Protein 4J5I (pdb70)

Secondary structure (DSSP, 8-state):
--EEEE-SSSS-EEEES---SS---HHHHHHHHHHHHHHSEEEE---TT--HHHHHHHHHHHS-B----S-B-TTTTSSS---EEEEEEEE--SS---EEEEEHHHHHHTS-HHHHHHHHH-EEEEE-----EEEEESEEE-TTT--EEE--STTEEEETTS-HHHHHHHHHHHHHHHHSGGGEEEE---TT-EEEEETTSEEEEE---STT---EEEEEEE-----B-TTSPBPEEEE---TTT---/---EEEE-SSSS-EEEES---SS---HHHHHHHHHHHHHHSEEEE---TT--HHHHHHHHHHHS-BPPS-TTT-SSS-SEEEEETTT----S-B-TTTTSSS--SEEEEEEEE--SS---EEEEEHHHHHHTS-HHHHHHHHH-EEEEE----HHHHHHHHHHTSS--EEEEESEEE-TTT--EEE--STTEEEETTS-HHHHHHHHHHHHHHHHSGGGEEEE---TT-EEEEETTSEEEEE---STT---EEEEEEE-----B-TTSPBPEEEE---TTT----/---EEEE-SSSS-EEEES---SS---HHHHHHHHHHHHHHSEEEE---TT--HHHHHHHHHHHS-BPPS-TTT-SSS-SEEEEETTT----S-B-TTTTSSS---EEEEEEEE--SS---EEEEEHHHHHHTS-HHHHHHHHH-EEEEE-----EEEEESEEE-TTT--EEE--STTEEEETTS-HHHHHHHHHHHHHHHH-GGGEEEE---TT-EEEEETTSEEEEE---STT---EEEEEEE-----B-TTSPBPEEEE---TTT----/--EEEE-SSSS-EEEES---SS---HHHHHHHHHHHHHHSEEEE---TT--HHHHHHHHHHHS-B---S-B-TTTTSSS---EEEEEEEE--SS---EEEEEHHHHHHTS-HHHHHHHHH-EEEEE-----EEEEESEEE-TTT--EEE--STTEEEETTS-HHHHHHHHHHHHHHHHSGGGEEEE---TT-EEEEETTSEEEEE---STT---EEEEEEE-----B-TTSPBPEEEE-/---EEEE-SSSS-EEEES---SS---HHHHHHHHHHHHHHSEEEE---TT--HHHHHHHHHHHS-B----S-B-TTTTSSS---EEEEEEEE--SS---EEEEEHHHHHHTS-HHHHHHHHH-EEEEE-----EEEEESEEE-TTT--EEE--STTEEEETTS-HHHHHHHHHHHHHHHHSGGGEEEE---TT-EEEEETTSEEEEE---STT---EEEEEEE-----B-TTSPBPEEEE---TTT----/--EEEE-SSSS-EEEES---SS---HHHHHHHHHHHHHHSEEEE---TT--HHHHHHHHHHHS-B---S-B-TTTTSSS---EEEEEEEE--SS---EEEEEHHHHHHTS-HHHHHHHHH-EEEEE-----EEEEESEEE-TTT--EEE--STTEEEETTS-HHHHHHHHHHHHHHHHSGGGEEEE---TT-EEEEETTSEEEEE---STT---EEEEEEE-----B-TTSPBPEEEE---TTT------/--EEEE-SSSS-EEEES---SS---HHHHHHHHHHHHHHSEEEE---TT--HHHHHHHHHHHS-BPPS-TTT-SSS-SEEEE---S-B-TTTTSSS---EEEEEEEE--SS---EEEEEHHHHHHTS-HHHHHHHHH-EEEEE-----EEEEESEEE-TTT--EEE--STTEEEETTS-HHHHHHHHHHHHHHHHSGGGEEEE---TT-EEEEETTSEEEEE---STT---EEEEEEE-----B-TTSPBPEEEE---TTT---/---EEEE-SSSS-EEEES---SS---HHHHHHHHHHHHHHSEEEE---TT--HHHHHHHHHHHS-B---S-B-TTTTSSS---EEEEEEEE--SS---EEEEEHHHHHHTS-HHHHHHHHH-EEEEE-----EEEEESEEE-TTT--EEE--STTEEEETTS-HHHHHHHHHHHHHHHH-GGGEEEE---TT-EEEEETTSEEEEE---STT---EEEEEEE-----B-TTSPBPEEEE---TTT----

Organism: Mycolicibacterium smegmatis (strain ATCC 700084 / mc(2)155) (NCBI:txid246196)

Sequence (2056 aa):
QVTVTKLGAHIGARIDGVRVGGDLSPATVSAINAALLEHKVIFFSGQDHLDDAGQLEFAELLGTPTVANSWHTDVTFVDRIPKASLLRAVTLPSYGGTTAWASTEAAYQQLPAPLRTLADNLWAVHTNRDYYEVEHPVVRVHPETGERVLLLGHFVKSFVGLKDTESAALFRLFQDRITRLENTVRWSWKPGDLAIWDNRATQHYAVADYDDQYRRLNRVTLAGDIPVDVYGERSRVIAGDASSYSPVVQVTVTKLGAHIGARIDGVRVGGDLSPATVSAINAALLEHKVIFFSGQDHLDDAGQLEFAELLGTPTVAHPTLAEGAEQLLPIDSRYDKANSWHTDVTFVDRIPKASLLRAVTLPSYGGTTAWASTEAAYQQLPAPLRTLADNLWAVHTNRISAEQRGYRQRFESDYYEVEHPVVRVHPETGERVLLLGHFVKSFVGLKDTESAALFRLFQDRITRLENTVRWSWKPGDLAIWDNRATQHYAVADYDDQYRRLNRVTLAGDIPVDVYGERSRVIAGDASSYSPVDVQVTVTKLGAHIGARIDGVRVGGDLSPATVSAINAALLEHKVIFFSGQDHLDDAGQLEFAELLGTPTVAHPTLAEGAEQLLPIDSRYDKANSWHTDVTFVDRIPKASLLRAVTLPSYGGTTAWASTEAAYQQLPAPLRTLADNLWAVHTNRDYYEVEHPVVRVHPETGERVLLLGHFVKSFVGLKDTESAALFRLFQDRITRLENTVRWSWKPGDLAIWDNRATQHYAVADYDDQYRRLNRVTLAGDIPVDVYGERSRVIAGDASSYSPVDQVTVTKLGAHIGARIDGVRVGGDLSPATVSAINAALLEHKVIFFSGQDHLDDAGQLEFAELLGTPTANSWHTDVTFVDRIPKASLLRAVTLPSYGGTTAWASTEAAYQQLPAPLRTLADNLWAVHTNRDYYEVEHPVVRVHPETGERVLLLGHFVKSFVGLKDTESAALFRLFQDRITRLENTVRWSWKPGDLAIWDNRATQHYAVADYDDQYRRLNRVTLAGDIPVDVYGERSRVIAGVQVTVTKLGAHIGARIDGVRVGGDLSPATVSAINAALLEHKVIFFSGQDHLDDAGQLEFAELLGTPTVANSWHTDVTFVDRIPKASLLRAVTLPSYGGTTAWASTEAAYQQLPAPLRTLADNLWAVHTNRDYYEVEHPVVRVHPETGEERVLLLGHFVKSFVGLKDTESAALFRLFQDRITRLENTVRWSWKPGDLAIWDNRATQHYAVADYDDQYRRLNRVTLAGDIPVDVYGERSRVIAGDASSYSPVDQVTVTKLGAHIGARIDGVRVGGDLSPATVSAINAALLEHKVIFFSGQDHLDDAGQLEFAELLGTPTANSWHTDVTFVDRIPKASLLRAVTLPSYGGTTAWASTEAAYQQLPAPLRTLADNLWAVHTNRDYYEVEHPVVRVHPETGERVLLLGHFVKSFVGLKDTESAALFRLFQDRITRLENTVRWSWKPGDLAIWDNRATQHYAVADYDDQYRRLNRVTLAGDIPVDVYGERSRVIAGDASSYSPVDSPQVTVTKLGAHIGARIDGVRVGGDLSPATVSAINAALLEHKVIFFSGQDHLDDAGQLEFAELLGTPTVAHPTLAEGAEQLLPIDANSWHTDVTFVDRIPKASLLRAVTLPSYGGTTAWASTEAAYQQLPAPLRTLADNLWAVHTNRDYYEVEHPVVRVHPETGERVLLLGHFVKSFVGLKDTESAALFRLFQDRITRLENTVRWSWKPGDLAIWDNRATQHYAVADYDDQYRRLNRVTLAGDIPVDVYGERSRVIAGDASSYSPVVQVTVTKLGAHIGARIDGVRVGGDLSPATVSAINAALLEHKVIFFSGQDHLDDAGQLEFAELLGTPTANSWHTDVTFVDRIPKASLLRAVTLPSYGGTTAWASTEAAYQQLPAPLRTLADNLWAVHTNRDYYEVEHPVVRVHPETGERVLLLGHFVKSFVGLKDTESAALFRLFQDRITRLENTVRWSWKPGDLAIWDNRATQHYAVADYDDQYRRLNRVTLAGDIPVDVYGERSRVIAGDASSYSPVD

Solvent-accessible surface area: 76070 Å² total; per-residue (Å²): 188,30,70,61,55,62,43,6,16,65,4,0,0,85,3,58,67,14,178,1,15,33,104,37,56,116,76,24,22,69,39,0,30,57,6,5,29,114,19,10,0,0,1,1,41,58,15,124,68,12,80,79,60,13,2,83,91,0,0,108,67,10,24,76,32,33,130,87,50,41,40,13,4,11,26,0,34,7,13,33,1,1,35,1,1,0,25,30,10,77,54,45,16,92,42,21,2,19,6,2,0,0,0,1,47,10,0,9,60,59,7,28,73,20,0,91,47,1,0,13,40,1,23,0,16,0,9,57,114,128,108,41,35,1,29,0,1,0,0,3,42,3,72,86,57,50,30,98,0,3,6,0,0,72,45,23,156,30,2,56,63,22,115,84,91,5,7,60,31,0,54,102,7,0,19,50,43,0,30,99,20,4,0,6,17,36,19,70,25,96,110,12,2,1,0,0,4,1,2,14,1,1,0,14,18,34,3,56,5,42,83,144,57,158,51,23,32,54,125,20,9,2,10,5,35,37,0,31,5,32,152,52,80,129,15,83,75,92,31,39,96,6,74,102,55,4,77,100,117,74,30,74,62,55,58,45,5,15,65,4,0,0,86,3,59,59,11,174,0,13,32,104,32,56,115,76,6,22,67,40,0,31,58,6,5,29,112,19,10,0,0,1,1,51,54,15,131,61,13,79,55,60,12,0,35,92,0,0,93,68,10,21,61,14,1,31,0,9,24,12,13,20,105,50,82,73,54,43,9,62,51,5,17,121,63,48,73,36,43,41,40,12,4,4,3,0,1,3,13,33,1,0,21,1,0,0,11,29,10,70,56,44,16,95,43,21,2,17,5,2,0,0,0,2,22,5,0,6,86,78,7,29,72,21,0,90,53,2,0,10,38,1,23,0,22,0,6,3,81,140,53,84,76,58,62,30,41,148,72,92,32,91,82,84,109,14,36,0,29,0,0,0,0,3,41,3,72,86,50,47,72,95,0,3,5,1,0,61,22,19,100,25,2,56,59,19,49,114,92,6,7,62,33,0,54,38,12,0,18,52,28,0,31,27,19,42,0,6,16,37,28,83,29,45,114,15,4,1,0,0,2,0,2,13,2,1,0,13,18,15,2,28,6,6,77,104,52,94,10,60,0,10,16,0,1,2,0,1,25,36,0,32,5,33,151,51,80,127,15,84,74,91,32,36,100,6,74,100,7,4,71,77,97,139,73,29,73,62,54,57,45,5,15,66,4,0,0,87,3,61,56,9,178,1,15,25,148,30,55,115,77,6,22,68,39,0,30,58,6,6,29,111,20,9,0,0,1,1,42,63,15,98,69,14,80,68,60,11,2,46,91,0,0,93,67,10,21,62,14,1,24,1,22,26,63,124,23,172,48,86,61,57,37,10,69,49,11,34,193,93,70,51,44,41,42,38,13,4,4,3,0,5,4,12,31,0,0,21,0,0,0,11,31,10,72,56,44,16,96,42,21,2,18,4,2,0,0,0,1,22,5,0,5,84,77,6,29,72,24,0,88,44,2,0,13,37,0,23,0,21,0,19,46,116,104,111,18,37,1,29,0,0,0,0,3,41,3,71,88,49,48,71,95,0,3,6,0,0,71,43,24,70,26,2,55,58,17,53,111,102,9,8,61,31,0,55,38,10,0,18,52,54,0,31,38,20,27,0,6,15,36,18,73,26,98,114,15,1,0,0,0,2,1,2,14,1,1,0,13,17,16,2,40,5,12,81,150,54,94,9,60,0,11,16,2,1,2,0,2,24,38,0,31,5,32,151,49,78,128,15,82,74,91,32,36,96,6,74,102,4,4,72,77,97,117,32,77,62,56,64,44,6,15,63,4,0,0,84,3,57,67,16,164,0,8,31,127,33,56,115,77,24,20,66,39,0,40,58,6,7,30,114,20,9,0,0,1,1,40,57,14,123,68,13,80,77,62,12,1,88,103,0,0,59,67,11,25,95,46,117,88,46,41,39,14,6,5,44,0,34,31,43,45,1,12,34,1,1,0,25,29,9,78,54,43,16,92,42,20,2,17,4,2,0,0,0,1,30,8,0,1,90,60,6,28,71,22,0,79,45,2,0,12,43,1,23,0,21,0,17,57,115,132,107,81,36,0,30,0,0,0,0,3,42,3,71,83,51,48,71,92,0,4,5,0,0,70,45,23,70,26,3,58,61,18,51,112,92,7,7,60,30,0,55,106,6,0,18,58,45,0,31,101,18,2,0,6,16,36,20,74,26,98,108,12,2,0,0,0,2,0,2,14,1,1,0,12,17,33,3,57,6,41,85,140,60,159,54,24,32,54,114,20,19,1,52,22,53,58,0,31,5,32,145,32,74,123,15,83,74,92,31,76,142,77,30,71,62,54,62,47,5,15,62,4,0,0,84,3,56,56,11,176,2,15,24,150,29,55,113,74,6,21,68,37,0,30,58,6,6,29,110,20,9,0,0,2,1,40,63,14,99,68,12,80,78,60,12,1,77,91,0,0,100,68,11,20,63,33,21,112,88,51,41,39,13,4,4,22,1,35,6,13,33,0,0,20,2,1,0,25,31,9,75,54,44,16,96,42,21,1,18,4,2,0,0,0,1,32,9,0,9,60,60,7,28,72,20,0,92,40,1,0,14,35,0,23,0,21,0,17,57,113,125,110,43,37,0,29,0,0,0,0,3,42,3,71,86,44,47,71,97,0,3,4,0,0,72,46,23,69,26,2,55,58,19,51,111,101,10,8,57,25,0,55,110,9,0,19,56,46,0,31,96,18,1,0,6,16,37,19,75,25,96,114,15,1,0,0,0,2,1,2,12,1,1,0,13,19,30,2,57,5,45,82,150,60,156,52,24,32,54,113,21,12,2,0,1,30,20,0,52,5,33,152,51,82,137,14,84,74,90,32,38,102,6,69,95,51,4,72,69,97,118,31,78,62,54,60,45,5,15,65,4,0,0,88,4,60,68,16,163,0,7,33,124,32,55,114,76,25,22,68,40,0,29,58,6,6,28,111,20,10,0,0,2,1,42,58,15,126,69,12,80,78,60,12,2,89,103,0,0,104,66,11,17,56,29,72,88,52,40,40,13,4,5,23,0,35,7,12,31,0,0,19,0,1,0,25,29,10,77,54,44,15,95,45,22,2,19,5,2,0,0,0,2,30,9,0,1,89,59,6,27,72,18,0,80,43,0,0,14,42,1,22,0,20,0,16,58,116,124,110,42,36,1,29,0,0,0,0,3,42,3,52,62,50,48,72,92,0,4,5,0,0,71,46,24,70,25,2,56,62,18,50,114,108,11,8,62,29,0,56,62,8,0,18,59,43,0,30,98,20,1,0,6,16,37,19,70,25,96,108,10,2,0,0,0,2,1,2,10,0,1,0,13,17,28,2,58,5,44,82,148,58,156,50,24,32,55,113,21,12,2,0,1,10,37,0,31,5,32,152,50,79,128,15,83,73,92,32,38,100,6,73,116,65,4,72,67,38,95,100,117,31,77,62,56,62,45,5,16,69,4,0,0,88,3,57,68,14,174,2,10,34,131,32,56,114,76,24,22,68,38,0,38,58,6,6,32,114,19,10,0,0,1,1,42,57,14,125,69,13,78,56,61,13,0,35,93,0,0,94,67,11,24,76,12,1,31,1,26,28,61,127,23,100,57,82,71,53,41,9,69,46,128,80,52,39,38,18,4,4,3,0,7,3,13,32,1,1,34,0,0,0,11,30,9,74,56,44,16,95,44,21,2,18,5,2,0,0,0,1,38,8,0,9,60,77,7,29,72,22,0,91,44,0,0,13,40,1,24,0,21,0,17,51,116,109,111,18,36,0,29,0,0,0,0,3,41,3,71,84,49,47,89,94,0,4,5,1,0,67,45,24,69,25,2,57,61,19,77,112,93,8,7,63,26,0,55,63,8,0,18,56,51,0,30,40,20,28,0,6,16,37,18,72,25,95,108,12,1,1,0,0,2,0,2,13,1,1,0,13,17,25,2,54,5,40,79,149,59,128,18,70,0,6,17,0,1,2,13,7,38,36,0,30,5,32,150,51,80,130,15,83,74,91,34,40,90,6,74,92,6,5,72,104,140,74,30,72,62,57,65,46,6,17,66,4,0,0,87,3,60,58,9,175,0,14,33,108,31,56,115,75,6,21,68,38,0,28,57,6,5,28,111,20,10,0,0,1,1,50,61,15,98,70,12,80,70,60,12,1,83,91,0,0,110,66,10,21,63,38,73,90,50,42,40,13,5,4,24,0,35,6,13,32,1,0,20,1,0,0,25,28,10,57,53,43,16,94,42,20,2,19,5,2,0,0,0,1,37,7,0,8,90,64,6,29,72,20,0,79,42,1,0,13,37,0,23,0,20,0,17,58,116,126,110,42,39,1,30,0,0,0,0,2,40,3,70,87,50,47,81,94,0,3,6,0,1,74,46,23,68,26,2,56,61,20,51,113,99,10,8,57,22,0,54,110,7,0,19,42,14,0,32,75,20,23,0,7,18,36,28,83,30,46,115,16,4,0,0,0,2,0,2,13,1,1,0,12,16,29,2,57,6,46,81,154,58,148,51,86,29,37,113,20,11,1,1,1,24,38,0,31,5,32,151,50,78,127,15,84,73,92,31,37,100,6,75,105,63,4,72,76,98

CATH classification: 3.60.130.10

Structure (mmCIF, N/CA/C/O backbone):
data_4J5I
#
_entry.id   4J5I
#
_cell.length_a   77.010
_cell.length_b   166.680
_cell.length_c   99.720
_cell.angle_alpha   90.000
_cell.angle_beta   90.570
_cell.angle_gamma   90.000
#
_symmetry.space_group_name_H-M   'P 1 21 1'
#
loop_
_entity.id
_entity.type
_entity.pdbx_description
1 polymer 'Alpha-ketoglutarate-dependent taurine dioxygenase'
2 non-polymer 'FE (III) ION'
3 non-polymer 1,2-ETHANEDIOL
4 non-polymer 'MAGNESIUM ION'
5 water water
#
loop_
_atom_site.group_PDB
_atom_site.id
_atom_site.type_symbol
_atom_site.label_atom_id
_atom_site.label_alt_id
_atom_site.label_comp_id
_atom_site.label_asym_id
_atom_site.label_entity_id
_atom_site.label_seq_id
_atom_site.pdbx_PDB_ins_code
_atom_site.Cartn_x
_atom_site.Cartn_y
_atom_site.Cartn_z
_atom_site.occupancy
_atom_site.B_iso_or_equiv
_atom_site.auth_seq_id
_atom_site.auth_comp_id
_atom_site.auth_asym_id
_atom_site.auth_atom_id
_atom_site.pdbx_PDB_model_num
ATOM 1 N N . GLN A 1 7 ? 103.795 70.189 108.667 1.00 39.13 3 GLN A N 1
ATOM 2 C CA . GLN A 1 7 ? 104.149 69.562 107.359 1.00 40.43 3 GLN A CA 1
ATOM 3 C C . GLN A 1 7 ? 104.899 68.228 107.573 1.00 39.43 3 GLN A C 1
ATOM 4 O O . GLN A 1 7 ? 106.044 68.192 108.043 1.00 36.77 3 GLN A O 1
ATOM 10 N N . VAL A 1 8 ? 104.245 67.130 107.197 1.00 38.03 4 VAL A N 1
ATOM 11 C CA . VAL A 1 8 ? 104.749 65.793 107.444 1.00 34.98 4 VAL A CA 1
ATOM 12 C C . VAL A 1 8 ? 105.204 65.193 106.123 1.00 33.73 4 VAL A C 1
ATOM 13 O O . VAL A 1 8 ? 104.390 64.725 105.347 1.00 37.19 4 VAL A O 1
ATOM 17 N N . THR A 1 9 ? 106.501 65.136 105.881 1.00 31.80 5 THR A N 1
ATOM 18 C CA . THR A 1 9 ? 106.961 64.539 104.641 1.00 30.35 5 THR A CA 1
ATOM 19 C C . THR A 1 9 ? 107.422 63.102 104.848 1.00 28.25 5 THR A C 1
ATOM 20 O O . THR A 1 9 ? 108.139 62.775 105.806 1.00 27.51 5 THR A O 1
ATOM 24 N N . VAL A 1 10 ? 107.011 62.259 103.911 1.00 26.23 6 VAL A N 1
ATOM 25 C CA . VAL A 1 10 ? 107.235 60.843 103.970 1.00 25.58 6 VAL A CA 1
ATOM 26 C C . VAL A 1 10 ? 108.170 60.466 102.840 1.00 25.80 6 VAL A C 1
ATOM 27 O O . VAL A 1 10 ? 107.880 60.749 101.692 1.00 26.05 6 VAL A O 1
ATOM 31 N N . THR A 1 11 ? 109.292 59.830 103.180 1.00 25.44 7 THR A N 1
ATOM 32 C CA . THR A 1 11 ? 110.270 59.375 102.205 1.00 25.00 7 THR A CA 1
ATOM 33 C C . THR A 1 11 ? 110.438 57.851 102.300 1.00 24.47 7 THR A C 1
ATOM 34 O O . THR A 1 11 ? 110.952 57.331 103.291 1.00 23.17 7 THR A O 1
ATOM 38 N N . LYS A 1 12 ? 109.974 57.157 101.263 1.00 24.34 8 LYS A N 1
ATOM 39 C CA . LYS A 1 12 ? 110.105 55.711 101.134 1.00 23.60 8 LYS A CA 1
ATOM 40 C C . LYS A 1 12 ? 111.534 55.237 101.258 1.00 23.02 8 LYS A C 1
ATOM 41 O O . LYS A 1 12 ? 112.429 55.829 100.673 1.00 23.50 8 LYS A O 1
ATOM 47 N N . LEU A 1 13 ? 111.733 54.142 101.978 1.00 22.22 9 LEU A N 1
ATOM 48 C CA . LEU A 1 13 ? 113.040 53.521 102.106 1.00 22.17 9 LEU A CA 1
ATOM 49 C C . LEU A 1 13 ? 113.188 52.283 101.231 1.00 22.35 9 LEU A C 1
ATOM 50 O O . LEU A 1 13 ? 114.298 51.938 100.832 1.00 22.02 9 LEU A O 1
ATOM 55 N N . GLY A 1 14 ? 112.078 51.618 100.924 1.00 22.34 10 GLY A N 1
ATOM 56 C CA . GLY A 1 14 ? 112.109 50.448 100.054 1.00 22.50 10 GLY A CA 1
ATOM 57 C C . GLY A 1 14 ? 110.756 50.195 99.444 1.00 22.76 10 GLY A C 1
ATOM 58 O O . GLY A 1 14 ? 109.756 50.745 99.883 1.00 22.80 10 GLY A O 1
ATOM 59 N N . ALA A 1 15 ? 110.720 49.341 98.433 1.00 23.13 11 ALA A N 1
ATOM 60 C CA . ALA A 1 15 ? 109.491 49.111 97.670 1.00 22.75 11 ALA A CA 1
ATOM 61 C C . ALA A 1 15 ? 108.295 48.660 98.514 1.00 21.57 11 ALA A C 1
ATOM 62 O O . ALA A 1 15 ? 107.191 49.117 98.302 1.00 21.10 11 ALA A O 1
ATOM 64 N N . HIS A 1 16 ? 108.521 47.760 99.466 1.00 21.02 12 HIS A N 1
ATOM 65 C CA . HIS A 1 16 ? 107.439 47.093 100.182 1.00 20.66 12 HIS A CA 1
ATOM 66 C C . HIS A 1 16 ? 107.285 47.493 101.638 1.00 20.17 12 HIS A C 1
ATOM 67 O O . HIS A 1 16 ? 106.294 47.130 102.274 1.00 20.39 12 HIS A O 1
ATOM 74 N N . ILE A 1 17 ? 108.271 48.193 102.192 1.00 19.65 13 ILE A N 1
ATOM 75 C CA . ILE A 1 17 ? 108.273 48.515 103.612 1.00 19.21 13 ILE A CA 1
ATOM 76 C C . ILE A 1 17 ? 109.292 49.624 103.935 1.00 19.67 13 ILE A C 1
ATOM 77 O O . ILE A 1 17 ? 110.374 49.666 103.358 1.00 20.35 13 ILE A O 1
ATOM 82 N N . GLY A 1 18 ? 108.946 50.484 104.896 1.00 19.61 14 GLY A N 1
ATOM 83 C CA . GLY A 1 18 ? 109.885 51.450 105.447 1.00 19.62 14 GLY A CA 1
ATOM 84 C C . GLY A 1 18 ? 109.737 52.847 104.882 1.00 19.55 14 GLY A C 1
ATOM 85 O O . GLY A 1 18 ? 109.685 53.028 103.665 1.00 20.10 14 GLY A O 1
ATOM 86 N N . ALA A 1 19 ? 109.664 53.834 105.767 1.00 19.14 15 ALA A N 1
ATOM 87 C CA . ALA A 1 19 ? 109.729 55.234 105.350 1.00 19.17 15 ALA A CA 1
ATOM 88 C C . ALA A 1 19 ? 110.333 56.079 106.447 1.00 18.92 15 ALA A C 1
ATOM 89 O O . ALA A 1 19 ? 110.124 55.803 107.613 1.00 17.30 15 ALA A O 1
ATOM 91 N N . ARG A 1 20 ? 111.097 57.098 106.063 1.00 20.34 16 ARG A N 1
ATOM 92 C CA . ARG A 1 20 ? 111.523 58.136 107.002 1.00 21.06 16 ARG A CA 1
ATOM 93 C C . ARG A 1 20 ? 110.423 59.195 107.076 1.00 20.63 16 ARG A C 1
ATOM 94 O O . ARG A 1 20 ? 109.786 59.526 106.060 1.00 20.91 16 ARG A O 1
ATOM 102 N N . ILE A 1 21 ? 110.190 59.712 108.275 1.00 19.75 17 ILE A N 1
ATOM 103 C CA . ILE A 1 21 ? 109.338 60.894 108.459 1.00 20.16 17 ILE A CA 1
ATOM 104 C C . ILE A 1 21 ? 110.230 62.080 108.818 1.00 20.17 17 ILE A C 1
ATOM 105 O O . ILE A 1 21 ? 111.130 61.957 109.649 1.00 18.55 17 ILE A O 1
ATOM 110 N N . ASP A 1 22 ? 109.950 63.221 108.194 1.00 21.25 18 ASP A N 1
ATOM 111 C CA . ASP A 1 22 ? 110.653 64.473 108.473 1.00 21.68 18 ASP A CA 1
ATOM 112 C C . ASP A 1 22 ? 109.669 65.597 108.717 1.00 22.17 18 ASP A C 1
ATOM 113 O O . ASP A 1 22 ? 108.497 65.509 108.323 1.00 24.56 18 ASP A O 1
ATOM 118 N N . GLY A 1 23 ? 110.129 66.640 109.398 1.00 22.06 19 GLY A N 1
ATOM 119 C CA . GLY A 1 23 ? 109.344 67.866 109.575 1.00 22.58 19 GLY A CA 1
ATOM 120 C C . GLY A 1 23 ? 108.463 67.936 110.807 1.00 22.48 19 GLY A C 1
ATOM 121 O O . GLY A 1 23 ? 107.692 68.870 110.964 1.00 22.24 19 GLY A O 1
ATOM 122 N N . VAL A 1 24 ? 108.604 66.973 111.710 1.00 22.77 20 VAL A N 1
ATOM 123 C CA . VAL A 1 24 ? 107.780 66.899 112.917 1.00 22.71 20 VAL A CA 1
ATOM 124 C C . VAL A 1 24 ? 108.666 66.882 114.162 1.00 22.37 20 VAL A C 1
ATOM 125 O O . VAL A 1 24 ? 109.524 66.006 114.305 1.00 22.88 20 VAL A O 1
ATOM 129 N N . ARG A 1 25 ? 108.443 67.830 115.056 1.00 22.45 21 ARG A N 1
ATOM 130 C CA . ARG A 1 25 ? 108.984 67.759 116.397 1.00 23.18 21 ARG A CA 1
ATOM 131 C C . ARG A 1 25 ? 107.992 66.892 117.170 1.00 22.93 21 ARG A C 1
ATOM 132 O O . ARG A 1 25 ? 106.902 67.338 117.509 1.00 24.01 21 ARG A O 1
ATOM 140 N N . VAL A 1 26 ? 108.375 65.659 117.445 1.00 21.98 22 VAL A N 1
ATOM 141 C CA . VAL A 1 26 ? 107.457 64.674 117.993 1.00 21.70 22 VAL A CA 1
ATOM 142 C C . VAL A 1 26 ? 107.137 64.972 119.463 1.00 22.19 22 VAL A C 1
ATOM 143 O O . VAL A 1 26 ? 108.011 65.295 120.252 1.00 22.09 22 VAL A O 1
ATOM 147 N N . GLY A 1 27 ? 105.859 64.885 119.810 1.00 23.12 23 GLY A N 1
ATOM 148 C CA . GLY A 1 27 ? 105.408 65.141 121.165 1.00 23.74 23 GLY A CA 1
ATOM 149 C C . GLY A 1 27 ? 103.902 65.022 121.294 1.00 25.15 23 GLY A C 1
ATOM 150 O O . GLY A 1 27 ? 103.227 64.559 120.373 1.00 24.33 23 GLY A O 1
ATOM 151 N N . GLY A 1 28 ? 103.378 65.432 122.453 1.00 27.66 24 GLY A N 1
ATOM 152 C CA . GLY A 1 28 ? 101.951 65.295 122.751 1.00 29.68 24 GLY A CA 1
ATOM 153 C C . GLY A 1 28 ? 101.082 66.416 122.230 1.00 31.97 24 GLY A C 1
ATOM 154 O O . GLY A 1 28 ? 99.863 66.387 122.408 1.00 37.25 24 GLY A O 1
ATOM 155 N N . ASP A 1 29 ? 101.696 67.419 121.614 1.00 31.91 25 ASP A N 1
ATOM 156 C CA . ASP A 1 29 ? 100.999 68.636 121.209 1.00 32.93 25 ASP A CA 1
ATOM 157 C C . ASP A 1 29 ? 100.889 68.778 119.682 1.00 32.24 25 ASP A C 1
ATOM 158 O O . ASP A 1 29 ? 101.049 69.867 119.155 1.00 34.08 25 ASP A O 1
ATOM 160 N N . LEU A 1 30 ? 100.585 67.692 118.986 1.00 30.66 26 LEU A N 1
ATOM 161 C CA . LEU A 1 30 ? 100.470 67.731 117.534 1.00 29.39 26 LEU A CA 1
ATOM 162 C C . LEU A 1 30 ? 99.018 67.827 117.093 1.00 28.42 26 LEU A C 1
ATOM 163 O O . LEU A 1 30 ? 98.125 67.299 117.761 1.00 28.37 26 LEU A O 1
ATOM 168 N N . SER A 1 31 ? 98.790 68.471 115.948 1.00 27.74 27 SER A N 1
ATOM 169 C CA . SER A 1 31 ? 97.434 68.651 115.411 1.00 28.30 27 SER A CA 1
ATOM 170 C C . SER A 1 31 ? 96.842 67.344 114.892 1.00 28.44 27 SER A C 1
ATOM 171 O O . SER A 1 31 ? 97.579 66.425 114.526 1.00 27.26 27 SER A O 1
ATOM 174 N N . PRO A 1 32 ? 95.505 67.248 114.874 1.00 29.33 28 PRO A N 1
ATOM 175 C CA . PRO A 1 32 ? 94.889 66.035 114.330 1.00 29.57 28 PRO A CA 1
ATOM 176 C C . PRO A 1 32 ? 95.349 65.725 112.902 1.00 28.85 28 PRO A C 1
ATOM 177 O O . PRO A 1 32 ? 95.517 64.547 112.559 1.00 31.51 28 PRO A O 1
ATOM 181 N N . ALA A 1 33 ? 95.538 66.758 112.087 1.00 28.02 29 ALA A N 1
ATOM 182 C CA . ALA A 1 33 ? 96.009 66.597 110.710 1.00 26.72 29 ALA A CA 1
ATOM 183 C C . ALA A 1 33 ? 97.374 65.922 110.673 1.00 25.13 29 ALA A C 1
ATOM 184 O O . ALA A 1 33 ? 97.610 65.022 109.868 1.00 24.73 29 ALA A O 1
ATOM 186 N N . THR A 1 34 ? 98.265 66.380 111.543 1.00 23.90 30 THR A N 1
ATOM 187 C CA . THR A 1 34 ? 99.602 65.819 111.671 1.00 22.46 30 THR A CA 1
ATOM 188 C C . THR A 1 34 ? 99.575 64.363 112.196 1.00 21.52 30 THR A C 1
ATOM 189 O O . THR A 1 34 ? 100.260 63.492 111.676 1.00 19.94 30 THR A O 1
ATOM 193 N N . VAL A 1 35 ? 98.756 64.116 113.217 1.00 21.61 31 VAL A N 1
ATOM 194 C CA . VAL A 1 35 ? 98.603 62.781 113.779 1.00 21.18 31 VAL A CA 1
ATOM 195 C C . VAL A 1 35 ? 98.082 61.800 112.733 1.00 21.15 31 VAL A C 1
ATOM 196 O O . VAL A 1 35 ? 98.563 60.680 112.628 1.00 20.15 31 VAL A O 1
ATOM 200 N N . SER A 1 36 ? 97.087 62.225 111.969 1.00 22.10 32 SER A N 1
ATOM 201 C CA . SER A 1 36 ? 96.463 61.316 111.033 1.00 22.77 32 SER A CA 1
ATOM 202 C C . SER A 1 36 ? 97.346 61.118 109.780 1.00 22.07 32 SER A C 1
ATOM 203 O O . SER A 1 36 ? 97.275 60.070 109.135 1.00 22.11 32 SER A O 1
ATOM 206 N N . ALA A 1 37 ? 98.178 62.104 109.457 1.00 21.25 33 ALA A N 1
ATOM 207 C CA . ALA A 1 37 ? 99.170 61.927 108.403 1.00 20.85 33 ALA A CA 1
ATOM 208 C C . ALA A 1 37 ? 100.264 60.942 108.847 1.00 20.27 33 ALA A C 1
ATOM 209 O O . ALA A 1 37 ? 100.706 60.105 108.058 1.00 19.75 33 ALA A O 1
ATOM 211 N N . ILE A 1 38 ? 100.674 61.033 110.109 1.00 20.01 34 ILE A N 1
ATOM 212 C CA . ILE A 1 38 ? 101.582 60.055 110.696 1.00 19.50 34 ILE A CA 1
ATOM 213 C C . ILE A 1 38 ? 100.957 58.661 110.694 1.00 19.52 34 ILE A C 1
ATOM 214 O O . ILE A 1 38 ? 101.602 57.684 110.321 1.00 18.89 34 ILE A O 1
ATOM 219 N N . ASN A 1 39 ? 99.704 58.582 111.103 1.00 20.76 35 ASN A N 1
ATOM 220 C CA . ASN A 1 39 ? 98.985 57.314 111.128 1.00 21.57 35 ASN A CA 1
ATOM 221 C C . ASN A 1 39 ? 98.837 56.714 109.730 1.00 21.30 35 ASN A C 1
ATOM 222 O O . ASN A 1 39 ? 98.982 55.517 109.548 1.00 20.38 35 ASN A O 1
ATOM 227 N N . ALA A 1 40 ? 98.552 57.562 108.743 1.00 21.84 36 ALA A N 1
ATOM 228 C CA . ALA A 1 40 ? 98.417 57.111 107.364 1.00 21.87 36 ALA A CA 1
ATOM 229 C C . ALA A 1 40 ? 99.745 56.530 106.856 1.00 21.29 36 ALA A C 1
ATOM 230 O O . ALA A 1 40 ? 99.756 55.516 106.160 1.00 21.79 36 ALA A O 1
ATOM 232 N N . ALA A 1 41 ? 100.846 57.186 107.192 1.00 20.97 37 ALA A N 1
ATOM 233 C CA . ALA A 1 41 ? 102.174 56.740 106.758 1.00 20.91 37 ALA A CA 1
ATOM 234 C C . ALA A 1 41 ? 102.486 55.389 107.386 1.00 20.87 37 ALA A C 1
ATOM 235 O O . ALA A 1 41 ? 102.997 54.489 106.736 1.00 20.70 37 ALA A O 1
ATOM 237 N N . LEU A 1 42 ? 102.171 55.262 108.670 1.00 21.80 38 LEU A N 1
ATOM 238 C CA . LEU A 1 42 ? 102.397 54.034 109.379 1.00 21.91 38 LEU A CA 1
ATOM 239 C C . LEU A 1 42 ? 101.690 52.881 108.686 1.00 22.47 38 LEU A C 1
ATOM 240 O O . LEU A 1 42 ? 102.275 51.820 108.508 1.00 23.79 38 LEU A O 1
ATOM 245 N N . LEU A 1 43 ? 100.445 53.083 108.281 1.00 23.08 39 LEU A N 1
ATOM 246 C CA . LEU A 1 43 ? 99.651 51.996 107.697 1.00 23.57 39 LEU A CA 1
ATOM 247 C C . LEU A 1 43 ? 100.130 51.621 106.312 1.00 23.91 39 LEU A C 1
ATOM 248 O O . LEU A 1 43 ? 100.120 50.461 105.943 1.00 24.32 39 LEU A O 1
ATOM 253 N N . GLU A 1 44 ? 100.580 52.611 105.561 1.00 24.59 40 GLU A N 1
ATOM 254 C CA . GLU A 1 44 ? 101.062 52.409 104.200 1.00 25.46 40 GLU A CA 1
ATOM 255 C C . GLU A 1 44 ? 102.452 51.765 104.225 1.00 23.22 40 GLU A C 1
ATOM 256 O O . GLU A 1 44 ? 102.709 50.822 103.507 1.00 21.85 40 GLU A O 1
ATOM 262 N N . HIS A 1 45 ? 103.337 52.269 105.082 1.00 21.66 41 HIS A N 1
ATOM 263 C CA . HIS A 1 45 ? 104.752 51.896 105.046 1.00 20.57 41 HIS A CA 1
ATOM 264 C C . HIS A 1 45 ? 105.178 50.860 106.094 1.00 19.24 41 HIS A C 1
ATOM 265 O O . HIS A 1 45 ? 106.277 50.348 106.019 1.00 18.10 41 HIS A O 1
ATOM 272 N N . LYS A 1 46 ? 104.317 50.610 107.080 1.00 18.80 42 LYS A N 1
ATOM 273 C CA . LYS A 1 46 ? 104.478 49.533 108.054 1.00 18.11 42 LYS A CA 1
ATOM 274 C C . LYS A 1 46 ? 105.458 49.793 109.207 1.00 17.70 42 LYS A C 1
ATOM 275 O O . LYS A 1 46 ? 105.155 49.459 110.354 1.00 17.70 42 LYS A O 1
ATOM 281 N N . VAL A 1 47 ? 106.613 50.366 108.908 1.00 16.90 43 VAL A N 1
ATOM 282 C CA . VAL A 1 47 ? 107.446 50.933 109.941 1.00 16.32 43 VAL A CA 1
ATOM 283 C C . VAL A 1 47 ? 107.942 52.285 109.431 1.00 16.07 43 VAL A C 1
ATOM 284 O O . VAL A 1 47 ? 108.327 52.430 108.274 1.00 15.46 43 VAL A O 1
ATOM 288 N N . ILE A 1 48 ? 107.896 53.280 110.311 1.00 16.09 44 ILE A N 1
ATOM 289 C CA . ILE A 1 48 ? 108.329 54.634 109.981 1.00 16.10 44 ILE A CA 1
ATOM 290 C C . ILE A 1 48 ? 109.325 55.121 111.024 1.00 15.83 44 ILE A C 1
ATOM 291 O O . ILE A 1 48 ? 109.297 54.684 112.171 1.00 15.34 44 ILE A O 1
ATOM 296 N N . PHE A 1 49 ? 110.219 56.010 110.597 1.00 16.14 45 PHE A N 1
ATOM 297 C CA . PHE A 1 49 ? 111.376 56.413 111.401 1.00 16.23 45 PHE A CA 1
ATOM 298 C C . PHE A 1 49 ? 111.463 57.921 111.485 1.00 16.44 45 PHE A C 1
ATOM 299 O O . PHE A 1 49 ? 111.471 58.604 110.455 1.00 16.70 45 PHE A O 1
ATOM 307 N N . PHE A 1 50 ? 111.522 58.439 112.706 1.00 16.26 46 PHE A N 1
ATOM 308 C CA . PHE A 1 50 ? 111.794 59.846 112.902 1.00 16.18 46 PHE A CA 1
ATOM 309 C C . PHE A 1 50 ? 113.234 59.959 113.350 1.00 16.13 46 PHE A C 1
ATOM 310 O O . PHE A 1 50 ? 113.713 59.132 114.110 1.00 16.70 46 PHE A O 1
ATOM 318 N N . SER A 1 51 ? 113.877 61.046 112.954 1.00 16.15 47 SER A N 1
ATOM 319 C CA . SER A 1 51 ? 115.230 61.348 113.372 1.00 16.31 47 SER A CA 1
ATOM 320 C C . SER A 1 51 ? 115.333 62.749 113.968 1.00 16.18 47 SER A C 1
ATOM 321 O O . SER A 1 51 ? 114.428 63.567 113.836 1.00 15.41 47 SER A O 1
ATOM 324 N N . GLY A 1 52 ? 116.442 62.977 114.655 1.00 16.52 48 GLY A N 1
ATOM 325 C CA . GLY A 1 52 ? 116.734 64.263 115.255 1.00 17.16 48 GLY A CA 1
ATOM 326 C C . GLY A 1 52 ? 115.805 64.650 116.389 1.00 17.50 48 GLY A C 1
ATOM 327 O O . GLY A 1 52 ? 115.646 65.824 116.660 1.00 17.19 48 GLY A O 1
ATOM 328 N N . GLN A 1 53 ? 115.195 63.670 117.050 1.00 17.98 49 GLN A N 1
ATOM 329 C CA . GLN A 1 53 ? 114.248 63.949 118.111 1.00 19.08 49 GLN A CA 1
ATOM 330 C C . GLN A 1 53 ? 114.977 64.057 119.456 1.00 20.56 49 GLN A C 1
ATOM 331 O O . GLN A 1 53 ? 114.578 63.450 120.443 1.00 20.98 49 GLN A O 1
ATOM 337 N N . ASP A 1 54 ? 116.006 64.898 119.494 1.00 22.45 50 ASP A N 1
ATOM 338 C CA . ASP A 1 54 ? 116.877 65.077 120.666 1.00 23.56 50 ASP A CA 1
ATOM 339 C C . ASP A 1 54 ? 116.124 65.525 121.924 1.00 23.16 50 ASP A C 1
ATOM 340 O O . ASP A 1 54 ? 116.499 65.162 123.045 1.00 23.33 50 ASP A O 1
ATOM 345 N N . HIS A 1 55 ? 115.063 66.307 121.725 1.00 22.51 51 HIS A N 1
ATOM 346 C CA . HIS A 1 55 ? 114.221 66.824 122.803 1.00 22.93 51 HIS A CA 1
ATOM 347 C C . HIS A 1 55 ? 113.330 65.753 123.478 1.00 22.97 51 HIS A C 1
ATOM 348 O O . HIS A 1 55 ? 112.731 66.014 124.528 1.00 22.72 51 HIS A O 1
ATOM 355 N N . LEU A 1 56 ? 113.202 64.587 122.856 1.00 22.06 52 LEU A N 1
ATOM 356 C CA . LEU A 1 56 ? 112.195 63.637 123.275 1.00 22.56 52 LEU A CA 1
ATOM 357 C C . LEU A 1 56 ? 112.649 62.818 124.488 1.00 22.74 52 LEU A C 1
ATOM 358 O O . LEU A 1 56 ? 113.745 62.274 124.491 1.00 21.89 52 LEU A O 1
ATOM 363 N N . ASP A 1 57 ? 111.803 62.771 125.522 1.00 23.42 53 ASP A N 1
ATOM 364 C CA . ASP A 1 57 ? 112.051 61.933 126.706 1.00 23.80 53 ASP A CA 1
ATOM 365 C C . ASP A 1 57 ? 110.895 60.955 126.903 1.00 23.16 53 ASP A C 1
ATOM 366 O O . ASP A 1 57 ? 110.016 60.833 126.047 1.00 22.68 53 ASP A O 1
ATOM 371 N N . ASP A 1 58 ? 110.944 60.193 127.989 1.00 23.44 54 ASP A N 1
ATOM 372 C CA . ASP A 1 58 ? 109.963 59.130 128.207 1.00 23.01 54 ASP A CA 1
ATOM 373 C C . ASP A 1 58 ? 108.571 59.690 128.265 1.00 23.24 54 ASP A C 1
ATOM 374 O O . ASP A 1 58 ? 107.652 59.128 127.682 1.00 23.65 54 ASP A O 1
ATOM 379 N N . ALA A 1 59 ? 108.402 60.786 128.989 1.00 24.19 55 ALA A N 1
ATOM 380 C CA . ALA A 1 59 ? 107.086 61.421 129.120 1.00 24.25 55 ALA A CA 1
ATOM 381 C C . ALA A 1 59 ? 106.568 61.896 127.757 1.00 23.83 55 ALA A C 1
ATOM 382 O O . ALA A 1 59 ? 105.401 61.685 127.429 1.00 23.84 55 ALA A O 1
ATOM 384 N N . GLY A 1 60 ? 107.452 62.513 126.975 1.00 23.28 56 GLY A N 1
ATOM 385 C CA . GLY A 1 60 ? 107.107 62.985 125.639 1.00 22.87 56 GLY A CA 1
ATOM 386 C C . GLY A 1 60 ? 106.736 61.852 124.690 1.00 22.62 56 GLY A C 1
ATOM 387 O O . GLY A 1 60 ? 105.749 61.940 123.968 1.00 22.51 56 GLY A O 1
ATOM 388 N N . GLN A 1 61 ? 107.514 60.769 124.728 1.00 22.18 57 GLN A N 1
ATOM 389 C CA . GLN A 1 61 ? 107.239 59.586 123.929 1.00 21.75 57 GLN A CA 1
ATOM 390 C C . GLN A 1 61 ? 105.867 59.051 124.276 1.00 22.16 57 GLN A C 1
ATOM 391 O O . GLN A 1 61 ? 105.079 58.694 123.408 1.00 21.92 57 GLN A O 1
ATOM 397 N N . LEU A 1 62 ? 105.563 59.021 125.565 1.00 22.75 58 LEU A N 1
ATOM 398 C CA . LEU A 1 62 ? 104.281 58.509 126.026 1.00 23.20 58 LEU A CA 1
ATOM 399 C C . LEU A 1 62 ? 103.121 59.446 125.639 1.00 23.27 58 LEU A C 1
ATOM 400 O O . LEU A 1 62 ? 102.059 59.000 125.212 1.00 22.22 58 LEU A O 1
ATOM 405 N N . GLU A 1 63 ? 103.324 60.744 125.830 1.00 23.76 59 GLU A N 1
ATOM 406 C CA . GLU A 1 63 ? 102.334 61.729 125.412 1.00 24.71 59 GLU A CA 1
ATOM 407 C C . GLU A 1 63 ? 102.043 61.609 123.909 1.00 24.55 59 GLU A C 1
ATOM 408 O O . GLU A 1 63 ? 100.890 61.671 123.495 1.00 24.88 59 GLU A O 1
ATOM 414 N N . PHE A 1 64 ? 103.100 61.403 123.115 1.00 24.11 60 PHE A N 1
ATOM 415 C CA . PHE A 1 64 ? 102.977 61.196 121.675 1.00 23.26 60 PHE A CA 1
ATOM 416 C C . PHE A 1 64 ? 102.230 59.892 121.358 1.00 23.22 60 PHE A C 1
ATOM 417 O O . PHE A 1 64 ? 101.305 59.870 120.565 1.00 23.02 60 PHE A O 1
ATOM 425 N N . ALA A 1 65 ? 102.599 58.814 122.047 1.00 23.35 61 ALA A N 1
ATOM 426 C CA . ALA A 1 65 ? 101.911 57.530 121.909 1.00 22.70 61 ALA A CA 1
ATOM 427 C C . ALA A 1 65 ? 100.413 57.669 122.164 1.00 23.69 61 ALA A C 1
ATOM 428 O O . ALA A 1 65 ? 99.599 57.077 121.456 1.00 24.22 61 ALA A O 1
ATOM 430 N N . GLU A 1 66 ? 100.052 58.428 123.193 1.00 24.24 62 GLU A N 1
ATOM 431 C CA . GLU A 1 66 ? 98.642 58.644 123.543 1.00 25.18 62 GLU A CA 1
ATOM 432 C C . GLU A 1 66 ? 97.803 59.154 122.385 1.00 25.20 62 GLU A C 1
ATOM 433 O O . GLU A 1 66 ? 96.617 58.853 122.306 1.00 26.63 62 GLU A O 1
ATOM 439 N N . LEU A 1 67 ? 98.408 59.930 121.496 1.00 25.46 63 LEU A N 1
ATOM 440 C CA . LEU A 1 67 ? 97.694 60.463 120.339 1.00 25.54 63 LEU A CA 1
ATOM 441 C C . LEU A 1 67 ? 97.428 59.410 119.269 1.00 25.84 63 LEU A C 1
ATOM 442 O O . LEU A 1 67 ? 96.555 59.598 118.437 1.00 25.68 63 LEU A O 1
ATOM 447 N N . LEU A 1 68 ? 98.176 58.306 119.280 1.00 25.65 64 LEU A N 1
ATOM 448 C CA . LEU A 1 68 ? 98.048 57.285 118.233 1.00 25.02 64 LEU A CA 1
ATOM 449 C C . LEU A 1 68 ? 97.273 56.055 118.679 1.00 25.72 64 LEU A C 1
ATOM 450 O O . LEU A 1 68 ? 96.938 55.219 117.869 1.00 26.11 64 LEU A O 1
ATOM 455 N N . GLY A 1 69 ? 96.996 55.939 119.972 1.00 26.20 65 GLY A N 1
ATOM 456 C CA . GLY A 1 69 ? 96.245 54.805 120.512 1.00 26.40 65 GLY A CA 1
ATOM 457 C C . GLY A 1 69 ? 96.258 54.778 122.029 1.00 26.97 65 GLY A C 1
ATOM 458 O O . GLY A 1 69 ? 96.522 55.806 122.663 1.00 27.76 65 GLY A O 1
ATOM 459 N N . THR A 1 70 ? 95.953 53.618 122.602 1.00 27.09 66 THR A N 1
ATOM 460 C CA . THR A 1 70 ? 95.895 53.438 124.039 1.00 28.44 66 THR A CA 1
ATOM 461 C C . THR A 1 70 ? 97.119 52.678 124.487 1.00 28.90 66 THR A C 1
ATOM 462 O O . THR A 1 70 ? 97.231 51.480 124.228 1.00 28.93 66 THR A O 1
ATOM 466 N N . PRO A 1 71 ? 98.038 53.369 125.168 1.00 30.10 67 PRO A N 1
ATOM 467 C CA . PRO A 1 71 ? 99.206 52.671 125.683 1.00 31.62 67 PRO A CA 1
ATOM 468 C C . PRO A 1 71 ? 98.873 51.507 126.601 1.00 33.82 67 PRO A C 1
ATOM 469 O O . PRO A 1 71 ? 97.943 51.553 127.370 1.00 34.57 67 PRO A O 1
ATOM 473 N N . THR A 1 72 ? 99.640 50.449 126.461 1.00 36.60 68 THR A N 1
ATOM 474 C CA . THR A 1 72 ? 99.536 49.233 127.264 1.00 38.66 68 THR A CA 1
ATOM 475 C C . THR A 1 72 ? 100.240 49.485 128.589 1.00 41.14 68 THR A C 1
ATOM 476 O O . THR A 1 72 ? 101.179 50.216 128.584 1.00 39.71 68 THR A O 1
ATOM 480 N N . VAL A 1 73 ? 99.829 48.880 129.705 1.00 47.26 69 VAL A N 1
ATOM 481 C CA . VAL A 1 73 ? 100.410 49.243 131.042 1.00 51.71 69 VAL A CA 1
ATOM 482 C C . VAL A 1 73 ? 99.913 48.376 132.209 1.00 55.33 69 VAL A C 1
ATOM 483 O O . VAL A 1 73 ? 100.292 47.210 132.371 1.00 59.71 69 VAL A O 1
ATOM 485 N N . ALA A 1 95 ? 115.776 38.660 121.668 1.00 44.00 91 ALA A N 1
ATOM 486 C CA . ALA A 1 95 ? 114.833 38.487 120.583 1.00 42.67 91 ALA A CA 1
ATOM 487 C C . ALA A 1 95 ? 115.559 38.582 119.218 1.00 42.02 91 ALA A C 1
ATOM 488 O O . ALA A 1 95 ? 115.098 39.282 118.255 1.00 44.56 91 ALA A O 1
ATOM 490 N N . ASN A 1 96 ? 116.693 37.875 119.153 1.00 37.98 92 ASN A N 1
ATOM 491 C CA . ASN A 1 96 ? 117.442 37.642 117.902 1.00 34.90 92 ASN A CA 1
ATOM 492 C C . ASN A 1 96 ? 116.685 36.646 116.985 1.00 32.19 92 ASN A C 1
ATOM 493 O O . ASN A 1 96 ? 117.258 35.684 116.478 1.00 32.92 92 ASN A O 1
ATOM 495 N N . SER A 1 97 ? 115.404 36.930 116.733 1.00 28.23 93 SER A N 1
ATOM 496 C CA . SER A 1 97 ? 114.467 35.965 116.149 1.00 25.22 93 SER A CA 1
ATOM 497 C C . SER A 1 97 ? 113.236 36.678 115.576 1.00 23.05 93 SER A C 1
ATOM 498 O O . SER A 1 97 ? 112.729 37.626 116.184 1.00 22.78 93 SER A O 1
ATOM 501 N N . TRP A 1 98 ? 112.765 36.238 114.408 1.00 20.92 94 TRP A N 1
ATOM 502 C CA . TRP A 1 98 ? 111.645 36.905 113.732 1.00 19.15 94 TRP A CA 1
ATOM 503 C C . TRP A 1 98 ? 110.331 36.700 114.458 1.00 19.07 94 TRP A C 1
ATOM 504 O O . TRP A 1 98 ? 109.900 35.563 114.685 1.00 18.52 94 TRP A O 1
ATOM 515 N N . HIS A 1 99 ? 109.693 37.804 114.840 1.00 19.21 95 HIS A N 1
ATOM 516 C CA . HIS A 1 99 ? 108.420 37.709 115.547 1.00 19.40 95 HIS A CA 1
ATOM 517 C C . HIS A 1 99 ? 107.541 38.936 115.425 1.00 18.72 95 HIS A C 1
ATOM 518 O O . HIS A 1 99 ? 107.992 40.029 115.089 1.00 19.28 95 HIS A O 1
ATOM 525 N N . THR A 1 100 ? 106.281 38.713 115.720 1.00 18.46 96 THR A N 1
ATOM 526 C CA . THR A 1 100 ? 105.321 39.750 115.916 1.00 18.59 96 THR A CA 1
ATOM 527 C C . THR A 1 100 ? 105.117 39.798 117.433 1.00 20.04 96 THR A C 1
ATOM 528 O O . THR A 1 100 ? 105.134 38.763 118.112 1.00 20.32 96 THR A O 1
ATOM 532 N N . ASP A 1 101 ? 104.947 40.996 117.983 1.00 21.77 97 ASP A N 1
ATOM 533 C CA . ASP A 1 101 ? 104.907 41.132 119.435 1.00 22.83 97 ASP A CA 1
ATOM 534 C C . ASP A 1 101 ? 103.653 40.515 120.026 1.00 22.66 97 ASP A C 1
ATOM 535 O O . ASP A 1 101 ? 102.543 40.759 119.547 1.00 22.13 97 ASP A O 1
ATOM 540 N N . VAL A 1 102 ? 103.856 39.736 121.089 1.00 22.23 98 VAL A N 1
ATOM 541 C CA . VAL A 1 102 ? 102.781 39.287 121.973 1.00 22.04 98 VAL A CA 1
ATOM 542 C C . VAL A 1 102 ? 101.605 38.700 121.195 1.00 22.22 98 VAL A C 1
ATOM 543 O O . VAL A 1 102 ? 100.473 39.129 121.362 1.00 23.03 98 VAL A O 1
ATOM 547 N N . THR A 1 103 ? 101.878 37.717 120.348 1.00 21.52 99 THR A N 1
ATOM 548 C CA . THR A 1 103 ? 100.827 37.060 119.571 1.00 21.49 99 THR A CA 1
ATOM 549 C C . THR A 1 103 ? 100.209 35.889 120.334 1.00 21.38 99 THR A C 1
ATOM 550 O O . THR A 1 103 ? 99.302 35.259 119.842 1.00 20.27 99 THR A O 1
ATOM 554 N N . PHE A 1 104 ? 100.706 35.622 121.531 1.00 22.13 100 PHE A N 1
ATOM 555 C CA . PHE A 1 104 ? 100.135 34.562 122.376 1.00 23.38 100 PHE A CA 1
ATOM 556 C C . PHE A 1 104 ? 98.905 35.019 123.175 1.00 24.44 100 PHE A C 1
ATOM 557 O O . PHE A 1 104 ? 98.402 34.277 124.009 1.00 25.83 100 PHE A O 1
ATOM 565 N N . VAL A 1 105 ? 98.443 36.246 122.943 1.00 24.40 101 VAL A N 1
ATOM 566 C CA . VAL A 1 105 ? 97.193 36.712 123.513 1.00 25.14 101 VAL A CA 1
ATOM 567 C C . VAL A 1 105 ? 96.212 36.931 122.379 1.00 24.92 101 VAL A C 1
ATOM 568 O O . VAL A 1 105 ? 96.619 37.020 121.225 1.00 24.14 101 VAL A O 1
ATOM 572 N N . ASP A 1 106 ? 94.932 37.061 122.723 1.00 25.02 102 ASP A N 1
ATOM 573 C CA . ASP A 1 106 ? 93.923 37.399 121.738 1.00 24.73 102 ASP A CA 1
ATOM 574 C C . ASP A 1 106 ? 94.142 38.817 121.186 1.00 23.91 102 ASP A C 1
ATOM 575 O O . ASP A 1 106 ? 94.133 39.027 119.974 1.00 22.66 102 ASP A O 1
ATOM 580 N N . ARG A 1 107 ? 94.356 39.773 122.083 1.00 24.38 103 ARG A N 1
ATOM 581 C CA . ARG A 1 107 ? 94.420 41.201 121.718 1.00 25.06 103 ARG A CA 1
ATOM 582 C C . ARG A 1 107 ? 95.846 41.610 121.357 1.00 23.43 103 ARG A C 1
ATOM 583 O O . ARG A 1 107 ? 96.557 42.254 122.131 1.00 22.48 103 ARG A O 1
ATOM 591 N N . ILE A 1 108 ? 96.260 41.194 120.165 1.00 22.92 104 ILE A N 1
ATOM 592 C CA . ILE A 1 108 ? 97.618 41.448 119.718 1.00 22.33 104 ILE A CA 1
ATOM 593 C C . ILE A 1 108 ? 97.776 42.969 119.626 1.00 22.15 104 ILE A C 1
ATOM 594 O O . ILE A 1 108 ? 96.971 43.614 118.971 1.00 22.51 104 ILE A O 1
ATOM 599 N N . PRO A 1 109 ? 98.793 43.532 120.283 1.00 21.49 105 PRO A N 1
ATOM 600 C CA . PRO A 1 109 ? 98.990 44.978 120.228 1.00 21.76 105 PRO A CA 1
ATOM 601 C C . PRO A 1 109 ? 99.140 45.492 118.802 1.00 20.93 105 PRO A C 1
ATOM 602 O O . PRO A 1 109 ? 99.747 44.832 117.987 1.00 20.54 105 PRO A O 1
ATOM 606 N N . LYS A 1 110 ? 98.582 46.663 118.507 1.00 20.97 106 LYS A N 1
ATOM 607 C CA . LYS A 1 110 ? 98.519 47.137 117.138 1.00 20.59 106 LYS A CA 1
ATOM 608 C C . LYS A 1 110 ? 99.810 47.773 116.667 1.00 20.59 106 LYS A C 1
ATOM 609 O O . LYS A 1 110 ? 100.060 47.824 115.457 1.00 21.04 106 LYS A O 1
ATOM 615 N N . ALA A 1 111 ? 100.607 48.289 117.600 1.00 20.61 107 ALA A N 1
ATOM 616 C CA . ALA A 1 111 ? 101.784 49.056 117.232 1.00 20.16 107 ALA A CA 1
ATOM 617 C C . ALA A 1 111 ? 102.689 49.257 118.408 1.00 20.69 107 ALA A C 1
ATOM 618 O O . ALA A 1 111 ? 102.287 49.111 119.548 1.00 20.05 107 ALA A O 1
ATOM 620 N N . SER A 1 112 ? 103.942 49.579 118.103 1.00 21.77 108 SER A N 1
ATOM 621 C CA . SER A 1 112 ? 104.910 49.945 119.120 1.00 22.37 108 SER A CA 1
ATOM 622 C C . SER A 1 112 ? 105.714 51.171 118.677 1.00 21.40 108 SER A C 1
ATOM 623 O O . SER A 1 112 ? 105.926 51.381 117.494 1.00 19.63 108 SER A O 1
ATOM 626 N N . LEU A 1 113 ? 106.154 51.955 119.659 1.00 21.28 109 LEU A N 1
ATOM 627 C CA . LEU A 1 113 ? 107.054 53.080 119.463 1.00 20.98 109 LEU A CA 1
ATOM 628 C C . LEU A 1 113 ? 108.335 52.775 120.206 1.00 21.30 109 LEU A C 1
ATOM 629 O O . LEU A 1 113 ? 108.302 52.434 121.386 1.00 21.83 109 LEU A O 1
ATOM 634 N N . LEU A 1 114 ? 109.464 52.903 119.526 1.00 21.22 110 LEU A N 1
ATOM 635 C CA . LEU A 1 114 ? 110.742 52.552 120.114 1.00 21.32 110 LEU A CA 1
ATOM 636 C C . LEU A 1 114 ? 111.731 53.695 119.902 1.00 21.28 110 LEU A C 1
ATOM 637 O O . LEU A 1 114 ? 111.999 54.102 118.778 1.00 19.82 110 LEU A O 1
ATOM 642 N N . ARG A 1 115 ? 112.261 54.203 121.000 1.00 21.98 111 ARG A N 1
ATOM 643 C CA . ARG A 1 115 ? 113.137 55.371 120.994 1.00 22.54 111 ARG A CA 1
ATOM 644 C C . ARG A 1 115 ? 114.542 54.982 121.458 1.00 22.63 111 ARG A C 1
ATOM 645 O O . ARG A 1 115 ? 114.685 54.290 122.478 1.00 23.58 111 ARG A O 1
ATOM 653 N N . ALA A 1 116 ? 115.562 55.460 120.750 1.00 21.74 112 ALA A N 1
ATOM 654 C CA . ALA A 1 116 ? 116.947 55.208 121.133 1.00 21.99 112 ALA A CA 1
ATOM 655 C C . ALA A 1 116 ? 117.330 56.026 122.355 1.00 22.31 112 ALA A C 1
ATOM 656 O O . ALA A 1 116 ? 117.045 57.218 122.414 1.00 21.39 112 ALA A O 1
ATOM 658 N N . VAL A 1 117 ? 117.964 55.366 123.329 1.00 22.95 113 VAL A N 1
ATOM 659 C CA . VAL A 1 117 ? 118.466 56.024 124.516 1.00 23.59 113 VAL A CA 1
ATOM 660 C C . VAL A 1 117 ? 119.993 55.892 124.576 1.00 24.01 113 VAL A C 1
ATOM 661 O O . VAL A 1 117 ? 120.698 56.891 124.681 1.00 22.98 113 VAL A O 1
ATOM 665 N N . THR A 1 118 ? 120.485 54.657 124.560 1.00 24.33 114 THR A N 1
ATOM 666 C CA . THR A 1 118 ? 121.919 54.398 124.662 1.00 25.13 114 THR A CA 1
ATOM 667 C C . THR A 1 118 ? 122.309 53.341 123.634 1.00 25.17 114 THR A C 1
ATOM 668 O O . THR A 1 118 ? 121.818 52.205 123.664 1.00 25.85 114 THR A O 1
ATOM 672 N N . LEU A 1 119 ? 123.230 53.699 122.747 1.00 25.32 115 LEU A N 1
ATOM 673 C CA . LEU A 1 119 ? 123.579 52.826 121.642 1.00 25.52 115 LEU A CA 1
ATOM 674 C C . LEU A 1 119 ? 125.015 52.313 121.722 1.00 26.46 115 LEU A C 1
ATOM 675 O O . LEU A 1 119 ? 125.916 53.047 122.110 1.00 27.19 115 LEU A O 1
ATOM 680 N N . PRO A 1 120 ? 125.231 51.048 121.312 1.00 26.61 116 PRO A N 1
ATOM 681 C CA . PRO A 1 120 ? 126.587 50.528 121.171 1.00 27.25 116 PRO A CA 1
ATOM 682 C C . PRO A 1 120 ? 127.340 51.227 120.050 1.00 27.50 116 PRO A C 1
ATOM 683 O O . PRO A 1 120 ? 126.711 51.764 119.120 1.00 26.70 116 PRO A O 1
ATOM 687 N N . SER A 1 121 ? 128.672 51.204 120.124 1.00 28.03 117 SER A N 1
ATOM 688 C CA . SER A 1 121 ? 129.504 51.856 119.117 1.00 27.81 117 SER A CA 1
ATOM 689 C C . SER A 1 121 ? 129.418 51.168 117.758 1.00 27.22 117 SER A C 1
ATOM 690 O O . SER A 1 121 ? 129.676 51.791 116.734 1.00 28.33 117 SER A O 1
ATOM 693 N N . TYR A 1 122 ? 129.077 49.886 117.742 1.00 27.05 118 TYR A N 1
ATOM 694 C CA . TYR A 1 122 ? 128.774 49.187 116.477 1.00 26.97 118 TYR A CA 1
ATOM 695 C C . TYR A 1 122 ? 127.577 48.243 116.619 1.00 25.95 118 TYR A C 1
ATOM 696 O O . TYR A 1 122 ? 127.221 47.844 117.716 1.00 25.35 118 TYR A O 1
ATOM 705 N N . GLY A 1 123 ? 126.963 47.903 115.493 1.00 25.32 119 GLY A N 1
ATOM 706 C CA . GLY A 1 123 ? 125.860 46.930 115.460 1.00 24.98 119 GLY A CA 1
ATOM 707 C C . GLY A 1 123 ? 124.607 47.443 116.128 1.00 24.14 119 GLY A C 1
ATOM 708 O O . GLY A 1 123 ? 124.442 48.650 116.309 1.00 24.92 119 GLY A O 1
ATOM 709 N N . GLY A 1 124 ? 123.718 46.517 116.468 1.00 23.72 120 GLY A N 1
ATOM 710 C CA . GLY A 1 124 ? 122.454 46.834 117.150 1.00 22.71 120 GLY A CA 1
ATOM 711 C C . GLY A 1 124 ? 121.347 47.286 116.217 1.00 20.87 120 GLY A C 1
ATOM 712 O O . GLY A 1 124 ? 120.500 48.083 116.601 1.00 20.44 120 GLY A O 1
ATOM 713 N N . THR A 1 125 ? 121.376 46.801 114.978 1.00 19.54 121 THR A N 1
ATOM 714 C CA . THR A 1 125 ? 120.339 47.128 114.016 1.00 18.31 121 THR A CA 1
ATOM 715 C C . THR A 1 125 ? 119.083 46.346 114.350 1.00 17.35 121 THR A C 1
ATOM 716 O O . THR A 1 125 ? 119.147 45.331 115.037 1.00 17.24 121 THR A O 1
ATOM 720 N N . THR A 1 126 ? 117.954 46.855 113.867 1.00 16.31 122 THR A N 1
ATOM 721 C CA . THR A 1 126 ? 116.678 46.176 113.930 1.00 15.76 122 THR A CA 1
ATOM 722 C C . THR A 1 126 ? 116.139 46.035 112.514 1.00 15.59 122 THR A C 1
ATOM 723 O O . THR A 1 126 ? 116.303 46.940 111.692 1.00 16.11 122 THR A O 1
ATOM 727 N N . ALA A 1 127 ? 115.525 44.893 112.220 1.00 15.23 123 ALA A N 1
ATOM 728 C CA . ALA A 1 127 ? 114.887 44.657 110.921 1.00 14.92 123 ALA A CA 1
ATOM 729 C C . ALA A 1 127 ? 113.391 44.440 111.067 1.00 14.53 123 ALA A C 1
ATOM 730 O O . ALA A 1 127 ? 112.939 43.885 112.074 1.00 13.93 123 ALA A O 1
ATOM 732 N N . TRP A 1 128 ? 112.648 44.873 110.049 1.00 14.24 124 TRP A N 1
ATOM 733 C CA . TRP A 1 128 ? 111.228 44.660 109.987 1.00 14.35 124 TRP A CA 1
ATOM 734 C C . TRP A 1 128 ? 110.865 44.000 108.671 1.00 14.75 124 TRP A C 1
ATOM 735 O O . TRP A 1 128 ? 111.501 44.250 107.652 1.00 15.00 124 TRP A O 1
ATOM 746 N N . ALA A 1 129 ? 109.833 43.159 108.695 1.00 14.85 125 ALA A N 1
ATOM 747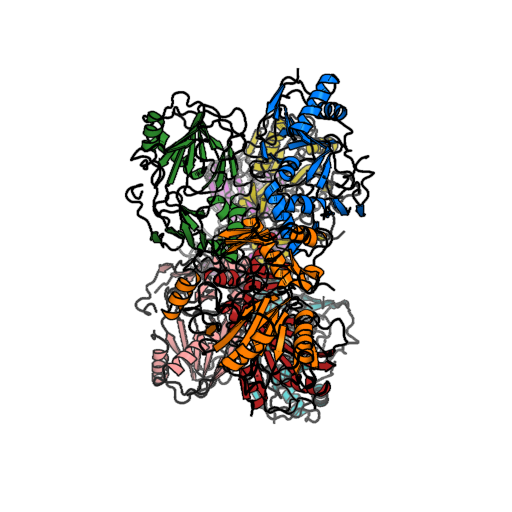 C CA . ALA A 1 129 ? 109.319 42.512 107.497 1.00 15.27 125 ALA A CA 1
ATOM 748 C C . ALA A 1 129 ? 107.836 42.800 107.335 1.00 15.71 125 ALA A C 1
ATOM 749 O O . ALA A 1 129 ? 107.118 42.867 108.328 1.00 15.96 125 ALA A O 1
ATOM 751 N N . SER A 1 130 ? 107.381 42.952 106.094 1.00 15.84 126 SER A N 1
ATOM 752 C CA . SER A 1 130 ? 105.972 43.215 105.823 1.00 15.86 126 SER A CA 1
ATOM 753 C C . SER A 1 130 ? 105.202 41.934 105.597 1.00 16.03 126 SER A C 1
ATOM 754 O O . SER A 1 130 ? 105.394 41.272 104.585 1.00 16.39 126 SER A O 1
ATOM 757 N N . THR A 1 131 ? 104.298 41.617 106.521 1.00 16.30 127 THR A N 1
ATOM 758 C CA . THR A 1 131 ? 103.428 40.444 106.388 1.00 16.44 127 THR A CA 1
ATOM 759 C C . THR A 1 131 ? 102.254 40.717 105.452 1.00 17.29 127 THR A C 1
ATOM 760 O O . THR A 1 131 ? 101.508 39.811 105.102 1.00 17.10 127 THR A O 1
ATOM 764 N N . GLU A 1 132 ? 102.096 41.968 105.050 1.00 18.20 128 GLU A N 1
ATOM 765 C CA . GLU A 1 132 ? 101.153 42.307 104.007 1.00 19.82 128 GLU A CA 1
ATOM 766 C C . GLU A 1 132 ? 101.737 41.965 102.625 1.00 19.75 128 GLU A C 1
ATOM 767 O O . GLU A 1 132 ? 101.099 41.276 101.829 1.00 19.62 128 GLU A O 1
ATOM 773 N N . ALA A 1 133 ? 102.929 42.485 102.339 1.00 19.14 129 ALA A N 1
ATOM 774 C CA . ALA A 1 133 ? 103.560 42.267 101.049 1.00 19.04 129 ALA A CA 1
ATOM 775 C C . ALA A 1 133 ? 103.777 40.785 100.827 1.00 18.96 129 ALA A C 1
ATOM 776 O O . ALA A 1 133 ? 103.513 40.277 99.711 1.00 20.21 129 ALA A O 1
ATOM 778 N N . ALA A 1 134 ? 104.211 40.082 101.871 1.00 17.33 130 ALA A N 1
ATOM 779 C CA . ALA A 1 134 ? 104.408 38.640 101.761 1.00 17.15 130 ALA A CA 1
ATOM 780 C C . ALA A 1 134 ? 103.131 37.904 101.334 1.00 17.24 130 ALA A C 1
ATOM 781 O O . ALA A 1 134 ? 103.205 36.983 100.531 1.00 17.36 130 ALA A O 1
ATOM 783 N N . TYR A 1 135 ? 101.974 38.315 101.861 1.00 16.92 131 TYR A N 1
ATOM 784 C CA . TYR A 1 135 ? 100.698 37.725 101.441 1.00 17.13 131 TYR A CA 1
ATOM 785 C C . TYR A 1 135 ? 100.390 38.021 99.987 1.00 17.88 131 TYR A C 1
ATOM 786 O O . TYR A 1 135 ? 100.042 37.130 99.242 1.00 18.01 131 TYR A O 1
ATOM 795 N N . GLN A 1 136 ? 100.529 39.276 99.575 1.00 18.59 132 GLN A N 1
ATOM 796 C CA . GLN A 1 136 ? 100.232 39.649 98.183 1.00 19.46 132 GLN A CA 1
ATOM 797 C C . GLN A 1 136 ? 101.098 38.860 97.218 1.00 19.95 132 GLN A C 1
ATOM 798 O O . GLN A 1 136 ? 100.644 38.490 96.168 1.00 20.57 132 GLN A O 1
ATOM 800 N N . GLN A 1 137 ? 102.333 38.578 97.613 1.00 20.14 133 GLN A N 1
ATOM 801 C CA . GLN A 1 137 ? 103.285 37.884 96.756 1.00 20.43 133 GLN A CA 1
ATOM 802 C C . GLN A 1 137 ? 103.013 36.401 96.658 1.00 20.47 133 GLN A C 1
ATOM 803 O O . GLN A 1 137 ? 103.627 35.719 95.842 1.00 20.52 133 GLN A O 1
ATOM 809 N N . LEU A 1 138 ? 102.143 35.869 97.516 1.00 20.09 134 LEU A N 1
ATOM 810 C CA . LEU A 1 138 ? 101.869 34.436 97.470 1.00 19.88 134 LEU A CA 1
ATOM 811 C C . LEU A 1 138 ? 101.141 34.062 96.184 1.00 20.64 134 LEU A C 1
ATOM 812 O O . LEU A 1 138 ? 100.170 34.716 95.792 1.00 20.52 134 LEU A O 1
ATOM 817 N N . PRO A 1 139 ? 101.606 32.990 95.525 1.00 21.42 135 PRO A N 1
ATOM 818 C CA . PRO A 1 139 ? 100.786 32.443 94.452 1.00 22.13 135 PRO A CA 1
ATOM 819 C C . PRO A 1 139 ? 99.463 31.881 94.986 1.00 22.24 135 PRO A C 1
ATOM 820 O O . PRO A 1 139 ? 99.395 31.443 96.143 1.00 21.79 135 PRO A O 1
ATOM 824 N N . ALA A 1 140 ? 98.433 31.904 94.138 1.00 22.55 136 ALA A N 1
ATOM 825 C CA . ALA A 1 140 ? 97.046 31.638 94.546 1.00 22.63 136 ALA A CA 1
ATOM 826 C C . ALA A 1 140 ? 96.836 30.393 95.433 1.00 21.74 136 ALA A C 1
ATOM 827 O O . ALA A 1 140 ? 96.111 30.464 96.441 1.00 21.85 136 ALA A O 1
ATOM 829 N N . PRO A 1 141 ? 97.478 29.277 95.093 1.00 21.53 137 PRO A N 1
ATOM 830 C CA . PRO A 1 141 ? 97.281 28.088 95.930 1.00 21.46 137 PRO A CA 1
ATOM 831 C C . PRO A 1 141 ? 97.783 28.249 97.362 1.00 20.77 137 PRO A C 1
ATOM 832 O O . PRO A 1 141 ? 97.145 27.758 98.305 1.00 20.19 137 PRO A O 1
ATOM 836 N N . LEU A 1 142 ? 98.908 28.937 97.517 1.00 20.71 138 LEU A N 1
ATOM 837 C CA . LEU A 1 142 ? 99.467 29.207 98.846 1.00 20.40 138 LEU A CA 1
ATOM 838 C C . LEU A 1 142 ? 98.690 30.286 99.612 1.00 20.74 138 LEU A C 1
ATOM 839 O O . LEU A 1 142 ? 98.621 30.226 100.831 1.00 19.92 138 LEU A O 1
ATOM 844 N N . ARG A 1 143 ? 98.128 31.263 98.905 1.00 22.16 139 ARG A N 1
ATOM 845 C CA . ARG A 1 143 ? 97.204 32.228 99.532 1.00 23.62 139 ARG A CA 1
ATOM 846 C C . ARG A 1 143 ? 96.038 31.510 100.186 1.00 22.22 139 ARG A C 1
ATOM 847 O O . ARG A 1 143 ? 95.744 31.731 101.356 1.00 21.65 139 ARG A O 1
ATOM 855 N N . THR A 1 144 ? 95.379 30.656 99.408 1.00 21.49 140 THR A N 1
ATOM 856 C CA . THR A 1 144 ? 94.214 29.952 99.867 1.00 21.42 140 THR A CA 1
ATOM 857 C C . THR A 1 144 ? 94.566 29.050 101.038 1.00 20.54 140 THR A C 1
ATOM 858 O O . THR A 1 144 ? 93.783 28.922 101.982 1.00 21.27 140 THR A O 1
ATOM 862 N N . LEU A 1 145 ? 95.735 28.433 100.983 1.00 19.92 141 LEU A N 1
ATOM 863 C CA . LEU A 1 145 ? 96.222 27.641 102.099 1.00 19.47 141 LEU A CA 1
ATOM 864 C C . LEU A 1 145 ? 96.320 28.500 103.345 1.00 19.06 141 LEU A C 1
ATOM 865 O O . LEU A 1 145 ? 95.789 28.139 104.400 1.00 19.58 141 LEU A O 1
ATOM 870 N N . ALA A 1 146 ? 97.011 29.624 103.217 1.00 18.44 142 ALA A N 1
ATOM 871 C CA . ALA A 1 146 ? 97.180 30.527 104.318 1.00 18.10 142 ALA A CA 1
ATOM 872 C C . ALA A 1 146 ? 95.832 30.999 104.833 1.00 19.08 142 ALA A C 1
ATOM 873 O O . ALA A 1 146 ? 95.642 31.098 106.050 1.00 18.64 142 ALA A O 1
ATOM 875 N N . ASP A 1 147 ? 94.901 31.272 103.911 1.00 20.52 143 ASP A N 1
ATOM 876 C CA . ASP A 1 147 ? 93.542 31.725 104.268 1.00 21.47 143 ASP A CA 1
ATOM 877 C C . ASP A 1 147 ? 92.837 30.706 105.177 1.00 22.10 143 ASP A C 1
ATOM 878 O O . ASP A 1 147 ? 92.000 31.084 105.991 1.00 22.21 143 ASP A O 1
ATOM 883 N N . ASN A 1 148 ? 93.164 29.427 105.015 1.00 22.69 144 ASN A N 1
ATOM 884 C CA . ASN A 1 148 ? 92.460 28.348 105.716 1.00 24.29 144 ASN A CA 1
ATOM 885 C C . ASN A 1 148 ? 93.217 27.712 106.876 1.00 23.73 144 ASN A C 1
ATOM 886 O O . ASN A 1 148 ? 92.723 26.773 107.493 1.00 24.25 144 ASN A O 1
ATOM 891 N N . LEU A 1 149 ? 94.401 28.228 107.175 1.00 23.48 145 LEU A N 1
ATOM 892 C CA . LEU A 1 149 ? 95.209 27.694 108.254 1.00 23.27 145 LEU A CA 1
ATOM 893 C C . LEU A 1 149 ? 95.036 28.482 109.520 1.00 23.46 145 LEU A C 1
ATOM 894 O O . LEU A 1 149 ? 94.914 29.712 109.504 1.00 24.07 145 LEU A O 1
ATOM 899 N N . TRP A 1 150 ? 95.096 27.763 110.636 1.00 23.78 146 TRP A N 1
ATOM 900 C CA . TRP A 1 150 ? 95.112 28.371 111.970 1.00 23.17 146 TRP A CA 1
ATOM 901 C C . TRP A 1 150 ? 96.360 27.898 112.691 1.00 22.37 146 TRP A C 1
ATOM 902 O O . TRP A 1 150 ? 96.841 26.778 112.473 1.00 22.51 146 TRP A O 1
ATOM 913 N N . ALA A 1 151 ? 96.883 28.744 113.563 1.00 22.16 147 ALA A N 1
ATOM 914 C CA . ALA A 1 151 ? 98.098 28.424 114.295 1.00 21.60 147 ALA A CA 1
ATOM 915 C C . ALA A 1 151 ? 97.899 28.574 115.793 1.00 21.61 147 ALA A C 1
ATOM 916 O O . ALA A 1 151 ? 97.218 29.482 116.265 1.00 21.43 147 ALA A O 1
ATOM 918 N N . VAL A 1 152 ? 98.508 27.660 116.537 1.00 22.05 148 VAL A N 1
ATOM 919 C CA . VAL A 1 152 ? 98.550 27.742 117.991 1.00 22.50 148 VAL A CA 1
ATOM 920 C C . VAL A 1 152 ? 99.749 28.598 118.334 1.00 22.05 148 VAL A C 1
ATOM 921 O O . VAL A 1 152 ? 100.875 28.280 117.937 1.00 21.41 148 VAL A O 1
ATOM 925 N N . HIS A 1 153 ? 99.502 29.701 119.039 1.00 22.61 149 HIS A N 1
ATOM 926 C CA . HIS A 1 153 ? 100.564 30.555 119.564 1.00 23.11 149 HIS A CA 1
ATOM 927 C C . HIS A 1 153 ? 100.603 30.363 121.074 1.00 24.74 149 HIS A C 1
ATOM 928 O O . HIS A 1 153 ? 99.559 30.362 121.713 1.00 25.23 149 HIS A O 1
ATOM 935 N N . THR A 1 154 ? 101.799 30.261 121.641 1.00 26.56 150 THR A N 1
ATOM 936 C CA . THR A 1 154 ? 101.982 30.253 123.094 1.00 29.27 150 THR A CA 1
ATOM 937 C C . THR A 1 154 ? 103.216 31.051 123.512 1.00 30.19 150 THR A C 1
ATOM 938 O O . THR A 1 154 ? 104.041 31.411 122.685 1.00 28.61 150 THR A O 1
ATOM 942 N N . ASN A 1 155 ? 103.313 31.327 124.809 1.00 33.51 151 ASN A N 1
ATOM 943 C CA . ASN A 1 155 ? 104.490 31.982 125.378 1.00 36.24 151 ASN A CA 1
ATOM 944 C C . ASN A 1 155 ? 105.518 30.991 125.921 1.00 39.83 151 ASN A C 1
ATOM 945 O O . ASN A 1 155 ? 106.568 31.402 126.376 1.00 42.40 151 ASN A O 1
ATOM 950 N N . ARG A 1 156 ? 105.217 29.696 125.863 1.00 44.03 152 ARG A N 1
ATOM 951 C CA . ARG A 1 156 ? 106.149 28.644 126.277 1.00 48.17 152 ARG A CA 1
ATOM 952 C C . ARG A 1 156 ? 106.752 27.975 125.047 1.00 48.85 152 ARG A C 1
ATOM 953 O O . ARG A 1 156 ? 107.664 28.531 124.435 1.00 51.07 152 ARG A O 1
ATOM 955 N N . ASP A 1 178 ? 102.440 31.962 134.458 1.00 55.58 174 ASP A N 1
ATOM 956 C CA . ASP A 1 178 ? 101.563 32.662 133.527 1.00 54.30 174 ASP A CA 1
ATOM 957 C C . ASP A 1 178 ? 101.657 32.008 132.136 1.00 51.79 174 ASP A C 1
ATOM 958 O O . ASP A 1 178 ? 102.449 32.440 131.304 1.00 55.04 174 ASP A O 1
ATOM 960 N N . TYR A 1 179 ? 100.839 30.985 131.890 1.00 48.02 175 TYR A N 1
ATOM 961 C CA . TYR A 1 179 ? 100.785 30.314 130.591 1.00 43.83 175 TYR A CA 1
ATOM 962 C C . TYR A 1 179 ? 99.702 30.903 129.685 1.00 41.68 175 TYR A C 1
ATOM 963 O O . TYR A 1 179 ? 98.571 31.103 130.107 1.00 42.41 175 TYR A O 1
ATOM 972 N N . TYR A 1 180 ? 100.063 31.182 128.434 1.00 39.14 176 TYR A N 1
ATOM 973 C CA . TYR A 1 180 ? 99.133 31.714 127.439 1.00 35.84 176 TYR A CA 1
ATOM 974 C C . TYR A 1 180 ? 99.118 30.825 126.216 1.00 33.29 176 TYR A C 1
ATOM 975 O O . TYR A 1 180 ? 100.176 30.386 125.750 1.00 31.66 176 TYR A O 1
ATOM 984 N N . GLU A 1 181 ? 97.918 30.547 125.714 1.00 30.49 177 GLU A N 1
ATOM 985 C CA . GLU A 1 181 ? 97.756 29.774 124.492 1.00 28.21 177 GLU A CA 1
ATOM 986 C C . GLU A 1 181 ? 96.542 30.263 123.751 1.00 26.81 177 GLU A C 1
ATOM 987 O O . GLU A 1 181 ? 95.470 30.359 124.332 1.00 27.30 177 GLU A O 1
ATOM 993 N N . VAL A 1 182 ? 96.722 30.583 122.475 1.00 25.33 178 VAL A N 1
ATOM 994 C CA . VAL A 1 182 ? 95.644 31.107 121.643 1.00 25.27 178 VAL A CA 1
ATOM 995 C C . VAL A 1 182 ? 95.769 30.580 120.224 1.00 24.56 178 VAL A C 1
ATOM 996 O O . VAL A 1 182 ? 96.878 30.415 119.705 1.00 24.77 178 VAL A O 1
ATOM 1000 N N . GLU A 1 183 ? 94.633 30.290 119.611 1.00 24.56 179 GLU A N 1
ATOM 1001 C CA . GLU A 1 183 ? 94.590 29.887 118.208 1.00 23.81 179 GLU A CA 1
ATOM 1002 C C . GLU A 1 183 ? 94.204 31.098 117.359 1.00 23.08 179 GLU A C 1
ATOM 1003 O O . GLU A 1 183 ? 93.128 31.659 117.539 1.00 22.65 179 GLU A O 1
ATOM 1009 N N . HIS A 1 184 ? 95.128 31.519 116.494 1.00 22.21 180 HIS A N 1
ATOM 1010 C CA . HIS A 1 184 ? 94.947 32.669 115.619 1.00 21.63 180 HIS A CA 1
ATOM 1011 C C . HIS A 1 184 ? 94.880 32.183 114.198 1.00 21.05 180 HIS A C 1
ATOM 1012 O O . HIS A 1 184 ? 95.563 31.241 113.838 1.00 21.23 180 HIS A O 1
ATOM 1019 N N . PRO A 1 185 ? 94.118 32.870 113.357 1.00 21.33 181 PRO A N 1
ATOM 1020 C CA . PRO A 1 185 ? 94.253 32.562 111.940 1.00 21.45 181 PRO A CA 1
ATOM 1021 C C . PRO A 1 185 ? 95.637 32.942 111.419 1.00 20.07 181 PRO A C 1
ATOM 1022 O O . PRO A 1 185 ? 96.224 33.910 111.882 1.00 20.53 181 PRO A O 1
ATOM 1026 N N . VAL A 1 186 ? 96.138 32.183 110.458 1.00 19.24 182 VAL A N 1
ATOM 1027 C CA . VAL A 1 186 ? 97.392 32.507 109.781 1.00 18.29 182 VAL A CA 1
ATOM 1028 C C . VAL A 1 186 ? 97.256 33.751 108.898 1.00 17.87 182 VAL A C 1
ATOM 1029 O O . VAL A 1 186 ? 98.240 34.446 108.643 1.00 17.57 182 VAL A O 1
ATOM 1033 N N . VAL A 1 187 ? 96.043 34.010 108.413 1.00 18.00 183 VAL A N 1
ATOM 1034 C CA . VAL A 1 187 ? 95.748 35.242 107.692 1.00 18.34 183 VAL A CA 1
ATOM 1035 C C . VAL A 1 187 ? 94.655 36.013 108.418 1.00 18.97 183 VAL A C 1
ATOM 1036 O O . VAL A 1 187 ? 93.599 35.461 108.715 1.00 19.41 183 VAL A O 1
ATOM 1040 N N . ARG A 1 188 ? 94.936 37.269 108.745 1.00 19.26 184 ARG A N 1
ATOM 1041 C CA . ARG A 1 188 ? 93.963 38.140 109.391 1.00 20.54 184 ARG A CA 1
ATOM 1042 C C . ARG A 1 188 ? 93.693 39.313 108.485 1.00 21.43 184 ARG A C 1
ATOM 1043 O O . ARG A 1 188 ? 94.517 39.665 107.658 1.00 22.16 184 ARG A O 1
ATOM 1051 N N . VAL A 1 189 ? 92.504 39.874 108.608 1.00 22.95 185 VAL A N 1
ATOM 1052 C CA . VAL A 1 189 ? 92.107 41.006 107.811 1.00 23.87 185 VAL A CA 1
ATOM 1053 C C . VAL A 1 189 ? 92.378 42.217 108.679 1.00 24.18 185 VAL A C 1
ATOM 1054 O O . VAL A 1 189 ? 91.817 42.358 109.769 1.00 23.62 185 VAL A O 1
ATOM 1058 N N . HIS A 1 190 ? 93.246 43.086 108.182 1.00 24.32 186 HIS A N 1
ATOM 1059 C CA . HIS A 1 190 ? 93.661 44.267 108.916 1.00 24.56 186 HIS A CA 1
ATOM 1060 C C . HIS A 1 190 ? 92.453 45.199 109.131 1.00 25.59 186 HIS A C 1
ATOM 1061 O O . HIS A 1 190 ? 91.798 45.600 108.161 1.00 26.60 186 HIS A O 1
ATOM 1068 N N . PRO A 1 191 ? 92.141 45.533 110.395 1.00 25.55 187 PRO A N 1
ATOM 1069 C CA . PRO A 1 191 ? 90.913 46.284 110.731 1.00 26.52 187 PRO A CA 1
ATOM 1070 C C . PRO A 1 191 ? 90.862 47.742 110.249 1.00 27.42 187 PRO A C 1
ATOM 1071 O O . PRO A 1 191 ? 89.775 48.254 110.036 1.00 28.61 187 PRO A O 1
ATOM 1075 N N . GLU A 1 192 ? 92.017 48.390 110.077 1.00 27.25 188 GLU A N 1
ATOM 1076 C CA . GLU A 1 192 ? 92.096 49.732 109.493 1.00 27.36 188 GLU A CA 1
ATOM 1077 C C . GLU A 1 192 ? 92.303 49.771 107.970 1.00 26.54 188 GLU A C 1
ATOM 1078 O O . GLU A 1 192 ? 91.721 50.632 107.309 1.00 26.88 188 GLU A O 1
ATOM 1084 N N . THR A 1 193 ? 93.106 48.870 107.402 1.00 25.00 189 THR A N 1
ATOM 1085 C CA . THR A 1 193 ? 93.390 48.926 105.949 1.00 24.31 189 THR A CA 1
ATOM 1086 C C . THR A 1 193 ? 92.515 47.999 105.124 1.00 24.11 189 THR A C 1
ATOM 1087 O O . THR A 1 193 ? 92.398 48.175 103.926 1.00 23.89 189 THR A O 1
ATOM 1091 N N . GLY A 1 194 ? 91.940 46.988 105.767 1.00 24.23 190 GLY A N 1
ATOM 1092 C CA . GLY A 1 194 ? 91.235 45.930 105.061 1.00 24.54 190 GLY A CA 1
ATOM 1093 C C . GLY A 1 194 ? 92.136 44.925 104.350 1.00 24.12 190 GLY A C 1
ATOM 1094 O O . GLY A 1 194 ? 91.641 43.970 103.768 1.00 24.40 190 GLY A O 1
ATOM 1095 N N . GLU A 1 195 ? 93.452 45.143 104.375 1.00 23.39 191 GLU A N 1
ATOM 1096 C CA . GLU A 1 195 ? 94.407 44.299 103.651 1.00 22.95 191 GLU A CA 1
ATOM 1097 C C . GLU A 1 195 ? 94.603 42.993 104.409 1.00 22.58 191 GLU A C 1
ATOM 1098 O O . GLU A 1 195 ? 94.566 42.958 105.648 1.00 23.06 191 GLU A O 1
ATOM 1100 N N . ARG A 1 196 ? 94.770 41.896 103.677 1.00 22.61 192 ARG A N 1
ATOM 1101 C CA . ARG A 1 196 ? 95.060 40.605 104.302 1.00 21.75 192 ARG A CA 1
ATOM 1102 C C . ARG A 1 196 ? 96.544 40.546 104.630 1.00 21.41 192 ARG A C 1
ATOM 1103 O O . ARG A 1 196 ? 97.390 40.960 103.826 1.00 21.34 192 ARG A O 1
ATOM 1111 N N . VAL A 1 197 ? 96.849 40.057 105.826 1.00 20.80 193 VAL A N 1
ATOM 1112 C CA . VAL A 1 197 ? 98.218 39.994 106.298 1.00 20.44 193 VAL A CA 1
ATOM 1113 C C . VAL A 1 197 ? 98.475 38.680 106.993 1.00 19.82 193 VAL A C 1
ATOM 1114 O O . VAL A 1 197 ? 97.578 38.096 107.584 1.00 19.68 193 VAL A O 1
ATOM 1118 N N . LEU A 1 198 ? 99.706 38.204 106.890 1.00 19.40 194 LEU A N 1
ATOM 1119 C CA . LEU A 1 198 ? 100.082 36.968 107.558 1.00 19.19 194 LEU A CA 1
ATOM 1120 C C . LEU A 1 198 ? 100.297 37.216 109.053 1.00 18.45 194 LEU A C 1
ATOM 1121 O O . LEU A 1 198 ? 100.728 38.292 109.464 1.00 17.96 194 LEU A O 1
ATOM 1126 N N . LEU A 1 199 ? 99.978 36.210 109.847 1.00 18.15 195 LEU A N 1
ATOM 1127 C CA . LEU A 1 199 ? 100.188 36.259 111.281 1.00 18.49 195 LEU A CA 1
ATOM 1128 C C . LEU A 1 199 ? 100.897 34.975 111.684 1.00 18.75 195 LEU A C 1
ATOM 1129 O O . LEU A 1 199 ? 100.264 33.945 111.847 1.00 18.57 195 LEU A O 1
ATOM 1134 N N . LEU A 1 200 ? 102.218 35.059 111.816 1.00 19.49 196 LEU A N 1
ATOM 1135 C CA . LEU A 1 200 ? 103.044 33.928 112.195 1.00 20.66 196 LEU A CA 1
ATOM 1136 C C . LEU A 1 200 ? 104.090 34.353 113.235 1.00 21.25 196 LEU A C 1
ATOM 1137 O O . LEU A 1 200 ? 103.713 34.883 114.278 1.00 22.25 196 LEU A O 1
ATOM 1142 N N . GLY A 1 201 ? 105.380 34.124 112.980 1.00 21.63 197 GLY A N 1
ATOM 1143 C CA . GLY A 1 201 ? 106.423 34.520 113.931 1.00 22.21 197 GLY A CA 1
ATOM 1144 C C . GLY A 1 201 ? 106.684 33.461 114.985 1.00 22.79 197 GLY A C 1
ATOM 1145 O O . GLY A 1 201 ? 106.023 32.421 114.989 1.00 23.09 197 GLY A O 1
ATOM 1146 N N . HIS A 1 202 ? 107.635 33.728 115.880 1.00 22.89 198 HIS A N 1
ATOM 1147 C CA . HIS A 1 202 ? 108.201 32.664 116.689 1.00 23.96 198 HIS A CA 1
ATOM 1148 C C . HIS A 1 202 ? 107.368 32.184 117.855 1.00 24.69 198 HIS A C 1
ATOM 1149 O O . HIS A 1 202 ? 107.792 31.272 118.547 1.00 25.25 198 HIS A O 1
ATOM 1156 N N . PHE A 1 203 ? 106.189 32.762 118.087 1.00 24.71 199 PHE A N 1
ATOM 1157 C CA . PHE A 1 203 ? 105.317 32.232 119.143 1.00 24.72 199 PHE A CA 1
ATOM 1158 C C . PHE A 1 203 ? 104.438 31.082 118.643 1.00 24.73 199 PHE A C 1
ATOM 1159 O O . PHE A 1 203 ? 103.735 30.465 119.418 1.00 24.35 199 PHE A O 1
ATOM 1167 N N . VAL A 1 204 ? 104.503 30.792 117.346 1.00 24.12 200 VAL A N 1
ATOM 1168 C CA . VAL A 1 204 ? 103.759 29.690 116.752 1.00 23.73 200 VAL A CA 1
ATOM 1169 C C . VAL A 1 204 ? 104.361 28.358 117.199 1.00 24.35 200 VAL A C 1
ATOM 1170 O O . VAL A 1 204 ? 105.531 28.114 116.967 1.00 24.19 200 VAL A O 1
ATOM 1174 N N . LYS A 1 205 ? 103.547 27.511 117.829 1.00 25.31 201 LYS A N 1
ATOM 1175 C CA . LYS A 1 205 ? 103.954 26.170 118.210 1.00 26.51 201 LYS A CA 1
ATOM 1176 C C . LYS A 1 205 ? 103.594 25.153 117.124 1.00 26.01 201 LYS A C 1
ATOM 1177 O O . LYS A 1 205 ? 104.328 24.185 116.907 1.00 25.52 201 LYS A O 1
ATOM 1183 N N . SER A 1 206 ? 102.479 25.378 116.428 1.00 26.10 202 SER A N 1
ATOM 1184 C CA . SER A 1 206 ? 101.968 24.414 115.452 1.00 26.05 202 SER A CA 1
ATOM 1185 C C . SER A 1 206 ? 100.819 24.973 114.637 1.00 25.43 202 SER A C 1
ATOM 1186 O O . SER A 1 206 ? 100.239 25.996 114.984 1.00 24.59 202 SER A O 1
ATOM 1189 N N . PHE A 1 207 ? 100.456 24.253 113.582 1.00 25.56 203 PHE A N 1
ATOM 1190 C CA . PHE A 1 207 ? 99.263 24.584 112.815 1.00 26.04 203 PHE A CA 1
ATOM 1191 C C . PHE A 1 207 ? 98.163 23.575 113.136 1.00 26.76 203 PHE A C 1
ATOM 1192 O O . PHE A 1 207 ? 98.396 22.354 113.136 1.00 27.13 203 PHE A O 1
ATOM 1200 N N . VAL A 1 208 ? 96.964 24.090 113.398 1.00 27.14 204 VAL A N 1
ATOM 1201 C CA . VAL A 1 208 ? 95.842 23.277 113.866 1.00 27.76 204 VAL A CA 1
ATOM 1202 C C . VAL A 1 208 ? 95.516 22.173 112.857 1.00 28.20 204 VAL A C 1
ATOM 1203 O O . VAL A 1 208 ? 95.327 22.447 111.675 1.00 28.01 204 VAL A O 1
ATOM 1207 N N . GLY A 1 209 ? 95.463 20.931 113.340 1.00 28.34 205 GLY A N 1
ATOM 1208 C CA . GLY A 1 209 ? 95.052 19.792 112.529 1.00 27.61 205 GLY A CA 1
ATOM 1209 C C . GLY A 1 209 ? 96.148 19.107 111.732 1.00 27.73 205 GLY A C 1
ATOM 1210 O O . GLY A 1 209 ? 95.883 18.123 111.035 1.00 27.21 205 GLY A O 1
ATOM 1211 N N . LEU A 1 210 ? 97.379 19.602 111.842 1.00 27.46 206 LEU A N 1
ATOM 1212 C CA . LEU A 1 210 ? 98.497 19.108 111.039 1.00 27.13 206 LEU A CA 1
ATOM 1213 C C . LEU A 1 210 ? 99.521 18.350 111.882 1.00 27.86 206 LEU A C 1
ATOM 1214 O O . LEU A 1 210 ? 99.689 18.644 113.047 1.00 26.13 206 LEU A O 1
ATOM 1219 N N . LYS A 1 211 ? 100.238 17.414 111.256 1.00 30.96 207 LYS A N 1
ATOM 1220 C CA . LYS A 1 211 ? 101.387 16.745 111.888 1.00 33.71 207 LYS A CA 1
ATOM 1221 C C . LYS A 1 211 ? 102.503 17.764 112.149 1.00 32.84 207 LYS A C 1
ATOM 1222 O O . LYS A 1 211 ? 102.626 18.741 111.424 1.00 32.47 207 LYS A O 1
ATOM 1228 N N . ASP A 1 212 ? 103.311 17.552 113.182 1.00 32.63 208 ASP A N 1
ATOM 1229 C CA . ASP A 1 212 ? 104.351 18.538 113.527 1.00 32.05 208 ASP A CA 1
ATOM 1230 C C . ASP A 1 212 ? 105.346 18.787 112.432 1.00 30.69 208 ASP A C 1
ATOM 1231 O O . ASP A 1 212 ? 105.836 19.874 112.289 1.00 28.41 208 ASP A O 1
ATOM 1233 N N . THR A 1 213 ? 105.675 17.735 111.706 1.00 32.34 209 THR A N 1
ATOM 1234 C CA . THR A 1 213 ? 106.578 17.804 110.584 1.00 30.98 209 THR A CA 1
ATOM 1235 C C . THR A 1 213 ? 106.013 18.719 109.467 1.00 29.65 209 THR A C 1
ATOM 1236 O O . THR A 1 213 ? 106.737 19.506 108.835 1.00 29.88 209 THR A O 1
ATOM 1240 N N . GLU A 1 214 ? 104.697 18.669 109.285 1.00 27.83 210 GLU A N 1
ATOM 1241 C CA . GLU A 1 214 ? 104.011 19.527 108.330 1.00 26.36 210 GLU A CA 1
ATOM 1242 C C . GLU A 1 214 ? 103.938 20.977 108.821 1.00 25.71 210 GLU A C 1
ATOM 1243 O O . GLU A 1 214 ? 104.046 21.918 108.032 1.00 27.43 210 GLU A O 1
ATOM 1249 N N . SER A 1 215 ? 103.701 21.162 110.116 1.00 24.06 211 SER A N 1
ATOM 1250 C CA . SER A 1 215 ? 103.711 22.494 110.704 1.00 23.18 211 SER A CA 1
ATOM 1251 C C . SER A 1 215 ? 105.079 23.158 110.495 1.00 22.30 211 SER A C 1
ATOM 1252 O O . SER A 1 215 ? 105.160 24.318 110.134 1.00 21.60 211 SER A O 1
ATOM 1255 N N . ALA A 1 216 ? 106.147 22.408 110.733 1.00 22.11 212 ALA A N 1
ATOM 1256 C CA . ALA A 1 216 ? 107.521 22.920 110.584 1.00 21.30 212 ALA A CA 1
ATOM 1257 C C . ALA A 1 216 ? 107.811 23.333 109.142 1.00 20.62 212 ALA A C 1
ATOM 1258 O O . ALA A 1 216 ? 108.395 24.382 108.898 1.00 21.24 212 ALA A O 1
ATOM 1260 N N . ALA A 1 217 ? 107.379 22.515 108.191 1.00 19.39 213 ALA A N 1
ATOM 1261 C CA . ALA A 1 217 ? 107.662 22.776 106.789 1.00 18.58 213 ALA A CA 1
ATOM 1262 C C . ALA A 1 217 ? 106.862 23.985 106.271 1.00 17.57 213 ALA A C 1
ATOM 1263 O O . ALA A 1 217 ? 107.398 24.824 105.547 1.00 16.51 213 ALA A O 1
ATOM 1265 N N . LEU A 1 218 ? 105.591 24.065 106.648 1.00 17.22 214 LEU A N 1
ATOM 1266 C CA . LEU A 1 218 ? 104.746 25.180 106.211 1.00 17.42 214 LEU A CA 1
ATOM 1267 C C . LEU A 1 218 ? 105.125 26.488 106.890 1.00 17.29 214 LEU A C 1
ATOM 1268 O O . LEU A 1 218 ? 105.157 27.535 106.249 1.00 16.84 214 LEU A O 1
ATOM 1273 N N . PHE A 1 219 ? 105.451 26.420 108.180 1.00 17.55 215 PHE A N 1
ATOM 1274 C CA . PHE A 1 219 ? 105.932 27.579 108.915 1.00 17.64 215 PHE A CA 1
ATOM 1275 C C . PHE A 1 219 ? 107.182 28.166 108.223 1.00 18.31 215 PHE A C 1
ATOM 1276 O O . PHE A 1 219 ? 107.278 29.376 107.994 1.00 18.26 215 PHE A O 1
ATOM 1284 N N . ARG A 1 220 ? 108.136 27.297 107.907 1.00 18.70 216 ARG A N 1
ATOM 1285 C CA . ARG A 1 220 ? 109.355 27.706 107.239 1.00 20.16 216 ARG A CA 1
ATOM 1286 C C . ARG A 1 220 ? 109.078 28.292 105.834 1.00 19.36 216 ARG A C 1
ATOM 1287 O O . ARG A 1 220 ? 109.640 29.317 105.454 1.00 19.70 216 ARG A O 1
ATOM 1295 N N . LEU A 1 221 ? 108.182 27.661 105.097 1.00 18.66 217 LEU A N 1
ATOM 1296 C CA . LEU A 1 221 ? 107.764 28.163 103.793 1.00 18.40 217 LEU A CA 1
ATOM 1297 C C . LEU A 1 221 ? 107.202 29.598 103.864 1.00 17.70 217 LEU A C 1
ATOM 1298 O O . LEU A 1 221 ? 107.621 30.471 103.110 1.00 17.51 217 LEU A O 1
ATOM 1303 N N . PHE A 1 222 ? 106.248 29.827 104.764 1.00 16.63 218 PHE A N 1
ATOM 1304 C CA . PHE A 1 222 ? 105.679 31.153 104.918 1.00 15.96 218 PHE A CA 1
ATOM 1305 C C . PHE A 1 222 ? 106.697 32.138 105.485 1.00 15.55 218 PHE A C 1
ATOM 1306 O O . PHE A 1 222 ? 106.822 33.242 104.988 1.00 15.35 218 PHE A O 1
ATOM 1314 N N . GLN A 1 223 ? 107.452 31.726 106.499 1.00 15.49 219 GLN A N 1
ATOM 1315 C CA . GLN A 1 223 ? 108.464 32.607 107.087 1.00 15.27 219 GLN A CA 1
ATOM 1316 C C . GLN A 1 223 ? 109.528 32.985 106.067 1.00 16.20 219 GLN A C 1
ATOM 1317 O O . GLN A 1 223 ? 109.956 34.136 106.036 1.00 16.78 219 GLN A O 1
ATOM 1323 N N . ASP A 1 224 ? 109.931 32.040 105.215 1.00 16.96 220 ASP A N 1
ATOM 1324 C CA . ASP A 1 224 ? 110.872 32.331 104.128 1.00 17.53 220 ASP A CA 1
ATOM 1325 C C . ASP A 1 224 ? 110.387 33.473 103.247 1.00 17.44 220 ASP A C 1
ATOM 1326 O O . ASP A 1 224 ? 111.167 34.340 102.868 1.00 17.62 220 ASP A O 1
ATOM 1331 N N . ARG A 1 225 ? 109.102 33.451 102.921 1.00 17.41 221 ARG A N 1
ATOM 1332 C CA . ARG A 1 225 ? 108.504 34.515 102.130 1.00 17.91 221 ARG A CA 1
ATOM 1333 C C . ARG A 1 225 ? 108.368 35.830 102.872 1.00 17.12 221 ARG A C 1
ATOM 1334 O O . ARG A 1 225 ? 108.514 36.871 102.285 1.00 17.10 221 ARG A O 1
ATOM 1342 N N . ILE A 1 226 ? 108.098 35.775 104.157 1.00 16.48 222 ILE A N 1
ATOM 1343 C CA . ILE A 1 226 ? 108.015 36.981 104.946 1.00 16.23 222 ILE A CA 1
ATOM 1344 C C . ILE A 1 226 ? 109.380 37.687 105.086 1.00 16.33 222 ILE A C 1
ATOM 1345 O O . ILE A 1 226 ? 109.458 38.918 104.964 1.00 15.73 222 ILE A O 1
ATOM 1350 N N . THR A 1 227 ? 110.436 36.911 105.336 1.00 16.53 223 THR A N 1
ATOM 1351 C CA . THR A 1 227 ? 111.728 37.462 105.712 1.00 16.93 223 THR A CA 1
ATOM 1352 C C . THR A 1 227 ? 112.696 37.577 104.561 1.00 17.86 223 THR A C 1
ATOM 1353 O O . THR A 1 227 ? 113.829 38.000 104.748 1.00 18.80 223 THR A O 1
ATOM 1357 N N . ARG A 1 228 ? 112.264 37.200 103.376 1.00 18.85 224 ARG A N 1
ATOM 1358 C CA . ARG A 1 228 ? 112.958 37.535 102.148 1.00 20.60 224 ARG A CA 1
ATOM 1359 C C . ARG A 1 228 ? 113.447 38.987 102.243 1.00 20.84 224 ARG A C 1
ATOM 1360 O O . ARG A 1 228 ? 112.693 39.871 102.636 1.00 20.01 224 ARG A O 1
ATOM 1368 N N . LEU A 1 229 ? 114.710 39.232 101.911 1.00 21.34 225 LEU A N 1
ATOM 1369 C CA . LEU A 1 229 ? 115.298 40.548 102.134 1.00 21.34 225 LEU A CA 1
ATOM 1370 C C . LEU A 1 229 ? 114.496 41.682 101.493 1.00 21.53 225 LEU A C 1
ATOM 1371 O O . LEU A 1 229 ? 114.375 42.762 102.088 1.00 20.75 225 LEU A O 1
ATOM 1376 N N . GLU A 1 230 ? 113.960 41.418 100.302 1.00 22.00 226 GLU A N 1
ATOM 1377 C CA . GLU A 1 230 ? 113.109 42.359 99.575 1.00 22.99 226 GLU A CA 1
ATOM 1378 C C . GLU A 1 230 ? 111.905 42.853 100.356 1.00 22.04 226 GLU A C 1
ATOM 1379 O O . GLU A 1 230 ? 111.451 43.963 100.110 1.00 21.43 226 GLU A O 1
ATOM 1385 N N . ASN A 1 231 ? 111.365 42.036 101.271 1.00 21.88 227 ASN A N 1
ATOM 1386 C CA . ASN A 1 231 ? 110.257 42.468 102.147 1.00 21.57 227 ASN A CA 1
ATOM 1387 C C . ASN A 1 231 ? 110.712 43.053 103.473 1.00 19.41 227 ASN A C 1
ATOM 1388 O O . ASN A 1 231 ? 109.886 43.196 104.379 1.00 18.61 227 ASN A O 1
ATOM 1393 N N . THR A 1 232 ? 111.996 43.389 103.599 1.00 17.83 228 THR A N 1
ATOM 1394 C CA . THR A 1 232 ? 112.502 43.895 104.862 1.00 17.18 228 THR A CA 1
ATOM 1395 C C . THR A 1 232 ? 113.225 45.228 104.727 1.00 17.18 228 THR A C 1
ATOM 1396 O O . THR A 1 232 ? 113.731 45.592 103.667 1.00 17.33 228 THR A O 1
ATOM 1400 N N . VAL A 1 233 ? 113.239 45.957 105.830 1.00 16.97 229 VAL A N 1
ATOM 1401 C CA . VAL A 1 233 ? 114.072 47.127 105.978 1.00 17.23 229 VAL A CA 1
ATOM 1402 C C . VAL A 1 233 ? 114.880 46.938 107.253 1.00 17.86 229 VAL A C 1
ATOM 1403 O O . VAL A 1 233 ? 114.373 46.377 108.234 1.00 18.04 229 VAL A O 1
ATOM 1407 N N . ARG A 1 234 ? 116.135 47.377 107.230 1.00 17.92 230 ARG A N 1
ATOM 1408 C CA . ARG A 1 234 ? 117.020 47.217 108.376 1.00 18.05 230 ARG A CA 1
ATOM 1409 C C . ARG A 1 234 ? 117.557 48.565 108.768 1.00 17.88 230 ARG A C 1
ATOM 1410 O O . ARG A 1 234 ? 118.211 49.219 107.944 1.00 18.37 230 ARG A O 1
ATOM 1418 N N . TRP A 1 235 ? 117.296 48.962 110.015 1.00 16.73 231 TRP A N 1
ATOM 1419 C CA . TRP A 1 235 ? 117.578 50.311 110.485 1.00 16.12 231 TRP A CA 1
ATOM 1420 C C . TRP A 1 235 ? 118.812 50.365 111.383 1.00 15.98 231 TRP A C 1
ATOM 1421 O O . TRP A 1 235 ? 118.978 49.539 112.273 1.00 15.16 231 TRP A O 1
ATOM 1432 N N . SER A 1 236 ? 119.693 51.328 111.087 1.00 16.24 232 SER A N 1
ATOM 1433 C CA . SER A 1 236 ? 120.867 51.641 111.914 1.00 16.31 232 SER A CA 1
ATOM 1434 C C . SER A 1 236 ? 120.501 52.771 112.840 1.00 16.09 232 SER A C 1
ATOM 1435 O O . SER A 1 236 ? 120.218 53.866 112.390 1.00 16.00 232 SER A O 1
ATOM 1438 N N . TRP A 1 237 ? 120.469 52.486 114.128 1.00 16.32 233 TRP A N 1
ATOM 1439 C CA . TRP A 1 237 ? 120.010 53.448 115.095 1.00 16.95 233 TRP A CA 1
ATOM 1440 C C . TRP A 1 237 ? 121.049 54.547 115.324 1.00 18.63 233 TRP A C 1
ATOM 1441 O O . TRP A 1 237 ? 122.256 54.285 115.343 1.00 19.72 233 TRP A O 1
ATOM 1452 N N . LYS A 1 238 ? 120.561 55.775 115.454 1.00 19.46 234 LYS A N 1
ATOM 1453 C CA . LYS A 1 238 ? 121.372 56.929 115.848 1.00 19.82 234 LYS A CA 1
ATOM 1454 C C . LYS A 1 238 ? 120.661 57.619 116.988 1.00 19.66 234 LYS A C 1
ATOM 1455 O O . LYS A 1 238 ? 119.424 57.507 117.135 1.00 20.20 234 LYS A O 1
ATOM 1461 N N . PRO A 1 239 ? 121.413 58.316 117.825 1.00 19.65 235 PRO A N 1
ATOM 1462 C CA . PRO A 1 239 ? 120.709 59.083 118.864 1.00 19.52 235 PRO A CA 1
ATOM 1463 C C . PRO A 1 239 ? 119.655 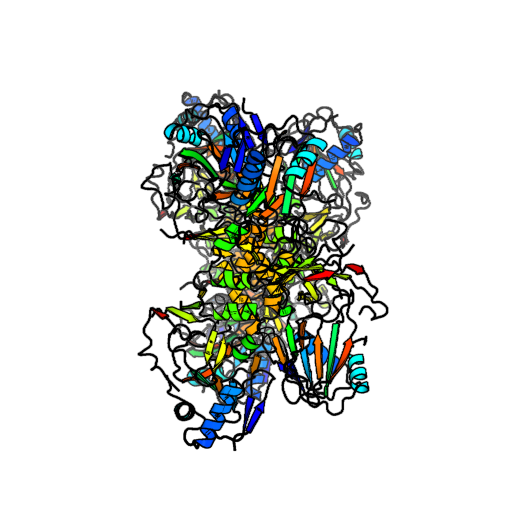60.005 118.241 1.00 18.58 235 PRO A C 1
ATOM 1464 O O . PRO A 1 239 ? 119.865 60.523 117.167 1.00 17.70 235 PRO A O 1
ATOM 1468 N N . GLY A 1 240 ? 118.519 60.150 118.914 1.00 18.60 236 GLY A N 1
ATOM 1469 C CA . GLY A 1 240 ? 117.413 60.950 118.410 1.00 18.31 236 GLY A CA 1
ATOM 1470 C C . GLY A 1 240 ? 116.448 60.206 117.506 1.00 17.80 236 GLY A C 1
ATOM 1471 O O . GLY A 1 240 ? 115.482 60.794 117.020 1.00 18.03 236 GLY A O 1
ATOM 1472 N N . ASP A 1 241 ? 116.698 58.923 117.259 1.00 17.46 237 ASP A N 1
ATOM 1473 C CA . ASP A 1 241 ? 115.819 58.135 116.389 1.00 16.80 237 ASP A CA 1
ATOM 1474 C C . ASP A 1 241 ? 114.618 57.603 117.155 1.00 16.51 237 ASP A C 1
ATOM 1475 O O . ASP A 1 241 ? 114.713 57.255 118.340 1.00 16.76 237 ASP A O 1
ATOM 1480 N N . LEU A 1 242 ? 113.479 57.549 116.477 1.00 16.24 238 LEU A N 1
ATOM 1481 C CA . LEU A 1 242 ? 112.268 56.914 117.015 1.00 16.12 238 LEU A CA 1
ATOM 1482 C C . LEU A 1 242 ? 111.609 56.118 115.914 1.00 15.56 238 LEU A C 1
ATOM 1483 O O . LEU A 1 242 ? 111.325 56.665 114.864 1.00 15.43 238 LEU A O 1
ATOM 1488 N N . ALA A 1 243 ? 111.354 54.840 116.153 1.00 15.59 239 ALA A N 1
ATOM 1489 C CA . ALA A 1 243 ? 110.646 54.008 115.199 1.00 15.37 239 ALA A CA 1
ATOM 1490 C C . ALA A 1 243 ? 109.253 53.706 115.687 1.00 15.89 239 ALA A C 1
ATOM 1491 O O . ALA A 1 243 ? 109.047 53.462 116.872 1.00 16.19 239 ALA A O 1
ATOM 1493 N N . ILE A 1 244 ? 108.301 53.681 114.756 1.00 16.40 240 ILE A N 1
ATOM 1494 C CA . ILE A 1 244 ? 106.950 53.213 115.031 1.00 16.89 240 ILE A CA 1
ATOM 1495 C C . ILE A 1 244 ? 106.602 52.159 114.008 1.00 17.09 240 ILE A C 1
ATOM 1496 O O . ILE A 1 244 ? 106.716 52.417 112.803 1.00 17.41 240 ILE A O 1
ATOM 1501 N N . TRP A 1 245 ? 106.111 51.000 114.461 1.00 17.55 241 TRP A N 1
ATOM 1502 C CA . TRP A 1 245 ? 105.664 49.963 113.525 1.00 17.40 241 TRP A CA 1
ATOM 1503 C C . TRP A 1 245 ? 104.264 49.443 113.755 1.00 17.80 241 TRP A C 1
ATOM 1504 O O . TRP A 1 245 ? 103.776 49.391 114.880 1.00 17.97 241 TRP A O 1
ATOM 1515 N N . ASP A 1 246 ? 103.637 49.028 112.654 1.00 18.10 242 ASP A N 1
ATOM 1516 C CA . ASP A 1 246 ? 102.328 48.396 112.687 1.00 18.37 242 ASP A CA 1
ATOM 1517 C C . ASP A 1 246 ? 102.520 46.909 112.976 1.00 18.09 242 ASP A C 1
ATOM 1518 O O . ASP A 1 246 ? 102.905 46.137 112.098 1.00 18.31 242 ASP A O 1
ATOM 1523 N N . ASN A 1 247 ? 102.250 46.518 114.215 1.00 18.22 243 ASN A N 1
ATOM 1524 C CA . ASN A 1 247 ? 102.461 45.137 114.662 1.00 18.22 243 ASN A CA 1
ATOM 1525 C C . ASN A 1 247 ? 101.439 44.168 114.049 1.00 18.74 243 ASN A C 1
ATOM 1526 O O . ASN A 1 247 ? 101.573 42.959 114.178 1.00 18.70 243 ASN A O 1
ATOM 1531 N N . ARG A 1 248 ? 100.424 44.703 113.379 1.00 19.33 244 ARG A N 1
ATOM 1532 C CA . ARG A 1 248 ? 99.452 43.863 112.693 1.00 19.68 244 ARG A CA 1
ATOM 1533 C C . ARG A 1 248 ? 99.920 43.477 111.302 1.00 18.58 244 ARG A C 1
ATOM 1534 O O . ARG A 1 248 ? 99.376 42.542 110.699 1.00 18.35 244 ARG A O 1
ATOM 1542 N N . ALA A 1 249 ? 100.915 44.185 110.777 1.00 17.31 245 ALA A N 1
ATOM 1543 C CA . ALA A 1 249 ? 101.358 43.934 109.402 1.00 16.90 245 ALA A CA 1
ATOM 1544 C C . ALA A 1 249 ? 102.880 43.748 109.292 1.00 16.16 245 ALA A C 1
ATOM 1545 O O . ALA A 1 249 ? 103.459 43.926 108.209 1.00 16.00 245 ALA A O 1
ATOM 1547 N N . THR A 1 250 ? 103.519 43.395 110.402 1.00 15.55 246 THR A N 1
ATOM 1548 C CA . THR A 1 250 ? 104.951 43.196 110.417 1.00 15.49 246 THR A CA 1
ATOM 1549 C C . THR A 1 250 ? 105.405 42.114 111.368 1.00 15.59 246 THR A C 1
ATOM 1550 O O . THR A 1 250 ? 104.656 41.643 112.220 1.00 16.16 246 THR A O 1
ATOM 1554 N N . GLN A 1 251 ? 106.646 41.723 111.168 1.00 15.61 247 GLN A N 1
ATOM 1555 C CA . GLN A 1 251 ? 107.429 41.071 112.163 1.00 16.16 247 GLN A CA 1
ATOM 1556 C C . GLN A 1 251 ? 108.701 41.902 112.293 1.00 16.49 247 GLN A C 1
ATOM 1557 O O . GLN A 1 251 ? 108.987 42.742 111.442 1.00 15.86 247 GLN A O 1
ATOM 1563 N N . HIS A 1 252 ? 109.481 41.643 113.335 1.00 16.80 248 HIS A N 1
ATOM 1564 C CA . HIS A 1 252 ? 110.764 42.278 113.441 1.00 17.30 248 HIS A CA 1
ATOM 1565 C C . HIS A 1 252 ? 111.760 41.391 114.155 1.00 17.78 248 HIS A C 1
ATOM 1566 O O . HIS A 1 252 ? 111.420 40.332 114.693 1.00 17.38 248 HIS A O 1
ATOM 1573 N N . TYR A 1 253 ? 113.008 41.848 114.141 1.00 18.32 249 TYR A N 1
ATOM 1574 C CA . TYR A 1 253 ? 114.137 41.046 114.567 1.00 18.70 249 TYR A CA 1
ATOM 1575 C C . TYR A 1 253 ? 115.156 42.010 115.130 1.00 18.88 249 TYR A C 1
ATOM 1576 O O . TYR A 1 253 ? 115.546 42.957 114.452 1.00 18.92 249 TYR A O 1
ATOM 1585 N N . ALA A 1 254 ? 115.565 41.778 116.373 1.00 19.16 250 ALA A N 1
ATOM 1586 C CA . ALA A 1 254 ? 116.577 42.595 117.005 1.00 19.86 250 ALA A CA 1
ATOM 1587 C C . ALA A 1 254 ? 117.906 41.893 116.790 1.00 20.12 250 ALA A C 1
ATOM 1588 O O . ALA A 1 254 ? 118.115 40.798 117.298 1.00 20.61 250 ALA A O 1
ATOM 1590 N N . VAL A 1 255 ? 118.810 42.530 116.042 1.00 20.14 251 VAL A N 1
ATOM 1591 C CA . VAL A 1 255 ? 120.072 41.890 115.681 1.00 20.60 251 VAL A CA 1
ATOM 1592 C C . VAL A 1 255 ? 121.049 42.025 116.830 1.00 21.25 251 VAL A C 1
ATOM 1593 O O . VAL A 1 255 ? 121.328 43.135 117.299 1.00 21.80 251 VAL A O 1
ATOM 1597 N N . ALA A 1 256 ? 121.563 40.889 117.289 1.00 22.30 252 ALA A N 1
ATOM 1598 C CA . ALA A 1 256 ? 122.541 40.859 118.392 1.00 23.24 252 ALA A CA 1
ATOM 1599 C C . ALA A 1 256 ? 123.967 40.833 117.838 1.00 24.53 252 ALA A C 1
ATOM 1600 O O . ALA A 1 256 ? 124.686 39.858 118.000 1.00 25.24 252 ALA A O 1
ATOM 1602 N N . ASP A 1 257 ? 124.364 41.915 117.176 1.00 25.87 253 ASP A N 1
ATOM 1603 C CA . ASP A 1 257 ? 125.680 42.018 116.538 1.00 27.81 253 ASP A CA 1
ATOM 1604 C C . ASP A 1 257 ? 126.513 43.118 117.201 1.00 29.32 253 ASP A C 1
ATOM 1605 O O . ASP A 1 257 ? 127.348 43.762 116.544 1.00 29.89 253 ASP A O 1
ATOM 1610 N N . TYR A 1 258 ? 126.308 43.326 118.499 1.00 30.25 254 TYR A N 1
ATOM 1611 C CA . TYR A 1 258 ? 127.071 44.341 119.209 1.00 31.35 254 TYR A CA 1
ATOM 1612 C C . TYR A 1 258 ? 127.824 43.773 120.410 1.00 33.68 254 TYR A C 1
ATOM 1613 O O . TYR A 1 258 ? 128.227 44.513 121.301 1.00 34.23 254 TYR A O 1
ATOM 1622 N N . ASP A 1 259 ? 128.069 42.464 120.394 1.00 35.63 255 ASP A N 1
ATOM 1623 C CA . ASP A 1 259 ? 128.845 41.782 121.451 1.00 37.60 255 ASP A CA 1
ATOM 1624 C C . ASP A 1 259 ? 128.488 42.083 122.911 1.00 40.18 255 ASP A C 1
ATOM 1625 O O . ASP A 1 259 ? 129.376 41.997 123.743 1.00 42.74 255 ASP A O 1
ATOM 1630 N N . ASP A 1 260 ? 127.260 42.462 123.254 1.00 43.25 256 ASP A N 1
ATOM 1631 C CA . ASP A 1 260 ? 126.945 42.756 124.704 1.00 48.71 256 ASP A CA 1
ATOM 1632 C C . ASP A 1 260 ? 127.603 44.039 125.269 1.00 47.34 256 ASP A C 1
ATOM 1633 O O . ASP A 1 260 ? 127.753 44.248 126.487 1.00 46.49 256 ASP A O 1
ATOM 1638 N N . GLN A 1 261 ? 127.960 44.928 124.361 1.00 47.04 257 GLN A N 1
ATOM 1639 C CA . GLN A 1 261 ? 127.898 46.349 124.677 1.00 44.72 257 GLN A CA 1
ATOM 1640 C C . GLN A 1 261 ? 126.503 46.651 125.225 1.00 40.89 257 GLN A C 1
ATOM 1641 O O . GLN A 1 261 ? 125.519 45.999 124.880 1.00 38.30 257 GLN A O 1
ATOM 1647 N N . TYR A 1 262 ? 126.443 47.653 126.078 1.00 40.09 258 TYR A N 1
ATOM 1648 C CA . TYR A 1 262 ? 125.197 48.104 126.655 1.00 39.27 258 TYR A CA 1
ATOM 1649 C C . TYR A 1 262 ? 124.348 48.824 125.597 1.00 36.33 258 TYR A C 1
ATOM 1650 O O . TYR A 1 262 ? 124.857 49.609 124.803 1.00 34.17 258 TYR A O 1
ATOM 1659 N N . ARG A 1 263 ? 123.048 48.557 125.615 1.00 34.91 259 ARG A N 1
ATOM 1660 C CA . ARG A 1 263 ? 122.120 49.117 124.643 1.00 34.15 259 ARG A CA 1
ATOM 1661 C C . ARG A 1 263 ? 120.766 49.287 125.316 1.00 32.87 259 ARG A C 1
ATOM 1662 O O . ARG A 1 263 ? 120.222 48.320 125.830 1.00 33.56 259 ARG A O 1
ATOM 1670 N N . ARG A 1 264 ? 120.206 50.493 125.257 1.00 31.62 260 ARG A N 1
ATOM 1671 C CA . ARG A 1 264 ? 118.865 50.737 125.807 1.00 31.30 260 ARG A CA 1
ATOM 1672 C C . ARG A 1 264 ? 118.017 51.489 124.817 1.00 30.46 260 ARG A C 1
ATOM 1673 O O . ARG A 1 264 ? 118.444 52.513 124.274 1.00 30.00 260 ARG A O 1
ATOM 1675 N N . LEU A 1 265 ? 116.851 50.922 124.525 1.00 31.41 261 LEU A N 1
ATOM 1676 C CA . LEU A 1 265 ? 115.782 51.638 123.846 1.00 32.13 261 LEU A CA 1
ATOM 1677 C C . LEU A 1 265 ? 114.533 51.520 124.681 1.00 32.32 261 LEU A C 1
ATOM 1678 O O . LEU A 1 265 ? 114.381 50.573 125.455 1.00 32.62 261 LEU A O 1
ATOM 1683 N N . ASN A 1 266 ? 113.657 52.505 124.553 1.00 33.30 262 ASN A N 1
ATOM 1684 C CA . ASN A 1 266 ? 112.435 52.535 125.331 1.00 34.99 262 ASN A CA 1
ATOM 1685 C C . ASN A 1 266 ? 111.246 52.343 124.463 1.00 30.78 262 ASN A C 1
ATOM 1686 O O . ASN A 1 266 ? 111.113 52.987 123.450 1.00 28.12 262 ASN A O 1
ATOM 1691 N N . ARG A 1 267 ? 110.399 51.409 124.871 1.00 30.23 263 ARG A N 1
ATOM 1692 C CA . ARG A 1 267 ? 109.272 50.986 124.076 1.00 30.59 263 ARG A CA 1
ATOM 1693 C C . ARG A 1 267 ? 107.969 51.422 124.734 1.00 28.48 263 ARG A C 1
ATOM 1694 O O . ARG A 1 267 ? 107.792 51.284 125.937 1.00 26.79 263 ARG A O 1
ATOM 1702 N N . VAL A 1 268 ? 107.059 51.918 123.915 1.00 26.06 264 VAL A N 1
ATOM 1703 C CA . VAL A 1 268 ? 105.690 52.073 124.312 1.00 25.30 264 VAL A CA 1
ATOM 1704 C C . VAL A 1 268 ? 104.862 51.264 123.322 1.00 23.76 264 VAL A C 1
ATOM 1705 O O . VAL A 1 268 ? 105.071 51.353 122.130 1.00 23.77 264 VAL A O 1
ATOM 1709 N N . THR A 1 269 ? 103.927 50.478 123.834 1.00 23.06 265 THR A N 1
ATOM 1710 C CA . THR A 1 269 ? 103.109 49.604 123.025 1.00 22.59 265 THR A CA 1
ATOM 1711 C C . THR A 1 269 ? 101.656 50.048 123.085 1.00 23.02 265 THR A C 1
ATOM 1712 O O . THR A 1 269 ? 101.175 50.473 124.138 1.00 23.70 265 THR A O 1
ATOM 1716 N N . LEU A 1 270 ? 100.962 49.949 121.954 1.00 22.55 266 LEU A N 1
ATOM 1717 C CA . LEU A 1 270 ? 99.590 50.432 121.822 1.00 23.15 266 LEU A CA 1
ATOM 1718 C C . LEU A 1 270 ? 98.636 49.264 121.667 1.00 23.46 266 LEU A C 1
ATOM 1719 O O . LEU A 1 270 ? 98.896 48.326 120.909 1.00 23.83 266 LEU A O 1
ATOM 1724 N N . ALA A 1 271 ? 97.524 49.332 122.384 1.00 24.02 267 ALA A N 1
ATOM 1725 C CA . ALA A 1 271 ? 96.559 48.231 122.423 1.00 24.10 267 ALA A CA 1
ATOM 1726 C C . ALA A 1 271 ? 96.001 47.948 121.050 1.00 23.38 267 ALA A C 1
ATOM 1727 O O . ALA A 1 271 ? 95.760 48.866 120.268 1.00 23.27 267 ALA A O 1
ATOM 1729 N N . GLY A 1 272 ? 95.797 46.670 120.752 1.00 23.36 268 GLY A N 1
ATOM 1730 C CA . GLY A 1 272 ? 95.222 46.271 119.465 1.00 23.14 268 GLY A CA 1
ATOM 1731 C C . GLY A 1 272 ? 93.896 45.578 119.667 1.00 23.94 268 GLY A C 1
ATOM 1732 O O . GLY A 1 272 ? 93.345 45.588 120.763 1.00 24.81 268 GLY A O 1
ATOM 1733 N N . ASP A 1 273 ? 93.397 44.951 118.613 1.00 24.21 269 ASP A N 1
ATOM 1734 C CA . ASP A 1 273 ? 92.130 44.232 118.673 1.00 25.19 269 ASP A CA 1
ATOM 1735 C C . ASP A 1 273 ? 92.356 42.741 118.465 1.00 25.19 269 ASP A C 1
ATOM 1736 O O . ASP A 1 273 ? 93.499 42.283 118.346 1.00 24.90 269 ASP A O 1
ATOM 1741 N N . ILE A 1 274 ? 91.268 41.989 118.408 1.00 26.28 270 ILE A N 1
ATOM 1742 C CA . ILE A 1 274 ? 91.333 40.545 118.209 1.00 26.55 270 ILE A CA 1
ATOM 1743 C C . ILE A 1 274 ? 91.292 40.252 116.715 1.00 25.32 270 ILE A C 1
ATOM 1744 O O . ILE A 1 274 ? 90.391 40.707 116.030 1.00 26.05 270 ILE A O 1
ATOM 1749 N N . PRO A 1 275 ? 92.257 39.477 116.220 1.00 24.49 271 PRO A N 1
ATOM 1750 C CA . PRO A 1 275 ? 92.292 39.147 114.821 1.00 24.17 271 PRO A CA 1
ATOM 1751 C C . PRO A 1 275 ? 91.003 38.511 114.345 1.00 25.63 271 PRO A C 1
ATOM 1752 O O . PRO A 1 275 ? 90.409 37.681 115.044 1.00 25.84 271 PRO A O 1
ATOM 1756 N N . VAL A 1 276 ? 90.612 38.851 113.127 1.00 26.70 272 VAL A N 1
ATOM 1757 C CA . VAL A 1 276 ? 89.536 38.142 112.461 1.00 27.71 272 VAL A CA 1
ATOM 1758 C C . VAL A 1 276 ? 90.090 37.514 111.192 1.00 27.41 272 VAL A C 1
ATOM 1759 O O . VAL A 1 276 ? 90.913 38.115 110.500 1.00 27.56 272 VAL A O 1
ATOM 1763 N N . ASP A 1 277 ? 89.657 36.298 110.894 1.00 27.81 273 ASP A N 1
ATOM 1764 C CA . ASP A 1 277 ? 90.124 35.613 109.700 1.00 28.14 273 ASP A CA 1
ATOM 1765 C C . ASP A 1 277 ? 89.314 36.085 108.494 1.00 29.53 273 ASP A C 1
ATOM 1766 O O . ASP A 1 277 ? 88.468 36.982 108.592 1.00 29.20 273 ASP A O 1
ATOM 1771 N N . VAL A 1 278 ? 89.588 35.464 107.358 1.00 30.04 274 VAL A N 1
ATOM 1772 C CA . VAL A 1 278 ? 89.047 35.893 106.078 1.00 31.11 274 VAL A CA 1
ATOM 1773 C C . VAL A 1 278 ? 87.528 35.615 105.955 1.00 32.94 274 VAL A C 1
ATOM 1774 O O . VAL A 1 278 ? 86.859 36.182 105.097 1.00 32.96 274 VAL A O 1
ATOM 1778 N N . TYR A 1 279 ? 87.000 34.756 106.830 1.00 34.24 275 TYR A N 1
ATOM 1779 C CA . TYR A 1 279 ? 85.578 34.390 106.849 1.00 36.22 275 TYR A CA 1
ATOM 1780 C C . TYR A 1 279 ? 84.826 34.995 108.035 1.00 37.43 275 TYR A C 1
ATOM 1781 O O . TYR A 1 279 ? 83.677 34.634 108.279 1.00 40.50 275 TYR A O 1
ATOM 1790 N N . GLY A 1 280 ? 85.447 35.925 108.749 1.00 37.61 276 GLY A N 1
ATOM 1791 C CA . GLY A 1 280 ? 84.810 36.573 109.901 1.00 37.16 276 GLY A CA 1
ATOM 1792 C C . GLY A 1 280 ? 85.015 35.880 111.242 1.00 36.58 276 GLY A C 1
ATOM 1793 O O . GLY A 1 280 ? 84.554 36.382 112.261 1.00 36.54 276 GLY A O 1
ATOM 1794 N N . GLU A 1 281 ? 85.708 34.743 111.270 1.00 35.25 277 GLU A N 1
ATOM 1795 C CA . GLU A 1 281 ? 85.947 34.048 112.533 1.00 34.72 277 GLU A CA 1
ATOM 1796 C C . GLU A 1 281 ? 87.068 34.716 113.340 1.00 34.56 277 GLU A C 1
ATOM 1797 O O . GLU A 1 281 ? 88.093 35.089 112.791 1.00 33.87 277 GLU A O 1
ATOM 1803 N N . ARG A 1 282 ? 86.872 34.816 114.648 1.00 34.87 278 ARG A N 1
ATOM 1804 C CA . ARG A 1 282 ? 87.820 35.452 115.548 1.00 34.73 278 ARG A CA 1
ATOM 1805 C C . ARG A 1 282 ? 88.735 34.429 116.186 1.00 33.33 278 ARG A C 1
ATOM 1806 O O . ARG A 1 282 ? 88.412 33.238 116.249 1.00 31.91 278 ARG A O 1
ATOM 1814 N N . SER A 1 283 ? 89.858 34.921 116.711 1.00 31.79 279 SER A N 1
ATOM 1815 C CA . SER A 1 283 ? 90.802 34.099 117.460 1.00 30.36 279 SER A CA 1
ATOM 1816 C C . SER A 1 283 ? 90.116 33.413 118.663 1.00 30.92 279 SER A C 1
ATOM 1817 O O . SER A 1 283 ? 89.210 33.981 119.278 1.00 31.09 279 SER A O 1
ATOM 1820 N N . ARG A 1 284 ? 90.584 32.214 118.997 1.00 30.23 280 ARG A N 1
ATOM 1821 C CA . ARG A 1 284 ? 90.022 31.410 120.073 1.00 31.17 280 ARG A CA 1
ATOM 1822 C C . ARG A 1 284 ? 91.047 31.278 121.195 1.00 31.16 280 ARG A C 1
ATOM 1823 O O . ARG A 1 284 ? 92.129 30.716 120.986 1.00 29.96 280 ARG A O 1
ATOM 1831 N N . VAL A 1 285 ? 90.751 31.850 122.361 1.00 31.31 281 VAL A N 1
ATOM 1832 C CA . VAL A 1 285 ? 91.677 31.764 123.485 1.00 31.49 281 VAL A CA 1
ATOM 1833 C C . VAL A 1 285 ? 91.568 30.369 124.076 1.00 32.94 281 VAL A C 1
ATOM 1834 O O . VAL A 1 285 ? 90.480 29.940 124.413 1.00 32.18 281 VAL A O 1
ATOM 1838 N N . ILE A 1 286 ? 92.702 29.683 124.215 1.00 33.80 282 ILE A N 1
ATOM 1839 C CA . ILE A 1 286 ? 92.735 28.384 124.866 1.00 35.06 282 ILE A CA 1
ATOM 1840 C C . ILE A 1 286 ? 93.118 28.513 126.338 1.00 36.73 282 ILE A C 1
ATOM 1841 O O . ILE A 1 286 ? 92.559 27.805 127.180 1.00 37.58 282 ILE A O 1
ATOM 1846 N N . ALA A 1 287 ? 94.071 29.398 126.644 1.00 36.63 283 ALA A N 1
ATOM 1847 C CA . ALA A 1 287 ? 94.523 29.621 128.016 1.00 37.82 283 ALA A CA 1
ATOM 1848 C C . ALA A 1 287 ? 95.086 31.018 128.198 1.00 39.26 283 ALA A C 1
ATOM 1849 O O . ALA A 1 287 ? 95.645 31.596 127.266 1.00 38.48 283 ALA A O 1
ATOM 1851 N N . GLY A 1 288 ? 94.910 31.552 129.406 1.00 42.00 284 GLY A N 1
ATOM 1852 C CA . GLY A 1 288 ? 95.393 32.871 129.771 1.00 43.95 284 GLY A CA 1
ATOM 1853 C C . GLY A 1 288 ? 94.289 33.908 129.707 1.00 46.92 284 GLY A C 1
ATOM 1854 O O . GLY A 1 288 ? 93.278 33.712 129.039 1.00 47.51 284 GLY A O 1
ATOM 1855 N N . ASP A 1 289 ? 94.528 35.046 130.351 1.00 51.08 285 ASP A N 1
ATOM 1856 C CA . ASP A 1 289 ? 93.593 36.163 130.350 1.00 53.13 285 ASP A CA 1
ATOM 1857 C C . ASP A 1 289 ? 94.378 37.483 130.206 1.00 52.89 285 ASP A C 1
ATOM 1858 O O . ASP A 1 289 ? 95.166 37.845 131.077 1.00 52.24 285 ASP A O 1
ATOM 1863 N N . ALA A 1 290 ? 94.131 38.206 129.109 1.00 52.86 286 ALA A N 1
ATOM 1864 C CA . ALA A 1 290 ? 94.878 39.431 128.770 1.00 51.20 286 ALA A CA 1
ATOM 1865 C C . ALA A 1 290 ? 94.192 40.742 129.178 1.00 50.34 286 ALA A C 1
ATOM 1866 O O . ALA A 1 290 ? 94.680 41.822 128.814 1.00 49.12 286 ALA A O 1
ATOM 1868 N N . SER A 1 291 ? 93.076 40.654 129.914 1.00 51.50 287 SER A N 1
ATOM 1869 C CA . SER A 1 291 ? 92.334 41.852 130.370 1.00 53.51 287 SER A CA 1
ATOM 1870 C C . SER A 1 291 ? 93.234 42.820 131.132 1.00 55.00 287 SER A C 1
ATOM 1871 O O . SER A 1 291 ? 93.081 44.047 131.020 1.00 52.78 287 SER A O 1
ATOM 1874 N N . SER A 1 292 ? 94.157 42.248 131.910 1.00 56.82 288 SER A N 1
ATOM 1875 C CA . SER A 1 292 ? 95.088 43.016 132.748 1.00 59.29 288 SER A CA 1
ATOM 187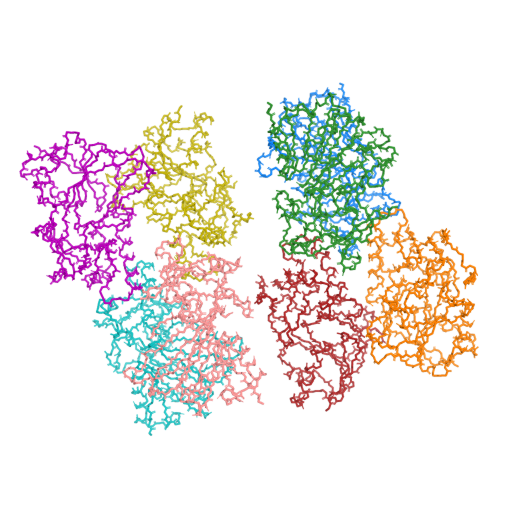6 C C . SER A 1 292 ? 96.203 43.672 131.914 1.00 58.37 288 SER A C 1
ATOM 1877 O O . SER A 1 292 ? 96.625 44.797 132.201 1.00 57.97 288 SER A O 1
ATOM 1880 N N . TYR A 1 293 ? 96.641 42.976 130.864 1.00 57.99 289 TYR A N 1
ATOM 1881 C CA . TYR A 1 293 ? 97.622 43.505 129.899 1.00 56.87 289 TYR A CA 1
ATOM 1882 C C . TYR A 1 293 ? 97.121 44.740 129.125 1.00 54.82 289 TYR A C 1
ATOM 1883 O O . TYR A 1 293 ? 97.802 45.780 129.048 1.00 53.61 289 TYR A O 1
ATOM 1892 N N . SER A 1 294 ? 95.922 44.634 128.563 1.00 53.17 290 SER A N 1
ATOM 1893 C CA . SER A 1 294 ? 95.348 45.753 127.806 1.00 52.73 290 SER A CA 1
ATOM 1894 C C . SER A 1 294 ? 93.855 45.555 127.549 1.00 52.58 290 SER A C 1
ATOM 1895 O O . SER A 1 294 ? 93.340 44.431 127.648 1.00 49.76 290 SER A O 1
ATOM 1898 N N . PRO A 1 295 ? 93.162 46.651 127.193 1.00 53.09 291 PRO A N 1
ATOM 1899 C CA . PRO A 1 295 ? 91.821 46.502 126.629 1.00 53.22 291 PRO A CA 1
ATOM 1900 C C . PRO A 1 295 ? 91.845 46.059 125.156 1.00 50.12 291 PRO A C 1
ATOM 1901 O O . PRO A 1 295 ? 92.914 45.980 124.539 1.00 45.36 291 PRO A O 1
ATOM 1905 N N . VAL A 1 296 ? 90.663 45.780 124.613 1.00 49.08 292 VAL A N 1
ATOM 1906 C CA . VAL A 1 296 ? 90.500 45.533 123.189 1.00 47.31 292 VAL A CA 1
ATOM 1907 C C . VAL A 1 296 ? 90.240 46.926 122.579 1.00 45.50 292 VAL A C 1
ATOM 1908 O O . VAL A 1 296 ? 91.087 47.484 121.878 1.00 41.80 292 VAL A O 1
ATOM 1912 N N . VAL B 1 6 ? 82.807 -20.078 86.661 1.00 38.17 2 VAL B N 1
ATOM 1913 C CA . VAL B 1 6 ? 84.076 -19.431 87.140 1.00 38.04 2 VAL B CA 1
ATOM 1914 C C . VAL B 1 6 ? 83.765 -18.380 88.223 1.00 38.17 2 VAL B C 1
ATOM 1915 O O . VAL B 1 6 ? 83.241 -17.292 87.940 1.00 38.34 2 VAL B O 1
ATOM 1917 N N . GLN B 1 7 ? 84.064 -18.730 89.470 1.00 37.85 3 GLN B N 1
ATOM 1918 C CA . GLN B 1 7 ? 83.850 -17.829 90.609 1.00 37.83 3 GLN B CA 1
ATOM 1919 C C . GLN B 1 7 ? 85.134 -17.016 90.798 1.00 36.90 3 GLN B C 1
ATOM 1920 O O . GLN B 1 7 ? 86.234 -17.578 90.755 1.00 35.85 3 GLN B O 1
ATOM 1922 N N . VAL B 1 8 ? 84.991 -15.698 90.941 1.00 34.56 4 VAL B N 1
ATOM 1923 C CA . VAL B 1 8 ? 86.123 -14.804 91.138 1.00 33.21 4 VAL B CA 1
ATOM 1924 C C . VAL B 1 8 ? 86.134 -14.392 92.595 1.00 32.10 4 VAL B C 1
ATOM 1925 O O . VAL B 1 8 ? 85.343 -13.543 92.995 1.00 31.64 4 VAL B O 1
ATOM 1929 N N . THR B 1 9 ? 86.998 -14.995 93.407 1.00 29.82 5 THR B N 1
ATOM 1930 C CA . THR B 1 9 ? 87.010 -14.638 94.821 1.00 28.90 5 THR B CA 1
ATOM 1931 C C . THR B 1 9 ? 88.129 -13.661 95.137 1.00 26.01 5 THR B C 1
ATOM 1932 O O . THR B 1 9 ? 89.249 -13.799 94.682 1.00 23.21 5 THR B O 1
ATOM 1936 N N . VAL B 1 10 ? 87.759 -12.653 95.911 1.00 24.99 6 VAL B N 1
ATOM 1937 C CA . VAL B 1 10 ? 88.607 -11.531 96.219 1.00 23.74 6 VAL B CA 1
ATOM 1938 C C . VAL B 1 10 ? 88.900 -11.607 97.702 1.00 23.33 6 VAL B C 1
ATOM 1939 O O . VAL B 1 10 ? 87.984 -11.589 98.511 1.00 24.19 6 VAL B O 1
ATOM 1943 N N . THR B 1 11 ? 90.181 -11.617 98.046 1.00 23.03 7 THR B N 1
ATOM 1944 C CA . THR B 1 11 ? 90.629 -11.613 99.433 1.00 22.50 7 THR B CA 1
ATOM 1945 C C . THR B 1 11 ? 91.499 -10.394 99.702 1.00 21.87 7 THR B C 1
ATOM 1946 O O . THR B 1 11 ? 92.611 -10.283 99.172 1.00 21.94 7 THR B O 1
ATOM 1950 N N . LYS B 1 12 ? 90.975 -9.470 100.506 1.00 21.45 8 LYS B N 1
ATOM 1951 C CA . LYS B 1 12 ? 91.697 -8.269 100.955 1.00 20.46 8 LYS B CA 1
ATOM 1952 C C . LYS B 1 12 ? 93.018 -8.595 101.598 1.00 19.40 8 LYS B C 1
ATOM 1953 O O . LYS B 1 12 ? 93.102 -9.496 102.417 1.00 19.58 8 LYS B O 1
ATOM 1959 N N . LEU B 1 13 ? 94.033 -7.805 101.278 1.00 18.60 9 LEU B N 1
ATOM 1960 C CA . LEU B 1 13 ? 95.345 -7.932 101.899 1.00 18.20 9 LEU B CA 1
ATOM 1961 C C . LEU B 1 13 ? 95.608 -6.871 102.963 1.00 17.82 9 LEU B C 1
ATOM 1962 O O . LEU B 1 13 ? 96.422 -7.078 103.845 1.00 17.67 9 LEU B O 1
ATOM 1967 N N . GLY B 1 14 ? 94.971 -5.722 102.840 1.00 17.68 10 GLY B N 1
ATOM 1968 C CA . GLY B 1 14 ? 95.147 -4.637 103.806 1.00 17.93 10 GLY B CA 1
ATOM 1969 C C . GLY B 1 14 ? 93.997 -3.646 103.734 1.00 18.01 10 GLY B C 1
ATOM 1970 O O . GLY B 1 14 ? 93.231 -3.669 102.783 1.00 18.45 10 GLY B O 1
ATOM 1971 N N . ALA B 1 15 ? 93.892 -2.784 104.730 1.00 17.95 11 ALA B N 1
ATOM 1972 C CA . ALA B 1 15 ? 92.752 -1.915 104.861 1.00 18.32 11 ALA B CA 1
ATOM 1973 C C . ALA B 1 15 ? 92.504 -0.997 103.648 1.00 18.17 11 ALA B C 1
ATOM 1974 O O . ALA B 1 15 ? 91.374 -0.823 103.239 1.00 17.40 11 ALA B O 1
ATOM 1976 N N . HIS B 1 16 ? 93.569 -0.413 103.101 1.00 18.45 12 HIS B N 1
ATOM 1977 C CA . HIS B 1 16 ? 93.468 0.658 102.114 1.00 18.06 12 HIS B CA 1
ATOM 1978 C C . HIS B 1 16 ? 93.882 0.257 100.718 1.00 17.19 12 HIS B C 1
ATOM 1979 O O . HIS B 1 16 ? 93.635 1.005 99.790 1.00 16.53 12 HIS B O 1
ATOM 1986 N N . ILE B 1 17 ? 94.517 -0.912 100.565 1.00 16.72 13 ILE B N 1
ATOM 1987 C CA . ILE B 1 17 ? 95.047 -1.349 99.275 1.00 15.95 13 ILE B CA 1
ATOM 1988 C C . ILE B 1 17 ? 95.423 -2.844 99.262 1.00 15.87 13 ILE B C 1
ATOM 1989 O O . ILE B 1 17 ? 95.878 -3.383 100.263 1.00 16.07 13 ILE B O 1
ATOM 1994 N N . GLY B 1 18 ? 95.214 -3.505 98.127 1.00 15.71 14 GLY B N 1
ATOM 1995 C CA . GLY B 1 18 ? 95.691 -4.870 97.902 1.00 15.83 14 GLY B CA 1
ATOM 1996 C C . GLY B 1 18 ? 94.642 -5.963 98.062 1.00 16.74 14 GLY B C 1
ATOM 1997 O O . GLY B 1 18 ? 93.917 -5.985 99.062 1.00 16.99 14 GLY B O 1
ATOM 1998 N N . ALA B 1 19 ? 94.536 -6.844 97.070 1.00 16.98 15 ALA B N 1
ATOM 1999 C CA . ALA B 1 19 ? 93.720 -8.037 97.203 1.00 17.98 15 ALA B CA 1
ATOM 2000 C C . ALA B 1 19 ? 94.285 -9.172 96.363 1.00 18.34 15 ALA B C 1
ATOM 2001 O O . ALA B 1 19 ? 94.837 -8.929 95.316 1.00 17.84 15 ALA B O 1
ATOM 2003 N N . ARG B 1 20 ? 94.160 -10.404 96.849 1.00 19.77 16 ARG B N 1
ATOM 2004 C CA . ARG B 1 20 ? 94.448 -11.581 96.043 1.00 21.13 16 ARG B CA 1
ATOM 2005 C C . ARG B 1 20 ? 93.183 -11.956 95.282 1.00 21.53 16 ARG B C 1
ATOM 2006 O O . ARG B 1 20 ? 92.075 -11.825 95.815 1.00 21.18 16 ARG B O 1
ATOM 2014 N N . ILE B 1 21 ? 93.358 -12.399 94.036 1.00 21.66 17 ILE B N 1
ATOM 2015 C CA . ILE B 1 21 ? 92.289 -12.994 93.258 1.00 22.83 17 ILE B CA 1
ATOM 2016 C C . ILE B 1 21 ? 92.556 -14.492 93.125 1.00 24.22 17 ILE B C 1
ATOM 2017 O O . ILE B 1 21 ? 93.676 -14.900 92.842 1.00 24.55 17 ILE B O 1
ATOM 2022 N N . ASP B 1 22 ? 91.512 -15.293 93.322 1.00 25.59 18 ASP B N 1
ATOM 2023 C CA . ASP B 1 22 ? 91.580 -16.746 93.156 1.00 25.61 18 ASP B CA 1
ATOM 2024 C C . ASP B 1 22 ? 90.449 -17.214 92.264 1.00 25.68 18 ASP B C 1
ATOM 2025 O O . ASP B 1 22 ? 89.434 -16.528 92.116 1.00 25.15 18 ASP B O 1
ATOM 2030 N N . GLY B 1 23 ? 90.634 -18.385 91.673 1.00 26.52 19 GLY B N 1
ATOM 2031 C CA . GLY B 1 23 ? 89.559 -19.074 90.943 1.00 27.80 19 GLY B CA 1
ATOM 2032 C C . GLY B 1 23 ? 89.473 -18.786 89.451 1.00 28.12 19 GLY B C 1
ATOM 2033 O O . GLY B 1 23 ? 88.528 -19.207 88.806 1.00 28.41 19 GLY B O 1
ATOM 2034 N N . VAL B 1 24 ? 90.467 -18.082 88.913 1.00 28.43 20 VAL B N 1
ATOM 2035 C CA . VAL B 1 24 ? 90.482 -17.692 87.512 1.00 28.60 20 VAL B CA 1
ATOM 2036 C C . VAL B 1 24 ? 91.739 -18.190 86.812 1.00 29.34 20 VAL B C 1
ATOM 2037 O O . VAL B 1 24 ? 92.848 -17.924 87.259 1.00 28.06 20 VAL B O 1
ATOM 2041 N N . ARG B 1 25 ? 91.553 -18.972 85.748 1.00 31.39 21 ARG B N 1
ATOM 2042 C CA . ARG B 1 25 ? 92.644 -19.322 84.849 1.00 31.87 21 ARG B CA 1
ATOM 2043 C C . ARG B 1 25 ? 92.689 -18.160 83.889 1.00 30.19 21 ARG B C 1
ATOM 2044 O O . ARG B 1 25 ? 91.846 -18.034 83.024 1.00 31.65 21 ARG B O 1
ATOM 2052 N N . VAL B 1 26 ? 93.681 -17.306 84.064 1.00 28.90 22 VAL B N 1
ATOM 2053 C CA . VAL B 1 26 ? 93.754 -16.043 83.356 1.00 27.92 22 VAL B CA 1
ATOM 2054 C C . VAL B 1 26 ? 94.105 -16.248 81.881 1.00 27.94 22 VAL B C 1
ATOM 2055 O O . VAL B 1 26 ? 94.977 -17.050 81.524 1.00 27.90 22 VAL B O 1
ATOM 2059 N N . GLY B 1 27 ? 93.387 -15.545 81.021 1.00 27.12 23 GLY B N 1
ATOM 2060 C CA . GLY B 1 27 ? 93.597 -15.671 79.583 1.00 27.28 23 GLY B CA 1
ATOM 2061 C C . GLY B 1 27 ? 92.620 -14.811 78.801 1.00 27.41 23 GLY B C 1
ATOM 2062 O O . GLY B 1 27 ? 91.860 -14.037 79.388 1.00 25.70 23 GLY B O 1
ATOM 2063 N N . GLY B 1 28 ? 92.603 -15.003 77.488 1.00 28.47 24 GLY B N 1
ATOM 2064 C CA . GLY B 1 28 ? 91.741 -14.229 76.595 1.00 29.90 24 GLY B CA 1
ATOM 2065 C C . GLY B 1 28 ? 90.315 -14.729 76.420 1.00 31.55 24 GLY B C 1
ATOM 2066 O O . GLY B 1 28 ? 89.520 -14.096 75.740 1.00 32.28 24 GLY B O 1
ATOM 2067 N N . ASP B 1 29 ? 89.974 -15.839 77.066 1.00 33.87 25 ASP B N 1
ATOM 2068 C CA . ASP B 1 29 ? 88.680 -16.488 76.877 1.00 35.57 25 ASP B CA 1
ATOM 2069 C C . ASP B 1 29 ? 87.783 -16.413 78.113 1.00 35.68 25 ASP B C 1
ATOM 2070 O O . ASP B 1 29 ? 87.134 -17.398 78.463 1.00 38.63 25 ASP B O 1
ATOM 2072 N N . LEU B 1 30 ? 87.752 -15.272 78.789 1.00 34.15 26 LEU B N 1
ATOM 2073 C CA . LEU B 1 30 ? 86.949 -15.133 80.012 1.00 33.70 26 LEU B CA 1
ATOM 2074 C C . LEU B 1 30 ? 85.622 -14.461 79.724 1.00 32.89 26 LEU B C 1
ATOM 2075 O O . LEU B 1 30 ? 85.535 -13.610 78.836 1.00 32.49 26 LEU B O 1
ATOM 2080 N N . SER B 1 31 ? 84.598 -14.822 80.493 1.00 32.66 27 SER B N 1
ATOM 2081 C CA . SER B 1 31 ? 83.256 -14.249 80.306 1.00 33.68 27 SER B CA 1
ATOM 2082 C C . SER B 1 31 ? 83.184 -12.774 80.735 1.00 32.94 27 SER B C 1
ATOM 2083 O O . SER B 1 31 ? 83.979 -12.326 81.569 1.00 30.55 27 SER B O 1
ATOM 2086 N N . PRO B 1 32 ? 82.218 -12.018 80.179 1.00 33.78 28 PRO B N 1
ATOM 2087 C CA . PRO B 1 32 ? 82.077 -10.607 80.582 1.00 33.59 28 PRO B CA 1
ATOM 2088 C C . PRO B 1 32 ? 81.842 -10.434 82.083 1.00 33.58 28 PRO B C 1
ATOM 2089 O O . PRO B 1 32 ? 82.388 -9.501 82.693 1.00 35.66 28 PRO B O 1
ATOM 2093 N N . ALA B 1 33 ? 81.095 -11.358 82.681 1.00 33.42 29 ALA B N 1
ATOM 2094 C CA . ALA B 1 33 ? 80.869 -11.362 84.137 1.00 31.83 29 ALA B CA 1
ATOM 2095 C C . ALA B 1 33 ? 82.175 -11.474 84.914 1.00 29.85 29 ALA B C 1
ATOM 2096 O O . ALA B 1 33 ? 82.391 -10.758 85.898 1.00 30.17 29 ALA B O 1
ATOM 2098 N N . THR B 1 34 ? 83.034 -12.382 84.470 1.00 28.35 30 THR B N 1
ATOM 2099 C CA . THR B 1 34 ? 84.343 -12.578 85.074 1.00 27.45 30 THR B CA 1
ATOM 2100 C C . THR B 1 34 ? 85.249 -11.333 84.892 1.00 26.33 30 THR B C 1
ATOM 2101 O O . THR B 1 34 ? 85.943 -10.914 85.815 1.00 25.31 30 THR B O 1
ATOM 2105 N N . VAL B 1 35 ? 85.266 -10.797 83.685 1.00 26.39 31 VAL B N 1
ATOM 2106 C CA . VAL B 1 35 ? 86.076 -9.639 83.379 1.00 26.12 31 VAL B CA 1
ATOM 2107 C C . VAL B 1 35 ? 85.655 -8.459 84.235 1.00 25.92 31 VAL B C 1
ATOM 2108 O O . VAL B 1 35 ? 86.494 -7.716 84.754 1.00 25.64 31 VAL B O 1
ATOM 2112 N N . SER B 1 36 ? 84.353 -8.259 84.368 1.00 26.05 32 SER B N 1
ATOM 2113 C CA . SER B 1 36 ? 83.878 -7.075 85.074 1.00 25.58 32 SER B CA 1
ATOM 2114 C C . SER B 1 36 ? 84.012 -7.249 86.603 1.00 24.23 32 SER B C 1
ATOM 2115 O O . SER B 1 36 ? 84.144 -6.267 87.331 1.00 23.40 32 SER B O 1
ATOM 2118 N N . ALA B 1 37 ? 83.995 -8.494 87.074 1.00 23.47 33 ALA B N 1
ATOM 2119 C CA . ALA B 1 37 ? 84.289 -8.763 88.473 1.00 22.66 33 ALA B CA 1
ATOM 2120 C C . ALA B 1 37 ? 85.775 -8.504 88.773 1.00 22.32 33 ALA B C 1
ATOM 2121 O O . ALA B 1 37 ? 86.116 -7.939 89.821 1.00 21.29 33 ALA B O 1
ATOM 2123 N N . ILE B 1 38 ? 86.654 -8.900 87.846 1.00 22.26 34 ILE B N 1
ATOM 2124 C CA . ILE B 1 38 ? 88.078 -8.544 87.936 1.00 21.98 34 ILE B CA 1
ATOM 2125 C C . ILE B 1 38 ? 88.269 -7.030 87.927 1.00 21.44 34 ILE B C 1
ATOM 2126 O O . ILE B 1 38 ? 89.026 -6.489 88.717 1.00 20.92 34 ILE B O 1
ATOM 2131 N N . ASN B 1 39 ? 87.572 -6.357 87.023 1.00 22.06 35 ASN B N 1
ATOM 2132 C CA . ASN B 1 39 ? 87.665 -4.910 86.914 1.00 22.44 35 ASN B CA 1
ATOM 2133 C C . ASN B 1 39 ? 87.167 -4.215 88.171 1.00 20.68 35 ASN B C 1
ATOM 2134 O O . ASN B 1 39 ? 87.746 -3.223 88.619 1.00 20.25 35 ASN B O 1
ATOM 2139 N N . ALA B 1 40 ? 86.085 -4.726 88.737 1.00 19.97 36 ALA B N 1
ATOM 2140 C CA . ALA B 1 40 ? 85.517 -4.153 89.966 1.00 19.52 36 ALA B CA 1
ATOM 2141 C C . ALA B 1 40 ? 86.507 -4.277 91.142 1.00 18.62 36 ALA B C 1
ATOM 2142 O O . ALA B 1 40 ? 86.667 -3.341 91.928 1.00 17.88 36 ALA B O 1
ATOM 2144 N N . ALA B 1 41 ? 87.182 -5.423 91.218 1.00 18.13 37 ALA B N 1
ATOM 2145 C CA . ALA B 1 41 ? 88.164 -5.669 92.266 1.00 17.76 37 ALA B CA 1
ATOM 2146 C C . ALA B 1 41 ? 89.345 -4.722 92.105 1.00 17.01 37 ALA B C 1
ATOM 2147 O O . ALA B 1 41 ? 89.827 -4.138 93.075 1.00 16.17 37 ALA B O 1
ATOM 2149 N N . LEU B 1 42 ? 89.780 -4.550 90.855 1.00 16.89 38 LEU B N 1
ATOM 2150 C CA . LEU B 1 42 ? 90.885 -3.660 90.558 1.00 16.45 38 LEU B CA 1
ATOM 2151 C C . LEU B 1 42 ? 90.587 -2.247 91.057 1.00 16.83 38 LEU B C 1
ATOM 2152 O O . LEU B 1 42 ? 91.439 -1.624 91.701 1.00 17.30 38 LEU B O 1
ATOM 2157 N N . LEU B 1 43 ? 89.378 -1.763 90.828 1.00 17.40 39 LEU B N 1
ATOM 2158 C CA . LEU B 1 43 ? 89.046 -0.384 91.196 1.00 18.11 39 LEU B CA 1
ATOM 2159 C C . LEU B 1 43 ? 88.930 -0.179 92.690 1.00 18.33 39 LEU B C 1
ATOM 2160 O O . LEU B 1 43 ? 89.295 0.870 93.212 1.00 18.13 39 LEU B O 1
ATOM 2165 N N . GLU B 1 44 ? 88.416 -1.192 93.365 1.00 19.26 40 GLU B N 1
ATOM 2166 C CA . GLU B 1 44 ? 88.201 -1.136 94.792 1.00 19.97 40 GLU B CA 1
ATOM 2167 C C . GLU B 1 44 ? 89.525 -1.290 95.523 1.00 19.16 40 GLU B C 1
ATOM 2168 O O . GLU B 1 44 ? 89.823 -0.519 96.440 1.00 18.88 40 GLU B O 1
ATOM 2174 N N . HIS B 1 45 ? 90.351 -2.243 95.075 1.00 18.39 41 HIS B N 1
ATOM 2175 C CA . HIS B 1 45 ? 91.542 -2.652 95.826 1.00 17.68 41 HIS B CA 1
ATOM 2176 C C . HIS B 1 45 ? 92.844 -2.079 95.290 1.00 16.81 41 HIS B C 1
ATOM 2177 O O . HIS B 1 45 ? 93.863 -2.156 95.960 1.00 15.91 41 HIS B O 1
ATOM 2184 N N . LYS B 1 46 ? 92.802 -1.508 94.088 1.00 16.61 42 LYS B N 1
ATOM 2185 C CA . LYS B 1 46 ? 93.927 -0.735 93.503 1.00 16.09 42 LYS B CA 1
ATOM 2186 C C . LYS B 1 46 ? 95.050 -1.558 92.894 1.00 15.41 42 LYS B C 1
ATOM 2187 O O . LYS B 1 46 ? 95.569 -1.208 91.837 1.00 15.01 42 LYS B O 1
ATOM 2193 N N . VAL B 1 47 ? 95.461 -2.612 93.578 1.00 15.28 43 VAL B N 1
ATOM 2194 C CA . VAL B 1 47 ? 96.335 -3.612 92.974 1.00 15.26 43 VAL B CA 1
ATOM 2195 C C . VAL B 1 47 ? 95.824 -4.979 93.392 1.00 15.27 43 VAL B C 1
ATOM 2196 O O . VAL B 1 47 ? 95.455 -5.183 94.547 1.00 15.05 43 VAL B O 1
ATOM 2200 N N . ILE B 1 48 ? 95.747 -5.880 92.418 1.00 15.40 44 ILE B N 1
ATOM 2201 C CA . ILE B 1 48 ? 95.250 -7.223 92.647 1.00 15.78 44 ILE B CA 1
ATOM 2202 C C . ILE B 1 48 ? 96.249 -8.243 92.100 1.00 15.72 44 ILE B C 1
ATOM 2203 O O . ILE B 1 48 ? 96.987 -7.950 91.166 1.00 15.22 44 ILE B O 1
ATOM 2208 N N . PHE B 1 49 ? 96.290 -9.414 92.731 1.00 15.89 45 PHE B N 1
ATOM 2209 C CA . PHE B 1 49 ? 97.327 -10.408 92.481 1.00 16.08 45 PHE B CA 1
ATOM 2210 C C . PHE B 1 49 ? 96.726 -11.764 92.153 1.00 16.48 45 PHE B C 1
ATOM 2211 O O . PHE B 1 49 ? 95.906 -12.277 92.932 1.00 16.97 45 PHE B O 1
ATOM 2219 N N . PHE B 1 50 ? 97.099 -12.317 91.000 1.00 16.56 46 PHE B N 1
ATOM 2220 C CA . PHE B 1 50 ? 96.725 -13.677 90.653 1.00 17.53 46 PHE B CA 1
ATOM 2221 C C . PHE B 1 50 ? 97.931 -14.556 90.832 1.00 17.95 46 PHE B C 1
ATOM 2222 O O . PHE B 1 50 ? 99.053 -14.135 90.609 1.00 17.15 46 PHE B O 1
ATOM 2230 N N . SER B 1 51 ? 97.685 -15.786 91.256 1.00 19.40 47 SER B N 1
ATOM 2231 C CA . SER B 1 51 ? 98.755 -16.741 91.492 1.00 20.06 47 SER B CA 1
ATOM 2232 C C . SER B 1 51 ? 98.478 -18.025 90.741 1.00 20.44 47 SER B C 1
ATOM 2233 O O . SER B 1 51 ? 97.358 -18.277 90.329 1.00 20.73 47 SER B O 1
ATOM 2236 N N . GLY B 1 52 ? 99.511 -18.846 90.617 1.00 20.79 48 GLY B N 1
ATOM 2237 C CA . GLY B 1 52 ? 99.393 -20.165 90.023 1.00 21.24 48 GLY B CA 1
ATOM 2238 C C . GLY B 1 52 ? 99.085 -20.131 88.542 1.00 21.97 48 GLY B C 1
ATOM 2239 O O . GLY B 1 52 ? 98.528 -21.069 88.018 1.00 21.29 48 GLY B O 1
ATOM 2240 N N . GLN B 1 53 ? 99.441 -19.045 87.869 1.00 23.45 49 GLN B N 1
ATOM 2241 C CA . GLN B 1 53 ? 99.122 -18.887 86.446 1.00 25.42 49 GLN B CA 1
ATOM 2242 C C . GLN B 1 53 ? 100.233 -19.489 85.576 1.00 26.90 49 GLN B C 1
ATOM 2243 O O . GLN B 1 53 ? 100.754 -18.824 84.688 1.00 26.49 49 GLN B O 1
ATOM 2249 N N . ASP B 1 54 ? 100.577 -20.745 85.864 1.00 28.90 50 ASP B N 1
ATOM 2250 C CA . ASP B 1 54 ? 101.711 -21.452 85.253 1.00 32.39 50 ASP B CA 1
ATOM 2251 C C . ASP B 1 54 ? 101.579 -21.574 83.728 1.00 32.76 50 ASP B C 1
ATOM 2252 O O . ASP B 1 54 ? 102.573 -21.545 83.016 1.00 35.46 50 ASP B O 1
ATOM 2257 N N . HIS B 1 55 ? 100.347 -21.641 83.245 1.00 31.86 51 HIS B N 1
ATOM 2258 C CA . HIS B 1 55 ? 100.029 -21.698 81.809 1.00 31.39 51 HIS B CA 1
ATOM 2259 C C . HIS B 1 55 ? 100.249 -20.388 81.029 1.00 29.77 51 HIS B C 1
ATOM 2260 O O . HIS B 1 55 ? 100.194 -20.387 79.816 1.00 28.38 51 HIS B O 1
ATOM 2267 N N . LEU B 1 56 ? 100.428 -19.273 81.732 1.00 27.78 52 LEU B N 1
ATOM 2268 C CA . LEU B 1 56 ? 100.332 -17.976 81.107 1.00 27.28 52 LEU B CA 1
ATOM 2269 C C . LEU B 1 56 ? 101.645 -17.580 80.445 1.00 27.68 52 LEU B C 1
ATOM 2270 O O . LEU B 1 56 ? 102.706 -17.676 81.058 1.00 27.26 52 LEU B O 1
ATOM 2275 N N . ASP B 1 57 ? 101.565 -17.180 79.177 1.00 27.31 53 ASP B N 1
ATOM 2276 C CA . ASP B 1 57 ? 102.724 -16.685 78.451 1.00 27.07 53 ASP B CA 1
ATOM 2277 C C . ASP B 1 57 ? 102.448 -15.268 77.931 1.00 25.88 53 ASP B C 1
ATOM 2278 O O . ASP B 1 57 ? 101.427 -14.673 78.253 1.00 24.37 53 ASP B O 1
ATOM 2283 N N . ASP B 1 58 ? 103.380 -14.728 77.159 1.00 25.90 54 ASP B N 1
ATOM 2284 C CA . ASP B 1 58 ? 103.269 -13.353 76.680 1.00 26.04 54 ASP B CA 1
ATOM 2285 C C . ASP B 1 58 ? 102.011 -13.124 75.851 1.00 26.44 54 ASP B C 1
ATOM 2286 O O . ASP B 1 58 ? 101.301 -12.148 76.064 1.00 26.54 54 ASP B O 1
ATOM 2291 N N . ALA B 1 59 ? 101.725 -14.038 74.931 1.00 26.68 55 ALA B N 1
ATOM 2292 C CA . ALA B 1 59 ? 100.517 -13.951 74.118 1.00 25.98 55 ALA B CA 1
ATOM 2293 C C . ALA B 1 59 ? 99.247 -14.002 74.982 1.00 24.89 55 ALA B C 1
ATOM 2294 O O . ALA B 1 59 ? 98.308 -13.231 74.763 1.00 25.01 55 ALA B O 1
ATOM 2296 N N . GLY B 1 60 ? 99.221 -14.915 75.952 1.00 23.87 56 GLY B N 1
ATOM 2297 C CA . GLY B 1 60 ? 98.089 -15.049 76.859 1.00 23.37 56 GLY B CA 1
ATOM 2298 C C . GLY B 1 60 ? 97.881 -13.796 77.693 1.00 23.12 56 GLY B C 1
ATOM 2299 O O . GLY B 1 60 ? 96.747 -13.343 77.892 1.00 22.55 56 GLY B O 1
ATOM 2300 N N . GLN B 1 61 ? 98.983 -13.257 78.217 1.00 23.33 57 GLN B N 1
ATOM 2301 C CA . GLN B 1 61 ? 98.948 -12.047 79.027 1.00 23.57 57 GLN B CA 1
ATOM 2302 C C . GLN B 1 61 ? 98.353 -10.936 78.207 1.00 24.14 57 GLN B C 1
ATOM 2303 O O . GLN B 1 61 ? 97.507 -10.175 78.680 1.00 24.36 57 GLN B O 1
ATOM 2309 N N . LEU B 1 62 ? 98.757 -10.877 76.952 1.00 25.62 58 LEU B N 1
ATOM 2310 C CA . LEU B 1 62 ? 98.275 -9.838 76.049 1.00 27.30 58 LEU B CA 1
ATOM 2311 C C . LEU B 1 62 ? 96.797 -10.029 75.664 1.00 27.40 58 LEU B C 1
ATOM 2312 O O . LEU B 1 62 ? 96.007 -9.084 75.667 1.00 26.55 58 LEU B O 1
ATOM 2317 N N . GLU B 1 63 ? 96.417 -11.268 75.376 1.00 28.22 59 GLU B N 1
ATOM 2318 C CA . GLU B 1 63 ? 95.011 -11.598 75.128 1.00 28.68 59 GLU B CA 1
ATOM 2319 C C . GLU B 1 63 ? 94.134 -11.214 76.318 1.00 27.60 59 GLU B C 1
ATOM 2320 O O . GLU B 1 63 ? 93.048 -10.664 76.150 1.00 27.48 59 GLU B O 1
ATOM 2326 N N . PHE B 1 64 ? 94.632 -11.481 77.518 1.00 26.60 60 PHE B N 1
ATOM 2327 C CA . PHE B 1 64 ? 93.922 -11.129 78.741 1.00 26.56 60 PHE B CA 1
ATOM 2328 C C . PHE B 1 64 ? 93.829 -9.619 78.900 1.00 26.64 60 PHE B C 1
ATOM 2329 O O . PHE B 1 64 ? 92.769 -9.079 79.216 1.00 26.88 60 PHE B O 1
ATOM 2337 N N . ALA B 1 65 ? 94.945 -8.942 78.671 1.00 27.25 61 ALA B N 1
ATOM 2338 C CA . ALA B 1 65 ? 94.978 -7.492 78.747 1.00 28.74 61 ALA B CA 1
ATOM 2339 C C . ALA B 1 65 ? 93.936 -6.874 77.814 1.00 30.84 61 ALA B C 1
ATOM 2340 O O . ALA B 1 65 ? 93.247 -5.922 78.195 1.00 30.91 61 ALA B O 1
ATOM 2342 N N . GLU B 1 66 ? 93.812 -7.431 76.608 1.00 32.98 62 GLU B N 1
ATOM 2343 C CA . GLU B 1 66 ? 92.830 -6.968 75.628 1.00 34.44 62 GLU B CA 1
ATOM 2344 C C . GLU B 1 66 ? 91.395 -6.901 76.149 1.00 33.35 62 GLU B C 1
ATOM 2345 O O . GLU B 1 66 ? 90.623 -6.024 75.746 1.00 32.68 62 GLU B O 1
ATOM 2351 N N . LEU B 1 67 ? 91.041 -7.794 77.060 1.00 31.38 63 LEU B N 1
ATOM 2352 C CA . LEU B 1 67 ? 89.714 -7.776 77.655 1.00 30.45 63 LEU B CA 1
ATOM 2353 C C . LEU B 1 67 ? 89.502 -6.648 78.664 1.00 29.85 63 LEU B C 1
ATOM 2354 O O . LEU B 1 67 ? 88.356 -6.299 78.967 1.00 32.68 63 LEU B O 1
ATOM 2359 N N . LEU B 1 68 ? 90.575 -6.075 79.200 1.00 27.88 64 LEU B N 1
ATOM 2360 C CA . LEU B 1 68 ? 90.447 -5.060 80.249 1.00 26.99 64 LEU B CA 1
ATOM 2361 C C . LEU B 1 68 ? 90.653 -3.653 79.751 1.00 25.82 64 LEU B C 1
ATOM 2362 O O . LEU B 1 68 ? 90.406 -2.691 80.487 1.00 25.77 64 LEU B O 1
ATOM 2367 N N . GLY B 1 69 ? 91.113 -3.524 78.517 1.00 25.58 65 GLY B N 1
ATOM 2368 C CA . GLY B 1 69 ? 91.326 -2.209 77.928 1.00 25.27 65 GLY B CA 1
ATOM 2369 C C . GLY B 1 69 ? 92.035 -2.325 76.607 1.00 26.07 65 GLY B C 1
ATOM 2370 O O . GLY B 1 69 ? 92.113 -3.400 76.012 1.00 26.36 65 GLY B O 1
ATOM 2371 N N . THR B 1 70 ? 92.626 -1.222 76.183 1.00 26.91 66 THR B N 1
ATOM 2372 C CA . THR B 1 70 ? 93.367 -1.172 74.948 1.00 27.28 66 THR B CA 1
ATOM 2373 C C . THR B 1 70 ? 94.869 -1.155 75.242 1.00 26.97 66 THR B C 1
ATOM 2374 O O . THR B 1 70 ? 95.391 -0.163 75.741 1.00 27.10 66 THR B O 1
ATOM 2378 N N . PRO B 1 71 ? 95.565 -2.261 74.946 1.00 26.58 67 PRO B N 1
ATOM 2379 C CA . PRO B 1 71 ? 96.992 -2.264 75.167 1.00 26.23 67 PRO B CA 1
ATOM 2380 C C . PRO B 1 71 ? 97.691 -1.136 74.456 1.00 26.51 67 PRO B C 1
ATOM 2381 O O . PRO B 1 71 ? 97.371 -0.814 73.313 1.00 27.48 67 PRO B O 1
ATOM 2385 N N . THR B 1 72 ? 98.686 -0.585 75.135 1.00 26.11 68 THR B N 1
ATOM 2386 C CA . THR B 1 72 ? 99.483 0.478 74.557 1.00 25.34 68 THR B CA 1
ATOM 2387 C C . THR B 1 72 ? 100.669 -0.126 73.824 1.00 25.45 68 THR B C 1
ATOM 2388 O O . THR B 1 72 ? 100.994 -1.304 73.967 1.00 25.40 68 THR B O 1
ATOM 2392 N N . VAL B 1 73 ? 101.383 0.717 73.097 1.00 25.06 69 VAL B N 1
ATOM 2393 C CA . VAL B 1 73 ? 102.761 0.392 72.764 1.00 24.85 69 VAL B CA 1
ATOM 2394 C C . VAL B 1 73 ? 103.446 0.201 74.123 1.00 23.23 69 VAL B C 1
ATOM 2395 O O . VAL B 1 73 ? 103.010 0.759 75.105 1.00 21.57 69 VAL B O 1
ATOM 2399 N N . ALA B 1 74 ? 104.489 -0.617 74.188 1.00 23.48 70 ALA B N 1
ATOM 2400 C CA . ALA B 1 74 ? 105.154 -0.908 75.461 1.00 23.14 70 ALA B CA 1
ATOM 2401 C C . ALA B 1 74 ? 105.438 0.357 76.289 1.00 22.96 70 ALA B C 1
ATOM 2402 O O . ALA B 1 74 ? 105.122 0.411 77.489 1.00 21.54 70 ALA B O 1
ATOM 2404 N N . HIS B 1 75 ? 106.009 1.370 75.631 1.00 23.28 71 HIS B N 1
ATOM 2405 C CA . HIS B 1 75 ? 106.441 2.585 76.306 1.00 23.66 71 HIS B CA 1
ATOM 2406 C C . HIS B 1 75 ? 106.630 3.723 75.266 1.00 24.49 71 HIS B C 1
ATOM 2407 O O . HIS B 1 75 ? 107.020 3.452 74.140 1.00 25.51 71 HIS B O 1
ATOM 2414 N N . PRO B 1 76 ? 106.369 4.993 75.650 1.00 25.35 72 PRO B N 1
ATOM 2415 C CA . PRO B 1 76 ? 106.543 6.144 74.745 1.00 26.45 72 PRO B CA 1
ATOM 2416 C C . PRO B 1 76 ? 107.892 6.229 74.006 1.00 27.37 72 PRO B C 1
ATOM 2417 O O . PRO B 1 76 ? 107.903 6.520 72.808 1.00 28.37 72 PRO B O 1
ATOM 2421 N N . THR B 1 77 ? 108.980 5.961 74.733 1.00 28.10 73 THR B N 1
ATOM 2422 C CA . THR B 1 77 ? 110.376 6.040 74.257 1.00 28.77 73 THR B CA 1
ATOM 2423 C C . THR B 1 77 ? 111.173 4.704 74.325 1.00 29.56 73 THR B C 1
ATOM 2424 O O . THR B 1 77 ? 112.083 4.476 73.521 1.00 30.90 73 THR B O 1
ATOM 2428 N N . LEU B 1 78 ? 110.831 3.811 75.254 1.00 30.07 74 LEU B N 1
ATOM 2429 C CA . LEU B 1 78 ? 111.602 2.560 75.458 1.00 30.64 74 LEU B CA 1
ATOM 2430 C C . LEU B 1 78 ? 111.268 1.450 74.459 1.00 31.01 74 LEU B C 1
ATOM 2431 O O . LEU B 1 78 ? 112.003 0.485 74.354 1.00 29.51 74 LEU B O 1
ATOM 2436 N N . ALA B 1 79 ? 110.143 1.569 73.756 1.00 33.36 75 ALA B N 1
ATOM 2437 C CA . ALA B 1 79 ? 109.714 0.521 72.829 1.00 34.86 75 ALA B CA 1
ATOM 2438 C C . ALA B 1 79 ? 110.639 0.504 71.613 1.00 36.95 75 ALA B C 1
ATOM 2439 O O . ALA B 1 79 ? 111.033 1.562 71.107 1.00 37.23 75 ALA B O 1
ATOM 2441 N N . GLU B 1 80 ? 111.015 -0.694 71.165 1.00 38.52 76 GLU B N 1
ATOM 2442 C CA . GLU B 1 80 ? 111.864 -0.831 69.962 1.00 39.21 76 GLU B CA 1
ATOM 2443 C C . GLU B 1 80 ? 111.073 -0.409 68.732 1.00 38.21 76 GLU B C 1
ATOM 2444 O O . GLU B 1 80 ? 111.610 0.205 67.822 1.00 37.88 76 GLU B O 1
ATOM 2446 N N . GLY B 1 81 ? 109.778 -0.717 68.748 1.00 38.05 77 GLY B N 1
ATOM 2447 C CA . GLY B 1 81 ? 108.876 -0.422 67.628 1.00 37.32 77 GLY B CA 1
ATOM 2448 C C . GLY B 1 81 ? 107.460 -0.200 68.128 1.00 35.83 77 GLY B C 1
ATOM 2449 O O . GLY B 1 81 ? 107.212 0.725 68.892 1.00 34.49 77 GLY B O 1
ATOM 2450 N N . ALA B 1 82 ? 106.552 -1.090 67.728 1.00 36.48 78 ALA B N 1
ATOM 2451 C CA . ALA B 1 82 ? 105.120 -1.015 68.079 1.00 36.08 78 ALA B CA 1
ATOM 2452 C C . ALA B 1 82 ? 104.666 -2.156 69.001 1.00 34.83 78 ALA B C 1
ATOM 2453 O O . ALA B 1 82 ? 103.469 -2.312 69.273 1.00 33.40 78 ALA B O 1
ATOM 2455 N N . GLU B 1 83 ? 105.623 -2.929 69.497 1.00 35.39 79 GLU B N 1
ATOM 2456 C CA . GLU B 1 83 ? 105.326 -4.030 70.412 1.00 36.29 79 GLU B CA 1
ATOM 2457 C C . GLU B 1 83 ? 104.632 -3.555 71.709 1.00 34.31 79 GLU B C 1
ATOM 2458 O O . GLU B 1 83 ? 104.901 -2.459 72.207 1.00 32.74 79 GLU B O 1
ATOM 2464 N N . GLN B 1 84 ? 103.741 -4.394 72.234 1.00 33.50 80 GLN B N 1
ATOM 2465 C CA . GLN B 1 84 ? 102.907 -4.059 73.403 1.00 32.80 80 GLN B CA 1
ATOM 2466 C C . GLN B 1 84 ? 103.490 -4.526 74.767 1.00 31.65 80 GLN B C 1
ATOM 2467 O O . GLN B 1 84 ? 103.030 -4.083 75.828 1.00 30.89 80 GLN B O 1
ATOM 2473 N N . LEU B 1 85 ? 104.482 -5.424 74.737 1.00 32.17 81 LEU B N 1
ATOM 2474 C CA . LEU B 1 85 ? 105.152 -5.911 75.963 1.00 30.81 81 LEU B CA 1
ATOM 2475 C C . LEU B 1 85 ? 106.419 -5.120 76.268 1.00 28.56 81 LEU B C 1
ATOM 2476 O O . LEU B 1 85 ? 107.226 -4.860 75.368 1.00 28.00 81 LEU B O 1
ATOM 2481 N N . LEU B 1 86 ? 106.556 -4.730 77.541 1.00 26.52 82 LEU B N 1
ATOM 2482 C CA . LEU B 1 86 ? 107.736 -4.044 78.047 1.00 25.26 82 LEU B CA 1
ATOM 2483 C C . LEU B 1 86 ? 108.532 -4.945 79.007 1.00 25.17 82 LEU B C 1
ATOM 2484 O O . LEU B 1 86 ? 107.983 -5.472 79.974 1.00 23.91 82 LEU B O 1
ATOM 2489 N N . PRO B 1 87 ? 109.836 -5.125 78.748 1.00 26.32 83 PRO B N 1
ATOM 2490 C CA . PRO B 1 87 ? 110.626 -5.922 79.691 1.00 25.81 83 PRO B CA 1
ATOM 2491 C C . PRO B 1 87 ? 110.979 -5.114 80.924 1.00 24.62 83 PRO B C 1
ATOM 2492 O O . PRO B 1 87 ? 111.474 -3.999 80.811 1.00 25.16 83 PRO B O 1
ATOM 2496 N N . ILE B 1 88 ? 110.708 -5.678 82.087 1.00 23.79 84 ILE B N 1
ATOM 2497 C CA . ILE B 1 88 ? 111.182 -5.136 83.335 1.00 23.17 84 ILE B CA 1
ATOM 2498 C C . ILE B 1 88 ? 112.371 -6.047 83.693 1.00 23.57 84 ILE B C 1
ATOM 2499 O O . ILE B 1 88 ? 112.235 -7.036 84.408 1.00 22.88 84 ILE B O 1
ATOM 2504 N N . ASP B 1 89 ? 113.538 -5.671 83.173 1.00 24.39 85 ASP B N 1
ATOM 2505 C CA . ASP B 1 89 ? 114.753 -6.485 83.195 1.00 25.21 85 ASP B CA 1
ATOM 2506 C C . ASP B 1 89 ? 115.795 -5.795 84.077 1.00 26.25 85 ASP B C 1
ATOM 2507 O O . ASP B 1 89 ? 116.108 -4.608 83.874 1.00 26.17 85 ASP B O 1
ATOM 2512 N N . SER B 1 90 ? 116.303 -6.541 85.065 1.00 26.68 86 SER B N 1
ATOM 2513 C CA . SER B 1 90 ? 117.244 -6.032 86.078 1.00 27.11 86 SER B CA 1
ATOM 2514 C C . SER B 1 90 ? 118.606 -5.595 85.523 1.00 28.51 86 SER B C 1
ATOM 2515 O O . SER B 1 90 ? 119.343 -4.857 86.197 1.00 30.20 86 SER B O 1
ATOM 2518 N N . ARG B 1 91 ? 118.956 -6.067 84.328 1.00 29.08 87 ARG B N 1
ATOM 2519 C CA . ARG B 1 91 ? 120.218 -5.693 83.675 1.00 29.95 87 ARG B CA 1
ATOM 2520 C C . ARG B 1 91 ? 120.187 -4.255 83.192 1.00 30.68 87 ARG B C 1
ATOM 2521 O O . ARG B 1 91 ? 121.223 -3.587 83.151 1.00 33.60 87 ARG B O 1
ATOM 2529 N N . TYR B 1 92 ? 118.997 -3.790 82.824 1.00 30.60 88 TYR B N 1
ATOM 2530 C CA . TYR B 1 92 ? 118.815 -2.490 82.188 1.00 31.17 88 TYR B CA 1
ATOM 2531 C C . TYR B 1 92 ? 118.469 -1.416 83.215 1.00 29.23 88 TYR B C 1
ATOM 2532 O O . TYR B 1 92 ? 119.021 -0.316 83.170 1.00 28.59 88 TYR B O 1
ATOM 2541 N N . ASP B 1 93 ? 117.568 -1.743 84.141 1.00 27.77 89 ASP B N 1
ATOM 2542 C CA . ASP B 1 93 ? 117.099 -0.784 85.135 1.00 27.16 89 ASP B CA 1
ATOM 2543 C C . ASP B 1 93 ? 116.399 -1.476 86.287 1.00 25.65 89 ASP B C 1
ATOM 2544 O O . ASP B 1 93 ? 115.852 -2.566 86.145 1.00 24.49 89 ASP B O 1
ATOM 2549 N N . LYS B 1 94 ? 116.433 -0.809 87.431 1.00 25.37 90 LYS B N 1
ATOM 2550 C CA . LYS B 1 94 ? 115.622 -1.144 88.584 1.00 25.06 90 LYS B CA 1
ATOM 2551 C C . LYS B 1 94 ? 114.938 0.160 89.038 1.00 25.96 90 LYS B C 1
ATOM 2552 O O . LYS B 1 94 ? 115.604 1.087 89.513 1.00 26.58 90 LYS B O 1
ATOM 2558 N N . ALA B 1 95 ? 113.623 0.248 88.875 1.00 26.15 91 ALA B N 1
ATOM 2559 C CA . ALA B 1 95 ? 112.848 1.438 89.283 1.00 25.68 91 ALA B CA 1
ATOM 2560 C C . ALA B 1 95 ? 112.711 1.559 90.838 1.00 24.34 91 ALA B C 1
ATOM 2561 O O . ALA B 1 95 ? 111.587 1.541 91.350 1.00 24.13 91 ALA B O 1
ATOM 2563 N N . ASN B 1 96 ? 113.849 1.736 91.558 1.00 23.01 92 ASN B N 1
ATOM 2564 C CA . ASN B 1 96 ? 113.926 1.829 93.043 1.00 22.10 92 ASN B CA 1
ATOM 2565 C C . ASN B 1 96 ? 113.411 3.177 93.621 1.00 20.87 92 ASN B C 1
ATOM 2566 O O . ASN B 1 96 ? 114.064 3.797 94.472 1.00 21.31 92 ASN B O 1
ATOM 2568 N N . SER B 1 97 ? 112.238 3.597 93.177 1.00 19.91 93 SER B N 1
ATOM 2569 C CA . SER B 1 97 ? 111.760 4.962 93.387 1.00 19.66 93 SER B CA 1
ATOM 2570 C C . SER B 1 97 ? 110.242 5.046 93.205 1.00 18.23 93 SER B C 1
ATOM 2571 O O . SER B 1 97 ? 109.692 4.412 92.304 1.00 18.08 93 SER B O 1
ATOM 2574 N N . TRP B 1 98 ? 109.568 5.791 94.074 1.00 16.82 94 TRP B N 1
ATOM 2575 C CA . TRP B 1 98 ? 108.096 5.843 94.043 1.00 16.02 94 TRP B CA 1
ATOM 2576 C C . TRP B 1 98 ? 107.599 6.590 92.831 1.00 16.34 94 TRP B C 1
ATOM 2577 O O . TRP B 1 98 ? 107.933 7.762 92.640 1.00 16.30 94 TRP B O 1
ATOM 2588 N N . HIS B 1 99 ? 106.778 5.930 92.028 1.00 17.14 95 HIS B N 1
ATOM 2589 C CA . HIS B 1 99 ? 106.223 6.582 90.854 1.00 18.16 95 HIS B CA 1
ATOM 2590 C C . HIS B 1 99 ? 104.916 6.000 90.353 1.00 17.90 95 HIS B C 1
ATOM 2591 O O . HIS B 1 99 ? 104.536 4.892 90.689 1.00 18.29 95 HIS B O 1
ATOM 2598 N N . THR B 1 100 ? 104.230 6.808 89.559 1.00 17.81 96 THR B N 1
ATOM 2599 C CA . THR B 1 100 ? 103.096 6.391 88.760 1.00 17.17 96 THR B CA 1
ATOM 2600 C C . THR B 1 100 ? 103.648 6.299 87.335 1.00 17.50 96 THR B C 1
ATOM 2601 O O . THR B 1 100 ? 104.501 7.098 86.926 1.00 17.65 96 THR B O 1
ATOM 2605 N N . ASP B 1 101 ? 103.192 5.318 86.575 1.00 18.11 97 ASP B N 1
ATOM 2606 C CA . ASP B 1 101 ? 103.780 5.077 85.262 1.00 18.73 97 ASP B CA 1
ATOM 2607 C C . ASP B 1 101 ? 103.445 6.168 84.252 1.00 18.36 97 ASP B C 1
ATOM 2608 O O . ASP B 1 101 ? 102.296 6.586 84.144 1.00 17.66 97 ASP B O 1
ATOM 2613 N N . VAL B 1 102 ? 104.480 6.608 83.540 1.00 17.83 98 VAL B N 1
ATOM 2614 C CA . VAL B 1 102 ? 104.341 7.443 82.371 1.00 17.74 98 VAL B CA 1
ATOM 2615 C C . VAL B 1 102 ? 103.410 8.632 82.614 1.00 17.39 98 VAL B C 1
ATOM 2616 O O . VAL B 1 102 ? 102.461 8.839 81.876 1.00 17.40 98 VAL B O 1
ATOM 2620 N N . THR B 1 103 ? 103.692 9.406 83.658 1.00 17.04 99 THR B N 1
ATOM 2621 C CA . THR B 1 103 ? 102.894 10.573 83.967 1.00 16.94 99 THR B CA 1
ATOM 2622 C C . THR B 1 103 ? 103.394 11.783 83.197 1.00 17.43 99 THR B C 1
ATOM 2623 O O . THR B 1 103 ? 102.822 12.859 83.319 1.00 17.59 99 THR B O 1
ATOM 2627 N N . PHE B 1 104 ? 104.458 11.620 82.415 1.00 17.86 100 PHE B N 1
ATOM 2628 C CA . PHE B 1 104 ? 104.977 12.708 81.581 1.00 18.16 100 PHE B CA 1
ATOM 2629 C C . PHE B 1 104 ? 104.255 12.849 80.225 1.00 18.42 100 PHE B C 1
ATOM 2630 O O . PHE B 1 104 ? 104.630 13.689 79.414 1.00 18.23 100 PHE B O 1
ATOM 2638 N N . VAL B 1 105 ? 103.190 12.071 80.014 1.00 18.42 101 VAL B N 1
ATOM 2639 C CA . VAL B 1 105 ? 102.296 12.282 78.886 1.00 18.90 101 VAL B CA 1
ATOM 2640 C C . VAL B 1 105 ? 100.937 12.710 79.395 1.00 18.48 101 VAL B C 1
ATOM 2641 O O . VAL B 1 105 ? 100.641 12.591 80.584 1.00 18.60 101 VAL B O 1
ATOM 2645 N N . ASP B 1 106 ? 100.108 13.217 78.495 1.00 18.62 102 ASP B N 1
ATOM 2646 C CA . ASP B 1 106 ? 98.735 13.578 78.860 1.00 18.60 102 ASP B CA 1
ATOM 2647 C C . ASP B 1 106 ? 97.919 12.334 79.208 1.00 18.49 102 ASP B C 1
ATOM 2648 O O . ASP B 1 106 ? 97.233 12.303 80.228 1.00 18.02 102 ASP B O 1
ATOM 2653 N N . ARG B 1 107 ? 98.011 11.317 78.350 1.00 18.66 103 ARG B N 1
ATOM 2654 C CA . ARG B 1 107 ? 97.161 10.135 78.455 1.00 18.73 103 ARG B CA 1
ATOM 2655 C C . ARG B 1 107 ? 97.829 9.089 79.358 1.00 19.13 103 ARG B C 1
ATOM 2656 O O . ARG B 1 107 ? 98.399 8.114 78.890 1.00 19.49 103 ARG B O 1
ATOM 2664 N N . ILE B 1 108 ? 97.790 9.350 80.660 1.00 19.39 104 ILE B N 1
ATOM 2665 C CA . ILE B 1 108 ? 98.442 8.504 81.628 1.00 18.87 104 ILE B CA 1
ATOM 2666 C C . ILE B 1 108 ? 97.755 7.161 81.526 1.00 19.03 104 ILE B C 1
ATOM 2667 O O . ILE B 1 108 ? 96.537 7.101 81.624 1.00 19.64 104 ILE B O 1
ATOM 2672 N N . PRO B 1 109 ? 98.529 6.081 81.343 1.00 18.44 105 PRO B N 1
ATOM 2673 C CA . PRO B 1 109 ? 97.939 4.763 81.192 1.00 18.24 105 PRO B CA 1
ATOM 2674 C C . PRO B 1 109 ? 97.122 4.380 82.420 1.00 18.24 105 PRO B C 1
ATOM 2675 O O . PRO B 1 109 ? 97.495 4.740 83.532 1.00 18.40 105 PRO B O 1
ATOM 2679 N N . LYS B 1 110 ? 95.996 3.710 82.222 1.00 18.42 106 LYS B N 1
ATOM 2680 C CA . LYS B 1 110 ? 95.057 3.486 83.318 1.00 18.98 106 LYS B CA 1
ATOM 2681 C C . LYS B 1 110 ? 95.461 2.345 84.208 1.00 19.57 106 LYS B C 1
ATOM 2682 O O . LYS B 1 110 ? 95.056 2.292 85.369 1.00 19.13 106 LYS B O 1
ATOM 2688 N N . ALA B 1 111 ? 96.249 1.423 83.660 1.00 20.39 107 ALA B N 1
ATOM 2689 C CA . ALA B 1 111 ? 96.578 0.208 84.366 1.00 20.40 107 ALA B CA 1
ATOM 2690 C C . ALA B 1 111 ? 97.730 -0.516 83.716 1.00 20.63 107 ALA B C 1
ATOM 2691 O O . ALA B 1 111 ? 98.034 -0.305 82.559 1.00 19.75 107 ALA B O 1
ATOM 2693 N N . SER B 1 112 ? 98.370 -1.373 84.502 1.00 21.49 108 SER B N 1
ATOM 2694 C CA . SER B 1 112 ? 99.411 -2.247 83.997 1.00 22.68 108 SER B CA 1
ATOM 2695 C C . SER B 1 112 ? 99.227 -3.663 84.523 1.00 21.93 108 SER B C 1
ATOM 2696 O O . SER B 1 112 ? 98.674 -3.858 85.612 1.00 22.01 108 SER B O 1
ATOM 2699 N N . LEU B 1 113 ? 99.640 -4.634 83.708 1.00 21.25 109 LEU B N 1
ATOM 2700 C CA . LEU B 1 113 ? 99.668 -6.035 84.076 1.00 21.06 109 LEU B CA 1
ATOM 2701 C C . LEU B 1 113 ? 101.134 -6.474 84.080 1.00 20.43 109 LEU B C 1
ATOM 2702 O O . LEU B 1 113 ? 101.840 -6.262 83.113 1.00 20.24 109 LEU B O 1
ATOM 2707 N N . LEU B 1 114 ? 101.579 -7.069 85.179 1.00 19.82 110 LEU B N 1
ATOM 2708 C CA . LEU B 1 114 ? 102.978 -7.458 85.329 1.00 19.24 110 LEU B CA 1
ATOM 2709 C C . LEU B 1 114 ? 103.060 -8.917 85.743 1.00 19.28 110 LEU B C 1
ATOM 2710 O O . LEU B 1 114 ? 102.484 -9.324 86.755 1.00 18.90 110 LEU B O 1
ATOM 2715 N N . ARG B 1 115 ? 103.761 -9.700 84.934 1.00 19.80 111 ARG B N 1
ATOM 2716 C CA . ARG B 1 115 ? 103.834 -11.139 85.102 1.00 20.69 111 ARG B CA 1
ATOM 2717 C C . ARG B 1 115 ? 105.257 -11.558 85.412 1.00 19.93 111 ARG B C 1
ATOM 2718 O O . ARG B 1 115 ? 106.199 -11.108 84.756 1.00 19.85 111 ARG B O 1
ATOM 2726 N N . ALA B 1 116 ? 105.422 -12.411 86.420 1.00 19.02 112 ALA B N 1
ATOM 2727 C CA . ALA B 1 116 ? 106.750 -12.915 86.793 1.00 18.29 112 ALA B CA 1
ATOM 2728 C C . ALA B 1 116 ? 107.245 -13.894 85.735 1.00 18.59 112 ALA B C 1
ATOM 2729 O O . ALA B 1 116 ? 106.501 -14.797 85.327 1.00 19.01 112 ALA B O 1
ATOM 2731 N N . VAL B 1 117 ? 108.494 -13.728 85.319 1.00 18.03 113 VAL B N 1
ATOM 2732 C CA . VAL B 1 117 ? 109.148 -14.649 84.400 1.00 18.20 113 VAL B CA 1
ATOM 2733 C C . VAL B 1 117 ? 110.348 -15.333 85.085 1.00 17.64 113 VAL B C 1
ATOM 2734 O O . VAL B 1 117 ? 110.421 -16.552 85.123 1.00 17.24 113 VAL B O 1
ATOM 2738 N N . THR B 1 118 ? 111.268 -14.537 85.627 1.00 17.25 114 THR B N 1
ATOM 2739 C CA . THR B 1 118 ? 112.474 -15.057 86.283 1.00 17.27 114 THR B CA 1
ATOM 2740 C C . THR B 1 118 ? 112.778 -14.287 87.567 1.00 17.07 114 THR B C 1
ATOM 2741 O O . THR B 1 118 ? 112.940 -13.064 87.552 1.00 17.47 114 THR B O 1
ATOM 2745 N N . LEU B 1 119 ? 112.826 -14.992 88.687 1.00 16.99 115 LEU B N 1
ATOM 2746 C CA . LEU B 1 119 ? 112.895 -14.347 90.000 1.00 16.66 115 LEU B CA 1
ATOM 2747 C C . LEU B 1 119 ? 114.149 -14.691 90.771 1.00 16.52 115 LEU B C 1
ATOM 2748 O O . LEU B 1 119 ? 114.654 -15.808 90.677 1.00 16.33 115 LEU B O 1
ATOM 2753 N N . PRO B 1 120 ? 114.663 -13.705 91.535 1.00 16.65 116 PRO B N 1
ATOM 2754 C CA . PRO B 1 120 ? 115.798 -13.968 92.422 1.00 16.74 116 PRO B CA 1
ATOM 2755 C C . PRO B 1 120 ? 115.375 -14.828 93.607 1.00 16.56 116 PRO B C 1
ATOM 2756 O O . PRO B 1 120 ? 114.200 -14.866 93.954 1.00 16.48 116 PRO B O 1
ATOM 2760 N N . SER B 1 121 ? 116.319 -15.536 94.199 1.00 16.80 117 SER B N 1
ATOM 2761 C CA . SER B 1 121 ? 116.025 -16.414 95.345 1.00 16.60 117 SER B CA 1
ATOM 2762 C C . SER B 1 121 ? 115.622 -15.633 96.594 1.00 16.40 117 SER B C 1
ATOM 2763 O O . SER B 1 121 ? 114.943 -16.165 97.452 1.00 16.23 117 SER B O 1
ATOM 2766 N N . TYR B 1 122 ? 116.076 -14.386 96.709 1.00 16.23 118 TYR B N 1
ATOM 2767 C CA . TYR B 1 122 ? 115.620 -13.510 97.773 1.00 15.87 118 TYR B CA 1
ATOM 2768 C C . TYR B 1 122 ? 115.366 -12.095 97.268 1.00 15.43 118 TYR B C 1
ATOM 2769 O O . TYR B 1 122 ? 115.838 -11.706 96.197 1.00 15.56 118 TYR B O 1
ATOM 2778 N N . GLY B 1 123 ? 114.540 -11.359 98.019 1.00 15.07 119 GLY B N 1
ATOM 2779 C CA . GLY B 1 123 ? 114.207 -9.978 97.690 1.00 14.36 119 GLY B CA 1
ATOM 2780 C C . GLY B 1 123 ? 113.389 -9.844 96.419 1.00 13.83 119 GLY B C 1
ATOM 2781 O O . GLY B 1 123 ? 112.806 -10.825 95.917 1.00 13.86 119 GLY B O 1
ATOM 2782 N N . GLY B 1 124 ? 113.403 -8.636 95.858 1.00 13.49 120 GLY B N 1
ATOM 2783 C CA . GLY B 1 124 ? 112.733 -8.318 94.584 1.00 13.00 120 GLY B CA 1
ATOM 2784 C C . GLY B 1 124 ? 111.265 -8.059 94.759 1.00 12.63 120 GLY B C 1
ATOM 2785 O O . GLY B 1 124 ? 110.462 -8.331 93.855 1.00 12.54 120 GLY B O 1
ATOM 2786 N N . THR B 1 125 ? 110.892 -7.591 95.949 1.00 12.36 121 THR B N 1
ATOM 2787 C CA . THR B 1 125 ? 109.495 -7.256 96.232 1.00 12.02 121 THR B CA 1
ATOM 2788 C C . THR B 1 125 ? 109.132 -5.969 95.521 1.00 11.71 121 THR B C 1
ATOM 2789 O O . THR B 1 125 ? 110.021 -5.197 95.143 1.00 11.90 121 THR B O 1
ATOM 2793 N N . THR B 1 126 ? 107.839 -5.796 95.284 1.00 11.13 122 THR B N 1
ATOM 2794 C CA . THR B 1 126 ? 107.304 -4.584 94.732 1.00 10.84 122 THR B CA 1
ATOM 2795 C C . THR B 1 126 ? 106.270 -4.061 95.717 1.00 10.85 122 THR B C 1
ATOM 2796 O O . THR B 1 126 ? 105.544 -4.846 96.328 1.00 10.79 122 THR B O 1
ATOM 2800 N N . ALA B 1 127 ? 106.226 -2.745 95.875 1.00 11.01 123 ALA B N 1
ATOM 2801 C CA . ALA B 1 127 ? 105.253 -2.097 96.746 1.00 11.28 123 ALA B CA 1
ATOM 2802 C C . ALA B 1 127 ? 104.374 -1.154 95.975 1.00 11.52 123 ALA B C 1
ATOM 2803 O O . ALA B 1 127 ? 104.793 -0.570 94.972 1.00 11.62 123 ALA B O 1
ATOM 2805 N N . TRP B 1 128 ? 103.119 -1.059 96.416 1.00 11.88 124 TRP B N 1
ATOM 2806 C CA . TRP B 1 128 ? 102.144 -0.162 95.826 1.00 11.99 124 TRP B CA 1
ATOM 2807 C C . TRP B 1 128 ? 101.550 0.717 96.923 1.00 12.16 124 TRP B C 1
ATOM 2808 O O . TRP B 1 128 ? 101.414 0.279 98.050 1.00 12.24 124 TRP B O 1
ATOM 2819 N N . ALA B 1 129 ? 101.215 1.949 96.565 1.00 12.07 125 ALA B N 1
ATOM 2820 C CA . ALA B 1 129 ? 100.601 2.882 97.489 1.00 12.33 125 ALA B CA 1
ATOM 2821 C C . ALA B 1 129 ? 99.315 3.412 96.886 1.00 12.43 125 ALA B C 1
ATOM 2822 O O . ALA B 1 129 ? 99.250 3.620 95.680 1.00 11.87 125 ALA B O 1
ATOM 2824 N N . SER B 1 130 ? 98.311 3.641 97.735 1.00 12.78 126 SER B N 1
ATOM 2825 C CA . SER B 1 130 ? 97.036 4.169 97.280 1.00 13.19 126 SER B CA 1
ATOM 2826 C C . SER B 1 130 ? 97.002 5.673 97.347 1.00 13.61 126 SER B C 1
ATOM 2827 O O . SER B 1 130 ? 96.999 6.244 98.428 1.00 13.86 126 SER B O 1
ATOM 2830 N N . THR B 1 131 ? 96.948 6.311 96.178 1.00 14.15 127 THR B N 1
ATOM 2831 C CA . THR B 1 131 ? 96.846 7.765 96.106 1.00 14.52 127 THR B CA 1
ATOM 2832 C C . THR B 1 131 ? 95.410 8.234 96.341 1.00 14.80 127 THR B C 1
ATOM 2833 O O . THR B 1 131 ? 95.159 9.435 96.448 1.00 15.04 127 THR B O 1
ATOM 2837 N N . GLU B 1 132 ? 94.478 7.295 96.414 1.00 15.13 128 GLU B N 1
ATOM 2838 C CA . GLU B 1 132 ? 93.117 7.594 96.818 1.00 15.99 128 GLU B CA 1
ATOM 2839 C C . GLU B 1 132 ? 93.029 7.724 98.320 1.00 16.07 128 GLU B C 1
ATOM 2840 O O . GLU B 1 132 ? 92.560 8.741 98.846 1.00 16.42 128 GLU B O 1
ATOM 2846 N N . ALA B 1 133 ? 93.494 6.700 99.024 1.00 15.83 129 ALA B N 1
ATOM 2847 C CA . ALA B 1 133 ? 93.463 6.719 100.489 1.00 15.81 129 ALA B CA 1
ATOM 2848 C C . ALA B 1 133 ? 94.256 7.914 101.034 1.00 15.59 129 ALA B C 1
ATOM 2849 O O . ALA B 1 133 ? 93.797 8.582 101.965 1.00 16.03 129 ALA B O 1
ATOM 2851 N N . ALA B 1 134 ? 95.423 8.190 100.444 1.00 14.76 130 ALA B N 1
ATOM 2852 C CA . ALA B 1 134 ? 96.241 9.317 100.875 1.00 14.81 130 ALA B CA 1
ATOM 2853 C C . ALA B 1 134 ? 95.498 10.658 100.793 1.00 15.18 130 ALA B C 1
ATOM 2854 O O . ALA B 1 134 ? 95.622 11.488 101.680 1.00 15.18 130 ALA B O 1
ATOM 2856 N N . TYR B 1 135 ? 94.717 10.849 99.739 1.00 15.49 131 TYR B N 1
ATOM 2857 C CA . TYR B 1 135 ? 93.883 12.040 99.622 1.00 16.21 131 TYR B CA 1
ATOM 2858 C C . TYR B 1 135 ? 92.806 12.103 100.699 1.00 17.65 131 TYR B C 1
ATOM 2859 O O . TYR B 1 135 ? 92.649 13.135 101.328 1.00 17.97 131 TYR B O 1
ATOM 2868 N N . GLN B 1 136 ? 92.072 11.010 100.900 1.00 19.82 132 GLN B N 1
ATOM 2869 C CA . GLN B 1 136 ? 91.010 10.985 101.908 1.00 22.91 132 GLN B CA 1
ATOM 2870 C C . GLN B 1 136 ? 91.577 11.333 103.287 1.00 22.94 132 GLN B C 1
ATOM 2871 O O . GLN B 1 136 ? 90.948 12.028 104.059 1.00 23.05 132 GLN B O 1
ATOM 2877 N N . GLN B 1 137 ? 92.791 10.878 103.556 1.00 23.14 133 GLN B N 1
ATOM 2878 C CA . GLN B 1 137 ? 93.445 11.087 104.845 1.00 23.91 133 GLN B CA 1
ATOM 2879 C C . GLN B 1 137 ? 93.975 12.497 105.043 1.00 22.93 133 GLN B C 1
ATOM 2880 O O . GLN B 1 137 ? 94.360 12.861 106.143 1.00 22.57 133 GLN B O 1
ATOM 2886 N N . LEU B 1 138 ? 93.987 13.313 104.000 1.00 22.76 134 LEU B N 1
ATOM 2887 C CA . LEU B 1 138 ? 94.470 14.698 104.154 1.00 23.54 134 LEU B CA 1
ATOM 2888 C C . LEU B 1 138 ? 93.524 15.562 104.992 1.00 23.47 134 LEU B C 1
ATOM 2889 O O . LEU B 1 138 ? 92.310 15.523 104.792 1.00 24.21 134 LEU B O 1
ATOM 2894 N N . PRO B 1 139 ? 94.072 16.322 105.937 1.00 23.17 135 PRO B N 1
ATOM 2895 C CA . PRO B 1 139 ? 93.245 17.303 106.595 1.00 23.37 135 PRO B CA 1
ATOM 2896 C C . PRO B 1 139 ? 92.827 18.389 105.612 1.00 22.93 135 PRO B C 1
ATOM 2897 O O . PRO B 1 139 ? 93.548 18.672 104.658 1.00 22.06 135 PRO B O 1
ATOM 2901 N N . ALA B 1 140 ? 91.671 18.989 105.868 1.00 22.58 136 ALA B N 1
ATOM 2902 C CA . ALA B 1 140 ? 91.008 19.888 104.919 1.00 22.36 136 ALA B CA 1
ATOM 2903 C C . ALA B 1 140 ? 91.897 20.952 104.251 1.00 21.60 136 ALA B C 1
ATOM 2904 O O . ALA B 1 140 ? 91.804 21.155 103.046 1.00 20.19 136 ALA B O 1
ATOM 2906 N N . PRO B 1 141 ? 92.734 21.663 105.036 1.00 22.11 137 PRO B N 1
ATOM 2907 C CA . PRO B 1 141 ? 93.590 22.675 104.419 1.00 22.14 137 PRO B CA 1
ATOM 2908 C C . PRO B 1 141 ? 94.556 22.097 103.377 1.00 22.14 137 PRO B C 1
ATOM 2909 O O . PRO B 1 141 ? 94.788 22.729 102.347 1.00 21.09 137 PRO B O 1
ATOM 2913 N N . LEU B 1 142 ? 95.096 20.901 103.645 1.00 22.71 138 LEU B N 1
ATOM 2914 C CA . LEU B 1 142 ? 95.990 20.234 102.705 1.00 23.42 138 LEU B CA 1
ATOM 2915 C C . LEU B 1 142 ? 95.265 19.643 101.511 1.00 24.27 138 LEU B C 1
ATOM 2916 O O . LEU B 1 142 ? 95.830 19.584 100.422 1.00 23.78 138 LEU B O 1
ATOM 2921 N N . ARG B 1 143 ? 94.032 19.181 101.709 1.00 27.00 139 ARG B N 1
ATOM 2922 C CA . ARG B 1 143 ? 93.183 18.760 100.581 1.00 28.82 139 ARG B CA 1
ATOM 2923 C C . ARG B 1 143 ? 93.014 19.922 99.596 1.00 27.55 139 ARG B C 1
ATOM 2924 O O . ARG B 1 143 ? 93.248 19.721 98.399 1.00 28.18 139 ARG B O 1
ATOM 2932 N N . THR B 1 144 ? 92.586 21.089 100.109 1.00 25.93 140 THR B N 1
ATOM 2933 C CA . THR B 1 144 ? 92.271 22.274 99.278 1.00 26.51 140 THR B CA 1
ATOM 2934 C C . THR B 1 144 ? 93.562 22.693 98.576 1.00 25.13 140 THR B C 1
ATOM 2935 O O . THR B 1 144 ? 93.521 23.041 97.400 1.00 25.97 140 THR B O 1
ATOM 2939 N N . LEU B 1 145 ? 94.702 22.594 99.260 1.00 22.59 141 LEU B N 1
ATOM 2940 C CA . LEU B 1 145 ? 95.979 22.885 98.638 1.00 21.43 141 LEU B CA 1
ATOM 2941 C C . LEU B 1 145 ? 96.232 21.964 97.461 1.00 20.30 141 LEU B C 1
ATOM 2942 O O . LEU B 1 145 ? 96.512 22.417 96.345 1.00 19.78 141 LEU B O 1
ATOM 2947 N N . ALA B 1 146 ? 96.129 20.666 97.715 1.00 19.48 142 ALA B N 1
ATOM 2948 C CA . ALA B 1 146 ? 96.304 19.674 96.669 1.00 18.76 142 ALA B CA 1
ATOM 2949 C C . ALA B 1 146 ? 95.319 19.915 95.520 1.00 18.73 142 ALA B C 1
ATOM 2950 O O . ALA B 1 146 ? 95.706 19.782 94.362 1.00 18.23 142 ALA B O 1
ATOM 2952 N N . ASP B 1 147 ? 94.069 20.265 95.853 1.00 18.64 143 ASP B N 1
ATOM 2953 C CA . ASP B 1 147 ? 93.036 20.527 94.855 1.00 18.67 143 ASP B CA 1
ATOM 2954 C C . ASP B 1 147 ? 93.456 21.643 93.900 1.00 18.78 143 ASP B C 1
ATOM 2955 O O . ASP B 1 147 ? 93.036 21.660 92.741 1.00 18.62 143 ASP B O 1
ATOM 2960 N N . ASN B 1 148 ? 94.265 22.584 94.392 1.00 18.92 144 ASN B N 1
ATOM 2961 C CA . ASN B 1 148 ? 94.609 23.798 93.639 1.00 18.89 144 ASN B CA 1
ATOM 2962 C C . ASN B 1 148 ? 96.029 23.817 93.083 1.00 19.15 144 ASN B C 1
ATOM 2963 O O . ASN B 1 148 ? 96.428 24.803 92.462 1.00 20.01 144 ASN B O 1
ATOM 2968 N N . LEU B 1 149 ? 96.782 22.739 93.285 1.00 18.85 145 LEU B N 1
ATOM 2969 C CA . LEU B 1 149 ? 98.146 22.649 92.794 1.00 18.41 145 LEU B CA 1
ATOM 2970 C C . LEU B 1 149 ? 98.238 21.911 91.483 1.00 18.40 145 LEU B C 1
ATOM 2971 O O . LEU B 1 149 ? 97.513 20.948 91.239 1.00 18.56 145 LEU B O 1
ATOM 2976 N N . TRP B 1 150 ? 99.156 22.367 90.644 1.00 18.63 146 TRP B N 1
ATOM 2977 C CA . TRP B 1 150 ? 99.489 21.710 89.399 1.00 18.44 146 TRP B CA 1
ATOM 2978 C C . TRP B 1 150 ? 100.975 21.409 89.395 1.00 18.88 146 TRP B C 1
ATOM 2979 O O . TRP B 1 150 ? 101.783 22.133 89.994 1.00 19.78 146 TRP B O 1
ATOM 2990 N N . ALA B 1 151 ? 101.353 20.330 88.728 1.00 18.95 147 ALA B N 1
ATOM 2991 C CA . ALA B 1 151 ? 102.745 19.898 88.708 1.00 18.85 147 ALA B CA 1
ATOM 2992 C C . ALA B 1 151 ? 103.242 19.691 87.285 1.00 18.64 147 ALA B C 1
ATOM 2993 O O . ALA B 1 151 ? 102.511 19.221 86.415 1.00 18.40 147 ALA B O 1
ATOM 2995 N N . VAL B 1 152 ? 104.496 20.048 87.069 1.00 18.59 148 VAL B N 1
ATOM 2996 C CA . VAL B 1 152 ? 105.163 19.807 85.799 1.00 18.61 148 VAL B CA 1
ATOM 2997 C C . VAL B 1 152 ? 105.763 18.423 85.918 1.00 18.33 148 VAL B C 1
ATOM 2998 O O . VAL B 1 152 ? 106.557 18.176 86.829 1.00 18.24 148 VAL B O 1
ATOM 3002 N N . HIS B 1 153 ? 105.367 17.530 85.014 1.00 17.90 149 HIS B N 1
ATOM 3003 C CA . HIS B 1 153 ? 105.966 16.202 84.899 1.00 17.62 149 HIS B CA 1
ATOM 3004 C C . HIS B 1 153 ? 106.782 16.133 83.605 1.00 18.14 149 HIS B C 1
ATOM 3005 O O . HIS B 1 153 ? 106.346 16.665 82.582 1.00 18.23 149 HIS B O 1
ATOM 3012 N N . THR B 1 154 ? 107.975 15.544 83.667 1.00 18.07 150 THR B N 1
ATOM 3013 C CA . THR B 1 154 ? 108.796 15.326 82.487 1.00 18.93 150 THR B CA 1
ATOM 3014 C C . THR B 1 154 ? 109.469 13.979 82.561 1.00 19.30 150 THR B C 1
ATOM 3015 O O . THR B 1 154 ? 109.534 13.366 83.618 1.00 19.06 150 THR B O 1
ATOM 3019 N N . ASN B 1 155 ? 110.019 13.550 81.437 1.00 20.37 151 ASN B N 1
ATOM 3020 C CA . ASN B 1 155 ? 110.839 12.334 81.389 1.00 20.79 151 ASN B CA 1
ATOM 3021 C C . ASN B 1 155 ? 112.354 12.562 81.581 1.00 22.07 151 ASN B C 1
ATOM 3022 O O . ASN B 1 155 ? 113.111 11.628 81.516 1.00 22.64 151 ASN B O 1
ATOM 3027 N N . ARG B 1 156 ? 112.796 13.794 81.830 1.00 23.76 152 ARG B N 1
ATOM 3028 C CA . ARG B 1 156 ? 114.254 14.101 81.903 1.00 24.87 152 ARG B CA 1
ATOM 3029 C C . ARG B 1 156 ? 114.722 14.027 83.348 1.00 24.40 152 ARG B C 1
ATOM 3030 O O . ARG B 1 156 ? 114.678 12.943 83.937 1.00 25.18 152 ARG B O 1
ATOM 3032 N N . ILE B 1 164 ? 126.587 2.900 84.619 1.00 43.38 160 ILE B N 1
ATOM 3033 C CA . ILE B 1 164 ? 127.760 2.014 84.627 1.00 43.42 160 ILE B CA 1
ATOM 3034 C C . ILE B 1 164 ? 127.852 1.196 83.321 1.00 42.79 160 ILE B C 1
ATOM 3035 O O . ILE B 1 164 ? 128.632 1.568 82.453 1.00 46.26 160 ILE B O 1
ATOM 3037 N N . SER B 1 165 ? 127.079 0.117 83.155 1.00 38.83 161 SER B N 1
ATOM 3038 C CA . SER B 1 165 ? 127.213 -0.750 81.944 1.00 37.66 161 SER B CA 1
ATOM 3039 C C . SER B 1 165 ? 126.518 -0.206 80.663 1.00 35.29 161 SER B C 1
ATOM 3040 O O . SER B 1 165 ? 125.777 0.754 80.732 1.00 33.43 161 SER B O 1
ATOM 3043 N N . ALA B 1 166 ? 126.741 -0.856 79.513 1.00 34.26 162 ALA B N 1
ATOM 3044 C CA . ALA B 1 166 ? 126.173 -0.418 78.220 1.00 33.92 162 ALA B CA 1
ATOM 3045 C C . ALA B 1 166 ? 124.666 -0.638 78.115 1.00 33.65 162 ALA B C 1
ATOM 3046 O O . ALA B 1 166 ? 123.936 0.205 77.609 1.00 33.66 162 ALA B O 1
ATOM 3048 N N . GLU B 1 167 ? 124.207 -1.792 78.572 1.00 33.87 163 GLU B N 1
ATOM 3049 C CA . GLU B 1 167 ? 122.788 -2.019 78.768 1.00 34.24 163 GLU B CA 1
ATOM 3050 C C . GLU B 1 167 ? 122.095 -0.832 79.520 1.00 35.26 163 GLU B C 1
ATOM 3051 O O . GLU B 1 167 ? 120.969 -0.415 79.166 1.00 34.47 163 GLU B O 1
ATOM 3057 N N . GLN B 1 168 ? 122.780 -0.284 80.528 1.00 35.35 164 GLN B N 1
ATOM 3058 C CA . GLN B 1 168 ? 122.201 0.754 81.384 1.00 36.23 164 GLN B CA 1
ATOM 3059 C C . GLN B 1 168 ? 122.126 2.122 80.690 1.00 35.99 164 GLN B C 1
ATOM 3060 O O . GLN B 1 168 ? 121.187 2.900 80.954 1.00 35.39 164 GLN B O 1
ATOM 3066 N N . ARG B 1 169 ? 123.111 2.410 79.827 1.00 35.19 165 ARG B N 1
ATOM 3067 C CA . ARG B 1 169 ? 123.174 3.683 79.066 1.00 34.81 165 ARG B CA 1
ATOM 3068 C C . ARG B 1 169 ? 122.146 3.670 77.921 1.00 32.98 165 ARG B C 1
ATOM 3069 O O . ARG B 1 169 ? 121.396 4.632 77.759 1.00 31.28 165 ARG B O 1
ATOM 3071 N N . GLY B 1 170 ? 122.129 2.580 77.143 1.00 32.20 166 GLY B N 1
ATOM 3072 C CA . GLY B 1 170 ? 121.036 2.286 76.211 1.00 31.79 166 GLY B CA 1
ATOM 3073 C C . GLY B 1 170 ? 119.681 2.630 76.812 1.00 30.91 166 GLY B C 1
ATOM 3074 O O . GLY B 1 170 ? 118.980 3.517 76.312 1.00 30.55 166 GLY B O 1
ATOM 3075 N N . TYR B 1 171 ? 119.338 1.955 77.909 1.00 31.02 167 TYR B N 1
ATOM 3076 C CA . TYR B 1 171 ? 118.093 2.221 78.635 1.00 31.89 167 TYR B CA 1
ATOM 3077 C C . TYR B 1 171 ? 117.794 3.726 78.834 1.00 33.05 167 TYR B C 1
ATOM 3078 O O . TYR B 1 171 ? 116.671 4.185 78.579 1.00 32.12 167 TYR B O 1
ATOM 3087 N N . ARG B 1 172 ? 118.810 4.467 79.277 1.00 34.34 168 ARG B N 1
ATOM 3088 C CA . ARG B 1 172 ? 118.690 5.890 79.573 1.00 35.46 168 ARG B CA 1
ATOM 3089 C C . ARG B 1 172 ? 118.696 6.806 78.363 1.00 35.21 168 ARG B C 1
ATOM 3090 O O . ARG B 1 172 ? 117.958 7.796 78.353 1.00 34.04 168 ARG B O 1
ATOM 3098 N N . GLN B 1 173 ? 119.517 6.496 77.358 1.00 35.72 169 GLN B N 1
ATOM 3099 C CA . GLN B 1 173 ? 119.439 7.217 76.073 1.00 36.88 169 GLN B CA 1
ATOM 3100 C C . GLN B 1 173 ? 118.016 7.021 75.530 1.00 36.00 169 GLN B C 1
ATOM 3101 O O . GLN B 1 173 ? 117.322 7.995 75.209 1.00 35.22 169 GLN B O 1
ATOM 3103 N N . ARG B 1 174 ? 117.569 5.762 75.518 1.00 34.72 170 ARG B N 1
ATOM 3104 C CA . ARG B 1 174 ? 116.317 5.390 74.828 1.00 34.52 170 ARG B CA 1
ATOM 3105 C C . ARG B 1 174 ? 115.156 6.121 75.536 1.00 33.34 170 ARG B C 1
ATOM 3106 O O . ARG B 1 174 ? 114.350 6.823 74.918 1.00 31.78 170 ARG B O 1
ATOM 3114 N N . PHE B 1 175 ? 115.133 6.000 76.864 1.00 32.98 171 PHE B N 1
ATOM 3115 C CA . PHE B 1 175 ? 114.120 6.639 77.719 1.00 32.28 171 PHE B CA 1
ATOM 3116 C C . PHE B 1 175 ? 113.866 8.121 77.419 1.00 32.69 171 PHE B C 1
ATOM 3117 O O . PHE B 1 175 ? 112.725 8.606 77.537 1.00 31.72 171 PHE B O 1
ATOM 3125 N N . GLU B 1 176 ? 114.948 8.823 77.074 1.00 33.83 172 GLU B N 1
ATOM 3126 C CA . GLU B 1 176 ? 114.945 10.266 76.868 1.00 34.33 172 GLU B CA 1
ATOM 3127 C C . GLU B 1 176 ? 115.100 10.617 75.394 1.00 34.00 172 GLU B C 1
ATOM 3128 O O . GLU B 1 176 ? 115.255 11.781 75.084 1.00 34.25 172 GLU B O 1
ATOM 3134 N N . SER B 1 177 ? 115.046 9.633 74.489 1.00 34.10 173 SER B N 1
ATOM 3135 C CA . SER B 1 177 ? 115.232 9.909 73.047 1.00 34.64 173 SER B CA 1
ATOM 3136 C C . SER B 1 177 ? 114.364 11.105 72.564 1.00 34.81 173 SER B C 1
ATOM 3137 O O . SER B 1 177 ? 114.884 12.017 71.911 1.00 36.23 173 SER B O 1
ATOM 3140 N N . ASP B 1 178 ? 113.066 11.094 72.873 1.00 32.83 174 ASP B N 1
ATOM 3141 C CA . ASP B 1 178 ? 112.235 12.307 72.800 1.00 31.58 174 ASP B CA 1
ATOM 3142 C C . ASP B 1 178 ? 111.944 12.969 74.163 1.00 30.08 174 ASP B C 1
ATOM 3143 O O . ASP B 1 178 ? 111.903 12.303 75.192 1.00 29.10 174 ASP B O 1
ATOM 3148 N N . TYR B 1 179 ? 111.736 14.283 74.153 1.00 29.26 175 TYR B N 1
ATOM 3149 C CA . TYR B 1 179 ? 111.434 15.035 75.374 1.00 27.73 175 TYR B CA 1
ATOM 3150 C C . TYR B 1 179 ? 109.925 15.176 75.576 1.00 26.87 175 TYR B C 1
ATOM 3151 O O . TYR B 1 179 ? 109.209 15.582 74.657 1.00 27.42 175 TYR B O 1
ATOM 3160 N N . TYR B 1 180 ? 109.465 14.904 76.796 1.00 25.10 176 TYR B N 1
ATOM 3161 C CA . TYR B 1 180 ? 108.068 15.072 77.160 1.00 24.15 176 TYR B CA 1
ATOM 3162 C C . TYR B 1 180 ? 107.927 15.991 78.363 1.00 23.57 176 TYR B C 1
ATOM 3163 O O . TYR B 1 180 ? 108.687 15.874 79.328 1.00 24.22 176 TYR B O 1
ATOM 3172 N N . GLU B 1 181 ? 106.962 16.905 78.298 1.00 22.00 177 GLU B N 1
ATOM 3173 C CA . GLU B 1 181 ? 106.660 17.776 79.425 1.00 20.76 177 GLU B CA 1
ATOM 3174 C C . GLU B 1 181 ? 105.166 18.046 79.436 1.00 19.70 177 GLU B C 1
ATOM 3175 O O . GLU B 1 181 ? 104.618 18.464 78.427 1.00 20.80 177 GLU B O 1
ATOM 3181 N N . VAL B 1 182 ? 104.528 17.827 80.580 1.00 18.28 178 VAL B N 1
ATOM 3182 C CA . VAL B 1 182 ? 103.104 18.031 80.733 1.00 17.60 178 VAL B CA 1
ATOM 3183 C C . VAL B 1 182 ? 102.788 18.578 82.113 1.00 17.30 178 VAL B C 1
ATOM 3184 O O . VAL B 1 182 ? 103.430 18.223 83.103 1.00 17.08 178 VAL B O 1
ATOM 3188 N N . GLU B 1 183 ? 101.792 19.466 82.171 1.00 17.52 179 GLU B N 1
ATOM 3189 C CA . GLU B 1 183 ? 101.298 19.987 83.441 1.00 17.25 179 GLU B CA 1
ATOM 3190 C C . GLU B 1 183 ? 100.031 19.243 83.798 1.00 16.42 179 GLU B C 1
ATOM 3191 O O . GLU B 1 183 ? 99.051 19.336 83.084 1.00 16.74 179 GLU B O 1
ATOM 3197 N N . HIS B 1 184 ? 100.083 18.503 84.908 1.00 15.54 180 HIS B N 1
ATOM 3198 C CA . HIS B 1 184 ? 98.955 17.728 85.441 1.00 14.67 180 HIS B CA 1
ATOM 3199 C C . HIS B 1 184 ? 98.476 18.315 86.749 1.00 13.99 180 HIS B C 1
ATOM 3200 O O . HIS B 1 184 ? 99.276 18.841 87.510 1.00 14.05 180 HIS B O 1
ATOM 3207 N N . PRO B 1 185 ? 97.179 18.193 87.046 1.00 13.52 181 PRO B N 1
ATOM 3208 C CA . PRO B 1 185 ? 96.754 18.599 88.370 1.00 13.40 181 PRO B CA 1
ATOM 3209 C C . PRO B 1 185 ? 97.307 17.621 89.396 1.00 13.13 181 PRO B C 1
ATOM 3210 O O . PRO B 1 185 ? 97.488 16.450 89.087 1.00 13.14 181 PRO B O 1
ATOM 3214 N N . VAL B 1 186 ? 97.600 18.115 90.591 1.00 12.86 182 VAL B N 1
ATOM 3215 C CA . VAL B 1 186 ? 98.035 17.277 91.690 1.00 12.51 182 VAL B CA 1
ATOM 3216 C C . VAL B 1 186 ? 96.912 16.376 92.187 1.00 12.43 182 VAL B C 1
ATOM 3217 O O . VAL B 1 186 ? 97.151 15.314 92.755 1.00 12.07 182 VAL B O 1
ATOM 3221 N N . VAL B 1 187 ? 95.679 16.818 91.988 1.00 12.95 183 VAL B N 1
ATOM 3222 C CA . VAL B 1 187 ? 94.498 16.007 92.303 1.00 13.23 183 VAL B CA 1
ATOM 3223 C C . VAL B 1 187 ? 93.662 15.846 91.049 1.00 13.58 183 VAL B C 1
ATOM 3224 O O . VAL B 1 187 ? 93.307 16.832 90.408 1.00 13.83 183 VAL B O 1
ATOM 3228 N N . ARG B 1 188 ? 93.378 14.603 90.694 1.00 13.78 184 ARG B N 1
ATOM 3229 C CA . ARG B 1 188 ? 92.544 14.302 89.549 1.00 14.14 184 ARG B CA 1
ATOM 3230 C C . ARG B 1 188 ? 91.330 13.552 90.027 1.00 14.56 184 ARG B C 1
ATOM 3231 O O . ARG B 1 188 ? 91.374 12.889 91.064 1.00 14.32 184 ARG B O 1
ATOM 3239 N N . VAL B 1 189 ? 90.244 13.662 89.264 1.00 15.12 185 VAL B N 1
ATOM 3240 C CA . VAL B 1 189 ? 89.011 12.965 89.584 1.00 15.54 185 VAL B CA 1
ATOM 3241 C C . VAL B 1 189 ? 89.015 11.699 88.755 1.00 15.96 185 VAL B C 1
ATOM 3242 O O . VAL B 1 189 ? 89.062 11.748 87.536 1.00 15.76 185 VAL B O 1
ATOM 3246 N N . HIS B 1 190 ? 88.963 10.565 89.444 1.00 16.80 186 HIS B N 1
ATOM 3247 C CA . HIS B 1 190 ? 89.043 9.254 88.809 1.00 17.41 186 HIS B CA 1
ATOM 3248 C C . HIS B 1 190 ? 87.808 9.049 87.923 1.00 18.67 186 HIS B C 1
ATOM 3249 O O . HIS B 1 190 ? 86.679 9.140 88.419 1.00 19.40 186 HIS B O 1
ATOM 3256 N N . PRO B 1 191 ? 88.009 8.780 86.618 1.00 19.04 187 PRO B N 1
ATOM 3257 C CA . PRO B 1 191 ? 86.908 8.753 85.651 1.00 19.55 187 PRO B CA 1
ATOM 3258 C C . PRO B 1 191 ? 85.911 7.588 85.822 1.00 20.14 187 PRO B C 1
ATOM 3259 O O . PRO B 1 191 ? 84.771 7.729 85.431 1.00 20.14 187 PRO B O 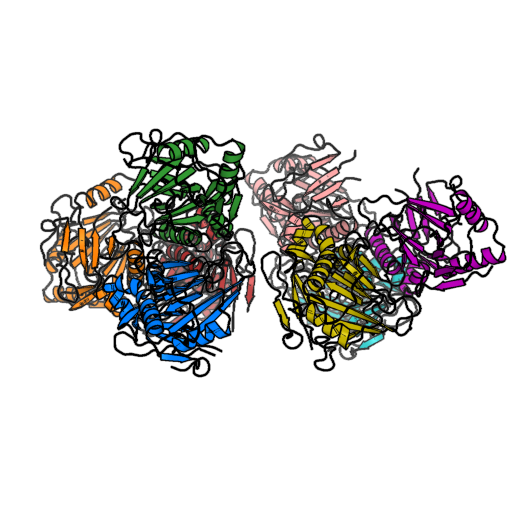1
ATOM 3263 N N . GLU B 1 192 ? 86.355 6.457 86.373 1.00 20.29 188 GLU B N 1
ATOM 3264 C CA . GLU B 1 192 ? 85.482 5.310 86.673 1.00 20.31 188 GLU B CA 1
ATOM 3265 C C . GLU B 1 192 ? 84.907 5.310 88.101 1.00 20.69 188 GLU B C 1
ATOM 3266 O O . GLU B 1 192 ? 83.744 4.949 88.273 1.00 21.94 188 GLU B O 1
ATOM 3272 N N . THR B 1 193 ? 85.675 5.710 89.118 1.00 19.67 189 THR B N 1
ATOM 3273 C CA . THR B 1 193 ? 85.169 5.679 90.497 1.00 19.75 189 THR B CA 1
ATOM 3274 C C . THR B 1 193 ? 84.602 7.015 90.990 1.00 19.51 189 THR B C 1
ATOM 3275 O O . THR B 1 193 ? 83.872 7.049 91.971 1.00 19.24 189 THR B O 1
ATOM 3279 N N . GLY B 1 194 ? 84.988 8.114 90.343 1.00 19.32 190 GLY B N 1
ATOM 3280 C CA . GLY B 1 194 ? 84.650 9.461 90.820 1.00 19.12 190 GLY B CA 1
ATOM 3281 C C . GLY B 1 194 ? 85.470 9.940 92.009 1.00 18.44 190 GLY B C 1
ATOM 3282 O O . GLY B 1 194 ? 85.309 11.071 92.445 1.00 17.96 190 GLY B O 1
ATOM 3283 N N . GLU B 1 195 ? 86.345 9.081 92.532 1.00 18.03 191 GLU B N 1
ATOM 3284 C CA . GLU B 1 195 ? 87.118 9.410 93.734 1.00 17.80 191 GLU B CA 1
ATOM 3285 C C . GLU B 1 195 ? 88.266 10.348 93.384 1.00 16.77 191 GLU B C 1
ATOM 3286 O O . GLU B 1 195 ? 88.822 10.264 92.288 1.00 16.69 191 GLU B O 1
ATOM 3292 N N . ARG B 1 196 ? 88.574 11.269 94.283 1.00 15.92 192 ARG B N 1
ATOM 3293 C CA . ARG B 1 196 ? 89.715 12.147 94.094 1.00 15.06 192 ARG B CA 1
ATOM 3294 C C . ARG B 1 196 ? 90.970 11.422 94.518 1.00 14.35 192 ARG B C 1
ATOM 3295 O O . ARG B 1 196 ? 90.984 10.694 95.507 1.00 14.54 192 ARG B O 1
ATOM 3303 N N . VAL B 1 197 ? 92.004 11.566 93.709 1.00 13.87 193 VAL B N 1
ATOM 3304 C CA . VAL B 1 197 ? 93.242 10.856 93.906 1.00 13.41 193 VAL B CA 1
ATOM 3305 C C . VAL B 1 197 ? 94.414 11.782 93.631 1.00 13.17 193 VAL B C 1
ATOM 3306 O O . VAL B 1 197 ? 94.342 12.656 92.782 1.00 12.73 193 VAL B O 1
ATOM 3310 N N . LEU B 1 198 ? 95.512 11.540 94.328 1.00 13.18 194 LEU B N 1
ATOM 3311 C CA . LEU B 1 198 ? 96.708 12.328 94.116 1.00 13.30 194 LEU B CA 1
ATOM 3312 C C . LEU B 1 198 ? 97.438 11.850 92.869 1.00 13.44 194 LEU B C 1
ATOM 3313 O O . LEU B 1 198 ? 97.415 10.668 92.534 1.00 13.15 194 LEU B O 1
ATOM 3318 N N . LEU B 1 199 ? 98.096 12.788 92.197 1.00 13.92 195 LEU B N 1
ATOM 3319 C CA . LEU B 1 199 ? 98.903 12.483 91.040 1.00 14.17 195 LEU B CA 1
ATOM 3320 C C . LEU B 1 199 ? 100.245 13.166 91.224 1.00 14.46 195 LEU B C 1
ATOM 3321 O O . LEU B 1 199 ? 100.387 14.354 90.959 1.00 15.13 195 LEU B O 1
ATOM 3326 N N . LEU B 1 200 ? 101.226 12.412 91.701 1.00 14.68 196 LEU B N 1
ATOM 3327 C CA . LEU B 1 200 ? 102.588 12.917 91.927 1.00 14.80 196 LEU B CA 1
ATOM 3328 C C . LEU B 1 200 ? 103.630 11.905 91.428 1.00 14.84 196 LEU B C 1
ATOM 3329 O O . LEU B 1 200 ? 103.579 11.529 90.267 1.00 14.13 196 LEU B O 1
ATOM 3334 N N . GLY B 1 201 ? 104.552 11.456 92.291 1.00 15.67 197 GLY B N 1
ATOM 3335 C CA . GLY B 1 201 ? 105.572 10.485 91.892 1.00 16.58 197 GLY B CA 1
ATOM 3336 C C . GLY B 1 201 ? 106.780 11.137 91.267 1.00 17.90 197 GLY B C 1
ATOM 3337 O O . GLY B 1 201 ? 106.820 12.360 91.113 1.00 18.30 197 GLY B O 1
ATOM 3338 N N . HIS B 1 202 ? 107.755 10.332 90.865 1.00 19.94 198 HIS B N 1
ATOM 3339 C CA . HIS B 1 202 ? 109.087 10.871 90.582 1.00 22.47 198 HIS B CA 1
ATOM 3340 C C . HIS B 1 202 ? 109.275 11.560 89.253 1.00 21.54 198 HIS B C 1
ATOM 3341 O O . HIS B 1 202 ? 110.364 12.054 88.994 1.00 22.01 198 HIS B O 1
ATOM 3348 N N . PHE B 1 203 ? 108.250 11.625 88.413 1.00 20.70 199 PHE B N 1
ATOM 3349 C CA . PHE B 1 203 ? 108.383 12.421 87.188 1.00 20.85 199 PHE B CA 1
ATOM 3350 C C . PHE B 1 203 ? 108.086 13.895 87.404 1.00 20.43 199 PHE B C 1
ATOM 3351 O O . PHE B 1 203 ? 108.246 14.697 86.496 1.00 21.59 199 PHE B O 1
ATOM 3359 N N . VAL B 1 204 ? 107.659 14.255 88.606 1.00 20.16 200 VAL B N 1
ATOM 3360 C CA . VAL B 1 204 ? 107.383 15.645 88.954 1.00 20.16 200 VAL B CA 1
ATOM 3361 C C . VAL B 1 204 ? 108.687 16.425 89.066 1.00 20.47 200 VAL B C 1
ATOM 3362 O O . VAL B 1 204 ? 109.550 16.057 89.846 1.00 20.26 200 VAL B O 1
ATOM 3366 N N . LYS B 1 205 ? 108.824 17.488 88.269 1.00 21.46 201 LYS B N 1
ATOM 3367 C CA . LYS B 1 205 ? 109.991 18.398 88.349 1.00 22.05 201 LYS B CA 1
ATOM 3368 C C . LYS B 1 205 ? 109.709 19.567 89.298 1.00 21.40 201 LYS B C 1
ATOM 3369 O O . LYS B 1 205 ? 110.604 20.014 90.020 1.00 21.87 201 LYS B O 1
ATOM 3375 N N . SER B 1 206 ? 108.455 20.006 89.357 1.00 20.69 202 SER B N 1
ATOM 3376 C CA . SER B 1 206 ? 108.099 21.192 90.124 1.00 20.71 202 SER B CA 1
ATOM 3377 C C . SER B 1 206 ? 106.594 21.393 90.221 1.00 20.58 202 SER B C 1
ATOM 3378 O O . SER B 1 206 ? 105.828 20.777 89.484 1.00 20.15 202 SER B O 1
ATOM 3381 N N . PHE B 1 207 ? 106.184 22.308 91.088 1.00 21.12 203 PHE B N 1
ATOM 3382 C CA . PHE B 1 207 ? 104.795 22.728 91.159 1.00 21.74 203 PHE B CA 1
ATOM 3383 C C . PHE B 1 207 ? 104.648 24.112 90.531 1.00 21.40 203 PHE B C 1
ATOM 3384 O O . PHE B 1 207 ? 105.412 25.021 90.839 1.00 21.04 203 PHE B O 1
ATOM 3392 N N . VAL B 1 208 ? 103.651 24.256 89.663 1.00 20.72 204 VAL B N 1
ATOM 3393 C CA . VAL B 1 208 ? 103.471 25.457 88.879 1.00 21.20 204 VAL B CA 1
ATOM 3394 C C . VAL B 1 208 ? 103.304 26.670 89.777 1.00 21.79 204 VAL B C 1
ATOM 3395 O O . VAL B 1 208 ? 102.451 26.683 90.676 1.00 21.87 204 VAL B O 1
ATOM 3399 N N . GLY B 1 209 ? 104.105 27.700 89.514 1.00 22.23 205 GLY B N 1
ATOM 3400 C CA . GLY B 1 209 ? 103.993 28.980 90.212 1.00 22.70 205 GLY B CA 1
ATOM 3401 C C . GLY B 1 209 ? 104.740 29.079 91.536 1.00 23.01 205 GLY B C 1
ATOM 3402 O O . GLY B 1 209 ? 104.720 30.136 92.173 1.00 24.85 205 GLY B O 1
ATOM 3403 N N . LEU B 1 210 ? 105.417 28.007 91.943 1.00 22.63 206 LEU B N 1
ATOM 3404 C CA . LEU B 1 210 ? 106.102 27.948 93.233 1.00 22.53 206 LEU B CA 1
ATOM 3405 C C . LEU B 1 210 ? 107.615 27.964 93.086 1.00 22.44 206 LEU B C 1
ATOM 3406 O O . LEU B 1 210 ? 108.156 27.506 92.089 1.00 21.59 206 LEU B O 1
ATOM 3411 N N . LYS B 1 211 ? 108.305 28.485 94.097 1.00 23.46 207 LYS B N 1
ATOM 3412 C CA . LYS B 1 211 ? 109.762 28.421 94.141 1.00 24.02 207 LYS B CA 1
ATOM 3413 C C . LYS B 1 211 ? 110.206 26.958 94.293 1.00 24.89 207 LYS B C 1
ATOM 3414 O O . LYS B 1 211 ? 109.470 26.140 94.853 1.00 23.90 207 LYS B O 1
ATOM 3416 N N . ASP B 1 212 ? 111.396 26.619 93.787 1.00 27.16 208 ASP B N 1
ATOM 3417 C CA . ASP B 1 212 ? 111.840 25.221 93.792 1.00 28.18 208 ASP B CA 1
ATOM 3418 C C . ASP B 1 212 ? 111.910 24.624 95.208 1.00 27.65 208 ASP B C 1
ATOM 3419 O O . ASP B 1 212 ? 111.636 23.444 95.414 1.00 27.38 208 ASP B O 1
ATOM 3424 N N . THR B 1 213 ? 112.293 25.440 96.172 1.00 27.30 209 THR B N 1
ATOM 3425 C CA . THR B 1 213 ? 112.376 25.035 97.559 1.00 26.59 209 THR B CA 1
ATOM 3426 C C . THR B 1 213 ? 110.982 24.645 98.115 1.00 24.92 209 THR B C 1
ATOM 3427 O O . THR B 1 213 ? 110.833 23.683 98.892 1.00 24.67 209 THR B O 1
ATOM 3431 N N . GLU B 1 214 ? 109.963 25.371 97.668 1.00 22.93 210 GLU B N 1
ATOM 3432 C CA . GLU B 1 214 ? 108.584 25.116 98.047 1.00 21.12 210 GLU B CA 1
ATOM 3433 C C . GLU B 1 214 ? 108.022 23.870 97.349 1.00 19.53 210 GLU B C 1
ATOM 3434 O O . GLU B 1 214 ? 107.312 23.077 97.956 1.00 18.49 210 GLU B O 1
ATOM 3440 N N . SER B 1 215 ? 108.372 23.693 96.089 1.00 18.97 211 SER B N 1
ATOM 3441 C CA . SER B 1 215 ? 108.050 22.456 95.368 1.00 18.43 211 SER B CA 1
ATOM 3442 C C . SER B 1 215 ? 108.631 21.220 96.053 1.00 17.98 211 SER B C 1
ATOM 3443 O O . SER B 1 215 ? 107.935 20.225 96.254 1.00 18.09 211 SER B O 1
ATOM 3446 N N . ALA B 1 216 ? 109.883 21.300 96.464 1.00 18.08 212 ALA B N 1
ATOM 3447 C CA . ALA B 1 216 ? 110.542 20.181 97.177 1.00 17.78 212 ALA B CA 1
ATOM 3448 C C . ALA B 1 216 ? 109.864 19.833 98.503 1.00 17.34 212 ALA B C 1
ATOM 3449 O O . ALA B 1 216 ? 109.664 18.667 98.822 1.00 17.16 212 ALA B O 1
ATOM 3451 N N . ALA B 1 217 ? 109.494 20.852 99.261 1.00 17.59 213 ALA B N 1
ATOM 3452 C CA . ALA B 1 217 ? 108.897 20.652 100.576 1.00 17.56 213 ALA B CA 1
ATOM 3453 C C . ALA B 1 217 ? 107.490 20.096 100.474 1.00 17.39 213 ALA B C 1
ATOM 3454 O O . ALA B 1 217 ? 107.123 19.169 101.210 1.00 17.19 213 ALA B O 1
ATOM 3456 N N . LEU B 1 218 ? 106.705 20.642 99.549 1.00 17.60 214 LEU B N 1
ATOM 3457 C CA . LEU B 1 218 ? 105.339 20.161 99.367 1.00 17.83 214 LEU B CA 1
ATOM 3458 C C . LEU B 1 218 ? 105.307 18.750 98.744 1.00 18.05 214 LEU B C 1
ATOM 3459 O O . LEU B 1 218 ? 104.488 17.916 99.131 1.00 18.55 214 LEU B O 1
ATOM 3464 N N . PHE B 1 219 ? 106.208 18.488 97.801 1.00 17.98 215 PHE B N 1
ATOM 3465 C CA . PHE B 1 219 ? 106.321 17.177 97.196 1.00 18.06 215 PHE B CA 1
ATOM 3466 C C . PHE B 1 219 ? 106.611 16.111 98.258 1.00 18.34 215 PHE B C 1
ATOM 3467 O O . PHE B 1 219 ? 105.931 15.065 98.303 1.00 18.95 215 PHE B O 1
ATOM 3475 N N . ARG B 1 220 ? 107.598 16.383 99.107 1.00 18.31 216 ARG B N 1
ATOM 3476 C CA . ARG B 1 220 ? 107.934 15.471 100.212 1.00 18.18 216 ARG B CA 1
ATOM 3477 C C . ARG B 1 220 ? 106.752 15.283 101.178 1.00 17.95 216 ARG B C 1
ATOM 3478 O O . ARG B 1 220 ? 106.458 14.169 101.607 1.00 17.02 216 ARG B O 1
ATOM 3480 N N . LEU B 1 221 ? 106.071 16.382 101.504 1.00 18.23 217 LEU B N 1
ATOM 3481 C CA . LEU B 1 221 ? 104.895 16.331 102.367 1.00 18.65 217 LEU B CA 1
ATOM 3482 C C . LEU B 1 221 ? 103.806 15.393 101.825 1.00 18.08 217 LEU B C 1
ATOM 3483 O O . LEU B 1 221 ? 103.308 14.500 102.537 1.00 17.93 217 LEU B O 1
ATOM 3488 N N . PHE B 1 222 ? 103.449 15.576 100.562 1.00 17.26 218 PHE B N 1
ATOM 3489 C CA . PHE B 1 222 ? 102.437 14.709 99.971 1.00 16.96 218 PHE B CA 1
ATOM 3490 C C . PHE B 1 222 ? 102.943 13.286 99.804 1.00 16.36 218 PHE B C 1
ATOM 3491 O O . PHE B 1 222 ? 102.233 12.338 100.083 1.00 15.65 218 PHE B O 1
ATOM 3499 N N . GLN B 1 223 ? 104.167 13.139 99.306 1.00 16.50 219 GLN B N 1
ATOM 3500 C CA . GLN B 1 223 ? 104.728 11.799 99.109 1.00 16.11 219 GLN B CA 1
ATOM 3501 C C . GLN B 1 223 ? 104.810 11.043 100.431 1.00 15.96 219 GLN B C 1
ATOM 3502 O O . GLN B 1 223 ? 104.539 9.852 100.468 1.00 15.98 219 GLN B O 1
ATOM 3508 N N . ASP B 1 224 ? 105.176 11.734 101.503 1.00 16.18 220 ASP B N 1
ATOM 3509 C CA . ASP B 1 224 ? 105.198 11.126 102.835 1.00 16.59 220 ASP B CA 1
ATOM 3510 C C . ASP B 1 224 ? 103.861 10.496 103.201 1.00 16.28 220 ASP B C 1
ATOM 3511 O O . ASP B 1 224 ? 103.809 9.390 103.755 1.00 15.79 220 ASP B O 1
ATOM 3516 N N . ARG B 1 225 ? 102.796 11.218 102.913 1.00 16.12 221 ARG B N 1
ATOM 3517 C CA . ARG B 1 225 ? 101.462 10.699 103.150 1.00 16.61 221 ARG B CA 1
ATOM 3518 C C . ARG B 1 225 ? 101.068 9.564 102.220 1.00 15.74 221 ARG B C 1
ATOM 3519 O O . ARG B 1 225 ? 100.337 8.666 102.614 1.00 16.13 221 ARG B O 1
ATOM 3527 N N . ILE B 1 226 ? 101.527 9.602 100.986 1.00 14.90 222 ILE B N 1
ATOM 3528 C CA . ILE B 1 226 ? 101.204 8.539 100.050 1.00 14.34 222 ILE B CA 1
ATOM 3529 C C . ILE B 1 226 ? 101.897 7.222 100.422 1.00 13.86 222 ILE B C 1
ATOM 3530 O O . ILE B 1 226 ? 101.283 6.149 100.369 1.00 14.27 222 ILE B O 1
ATOM 3535 N N . THR B 1 227 ? 103.154 7.311 100.814 1.00 13.35 223 THR B N 1
ATOM 3536 C CA . THR B 1 227 ? 103.979 6.134 101.013 1.00 12.94 223 THR B CA 1
ATOM 3537 C C . THR B 1 227 ? 104.053 5.646 102.470 1.00 13.02 223 THR B C 1
ATOM 3538 O O . THR B 1 227 ? 104.789 4.702 102.738 1.00 12.94 223 THR B O 1
ATOM 3542 N N . ARG B 1 228 ? 103.349 6.317 103.388 1.00 13.15 224 ARG B N 1
ATOM 3543 C CA . ARG B 1 228 ? 103.100 5.806 104.748 1.00 13.55 224 ARG B CA 1
ATOM 3544 C C . ARG B 1 228 ? 102.805 4.299 104.588 1.00 13.75 224 ARG B C 1
ATOM 3545 O O . ARG B 1 228 ? 102.023 3.910 103.727 1.00 13.37 224 ARG B O 1
ATOM 3547 N N . LEU B 1 229 ? 103.441 3.463 105.396 1.00 14.31 225 LEU B N 1
ATOM 3548 C CA . LEU B 1 229 ? 103.312 2.034 105.231 1.00 14.68 225 LEU B CA 1
ATOM 3549 C C . LEU B 1 229 ? 101.865 1.549 105.222 1.00 15.50 225 LEU B C 1
ATOM 3550 O O . LEU B 1 229 ? 101.510 0.636 104.469 1.00 14.64 225 LEU B O 1
ATOM 3555 N N . GLU B 1 230 ? 101.046 2.172 106.062 1.00 17.06 226 GLU B N 1
ATOM 3556 C CA . GLU B 1 230 ? 99.597 1.905 106.146 1.00 18.37 226 GLU B CA 1
ATOM 3557 C C . GLU B 1 230 ? 98.860 1.994 104.812 1.00 18.71 226 GLU B C 1
ATOM 3558 O O . GLU B 1 230 ? 97.851 1.329 104.653 1.00 18.52 226 GLU B O 1
ATOM 3564 N N . ASN B 1 231 ? 99.315 2.868 103.899 1.00 19.75 227 ASN B N 1
ATOM 3565 C CA . ASN B 1 231 ? 98.729 2.985 102.563 1.00 20.22 227 ASN B CA 1
ATOM 3566 C C . ASN B 1 231 ? 99.406 2.116 101.523 1.00 18.55 227 ASN B C 1
ATOM 3567 O O . ASN B 1 231 ? 99.175 2.319 100.332 1.00 18.50 227 ASN B O 1
ATOM 3572 N N . THR B 1 232 ? 100.219 1.154 101.949 1.00 17.25 228 THR B N 1
ATOM 3573 C CA . THR B 1 232 ? 100.938 0.332 101.010 1.00 16.06 228 THR B CA 1
ATOM 3574 C C . THR B 1 232 ? 100.732 -1.159 101.216 1.00 15.73 228 THR B C 1
ATOM 3575 O O . THR B 1 232 ? 100.418 -1.621 102.305 1.00 16.07 228 THR B O 1
ATOM 3579 N N . VAL B 1 233 ? 100.928 -1.907 100.130 1.00 14.97 229 VAL B N 1
ATOM 3580 C CA . VAL B 1 233 ? 101.041 -3.343 100.173 1.00 14.18 229 VAL B CA 1
ATOM 3581 C C . VAL B 1 233 ? 102.329 -3.710 99.478 1.00 13.65 229 VAL B C 1
ATOM 3582 O O . VAL B 1 233 ? 102.729 -3.054 98.513 1.00 13.65 229 VAL B O 1
ATOM 3586 N N . ARG B 1 234 ? 103.000 -4.732 100.001 1.00 13.34 230 ARG B N 1
ATOM 3587 C CA . ARG B 1 234 ? 104.269 -5.147 99.476 1.00 13.10 230 ARG B CA 1
ATOM 3588 C C . ARG B 1 234 ? 104.207 -6.619 99.146 1.00 13.14 230 ARG B C 1
ATOM 3589 O O . ARG B 1 234 ? 103.958 -7.438 100.018 1.00 13.19 230 ARG B O 1
ATOM 3597 N N . TRP B 1 235 ? 104.455 -6.938 97.882 1.00 12.92 231 TRP B N 1
ATOM 3598 C CA . TRP B 1 235 ? 104.250 -8.273 97.351 1.00 12.88 231 TRP B CA 1
ATOM 3599 C C . TRP B 1 235 ? 105.569 -9.019 97.166 1.00 12.94 231 TRP B C 1
ATOM 3600 O O . TRP B 1 235 ? 106.511 -8.490 96.591 1.00 12.73 231 TRP B O 1
ATOM 3611 N N . SER B 1 236 ? 105.594 -10.257 97.634 1.00 13.51 232 SER B N 1
ATOM 3612 C CA . SER B 1 236 ? 106.675 -11.201 97.360 1.00 13.96 232 SER B CA 1
ATOM 3613 C C . SER B 1 236 ? 106.313 -12.038 96.147 1.00 14.09 232 SER B C 1
ATOM 3614 O O . SER B 1 236 ? 105.380 -12.827 96.183 1.00 13.19 232 SER B O 1
ATOM 3617 N N . TRP B 1 237 ? 107.073 -11.856 95.067 1.00 14.58 233 TRP B N 1
ATOM 3618 C CA . TRP B 1 237 ? 106.772 -12.532 93.814 1.00 14.77 233 TRP B CA 1
ATOM 3619 C C . TRP B 1 237 ? 107.122 -14.030 93.860 1.00 15.56 233 TRP B C 1
ATOM 3620 O O . TRP B 1 237 ? 108.117 -14.443 94.472 1.00 15.62 233 TRP B O 1
ATOM 3631 N N . LYS B 1 238 ? 106.262 -14.829 93.237 1.00 16.31 234 LYS B N 1
ATOM 3632 C CA . LYS B 1 238 ? 106.476 -16.271 93.057 1.00 16.81 234 LYS B CA 1
ATOM 3633 C C . LYS B 1 238 ? 106.231 -16.558 91.593 1.00 16.92 234 LYS B C 1
ATOM 3634 O O . LYS B 1 238 ? 105.440 -15.870 90.942 1.00 16.71 234 LYS B O 1
ATOM 3636 N N . PRO B 1 239 ? 106.894 -17.592 91.056 1.00 17.33 235 PRO B N 1
ATOM 3637 C CA . PRO B 1 239 ? 106.530 -17.972 89.680 1.00 17.31 235 PRO B CA 1
ATOM 3638 C C . PRO B 1 239 ? 105.023 -18.188 89.563 1.00 17.23 235 PRO B C 1
ATOM 3639 O O . PRO B 1 239 ? 104.388 -18.694 90.484 1.00 16.93 235 PRO B O 1
ATOM 3643 N N . GLY B 1 240 ? 104.455 -17.785 88.441 1.00 18.07 236 GLY B N 1
ATOM 3644 C CA . GLY B 1 240 ? 103.014 -17.888 88.212 1.00 18.58 236 GLY B CA 1
ATOM 3645 C C . GLY B 1 240 ? 102.207 -16.703 88.727 1.00 18.91 236 GLY B C 1
ATOM 3646 O O . GLY B 1 240 ? 100.989 -16.688 88.591 1.00 20.10 236 GLY B O 1
ATOM 3647 N N . ASP B 1 241 ? 102.866 -15.710 89.311 1.00 18.54 237 ASP B N 1
ATOM 3648 C CA . ASP B 1 241 ? 102.186 -14.518 89.800 1.00 17.78 237 ASP B CA 1
ATOM 3649 C C . ASP B 1 241 ? 101.956 -13.498 88.677 1.00 17.59 237 ASP B C 1
ATOM 3650 O O . ASP B 1 241 ? 102.763 -13.360 87.774 1.00 16.82 237 ASP B O 1
ATOM 3655 N N . LEU B 1 242 ? 100.815 -12.814 88.756 1.00 17.39 238 LEU B N 1
ATOM 3656 C CA . LEU B 1 242 ? 100.494 -11.724 87.868 1.00 17.28 238 LEU B CA 1
ATOM 3657 C C . LEU B 1 242 ? 99.837 -10.637 88.687 1.00 16.53 238 LEU B C 1
ATOM 3658 O O . LEU B 1 242 ? 98.858 -10.877 89.360 1.00 16.30 238 LEU B O 1
ATOM 3663 N N . ALA B 1 243 ? 100.380 -9.427 88.624 1.00 16.39 239 ALA B N 1
ATOM 3664 C CA . ALA B 1 243 ? 99.786 -8.269 89.294 1.00 15.89 239 ALA B CA 1
ATOM 3665 C C . ALA B 1 243 ? 99.151 -7.337 88.286 1.00 15.83 239 ALA B C 1
ATOM 3666 O O . ALA B 1 243 ? 99.691 -7.147 87.192 1.00 15.63 239 ALA B O 1
ATOM 3668 N N . ILE B 1 244 ? 97.993 -6.782 88.646 1.00 15.86 240 ILE B N 1
ATOM 3669 C CA . ILE B 1 244 ? 97.344 -5.728 87.869 1.00 15.96 240 ILE B CA 1
ATOM 3670 C C . ILE B 1 244 ? 97.054 -4.556 88.786 1.00 16.00 240 ILE B C 1
ATOM 3671 O O . ILE B 1 244 ? 96.483 -4.743 89.872 1.00 15.60 240 ILE B O 1
ATOM 3676 N N . TRP B 1 245 ? 97.459 -3.355 88.382 1.00 16.24 241 TRP B N 1
ATOM 3677 C CA . TRP B 1 245 ? 97.206 -2.169 89.210 1.00 16.46 241 TRP B CA 1
ATOM 3678 C C . TRP B 1 245 ? 96.574 -1.021 88.470 1.00 16.06 241 TRP B C 1
ATOM 3679 O O . TRP B 1 245 ? 96.772 -0.859 87.281 1.00 15.82 241 TRP B O 1
ATOM 3690 N N . ASP B 1 246 ? 95.777 -0.254 89.214 1.00 15.80 242 ASP B N 1
ATOM 3691 C CA . ASP B 1 246 ? 95.139 0.931 88.707 1.00 15.49 242 ASP B CA 1
ATOM 3692 C C . ASP B 1 246 ? 96.130 2.072 88.815 1.00 15.12 242 ASP B C 1
ATOM 3693 O O . ASP B 1 246 ? 96.373 2.612 89.891 1.00 14.96 242 ASP B O 1
ATOM 3698 N N . ASN B 1 247 ? 96.703 2.431 87.681 1.00 15.49 243 ASN B N 1
ATOM 3699 C CA . ASN B 1 247 ? 97.751 3.451 87.620 1.00 15.39 243 ASN B CA 1
ATOM 3700 C C . ASN B 1 247 ? 97.193 4.847 87.827 1.00 15.42 243 ASN B C 1
ATOM 3701 O O . ASN B 1 247 ? 97.951 5.792 88.022 1.00 16.34 243 ASN B O 1
ATOM 3706 N N . ARG B 1 248 ? 95.878 4.976 87.853 1.00 15.40 244 ARG B N 1
ATOM 3707 C CA . ARG B 1 248 ? 95.242 6.242 88.191 1.00 15.68 244 ARG B CA 1
ATOM 3708 C C . ARG B 1 248 ? 95.112 6.478 89.697 1.00 15.02 244 ARG B C 1
ATOM 3709 O O . ARG B 1 248 ? 94.896 7.617 90.125 1.00 15.42 244 ARG B O 1
ATOM 3717 N N . ALA B 1 249 ? 95.269 5.430 90.502 1.00 14.12 245 ALA B N 1
ATOM 3718 C CA . ALA B 1 249 ? 95.071 5.552 91.937 1.00 13.63 245 ALA B CA 1
ATOM 3719 C C . ALA B 1 249 ? 96.200 4.938 92.744 1.00 13.24 245 ALA B C 1
ATOM 3720 O O . ALA B 1 249 ? 96.014 4.598 93.930 1.00 13.13 245 ALA B O 1
ATOM 3722 N N . THR B 1 250 ? 97.372 4.789 92.119 1.00 12.58 246 THR B N 1
ATOM 3723 C CA . THR B 1 250 ? 98.532 4.244 92.804 1.00 12.12 246 THR B CA 1
ATOM 3724 C C . THR B 1 250 ? 99.826 4.851 92.379 1.00 11.81 246 THR B C 1
ATOM 3725 O O . THR B 1 250 ? 99.923 5.532 91.374 1.00 11.97 246 THR B O 1
ATOM 3729 N N . GLN B 1 251 ? 100.827 4.570 93.193 1.00 12.00 247 GLN B N 1
ATOM 3730 C CA . GLN B 1 251 ? 102.223 4.604 92.809 1.00 12.06 247 GLN B CA 1
ATOM 3731 C C . GLN B 1 251 ? 102.805 3.246 93.154 1.00 12.01 247 GLN B C 1
ATOM 3732 O O . GLN B 1 251 ? 102.173 2.469 93.869 1.00 11.98 247 GLN B O 1
ATOM 3738 N N . HIS B 1 252 ? 103.998 2.958 92.655 1.00 12.01 248 HIS B N 1
ATOM 3739 C CA . HIS B 1 252 ? 104.677 1.741 93.054 1.00 12.25 248 HIS B CA 1
ATOM 3740 C C . HIS B 1 252 ? 106.167 1.913 93.039 1.00 12.02 248 HIS B C 1
ATOM 3741 O O . HIS B 1 252 ? 106.698 2.937 92.586 1.00 12.17 248 HIS B O 1
ATOM 3748 N N . TYR B 1 253 ? 106.837 0.897 93.537 1.00 11.78 249 TYR B N 1
ATOM 3749 C CA . TYR B 1 253 ? 108.251 0.966 93.846 1.00 11.88 249 TYR B CA 1
ATOM 3750 C C . TYR B 1 253 ? 108.806 -0.434 93.714 1.00 11.68 249 TYR B C 1
ATOM 3751 O O . TYR B 1 253 ? 108.300 -1.345 94.321 1.00 11.16 249 TYR B O 1
ATOM 3760 N N . ALA B 1 254 ? 109.823 -0.590 92.868 1.00 11.96 250 ALA B N 1
ATOM 3761 C CA . ALA B 1 254 ? 110.487 -1.877 92.696 1.00 12.02 250 ALA B CA 1
ATOM 3762 C C . ALA B 1 254 ? 111.687 -1.886 93.646 1.00 12.37 250 ALA B C 1
ATOM 3763 O O . ALA B 1 254 ? 112.608 -1.086 93.487 1.00 12.61 250 ALA B O 1
ATOM 3765 N N . VAL B 1 255 ? 111.659 -2.767 94.632 1.00 12.59 251 VAL B N 1
ATOM 3766 C CA . VAL B 1 255 ? 112.689 -2.800 95.659 1.00 13.39 251 VAL B CA 1
ATOM 3767 C C . VAL B 1 255 ? 113.923 -3.541 95.151 1.00 13.89 251 VAL B C 1
ATOM 3768 O O . VAL B 1 255 ? 113.816 -4.652 94.655 1.00 13.91 251 VAL B O 1
ATOM 3772 N N . ALA B 1 256 ? 115.072 -2.884 95.217 1.00 14.66 252 ALA B N 1
ATOM 3773 C CA . ALA B 1 256 ? 116.341 -3.448 94.745 1.00 15.55 252 ALA B CA 1
ATOM 3774 C C . ALA B 1 256 ? 117.108 -4.104 95.903 1.00 16.25 252 ALA B C 1
ATOM 3775 O O . ALA B 1 256 ? 118.167 -3.652 96.278 1.00 16.61 252 ALA B O 1
ATOM 3777 N N . ASP B 1 257 ? 116.530 -5.156 96.464 1.00 16.57 253 ASP B N 1
ATOM 3778 C CA . ASP B 1 257 ? 117.102 -5.856 97.613 1.00 17.15 253 ASP B CA 1
ATOM 3779 C C . ASP B 1 257 ? 117.522 -7.293 97.243 1.00 17.11 253 ASP B C 1
ATOM 3780 O O . ASP B 1 257 ? 117.407 -8.211 98.061 1.00 17.64 253 ASP B O 1
ATOM 3785 N N . TYR B 1 258 ? 117.927 -7.502 95.995 1.00 16.68 254 TYR B N 1
ATOM 3786 C CA . TYR B 1 258 ? 118.280 -8.841 95.544 1.00 16.45 254 TYR B CA 1
ATOM 3787 C C . TYR B 1 258 ? 119.688 -8.896 94.983 1.00 17.14 254 TYR B C 1
ATOM 3788 O O . TYR B 1 258 ? 120.045 -9.825 94.260 1.00 16.95 254 TYR B O 1
ATOM 3797 N N . ASP B 1 259 ? 120.499 -7.911 95.369 1.00 17.80 255 ASP B N 1
ATOM 3798 C CA . ASP B 1 259 ? 121.897 -7.843 94.973 1.00 18.21 255 ASP B CA 1
ATOM 3799 C C . ASP B 1 259 ? 121.933 -7.938 93.459 1.00 18.62 255 ASP B C 1
ATOM 3800 O O . ASP B 1 259 ? 121.074 -7.360 92.792 1.00 19.05 255 ASP B O 1
ATOM 3805 N N . ASP B 1 260 ? 122.908 -8.645 92.902 1.00 19.44 256 ASP B N 1
ATOM 3806 C CA . ASP B 1 260 ? 123.061 -8.674 91.453 1.00 19.76 256 ASP B CA 1
ATOM 3807 C C . ASP B 1 260 ? 122.328 -9.856 90.807 1.00 19.87 256 ASP B C 1
ATOM 3808 O O . ASP B 1 260 ? 122.600 -10.150 89.646 1.00 20.86 256 ASP B O 1
ATOM 3810 N N . GLN B 1 261 ? 121.353 -10.476 91.486 1.00 19.38 257 GLN B N 1
ATOM 3811 C CA . GLN B 1 261 ? 120.579 -11.563 90.878 1.00 19.10 257 GLN B CA 1
ATOM 3812 C C . GLN B 1 261 ? 119.695 -11.106 89.706 1.00 18.80 257 GLN B C 1
ATOM 3813 O O . GLN B 1 261 ? 119.236 -9.978 89.638 1.00 18.40 257 GLN B O 1
ATOM 3819 N N . TYR B 1 262 ? 119.546 -11.993 88.738 1.00 19.33 258 TYR B N 1
ATOM 3820 C CA . TYR B 1 262 ? 118.807 -11.694 87.528 1.00 19.03 258 TYR B CA 1
ATOM 3821 C C . TYR B 1 262 ? 117.325 -11.743 87.863 1.00 18.18 258 TYR B C 1
ATOM 3822 O O . TYR B 1 262 ? 116.900 -12.609 88.619 1.00 18.24 258 TYR B O 1
ATOM 3831 N N . ARG B 1 263 ? 116.563 -10.804 87.299 1.00 17.62 259 ARG B N 1
ATOM 3832 C CA . ARG B 1 263 ? 115.132 -10.682 87.550 1.00 16.67 259 ARG B CA 1
ATOM 3833 C C . ARG B 1 263 ? 114.400 -10.122 86.347 1.00 16.41 259 ARG B C 1
ATOM 3834 O O . ARG B 1 263 ? 114.792 -9.106 85.798 1.00 16.34 259 ARG B O 1
ATOM 3842 N N . ARG B 1 264 ? 113.374 -10.824 85.895 1.00 16.42 260 ARG B N 1
ATOM 3843 C CA . ARG B 1 264 ? 112.631 -10.408 84.732 1.00 16.73 260 ARG B CA 1
ATOM 3844 C C . ARG B 1 264 ? 111.145 -10.568 84.974 1.00 16.25 260 ARG B C 1
ATOM 3845 O O . ARG B 1 264 ? 110.687 -11.633 85.360 1.00 16.14 260 ARG B O 1
ATOM 3853 N N . LEU B 1 265 ? 110.410 -9.483 84.751 1.00 16.13 261 LEU B N 1
ATOM 3854 C CA . LEU B 1 265 ? 108.960 -9.504 84.645 1.00 15.97 261 LEU B CA 1
ATOM 3855 C C . LEU B 1 265 ? 108.541 -8.843 83.318 1.00 16.64 261 LEU B C 1
ATOM 3856 O O . LEU B 1 265 ? 109.235 -7.989 82.796 1.00 15.76 261 LEU B O 1
ATOM 3861 N N . ASN B 1 266 ? 107.367 -9.234 82.810 1.00 17.67 262 ASN B N 1
ATOM 3862 C CA . ASN B 1 266 ? 106.848 -8.702 81.556 1.00 18.26 262 ASN B CA 1
ATOM 3863 C C . ASN B 1 266 ? 105.613 -7.853 81.833 1.00 18.69 262 ASN B C 1
ATOM 3864 O O . ASN B 1 266 ? 104.682 -8.277 82.520 1.00 18.41 262 ASN B O 1
ATOM 3869 N N . ARG B 1 267 ? 105.610 -6.651 81.268 1.00 19.60 263 ARG B N 1
ATOM 3870 C CA . ARG B 1 267 ? 104.567 -5.674 81.512 1.00 19.98 263 ARG B CA 1
ATOM 3871 C C . ARG B 1 267 ? 103.717 -5.406 80.274 1.00 20.18 263 ARG B C 1
ATOM 3872 O O . ARG B 1 267 ? 104.238 -5.342 79.152 1.00 20.86 263 ARG B O 1
ATOM 3880 N N . VAL B 1 268 ? 102.407 -5.327 80.462 1.00 19.64 264 VAL B N 1
ATOM 3881 C CA . VAL B 1 268 ? 101.515 -4.846 79.425 1.00 20.43 264 VAL B CA 1
ATOM 3882 C C . VAL B 1 268 ? 100.787 -3.686 80.038 1.00 20.75 264 VAL B C 1
ATOM 3883 O O . VAL B 1 268 ? 100.326 -3.782 81.177 1.00 21.01 264 VAL B O 1
ATOM 3887 N N . THR B 1 269 ? 100.667 -2.608 79.283 1.00 20.70 265 THR B N 1
ATOM 3888 C CA . THR B 1 269 ? 100.079 -1.404 79.792 1.00 21.56 265 THR B CA 1
ATOM 3889 C C . THR B 1 269 ? 98.808 -1.072 79.008 1.00 21.47 265 THR B C 1
ATOM 3890 O O . THR B 1 269 ? 98.751 -1.260 77.792 1.00 22.65 265 THR B O 1
ATOM 3894 N N . LEU B 1 270 ? 97.797 -0.570 79.707 1.00 20.53 266 LEU B N 1
ATOM 3895 C CA . LEU B 1 270 ? 96.496 -0.264 79.113 1.00 20.58 266 LEU B CA 1
ATOM 3896 C C . LEU B 1 270 ? 96.258 1.225 79.025 1.00 20.51 266 LEU B C 1
ATOM 3897 O O . LEU B 1 270 ? 96.545 1.955 79.973 1.00 19.81 266 LEU B O 1
ATOM 3902 N N . ALA B 1 271 ? 95.737 1.663 77.880 1.00 21.39 267 ALA B N 1
ATOM 3903 C CA . ALA B 1 271 ? 95.545 3.089 77.601 1.00 21.74 267 ALA B CA 1
ATOM 3904 C C . ALA B 1 271 ? 94.618 3.749 78.597 1.00 21.07 267 ALA B C 1
ATOM 3905 O O . ALA B 1 271 ? 93.651 3.147 79.033 1.00 21.83 267 ALA B O 1
ATOM 3907 N N . GLY B 1 272 ? 94.960 4.964 79.000 1.00 20.19 268 GLY B N 1
ATOM 3908 C CA . GLY B 1 272 ? 94.160 5.701 79.951 1.00 19.99 268 GLY B CA 1
ATOM 3909 C C . GLY B 1 272 ? 93.635 6.957 79.290 1.00 20.35 268 GLY B C 1
ATOM 3910 O O . GLY B 1 272 ? 93.738 7.116 78.081 1.00 21.79 268 GLY B O 1
ATOM 3911 N N . ASP B 1 273 ? 93.085 7.855 80.088 1.00 19.59 269 ASP B N 1
ATOM 3912 C CA . ASP B 1 273 ? 92.545 9.094 79.583 1.00 19.56 269 ASP B CA 1
ATOM 3913 C C . ASP B 1 273 ? 93.353 10.268 80.149 1.00 19.16 269 ASP B C 1
ATOM 3914 O O . ASP B 1 273 ? 94.361 10.067 80.832 1.00 19.10 269 ASP B O 1
ATOM 3919 N N . ILE B 1 274 ? 92.921 11.481 79.830 1.00 18.54 270 ILE B N 1
ATOM 3920 C CA . ILE B 1 274 ? 93.607 12.676 80.251 1.00 17.77 270 ILE B CA 1
ATOM 3921 C C . ILE B 1 274 ? 93.010 13.128 81.589 1.00 16.94 270 ILE B C 1
ATOM 3922 O O . ILE B 1 274 ? 91.808 13.245 81.706 1.00 16.69 270 ILE B O 1
ATOM 3927 N N . PRO B 1 275 ? 93.866 13.359 82.593 1.00 15.99 271 PRO B N 1
ATOM 3928 C CA . PRO B 1 275 ? 93.409 13.742 83.899 1.00 15.73 271 PRO B CA 1
ATOM 3929 C C . PRO B 1 275 ? 92.612 15.016 83.873 1.00 16.10 271 PRO B C 1
ATOM 3930 O O . PRO B 1 275 ? 92.887 15.918 83.084 1.00 16.11 271 PRO B O 1
ATOM 3934 N N . VAL B 1 276 ? 91.563 15.053 84.688 1.00 16.46 272 VAL B N 1
ATOM 3935 C CA . VAL B 1 276 ? 90.794 16.262 84.866 1.00 16.60 272 VAL B CA 1
ATOM 3936 C C . VAL B 1 276 ? 90.916 16.637 86.328 1.00 16.55 272 VAL B C 1
ATOM 3937 O O . VAL B 1 276 ? 90.864 15.769 87.204 1.00 16.22 272 VAL B O 1
ATOM 3941 N N . ASP B 1 277 ? 91.072 17.926 86.588 1.00 16.81 273 ASP B N 1
ATOM 3942 C CA . ASP B 1 277 ? 91.171 18.396 87.945 1.00 16.98 273 ASP B CA 1
ATOM 3943 C C . ASP B 1 277 ? 89.765 18.527 88.549 1.00 17.55 273 ASP B C 1
ATOM 3944 O O . ASP B 1 277 ? 88.756 18.195 87.934 1.00 17.80 273 ASP B O 1
ATOM 3949 N N . VAL B 1 278 ? 89.728 19.016 89.764 1.00 18.03 274 VAL B N 1
ATOM 3950 C CA . VAL B 1 278 ? 88.524 19.055 90.557 1.00 18.85 274 VAL B CA 1
ATOM 3951 C C . VAL B 1 278 ? 87.498 20.094 90.016 1.00 19.86 274 VAL B C 1
ATOM 3952 O O . VAL B 1 278 ? 86.324 20.052 90.381 1.00 19.81 274 VAL B O 1
ATOM 3956 N N . TYR B 1 279 ? 87.960 21.028 89.176 1.00 20.14 275 TYR B N 1
ATOM 3957 C CA . TYR B 1 279 ? 87.106 22.067 88.584 1.00 20.94 275 TYR B CA 1
ATOM 3958 C C . TYR B 1 279 ? 86.801 21.818 87.107 1.00 21.14 275 TYR B C 1
ATOM 3959 O O . TYR B 1 279 ? 86.293 22.694 86.429 1.00 20.67 275 TYR B O 1
ATOM 3968 N N . GLY B 1 280 ? 87.148 20.634 86.602 1.00 21.45 276 GLY B N 1
ATOM 3969 C CA . GLY B 1 280 ? 86.931 20.311 85.193 1.00 21.56 276 GLY B CA 1
ATOM 3970 C C . GLY B 1 280 ? 88.059 20.662 84.228 1.00 21.20 276 GLY B C 1
ATOM 3971 O O . GLY B 1 280 ? 87.959 20.339 83.045 1.00 21.38 276 GLY B O 1
ATOM 3972 N N . GLU B 1 281 ? 89.155 21.248 84.712 1.00 20.75 277 GLU B N 1
ATOM 3973 C CA . GLU B 1 281 ? 90.281 21.580 83.830 1.00 20.73 277 GLU B CA 1
ATOM 3974 C C . GLU B 1 281 ? 91.154 20.352 83.528 1.00 20.76 277 GLU B C 1
ATOM 3975 O O . GLU B 1 281 ? 91.423 19.552 84.406 1.00 20.95 277 GLU B O 1
ATOM 3981 N N . ARG B 1 282 ? 91.570 20.215 82.276 1.00 20.69 278 ARG B N 1
ATOM 3982 C CA . ARG B 1 282 ? 92.352 19.083 81.817 1.00 20.24 278 ARG B CA 1
ATOM 3983 C C . ARG B 1 282 ? 93.827 19.409 81.824 1.00 20.22 278 ARG B C 1
ATOM 3984 O O . ARG B 1 282 ? 94.220 20.580 81.820 1.00 20.38 278 ARG B O 1
ATOM 3992 N N . SER B 1 283 ? 94.643 18.354 81.786 1.00 20.28 279 SER B N 1
ATOM 3993 C CA . SER B 1 283 ? 96.110 18.470 81.703 1.00 20.02 279 SER B CA 1
ATOM 3994 C C . SER B 1 283 ? 96.530 19.230 80.447 1.00 21.04 279 SER B C 1
ATOM 3995 O O . SER B 1 283 ? 95.851 19.187 79.411 1.00 20.36 279 SER B O 1
ATOM 3998 N N . ARG B 1 284 ? 97.635 19.958 80.562 1.00 22.04 280 ARG B N 1
ATOM 3999 C CA . ARG B 1 284 ? 98.127 20.828 79.482 1.00 23.18 280 ARG B CA 1
ATOM 4000 C C . ARG B 1 284 ? 99.455 20.268 79.004 1.00 22.34 280 ARG B C 1
ATOM 4001 O O . ARG B 1 284 ? 100.423 20.257 79.764 1.00 22.53 280 ARG B O 1
ATOM 4009 N N . VAL B 1 285 ? 99.502 19.786 77.770 1.00 21.52 281 VAL B N 1
ATOM 4010 C CA . VAL B 1 285 ? 100.747 19.284 77.217 1.00 21.41 281 VAL B CA 1
ATOM 4011 C C . VAL B 1 285 ? 101.651 20.451 76.844 1.00 21.90 281 VAL B C 1
ATOM 4012 O O . VAL B 1 285 ? 101.229 21.366 76.145 1.00 21.91 281 VAL B O 1
ATOM 4016 N N . ILE B 1 286 ? 102.887 20.436 77.339 1.00 22.03 282 ILE B N 1
ATOM 4017 C CA . ILE B 1 286 ? 103.860 21.474 77.001 1.00 22.78 282 ILE B CA 1
ATOM 4018 C C . ILE B 1 286 ? 104.755 21.011 75.866 1.00 22.95 282 ILE B C 1
ATOM 4019 O O . ILE B 1 286 ? 105.109 21.808 75.004 1.00 23.53 282 ILE B O 1
ATOM 4024 N N . ALA B 1 287 ? 105.154 19.746 75.899 1.00 22.58 283 ALA B N 1
ATOM 4025 C CA . ALA B 1 287 ? 106.023 19.174 74.871 1.00 23.48 283 ALA B CA 1
ATOM 4026 C C . ALA B 1 287 ? 105.805 17.672 74.754 1.00 23.93 283 ALA B C 1
ATOM 4027 O O . ALA B 1 287 ? 105.507 16.998 75.738 1.00 24.10 283 ALA B O 1
ATOM 4029 N N . GLY B 1 288 ? 105.966 17.167 73.539 1.00 25.05 284 GLY B N 1
ATOM 4030 C CA . GLY B 1 288 ? 105.849 15.746 73.244 1.00 25.39 284 GLY B CA 1
ATOM 4031 C C . GLY B 1 288 ? 104.495 15.419 72.675 1.00 25.92 284 GLY B C 1
ATOM 4032 O O . GLY B 1 288 ? 103.558 16.205 72.786 1.00 27.05 284 GLY B O 1
ATOM 4033 N N . ASP B 1 289 ? 104.406 14.278 72.008 1.00 26.36 285 ASP B N 1
ATOM 4034 C CA . ASP B 1 289 ? 103.171 13.852 71.355 1.00 26.57 285 ASP B CA 1
ATOM 4035 C C . ASP B 1 289 ? 102.993 12.358 71.589 1.00 26.32 285 ASP B C 1
ATOM 4036 O O . ASP B 1 289 ? 103.795 11.546 71.138 1.00 25.98 285 ASP B O 1
ATOM 4041 N N . ALA B 1 290 ? 101.930 12.019 72.313 1.00 25.66 286 ALA B N 1
ATOM 4042 C CA . ALA B 1 290 ? 101.688 10.648 72.755 1.00 25.34 286 ALA B CA 1
ATOM 4043 C C . ALA B 1 290 ? 100.696 9.877 71.876 1.00 26.10 286 ALA B C 1
ATOM 4044 O O . ALA B 1 290 ? 100.350 8.754 72.225 1.00 25.94 286 ALA B O 1
ATOM 4046 N N . SER B 1 291 ? 100.257 10.460 70.754 1.00 26.97 287 SER B N 1
ATOM 4047 C CA . SER B 1 291 ? 99.329 9.790 69.815 1.00 28.14 287 SER B CA 1
ATOM 4048 C C . SER B 1 291 ? 99.831 8.422 69.397 1.00 28.35 287 SER B C 1
ATOM 4049 O O . SER B 1 291 ? 99.054 7.487 69.200 1.00 28.43 287 SER B O 1
ATOM 4052 N N . SER B 1 292 ? 101.140 8.336 69.222 1.00 29.11 288 SER B N 1
ATOM 4053 C CA . SER B 1 292 ? 101.785 7.122 68.755 1.00 30.17 288 SER B CA 1
ATOM 4054 C C . SER B 1 292 ? 101.891 6.070 69.857 1.00 28.78 288 SER B C 1
ATOM 4055 O O . SER B 1 292 ? 101.782 4.866 69.597 1.00 30.09 288 SER B O 1
ATOM 4058 N N . TYR B 1 293 ? 102.114 6.537 71.082 1.00 26.81 289 TYR B N 1
ATOM 4059 C CA . TYR B 1 293 ? 102.143 5.676 72.253 1.00 25.17 289 TYR B CA 1
ATOM 4060 C C . TYR B 1 293 ? 100.785 4.984 72.480 1.00 24.74 289 TYR B C 1
ATOM 4061 O O . TYR B 1 293 ? 100.726 3.782 72.721 1.00 23.49 289 TYR B O 1
ATOM 4070 N N . SER B 1 294 ? 99.713 5.771 72.469 1.00 24.61 290 SER B N 1
ATOM 4071 C CA . SER B 1 294 ? 98.388 5.240 72.725 1.00 24.71 290 SER B CA 1
ATOM 4072 C C . SER B 1 294 ? 97.278 6.211 72.355 1.00 25.20 290 SER B C 1
ATOM 4073 O O . SER B 1 294 ? 97.514 7.416 72.215 1.00 24.47 290 SER B O 1
ATOM 4076 N N . PRO B 1 295 ? 96.060 5.681 72.192 1.00 25.78 291 PRO B N 1
ATOM 4077 C CA . PRO B 1 295 ? 94.898 6.561 72.093 1.00 26.71 291 PRO B CA 1
ATOM 4078 C C . PRO B 1 295 ? 94.453 7.070 73.460 1.00 27.06 291 PRO B C 1
ATOM 4079 O O . PRO B 1 295 ? 94.977 6.634 74.489 1.00 27.49 291 PRO B O 1
ATOM 4083 N N . VAL B 1 296 ? 93.473 7.967 73.465 1.00 28.44 292 VAL B N 1
ATOM 4084 C CA . VAL B 1 296 ? 92.814 8.410 74.690 1.00 29.10 292 VAL B CA 1
ATOM 4085 C C . VAL B 1 296 ? 91.618 7.490 74.980 1.00 31.11 292 VAL B C 1
ATOM 4086 O O . VAL B 1 296 ? 90.758 7.307 74.131 1.00 32.76 292 VAL B O 1
ATOM 4090 N N . ASP B 1 297 ? 91.601 6.866 76.157 1.00 32.83 293 ASP B N 1
ATOM 4091 C CA . ASP B 1 297 ? 90.499 6.005 76.593 1.00 35.01 293 ASP B CA 1
ATOM 4092 C C . ASP B 1 297 ? 89.508 6.843 77.395 1.00 34.13 293 ASP B C 1
ATOM 4093 O O . ASP B 1 297 ? 88.423 7.163 76.913 1.00 36.28 293 ASP B O 1
ATOM 4098 N N . VAL C 1 6 ? 148.588 60.497 105.576 1.00 40.39 2 VAL C N 1
ATOM 4099 C CA . VAL C 1 6 ? 147.277 59.849 105.231 1.00 40.75 2 VAL C CA 1
ATOM 4100 C C . VAL C 1 6 ? 146.901 58.792 106.279 1.00 40.11 2 VAL C C 1
ATOM 4101 O O . VAL C 1 6 ? 147.488 57.703 106.328 1.00 40.67 2 VAL C O 1
ATOM 4105 N N . GLN C 1 7 ? 145.940 59.143 107.131 1.00 39.11 3 GLN C N 1
ATOM 4106 C CA . GLN C 1 7 ? 145.493 58.262 108.204 1.00 37.72 3 GLN C CA 1
ATOM 4107 C C . GLN C 1 7 ? 144.312 57.476 107.662 1.00 35.18 3 GLN C C 1
ATOM 4108 O O . GLN C 1 7 ? 143.403 58.047 107.062 1.00 33.22 3 GLN C O 1
ATOM 4110 N N . VAL C 1 8 ? 144.357 56.165 107.843 1.00 34.82 4 VAL C N 1
ATOM 4111 C CA . VAL C 1 8 ? 143.279 55.273 107.422 1.00 34.33 4 VAL C CA 1
ATOM 4112 C C . VAL C 1 8 ? 142.495 54.846 108.646 1.00 32.65 4 VAL C C 1
ATOM 4113 O O . VAL C 1 8 ? 142.963 54.005 109.410 1.00 33.21 4 VAL C O 1
ATOM 4117 N N . THR C 1 9 ? 141.350 55.459 108.893 1.00 31.53 5 THR C N 1
ATOM 4118 C CA . THR C 1 9 ? 140.607 55.105 110.099 1.00 32.52 5 THR C CA 1
ATOM 4119 C C . THR C 1 9 ? 139.475 54.137 109.794 1.00 30.60 5 THR C C 1
ATOM 4120 O O . THR C 1 9 ? 138.767 54.276 108.817 1.00 27.50 5 THR C O 1
ATOM 4124 N N . VAL C 1 10 ? 139.385 53.123 110.642 1.00 31.31 6 VAL C N 1
ATOM 4125 C CA . VAL C 1 10 ? 138.506 52.000 110.447 1.00 30.80 6 VAL C CA 1
ATOM 4126 C C . VAL C 1 10 ? 137.478 52.058 111.551 1.00 30.71 6 VAL C C 1
ATOM 4127 O O . VAL C 1 10 ? 137.835 52.032 112.723 1.00 31.96 6 VAL C O 1
ATOM 4131 N N . THR C 1 11 ? 136.206 52.086 111.172 1.00 30.06 7 THR C N 1
ATOM 4132 C CA . THR C 1 11 ? 135.099 52.085 112.116 1.00 28.73 7 THR C CA 1
ATOM 4133 C C . THR C 1 11 ? 134.211 50.869 111.882 1.00 27.95 7 THR C C 1
ATOM 4134 O O . THR C 1 11 ? 133.542 50.763 110.853 1.00 25.92 7 THR C O 1
ATOM 4138 N N . LYS C 1 12 ? 134.233 49.946 112.847 1.00 28.87 8 LYS C N 1
ATOM 4139 C CA . LYS C 1 12 ? 133.393 48.745 112.842 1.00 28.07 8 LYS C CA 1
ATOM 4140 C C . LYS C 1 12 ? 131.923 49.075 112.687 1.00 28.45 8 LYS C C 1
ATOM 4141 O O . LYS C 1 12 ? 131.420 49.979 113.345 1.00 29.01 8 LYS C O 1
ATOM 4147 N N . LEU C 1 13 ? 131.223 48.296 111.865 1.00 27.65 9 LEU C N 1
ATOM 4148 C CA . LEU C 1 13 ? 129.779 48.427 111.715 1.00 27.14 9 LEU C CA 1
ATOM 4149 C C . LEU C 1 13 ? 128.997 47.352 112.485 1.00 25.98 9 LEU C C 1
ATOM 4150 O O . LEU C 1 13 ? 127.848 47.565 112.826 1.00 25.83 9 LEU C O 1
ATOM 4155 N N . GLY C 1 14 ? 129.599 46.186 112.701 1.00 25.09 10 GLY C N 1
ATOM 4156 C CA . GLY C 1 14 ? 128.954 45.101 113.425 1.00 24.06 10 GLY C CA 1
ATOM 4157 C C . GLY C 1 14 ? 129.964 44.116 113.958 1.00 23.79 10 GLY C C 1
ATOM 4158 O O . GLY C 1 14 ? 131.118 44.150 113.564 1.00 24.41 10 GLY C O 1
ATOM 4159 N N . ALA C 1 15 ? 129.529 43.242 114.852 1.00 23.55 11 ALA C N 1
ATOM 4160 C CA . ALA C 1 15 ? 130.439 42.368 115.566 1.00 24.95 11 ALA C CA 1
ATOM 4161 C C . ALA C 1 15 ? 131.280 41.454 114.672 1.00 25.53 11 ALA C C 1
ATOM 4162 O O . ALA C 1 15 ? 132.467 41.295 114.907 1.00 25.75 11 ALA C O 1
ATOM 4164 N N . HIS C 1 16 ? 130.656 40.878 113.653 1.00 25.76 12 HIS C N 1
ATOM 4165 C CA . HIS C 1 16 ? 131.261 39.827 112.869 1.00 25.67 12 HIS C CA 1
ATOM 4166 C C . HIS C 1 16 ? 131.641 40.244 111.454 1.00 25.26 12 HIS C C 1
ATOM 4167 O O . HIS C 1 16 ? 132.341 39.491 110.780 1.00 25.62 12 HIS C O 1
ATOM 4174 N N . ILE C 1 17 ? 131.175 41.407 110.999 1.00 23.96 13 ILE C N 1
ATOM 4175 C CA . ILE C 1 17 ? 131.400 41.838 109.623 1.00 23.27 13 ILE C CA 1
ATOM 4176 C C . ILE C 1 17 ? 131.086 43.340 109.420 1.00 22.84 13 ILE C C 1
ATOM 4177 O O . ILE C 1 17 ? 130.170 43.872 110.028 1.00 22.56 13 ILE C O 1
ATOM 4182 N N . GLY C 1 18 ? 131.861 43.998 108.565 1.00 22.38 14 GLY C N 1
ATOM 4183 C CA . GLY C 1 18 ? 131.579 45.357 108.127 1.00 22.42 14 GLY C CA 1
ATOM 4184 C C . GLY C 1 18 ? 132.417 46.420 108.819 1.00 23.23 14 GLY C C 1
ATOM 4185 O O . GLY C 1 18 ? 132.482 46.457 110.051 1.00 24.11 14 GLY C O 1
ATOM 4186 N N . ALA C 1 19 ? 133.028 47.309 108.036 1.00 22.92 15 ALA C N 1
ATOM 4187 C CA . ALA C 1 19 ? 133.636 48.521 108.587 1.00 23.87 15 ALA C CA 1
ATOM 4188 C C . ALA C 1 19 ? 133.584 49.663 107.588 1.00 23.70 15 ALA C C 1
ATOM 4189 O O . ALA C 1 19 ? 133.665 49.426 106.397 1.00 23.52 15 ALA C O 1
ATOM 4191 N N . ARG C 1 20 ? 133.427 50.888 108.072 1.00 25.01 16 ARG C N 1
ATOM 4192 C CA . ARG C 1 20 ? 133.619 52.073 107.239 1.00 26.75 16 ARG C CA 1
ATOM 4193 C C . ARG C 1 20 ? 135.097 52.444 107.253 1.00 28.32 16 ARG C C 1
ATOM 4194 O O . ARG C 1 20 ? 135.765 52.311 108.283 1.00 27.65 16 ARG C O 1
ATOM 4202 N N . ILE C 1 21 ? 135.605 52.886 106.101 1.00 29.85 17 ILE C N 1
ATOM 4203 C CA . ILE C 1 21 ? 136.929 53.482 106.007 1.00 31.52 17 ILE C CA 1
ATOM 4204 C C . ILE C 1 21 ? 136.770 54.978 105.760 1.00 32.93 17 ILE C C 1
ATOM 4205 O O . ILE C 1 21 ? 135.964 55.392 104.940 1.00 33.66 17 ILE C O 1
ATOM 4210 N N . ASP C 1 22 ? 137.557 55.775 106.479 1.00 35.53 18 ASP C N 1
ATOM 4211 C CA . ASP C 1 22 ? 137.582 57.238 106.318 1.00 35.20 18 ASP C CA 1
ATOM 4212 C C . ASP C 1 22 ? 139.012 57.718 106.165 1.00 34.76 18 ASP C C 1
ATOM 4213 O O . ASP C 1 22 ? 139.957 57.012 106.550 1.00 34.29 18 ASP C O 1
ATOM 4218 N N . GLY C 1 23 ? 139.163 58.905 105.581 1.00 34.15 19 GLY C N 1
ATOM 4219 C CA . GLY C 1 23 ? 140.458 59.577 105.513 1.00 34.91 19 GLY C CA 1
ATOM 4220 C C . GLY C 1 23 ? 141.303 59.291 104.280 1.00 34.73 19 GLY C C 1
ATOM 4221 O O . GLY C 1 23 ? 142.456 59.705 104.226 1.00 36.72 19 GLY C O 1
ATOM 4222 N N . VAL C 1 24 ? 140.742 58.591 103.298 1.00 33.07 20 VAL C N 1
ATOM 4223 C CA . VAL C 1 24 ? 141.462 58.207 102.097 1.00 32.56 20 VAL C CA 1
ATOM 4224 C C . VAL C 1 24 ? 140.754 58.708 100.849 1.00 33.55 20 VAL C C 1
ATOM 4225 O O . VAL C 1 24 ? 139.586 58.432 100.643 1.00 30.53 20 VAL C O 1
ATOM 4229 N N . ARG C 1 25 ? 141.466 59.497 100.044 1.00 37.56 21 ARG C N 1
ATOM 4230 C CA . ARG C 1 25 ? 141.012 59.854 98.708 1.00 38.15 21 ARG C CA 1
ATOM 4231 C C . ARG C 1 25 ? 141.472 58.695 97.858 1.00 37.87 21 ARG C C 1
ATOM 4232 O O . ARG C 1 25 ? 142.653 58.557 97.564 1.00 40.13 21 ARG C O 1
ATOM 4240 N N . VAL C 1 26 ? 140.534 57.850 97.475 1.00 37.61 22 VAL C N 1
ATOM 4241 C CA . VAL C 1 26 ? 140.851 56.587 96.826 1.00 38.65 22 VAL C CA 1
ATOM 4242 C C . VAL C 1 26 ? 141.339 56.806 95.392 1.00 39.77 22 VAL C C 1
ATOM 4243 O O . VAL C 1 26 ? 140.781 57.599 94.635 1.00 37.88 22 VAL C O 1
ATOM 4247 N N . GLY C 1 27 ? 142.411 56.109 95.037 1.00 40.66 23 GLY C N 1
ATOM 4248 C CA . GLY C 1 27 ? 142.982 56.231 93.699 1.00 41.79 23 GLY C CA 1
ATOM 4249 C C . GLY C 1 27 ? 144.217 55.376 93.536 1.00 41.13 23 GLY C C 1
ATOM 4250 O O . GLY C 1 27 ? 144.541 54.573 94.418 1.00 41.93 23 GLY C O 1
ATOM 4251 N N . GLY C 1 28 ? 144.915 55.571 92.424 1.00 40.93 24 GLY C N 1
ATOM 4252 C CA . GLY C 1 28 ? 146.107 54.783 92.104 1.00 42.01 24 GLY C CA 1
ATOM 4253 C C . GLY C 1 28 ? 147.407 55.279 92.707 1.00 42.27 24 GLY C C 1
ATOM 4254 O O . GLY C 1 28 ? 148.443 54.641 92.533 1.00 42.38 24 GLY C O 1
ATOM 4255 N N . ASP C 1 29 ? 147.357 56.392 93.434 1.00 44.74 25 ASP C N 1
ATOM 4256 C CA . ASP C 1 29 ? 148.577 57.032 93.956 1.00 49.17 25 ASP C CA 1
ATOM 4257 C C . ASP C 1 29 ? 148.666 56.968 95.481 1.00 48.77 25 ASP C C 1
ATOM 4258 O O . ASP C 1 29 ? 149.037 57.941 96.116 1.00 50.60 25 ASP C O 1
ATOM 4263 N N . LEU C 1 30 ? 148.345 55.821 96.066 1.00 47.94 26 LEU C N 1
ATOM 4264 C CA . LEU C 1 30 ? 148.402 55.665 97.522 1.00 46.03 26 LEU C CA 1
ATOM 4265 C C . LEU C 1 30 ? 149.694 54.985 97.951 1.00 44.66 26 LEU C C 1
ATOM 4266 O O . LEU C 1 30 ? 150.222 54.136 97.239 1.00 43.74 26 LEU C O 1
ATOM 4271 N N . SER C 1 31 ? 150.171 55.327 99.143 1.00 44.16 27 SER C N 1
ATOM 4272 C CA . SER C 1 31 ? 151.410 54.741 99.679 1.00 44.22 27 SER C CA 1
ATOM 4273 C C . SER C 1 31 ? 151.229 53.260 100.060 1.00 43.10 27 SER C C 1
ATOM 4274 O O . SER C 1 31 ? 150.121 52.827 100.375 1.00 40.46 27 SER C O 1
ATOM 4277 N N . PRO C 1 32 ? 152.326 52.479 100.040 1.00 44.14 28 PRO C N 1
ATOM 4278 C CA . PRO C 1 32 ? 152.237 51.086 100.502 1.00 43.75 28 PRO C CA 1
ATOM 4279 C C . PRO C 1 32 ? 151.636 50.931 101.915 1.00 42.76 28 PRO C C 1
ATOM 4280 O O . PRO C 1 32 ? 150.877 49.991 102.157 1.00 41.41 28 PRO C O 1
ATOM 4284 N N . ALA C 1 33 ? 151.963 51.856 102.822 1.00 42.85 29 ALA C N 1
ATOM 4285 C CA . ALA C 1 33 ? 151.414 51.859 104.192 1.00 41.85 29 ALA C CA 1
ATOM 4286 C C . ALA C 1 33 ? 149.895 51.973 104.185 1.00 39.32 29 ALA C C 1
ATOM 4287 O O . ALA C 1 33 ? 149.204 51.248 104.897 1.00 39.30 29 ALA C O 1
ATOM 4289 N N . THR C 1 34 ? 149.392 52.876 103.349 1.00 37.18 30 THR C N 1
ATOM 4290 C CA . THR C 1 34 ? 147.959 53.081 103.174 1.00 34.82 30 THR C CA 1
ATOM 4291 C C . THR C 1 34 ? 147.287 51.864 102.523 1.00 34.10 30 THR C C 1
ATOM 4292 O O . THR C 1 34 ? 146.221 51.414 102.966 1.00 33.95 30 THR C O 1
ATOM 4296 N N . VAL C 1 35 ? 147.915 51.322 101.488 1.00 34.10 31 VAL C N 1
ATOM 4297 C CA . VAL C 1 35 ? 147.395 50.139 100.806 1.00 34.05 31 VAL C CA 1
ATOM 4298 C C . VAL C 1 35 ? 147.304 48.938 101.739 1.00 34.22 31 VAL C C 1
ATOM 4299 O O . VAL C 1 35 ? 146.305 48.220 101.753 1.00 32.88 31 VAL C O 1
ATOM 4303 N N . SER C 1 36 ? 148.339 48.731 102.532 1.00 36.11 32 SER C N 1
ATOM 4304 C CA . SER C 1 36 ? 148.373 47.553 103.385 1.00 37.08 32 SER C CA 1
ATOM 4305 C C . SER C 1 36 ? 147.477 47.731 104.622 1.00 36.94 32 SER C C 1
ATOM 4306 O O . SER C 1 36 ? 146.959 46.746 105.167 1.00 37.88 32 SER C O 1
ATOM 4309 N N . ALA C 1 37 ? 147.252 48.979 105.047 1.00 36.32 33 ALA C N 1
ATOM 4310 C CA . ALA C 1 37 ? 146.245 49.245 106.087 1.00 34.87 33 ALA C CA 1
ATOM 4311 C C . ALA C 1 37 ? 144.817 48.986 105.555 1.00 32.81 33 ALA C C 1
ATOM 4312 O O . ALA C 1 37 ? 143.981 48.417 106.266 1.00 30.80 33 ALA C O 1
ATOM 4314 N N . ILE C 1 38 ? 144.558 49.384 104.307 1.00 32.07 34 ILE C N 1
ATOM 4315 C CA . ILE C 1 38 ? 143.299 49.043 103.638 1.00 32.98 34 ILE C CA 1
ATOM 4316 C C . ILE C 1 38 ? 143.131 47.530 103.507 1.00 33.45 34 ILE C C 1
ATOM 4317 O O . ILE C 1 38 ? 142.073 46.984 103.799 1.00 32.71 34 ILE C O 1
ATOM 4322 N N . ASN C 1 39 ? 144.193 46.858 103.088 1.00 35.51 35 ASN C N 1
ATOM 4323 C CA . ASN C 1 39 ? 144.170 45.415 102.949 1.00 35.46 35 ASN C CA 1
ATOM 4324 C C . ASN C 1 39 ? 143.929 44.718 104.287 1.00 34.63 35 ASN C C 1
ATOM 4325 O O . ASN C 1 39 ? 143.209 43.722 104.358 1.00 35.36 35 ASN C O 1
ATOM 4330 N N . ALA C 1 40 ? 144.563 45.213 105.342 1.00 34.84 36 ALA C N 1
ATOM 4331 C CA . ALA C 1 40 ? 144.407 44.622 106.675 1.00 35.08 36 ALA C CA 1
ATOM 4332 C C . ALA C 1 40 ? 142.952 44.748 107.150 1.00 34.24 36 ALA C C 1
ATOM 4333 O O . ALA C 1 40 ? 142.398 43.814 107.739 1.00 34.07 36 ALA C O 1
ATOM 4335 N N . ALA C 1 41 ? 142.343 45.902 106.877 1.00 32.68 37 ALA C N 1
ATOM 4336 C CA . ALA C 1 41 ? 140.956 46.150 107.263 1.00 31.93 37 ALA C CA 1
ATOM 4337 C C . ALA C 1 41 ? 140.019 45.209 106.502 1.00 31.19 37 ALA C C 1
ATOM 4338 O O . ALA C 1 41 ? 139.102 44.622 107.079 1.00 28.73 37 ALA C O 1
ATOM 4340 N N . LEU C 1 42 ? 140.292 45.053 105.208 1.00 30.50 38 LEU C N 1
ATOM 4341 C CA . LEU C 1 42 ? 139.511 44.171 104.390 1.00 29.24 38 LEU C CA 1
ATOM 4342 C C . LEU C 1 42 ? 139.496 42.755 104.987 1.00 29.25 38 LEU C C 1
ATOM 4343 O O . LEU C 1 42 ? 138.448 42.121 105.053 1.00 29.10 38 LEU C O 1
ATOM 4348 N N . LEU C 1 43 ? 140.651 42.260 105.415 1.00 29.47 39 LEU C N 1
ATOM 4349 C CA . LEU C 1 43 ? 140.750 40.872 105.866 1.00 29.65 39 LEU C CA 1
ATOM 4350 C C . LEU C 1 43 ? 140.069 40.666 107.193 1.00 29.21 39 LEU C C 1
ATOM 4351 O O . LEU C 1 43 ? 139.487 39.620 107.445 1.00 28.63 39 LEU C O 1
ATOM 4356 N N . GLU C 1 44 ? 140.160 41.676 108.042 1.00 30.50 40 GLU C N 1
ATOM 4357 C CA . GLU C 1 44 ? 139.599 41.629 109.376 1.00 31.59 40 GLU C CA 1
ATOM 4358 C C . GLU C 1 44 ? 138.080 41.802 109.319 1.00 30.62 40 GLU C C 1
ATOM 4359 O O . GLU C 1 44 ? 137.340 41.009 109.920 1.00 30.40 40 GLU C O 1
ATOM 4365 N N . HIS C 1 45 ? 137.618 42.772 108.529 1.00 29.80 41 HIS C N 1
ATOM 4366 C CA . HIS C 1 45 ? 136.207 43.153 108.518 1.00 29.37 41 HIS C CA 1
ATOM 4367 C C . HIS C 1 45 ? 135.375 42.586 107.360 1.00 28.50 41 HIS C C 1
ATOM 4368 O O . HIS C 1 45 ? 134.154 42.649 107.405 1.00 28.57 41 HIS C O 1
ATOM 4375 N N . LYS C 1 46 ? 136.032 42.013 106.353 1.00 28.83 42 LYS C N 1
ATOM 4376 C CA . LYS C 1 46 ? 135.391 41.227 105.276 1.00 28.44 42 LYS C CA 1
ATOM 4377 C C . LYS C 1 46 ? 134.760 42.058 104.189 1.00 26.30 42 LYS C C 1
ATOM 4378 O O . LYS C 1 46 ? 134.864 41.713 103.007 1.00 26.37 42 LYS C O 1
ATOM 4384 N N . VAL C 1 47 ? 134.041 43.108 104.568 1.00 24.42 43 VAL C N 1
ATOM 4385 C CA . VAL C 1 47 ? 133.616 44.117 103.592 1.00 22.94 43 VAL C CA 1
ATOM 4386 C C . VAL C 1 47 ? 133.849 45.480 104.221 1.00 22.12 43 VAL C C 1
ATOM 4387 O O . VAL C 1 47 ? 133.537 45.686 105.395 1.00 22.06 43 VAL C O 1
ATOM 4391 N N . ILE C 1 48 ? 134.425 46.381 103.442 1.00 20.97 44 ILE C N 1
ATOM 4392 C CA . ILE C 1 48 ? 134.707 47.720 103.900 1.00 20.87 44 ILE C CA 1
ATOM 4393 C C . ILE C 1 48 ? 134.126 48.736 102.917 1.00 19.74 44 ILE C C 1
ATOM 4394 O O . ILE C 1 48 ? 134.007 48.462 101.731 1.00 18.97 44 ILE C O 1
ATOM 4399 N N . PHE C 1 49 ? 133.764 49.904 103.439 1.00 19.44 45 PHE C N 1
ATOM 4400 C CA . PHE C 1 49 ? 133.032 50.911 102.687 1.00 19.02 45 PHE C CA 1
ATOM 4401 C C . PHE C 1 49 ? 133.745 52.261 102.735 1.00 19.42 45 PHE C C 1
ATOM 4402 O O . PHE C 1 49 ? 134.021 52.774 103.828 1.00 19.61 45 PHE C O 1
ATOM 4410 N N . PHE C 1 50 ? 134.028 52.830 101.564 1.00 19.46 46 PHE C N 1
ATOM 4411 C CA . PHE C 1 50 ? 134.507 54.197 101.481 1.00 19.89 46 PHE C CA 1
ATOM 4412 C C . PHE C 1 50 ? 133.372 55.077 101.008 1.00 19.75 46 PHE C C 1
ATOM 4413 O O . PHE C 1 50 ? 132.544 54.665 100.228 1.00 19.26 46 PHE C O 1
ATOM 4421 N N . SER C 1 51 ? 133.348 56.301 101.505 1.00 20.70 47 SER C N 1
ATOM 4422 C CA . SER C 1 51 ? 132.323 57.257 101.154 1.00 20.68 47 SER C CA 1
ATOM 4423 C C . SER C 1 51 ? 132.952 58.550 100.700 1.00 20.89 47 SER C C 1
ATOM 4424 O O . SER C 1 51 ? 134.140 58.801 100.924 1.00 20.34 47 SER C O 1
ATOM 4427 N N . GLY C 1 52 ? 132.134 59.375 100.050 1.00 21.28 48 GLY C N 1
ATOM 4428 C CA . GLY C 1 52 ? 132.556 60.698 99.592 1.00 21.47 48 GLY C CA 1
ATOM 4429 C C . GLY C 1 52 ? 133.608 60.663 98.503 1.00 22.24 48 GLY C C 1
ATOM 4430 O O . GLY C 1 52 ? 134.356 61.608 98.355 1.00 22.23 48 GLY C O 1
ATOM 4431 N N . GLN C 1 53 ? 133.672 59.576 97.737 1.00 22.86 49 GLN C N 1
ATOM 4432 C CA . GLN C 1 53 ? 134.685 59.434 96.697 1.00 23.76 49 GLN C CA 1
ATOM 4433 C C . GLN C 1 53 ? 134.202 60.053 95.382 1.00 26.05 49 GLN C C 1
ATOM 4434 O O . GLN C 1 53 ? 134.215 59.393 94.331 1.00 27.26 49 GLN C O 1
ATOM 4440 N N . ASP C 1 54 ? 133.757 61.311 95.456 1.00 27.80 50 ASP C N 1
ATOM 4441 C CA . ASP C 1 54 ? 133.144 62.041 94.318 1.00 29.88 50 ASP C CA 1
ATOM 4442 C C . ASP C 1 54 ? 134.032 62.145 93.104 1.00 30.83 50 ASP C C 1
ATOM 4443 O O . ASP C 1 54 ? 133.548 62.148 91.998 1.00 34.22 50 ASP C O 1
ATOM 4445 N N . HIS C 1 55 ? 135.328 62.216 93.339 1.00 31.47 51 HIS C N 1
ATOM 4446 C CA . HIS C 1 55 ? 136.348 62.287 92.292 1.00 32.73 51 HIS C CA 1
ATOM 4447 C C . HIS C 1 55 ? 136.573 60.984 91.518 1.00 32.58 51 HIS C C 1
ATOM 4448 O O . HIS C 1 55 ? 137.248 60.980 90.493 1.00 33.41 51 HIS C O 1
ATOM 4455 N N . LEU C 1 56 ? 136.063 59.869 92.026 1.00 31.43 52 LEU C N 1
ATOM 4456 C CA . LEU C 1 56 ? 136.457 58.571 91.503 1.00 30.77 52 LEU C CA 1
ATOM 4457 C C . LEU C 1 56 ? 135.687 58.208 90.227 1.00 31.04 52 LEU C C 1
ATOM 4458 O O . LEU C 1 56 ? 134.461 58.278 90.194 1.00 29.47 52 LEU C O 1
ATOM 4463 N N . ASP C 1 57 ? 136.418 57.803 89.190 1.00 33.30 53 ASP C N 1
ATOM 4464 C CA . ASP C 1 57 ? 135.805 57.290 87.947 1.00 34.83 53 ASP C CA 1
ATOM 4465 C C . ASP C 1 57 ? 136.299 55.869 87.644 1.00 32.19 53 ASP C C 1
ATOM 4466 O O . ASP C 1 57 ? 137.001 55.265 88.456 1.00 30.46 53 ASP C O 1
ATOM 4471 N N . ASP C 1 58 ? 135.907 55.334 86.499 1.00 31.36 54 ASP C N 1
ATOM 4472 C CA . ASP C 1 58 ? 136.257 53.957 86.150 1.00 31.87 54 ASP C CA 1
ATOM 4473 C C . ASP C 1 58 ? 137.750 53.721 86.100 1.00 31.34 54 ASP C C 1
ATOM 4474 O O . ASP C 1 58 ? 138.239 52.736 86.644 1.00 30.69 54 ASP C O 1
ATOM 4479 N N . ALA C 1 59 ? 138.476 54.637 85.470 1.00 31.15 55 ALA C N 1
ATOM 4480 C CA . ALA C 1 59 ? 139.934 54.542 85.393 1.00 30.89 55 ALA C CA 1
ATOM 4481 C C . ALA C 1 59 ? 140.569 54.595 86.788 1.00 30.45 55 ALA C C 1
ATOM 4482 O O . ALA C 1 59 ? 141.473 53.805 87.101 1.00 31.96 55 ALA C O 1
ATOM 4484 N N . GLY C 1 60 ? 140.086 55.507 87.632 1.00 28.54 56 GLY C N 1
ATOM 4485 C CA . GLY C 1 60 ? 140.571 55.622 89.013 1.00 28.23 56 GLY C CA 1
ATOM 4486 C C . GLY C 1 60 ? 140.298 54.378 89.842 1.00 28.10 56 GLY C C 1
ATOM 4487 O O . GLY C 1 60 ? 141.168 53.906 90.584 1.00 28.83 56 GLY C O 1
ATOM 4488 N N . GLN C 1 61 ? 139.083 53.852 89.722 1.00 27.56 57 GLN C N 1
ATOM 4489 C CA . GLN C 1 61 ? 138.696 52.635 90.412 1.00 27.83 57 GLN C CA 1
ATOM 4490 C C . GLN C 1 61 ? 139.636 51.510 90.006 1.00 29.39 57 GLN C C 1
ATOM 4491 O O . GLN C 1 61 ? 140.100 50.733 90.842 1.00 28.83 57 GLN C O 1
ATOM 4497 N N . LEU C 1 62 ? 139.942 51.452 88.721 1.00 32.18 58 LEU C N 1
ATOM 4498 C CA . LEU C 1 62 ? 140.810 50.405 88.198 1.00 35.08 58 LEU C CA 1
ATOM 4499 C C . LEU C 1 62 ? 142.265 50.591 88.649 1.00 36.11 58 LEU C C 1
ATOM 4500 O O . LEU C 1 62 ? 142.940 49.641 89.049 1.00 37.05 58 LEU C O 1
ATOM 4505 N N . GLU C 1 63 ? 142.748 51.823 88.596 1.00 37.57 59 GLU C N 1
ATOM 4506 C CA . GLU C 1 63 ? 144.078 52.140 89.115 1.00 38.99 59 GLU C CA 1
ATOM 4507 C C . GLU C 1 63 ? 144.199 51.754 90.588 1.00 37.84 59 GLU C C 1
ATOM 4508 O O . GLU C 1 63 ? 145.220 51.205 91.014 1.00 40.38 59 GLU C O 1
ATOM 4514 N N . PHE C 1 64 ? 143.157 52.028 91.356 1.00 35.02 60 PHE C N 1
ATOM 4515 C CA . PHE C 1 64 ? 143.127 51.669 92.767 1.00 34.50 60 PHE C CA 1
ATOM 4516 C C . PHE C 1 64 ? 143.119 50.153 92.943 1.00 33.79 60 PHE C C 1
ATOM 4517 O O . PHE C 1 64 ? 143.852 49.610 93.765 1.00 32.29 60 PHE C O 1
ATOM 4525 N N . ALA C 1 65 ? 142.278 49.482 92.164 1.00 33.56 61 ALA C N 1
ATOM 4526 C CA . ALA C 1 65 ? 142.204 48.030 92.202 1.00 34.59 61 ALA C CA 1
ATOM 4527 C C . ALA C 1 65 ? 143.584 47.401 91.944 1.00 36.26 61 ALA C C 1
ATOM 4528 O O . ALA C 1 65 ? 143.971 46.451 92.619 1.00 36.18 61 ALA C O 1
ATOM 4530 N N . GLU C 1 66 ? 144.318 47.957 90.987 1.00 37.95 62 GLU C N 1
ATOM 4531 C CA . GLU C 1 66 ? 145.665 47.486 90.664 1.00 39.53 62 GLU C CA 1
ATOM 4532 C C . GLU C 1 66 ? 146.608 47.420 91.862 1.00 38.71 62 GLU C C 1
ATOM 4533 O O . GLU C 1 66 ? 147.482 46.554 91.908 1.00 41.55 62 GLU C O 1
ATOM 4539 N N . LEU C 1 67 ? 146.438 48.316 92.824 1.00 36.32 63 LEU C N 1
ATOM 4540 C CA . LEU C 1 67 ? 147.258 48.298 94.022 1.00 35.99 63 LEU C CA 1
ATOM 4541 C C . LEU C 1 67 ? 146.916 47.160 94.985 1.00 35.87 63 LEU C C 1
ATOM 4542 O O . LEU C 1 67 ? 147.736 46.811 95.840 1.00 38.29 63 LEU C O 1
ATOM 4547 N N . LEU C 1 68 ? 145.723 46.587 94.876 1.00 34.30 64 LEU C N 1
ATOM 4548 C CA . LEU C 1 68 ? 145.276 45.569 95.835 1.00 33.26 64 LEU C CA 1
ATOM 4549 C C . LEU C 1 68 ? 145.360 44.169 95.294 1.00 32.98 64 LEU C C 1
ATOM 4550 O O . LEU C 1 68 ? 145.198 43.210 96.038 1.00 32.30 64 LEU C O 1
ATOM 4555 N N . GLY C 1 69 ? 145.610 44.045 93.998 1.00 33.23 65 GLY C N 1
ATOM 4556 C CA . GLY C 1 69 ? 145.729 42.735 93.370 1.00 34.15 65 GLY C CA 1
ATOM 4557 C C . GLY C 1 69 ? 145.812 42.846 91.861 1.00 35.63 65 GLY C C 1
ATOM 4558 O O . GLY C 1 69 ? 146.069 43.930 91.321 1.00 38.21 65 GLY C O 1
ATOM 4559 N N . THR C 1 70 ? 145.518 41.749 91.181 1.00 35.77 66 THR C N 1
ATOM 4560 C CA . THR C 1 70 ? 145.534 41.712 89.732 1.00 36.94 66 THR C CA 1
ATOM 4561 C C . THR C 1 70 ? 144.114 41.695 89.193 1.00 37.09 66 THR C C 1
ATOM 4562 O O . THR C 1 70 ? 143.399 40.708 89.366 1.00 36.03 66 THR C O 1
ATOM 4566 N N . PRO C 1 71 ? 143.690 42.800 88.556 1.00 37.54 67 PRO C N 1
ATOM 4567 C CA . PRO C 1 71 ? 142.338 42.823 88.030 1.00 36.93 67 PRO C CA 1
ATOM 4568 C C . PRO C 1 71 ? 142.102 41.717 87.053 1.00 37.06 67 PRO C C 1
ATOM 4569 O O . PRO C 1 71 ? 142.952 41.364 86.268 1.00 38.84 67 PRO C O 1
ATOM 4573 N N . THR C 1 72 ? 140.906 41.197 87.124 1.00 37.94 68 THR C N 1
ATOM 4574 C CA . THR C 1 72 ? 140.462 40.115 86.347 1.00 39.25 68 THR C CA 1
ATOM 4575 C C . THR C 1 72 ? 139.803 40.662 85.073 1.00 40.85 68 THR C C 1
ATOM 4576 O O . THR C 1 72 ? 139.512 41.856 84.973 1.00 42.41 68 THR C O 1
ATOM 4580 N N . VAL C 1 73 ? 139.615 39.822 84.061 1.00 44.04 69 VAL C N 1
ATOM 4581 C CA . VAL C 1 73 ? 138.669 40.159 82.995 1.00 48.43 69 VAL C CA 1
ATOM 4582 C C . VAL C 1 73 ? 137.358 40.354 83.778 1.00 49.81 69 VAL C C 1
ATOM 4583 O O . VAL C 1 73 ? 137.201 39.775 84.845 1.00 49.74 69 VAL C O 1
ATOM 4587 N N . ALA C 1 74 ? 136.438 41.185 83.300 1.00 52.16 70 ALA C N 1
ATOM 4588 C CA . ALA C 1 74 ? 135.204 41.471 84.064 1.00 51.53 70 ALA C CA 1
ATOM 4589 C C . ALA C 1 74 ? 134.526 40.191 84.611 1.00 49.60 70 ALA C C 1
ATOM 4590 O O . ALA C 1 74 ? 134.181 40.122 85.789 1.00 46.68 70 ALA C O 1
ATOM 4592 N N . HIS C 1 75 ? 134.376 39.182 83.754 1.00 50.87 71 HIS C N 1
ATOM 4593 C CA . HIS C 1 75 ? 133.654 37.956 84.097 1.00 51.69 71 HIS C CA 1
ATOM 4594 C C . HIS C 1 75 ? 134.032 36.831 83.104 1.00 51.48 71 HIS C C 1
ATOM 4595 O O . HIS C 1 75 ? 134.306 37.124 81.935 1.00 52.78 71 HIS C O 1
ATOM 4602 N N . PRO C 1 76 ? 134.048 35.546 83.558 1.00 51.58 72 PRO C N 1
ATOM 4603 C CA . PRO C 1 76 ? 134.408 34.408 82.682 1.00 53.07 72 PRO C CA 1
ATOM 4604 C C . PRO C 1 76 ? 133.652 34.354 81.340 1.00 52.69 72 PRO C C 1
ATOM 4605 O O . PRO C 1 76 ? 134.274 34.085 80.304 1.00 52.84 72 PRO C O 1
ATOM 4609 N N . THR C 1 77 ? 132.340 34.607 81.401 1.00 50.21 73 THR C N 1
ATOM 4610 C CA . THR C 1 77 ? 131.387 34.528 80.273 1.00 50.28 73 THR C CA 1
ATOM 4611 C C . THR C 1 77 ? 130.656 35.863 79.930 1.00 48.94 73 THR C C 1
ATOM 4612 O O . THR C 1 77 ? 130.295 36.096 78.778 1.00 45.32 73 THR C O 1
ATOM 4616 N N . LEU C 1 78 ? 130.469 36.749 80.913 1.00 51.31 74 LEU C N 1
ATOM 4617 C CA . LEU C 1 78 ? 129.684 37.985 80.716 1.00 52.62 74 LEU C CA 1
ATOM 4618 C C . LEU C 1 78 ? 130.470 39.133 80.077 1.00 51.97 74 LEU C C 1
ATOM 4619 O O . LEU C 1 78 ? 129.873 40.103 79.612 1.00 47.52 74 LEU C O 1
ATOM 4624 N N . ALA C 1 79 ? 131.797 39.034 80.063 1.00 53.16 75 ALA C N 1
ATOM 4625 C CA . ALA C 1 79 ? 132.618 40.104 79.496 1.00 54.73 75 ALA C CA 1
ATOM 4626 C C . ALA C 1 79 ? 132.416 40.161 77.973 1.00 55.31 75 ALA C C 1
ATOM 4627 O O . ALA C 1 79 ? 132.361 39.110 77.304 1.00 52.70 75 ALA C O 1
ATOM 4629 N N . GLU C 1 80 ? 132.294 41.382 77.433 1.00 55.43 76 GLU C N 1
ATOM 4630 C CA . GLU C 1 80 ? 132.123 41.561 75.978 1.00 55.74 76 GLU C CA 1
ATOM 4631 C C . GLU C 1 80 ? 133.460 41.232 75.278 1.00 55.56 76 GLU C C 1
ATOM 4632 O O . GLU C 1 80 ? 133.468 40.650 74.198 1.00 52.66 76 GLU C O 1
ATOM 4638 N N . GLY C 1 81 ? 134.574 41.512 75.960 1.00 55.56 77 GLY C N 1
ATOM 4639 C CA . GLY C 1 81 ? 135.911 41.220 75.459 1.00 57.34 77 GLY C CA 1
ATOM 4640 C C . GLY C 1 81 ? 136.882 40.935 76.608 1.00 58.98 77 GLY C C 1
ATOM 4641 O O . GLY C 1 81 ? 136.731 39.952 77.334 1.00 57.50 77 GLY C O 1
ATOM 4642 N N . ALA C 1 82 ? 137.898 41.787 76.743 1.00 64.08 78 ALA C N 1
ATOM 4643 C CA . ALA C 1 82 ? 138.958 41.643 77.764 1.00 65.37 78 ALA C CA 1
ATOM 4644 C C . ALA C 1 82 ? 138.884 42.744 78.833 1.00 67.06 78 ALA C C 1
ATOM 4645 O O . ALA C 1 82 ? 139.786 42.868 79.679 1.00 69.90 78 ALA C O 1
ATOM 4647 N N . GLU C 1 83 ? 137.822 43.552 78.781 1.00 64.96 79 GLU C N 1
ATOM 4648 C CA . GLU C 1 83 ? 137.639 44.671 79.714 1.00 61.00 79 GLU C CA 1
ATOM 4649 C C . GLU C 1 83 ? 137.576 44.184 81.176 1.00 61.55 79 GLU C C 1
ATOM 4650 O O . GLU C 1 83 ? 137.095 43.075 81.460 1.00 56.14 79 GLU C O 1
ATOM 4656 N N . GLN C 1 84 ? 138.096 45.013 82.083 1.00 62.37 80 GLN C N 1
ATOM 4657 C CA . GLN C 1 84 ? 138.223 44.661 83.507 1.00 61.76 80 GLN C CA 1
ATOM 4658 C C . GLN C 1 84 ? 137.030 45.131 84.386 1.00 60.49 80 GLN C C 1
ATOM 4659 O O . GLN C 1 84 ? 136.859 44.646 85.506 1.00 59.46 80 GLN C O 1
ATOM 4665 N N . LEU C 1 85 ? 136.204 46.044 83.867 1.00 60.96 81 LEU C N 1
ATOM 4666 C CA . LEU C 1 85 ? 134.994 46.499 84.563 1.00 59.82 81 LEU C CA 1
ATOM 4667 C C . LEU C 1 85 ? 133.746 45.711 84.143 1.00 61.40 81 LEU C C 1
ATOM 4668 O O . LEU C 1 85 ? 133.509 45.464 82.962 1.00 63.90 81 LEU C O 1
ATOM 4670 N N . LEU C 1 86 ? 132.969 45.300 85.141 1.00 62.58 82 LEU C N 1
ATOM 4671 C CA . LEU C 1 86 ? 131.692 44.616 84.936 1.00 63.01 82 LEU C CA 1
ATOM 4672 C C . LEU C 1 86 ? 130.532 45.551 85.319 1.00 65.67 82 LEU C C 1
ATOM 4673 O O . LEU C 1 86 ? 130.499 46.068 86.435 1.00 59.06 82 LEU C O 1
ATOM 4678 N N . PRO C 1 87 ? 129.575 45.771 84.393 1.00 71.86 83 PRO C N 1
ATOM 4679 C CA . PRO C 1 87 ? 128.409 46.555 84.781 1.00 70.79 83 PRO C CA 1
ATOM 4680 C C . PRO C 1 87 ? 127.454 45.734 85.656 1.00 68.31 83 PRO C C 1
ATOM 4681 O O . PRO C 1 87 ? 127.090 44.618 85.302 1.00 66.08 83 PRO C O 1
ATOM 4685 N N . ILE C 1 88 ? 127.094 46.278 86.813 1.00 67.29 84 ILE C N 1
ATOM 4686 C CA . ILE C 1 88 ? 126.027 45.718 87.635 1.00 63.77 84 ILE C CA 1
ATOM 4687 C C . ILE C 1 88 ? 124.827 46.625 87.320 1.00 58.98 84 ILE C C 1
ATOM 4688 O O . ILE C 1 88 ? 124.579 47.641 87.979 1.00 54.49 84 ILE C O 1
ATOM 4693 N N . ASP C 1 89 ? 124.138 46.266 86.242 1.00 56.87 85 ASP C N 1
ATOM 4694 C CA . ASP C 1 89 ? 123.112 47.093 85.636 1.00 56.56 85 ASP C CA 1
ATOM 4695 C C . ASP C 1 89 ? 121.774 46.386 85.870 1.00 57.16 85 ASP C C 1
ATOM 4696 O O . ASP C 1 89 ? 121.620 45.200 85.546 1.00 53.61 85 ASP C O 1
ATOM 4701 N N . SER C 1 90 ? 120.818 47.136 86.427 1.00 59.03 86 SER C N 1
ATOM 4702 C CA . SER C 1 90 ? 119.467 46.636 86.773 1.00 59.10 86 SER C CA 1
ATOM 4703 C C . SER C 1 90 ? 118.600 46.191 85.566 1.00 63.56 86 SER C C 1
ATOM 4704 O O . SER C 1 90 ? 117.625 45.456 85.738 1.00 58.65 86 SER C O 1
ATOM 4707 N N . ARG C 1 91 ? 118.944 46.660 84.362 1.00 67.86 87 ARG C N 1
ATOM 4708 C CA . ARG C 1 91 ? 118.238 46.265 83.136 1.00 66.63 87 ARG C CA 1
ATOM 4709 C C . ARG C 1 91 ? 118.554 44.818 82.747 1.00 66.40 87 ARG C C 1
ATOM 4710 O O . ARG C 1 91 ? 117.706 44.132 82.180 1.00 64.75 87 ARG C O 1
ATOM 4718 N N . TYR C 1 92 ? 119.767 44.367 83.081 1.00 68.67 88 TYR C N 1
ATOM 4719 C CA . TYR C 1 92 ? 120.282 43.052 82.674 1.00 68.59 88 TYR C CA 1
ATOM 4720 C C . TYR C 1 92 ? 120.035 41.981 83.744 1.00 66.77 88 TYR C C 1
ATOM 4721 O O . TYR C 1 92 ? 119.596 40.887 83.420 1.00 66.40 88 TYR C O 1
ATOM 4723 N N . ASP C 1 93 ? 120.286 42.304 85.011 1.00 68.41 89 ASP C N 1
ATOM 4724 C CA . ASP C 1 93 ? 120.032 41.362 86.120 1.00 70.34 89 ASP C CA 1
ATOM 4725 C C . ASP C 1 93 ? 119.946 42.062 87.481 1.00 73.00 89 ASP C C 1
ATOM 4726 O O . ASP C 1 93 ? 120.460 43.173 87.661 1.00 74.08 89 ASP C O 1
ATOM 4728 N N . LYS C 1 94 ? 119.270 41.395 88.417 1.00 74.35 90 LYS C N 1
ATOM 4729 C CA . LYS C 1 94 ? 119.394 41.669 89.863 1.00 74.56 90 LYS C CA 1
ATOM 4730 C C . LYS C 1 94 ? 119.744 40.305 90.540 1.00 70.47 90 LYS C C 1
ATOM 4731 O O . LYS C 1 94 ? 118.944 39.367 90.534 1.00 72.77 90 LYS C O 1
ATOM 4733 N N . ALA C 1 95 ? 120.979 40.175 91.022 1.00 60.11 91 ALA C N 1
ATOM 4734 C CA . ALA C 1 95 ? 121.453 38.980 91.750 1.00 52.92 91 ALA C CA 1
ATOM 4735 C C . ALA C 1 95 ? 120.773 38.877 93.148 1.00 48.12 91 ALA C C 1
ATOM 4736 O O . ALA C 1 95 ? 121.476 38.933 94.179 1.00 44.00 91 ALA C O 1
ATOM 4738 N N . ASN C 1 96 ? 119.426 38.705 93.170 1.00 41.68 92 ASN C N 1
ATOM 4739 C CA . ASN C 1 96 ? 118.606 38.654 94.409 1.00 36.92 92 ASN C CA 1
ATOM 4740 C C . ASN C 1 96 ? 118.734 37.313 95.176 1.00 33.19 92 ASN C C 1
ATOM 4741 O O . ASN C 1 96 ? 117.729 36.708 95.585 1.00 33.09 92 ASN C O 1
ATOM 4743 N N . SER C 1 97 ? 119.967 36.880 95.406 1.00 28.24 93 SER C N 1
ATOM 4744 C CA . SER C 1 97 ? 120.254 35.519 95.846 1.00 26.20 93 SER C CA 1
ATOM 4745 C C . SER C 1 97 ? 121.654 35.440 96.487 1.00 24.84 93 SER C C 1
ATOM 4746 O O . SER C 1 97 ? 122.600 36.069 95.999 1.00 22.67 93 SER C O 1
ATOM 4749 N N . TRP C 1 98 ? 121.778 34.692 97.582 1.00 23.00 94 TRP C N 1
ATOM 4750 C CA . TRP C 1 98 ? 123.047 34.639 98.323 1.00 22.59 94 TRP C CA 1
ATOM 4751 C C . TRP C 1 98 ? 124.114 33.877 97.558 1.00 23.97 94 TRP C C 1
ATOM 4752 O O . TRP C 1 98 ? 123.918 32.712 97.203 1.00 23.75 94 TRP C O 1
ATOM 4763 N N . HIS C 1 99 ? 125.240 34.536 97.311 1.00 24.96 95 HIS C N 1
ATOM 4764 C CA . HIS C 1 99 ? 126.315 33.888 96.596 1.00 27.38 95 HIS C CA 1
ATOM 4765 C C . HIS C 1 99 ? 127.691 34.476 96.858 1.00 26.17 95 HIS C C 1
ATOM 4766 O O . HIS C 1 99 ? 127.839 35.591 97.315 1.00 25.28 95 HIS C O 1
ATOM 4773 N N . THR C 1 100 ? 128.681 33.674 96.519 1.00 26.10 96 THR C N 1
ATOM 4774 C CA . THR C 1 100 ? 130.058 34.090 96.423 1.00 26.34 96 THR C CA 1
ATOM 4775 C C . THR C 1 100 ? 130.347 34.180 94.910 1.00 26.46 96 THR C C 1
ATOM 4776 O O . THR C 1 100 ? 129.837 33.380 94.124 1.00 25.60 96 THR C O 1
ATOM 4780 N N . ASP C 1 101 ? 131.131 35.168 94.503 1.00 27.30 97 ASP C N 1
ATOM 4781 C CA . ASP C 1 101 ? 131.316 35.415 93.081 1.00 28.38 97 ASP C CA 1
ATOM 4782 C C . ASP C 1 101 ? 132.130 34.343 92.397 1.00 27.33 97 ASP C C 1
ATOM 4783 O O . ASP C 1 101 ? 133.162 33.910 92.908 1.00 27.47 97 ASP C O 1
ATOM 4788 N N . VAL C 1 102 ? 131.624 33.911 91.246 1.00 26.36 98 VAL C N 1
ATOM 4789 C CA . VAL C 1 102 ? 132.358 33.059 90.321 1.00 25.98 98 VAL C CA 1
ATOM 4790 C C . VAL C 1 102 ? 133.028 31.858 91.022 1.00 25.80 98 VAL C C 1
ATOM 4791 O O . VAL C 1 102 ? 134.220 31.654 90.890 1.00 26.28 98 VAL C O 1
ATOM 4795 N N . THR C 1 103 ? 132.243 31.072 91.759 1.00 24.36 99 THR C N 1
ATOM 4796 C CA . THR C 1 103 ? 132.769 29.901 92.437 1.00 23.73 99 THR C CA 1
ATOM 4797 C C . THR C 1 103 ? 132.740 28.698 91.533 1.00 23.53 99 THR C C 1
ATOM 4798 O O . THR C 1 103 ? 133.178 27.631 91.929 1.00 25.42 99 THR C O 1
ATOM 4802 N N . PHE C 1 104 ? 132.239 28.855 90.313 1.00 23.34 100 PHE C N 1
ATOM 4803 C CA . PHE C 1 104 ? 132.238 27.757 89.338 1.00 23.55 100 PHE C CA 1
ATOM 4804 C C . PHE C 1 104 ? 133.583 27.593 88.581 1.00 24.31 100 PHE C C 1
ATOM 4805 O O . PHE C 1 104 ? 133.686 26.790 87.658 1.00 25.09 100 PHE C O 1
ATOM 4813 N N . VAL C 1 105 ? 134.595 28.364 88.962 1.00 24.19 101 VAL C N 1
ATOM 4814 C CA . VAL C 1 105 ? 135.941 28.188 88.438 1.00 24.87 101 VAL C CA 1
ATOM 4815 C C . VAL C 1 105 ? 136.842 27.778 89.582 1.00 25.24 101 VAL C C 1
ATOM 4816 O O . VAL C 1 105 ? 136.466 27.906 90.740 1.00 24.62 101 VAL C O 1
ATOM 4820 N N . ASP C 1 106 ? 138.024 27.267 89.246 1.00 26.56 102 ASP C N 1
ATOM 4821 C CA . ASP C 1 106 ? 139.005 26.921 90.262 1.00 27.13 102 ASP C CA 1
ATOM 4822 C C . ASP C 1 106 ? 139.500 28.166 90.975 1.00 26.91 102 ASP C C 1
ATOM 4823 O O . ASP C 1 106 ? 139.562 28.199 92.210 1.00 26.49 102 ASP C O 1
ATOM 4828 N N . ARG C 1 107 ? 139.860 29.182 90.192 1.00 27.29 103 ARG C N 1
ATOM 4829 C CA . ARG C 1 107 ? 140.524 30.370 90.731 1.00 28.04 103 ARG C CA 1
ATOM 4830 C C . ARG C 1 107 ? 139.477 31.411 91.154 1.00 27.07 103 ARG C C 1
ATOM 4831 O O . ARG C 1 107 ? 139.231 32.398 90.459 1.00 25.48 103 ARG C O 1
ATOM 4839 N N . ILE C 1 108 ? 138.840 31.141 92.290 1.00 26.28 104 ILE C N 1
ATOM 4840 C CA . ILE C 1 108 ? 137.777 31.994 92.781 1.00 26.33 104 ILE C CA 1
ATOM 4841 C C . ILE C 1 108 ? 138.390 33.347 93.076 1.00 26.34 104 ILE C C 1
ATOM 4842 O O . ILE C 1 108 ? 139.385 33.416 93.771 1.00 26.37 104 ILE C O 1
ATOM 4847 N N . PRO C 1 109 ? 137.803 34.420 92.532 1.00 25.98 105 PRO C N 1
ATOM 4848 C CA . PRO C 1 109 ? 138.400 35.734 92.690 1.00 26.30 105 PRO C CA 1
ATOM 4849 C C . PRO C 1 109 ? 138.464 36.096 94.162 1.00 26.66 105 PRO C C 1
ATOM 4850 O O . PRO C 1 109 ? 137.559 35.772 94.903 1.00 25.13 105 PRO C O 1
ATOM 4854 N N . LYS C 1 110 ? 139.530 36.767 94.571 1.00 28.19 106 LYS C N 1
ATOM 4855 C CA . LYS C 1 110 ? 139.752 37.010 95.987 1.00 29.22 106 LYS C CA 1
ATOM 4856 C C . LYS C 1 110 ? 138.934 38.165 96.536 1.00 28.07 106 LYS C C 1
ATOM 4857 O O . LYS C 1 110 ? 138.675 38.223 97.741 1.00 28.59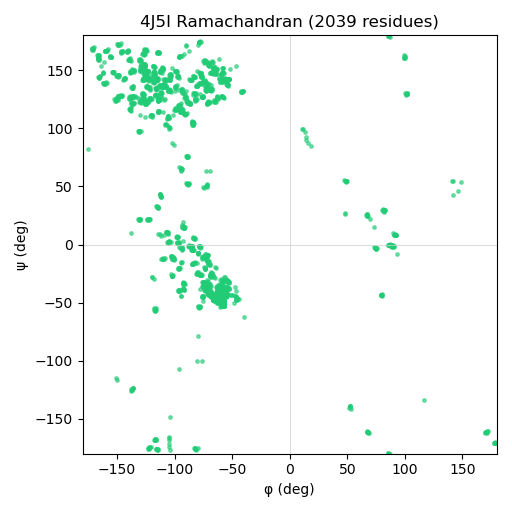 106 LYS C O 1
ATOM 4863 N N . ALA C 1 111 ? 138.555 39.091 95.668 1.00 27.24 107 ALA C N 1
ATOM 4864 C CA . ALA C 1 111 ? 137.899 40.313 96.113 1.00 26.66 107 ALA C CA 1
ATOM 4865 C C . ALA C 1 111 ? 137.249 41.044 94.960 1.00 26.04 107 ALA C C 1
ATOM 4866 O O . ALA C 1 111 ? 137.591 40.833 93.806 1.00 26.11 107 ALA C O 1
ATOM 4868 N N . SER C 1 112 ? 136.297 41.902 95.294 1.00 26.55 108 SER C N 1
ATOM 4869 C CA . SER C 1 112 ? 135.678 42.789 94.318 1.00 26.37 108 SER C CA 1
ATOM 4870 C C . SER C 1 112 ? 135.555 44.200 94.882 1.00 25.27 108 SER C C 1
ATOM 4871 O O . SER C 1 112 ? 135.473 44.393 96.093 1.00 24.78 108 SER C O 1
ATOM 4874 N N . LEU C 1 113 ? 135.614 45.173 93.983 1.00 24.78 109 LEU C N 1
ATOM 4875 C CA . LEU C 1 113 ? 135.413 46.566 94.297 1.00 23.95 109 LEU C CA 1
ATOM 4876 C C . LEU C 1 113 ? 134.170 46.993 93.552 1.00 23.87 109 LEU C C 1
ATOM 4877 O O . LEU C 1 113 ? 134.087 46.815 92.329 1.00 23.90 109 LEU C O 1
ATOM 4882 N N . LEU C 1 114 ? 133.230 47.606 94.260 1.00 23.09 110 LEU C N 1
ATOM 4883 C CA . LEU C 1 114 ? 131.980 48.017 93.644 1.00 23.80 110 LEU C CA 1
ATOM 4884 C C . LEU C 1 114 ? 131.701 49.488 93.947 1.00 24.36 110 LEU C C 1
ATOM 4885 O O . LEU C 1 114 ? 131.641 49.884 95.111 1.00 25.85 110 LEU C O 1
ATOM 4890 N N . ARG C 1 115 ? 131.523 50.278 92.900 1.00 23.93 111 ARG C N 1
ATOM 4891 C CA . ARG C 1 115 ? 131.366 51.710 93.018 1.00 25.07 111 ARG C CA 1
ATOM 4892 C C . ARG C 1 115 ? 129.984 52.128 92.539 1.00 24.37 111 ARG C C 1
ATOM 4893 O O . ARG C 1 115 ? 129.534 51.696 91.477 1.00 23.92 111 ARG C O 1
ATOM 4901 N N . ALA C 1 116 ? 129.314 52.985 93.313 1.00 23.05 112 ALA C N 1
ATOM 4902 C CA . ALA C 1 116 ? 128.003 53.506 92.924 1.00 21.36 112 ALA C CA 1
ATOM 4903 C C . ALA C 1 116 ? 128.138 54.506 91.775 1.00 21.40 112 ALA C C 1
ATOM 4904 O O . ALA C 1 116 ? 128.985 55.398 91.819 1.00 20.39 112 ALA C O 1
ATOM 4906 N N . VAL C 1 117 ? 127.287 54.357 90.764 1.00 20.95 113 VAL C N 1
ATOM 4907 C CA . VAL C 1 117 ? 127.222 55.288 89.632 1.00 20.74 113 VAL C CA 1
ATOM 4908 C C . VAL C 1 117 ? 125.849 55.956 89.566 1.00 20.02 113 VAL C C 1
ATOM 4909 O O . VAL C 1 117 ? 125.757 57.173 89.564 1.00 19.98 113 VAL C O 1
ATOM 4913 N N . THR C 1 118 ? 124.788 55.151 89.528 1.00 19.26 114 THR C N 1
ATOM 4914 C CA . THR C 1 118 ? 123.415 55.670 89.451 1.00 19.03 114 THR C CA 1
ATOM 4915 C C . THR C 1 118 ? 122.478 54.899 90.398 1.00 18.39 114 THR C C 1
ATOM 4916 O O . THR C 1 118 ? 122.338 53.680 90.283 1.00 18.05 114 THR C O 1
ATOM 4920 N N . LEU C 1 119 ? 121.865 55.606 91.336 1.00 17.92 115 LEU C N 1
ATOM 4921 C CA . LEU C 1 119 ? 121.117 54.952 92.393 1.00 17.75 115 LEU C CA 1
ATOM 4922 C C . LEU C 1 119 ? 119.641 55.283 92.365 1.00 17.96 115 LEU C C 1
ATOM 4923 O O . LEU C 1 119 ? 119.254 56.405 92.014 1.00 17.99 115 LEU C O 1
ATOM 4928 N N . PRO C 1 120 ? 118.797 54.288 92.747 1.00 17.76 116 PRO C N 1
ATOM 4929 C CA . PRO C 1 120 ? 117.366 54.544 92.878 1.00 17.58 116 PRO C CA 1
ATOM 4930 C C . PRO C 1 120 ? 117.095 55.397 94.107 1.00 16.94 116 PRO C C 1
ATOM 4931 O O . PRO C 1 120 ? 117.909 55.443 95.016 1.00 16.41 116 PRO C O 1
ATOM 4935 N N . SER C 1 121 ? 115.977 56.098 94.114 1.00 17.09 117 SER C N 1
ATOM 4936 C CA . SER C 1 121 ? 115.634 56.966 95.235 1.00 17.10 117 SER C CA 1
ATOM 4937 C C . SER C 1 121 ? 115.353 56.181 96.510 1.00 17.18 117 SER C C 1
ATOM 4938 O O . SER C 1 121 ? 115.444 56.722 97.598 1.00 17.45 117 SER C O 1
ATOM 4941 N N . TYR C 1 122 ? 114.930 54.931 96.369 1.00 17.29 118 TYR C N 1
ATOM 4942 C CA . TYR C 1 122 ? 114.749 54.063 97.525 1.00 17.33 118 TYR C CA 1
ATOM 4943 C C . TYR C 1 122 ? 115.245 52.665 97.224 1.00 17.55 118 TYR C C 1
ATOM 4944 O O . TYR C 1 122 ? 115.354 52.261 96.062 1.00 17.95 118 TYR C O 1
ATOM 4953 N N . GLY C 1 123 ? 115.539 51.929 98.285 1.00 17.68 119 GLY C N 1
ATOM 4954 C CA . GLY C 1 123 ? 115.947 50.539 98.168 1.00 17.59 119 GLY C CA 1
ATOM 4955 C C . GLY C 1 123 ? 117.306 50.404 97.512 1.00 17.56 119 GLY C C 1
ATOM 4956 O O . GLY C 1 123 ? 118.076 51.383 97.422 1.00 17.20 119 GLY C O 1
ATOM 4957 N N . GLY C 1 124 ? 117.592 49.188 97.040 1.00 17.10 120 GLY C N 1
ATOM 4958 C CA . GLY C 1 124 ? 118.832 48.895 96.337 1.00 17.07 120 GLY C CA 1
ATOM 4959 C C . GLY C 1 124 ? 119.991 48.633 97.269 1.00 17.34 120 GLY C C 1
ATOM 4960 O O . GLY C 1 124 ? 121.157 48.896 96.920 1.00 17.15 120 GLY C O 1
ATOM 4961 N N . THR C 1 125 ? 119.682 48.119 98.457 1.00 17.25 121 THR C N 1
ATOM 4962 C CA . THR C 1 125 ? 120.712 47.780 99.395 1.00 17.36 121 THR C CA 1
ATOM 4963 C C . THR C 1 125 ? 121.414 46.525 98.943 1.00 17.55 121 THR C C 1
ATOM 4964 O O . THR C 1 125 ? 120.859 45.737 98.189 1.00 18.07 121 THR C O 1
ATOM 4968 N N . THR C 1 126 ? 122.631 46.342 99.444 1.00 17.67 122 THR C N 1
ATOM 4969 C CA . THR C 1 126 ? 123.375 45.107 99.286 1.00 17.88 122 THR C CA 1
ATOM 4970 C C . THR C 1 126 ? 123.706 44.575 100.677 1.00 18.32 122 THR C C 1
ATOM 4971 O O . THR C 1 126 ? 124.023 45.357 101.585 1.00 19.69 122 THR C O 1
ATOM 4975 N N . ALA C 1 127 ? 123.655 43.260 100.834 1.00 17.76 123 ALA C N 1
ATOM 4976 C CA . ALA C 1 127 ? 124.046 42.621 102.082 1.00 17.85 123 ALA C CA 1
ATOM 4977 C C . ALA C 1 127 ? 125.235 41.686 101.882 1.00 17.64 123 ALA C C 1
ATOM 4978 O O . ALA C 1 127 ? 125.389 41.078 100.816 1.00 17.37 123 ALA C O 1
ATOM 4980 N N . TRP C 1 128 ? 126.040 41.562 102.925 1.00 17.02 124 TRP C N 1
ATOM 4981 C CA . TRP C 1 128 ? 127.165 40.654 102.938 1.00 17.30 124 TRP C CA 1
ATOM 4982 C C . TRP C 1 128 ? 127.088 39.773 104.169 1.00 18.03 124 TRP C C 1
ATOM 4983 O O . TRP C 1 128 ? 126.628 40.215 105.221 1.00 17.91 124 TRP C O 1
ATOM 4994 N N . ALA C 1 129 ? 127.562 38.537 104.032 1.00 18.62 125 ALA C N 1
ATOM 4995 C CA . ALA C 1 129 ? 127.621 37.605 105.145 1.00 19.43 125 ALA C CA 1
ATOM 4996 C C . ALA C 1 129 ? 129.019 37.109 105.319 1.00 19.70 125 ALA C C 1
ATOM 4997 O O . ALA C 1 129 ? 129.716 36.879 104.333 1.00 19.77 125 ALA C O 1
ATOM 4999 N N . SER C 1 130 ? 129.426 36.899 106.570 1.00 20.79 126 SER C N 1
ATOM 5000 C CA . SER C 1 130 ? 130.763 36.354 106.854 1.00 21.34 126 SER C CA 1
ATOM 5001 C C . SER C 1 130 ? 130.757 34.835 106.914 1.00 21.16 126 SER C C 1
ATOM 5002 O O . SER C 1 130 ? 130.206 34.253 107.847 1.00 20.78 126 SER C O 1
ATOM 5005 N N . THR C 1 131 ? 131.418 34.205 105.945 1.00 21.60 127 THR C N 1
ATOM 5006 C CA . THR C 1 131 ? 131.570 32.741 105.940 1.00 22.06 127 THR C CA 1
ATOM 5007 C C . THR C 1 131 ? 132.673 32.269 106.886 1.00 22.81 127 THR C C 1
ATOM 5008 O O . THR C 1 131 ? 132.829 31.074 107.123 1.00 22.60 127 THR C O 1
ATOM 5012 N N . GLU C 1 132 ? 133.422 33.216 107.444 1.00 24.39 128 GLU C N 1
ATOM 5013 C CA . GLU C 1 132 ? 134.365 32.912 108.514 1.00 25.47 128 GLU C CA 1
ATOM 5014 C C . GLU C 1 132 ? 133.636 32.768 109.831 1.00 24.62 128 GLU C C 1
ATOM 5015 O O . GLU C 1 132 ? 133.778 31.771 110.522 1.00 24.23 128 GLU C O 1
ATOM 5021 N N . ALA C 1 133 ? 132.870 33.791 110.187 1.00 24.22 129 ALA C N 1
ATOM 5022 C CA . ALA C 1 133 ? 132.152 33.778 111.445 1.00 24.91 129 ALA C CA 1
ATOM 5023 C C . ALA C 1 133 ? 131.194 32.587 111.500 1.00 25.31 129 ALA C C 1
ATOM 5024 O O . ALA C 1 133 ? 131.091 31.915 112.537 1.00 26.11 129 ALA C O 1
ATOM 5026 N N . ALA C 1 134 ? 130.500 32.322 110.397 1.00 24.15 130 ALA C N 1
ATOM 5027 C CA . ALA C 1 134 ? 129.588 31.189 110.342 1.00 24.28 130 ALA C CA 1
ATOM 5028 C C . ALA C 1 134 ? 130.280 29.866 110.666 1.00 24.92 130 ALA C C 1
ATOM 5029 O O . ALA C 1 134 ? 129.699 29.019 111.347 1.00 25.04 130 ALA C O 1
ATOM 5031 N N . TYR C 1 135 ? 131.497 29.678 110.163 1.00 25.15 131 TYR C N 1
ATOM 5032 C CA . TYR C 1 135 ? 132.257 28.492 110.493 1.00 27.17 131 TYR C CA 1
ATOM 5033 C C . TYR C 1 135 ? 132.590 28.433 111.988 1.00 29.88 131 TYR C C 1
ATOM 5034 O O . TYR C 1 135 ? 132.426 27.389 112.604 1.00 31.58 131 TYR C O 1
ATOM 5043 N N . GLN C 1 136 ? 133.085 29.533 112.553 1.00 32.82 132 GLN C N 1
ATOM 5044 C CA . GLN C 1 136 ? 133.486 29.545 113.956 1.00 35.90 132 GLN C CA 1
ATOM 5045 C C . GLN C 1 136 ? 132.302 29.180 114.818 1.00 35.28 132 GLN C C 1
ATOM 5046 O O . GLN C 1 136 ? 132.443 28.501 115.822 1.00 37.15 132 GLN C O 1
ATOM 5052 N N . GLN C 1 137 ? 131.122 29.618 114.403 1.00 34.64 133 GLN C N 1
ATOM 5053 C CA . GLN C 1 137 ? 129.905 29.422 115.181 1.00 33.85 133 GLN C CA 1
ATOM 5054 C C . GLN C 1 137 ? 129.365 27.997 115.092 1.00 32.18 133 GLN C C 1
ATOM 5055 O O . GLN C 1 137 ? 128.457 27.640 115.829 1.00 30.90 133 GLN C O 1
ATOM 5061 N N . LEU C 1 138 ? 129.895 27.186 114.190 1.00 31.01 134 LEU C N 1
ATOM 5062 C CA . LEU C 1 138 ? 129.405 25.818 114.071 1.00 30.93 134 LEU C CA 1
ATOM 5063 C C . LEU C 1 138 ? 129.770 24.978 115.293 1.00 31.13 134 LEU C C 1
ATOM 5064 O O . LEU C 1 138 ? 130.918 25.001 115.742 1.00 31.31 134 LEU C O 1
ATOM 5069 N N . PRO C 1 139 ? 128.807 24.212 115.818 1.00 30.80 135 PRO C N 1
ATOM 5070 C CA . PRO C 1 139 ? 129.173 23.214 116.805 1.00 31.54 135 PRO C CA 1
ATOM 5071 C C . PRO C 1 139 ? 130.047 22.127 116.181 1.00 32.60 135 PRO C C 1
ATOM 5072 O O . PRO C 1 139 ? 129.945 21.847 114.987 1.00 32.40 135 PRO C O 1
ATOM 5076 N N . ALA C 1 140 ? 130.906 21.534 117.002 1.00 34.24 136 ALA C N 1
ATOM 5077 C CA . ALA C 1 140 ? 131.981 20.644 116.540 1.00 33.92 136 ALA C CA 1
ATOM 5078 C C . ALA C 1 140 ? 131.566 19.583 115.499 1.00 33.36 136 ALA C C 1
ATOM 5079 O O . ALA C 1 140 ? 132.285 19.375 114.518 1.00 32.94 136 ALA C O 1
ATOM 5081 N N . PRO C 1 141 ? 130.425 18.889 115.717 1.00 33.06 137 PRO C N 1
ATOM 5082 C CA . PRO C 1 141 ? 130.040 17.857 114.752 1.00 33.00 137 PRO C CA 1
ATOM 5083 C C . PRO C 1 141 ? 129.758 18.426 113.359 1.00 32.99 137 PRO C C 1
ATOM 5084 O O . PRO C 1 141 ? 130.114 17.795 112.363 1.00 33.08 137 PRO C O 1
ATOM 5088 N N . LEU C 1 142 ? 129.154 19.615 113.305 1.00 32.42 138 LEU C N 1
ATOM 5089 C CA . LEU C 1 142 ? 128.882 20.286 112.037 1.00 32.06 138 LEU C CA 1
ATOM 5090 C C . LEU C 1 142 ? 130.128 20.889 111.399 1.00 31.52 138 LEU C C 1
ATOM 5091 O O . LEU C 1 142 ? 130.218 20.934 110.176 1.00 29.92 138 LEU C O 1
ATOM 5096 N N . ARG C 1 143 ? 131.074 21.359 112.210 1.00 32.58 139 ARG C N 1
ATOM 5097 C CA . ARG C 1 143 ? 132.386 21.787 111.696 1.00 34.47 139 ARG C CA 1
ATOM 5098 C C . ARG C 1 143 ? 133.054 20.648 110.944 1.00 32.78 139 ARG C C 1
ATOM 5099 O O . ARG C 1 143 ? 133.477 20.812 109.800 1.00 33.16 139 ARG C O 1
ATOM 5107 N N . THR C 1 144 ? 133.155 19.498 111.606 1.00 30.93 140 THR C N 1
ATOM 5108 C CA . THR C 1 144 ? 133.836 18.346 111.043 1.00 29.88 140 THR C CA 1
ATOM 5109 C C . THR C 1 144 ? 133.132 17.890 109.775 1.00 28.76 140 THR C C 1
ATOM 5110 O O . THR C 1 144 ? 133.783 17.485 108.815 1.00 28.42 140 THR C O 1
ATOM 5114 N N . LEU C 1 145 ? 131.801 17.956 109.772 1.00 27.77 141 LEU C N 1
ATOM 5115 C CA . LEU C 1 145 ? 131.025 17.634 108.571 1.00 26.92 141 LEU C CA 1
ATOM 5116 C C . LEU C 1 145 ? 131.416 18.556 107.431 1.00 25.59 141 LEU C C 1
ATOM 5117 O O . LEU C 1 145 ? 131.782 18.101 106.347 1.00 24.81 141 LEU C O 1
ATOM 5122 N N . ALA C 1 146 ? 131.379 19.856 107.706 1.00 24.53 142 ALA C N 1
ATOM 5123 C CA . ALA C 1 146 ? 131.775 20.841 106.722 1.00 23.88 142 ALA C CA 1
ATOM 5124 C C . ALA C 1 146 ? 133.205 20.610 106.257 1.00 23.65 142 ALA C C 1
ATOM 5125 O O . ALA C 1 146 ? 133.487 20.738 105.072 1.00 22.43 142 ALA C O 1
ATOM 5127 N N . ASP C 1 147 ? 134.096 20.279 107.198 1.00 24.50 143 ASP C N 1
ATOM 5128 C CA . ASP C 1 147 ? 135.507 20.013 106.880 1.00 25.44 143 ASP C CA 1
ATOM 5129 C C . ASP C 1 147 ? 135.646 18.903 105.833 1.00 25.52 143 ASP C C 1
ATOM 5130 O O . ASP C 1 147 ? 136.617 18.880 105.081 1.00 25.84 143 ASP C O 1
ATOM 5135 N N . ASN C 1 148 ? 134.712 17.953 105.837 1.00 25.67 144 ASN C N 1
ATOM 5136 C CA . ASN C 1 148 ? 134.827 16.737 105.019 1.00 26.17 144 ASN C CA 1
ATOM 5137 C C . ASN C 1 148 ? 133.910 16.704 103.804 1.00 26.55 144 ASN C C 1
ATOM 5138 O O . ASN C 1 148 ? 133.895 15.715 103.071 1.00 27.20 144 ASN C O 1
ATOM 5143 N N . LEU C 1 149 ? 133.142 17.772 103.598 1.00 26.26 145 LEU C N 1
ATOM 5144 C CA . LEU C 1 149 ? 132.224 17.857 102.476 1.00 25.55 145 LEU C CA 1
ATOM 5145 C C . LEU C 1 149 ? 132.835 18.596 101.294 1.00 25.78 145 LEU C C 1
ATOM 5146 O O . LEU C 1 149 ? 133.585 19.562 101.460 1.00 25.81 145 LEU C O 1
ATOM 5151 N N . TRP C 1 150 ? 132.497 18.124 100.099 1.00 26.45 146 TRP C N 1
ATOM 5152 C CA . TRP C 1 150 ? 132.869 18.782 98.855 1.00 27.27 146 TRP C CA 1
ATOM 5153 C C . TRP C 1 150 ? 131.601 19.082 98.065 1.00 25.63 146 TRP C C 1
ATOM 5154 O O . TRP C 1 150 ? 130.604 18.359 98.174 1.00 26.30 146 TRP C O 1
ATOM 5165 N N . ALA C 1 151 ? 131.632 20.161 97.302 1.00 23.86 147 ALA C N 1
ATOM 5166 C CA . ALA C 1 151 ? 130.470 20.593 96.566 1.00 23.70 147 ALA C CA 1
ATOM 5167 C C . ALA C 1 151 ? 130.782 20.793 95.099 1.00 23.90 147 ALA C C 1
ATOM 5168 O O . ALA C 1 151 ? 131.851 21.272 94.743 1.00 23.32 147 ALA C O 1
ATOM 5170 N N . VAL C 1 152 ? 129.829 20.406 94.251 1.00 24.46 148 VAL C N 1
ATOM 5171 C CA . VAL C 1 152 ? 129.909 20.654 92.818 1.00 25.21 148 VAL C CA 1
ATOM 5172 C C . VAL C 1 152 ? 129.323 22.041 92.594 1.00 26.19 148 VAL C C 1
ATOM 5173 O O . VAL C 1 152 ? 128.179 22.298 92.976 1.00 25.47 148 VAL C O 1
ATOM 5177 N N . HIS C 1 153 ? 130.133 22.936 92.026 1.00 27.60 149 HIS C N 1
ATOM 5178 C CA . HIS C 1 153 ? 129.682 24.266 91.630 1.00 28.06 149 HIS C CA 1
ATOM 5179 C C . HIS C 1 153 ? 129.651 24.311 90.109 1.00 29.09 149 HIS C C 1
ATOM 5180 O O . HIS C 1 153 ? 130.573 23.807 89.464 1.00 30.35 149 HIS C O 1
ATOM 5187 N N . THR C 1 154 ? 128.605 24.899 89.537 1.00 29.19 150 THR C N 1
ATOM 5188 C CA . THR C 1 154 ? 128.525 25.123 88.092 1.00 30.54 150 THR C CA 1
ATOM 5189 C C . THR C 1 154 ? 127.902 26.481 87.789 1.00 31.80 150 THR C C 1
ATOM 5190 O O . THR C 1 154 ? 127.301 27.100 88.667 1.00 29.58 150 THR C O 1
ATOM 5194 N N . ASN C 1 155 ? 128.033 26.913 86.536 1.00 33.13 151 ASN C N 1
ATOM 5195 C CA . ASN C 1 155 ? 127.379 28.123 86.062 1.00 35.17 151 ASN C CA 1
ATOM 5196 C C . ASN C 1 155 ? 126.042 27.872 85.353 1.00 37.23 151 ASN C C 1
ATOM 5197 O O . ASN C 1 155 ? 125.371 28.825 84.978 1.00 38.28 151 ASN C O 1
ATOM 5202 N N . ARG C 1 156 ? 125.637 26.612 85.205 1.00 40.84 152 ARG C N 1
ATOM 5203 C CA . ARG C 1 156 ? 124.363 26.286 84.541 1.00 45.45 152 ARG C CA 1
ATOM 5204 C C . ARG C 1 156 ? 123.319 25.872 85.589 1.00 46.98 152 ARG C C 1
ATOM 5205 O O . ARG C 1 156 ? 122.708 26.729 86.250 1.00 47.15 152 ARG C O 1
ATOM 5207 N N . ASP C 1 178 ? 129.660 28.230 77.086 1.00 42.79 174 ASP C N 1
ATOM 5208 C CA . ASP C 1 178 ? 130.740 28.163 78.067 1.00 42.91 174 ASP C CA 1
ATOM 5209 C C . ASP C 1 178 ? 130.249 27.486 79.364 1.00 41.96 174 ASP C C 1
ATOM 5210 O O . ASP C 1 178 ? 129.713 28.147 80.236 1.00 39.64 174 ASP C O 1
ATOM 5212 N N . TYR C 1 179 ? 130.424 26.167 79.466 1.00 42.12 175 TYR C N 1
ATOM 5213 C CA . TYR C 1 179 ? 130.040 25.408 80.662 1.00 40.00 175 TYR C CA 1
ATOM 5214 C C . TYR C 1 179 ? 131.212 25.270 81.623 1.00 38.48 175 TYR C C 1
ATOM 5215 O O . TYR C 1 179 ? 132.300 24.879 81.218 1.00 39.04 175 TYR C O 1
ATOM 5224 N N . TYR C 1 180 ? 130.963 25.551 82.900 1.00 35.99 176 TYR C N 1
ATOM 5225 C CA . TYR C 1 180 ? 131.959 25.399 83.947 1.00 33.57 176 TYR C CA 1
ATOM 5226 C C . TYR C 1 180 ? 131.439 24.481 85.046 1.00 32.44 176 TYR C C 1
ATOM 5227 O O . TYR C 1 180 ? 130.289 24.591 85.460 1.00 31.42 176 TYR C O 1
ATOM 5236 N N . GLU C 1 181 ? 132.293 23.564 85.501 1.00 31.75 177 GLU C N 1
ATOM 5237 C CA . GLU C 1 181 ? 131.969 22.681 86.611 1.00 29.40 177 GLU C CA 1
ATOM 5238 C C . GLU C 1 181 ? 133.238 22.407 87.397 1.00 28.63 177 GLU C C 1
ATOM 5239 O O . GLU C 1 181 ? 134.240 22.009 86.829 1.00 28.41 177 GLU C O 1
ATOM 5245 N N . VAL C 1 182 ? 133.179 22.632 88.711 1.00 27.00 178 VAL C N 1
ATOM 5246 C CA . VAL C 1 182 ? 134.321 22.444 89.594 1.00 25.75 178 VAL C CA 1
ATOM 5247 C C . VAL C 1 182 ? 133.865 21.907 90.946 1.00 25.00 178 VAL C C 1
ATOM 5248 O O . VAL C 1 182 ? 132.794 22.266 91.443 1.00 23.80 178 VAL C O 1
ATOM 5252 N N . GLU C 1 183 ? 134.669 21.011 91.517 1.00 24.97 179 GLU C N 1
ATOM 5253 C CA . GLU C 1 183 ? 134.423 20.500 92.843 1.00 24.45 179 GLU C CA 1
ATOM 5254 C C . GLU C 1 183 ? 135.319 21.250 93.814 1.00 24.35 179 GLU C C 1
ATOM 5255 O O . GLU C 1 183 ? 136.540 21.166 93.717 1.00 24.55 179 GLU C O 1
ATOM 5261 N N . HIS C 1 184 ? 134.691 21.978 94.740 1.00 23.69 180 HIS C N 1
ATOM 5262 C CA . HIS C 1 184 ? 135.381 22.753 95.765 1.00 23.83 180 HIS C CA 1
ATOM 5263 C C . HIS C 1 184 ? 135.115 22.164 97.122 1.00 23.20 180 HIS C C 1
ATOM 5264 O O . HIS C 1 184 ? 134.042 21.647 97.362 1.00 23.85 180 HIS C O 1
ATOM 5271 N N . PRO C 1 185 ? 136.067 22.311 98.052 1.00 23.18 181 PRO C N 1
ATOM 5272 C CA . PRO C 1 185 ? 135.731 21.929 99.409 1.00 22.73 181 PRO C CA 1
ATOM 5273 C C . PRO C 1 185 ? 134.722 22.898 99.993 1.00 21.58 181 PRO C C 1
ATOM 5274 O O . PRO C 1 185 ? 134.727 24.058 99.642 1.00 21.10 181 PRO C O 1
ATOM 5278 N N . VAL C 1 186 ? 133.845 22.396 100.855 1.00 21.57 182 VAL C N 1
ATOM 5279 C CA . VAL C 1 186 ? 132.888 23.227 101.580 1.00 21.36 182 VAL C CA 1
ATOM 5280 C C . VAL C 1 186 ? 133.592 24.131 102.596 1.00 21.84 182 VAL C C 1
ATOM 5281 O O . VAL C 1 186 ? 133.088 25.199 102.941 1.00 21.10 182 VAL C O 1
ATOM 5285 N N . VAL C 1 187 ? 134.753 23.693 103.073 1.00 23.18 183 VAL C N 1
ATOM 5286 C CA . VAL C 1 187 ? 135.590 24.513 103.941 1.00 24.16 183 VAL C CA 1
ATOM 5287 C C . VAL C 1 187 ? 136.953 24.676 103.313 1.00 25.16 183 VAL C C 1
ATOM 5288 O O . VAL C 1 187 ? 137.595 23.694 102.952 1.00 26.23 183 VAL C O 1
ATOM 5292 N N . ARG C 1 188 ? 137.380 25.921 103.151 1.00 25.78 184 ARG C N 1
ATOM 5293 C CA . ARG C 1 188 ? 138.694 26.216 102.614 1.00 26.70 184 ARG C CA 1
ATOM 5294 C C . ARG C 1 188 ? 139.468 26.971 103.665 1.00 27.42 184 ARG C C 1
ATOM 5295 O O . ARG C 1 188 ? 138.895 27.641 104.514 1.00 26.61 184 ARG C O 1
ATOM 5303 N N . VAL C 1 189 ? 140.784 26.859 103.599 1.00 29.90 185 VAL C N 1
ATOM 5304 C CA . VAL C 1 189 ? 141.672 27.567 104.513 1.00 30.83 185 VAL C CA 1
ATOM 5305 C C . VAL C 1 189 ? 142.106 28.836 103.805 1.00 31.05 185 VAL C C 1
ATOM 5306 O O . VAL C 1 189 ? 142.696 28.782 102.719 1.00 31.28 185 VAL C O 1
ATOM 5310 N N . HIS C 1 190 ? 141.780 29.971 104.409 1.00 31.30 186 HIS C N 1
ATOM 5311 C CA . HIS C 1 190 ? 142.042 31.268 103.808 1.00 31.67 186 HIS C CA 1
ATOM 5312 C C . HIS C 1 190 ? 143.558 31.456 103.691 1.00 33.12 186 HIS C C 1
ATOM 5313 O O . HIS C 1 190 ? 144.264 31.387 104.701 1.00 32.59 186 HIS C O 1
ATOM 5320 N N . PRO C 1 191 ? 144.061 31.700 102.465 1.00 33.71 187 PRO C N 1
ATOM 5321 C CA . PRO C 1 191 ? 145.501 31.763 102.218 1.00 35.57 187 PRO C CA 1
ATOM 5322 C C . PRO C 1 191 ? 146.249 32.933 102.888 1.00 37.37 187 PRO C C 1
ATOM 5323 O O . PRO C 1 191 ? 147.444 32.802 103.140 1.00 38.69 187 PRO C O 1
ATOM 5327 N N . GLU C 1 192 ? 145.577 34.062 103.129 1.00 37.29 188 GLU C N 1
ATOM 5328 C CA . GLU C 1 192 ? 146.175 35.202 103.839 1.00 37.64 188 GLU C CA 1
ATOM 5329 C C . GLU C 1 192 ? 145.944 35.192 105.354 1.00 37.21 188 GLU C C 1
ATOM 5330 O O . GLU C 1 192 ? 146.841 35.579 106.099 1.00 38.67 188 GLU C O 1
ATOM 5336 N N . THR C 1 193 ? 144.760 34.792 105.820 1.00 35.14 189 THR C N 1
ATOM 5337 C CA . THR C 1 193 ? 144.455 34.843 107.260 1.00 34.23 189 THR C CA 1
ATOM 5338 C C . THR C 1 193 ? 144.696 33.514 107.974 1.00 34.06 189 THR C C 1
ATOM 5339 O O . THR C 1 193 ? 144.809 33.487 109.196 1.00 34.23 189 THR C O 1
ATOM 5343 N N . GLY C 1 194 ? 144.728 32.420 107.225 1.00 33.87 190 GLY C N 1
ATOM 5344 C CA . GLY C 1 194 ? 144.765 31.088 107.818 1.00 34.76 190 GLY C CA 1
ATOM 5345 C C . GLY C 1 194 ? 143.453 30.623 108.425 1.00 35.38 190 GLY C C 1
ATOM 5346 O O . GLY C 1 194 ? 143.346 29.476 108.871 1.00 35.35 190 GLY C O 1
ATOM 5347 N N . GLU C 1 195 ? 142.428 31.482 108.413 1.00 36.58 191 GLU C N 1
ATOM 5348 C CA . GLU C 1 195 ? 141.142 31.138 109.027 1.00 36.29 191 GLU C CA 1
ATOM 5349 C C . GLU C 1 195 ? 140.364 30.172 108.124 1.00 34.20 191 GLU C C 1
ATOM 5350 O O . GLU C 1 195 ? 140.427 30.268 106.893 1.00 32.78 191 GLU C O 1
ATOM 5356 N N . ARG C 1 196 ? 139.629 29.247 108.734 1.00 32.16 192 ARG C N 1
ATOM 5357 C CA . ARG C 1 196 ? 138.744 28.385 107.965 1.00 30.98 192 ARG C CA 1
ATOM 5358 C C . ARG C 1 196 ? 137.461 29.147 107.645 1.00 28.79 192 ARG C C 1
ATOM 5359 O O . ARG C 1 196 ? 136.890 29.831 108.500 1.00 27.82 192 ARG C O 1
ATOM 5367 N N . VAL C 1 197 ? 137.009 29.003 106.409 1.00 27.27 193 VAL C N 1
ATOM 5368 C CA . VAL C 1 197 ? 135.811 29.692 105.942 1.00 26.26 193 VAL C CA 1
ATOM 5369 C C . VAL C 1 197 ? 134.947 28.766 105.090 1.00 24.68 193 VAL C C 1
ATOM 5370 O O . VAL C 1 197 ? 135.457 27.865 104.418 1.00 23.86 193 VAL C O 1
ATOM 5374 N N . LEU C 1 198 ? 133.639 28.976 105.145 1.00 23.17 194 LEU C N 1
ATOM 5375 C CA . LEU C 1 198 ? 132.719 28.187 104.336 1.00 22.06 194 LEU C CA 1
ATOM 5376 C C . LEU C 1 198 ? 132.738 28.669 102.889 1.00 21.29 194 LEU C C 1
ATOM 5377 O O . LEU C 1 198 ? 132.955 29.847 102.609 1.00 20.59 194 LEU C O 1
ATOM 5382 N N . LEU C 1 199 ? 132.552 27.727 101.972 1.00 20.66 195 LEU C N 1
ATOM 5383 C CA . LEU C 1 199 ? 132.478 28.023 100.563 1.00 20.14 195 LEU C CA 1
ATOM 5384 C C . LEU C 1 199 ? 131.237 27.329 100.034 1.00 19.69 195 LEU C C 1
ATOM 5385 O O . LEU C 1 199 ? 131.265 26.147 99.720 1.00 19.96 195 LEU C O 1
ATOM 5390 N N . LEU C 1 200 ? 130.146 28.083 99.936 1.00 19.55 196 LEU C N 1
ATOM 5391 C CA . LEU C 1 200 ? 128.872 27.573 99.414 1.00 19.58 196 LEU C CA 1
ATOM 5392 C C . LEU C 1 200 ? 128.248 28.601 98.442 1.00 19.76 196 LEU C C 1
ATOM 5393 O O . LEU C 1 200 ? 128.895 28.957 97.455 1.00 19.25 196 LEU C O 1
ATOM 5398 N N . GLY C 1 201 ? 127.005 29.047 98.686 1.00 19.88 197 GLY C N 1
ATOM 5399 C CA . GLY C 1 201 ? 126.341 29.996 97.798 1.00 19.79 197 GLY C CA 1
ATOM 5400 C C . GLY C 1 201 ? 125.642 29.332 96.626 1.00 20.52 197 GLY C C 1
ATOM 5401 O O . GLY C 1 201 ? 125.689 28.113 96.481 1.00 20.01 197 GLY C O 1
ATOM 5402 N N . HIS C 1 202 ? 125.016 30.132 95.765 1.00 21.85 198 HIS C N 1
ATOM 5403 C CA . HIS C 1 202 ? 124.032 29.591 94.835 1.00 23.45 198 HIS C CA 1
ATOM 5404 C C . HIS C 1 202 ? 124.566 28.892 93.617 1.00 23.66 198 HIS C C 1
ATOM 5405 O O . HIS C 1 202 ? 123.777 28.405 92.821 1.00 24.58 198 HIS C O 1
ATOM 5412 N N . PHE C 1 203 ? 125.885 28.840 93.431 1.00 22.97 199 PHE C N 1
ATOM 5413 C CA . PHE C 1 203 ? 126.424 28.047 92.310 1.00 22.68 199 PHE C CA 1
ATOM 5414 C C . PHE C 1 203 ? 126.561 26.561 92.653 1.00 21.95 199 PHE C C 1
ATOM 5415 O O . PHE C 1 203 ? 126.902 25.770 91.799 1.00 22.09 199 PHE C O 1
ATOM 5423 N N . VAL C 1 204 ? 126.289 26.202 93.906 1.00 21.57 200 VAL C N 1
ATOM 5424 C CA . VAL C 1 204 ? 126.346 24.822 94.359 1.00 21.45 200 VAL C CA 1
ATOM 5425 C C . VAL C 1 204 ? 125.185 24.043 93.774 1.00 21.81 200 VAL C C 1
ATOM 5426 O O . VAL C 1 204 ? 124.042 24.406 93.983 1.00 22.15 200 VAL C O 1
ATOM 5430 N N . LYS C 1 205 ? 125.482 22.985 93.021 1.00 22.93 201 LYS C N 1
ATOM 5431 C CA . LYS C 1 205 ? 124.442 22.094 92.497 1.00 23.22 201 LYS C CA 1
ATOM 5432 C C . LYS C 1 205 ? 124.186 20.935 93.463 1.00 24.02 201 LYS C C 1
ATOM 5433 O O . LYS C 1 205 ? 123.074 20.440 93.553 1.00 23.56 201 LYS C O 1
ATOM 5435 N N . SER C 1 206 ? 125.228 20.482 94.159 1.00 25.20 202 SER C N 1
ATOM 5436 C CA . SER C 1 206 ? 125.141 19.273 94.991 1.00 25.28 202 SER C CA 1
ATOM 5437 C C . SER C 1 206 ? 126.387 19.064 95.846 1.00 24.62 202 SER C C 1
ATOM 5438 O O . SER C 1 206 ? 127.416 19.696 95.627 1.00 24.25 202 SER C O 1
ATOM 5441 N N . PHE C 1 207 ? 126.284 18.152 96.801 1.00 24.53 203 PHE C N 1
ATOM 5442 C CA . PHE C 1 207 ? 127.432 17.747 97.589 1.00 25.34 203 PHE C CA 1
ATOM 5443 C C . PHE C 1 207 ? 127.883 16.371 97.136 1.00 24.42 203 PHE C C 1
ATOM 5444 O O . PHE C 1 207 ? 127.071 15.449 97.005 1.00 23.22 203 PHE C O 1
ATOM 5452 N N . VAL C 1 208 ? 129.187 16.238 96.908 1.00 24.58 204 VAL C N 1
ATOM 5453 C CA . VAL C 1 208 ? 129.761 15.019 96.334 1.00 24.57 204 VAL C CA 1
ATOM 5454 C C . VAL C 1 208 ? 129.425 13.801 97.195 1.00 25.23 204 VAL C C 1
ATOM 5455 O O . VAL C 1 208 ? 129.690 13.798 98.410 1.00 26.07 204 VAL C O 1
ATOM 5459 N N . GLY C 1 209 ? 128.853 12.774 96.568 1.00 24.62 205 GLY C N 1
ATOM 5460 C CA . GLY C 1 209 ? 128.613 11.496 97.232 1.00 24.87 205 GLY C CA 1
ATOM 5461 C C . GLY C 1 209 ? 127.299 11.379 97.978 1.00 24.88 205 GLY C C 1
ATOM 5462 O O . GLY C 1 209 ? 126.994 10.329 98.533 1.00 25.16 205 GLY C O 1
ATOM 5463 N N . LEU C 1 210 ? 126.508 12.445 97.966 1.00 24.72 206 LEU C N 1
ATOM 5464 C CA . LEU C 1 210 ? 125.261 12.506 98.718 1.00 24.12 206 LEU C CA 1
ATOM 5465 C C . LEU C 1 210 ? 124.032 12.475 97.799 1.00 23.67 206 LEU C C 1
ATOM 5466 O O . LEU C 1 210 ? 124.083 12.941 96.672 1.00 23.22 206 LEU C O 1
ATOM 5471 N N . LYS C 1 211 ? 122.922 11.960 98.304 1.00 24.33 207 LYS C N 1
ATOM 5472 C CA . LYS C 1 211 ? 121.654 12.030 97.587 1.00 26.10 207 LYS C CA 1
ATOM 5473 C C . LYS C 1 211 ? 121.199 13.497 97.486 1.00 25.64 207 LYS C C 1
ATOM 5474 O O . LYS C 1 211 ? 121.526 14.314 98.337 1.00 26.15 207 LYS C O 1
ATOM 5476 N N . ASP C 1 212 ? 120.444 13.827 96.446 1.00 26.41 208 ASP C N 1
ATOM 5477 C CA . ASP C 1 212 ? 120.040 15.224 96.225 1.00 26.46 208 ASP C CA 1
ATOM 5478 C C . ASP C 1 212 ? 119.232 15.820 97.380 1.00 25.07 208 ASP C C 1
ATOM 5479 O O . ASP C 1 212 ? 119.366 17.005 97.673 1.00 24.42 208 ASP C O 1
ATOM 5484 N N . THR C 1 213 ? 118.390 15.006 98.017 1.00 25.37 209 THR C N 1
ATOM 5485 C CA . THR C 1 213 ? 117.623 15.459 99.182 1.00 25.13 209 THR C CA 1
ATOM 5486 C C . THR C 1 213 ? 118.530 15.832 100.342 1.00 24.44 209 THR C C 1
ATOM 5487 O O . THR C 1 213 ? 118.253 16.776 101.071 1.00 24.22 209 THR C O 1
ATOM 5491 N N . GLU C 1 214 ? 119.621 15.089 100.491 1.00 23.36 210 GLU C N 1
ATOM 5492 C CA . GLU C 1 214 ? 120.617 15.353 101.524 1.00 22.69 210 GLU C CA 1
ATOM 5493 C C . GLU C 1 214 ? 121.451 16.599 101.208 1.00 21.34 210 GLU C C 1
ATOM 5494 O O . GLU C 1 214 ? 121.744 17.390 102.097 1.00 21.33 210 GLU C O 1
ATOM 5500 N N . SER C 1 215 ? 121.811 16.777 99.947 1.00 19.61 211 SER C N 1
ATOM 5501 C CA . SER C 1 215 ? 122.457 18.006 99.510 1.00 19.45 211 SER C CA 1
ATOM 5502 C C . SER C 1 215 ? 121.599 19.244 99.805 1.00 19.23 211 SER C C 1
ATOM 5503 O O . SER C 1 215 ? 122.089 20.239 100.309 1.00 19.68 211 SER C O 1
ATOM 5506 N N . ALA C 1 216 ? 120.308 19.165 99.514 1.00 19.41 212 ALA C N 1
ATOM 5507 C CA . ALA C 1 216 ? 119.375 20.277 99.758 1.00 19.37 212 ALA C CA 1
ATOM 5508 C C . ALA C 1 216 ? 119.269 20.616 101.228 1.00 19.60 212 ALA C C 1
ATOM 5509 O O . ALA C 1 216 ? 119.271 21.792 101.602 1.00 20.42 212 ALA C O 1
ATOM 5511 N N . ALA C 1 217 ? 119.186 19.588 102.066 1.00 19.52 213 ALA C N 1
ATOM 5512 C CA . ALA C 1 217 ? 119.002 19.801 103.490 1.00 19.92 213 ALA C CA 1
ATOM 5513 C C . ALA C 1 217 ? 120.266 20.384 104.138 1.00 20.36 213 ALA C C 1
ATOM 5514 O O . ALA C 1 217 ? 120.184 21.305 104.958 1.00 20.60 213 ALA C O 1
ATOM 5516 N N . LEU C 1 218 ? 121.424 19.858 103.762 1.00 20.28 214 LEU C N 1
ATOM 5517 C CA . LEU C 1 218 ? 122.668 20.334 104.328 1.00 20.47 214 LEU C CA 1
ATOM 5518 C C . LEU C 1 218 ? 123.011 21.729 103.814 1.00 20.27 214 LEU C C 1
ATOM 5519 O O . LEU C 1 218 ? 123.512 22.562 104.555 1.00 20.39 214 LEU C O 1
ATOM 5524 N N . PHE C 1 219 ? 122.758 21.976 102.532 1.00 19.92 215 PHE C N 1
ATOM 5525 C CA . PHE C 1 219 ? 122.973 23.300 101.937 1.00 19.13 215 PHE C CA 1
ATOM 5526 C C . PHE C 1 219 ? 122.164 24.363 102.699 1.00 18.72 215 PHE C C 1
ATOM 5527 O O . PHE C 1 219 ? 122.707 25.408 103.081 1.00 18.72 215 PHE C O 1
ATOM 5535 N N . ARG C 1 220 ? 120.879 24.078 102.913 1.00 18.15 216 ARG C N 1
ATOM 5536 C CA . ARG C 1 220 ? 119.989 24.982 103.664 1.00 17.94 216 ARG C CA 1
ATOM 5537 C C . ARG C 1 220 ? 120.511 25.182 105.101 1.00 18.17 216 ARG C C 1
ATOM 5538 O O . ARG C 1 2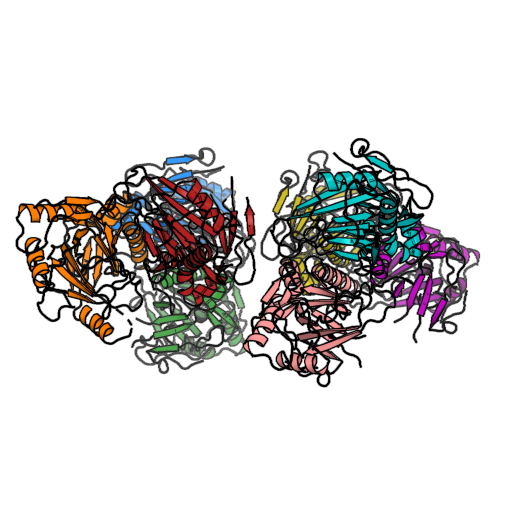20 ? 120.516 26.302 105.620 1.00 17.10 216 ARG C O 1
ATOM 5540 N N . LEU C 1 221 ? 120.957 24.092 105.730 1.00 18.46 217 LEU C N 1
ATOM 5541 C CA . LEU C 1 221 ? 121.481 24.155 107.093 1.00 18.39 217 LEU C CA 1
ATOM 5542 C C . LEU C 1 221 ? 122.670 25.107 107.194 1.00 18.68 217 LEU C C 1
ATOM 5543 O O . LEU C 1 221 ? 122.714 25.986 108.061 1.00 18.93 217 LEU C O 1
ATOM 5548 N N . PHE C 1 222 ? 123.640 24.921 106.318 1.00 18.73 218 PHE C N 1
ATOM 5549 C CA . PHE C 1 222 ? 124.804 25.770 106.332 1.00 19.33 218 PHE C CA 1
ATOM 5550 C C . PHE C 1 222 ? 124.456 27.192 105.908 1.00 19.31 218 PHE C C 1
ATOM 5551 O O . PHE C 1 222 ? 124.908 28.150 106.523 1.00 19.87 218 PHE C O 1
ATOM 5559 N N . GLN C 1 223 ? 123.682 27.338 104.842 1.00 19.59 219 GLN C N 1
ATOM 5560 C CA . GLN C 1 223 ? 123.287 28.678 104.380 1.00 19.31 219 GLN C CA 1
ATOM 5561 C C . GLN C 1 223 ? 122.508 29.437 105.464 1.00 20.12 219 GLN C C 1
ATOM 5562 O O . GLN C 1 223 ? 122.728 30.627 105.644 1.00 20.92 219 GLN C O 1
ATOM 5568 N N . ASP C 1 224 ? 121.636 28.748 106.200 1.00 20.20 220 ASP C N 1
ATOM 5569 C CA . ASP C 1 224 ? 120.926 29.367 107.315 1.00 20.54 220 ASP C CA 1
ATOM 5570 C C . ASP C 1 224 ? 121.871 29.990 108.313 1.00 21.93 220 ASP C C 1
ATOM 5571 O O . ASP C 1 224 ? 121.625 31.087 108.824 1.00 22.73 220 ASP C O 1
ATOM 5576 N N . ARG C 1 225 ? 122.940 29.271 108.629 1.00 22.57 221 ARG C N 1
ATOM 5577 C CA . ARG C 1 225 ? 123.960 29.786 109.535 1.00 23.42 221 ARG C CA 1
ATOM 5578 C C . ARG C 1 225 ? 124.778 30.916 108.952 1.00 22.45 221 ARG C C 1
ATOM 5579 O O . ARG C 1 225 ? 125.181 31.816 109.673 1.00 23.19 221 ARG C O 1
ATOM 5587 N N . ILE C 1 226 ? 125.033 30.880 107.657 1.00 21.46 222 ILE C N 1
ATOM 5588 C CA . ILE C 1 226 ? 125.793 31.959 107.029 1.00 21.15 222 ILE C CA 1
ATOM 5589 C C . ILE C 1 226 ? 125.000 33.266 107.004 1.00 20.83 222 ILE C C 1
ATOM 5590 O O . ILE C 1 226 ? 125.543 34.337 107.265 1.00 20.62 222 ILE C O 1
ATOM 5595 N N . THR C 1 227 ? 123.707 33.168 106.694 1.00 20.53 223 THR C N 1
ATOM 5596 C CA . THR C 1 227 ? 122.888 34.341 106.415 1.00 19.72 223 THR C CA 1
ATOM 5597 C C . THR C 1 227 ? 122.066 34.820 107.611 1.00 19.59 223 THR C C 1
ATOM 5598 O O . THR C 1 227 ? 121.306 35.765 107.466 1.00 19.15 223 THR C O 1
ATOM 5602 N N . ARG C 1 228 ? 122.210 34.156 108.760 1.00 19.47 224 ARG C N 1
ATOM 5603 C CA . ARG C 1 228 ? 121.727 34.663 110.057 1.00 19.09 224 ARG C CA 1
ATOM 5604 C C . ARG C 1 228 ? 122.052 36.157 110.080 1.00 19.81 224 ARG C C 1
ATOM 5605 O O . ARG C 1 228 ? 123.160 36.561 109.748 1.00 19.88 224 ARG C O 1
ATOM 5607 N N . LEU C 1 229 ? 121.088 36.991 110.454 1.00 20.63 225 LEU C N 1
ATOM 5608 C CA . LEU C 1 229 ? 121.260 38.434 110.359 1.00 20.38 225 LEU C CA 1
ATOM 5609 C C . LEU C 1 229 ? 122.487 38.920 111.101 1.00 21.93 225 LEU C C 1
ATOM 5610 O O . LEU C 1 229 ? 123.173 39.841 110.641 1.00 21.99 225 LEU C O 1
ATOM 5615 N N . GLU C 1 230 ? 122.760 38.297 112.247 1.00 23.49 226 GLU C N 1
ATOM 5616 C CA . GLU C 1 230 ? 123.951 38.580 113.063 1.00 24.71 226 GLU C CA 1
ATOM 5617 C C . GLU C 1 230 ? 125.269 38.485 112.313 1.00 24.39 226 GLU C C 1
ATOM 5618 O O . GLU C 1 230 ? 126.212 39.175 112.682 1.00 24.51 226 GLU C O 1
ATOM 5624 N N . ASN C 1 231 ? 125.351 37.610 111.310 1.00 25.18 227 ASN C N 1
ATOM 5625 C CA . ASN C 1 231 ? 126.553 37.497 110.475 1.00 26.26 227 ASN C CA 1
ATOM 5626 C C . ASN C 1 231 ? 126.517 38.361 109.231 1.00 24.12 227 ASN C C 1
ATOM 5627 O O . ASN C 1 231 ? 127.339 38.170 108.333 1.00 23.85 227 ASN C O 1
ATOM 5632 N N . THR C 1 232 ? 125.598 39.317 109.169 1.00 22.71 228 THR C N 1
ATOM 5633 C CA . THR C 1 232 ? 125.475 40.141 107.980 1.00 21.09 228 THR C CA 1
ATOM 5634 C C . THR C 1 232 ? 125.553 41.634 108.267 1.00 20.15 228 THR C C 1
ATOM 5635 O O . THR C 1 232 ? 125.232 42.102 109.361 1.00 21.03 228 THR C O 1
ATOM 5639 N N . VAL C 1 233 ? 125.969 42.371 107.248 1.00 18.76 229 VAL C N 1
ATOM 5640 C CA . VAL C 1 233 ? 125.842 43.815 107.231 1.00 18.09 229 VAL C CA 1
ATOM 5641 C C . VAL C 1 233 ? 125.095 44.180 105.960 1.00 17.10 229 VAL C C 1
ATOM 5642 O O . VAL C 1 233 ? 125.269 43.552 104.923 1.00 16.79 229 VAL C O 1
ATOM 5646 N N . ARG C 1 234 ? 124.238 45.183 106.060 1.00 16.71 230 ARG C N 1
ATOM 5647 C CA . ARG C 1 234 ? 123.449 45.624 104.934 1.00 16.51 230 ARG C CA 1
ATOM 5648 C C . ARG C 1 234 ? 123.705 47.116 104.710 1.00 16.59 230 ARG C C 1
ATOM 5649 O O . ARG C 1 234 ? 123.419 47.924 105.584 1.00 16.33 230 ARG C O 1
ATOM 5657 N N . TRP C 1 235 ? 124.163 47.451 103.508 1.00 16.51 231 TRP C N 1
ATOM 5658 C CA . TRP C 1 235 ? 124.600 48.788 103.172 1.00 16.52 231 TRP C CA 1
ATOM 5659 C C . TRP C 1 235 ? 123.584 49.538 102.321 1.00 16.67 231 TRP C C 1
ATOM 5660 O O . TRP C 1 235 ? 123.065 49.002 101.327 1.00 16.98 231 TRP C O 1
ATOM 5671 N N . SER C 1 236 ? 123.307 50.773 102.716 1.00 16.63 232 SER C N 1
ATOM 5672 C CA . SER C 1 236 ? 122.516 51.704 101.916 1.00 16.88 232 SER C CA 1
ATOM 5673 C C . SER C 1 236 ? 123.452 52.547 101.068 1.00 16.69 232 SER C C 1
ATOM 5674 O O . SER C 1 236 ? 124.219 53.343 101.601 1.00 16.91 232 SER C O 1
ATOM 5677 N N . TRP C 1 237 ? 123.369 52.396 99.753 1.00 16.52 233 TRP C N 1
ATOM 5678 C CA . TRP C 1 237 ? 124.279 53.084 98.854 1.00 16.29 233 TRP C CA 1
ATOM 5679 C C . TRP C 1 237 ? 123.953 54.573 98.716 1.00 16.76 233 TRP C C 1
ATOM 5680 O O . TRP C 1 237 ? 122.797 54.977 98.707 1.00 16.62 233 TRP C O 1
ATOM 5691 N N . LYS C 1 238 ? 125.004 55.376 98.674 1.00 18.09 234 LYS C N 1
ATOM 5692 C CA . LYS C 1 238 ? 124.919 56.804 98.388 1.00 19.45 234 LYS C CA 1
ATOM 5693 C C . LYS C 1 238 ? 125.926 57.113 97.275 1.00 19.24 234 LYS C C 1
ATOM 5694 O O . LYS C 1 238 ? 126.938 56.433 97.151 1.00 18.59 234 LYS C O 1
ATOM 5700 N N . PRO C 1 239 ? 125.666 58.162 96.493 1.00 19.79 235 PRO C N 1
ATOM 5701 C CA . PRO C 1 239 ? 126.690 58.556 95.540 1.00 20.55 235 PRO C CA 1
ATOM 5702 C C . PRO C 1 239 ? 128.042 58.762 96.233 1.00 20.57 235 PRO C C 1
ATOM 5703 O O . PRO C 1 239 ? 128.079 59.249 97.362 1.00 21.09 235 PRO C O 1
ATOM 5707 N N . GLY C 1 240 ? 129.114 58.368 95.571 1.00 19.96 236 GLY C N 1
ATOM 5708 C CA . GLY C 1 240 ? 130.436 58.468 96.147 1.00 20.97 236 GLY C CA 1
ATOM 5709 C C . GLY C 1 240 ? 130.856 57.266 96.979 1.00 21.94 236 GLY C C 1
ATOM 5710 O O . GLY C 1 240 ? 131.961 57.239 97.510 1.00 23.17 236 GLY C O 1
ATOM 5711 N N . ASP C 1 241 ? 129.989 56.264 97.106 1.00 22.45 237 ASP C N 1
ATOM 5712 C CA . ASP C 1 241 ? 130.310 55.064 97.886 1.00 21.87 237 ASP C CA 1
ATOM 5713 C C . ASP C 1 241 ? 131.105 54.066 97.052 1.00 21.66 237 ASP C C 1
ATOM 5714 O O . ASP C 1 241 ? 130.884 53.924 95.860 1.00 20.55 237 ASP C O 1
ATOM 5719 N N . LEU C 1 242 ? 132.019 53.372 97.714 1.00 22.33 238 LEU C N 1
ATOM 5720 C CA . LEU C 1 242 ? 132.755 52.279 97.117 1.00 23.52 238 LEU C CA 1
ATOM 5721 C C . LEU C 1 242 ? 132.889 51.168 98.138 1.00 23.75 238 LEU C C 1
ATOM 5722 O O . LEU C 1 242 ? 133.368 51.408 99.243 1.00 24.63 238 LEU C O 1
ATOM 5727 N N . ALA C 1 243 ? 132.474 49.959 97.778 1.00 22.82 239 ALA C N 1
ATOM 5728 C CA . ALA C 1 243 ? 132.621 48.813 98.664 1.00 22.45 239 ALA C CA 1
ATOM 5729 C C . ALA C 1 243 ? 133.688 47.888 98.140 1.00 23.10 239 ALA C C 1
ATOM 5730 O O . ALA C 1 243 ? 133.789 47.686 96.928 1.00 23.12 239 ALA C O 1
ATOM 5732 N N . ILE C 1 244 ? 134.469 47.319 99.055 1.00 23.39 240 ILE C N 1
ATOM 5733 C CA . ILE C 1 244 ? 135.408 46.257 98.729 1.00 23.82 240 ILE C CA 1
ATOM 5734 C C . ILE C 1 244 ? 135.158 45.078 99.655 1.00 23.07 240 ILE C C 1
ATOM 5735 O O . ILE C 1 244 ? 135.109 45.259 100.871 1.00 22.52 240 ILE C O 1
ATOM 5740 N N . TRP C 1 245 ? 135.025 43.875 99.094 1.00 22.66 241 TRP C N 1
ATOM 5741 C CA . TRP C 1 245 ? 134.833 42.689 99.924 1.00 22.08 241 TRP C CA 1
ATOM 5742 C C . TRP C 1 245 ? 135.770 41.554 99.617 1.00 22.68 241 TRP C C 1
ATOM 5743 O O . TRP C 1 245 ? 136.217 41.378 98.490 1.00 22.99 241 TRP C O 1
ATOM 5754 N N . ASP C 1 246 ? 136.063 40.780 100.654 1.00 23.69 242 ASP C N 1
ATOM 5755 C CA . ASP C 1 246 ? 136.883 39.585 100.549 1.00 24.25 242 ASP C CA 1
ATOM 5756 C C . ASP C 1 246 ? 135.977 38.445 100.111 1.00 24.59 242 ASP C C 1
ATOM 5757 O O . ASP C 1 246 ? 135.194 37.899 100.909 1.00 25.13 242 ASP C O 1
ATOM 5762 N N . ASN C 1 247 ? 136.080 38.085 98.837 1.00 24.45 243 ASN C N 1
ATOM 5763 C CA . ASN C 1 247 ? 135.206 37.071 98.253 1.00 24.60 243 ASN C CA 1
ATOM 5764 C C . ASN C 1 247 ? 135.556 35.672 98.735 1.00 25.14 243 ASN C C 1
ATOM 5765 O O . ASN C 1 247 ? 134.833 34.720 98.481 1.00 25.40 243 ASN C O 1
ATOM 5770 N N . ARG C 1 248 ? 136.669 35.538 99.450 1.00 26.80 244 ARG C N 1
ATOM 5771 C CA . ARG C 1 248 ? 137.046 34.250 100.044 1.00 26.63 244 ARG C CA 1
ATOM 5772 C C . ARG C 1 248 ? 136.359 34.019 101.382 1.00 25.23 244 ARG C C 1
ATOM 5773 O O . ARG C 1 248 ? 136.337 32.891 101.868 1.00 25.70 244 ARG C O 1
ATOM 5781 N N . ALA C 1 249 ? 135.818 35.076 101.985 1.00 22.92 245 ALA C N 1
ATOM 5782 C CA . ALA C 1 249 ? 135.251 34.970 103.326 1.00 22.20 245 ALA C CA 1
ATOM 5783 C C . ALA C 1 249 ? 133.859 35.585 103.430 1.00 21.06 245 ALA C C 1
ATOM 5784 O O . ALA C 1 249 ? 133.397 35.909 104.531 1.00 20.57 245 ALA C O 1
ATOM 5786 N N . THR C 1 250 ? 133.190 35.723 102.289 1.00 20.04 246 THR C N 1
ATOM 5787 C CA . THR C 1 250 ? 131.852 36.267 102.268 1.00 19.15 246 THR C CA 1
ATOM 5788 C C . THR C 1 250 ? 130.963 35.656 101.215 1.00 18.63 246 THR C C 1
ATOM 5789 O O . THR C 1 250 ? 131.406 34.969 100.302 1.00 18.21 246 THR C O 1
ATOM 5793 N N . GLN C 1 251 ? 129.679 35.929 101.392 1.00 18.19 247 GLN C N 1
ATOM 5794 C CA . GLN C 1 251 ? 128.698 35.879 100.333 1.00 17.98 247 GLN C CA 1
ATOM 5795 C C . GLN C 1 251 ? 128.007 37.235 100.323 1.00 18.12 247 GLN C C 1
ATOM 5796 O O . GLN C 1 251 ? 128.183 38.029 101.256 1.00 18.35 247 GLN C O 1
ATOM 5802 N N . HIS C 1 252 ? 127.250 37.517 99.271 1.00 18.09 248 HIS C N 1
ATOM 5803 C CA . HIS C 1 252 ? 126.479 38.734 99.245 1.00 18.35 248 HIS C CA 1
ATOM 5804 C C . HIS C 1 252 ? 125.217 38.556 98.461 1.00 17.92 248 HIS C C 1
ATOM 5805 O O . HIS C 1 252 ? 125.011 37.545 97.793 1.00 18.05 248 HIS C O 1
ATOM 5812 N N . TYR C 1 253 ? 124.382 39.582 98.534 1.00 17.21 249 TYR C N 1
ATOM 5813 C CA . TYR C 1 253 ? 123.037 39.520 98.031 1.00 16.67 249 TYR C CA 1
ATOM 5814 C C . TYR C 1 253 ? 122.665 40.923 97.613 1.00 16.41 249 TYR C C 1
ATOM 5815 O O . TYR C 1 253 ? 122.753 41.850 98.407 1.00 15.85 249 TYR C O 1
ATOM 5824 N N . ALA C 1 254 ? 122.224 41.069 96.377 1.00 17.09 250 ALA C N 1
ATOM 5825 C CA . ALA C 1 254 ? 121.740 42.358 95.879 1.00 17.60 250 ALA C CA 1
ATOM 5826 C C . ALA C 1 254 ? 120.234 42.401 96.036 1.00 17.53 250 ALA C C 1
ATOM 5827 O O . ALA C 1 254 ? 119.525 41.610 95.425 1.00 19.23 250 ALA C O 1
ATOM 5829 N N . VAL C 1 255 ? 119.746 43.304 96.873 1.00 17.54 251 VAL C N 1
ATOM 5830 C CA . VAL C 1 255 ? 118.325 43.334 97.203 1.00 17.62 251 VAL C CA 1
ATOM 5831 C C . VAL C 1 255 ? 117.583 44.070 96.105 1.00 18.02 251 VAL C C 1
ATOM 5832 O O . VAL C 1 255 ? 117.908 45.205 95.781 1.00 17.78 251 VAL C O 1
ATOM 5836 N N . ALA C 1 256 ? 116.579 43.413 95.539 1.00 18.40 252 ALA C N 1
ATOM 5837 C CA . ALA C 1 256 ? 115.741 44.005 94.495 1.00 18.83 252 ALA C CA 1
ATOM 5838 C C . ALA C 1 256 ? 114.474 44.664 95.082 1.00 19.09 252 ALA C C 1
ATOM 5839 O O . ALA C 1 256 ? 113.364 44.229 94.815 1.00 19.95 252 ALA C O 1
ATOM 5841 N N . ASP C 1 257 ? 114.660 45.717 95.881 1.00 18.91 253 ASP C N 1
ATOM 5842 C CA . ASP C 1 257 ? 113.561 46.407 96.566 1.00 18.85 253 ASP C CA 1
ATOM 5843 C C . ASP C 1 257 ? 113.410 47.842 96.058 1.00 19.38 253 ASP C C 1
ATOM 5844 O O . ASP C 1 257 ? 113.041 48.761 96.810 1.00 19.62 253 ASP C O 1
ATOM 5849 N N . TYR C 1 258 ? 113.714 48.053 94.786 1.00 19.25 254 TYR C N 1
ATOM 5850 C CA . TYR C 1 258 ? 113.625 49.396 94.215 1.00 19.23 254 TYR C CA 1
ATOM 5851 C C . TYR C 1 258 ? 112.698 49.460 93.008 1.00 20.12 254 TYR C C 1
ATOM 5852 O O . TYR C 1 258 ? 112.790 50.381 92.195 1.00 20.18 254 TYR C O 1
ATOM 5861 N N . ASP C 1 259 ? 111.801 48.483 92.915 1.00 21.64 255 ASP C N 1
ATOM 5862 C CA . ASP C 1 259 ? 110.835 48.404 91.825 1.00 23.61 255 ASP C CA 1
ATOM 5863 C C . ASP C 1 259 ? 111.605 48.492 90.516 1.00 23.60 255 ASP C C 1
ATOM 5864 O O . ASP C 1 259 ? 112.689 47.923 90.388 1.00 22.53 255 ASP C O 1
ATOM 5869 N N . ASP C 1 260 ? 111.078 49.224 89.553 1.00 25.49 256 ASP C N 1
ATOM 5870 C CA . ASP C 1 260 ? 111.696 49.257 88.236 1.00 26.99 256 ASP C CA 1
ATOM 5871 C C . ASP C 1 260 ? 112.704 50.401 88.043 1.00 25.01 256 ASP C C 1
ATOM 5872 O O . ASP C 1 260 ? 113.093 50.673 86.923 1.00 24.15 256 ASP C O 1
ATOM 5877 N N . GLN C 1 261 ? 113.156 51.033 89.127 1.00 23.76 257 GLN C N 1
ATOM 5878 C CA . GLN C 1 261 ? 114.107 52.130 89.011 1.00 23.29 257 GLN C CA 1
ATOM 5879 C C . GLN C 1 261 ? 115.453 51.668 88.446 1.00 22.86 257 GLN C C 1
ATOM 5880 O O . GLN C 1 261 ? 115.913 50.558 88.693 1.00 22.02 257 GLN C O 1
ATOM 5886 N N . TYR C 1 262 ? 116.086 52.557 87.707 1.00 22.90 258 TYR C N 1
ATOM 5887 C CA . TYR C 1 262 ? 117.371 52.285 87.118 1.00 23.42 258 TYR C CA 1
ATOM 5888 C C . TYR C 1 262 ? 118.457 52.344 88.194 1.00 22.19 258 TYR C C 1
ATOM 5889 O O . TYR C 1 262 ? 118.422 53.208 89.066 1.00 22.01 258 TYR C O 1
ATOM 5898 N N . ARG C 1 263 ? 119.408 51.421 88.117 1.00 21.67 259 ARG C N 1
ATOM 5899 C CA . ARG C 1 263 ? 120.472 51.309 89.100 1.00 21.58 259 ARG C CA 1
ATOM 5900 C C . ARG C 1 263 ? 121.728 50.773 88.438 1.00 22.52 259 ARG C C 1
ATOM 5901 O O . ARG C 1 263 ? 121.700 49.734 87.782 1.00 22.77 259 ARG C O 1
ATOM 5909 N N . ARG C 1 264 ? 122.840 51.468 88.613 1.00 23.55 260 ARG C N 1
ATOM 5910 C CA . ARG C 1 264 ? 124.088 51.035 88.033 1.00 25.80 260 ARG C CA 1
ATOM 5911 C C . ARG C 1 264 ? 125.221 51.177 89.043 1.00 23.80 260 ARG C C 1
ATOM 5912 O O . ARG C 1 264 ? 125.411 52.243 89.615 1.00 22.21 260 ARG C O 1
ATOM 5920 N N . LEU C 1 265 ? 125.956 50.087 89.237 1.00 23.48 261 LEU C N 1
ATOM 5921 C CA . LEU C 1 265 ? 127.240 50.093 89.920 1.00 23.89 261 LEU C CA 1
ATOM 5922 C C . LEU C 1 265 ? 128.297 49.433 89.033 1.00 25.87 261 LEU C C 1
ATOM 5923 O O . LEU C 1 265 ? 127.978 48.594 88.196 1.00 25.98 261 LEU C O 1
ATOM 5928 N N . ASN C 1 266 ? 129.553 49.829 89.217 1.00 27.98 262 ASN C N 1
ATOM 5929 C CA . ASN C 1 266 ? 130.646 49.307 88.418 1.00 30.32 262 ASN C CA 1
ATOM 5930 C C . ASN C 1 266 ? 131.551 48.449 89.280 1.00 30.42 262 ASN C C 1
ATOM 5931 O O . ASN C 1 266 ? 131.993 48.860 90.350 1.00 28.50 262 ASN C O 1
ATOM 5936 N N . ARG C 1 267 ? 131.840 47.253 88.779 1.00 33.42 263 ARG C N 1
ATOM 5937 C CA . ARG C 1 267 ? 132.604 46.261 89.518 1.00 35.84 263 ARG C CA 1
ATOM 5938 C C . ARG C 1 267 ? 133.974 46.020 88.903 1.00 35.24 263 ARG C C 1
ATOM 5939 O O . ARG C 1 267 ? 134.110 45.929 87.692 1.00 34.31 263 ARG C O 1
ATOM 5947 N N . VAL C 1 268 ? 134.989 45.930 89.751 1.00 34.49 264 VAL C N 1
ATOM 5948 C CA . VAL C 1 268 ? 136.278 45.422 89.345 1.00 35.56 264 VAL C CA 1
ATOM 5949 C C . VAL C 1 268 ? 136.562 44.245 90.245 1.00 35.40 264 VAL C C 1
ATOM 5950 O O . VAL C 1 268 ? 136.375 44.334 91.453 1.00 37.03 264 VAL C O 1
ATOM 5954 N N . THR C 1 269 ? 137.037 43.156 89.653 1.00 35.81 265 THR C N 1
ATOM 5955 C CA . THR C 1 269 ? 137.282 41.921 90.379 1.00 35.88 265 THR C CA 1
ATOM 5956 C C . THR C 1 269 ? 138.781 41.576 90.361 1.00 36.19 265 THR C C 1
ATOM 5957 O O . THR C 1 269 ? 139.463 41.808 89.373 1.00 35.17 265 THR C O 1
ATOM 5961 N N . LEU C 1 270 ? 139.283 41.079 91.491 1.00 36.02 266 LEU C N 1
ATOM 5962 C CA . LEU C 1 270 ? 140.704 40.789 91.667 1.00 36.22 266 LEU C CA 1
ATOM 5963 C C . LEU C 1 270 ? 140.942 39.301 91.706 1.00 36.81 266 LEU C C 1
ATOM 5964 O O . LEU C 1 270 ? 140.211 38.573 92.369 1.00 36.12 266 LEU C O 1
ATOM 5969 N N . ALA C 1 271 ? 141.975 38.862 90.991 1.00 37.68 267 ALA C N 1
ATOM 5970 C CA . ALA C 1 271 ? 142.283 37.447 90.847 1.00 37.55 267 ALA C CA 1
ATOM 5971 C C . ALA C 1 271 ? 142.552 36.799 92.191 1.00 36.24 267 ALA C C 1
ATOM 5972 O O . ALA C 1 271 ? 143.175 37.391 93.064 1.00 35.49 267 ALA C O 1
ATOM 5974 N N . GLY C 1 272 ? 142.065 35.577 92.348 1.00 35.74 268 GLY C N 1
ATOM 5975 C CA . GLY C 1 272 ? 142.276 34.826 93.572 1.00 35.27 268 GLY C CA 1
ATOM 5976 C C . GLY C 1 272 ? 143.052 33.573 93.274 1.00 35.30 268 GLY C C 1
ATOM 5977 O O . GLY C 1 272 ? 143.612 33.423 92.191 1.00 35.11 268 GLY C O 1
ATOM 5978 N N . ASP C 1 273 ? 143.110 32.683 94.251 1.00 35.05 269 ASP C N 1
ATOM 5979 C CA . ASP C 1 273 ? 143.856 31.442 94.106 1.00 36.16 269 ASP C CA 1
ATOM 5980 C C . ASP C 1 273 ? 142.893 30.269 94.149 1.00 36.24 269 ASP C C 1
ATOM 5981 O O . ASP C 1 273 ? 141.680 30.458 94.214 1.00 36.14 269 ASP C O 1
ATOM 5986 N N . ILE C 1 274 ? 143.443 29.062 94.105 1.00 36.97 270 ILE C N 1
ATOM 5987 C CA . ILE C 1 274 ? 142.649 27.858 94.121 1.00 36.52 270 ILE C CA 1
ATOM 5988 C C . ILE C 1 274 ? 142.458 27.425 95.568 1.00 35.59 270 ILE C C 1
ATOM 5989 O O . ILE C 1 274 ? 143.424 27.285 96.301 1.00 34.85 270 ILE C O 1
ATOM 5994 N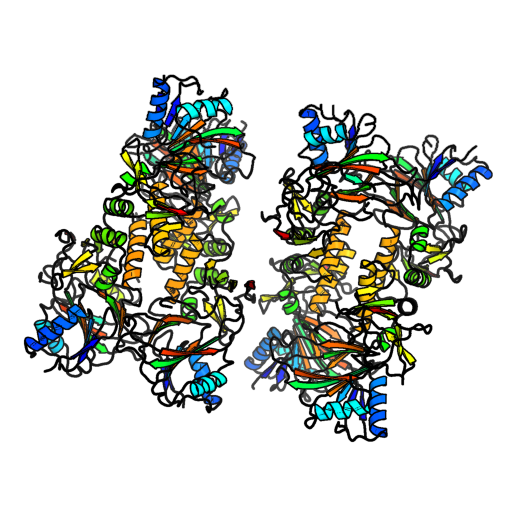 N . PRO C 1 275 ? 141.200 27.233 95.983 1.00 34.31 271 PRO C N 1
ATOM 5995 C CA . PRO C 1 275 ? 140.913 26.807 97.336 1.00 34.20 271 PRO C CA 1
ATOM 5996 C C . PRO C 1 275 ? 141.640 25.530 97.733 1.00 34.46 271 PRO C C 1
ATOM 5997 O O . PRO C 1 275 ? 141.803 24.614 96.918 1.00 34.92 271 PRO C O 1
ATOM 6001 N N . VAL C 1 276 ? 142.087 25.490 98.977 1.00 33.50 272 VAL C N 1
ATOM 6002 C CA . VAL C 1 276 ? 142.646 24.282 99.532 1.00 34.05 272 VAL C CA 1
ATOM 6003 C C . VAL C 1 276 ? 141.797 23.902 100.726 1.00 33.80 272 VAL C C 1
ATOM 6004 O O . VAL C 1 276 ? 141.357 24.769 101.491 1.00 34.36 272 VAL C O 1
ATOM 6008 N N . ASP C 1 277 ? 141.539 22.614 100.873 1.00 33.57 273 ASP C N 1
ATOM 6009 C CA . ASP C 1 277 ? 140.723 22.156 101.977 1.00 33.47 273 ASP C CA 1
ATOM 6010 C C . ASP C 1 277 ? 141.590 22.044 103.220 1.00 33.97 273 ASP C C 1
ATOM 6011 O O . ASP C 1 277 ? 142.773 22.355 103.221 1.00 33.81 273 ASP C O 1
ATOM 6016 N N . VAL C 1 278 ? 140.981 21.544 104.273 1.00 35.42 274 VAL C N 1
ATOM 6017 C CA . VAL C 1 278 ? 141.597 21.479 105.588 1.00 36.00 274 VAL C CA 1
ATOM 6018 C C . VAL C 1 278 ? 142.750 20.433 105.669 1.00 36.07 274 VAL C C 1
ATOM 6019 O O . VAL C 1 278 ? 143.567 20.484 106.588 1.00 35.33 274 VAL C O 1
ATOM 6023 N N . TYR C 1 279 ? 142.809 19.514 104.701 1.00 35.44 275 TYR C N 1
ATOM 6024 C CA . TYR C 1 279 ? 143.853 18.480 104.634 1.00 36.82 275 TYR C CA 1
ATOM 6025 C C . TYR C 1 279 ? 144.872 18.729 103.526 1.00 36.78 275 TYR C C 1
ATOM 6026 O O . TYR C 1 279 ? 145.672 17.855 103.223 1.00 37.48 275 TYR C O 1
ATOM 6035 N N . GLY C 1 280 ? 144.846 19.915 102.924 1.00 36.10 276 GLY C N 1
ATOM 6036 C CA . GLY C 1 280 ? 145.774 20.259 101.846 1.00 36.33 276 GLY C CA 1
ATOM 6037 C C . GLY C 1 280 ? 145.317 19.919 100.435 1.00 36.55 276 GLY C C 1
ATOM 6038 O O . GLY C 1 280 ? 146.023 20.214 99.481 1.00 37.43 276 GLY C O 1
ATOM 6039 N N . GLU C 1 281 ? 144.141 19.320 100.273 1.00 37.23 277 GLU C N 1
ATOM 6040 C CA . GLU C 1 281 ? 143.651 18.972 98.935 1.00 38.25 277 GLU C CA 1
ATOM 6041 C C . GLU C 1 281 ? 143.080 20.188 98.221 1.00 37.03 277 GLU C C 1
ATOM 6042 O O . GLU C 1 281 ? 142.358 20.983 98.823 1.00 36.72 277 GLU C O 1
ATOM 6048 N N . ARG C 1 282 ? 143.381 20.310 96.934 1.00 36.66 278 ARG C N 1
ATOM 6049 C CA . ARG C 1 282 ? 142.936 21.439 96.117 1.00 37.27 278 ARG C CA 1
ATOM 6050 C C . ARG C 1 282 ? 141.669 21.116 95.345 1.00 36.29 278 ARG C C 1
ATOM 6051 O O . ARG C 1 282 ? 141.325 19.944 95.165 1.00 37.29 278 ARG C O 1
ATOM 6059 N N . SER C 1 283 ? 140.989 22.168 94.888 1.00 34.39 279 SER C N 1
ATOM 6060 C CA . SER C 1 283 ? 139.785 22.044 94.063 1.00 32.93 279 SER C CA 1
ATOM 6061 C C . SER C 1 283 ? 140.082 21.273 92.783 1.00 33.49 279 SER C C 1
ATOM 6062 O O . SER C 1 283 ? 141.191 21.319 92.256 1.00 32.66 279 SER C O 1
ATOM 6065 N N . ARG C 1 284 ? 139.078 20.542 92.311 1.00 34.37 280 ARG C N 1
ATOM 6066 C CA . ARG C 1 284 ? 139.212 19.675 91.147 1.00 35.43 280 ARG C CA 1
ATOM 6067 C C . ARG C 1 284 ? 138.323 20.228 90.042 1.00 34.29 280 ARG C C 1
ATOM 6068 O O . ARG C 1 284 ? 137.109 20.235 90.175 1.00 32.90 280 ARG C O 1
ATOM 6076 N N . VAL C 1 285 ? 138.929 20.692 88.956 1.00 35.03 281 VAL C N 1
ATOM 6077 C CA . VAL C 1 285 ? 138.158 21.188 87.827 1.00 34.98 281 VAL C CA 1
ATOM 6078 C C . VAL C 1 285 ? 137.578 20.010 87.068 1.00 35.46 281 VAL C C 1
ATOM 6079 O O . VAL C 1 285 ? 138.317 19.108 86.669 1.00 36.75 281 VAL C O 1
ATOM 6083 N N . ILE C 1 286 ? 136.270 20.022 86.848 1.00 35.03 282 ILE C N 1
ATOM 6084 C CA . ILE C 1 286 ? 135.623 18.990 86.037 1.00 36.08 282 ILE C CA 1
ATOM 6085 C C . ILE C 1 286 ? 135.458 19.449 84.589 1.00 37.56 282 ILE C C 1
ATOM 6086 O O . ILE C 1 286 ? 135.613 18.655 83.670 1.00 38.27 282 ILE C O 1
ATOM 6091 N N . ALA C 1 287 ? 135.106 20.719 84.398 1.00 39.03 283 ALA C N 1
ATOM 6092 C CA . ALA C 1 287 ? 134.912 21.287 83.066 1.00 39.11 283 ALA C CA 1
ATOM 6093 C C . ALA C 1 287 ? 135.165 22.785 83.075 1.00 39.98 283 ALA C C 1
ATOM 6094 O O . ALA C 1 287 ? 134.890 23.471 84.074 1.00 39.56 283 ALA C O 1
ATOM 6096 N N . GLY C 1 288 ? 135.664 23.286 81.944 1.00 40.86 284 GLY C N 1
ATOM 6097 C CA . GLY C 1 288 ? 135.903 24.707 81.749 1.00 40.02 284 GLY C CA 1
ATOM 6098 C C . GLY C 1 288 ? 137.352 25.038 81.954 1.00 40.93 284 GLY C C 1
ATOM 6099 O O . GLY C 1 288 ? 138.094 24.278 82.572 1.00 39.87 284 GLY C O 1
ATOM 6100 N N . ASP C 1 289 ? 137.758 26.186 81.424 1.00 44.18 285 ASP C N 1
ATOM 6101 C CA . ASP C 1 289 ? 139.152 26.643 81.527 1.00 44.61 285 ASP C CA 1
ATOM 6102 C C . ASP C 1 289 ? 139.177 28.138 81.834 1.00 43.31 285 ASP C C 1
ATOM 6103 O O . ASP C 1 289 ? 138.708 28.952 81.037 1.00 42.84 285 ASP C O 1
ATOM 6108 N N . ALA C 1 290 ? 139.690 28.477 83.014 1.00 42.52 286 ALA C N 1
ATOM 6109 C CA . ALA C 1 290 ? 139.646 29.852 83.513 1.00 43.09 286 ALA C CA 1
ATOM 6110 C C . ALA C 1 290 ? 140.925 30.649 83.271 1.00 44.36 286 ALA C C 1
ATOM 6111 O O . ALA C 1 290 ? 141.028 31.775 83.759 1.00 45.17 286 ALA C O 1
ATOM 6113 N N . SER C 1 291 ? 141.887 30.081 82.530 1.00 46.58 287 SER C N 1
ATOM 6114 C CA . SER C 1 291 ? 143.163 30.767 82.218 1.00 47.58 287 SER C CA 1
ATOM 6115 C C . SER C 1 291 ? 142.933 32.145 81.604 1.00 48.46 287 SER C C 1
ATOM 6116 O O . SER C 1 291 ? 143.690 33.078 81.853 1.00 47.51 287 SER C O 1
ATOM 6119 N N . SER C 1 292 ? 141.905 32.230 80.761 1.00 51.01 288 SER C N 1
ATOM 6120 C CA . SER C 1 292 ? 141.574 33.449 80.023 1.00 51.98 288 SER C CA 1
ATOM 6121 C C . SER C 1 292 ? 140.908 34.483 80.940 1.00 51.80 288 SER C C 1
ATOM 6122 O O . SER C 1 292 ? 141.140 35.691 80.794 1.00 50.22 288 SER C O 1
ATOM 6125 N N . TYR C 1 293 ? 140.083 33.998 81.876 1.00 50.01 289 TYR C N 1
ATOM 6126 C CA . TYR C 1 293 ? 139.437 34.844 82.881 1.00 46.54 289 TYR C CA 1
ATOM 6127 C C . TYR C 1 293 ? 140.444 35.536 83.808 1.00 45.41 289 TYR C C 1
ATOM 6128 O O . TYR C 1 293 ? 140.381 36.754 84.024 1.00 43.78 289 TYR C O 1
ATOM 6137 N N . SER C 1 294 ? 141.383 34.760 84.344 1.00 44.44 290 SER C N 1
ATOM 6138 C CA . SER C 1 294 ? 142.403 35.310 85.231 1.00 43.54 290 SER C CA 1
ATOM 6139 C C . SER C 1 294 ? 143.559 34.333 85.476 1.00 43.60 290 SER C C 1
ATOM 6140 O O . SER C 1 294 ? 143.438 33.133 85.231 1.00 41.01 290 SER C O 1
ATOM 6143 N N . PRO C 1 295 ? 144.695 34.858 85.956 1.00 45.18 291 PRO C N 1
ATOM 6144 C CA . PRO C 1 295 ? 145.751 33.989 86.468 1.00 44.76 291 PRO C CA 1
ATOM 6145 C C . PRO C 1 295 ? 145.421 33.486 87.878 1.00 43.10 291 PRO C C 1
ATOM 6146 O O . PRO C 1 295 ? 144.431 33.910 88.483 1.00 40.95 291 PRO C O 1
ATOM 6150 N N . VAL C 1 296 ? 146.267 32.603 88.392 1.00 44.32 292 VAL C N 1
ATOM 6151 C CA . VAL C 1 296 ? 146.193 32.158 89.780 1.00 44.10 292 VAL C CA 1
ATOM 6152 C C . VAL C 1 296 ? 147.058 33.104 90.635 1.00 45.08 292 VAL C C 1
ATOM 6153 O O . VAL C 1 296 ? 148.236 33.282 90.362 1.00 45.41 292 VAL C O 1
ATOM 6157 N N . ASP C 1 297 ? 146.452 33.721 91.651 1.00 45.50 293 ASP C N 1
ATOM 6158 C CA . ASP C 1 297 ? 147.160 34.594 92.586 1.00 47.24 293 ASP C CA 1
ATOM 6159 C C . ASP C 1 297 ? 147.618 33.742 93.773 1.00 47.79 293 ASP C C 1
ATOM 6160 O O . ASP C 1 297 ? 148.801 33.438 93.924 1.00 46.29 293 ASP C O 1
ATOM 6165 N N . GLN D 1 7 ? 118.879 -29.662 113.126 1.00 44.74 3 GLN D N 1
ATOM 6166 C CA . GLN D 1 7 ? 119.271 -29.016 111.828 1.00 45.95 3 GLN D CA 1
ATOM 6167 C C . GLN D 1 7 ? 118.504 -27.667 111.635 1.00 43.58 3 GLN D C 1
ATOM 6168 O O . GLN D 1 7 ? 117.287 -27.622 111.460 1.00 44.07 3 GLN D O 1
ATOM 6170 N N . VAL D 1 8 ? 119.247 -26.569 111.698 1.00 42.42 4 VAL D N 1
ATOM 6171 C CA . VAL D 1 8 ? 118.696 -25.228 111.650 1.00 41.26 4 VAL D CA 1
ATOM 6172 C C . VAL D 1 8 ? 119.008 -24.606 110.288 1.00 41.71 4 VAL D C 1
ATOM 6173 O O . VAL D 1 8 ? 120.121 -24.162 110.048 1.00 42.78 4 VAL D O 1
ATOM 6177 N N . THR D 1 9 ? 118.032 -24.551 109.388 1.00 39.56 5 THR D N 1
ATOM 6178 C CA . THR D 1 9 ? 118.301 -23.962 108.078 1.00 36.89 5 THR D CA 1
ATOM 6179 C C . THR D 1 9 ? 117.809 -22.528 108.008 1.00 33.00 5 THR D C 1
ATOM 6180 O O . THR D 1 9 ? 116.701 -22.207 108.435 1.00 31.26 5 THR D O 1
ATOM 6184 N N . VAL D 1 10 ? 118.661 -21.691 107.439 1.00 30.30 6 VAL D N 1
ATOM 6185 C CA . VAL D 1 10 ? 118.446 -20.274 107.370 1.00 28.30 6 VAL D CA 1
ATOM 6186 C C . VAL D 1 10 ? 118.264 -19.897 105.906 1.00 27.82 6 VAL D C 1
ATOM 6187 O O . VAL D 1 10 ? 119.110 -20.211 105.079 1.00 28.56 6 VAL D O 1
ATOM 6191 N N . THR D 1 11 ? 117.135 -19.268 105.590 1.00 25.83 7 THR D N 1
ATOM 6192 C CA . THR D 1 11 ? 116.821 -18.839 104.241 1.00 24.44 7 THR D CA 1
ATOM 6193 C C . THR D 1 11 ? 116.632 -17.316 104.221 1.00 23.19 7 THR D C 1
ATOM 6194 O O . THR D 1 11 ? 115.669 -16.789 104.787 1.00 21.21 7 THR D O 1
ATOM 6198 N N . LYS D 1 12 ? 117.574 -16.634 103.574 1.00 22.75 8 LYS D N 1
ATOM 6199 C CA . LYS D 1 12 ? 117.536 -15.180 103.389 1.00 21.98 8 LYS D CA 1
ATOM 6200 C C . LYS D 1 12 ? 116.259 -14.699 102.724 1.00 21.27 8 LYS D C 1
ATOM 6201 O O . LYS D 1 12 ? 115.803 -15.302 101.770 1.00 21.26 8 LYS D O 1
ATOM 6207 N N . LEU D 1 13 ? 115.709 -13.601 103.224 1.00 20.81 9 LEU D N 1
ATOM 6208 C CA . LEU D 1 13 ? 114.525 -12.985 102.633 1.00 20.48 9 LEU D CA 1
ATOM 6209 C C . LEU D 1 13 ? 114.856 -11.758 101.816 1.00 19.87 9 LEU D C 1
ATOM 6210 O O . LEU D 1 13 ? 114.122 -11.419 100.903 1.00 19.93 9 LEU D O 1
ATOM 6215 N N . GLY D 1 14 ? 115.966 -11.099 102.135 1.00 19.45 10 GLY D N 1
ATOM 6216 C CA . GLY D 1 14 ? 116.400 -9.946 101.383 1.00 19.15 10 GLY D CA 1
ATOM 6217 C C . GLY D 1 14 ? 117.873 -9.690 101.580 1.00 19.31 10 GLY D C 1
ATOM 6218 O O . GLY D 1 14 ? 118.488 -10.228 102.488 1.00 19.32 10 GLY D O 1
ATOM 6219 N N . ALA D 1 15 ? 118.433 -8.821 100.748 1.00 19.47 11 ALA D N 1
ATOM 6220 C CA . ALA D 1 15 ? 119.875 -8.597 100.735 1.00 19.59 11 ALA D CA 1
ATOM 6221 C C . ALA D 1 15 ? 120.457 -8.135 102.077 1.00 19.21 11 ALA D C 1
ATOM 6222 O O . ALA D 1 15 ? 121.500 -8.599 102.487 1.00 19.32 11 ALA D O 1
ATOM 6224 N N . HIS D 1 16 ? 119.765 -7.242 102.769 1.00 19.40 12 HIS D N 1
ATOM 6225 C CA . HIS D 1 16 ? 120.306 -6.566 103.954 1.00 19.52 12 HIS D CA 1
ATOM 6226 C C . HIS D 1 16 ? 119.655 -6.944 105.263 1.00 18.59 12 HIS D C 1
ATOM 6227 O O . HIS D 1 16 ? 120.166 -6.593 106.325 1.00 19.45 12 HIS D O 1
ATOM 6234 N N . ILE D 1 17 ? 118.523 -7.639 105.213 1.00 17.89 13 ILE D N 1
ATOM 6235 C CA . ILE D 1 17 ? 117.760 -7.956 106.438 1.00 17.47 13 ILE D CA 1
ATOM 6236 C C . ILE D 1 17 ? 116.718 -9.043 106.183 1.00 17.40 13 ILE D C 1
ATOM 6237 O O . ILE D 1 17 ? 116.129 -9.117 105.108 1.00 17.28 13 ILE D O 1
ATOM 6242 N N . GLY D 1 18 ? 116.529 -9.915 107.171 1.00 17.95 14 GLY D N 1
ATOM 6243 C CA . GLY D 1 18 ? 115.438 -10.891 107.149 1.00 18.13 14 GLY D CA 1
ATOM 6244 C C . GLY D 1 18 ? 115.879 -12.291 106.763 1.00 18.60 14 GLY D C 1
ATOM 6245 O O . GLY D 1 18 ? 116.546 -12.484 105.752 1.00 18.21 14 GLY D O 1
ATOM 6246 N N . ALA D 1 19 ? 115.474 -13.273 107.566 1.00 19.34 15 ALA D N 1
ATOM 6247 C CA . ALA D 1 19 ? 115.617 -14.675 107.190 1.00 20.25 15 ALA D CA 1
ATOM 6248 C C . ALA D 1 19 ? 114.531 -15.522 107.795 1.00 20.38 15 ALA D C 1
ATOM 6249 O O . ALA D 1 19 ? 114.082 -15.236 108.882 1.00 19.86 15 ALA D O 1
ATOM 6251 N N . ARG D 1 20 ? 114.092 -16.545 107.066 1.00 22.39 16 ARG D N 1
ATOM 6252 C CA . ARG D 1 20 ? 113.235 -17.575 107.637 1.00 24.23 16 ARG D CA 1
ATOM 6253 C C . ARG D 1 20 ? 114.123 -18.631 108.289 1.00 23.74 16 ARG D C 1
ATOM 6254 O O . ARG D 1 20 ? 115.182 -18.961 107.766 1.00 23.03 16 ARG D O 1
ATOM 6262 N N . ILE D 1 21 ? 113.676 -19.147 109.433 1.00 23.37 17 ILE D N 1
ATOM 6263 C CA . ILE D 1 21 ? 114.290 -20.318 110.042 1.00 24.08 17 ILE D CA 1
ATOM 6264 C C . ILE D 1 21 ? 113.351 -21.490 109.886 1.00 24.20 17 ILE D C 1
ATOM 6265 O O . ILE D 1 21 ? 112.141 -21.369 110.118 1.00 24.49 17 ILE D O 1
ATOM 6270 N N . ASP D 1 22 ? 113.915 -22.634 109.521 1.00 25.33 18 ASP D N 1
ATOM 6271 C CA . ASP D 1 22 ? 113.163 -23.888 109.390 1.00 26.39 18 ASP D CA 1
ATOM 6272 C C . ASP D 1 22 ? 113.867 -25.014 110.119 1.00 27.45 18 ASP D C 1
ATOM 6273 O O . ASP D 1 22 ? 115.065 -24.936 110.395 1.00 27.56 18 ASP D O 1
ATOM 6278 N N . GLY D 1 23 ? 113.111 -26.062 110.437 1.00 28.81 19 GLY D N 1
ATOM 6279 C CA . GLY D 1 23 ? 113.673 -27.296 111.009 1.00 29.32 19 GLY D CA 1
ATOM 6280 C C . GLY D 1 23 ? 113.739 -27.364 112.534 1.00 29.70 19 GLY D C 1
ATOM 6281 O O . GLY D 1 23 ? 114.336 -28.285 113.074 1.00 28.91 19 GLY D O 1
ATOM 6282 N N . VAL D 1 24 ? 113.136 -26.389 113.219 1.00 29.65 20 VAL D N 1
ATOM 6283 C CA . VAL D 1 24 ? 113.206 -26.296 114.673 1.00 29.89 20 VAL D CA 1
ATOM 6284 C C . VAL D 1 24 ? 111.808 -26.261 115.244 1.00 29.85 20 VAL D C 1
ATOM 6285 O O . VAL D 1 24 ? 111.014 -25.387 114.898 1.00 31.00 20 VAL D O 1
ATOM 6289 N N . ARG D 1 25 ? 111.514 -27.209 116.119 1.00 30.16 21 ARG D N 1
ATOM 6290 C CA . ARG D 1 25 ? 110.335 -27.134 116.956 1.00 30.39 21 ARG D CA 1
ATOM 6291 C C . ARG D 1 25 ? 110.759 -26.285 118.152 1.00 31.09 21 ARG D C 1
ATOM 6292 O O . ARG D 1 25 ? 111.510 -26.746 119.018 1.00 30.92 21 ARG D O 1
ATOM 6300 N N . VAL D 1 26 ? 110.282 -25.044 118.189 1.00 30.18 22 VAL D N 1
ATOM 6301 C CA . VAL D 1 26 ? 110.781 -24.053 119.134 1.00 30.04 22 VAL D CA 1
ATOM 6302 C C . VAL D 1 26 ? 110.274 -24.351 120.535 1.00 30.06 22 VAL D C 1
ATOM 6303 O O . VAL D 1 26 ? 109.116 -24.681 120.737 1.00 29.18 22 VAL D O 1
ATOM 6307 N N . GLY D 1 27 ? 111.173 -24.259 121.506 1.00 31.02 23 GLY D N 1
ATOM 6308 C CA . GLY D 1 27 ? 110.826 -24.517 122.903 1.00 31.40 23 GLY D CA 1
ATOM 6309 C C . GLY D 1 27 ? 112.026 -24.386 123.815 1.00 32.71 23 GLY D C 1
ATOM 6310 O O . GLY D 1 27 ? 113.100 -23.937 123.395 1.00 33.21 23 GLY D O 1
ATOM 6311 N N . GLY D 1 28 ? 111.850 -24.783 125.068 1.00 34.73 24 GLY D N 1
ATOM 6312 C CA . GLY D 1 28 ? 112.903 -24.661 126.080 1.00 36.93 24 GLY D CA 1
ATOM 6313 C C . GLY D 1 28 ? 113.902 -25.803 126.130 1.00 38.36 24 GLY D C 1
ATOM 6314 O O . GLY D 1 28 ? 114.851 -25.754 126.923 1.00 40.81 24 GLY D O 1
ATOM 6315 N N . ASP D 1 29 ? 113.717 -26.810 125.284 1.00 38.55 25 ASP D N 1
ATOM 6316 C CA . ASP D 1 29 ? 114.534 -28.022 125.322 1.00 41.32 25 ASP D CA 1
ATOM 6317 C C . ASP D 1 29 ? 115.453 -28.168 124.101 1.00 40.37 25 ASP D C 1
ATOM 6318 O O . ASP D 1 29 ? 115.586 -29.253 123.561 1.00 39.69 25 ASP D O 1
ATOM 6323 N N . LEU D 1 30 ? 116.081 -27.080 123.666 1.00 40.00 26 LEU D N 1
ATOM 6324 C CA . LEU D 1 30 ? 116.944 -27.119 122.482 1.00 39.39 26 LEU D CA 1
ATOM 6325 C C . LEU D 1 30 ? 118.398 -27.219 122.880 1.00 39.15 26 LEU D C 1
ATOM 6326 O O . LEU D 1 30 ? 118.801 -26.687 123.915 1.00 36.72 26 LEU D O 1
ATOM 6331 N N . SER D 1 31 ? 119.188 -27.878 122.034 1.00 40.25 27 SER D N 1
ATOM 6332 C CA . SER D 1 31 ? 120.618 -28.065 122.304 1.00 42.82 27 SER D CA 1
ATOM 6333 C C . SER D 1 31 ? 121.400 -26.748 122.176 1.00 44.06 27 SER D C 1
ATOM 6334 O O . SER D 1 31 ? 120.983 -25.836 121.465 1.00 42.24 27 SER D O 1
ATOM 6337 N N . PRO D 1 32 ? 122.543 -26.646 122.876 1.00 47.12 28 PRO D N 1
ATOM 6338 C CA . PRO D 1 32 ? 123.363 -25.437 122.735 1.00 47.38 28 PRO D CA 1
ATOM 6339 C C . PRO D 1 32 ? 123.749 -25.136 121.280 1.00 44.69 28 PRO D C 1
ATOM 6340 O O . PRO D 1 32 ? 123.790 -23.965 120.888 1.00 44.55 28 PRO D O 1
ATOM 6344 N N . ALA D 1 33 ? 124.023 -26.183 120.502 1.00 42.82 29 ALA D N 1
ATOM 6345 C CA . ALA D 1 33 ? 124.351 -26.035 119.078 1.00 40.92 29 ALA D CA 1
ATOM 6346 C C . ALA D 1 33 ? 123.216 -25.357 118.312 1.00 37.99 29 ALA D C 1
ATOM 6347 O O . ALA D 1 33 ? 123.450 -24.465 117.498 1.00 37.21 29 ALA D O 1
ATOM 6349 N N . THR D 1 34 ? 121.996 -25.799 118.588 1.00 35.92 30 THR D N 1
ATOM 6350 C CA . THR D 1 34 ? 120.799 -25.241 117.981 1.00 34.33 30 THR D CA 1
ATOM 6351 C C . THR D 1 34 ? 120.542 -23.787 118.434 1.00 33.51 30 THR D C 1
ATOM 6352 O O . THR D 1 34 ? 120.249 -22.915 117.614 1.00 32.33 30 THR D O 1
ATOM 6356 N N . VAL D 1 35 ? 120.694 -23.534 119.728 1.00 32.82 31 VAL D N 1
ATOM 6357 C CA . VAL D 1 35 ? 120.533 -22.198 120.267 1.00 31.78 31 VAL D CA 1
ATOM 6358 C C . VAL D 1 35 ? 121.533 -21.235 119.645 1.00 32.05 31 VAL D C 1
ATOM 6359 O O . VAL D 1 35 ? 121.185 -20.099 119.300 1.00 31.33 31 VAL D O 1
ATOM 6363 N N . SER D 1 36 ? 122.783 -21.661 119.525 1.00 33.68 32 SER D N 1
ATOM 6364 C CA . SER D 1 36 ? 123.817 -20.740 119.069 1.00 34.91 32 SER D CA 1
ATOM 6365 C C . SER D 1 36 ? 123.747 -20.551 117.543 1.00 34.35 32 SER D C 1
ATOM 6366 O O . SER D 1 36 ? 124.140 -19.509 117.024 1.00 34.75 32 SER D O 1
ATOM 6369 N N . ALA D 1 37 ? 123.217 -21.541 116.829 1.00 33.52 33 ALA D N 1
ATOM 6370 C CA . ALA D 1 37 ? 122.931 -21.364 115.409 1.00 31.79 33 ALA D CA 1
ATOM 6371 C C . ALA D 1 37 ? 121.774 -20.368 115.206 1.00 30.23 33 ALA D C 1
ATOM 6372 O O . ALA D 1 37 ? 121.811 -19.549 114.294 1.00 30.02 33 ALA D O 1
ATOM 6374 N N . ILE D 1 38 ? 120.746 -20.461 116.044 1.00 29.57 34 ILE D N 1
ATOM 6375 C CA . ILE D 1 38 ? 119.664 -19.483 116.050 1.00 29.05 34 ILE D CA 1
ATOM 6376 C C . ILE D 1 38 ? 120.204 -18.079 116.364 1.00 29.21 34 ILE D C 1
ATOM 6377 O O . ILE D 1 38 ? 119.847 -17.113 115.708 1.00 28.22 34 ILE D O 1
ATOM 6382 N N . ASN D 1 39 ? 121.059 -17.987 117.381 1.00 30.12 35 ASN D N 1
ATOM 6383 C CA . ASN D 1 39 ? 121.640 -16.709 117.787 1.00 28.79 35 ASN D CA 1
ATOM 6384 C C . ASN D 1 39 ? 122.496 -16.147 116.659 1.00 26.83 35 ASN D C 1
ATOM 6385 O O . ASN D 1 39 ? 122.481 -14.961 116.412 1.00 25.28 35 ASN D O 1
ATOM 6390 N N . ALA D 1 40 ? 123.256 -17.005 115.991 1.00 26.50 36 ALA D N 1
ATOM 6391 C CA . ALA D 1 40 ? 124.119 -16.572 114.886 1.00 26.43 36 ALA D CA 1
ATOM 6392 C C . ALA D 1 40 ? 123.281 -16.004 113.735 1.00 25.18 36 ALA D C 1
ATOM 6393 O O . ALA D 1 40 ? 123.637 -14.979 113.141 1.00 24.82 36 ALA D O 1
ATOM 6395 N N . ALA D 1 41 ? 122.160 -16.658 113.444 1.00 24.14 37 ALA D N 1
ATOM 6396 C CA . ALA D 1 41 ? 121.264 -16.193 112.391 1.00 22.98 37 ALA D CA 1
ATOM 6397 C C . ALA D 1 41 ? 120.659 -14.840 112.753 1.00 21.84 37 ALA D C 1
ATOM 6398 O O . ALA D 1 41 ? 120.581 -13.936 111.914 1.00 20.82 37 ALA D O 1
ATOM 6400 N N . LEU D 1 42 ? 120.241 -14.712 114.002 1.00 21.48 38 LEU D N 1
ATOM 6401 C CA . LEU D 1 42 ? 119.684 -13.475 114.466 1.00 21.35 38 LEU D CA 1
ATOM 6402 C C . LEU D 1 42 ? 120.652 -12.326 114.234 1.00 21.67 38 LEU D C 1
ATOM 6403 O O . LEU D 1 42 ? 120.257 -11.261 113.781 1.00 21.35 38 LEU D O 1
ATOM 6408 N N . LEU D 1 43 ? 121.922 -12.533 114.548 1.00 23.13 39 LEU D N 1
ATOM 6409 C CA . LEU D 1 43 ? 122.894 -11.452 114.479 1.00 24.09 39 LEU D CA 1
ATOM 6410 C C . LEU D 1 43 ? 123.200 -11.078 113.050 1.00 24.84 39 LEU D C 1
ATOM 6411 O O . LEU D 1 43 ? 123.443 -9.922 112.743 1.00 26.65 39 LEU D O 1
ATOM 6416 N N . GLU D 1 44 ? 123.225 -12.070 112.178 1.00 25.39 40 GLU D N 1
ATOM 6417 C CA . GLU D 1 44 ? 123.560 -11.877 110.780 1.00 25.41 40 GLU D CA 1
ATOM 6418 C C . GLU D 1 44 ? 122.378 -11.239 110.050 1.00 23.04 40 GLU D C 1
ATOM 6419 O O . GLU D 1 44 ? 122.551 -10.298 109.302 1.00 21.90 40 GLU D O 1
ATOM 6425 N N . HIS D 1 45 ? 121.171 -11.738 110.307 1.00 21.38 41 HIS D N 1
ATOM 6426 C CA . HIS D 1 45 ? 120.000 -11.358 109.527 1.00 19.83 41 HIS D CA 1
ATOM 6427 C C . HIS D 1 45 ? 119.099 -10.322 110.188 1.00 19.53 41 HIS D C 1
ATOM 6428 O O . HIS D 1 45 ? 118.197 -9.801 109.541 1.00 19.92 41 HIS D O 1
ATOM 6435 N N . LYS D 1 46 ? 119.311 -10.059 111.475 1.00 20.16 42 LYS D N 1
ATOM 6436 C CA . LYS D 1 46 ? 118.654 -8.977 112.220 1.00 20.07 42 LYS D CA 1
ATOM 6437 C C . LYS D 1 46 ? 117.232 -9.250 112.690 1.00 19.79 42 LYS D C 1
ATOM 6438 O O . LYS D 1 46 ? 116.857 -8.883 113.809 1.00 19.82 42 LYS D O 1
ATOM 6444 N N . VAL D 1 47 ? 116.420 -9.840 111.830 1.00 19.55 43 VAL D N 1
ATOM 6445 C CA . VAL D 1 47 ? 115.131 -10.377 112.258 1.00 19.25 43 VAL D CA 1
ATOM 6446 C C . VAL D 1 47 ? 114.964 -11.714 111.577 1.00 18.89 43 VAL D C 1
ATOM 6447 O O . VAL D 1 47 ? 115.259 -11.864 110.381 1.00 18.97 43 VAL D O 1
ATOM 6451 N N . ILE D 1 48 ? 114.523 -12.692 112.348 1.00 18.62 44 ILE D N 1
ATOM 6452 C CA . ILE D 1 48 ? 114.331 -14.050 111.836 1.00 18.41 44 ILE D CA 1
ATOM 6453 C C . ILE D 1 48 ? 112.923 -14.525 112.189 1.00 17.86 44 ILE D C 1
ATOM 6454 O O . ILE D 1 48 ? 112.354 -14.097 113.184 1.00 16.91 44 ILE D O 1
ATOM 6459 N N . PHE D 1 49 ? 112.389 -15.395 111.348 1.00 17.99 45 PHE D N 1
ATOM 6460 C CA . PHE D 1 49 ? 111.004 -15.803 111.425 1.00 18.03 45 PHE D CA 1
ATOM 6461 C C . PHE D 1 49 ? 110.891 -17.326 111.473 1.00 18.21 45 PHE D C 1
ATOM 6462 O O . PHE D 1 49 ? 111.427 -18.014 110.596 1.00 18.03 45 PHE D O 1
ATOM 6470 N N . PHE D 1 50 ? 110.191 -17.841 112.486 1.00 18.09 46 PHE D N 1
ATOM 6471 C CA . PHE D 1 50 ? 109.844 -19.238 112.509 1.00 18.61 46 PHE D CA 1
ATOM 6472 C C . PHE D 1 50 ? 108.383 -19.350 112.124 1.00 18.84 46 PHE D C 1
ATOM 6473 O O . PHE D 1 50 ? 107.578 -18.523 112.496 1.00 18.75 46 PHE D O 1
ATOM 6481 N N . SER D 1 51 ? 108.047 -20.429 111.439 1.00 19.75 47 SER D N 1
ATOM 6482 C CA . SER D 1 51 ? 106.685 -20.723 111.067 1.00 19.89 47 SER D CA 1
ATOM 6483 C C . SER D 1 51 ? 106.269 -22.122 111.526 1.00 20.47 47 SER D C 1
ATOM 6484 O O . SER D 1 51 ? 107.112 -22.954 111.894 1.00 20.23 47 SER D O 1
ATOM 6487 N N . GLY D 1 52 ? 104.959 -22.357 111.520 1.00 20.59 48 GLY D N 1
ATOM 6488 C CA . GLY D 1 52 ? 104.402 -23.651 111.859 1.00 21.29 48 GLY D CA 1
ATOM 6489 C C . GLY D 1 52 ? 104.603 -24.042 113.310 1.00 22.36 48 GLY D C 1
ATOM 6490 O O . GLY D 1 52 ? 104.581 -25.219 113.631 1.00 22.46 48 GLY D O 1
ATOM 6491 N N . GLN D 1 53 ? 104.764 -23.060 114.196 1.00 22.79 49 GLN D N 1
ATOM 6492 C CA . GLN D 1 53 ? 104.988 -23.340 115.608 1.00 23.98 49 GLN D CA 1
ATOM 6493 C C . GLN D 1 53 ? 103.655 -23.442 116.353 1.00 24.70 49 GLN D C 1
ATOM 6494 O O . GLN D 1 53 ? 103.460 -22.827 117.398 1.00 25.32 49 GLN D O 1
ATOM 6500 N N . ASP D 1 54 ? 102.771 -24.268 115.830 1.00 26.25 50 ASP D N 1
ATOM 6501 C CA . ASP D 1 54 ? 101.417 -24.432 116.361 1.00 28.50 50 ASP D CA 1
ATOM 6502 C C . ASP D 1 54 ? 101.372 -24.881 117.846 1.00 29.15 50 ASP D C 1
ATOM 6503 O O . ASP D 1 54 ? 100.447 -24.527 118.592 1.00 28.70 50 ASP D O 1
ATOM 6508 N N . HIS D 1 55 ? 102.373 -25.658 118.248 1.00 29.15 51 HIS D N 1
ATOM 6509 C CA . HIS D 1 55 ? 102.514 -26.176 119.608 1.00 30.37 51 HIS D CA 1
ATOM 6510 C C . HIS D 1 55 ? 102.906 -25.125 120.633 1.00 31.25 51 HIS D C 1
ATOM 6511 O O . HIS D 1 55 ? 102.858 -25.380 121.846 1.00 32.68 51 HIS D O 1
ATOM 6518 N N . LEU D 1 56 ? 103.338 -23.961 120.171 1.00 31.16 52 LEU D N 1
ATOM 6519 C CA . LEU D 1 56 ? 103.973 -23.008 121.064 1.00 31.93 52 LEU D CA 1
ATOM 6520 C C . LEU D 1 56 ? 102.933 -22.193 121.835 1.00 32.27 52 LEU D C 1
ATOM 6521 O O . LEU D 1 56 ? 102.014 -21.640 121.249 1.00 30.72 52 LEU D O 1
ATOM 6526 N N . ASP D 1 57 ? 103.092 -22.124 123.157 1.00 33.93 53 ASP D N 1
ATOM 6527 C CA . ASP D 1 57 ? 102.257 -21.254 124.004 1.00 34.10 53 ASP D CA 1
ATOM 6528 C C . ASP D 1 57 ? 103.124 -20.232 124.767 1.00 33.98 53 ASP D C 1
ATOM 6529 O O . ASP D 1 57 ? 104.338 -20.160 124.563 1.00 33.08 53 ASP D O 1
ATOM 6534 N N . ASP D 1 58 ? 102.504 -19.465 125.654 1.00 35.25 54 ASP D N 1
ATOM 6535 C CA . ASP D 1 58 ? 103.224 -18.435 126.387 1.00 35.64 54 ASP D CA 1
ATOM 6536 C C . ASP D 1 58 ? 104.375 -19.003 127.206 1.00 36.92 54 ASP D C 1
ATOM 6537 O O . ASP D 1 58 ? 105.474 -18.441 127.199 1.00 38.03 54 ASP D O 1
ATOM 6542 N N . ALA D 1 59 ? 104.123 -20.095 127.922 1.00 37.18 55 ALA D N 1
ATOM 6543 C CA . ALA D 1 59 ? 105.161 -20.726 128.737 1.00 38.20 55 ALA D CA 1
ATOM 6544 C C . ALA D 1 59 ? 106.320 -21.217 127.863 1.00 37.28 55 ALA D C 1
ATOM 6545 O O . ALA D 1 59 ? 107.493 -21.018 128.206 1.00 38.62 55 ALA D O 1
ATOM 6547 N N . GLY D 1 60 ? 105.986 -21.841 126.735 1.00 35.42 56 GLY D N 1
ATOM 6548 C CA . GLY D 1 60 ? 106.991 -22.325 125.782 1.00 34.35 56 GLY D CA 1
ATOM 6549 C C . GLY D 1 60 ? 107.819 -21.202 125.177 1.00 33.60 56 GLY D C 1
ATOM 6550 O O . GLY D 1 60 ? 109.048 -21.293 125.088 1.00 33.15 56 GLY D O 1
ATOM 6551 N N . GLN D 1 61 ? 107.143 -20.125 124.780 1.00 32.20 57 GLN D N 1
ATOM 6552 C CA . GLN D 1 61 ? 107.815 -18.951 124.251 1.00 31.07 57 GLN D CA 1
ATOM 6553 C C . GLN D 1 61 ? 108.806 -18.427 125.284 1.00 31.47 57 GLN D C 1
ATOM 6554 O O . GLN D 1 61 ? 109.932 -18.050 124.962 1.00 30.60 57 GLN D O 1
ATOM 6560 N N . LEU D 1 62 ? 108.372 -18.398 126.536 1.00 33.04 58 LEU D N 1
ATOM 6561 C CA . LEU D 1 62 ? 109.204 -17.868 127.615 1.00 34.53 58 LEU D CA 1
ATOM 6562 C C . LEU D 1 62 ? 110.385 -18.795 127.913 1.00 34.74 58 LEU D C 1
ATOM 6563 O O . LEU D 1 62 ? 111.522 -18.348 128.097 1.00 34.27 58 LEU D O 1
ATOM 6568 N N . GLU D 1 63 ? 110.113 -20.089 127.949 1.00 35.23 59 GLU D N 1
ATOM 6569 C CA . GLU D 1 63 ? 111.173 -21.077 128.123 1.00 37.21 59 GLU D CA 1
ATOM 6570 C C . GLU D 1 63 ? 112.222 -20.945 127.022 1.00 35.78 59 GLU D C 1
ATOM 6571 O O . GLU D 1 63 ? 113.415 -21.032 127.276 1.00 35.73 59 GLU D O 1
ATOM 6577 N N . PHE D 1 64 ? 111.753 -20.732 125.798 1.00 35.02 60 PHE D N 1
ATOM 6578 C CA . PHE D 1 64 ? 112.629 -20.549 124.645 1.00 33.93 60 PHE D CA 1
ATOM 6579 C C . PHE D 1 64 ? 113.431 -19.250 124.774 1.00 32.51 60 PHE D C 1
ATOM 6580 O O . PHE D 1 64 ? 114.638 -19.240 124.573 1.00 30.95 60 PHE D O 1
ATOM 6588 N N . ALA D 1 65 ? 112.748 -18.171 125.140 1.00 31.99 61 ALA D N 1
ATOM 6589 C CA . ALA D 1 65 ? 113.408 -16.888 125.366 1.00 31.46 61 ALA D CA 1
ATOM 6590 C C . ALA D 1 65 ? 114.542 -17.020 126.381 1.00 32.20 61 ALA D C 1
ATOM 6591 O O . ALA D 1 65 ? 115.617 -16.448 126.199 1.00 31.50 61 ALA D O 1
ATOM 6593 N N . GLU D 1 66 ? 114.294 -17.765 127.459 1.00 32.78 62 GLU D N 1
ATOM 6594 C CA . GLU D 1 66 ? 115.301 -17.941 128.500 1.00 34.12 62 GLU D CA 1
ATOM 6595 C C . GLU D 1 66 ? 116.625 -18.534 127.984 1.00 34.31 62 GLU D C 1
ATOM 6596 O O . GLU D 1 66 ? 117.679 -18.224 128.528 1.00 35.62 62 GLU D O 1
ATOM 6598 N N . LEU D 1 67 ? 116.583 -19.318 126.910 1.00 34.20 63 LEU D N 1
ATOM 6599 C CA . LEU D 1 67 ? 117.804 -19.843 126.301 1.00 35.00 63 LEU D CA 1
ATOM 6600 C C . LEU D 1 67 ? 118.613 -18.789 125.523 1.00 35.06 63 LEU D C 1
ATOM 6601 O O . LEU D 1 67 ? 119.793 -18.986 125.281 1.00 35.14 63 LEU D O 1
ATOM 6606 N N . LEU D 1 68 ? 117.978 -17.692 125.123 1.00 33.97 64 LEU D N 1
ATOM 6607 C CA . LEU D 1 68 ? 118.642 -16.681 124.305 1.00 33.55 64 LEU D CA 1
ATOM 6608 C C . LEU D 1 68 ? 119.077 -15.451 125.086 1.00 33.24 64 LEU D C 1
ATOM 6609 O O . LEU D 1 68 ? 119.798 -14.609 124.564 1.00 31.99 64 LEU D O 1
ATOM 6614 N N . GLY D 1 69 ? 118.627 -15.334 126.326 1.00 33.28 65 GLY D N 1
ATOM 6615 C CA . GLY D 1 69 ? 118.982 -14.192 127.164 1.00 33.69 65 GLY D CA 1
ATOM 6616 C C . GLY D 1 69 ? 118.151 -14.156 128.422 1.00 34.36 65 GLY D C 1
ATOM 6617 O O . GLY D 1 69 ? 117.593 -15.180 128.828 1.00 35.26 65 GLY D O 1
ATOM 6618 N N . THR D 1 70 ? 118.114 -12.991 129.064 1.00 34.79 66 THR D N 1
ATOM 6619 C CA . THR D 1 70 ? 117.415 -12.815 130.330 1.00 35.79 66 THR D CA 1
ATOM 6620 C C . THR D 1 70 ? 116.139 -12.026 130.089 1.00 35.95 66 THR D C 1
ATOM 6621 O O . THR D 1 70 ? 116.209 -10.848 129.780 1.00 34.11 66 THR D O 1
ATOM 6625 N N . PRO D 1 71 ? 114.971 -12.688 130.194 1.00 37.10 67 PRO D N 1
ATOM 6626 C CA . PRO D 1 71 ? 113.696 -11.997 129.989 1.00 36.66 67 PRO D CA 1
ATOM 6627 C C . PRO D 1 71 ? 113.441 -10.858 130.977 1.00 38.04 67 PRO D C 1
ATOM 6628 O O . PRO D 1 71 ? 113.958 -10.914 132.067 1.00 40.88 67 PRO D O 1
ATOM 6632 N N . THR D 1 72 ? 112.556 -9.916 130.655 1.00 39.16 68 THR D N 1
ATOM 6633 C CA . THR D 1 72 ? 112.573 -8.576 131.237 1.00 40.57 68 THR D CA 1
ATOM 6634 C C . THR D 1 72 ? 111.643 -8.318 132.444 1.00 42.81 68 THR D C 1
ATOM 6635 O O . THR D 1 72 ? 110.548 -8.869 132.571 1.00 44.73 68 THR D O 1
ATOM 6637 N N . ALA D 1 95 ? 101.911 2.108 117.797 1.00 44.73 91 ALA D N 1
ATOM 6638 C CA . ALA D 1 95 ? 103.281 2.176 117.323 1.00 45.03 91 ALA D CA 1
ATOM 6639 C C . ALA D 1 95 ? 103.379 2.054 115.776 1.00 45.53 91 ALA D C 1
ATOM 6640 O O . ALA D 1 95 ? 104.270 1.328 115.212 1.00 43.33 91 ALA D O 1
ATOM 6642 N N . ASN D 1 96 ? 102.456 2.764 115.103 1.00 42.12 92 ASN D N 1
ATOM 6643 C CA . ASN D 1 96 ? 102.477 2.971 113.638 1.00 38.19 92 ASN D CA 1
ATOM 6644 C C . ASN D 1 96 ? 103.612 3.950 113.250 1.00 36.34 92 ASN D C 1
ATOM 6645 O O . ASN D 1 96 ? 103.403 4.905 112.519 1.00 36.80 92 ASN D O 1
ATOM 6647 N N . SER D 1 97 ? 104.831 3.674 113.725 1.00 32.77 93 SER D N 1
ATOM 6648 C CA . SER D 1 97 ? 105.926 4.643 113.733 1.00 29.77 93 SER D CA 1
ATOM 6649 C C . SER D 1 97 ? 107.283 3.930 113.917 1.00 27.68 93 SER D C 1
ATOM 6650 O O . SER D 1 97 ? 107.389 2.987 114.704 1.00 28.93 93 SER D O 1
ATOM 6653 N N . TRP D 1 98 ? 108.304 4.366 113.188 1.00 24.57 94 TRP D N 1
ATOM 6654 C CA . TRP D 1 98 ? 109.592 3.696 113.210 1.00 23.18 94 TRP D CA 1
ATOM 6655 C C . TRP D 1 98 ? 110.323 3.908 114.529 1.00 23.34 94 TRP D C 1
ATOM 6656 O O . TRP D 1 98 ? 110.591 5.043 114.917 1.00 22.46 94 TRP D O 1
ATOM 6667 N N . HIS D 1 99 ? 110.666 2.809 115.197 1.00 22.95 95 HIS D N 1
ATOM 6668 C CA . HIS D 1 99 ? 111.376 2.908 116.449 1.00 23.32 95 HIS D CA 1
ATOM 6669 C C . HIS D 1 99 ? 112.173 1.676 116.808 1.00 22.80 95 HIS D C 1
ATOM 6670 O O . HIS D 1 99 ? 111.974 0.576 116.283 1.00 22.09 95 HIS D O 1
ATOM 6677 N N . THR D 1 100 ? 113.089 1.898 117.731 1.00 22.97 96 THR D N 1
ATOM 6678 C CA . THR D 1 100 ? 113.815 0.844 118.414 1.00 22.81 96 THR D CA 1
ATOM 6679 C C . THR D 1 100 ? 113.185 0.799 119.809 1.00 24.49 96 THR D C 1
ATOM 6680 O O . THR D 1 100 ? 112.805 1.853 120.363 1.00 26.21 96 THR D O 1
ATOM 6684 N N . ASP D 1 101 ? 113.012 -0.397 120.364 1.00 24.92 97 ASP D N 1
ATOM 6685 C CA . ASP D 1 101 ? 112.274 -0.526 121.618 1.00 25.86 97 ASP D CA 1
ATOM 6686 C C . ASP D 1 101 ? 113.027 0.093 122.791 1.00 26.25 97 ASP D C 1
ATOM 6687 O O . ASP D 1 101 ? 114.231 -0.139 122.958 1.00 26.35 97 ASP D O 1
ATOM 6692 N N . VAL D 1 102 ? 112.307 0.892 123.577 1.00 25.89 98 VAL D N 1
ATOM 6693 C CA . VAL D 1 102 ? 112.763 1.357 124.881 1.00 26.86 98 VAL D CA 1
ATOM 6694 C C . VAL D 1 102 ? 114.165 1.933 124.851 1.00 26.45 98 VAL D C 1
ATOM 6695 O O . VAL D 1 102 ? 115.039 1.502 125.584 1.00 28.07 98 VAL D O 1
ATOM 6699 N N . THR D 1 103 ? 114.386 2.909 123.987 1.00 26.44 99 THR D N 1
ATOM 6700 C CA . THR D 1 103 ? 115.700 3.550 123.881 1.00 26.26 99 THR D CA 1
ATOM 6701 C C . THR D 1 103 ? 115.838 4.707 124.864 1.00 26.97 99 THR D C 1
ATOM 6702 O O . THR D 1 103 ? 116.864 5.359 124.892 1.00 26.42 99 THR D O 1
ATOM 6706 N N . PHE D 1 104 ? 114.781 4.994 125.615 1.00 27.61 100 PHE D N 1
ATOM 6707 C CA . PHE D 1 104 ? 114.820 6.068 126.602 1.00 28.89 100 PHE D CA 1
ATOM 6708 C C . PHE D 1 104 ? 115.449 5.624 127.922 1.00 30.14 100 PHE D C 1
ATOM 6709 O O . PHE D 1 104 ? 115.434 6.364 128.900 1.00 31.91 100 PHE D O 1
ATOM 6717 N N . VAL D 1 105 ? 115.956 4.396 127.972 1.00 30.69 101 VAL D N 1
ATOM 6718 C CA . VAL D 1 105 ? 116.713 3.928 129.128 1.00 31.44 101 VAL D CA 1
ATOM 6719 C C . VAL D 1 105 ? 118.142 3.704 128.687 1.00 31.59 101 VAL D C 1
ATOM 6720 O O . VAL D 1 105 ? 118.406 3.601 127.490 1.00 31.66 101 VAL D O 1
ATOM 6724 N N . ASP D 1 106 ? 119.044 3.571 129.650 1.00 31.87 102 ASP D N 1
ATOM 6725 C CA . ASP D 1 106 ? 120.414 3.215 129.336 1.00 32.23 102 ASP D CA 1
ATOM 6726 C C . ASP D 1 106 ? 120.519 1.797 128.769 1.00 31.44 102 ASP D C 1
ATOM 6727 O O . ASP D 1 106 ? 121.165 1.577 127.744 1.00 30.37 102 ASP D O 1
ATOM 6732 N N . ARG D 1 107 ? 119.864 0.848 129.435 1.00 31.68 103 ARG D N 1
ATOM 6733 C CA . ARG D 1 107 ? 119.996 -0.580 129.099 1.00 31.50 103 ARG D CA 1
ATOM 6734 C C . ARG D 1 107 ? 118.963 -0.972 128.037 1.00 29.64 103 ARG D C 1
ATOM 6735 O O . ARG D 1 107 ? 117.951 -1.628 128.320 1.00 28.97 103 ARG D O 1
ATOM 6737 N N . ILE D 1 108 ? 119.241 -0.568 126.802 1.00 28.36 104 ILE D N 1
ATOM 6738 C CA . ILE D 1 108 ? 118.324 -0.834 125.696 1.00 27.45 104 ILE D CA 1
ATOM 6739 C C . ILE D 1 108 ? 118.221 -2.339 125.518 1.00 26.89 104 ILE D C 1
ATOM 6740 O O . ILE D 1 108 ? 119.255 -3.003 125.414 1.00 27.59 104 ILE D O 1
ATOM 6745 N N . PRO D 1 109 ? 116.991 -2.891 125.517 1.00 26.01 105 PRO D N 1
ATOM 6746 C CA . PRO D 1 109 ? 116.838 -4.360 125.413 1.00 26.36 105 PRO D CA 1
ATOM 6747 C C . PRO D 1 109 ? 117.456 -4.898 124.122 1.00 25.78 105 PRO D C 1
ATOM 6748 O O . PRO D 1 109 ? 117.406 -4.223 123.118 1.00 25.35 105 PRO D O 1
ATOM 6752 N N . LYS D 1 110 ? 118.094 -6.064 124.174 1.00 25.69 106 LYS D N 1
ATOM 6753 C CA . LYS D 1 110 ? 118.892 -6.531 123.046 1.00 25.09 106 LYS D CA 1
ATOM 6754 C C . LYS D 1 110 ? 118.050 -7.147 121.964 1.00 24.18 106 LYS D C 1
ATOM 6755 O O . LYS D 1 110 ? 118.476 -7.220 120.818 1.00 24.10 106 LYS D O 1
ATOM 6761 N N . ALA D 1 111 ? 116.882 -7.655 122.338 1.00 24.01 107 ALA D N 1
ATOM 6762 C CA . ALA D 1 111 ? 116.069 -8.433 121.420 1.00 23.59 107 ALA D CA 1
ATOM 6763 C C . ALA D 1 111 ? 114.655 -8.617 121.936 1.00 23.62 107 ALA D C 1
ATOM 6764 O O . ALA D 1 111 ? 114.400 -8.489 123.118 1.00 22.49 107 ALA D O 1
ATOM 6766 N N . SER D 1 112 ? 113.756 -8.947 121.018 1.00 23.93 108 SER D N 1
ATOM 6767 C CA . SER D 1 112 ? 112.387 -9.312 121.382 1.00 24.41 108 SER D CA 1
ATOM 6768 C C . SER D 1 112 ? 111.922 -10.534 120.577 1.00 23.89 108 SER D C 1
ATOM 6769 O O . SER D 1 112 ? 112.398 -10.764 119.466 1.00 23.79 108 SER D O 1
ATOM 6772 N N . LEU D 1 113 ? 111.029 -11.316 121.178 1.00 23.83 109 LEU D N 1
ATOM 6773 C CA . LEU D 1 113 ? 110.380 -12.453 120.549 1.00 23.07 109 LEU D CA 1
ATOM 6774 C C . LEU D 1 113 ? 108.903 -12.159 120.499 1.00 23.58 109 LEU D C 1
ATOM 6775 O O . LEU D 1 113 ? 108.313 -11.784 121.506 1.00 23.02 109 LEU D O 1
ATOM 6780 N N . LEU D 1 114 ? 108.311 -12.299 119.318 1.00 24.07 110 LEU D N 1
ATOM 6781 C CA . LEU D 1 114 ? 106.920 -11.926 119.133 1.00 24.62 110 LEU D CA 1
ATOM 6782 C C . LEU D 1 114 ? 106.190 -13.069 118.438 1.00 24.67 110 LEU D C 1
ATOM 6783 O O . LEU D 1 114 ? 106.564 -13.474 117.346 1.00 23.75 110 LEU D O 1
ATOM 6788 N N . ARG D 1 115 ? 105.139 -13.561 119.081 1.00 25.32 111 ARG D N 1
ATOM 6789 C CA . ARG D 1 115 ? 104.403 -14.720 118.624 1.00 26.00 111 ARG D CA 1
ATOM 6790 C C . ARG D 1 115 ? 102.975 -14.347 118.285 1.00 25.22 111 ARG D C 1
ATOM 6791 O O . ARG D 1 115 ? 102.315 -13.650 119.052 1.00 25.58 111 ARG D O 1
ATOM 6799 N N . ALA D 1 116 ? 102.495 -14.826 117.144 1.00 24.26 112 ALA D N 1
ATOM 6800 C CA . ALA D 1 116 ? 101.116 -14.574 116.724 1.00 24.48 112 ALA D CA 1
ATOM 6801 C C . ALA D 1 116 ? 100.141 -15.390 117.553 1.00 24.56 112 ALA D C 1
ATOM 6802 O O . ALA D 1 116 ? 100.339 -16.581 117.746 1.00 23.75 112 ALA D O 1
ATOM 6804 N N . VAL D 1 117 ? 99.093 -14.736 118.037 1.00 25.11 113 VAL D N 1
ATOM 6805 C CA . VAL D 1 117 ? 98.037 -15.405 118.772 1.00 25.56 113 VAL D CA 1
ATOM 6806 C C . VAL D 1 117 ? 96.724 -15.279 117.992 1.00 25.64 113 VAL D C 1
ATOM 6807 O O . VAL D 1 117 ? 96.074 -16.276 117.714 1.00 25.78 113 VAL D O 1
ATOM 6811 N N . THR D 1 118 ? 96.316 -14.049 117.683 1.00 25.56 114 THR D N 1
ATOM 6812 C CA . THR D 1 118 ? 95.036 -13.795 117.003 1.00 25.21 114 THR D CA 1
ATOM 6813 C C . THR D 1 118 ? 95.237 -12.733 115.941 1.00 24.06 114 THR D C 1
ATOM 6814 O O . THR D 1 118 ? 95.639 -11.594 116.240 1.00 24.17 114 THR D O 1
ATOM 6818 N N . LEU D 1 119 ? 94.931 -13.089 114.700 1.00 23.13 115 LEU D N 1
ATOM 6819 C CA . LEU D 1 119 ? 95.231 -12.219 113.574 1.00 21.82 115 LEU D CA 1
ATOM 6820 C C . LEU D 1 119 ? 93.982 -11.722 112.864 1.00 21.81 115 LEU D C 1
ATOM 6821 O O . LEU D 1 119 ? 93.007 -12.455 112.728 1.00 21.60 115 LEU D O 1
ATOM 6826 N N . PRO D 1 120 ? 94.011 -10.457 112.401 1.00 21.27 116 PRO D N 1
ATOM 6827 C CA . PRO D 1 120 ? 92.921 -9.929 111.594 1.00 21.09 116 PRO D CA 1
ATOM 6828 C C . PRO D 1 120 ? 92.869 -10.632 110.257 1.00 20.68 116 PRO D C 1
ATOM 6829 O O . PRO D 1 120 ? 93.901 -11.171 109.804 1.00 20.46 116 PRO D O 1
ATOM 6833 N N . SER D 1 121 ? 91.705 -10.600 109.615 1.00 20.76 117 SER D N 1
ATOM 6834 C CA . SER D 1 121 ? 91.531 -11.258 108.332 1.00 21.09 117 SER D CA 1
ATOM 6835 C C . SER D 1 121 ? 92.327 -10.577 107.217 1.00 20.62 117 SER D C 1
ATOM 6836 O O . SER D 1 121 ? 92.660 -11.218 106.210 1.00 20.45 117 SER D O 1
ATOM 6839 N N . TYR D 1 122 ? 92.648 -9.291 107.390 1.00 19.85 118 TYR D N 1
ATOM 6840 C CA . TYR D 1 122 ? 93.579 -8.615 106.476 1.00 19.09 118 TYR D CA 1
ATOM 6841 C C . TYR D 1 122 ? 94.516 -7.675 107.216 1.00 18.55 118 TYR D C 1
ATOM 6842 O O . TYR D 1 122 ? 94.241 -7.263 108.329 1.00 18.82 118 TYR D O 1
ATOM 6851 N N . GLY D 1 123 ? 95.643 -7.350 106.591 1.00 17.83 119 GLY D N 1
ATOM 6852 C CA . GLY D 1 123 ? 96.611 -6.371 107.155 1.00 17.13 119 GLY D CA 1
ATOM 6853 C C . GLY D 1 123 ? 97.317 -6.868 108.403 1.00 16.22 119 GLY D C 1
ATOM 6854 O O . GLY D 1 123 ? 97.348 -8.067 108.635 1.00 15.68 119 GLY D O 1
ATOM 6855 N N . GLY D 1 124 ? 97.889 -5.932 109.169 1.00 15.78 120 GLY D N 1
ATOM 6856 C CA . GLY D 1 124 ? 98.566 -6.242 110.392 1.00 15.53 120 GLY D CA 1
ATOM 6857 C C . GLY D 1 124 ? 99.990 -6.716 110.177 1.00 15.59 120 GLY D C 1
ATOM 6858 O O . GLY D 1 124 ? 100.532 -7.477 110.980 1.00 15.26 120 GLY D O 1
ATOM 6859 N N . THR D 1 125 ? 100.627 -6.242 109.105 1.00 15.60 121 THR D N 1
ATOM 6860 C CA . THR D 1 125 ? 102.029 -6.542 108.859 1.00 15.07 121 THR D CA 1
ATOM 6861 C C . THR D 1 125 ? 102.925 -5.750 109.791 1.00 14.57 121 THR D C 1
ATOM 6862 O O . THR D 1 125 ? 102.516 -4.731 110.351 1.00 14.18 121 THR D O 1
ATOM 6866 N N . THR D 1 126 ? 104.144 -6.253 109.967 1.00 14.30 122 THR D N 1
ATOM 6867 C CA . THR D 1 126 ? 105.173 -5.566 110.708 1.00 14.18 122 THR D CA 1
ATOM 6868 C C . THR D 1 126 ? 106.365 -5.416 109.796 1.00 13.93 122 THR D C 1
ATOM 6869 O O . THR D 1 126 ? 106.682 -6.350 109.027 1.00 14.34 122 THR D O 1
ATOM 6873 N N . ALA D 1 127 ? 107.059 -4.283 109.891 1.00 13.62 123 ALA D N 1
ATOM 6874 C CA . ALA D 1 127 ? 108.304 -4.058 109.127 1.00 13.72 123 ALA D CA 1
ATOM 6875 C C . ALA D 1 127 ? 109.496 -3.855 110.044 1.00 13.77 123 ALA D C 1
ATOM 6876 O O . ALA D 1 127 ? 109.359 -3.297 111.128 1.00 13.88 123 ALA D O 1
ATOM 6878 N N . TRP D 1 128 ? 110.660 -4.300 109.579 1.00 13.82 124 TRP D N 1
ATOM 6879 C CA . TRP D 1 128 ? 111.911 -4.081 110.266 1.00 14.11 124 TRP D CA 1
ATOM 6880 C C . TRP D 1 128 ? 112.921 -3.423 109.333 1.00 14.07 124 TRP D C 1
ATOM 6881 O O . TRP D 1 128 ? 112.923 -3.678 108.139 1.00 13.92 124 TRP D O 1
ATOM 6892 N N . ALA D 1 129 ? 113.783 -2.591 109.900 1.00 14.58 125 ALA D N 1
ATOM 6893 C CA . ALA D 1 129 ? 114.857 -1.939 109.144 1.00 15.11 125 ALA D CA 1
ATOM 6894 C C . ALA D 1 129 ? 116.199 -2.234 109.795 1.00 15.39 125 ALA D C 1
ATOM 6895 O O . ALA D 1 129 ? 116.278 -2.298 111.021 1.00 15.68 125 ALA D O 1
ATOM 6897 N N . SER D 1 130 ? 117.237 -2.399 108.982 1.00 15.52 126 SER D N 1
ATOM 6898 C CA . SER D 1 130 ? 118.579 -2.662 109.495 1.00 16.45 126 SER D CA 1
ATOM 6899 C C . SER D 1 130 ? 119.358 -1.388 109.713 1.00 17.23 126 SER D C 1
ATOM 6900 O O . SER D 1 130 ? 119.744 -0.728 108.743 1.00 17.20 126 SER D O 1
ATOM 6903 N N . THR D 1 131 ? 119.639 -1.073 110.981 1.00 18.07 127 THR D N 1
ATOM 6904 C CA . THR D 1 131 ? 120.463 0.102 111.323 1.00 18.62 127 THR D CA 1
ATOM 6905 C C . THR D 1 131 ? 121.951 -0.183 111.153 1.00 19.32 127 THR D C 1
ATOM 6906 O O . THR D 1 131 ? 122.768 0.724 111.233 1.00 20.15 127 THR D O 1
ATOM 6910 N N . GLU D 1 132 ? 122.296 -1.435 110.881 1.00 20.05 128 GLU D N 1
ATOM 6911 C CA . GLU D 1 132 ? 123.650 -1.787 110.498 1.00 21.61 128 GLU D CA 1
ATOM 6912 C C . GLU D 1 132 ? 123.903 -1.479 109.031 1.00 21.81 128 GLU D C 1
ATOM 6913 O O . GLU D 1 132 ? 124.851 -0.771 108.684 1.00 21.47 128 GLU D O 1
ATOM 6919 N N . ALA D 1 133 ? 123.036 -1.994 108.165 1.00 21.94 129 ALA D N 1
ATOM 6920 C CA . ALA D 1 133 ? 123.174 -1.757 106.730 1.00 22.61 129 ALA D CA 1
ATOM 6921 C C . ALA D 1 133 ? 123.135 -0.261 106.419 1.00 22.71 129 ALA D C 1
ATOM 6922 O O . ALA D 1 133 ? 123.923 0.229 105.602 1.00 22.50 129 ALA D O 1
ATOM 6924 N N . ALA D 1 134 ? 122.221 0.451 107.075 1.00 22.59 130 ALA D N 1
ATOM 6925 C CA . ALA D 1 134 ? 122.099 1.890 106.867 1.00 23.00 130 ALA D CA 1
ATOM 6926 C C . ALA D 1 134 ? 123.404 2.613 107.168 1.00 23.59 130 ALA D C 1
ATOM 6927 O O . ALA D 1 134 ? 123.775 3.527 106.448 1.00 24.13 130 ALA D O 1
ATOM 6929 N N . TYR D 1 135 ? 124.098 2.200 108.225 1.00 24.35 131 TYR D N 1
ATOM 6930 C CA . TYR D 1 135 ? 125.409 2.779 108.551 1.00 25.14 131 TYR D CA 1
ATOM 6931 C C . TYR D 1 135 ? 126.452 2.466 107.475 1.00 26.49 131 TYR D C 1
ATOM 6932 O O . TYR D 1 135 ? 127.143 3.363 107.028 1.00 26.76 131 TYR D O 1
ATOM 6941 N N . GLN D 1 136 ? 126.547 1.203 107.061 1.00 27.71 132 GLN D N 1
ATOM 6942 C CA . GLN D 1 136 ? 127.509 0.797 106.042 1.00 29.55 132 GLN D CA 1
ATOM 6943 C C . GLN D 1 136 ? 127.299 1.584 104.744 1.00 27.95 132 GLN D C 1
ATOM 6944 O O . GLN D 1 136 ? 128.257 2.000 104.104 1.00 28.38 132 GLN D O 1
ATOM 6950 N N . GLN D 1 137 ? 126.047 1.863 104.420 1.00 26.29 133 GLN D N 1
ATOM 6951 C CA . GLN D 1 137 ? 125.691 2.589 103.211 1.00 26.03 133 GLN D CA 1
ATOM 6952 C C . GLN D 1 137 ? 125.968 4.088 103.276 1.00 25.79 133 GLN D C 1
ATOM 6953 O O . GLN D 1 137 ? 125.904 4.769 102.251 1.00 25.04 133 GLN D O 1
ATOM 6959 N N . LEU D 1 138 ? 126.263 4.618 104.457 1.00 25.70 134 LEU D N 1
ATOM 6960 C CA . LEU D 1 138 ? 126.548 6.046 104.556 1.00 26.46 134 LEU D CA 1
ATOM 6961 C C . LEU D 1 138 ? 127.857 6.424 103.855 1.00 27.13 134 LEU D C 1
ATOM 6962 O O . LEU D 1 138 ? 128.881 5.760 104.038 1.00 27.97 134 LEU D O 1
ATOM 6967 N N . PRO D 1 139 ? 127.830 7.495 103.042 1.00 26.93 135 PRO D N 1
ATOM 6968 C CA . PRO D 1 139 ? 129.097 8.029 102.569 1.00 27.08 135 PRO D CA 1
ATOM 6969 C C . PRO D 1 139 ? 129.931 8.565 103.728 1.00 27.30 135 PRO D C 1
ATOM 6970 O O . PRO D 1 139 ? 129.377 9.030 104.732 1.00 27.34 135 PRO D O 1
ATOM 6974 N N . ALA D 1 140 ? 131.252 8.523 103.565 1.00 27.98 136 ALA D N 1
ATOM 6975 C CA . ALA D 1 140 ? 132.210 8.808 104.643 1.00 28.19 136 ALA D CA 1
ATOM 6976 C C . ALA D 1 140 ? 131.925 10.063 105.495 1.00 28.03 136 ALA D C 1
ATOM 6977 O O . ALA D 1 140 ? 132.000 10.004 106.730 1.00 27.87 136 ALA D O 1
ATOM 6979 N N . PRO D 1 141 ? 131.599 11.201 104.852 1.00 27.95 137 PRO D N 1
ATOM 6980 C CA . PRO D 1 141 ? 131.301 12.395 105.662 1.00 28.19 137 PRO D CA 1
ATOM 6981 C C . PRO D 1 141 ? 130.105 12.230 106.601 1.00 28.42 137 PRO D C 1
ATOM 6982 O O . PRO D 1 141 ? 130.146 12.725 107.743 1.00 28.94 137 PRO D O 1
ATOM 6986 N N . LEU D 1 142 ? 129.065 11.538 106.133 1.00 28.01 138 LEU D N 1
ATOM 6987 C CA . LEU D 1 142 ? 127.891 11.274 106.965 1.00 27.89 138 LEU D CA 1
ATOM 6988 C C . LEU D 1 142 ? 128.127 10.202 108.028 1.00 27.56 138 LEU D C 1
ATOM 6989 O O . LEU D 1 142 ? 127.538 10.279 109.105 1.00 27.89 138 LEU D O 1
ATOM 6994 N N . ARG D 1 143 ? 128.979 9.219 107.738 1.00 28.15 139 ARG D N 1
ATOM 6995 C CA . ARG D 1 143 ? 129.419 8.259 108.758 1.00 29.52 139 ARG D CA 1
ATOM 6996 C C . ARG D 1 143 ? 130.056 8.985 109.925 1.00 29.33 139 ARG D C 1
ATOM 6997 O O . ARG D 1 143 ? 129.687 8.769 111.084 1.00 28.59 139 ARG D O 1
ATOM 7005 N N . THR D 1 144 ? 131.041 9.830 109.611 1.00 29.33 140 THR D N 1
ATOM 7006 C CA . THR D 1 144 ? 131.801 10.537 110.625 1.00 29.57 140 THR D CA 1
ATOM 7007 C C . THR D 1 144 ? 130.884 11.451 111.427 1.00 29.15 140 THR D C 1
ATOM 7008 O O . THR D 1 144 ? 131.042 11.574 112.649 1.00 30.06 140 THR D O 1
ATOM 7012 N N . LEU D 1 145 ? 129.919 12.070 110.753 1.00 27.54 141 LEU D N 1
ATOM 7013 C CA . LEU D 1 145 ? 128.917 12.884 111.445 1.00 27.45 141 LEU D CA 1
ATOM 7014 C C . LEU D 1 145 ? 128.154 12.042 112.449 1.00 27.28 141 LEU D C 1
ATOM 7015 O O . LEU D 1 145 ? 128.066 12.384 113.631 1.00 26.25 141 LEU D O 1
ATOM 7020 N N . ALA D 1 146 ? 127.617 10.923 111.971 1.00 27.23 142 ALA D N 1
ATOM 7021 C CA . ALA D 1 146 ? 126.904 10.003 112.837 1.00 27.42 142 ALA D CA 1
ATOM 7022 C C . ALA D 1 146 ? 127.780 9.531 113.984 1.00 28.07 142 ALA D C 1
ATOM 7023 O O . ALA D 1 146 ? 127.293 9.431 115.109 1.00 28.47 142 ALA D O 1
ATOM 7025 N N . ASP D 1 147 ? 129.060 9.249 113.697 1.00 29.42 143 ASP D N 1
ATOM 7026 C CA . ASP D 1 147 ? 130.017 8.793 114.713 1.00 30.43 143 ASP D CA 1
ATOM 7027 C C . ASP D 1 147 ? 130.138 9.799 115.852 1.00 30.55 143 ASP D C 1
ATOM 7028 O O . ASP D 1 147 ? 130.415 9.427 116.989 1.00 31.24 143 ASP D O 1
ATOM 7033 N N . ASN D 1 148 ? 129.952 11.078 115.542 1.00 31.40 144 ASN D N 1
ATOM 7034 C CA . ASN D 1 148 ? 130.188 12.159 116.514 1.00 31.53 144 ASN D CA 1
ATOM 7035 C C . ASN D 1 148 ? 128.930 12.788 117.107 1.00 30.13 144 ASN D C 1
ATOM 7036 O O . ASN D 1 148 ? 129.026 13.753 117.872 1.00 31.01 144 ASN D O 1
ATOM 7041 N N . LEU D 1 149 ? 127.763 12.279 116.735 1.00 28.47 145 LEU D N 1
ATOM 7042 C CA . LEU D 1 149 ? 126.506 12.842 117.200 1.00 27.66 145 LEU D CA 1
ATOM 7043 C C . LEU D 1 149 ? 125.964 12.060 118.364 1.00 28.17 145 LEU D C 1
ATOM 7044 O O . LEU D 1 149 ? 126.085 10.835 118.420 1.00 28.39 145 LEU D O 1
ATOM 7049 N N . TRP D 1 150 ? 125.330 12.786 119.276 1.00 28.33 146 TRP D N 1
ATOM 7050 C CA . TRP D 1 150 ? 124.619 12.205 120.397 1.00 28.56 146 TRP D CA 1
ATOM 7051 C C . TRP D 1 150 ? 123.172 12.707 120.381 1.00 28.20 146 TRP D C 1
ATOM 7052 O O . TRP D 1 150 ? 122.882 13.803 119.904 1.00 27.19 146 TRP D O 1
ATOM 7063 N N . ALA D 1 151 ? 122.266 11.868 120.865 1.00 28.02 147 ALA D N 1
ATOM 7064 C CA . ALA D 1 151 ? 120.857 12.188 120.813 1.00 27.75 147 ALA D CA 1
ATOM 7065 C C . ALA D 1 151 ? 120.240 12.052 122.188 1.00 28.32 147 ALA D C 1
ATOM 7066 O O . ALA D 1 151 ? 120.554 11.117 122.936 1.00 28.40 147 ALA D O 1
ATOM 7068 N N . VAL D 1 152 ? 119.326 12.964 122.487 1.00 27.89 148 VAL D N 1
ATOM 7069 C CA . VAL D 1 152 ? 118.520 12.877 123.680 1.00 28.83 148 VAL D CA 1
ATOM 7070 C C . VAL D 1 152 ? 117.316 12.011 123.337 1.00 28.63 148 VAL D C 1
ATOM 7071 O O . VAL D 1 152 ? 116.571 12.335 122.410 1.00 27.66 148 VAL D O 1
ATOM 7075 N N . HIS D 1 153 ? 117.142 10.914 124.075 1.00 29.36 149 HIS D N 1
ATOM 7076 C CA . HIS D 1 153 ? 115.957 10.067 123.968 1.00 30.28 149 HIS D CA 1
ATOM 7077 C C . HIS D 1 153 ? 115.128 10.241 125.234 1.00 31.99 149 HIS D C 1
ATOM 7078 O O . HIS D 1 153 ? 115.683 10.268 126.326 1.00 33.32 149 HIS D O 1
ATOM 7085 N N . THR D 1 154 ? 113.813 10.348 125.090 1.00 32.91 150 THR D N 1
ATOM 7086 C CA . THR D 1 154 ? 112.904 10.374 126.235 1.00 34.80 150 THR D CA 1
ATOM 7087 C C . THR D 1 154 ? 111.643 9.566 125.948 1.00 34.83 150 THR D C 1
ATOM 7088 O O . THR D 1 154 ? 111.357 9.241 124.790 1.00 34.63 150 THR D O 1
ATOM 7092 N N . ASN D 1 155 ? 110.871 9.298 126.997 1.00 35.31 151 ASN D N 1
ATOM 7093 C CA . ASN D 1 155 ? 109.559 8.683 126.848 1.00 36.63 151 ASN D CA 1
ATOM 7094 C C . ASN D 1 155 ? 108.402 9.683 126.763 1.00 38.18 151 ASN D C 1
ATOM 7095 O O . ASN D 1 155 ? 107.264 9.274 126.584 1.00 37.33 151 ASN D O 1
ATOM 7100 N N . ARG D 1 156 ? 108.685 10.979 126.889 1.00 41.98 152 ARG D N 1
ATOM 7101 C CA . ARG D 1 156 ? 107.646 12.037 126.845 1.00 45.58 152 ARG D CA 1
ATOM 7102 C C . ARG D 1 156 ? 107.653 12.805 125.523 1.00 45.88 152 ARG D C 1
ATOM 7103 O O . ARG D 1 156 ? 107.228 12.261 124.500 1.00 47.36 152 ARG D O 1
ATOM 7105 N N . ASP D 1 178 ? 106.224 9.467 135.235 1.00 53.66 174 ASP D N 1
ATOM 7106 C CA . ASP D 1 178 ? 107.310 8.500 135.210 1.00 56.70 174 ASP D CA 1
ATOM 7107 C C . ASP D 1 178 ? 108.257 8.839 134.051 1.00 55.35 174 ASP D C 1
ATOM 7108 O O . ASP D 1 178 ? 108.146 8.269 132.955 1.00 57.82 174 ASP D O 1
ATOM 7110 N N . TYR D 1 179 ? 109.191 9.751 134.299 1.00 53.99 175 TYR D N 1
ATOM 7111 C CA . TYR D 1 179 ? 109.966 10.381 133.227 1.00 53.05 175 TYR D CA 1
ATOM 7112 C C . TYR D 1 179 ? 111.356 9.777 133.028 1.00 52.38 175 TYR D C 1
ATOM 7113 O O . TYR D 1 179 ? 112.094 9.571 133.984 1.00 54.15 175 TYR D O 1
ATOM 7122 N N . TYR D 1 180 ? 111.697 9.489 131.774 1.00 50.86 176 TYR D N 1
ATOM 7123 C CA . TYR D 1 180 ? 113.007 8.947 131.416 1.00 49.37 176 TYR D CA 1
ATOM 7124 C C . TYR D 1 180 ? 113.672 9.842 130.388 1.00 46.54 176 TYR D C 1
ATOM 7125 O O . TYR D 1 180 ? 113.031 10.272 129.437 1.00 45.10 176 TYR D O 1
ATOM 7134 N N . GLU D 1 181 ? 114.958 10.114 130.590 1.00 45.54 177 GLU D N 1
ATOM 7135 C CA . GLU D 1 181 ? 115.744 10.885 129.634 1.00 42.81 177 GLU D CA 1
ATOM 7136 C C . GLU D 1 181 ? 117.169 10.382 129.644 1.00 41.24 177 GLU D C 1
ATOM 7137 O O . GLU D 1 181 ? 117.777 10.270 130.707 1.00 41.66 177 GLU D O 1
ATOM 7143 N N . VAL D 1 182 ? 117.691 10.062 128.461 1.00 38.86 178 VAL D N 1
ATOM 7144 C CA . VAL D 1 182 ? 119.042 9.529 128.326 1.00 37.51 178 VAL D CA 1
ATOM 7145 C C . VAL D 1 182 ? 119.680 10.064 127.059 1.00 35.01 178 VAL D C 1
ATOM 7146 O O . VAL D 1 182 ? 119.015 10.202 126.036 1.00 34.66 178 VAL D O 1
ATOM 7150 N N . GLU D 1 183 ? 120.974 10.343 127.135 1.00 33.71 179 GLU D N 1
ATOM 7151 C CA . GLU D 1 183 ? 121.757 10.713 125.966 1.00 32.56 179 GLU D CA 1
ATOM 7152 C C . GLU D 1 183 ? 122.515 9.494 125.460 1.00 30.70 179 GLU D C 1
ATOM 7153 O O . GLU D 1 183 ? 123.345 8.937 126.172 1.00 31.00 179 GLU D O 1
ATOM 7159 N N . HIS D 1 184 ? 122.178 9.067 124.245 1.00 29.39 180 HIS D N 1
ATOM 7160 C CA . HIS D 1 184 ? 122.806 7.915 123.588 1.00 27.94 180 HIS D CA 1
ATOM 7161 C C . HIS D 1 184 ? 123.631 8.397 122.413 1.00 26.83 180 HIS D C 1
ATOM 7162 O O . HIS D 1 184 ? 123.237 9.342 121.749 1.00 25.83 180 HIS D O 1
ATOM 7169 N N . PRO D 1 185 ? 124.743 7.714 122.114 1.00 26.71 181 PRO D N 1
ATOM 7170 C CA . PRO D 1 185 ? 125.364 7.997 120.835 1.00 26.26 181 PRO D CA 1
ATOM 7171 C C . PRO D 1 185 ? 124.469 7.601 119.663 1.00 24.85 181 PRO D C 1
ATOM 7172 O O . PRO D 1 185 ? 123.696 6.651 119.756 1.00 24.42 181 PRO D O 1
ATOM 7176 N N . VAL D 1 186 ? 124.557 8.357 118.579 1.00 24.48 182 VAL D N 1
ATOM 7177 C CA . VAL D 1 186 ? 123.836 8.052 117.345 1.00 23.19 182 VAL D CA 1
ATOM 7178 C C . VAL D 1 186 ? 124.403 6.798 116.683 1.00 22.78 182 VAL D C 1
ATOM 7179 O O . VAL D 1 186 ? 123.695 6.106 115.946 1.00 22.29 182 VAL D O 1
ATOM 7183 N N . VAL D 1 187 ? 125.679 6.521 116.931 1.00 22.78 183 VAL D N 1
ATOM 7184 C CA . VAL D 1 187 ? 126.298 5.289 116.469 1.00 23.04 183 VAL D CA 1
ATOM 7185 C C . VAL D 1 187 ? 126.829 4.532 117.669 1.00 23.91 183 VAL D C 1
ATOM 7186 O O . VAL D 1 187 ? 127.589 5.079 118.464 1.00 25.01 183 VAL D O 1
ATOM 7190 N N . ARG D 1 188 ? 126.422 3.277 117.800 1.00 23.88 184 ARG D N 1
ATOM 7191 C CA . ARG D 1 188 ? 126.913 2.417 118.856 1.00 24.45 184 ARG D CA 1
ATOM 7192 C C . ARG D 1 188 ? 127.633 1.246 118.228 1.00 25.29 184 ARG D C 1
ATOM 7193 O O . ARG D 1 188 ? 127.350 0.870 117.098 1.00 25.47 184 ARG D O 1
ATOM 7201 N N . VAL D 1 189 ? 128.582 0.687 118.962 1.00 27.06 185 VAL D N 1
ATOM 7202 C CA . VAL D 1 189 ? 129.329 -0.467 118.507 1.00 28.01 185 VAL D CA 1
ATOM 7203 C C . VAL D 1 189 ? 128.631 -1.680 119.105 1.00 29.07 185 VAL D C 1
ATOM 7204 O O . VAL D 1 189 ? 128.509 -1.808 120.317 1.00 29.71 185 VAL D O 1
ATOM 7208 N N . HIS D 1 190 ? 128.157 -2.552 118.230 1.00 29.67 186 HIS D N 1
ATOM 7209 C CA . HIS D 1 190 ? 127.394 -3.711 118.637 1.00 30.29 186 HIS D CA 1
ATOM 7210 C C . HIS D 1 190 ? 128.301 -4.642 119.458 1.00 31.80 186 HIS D C 1
ATOM 7211 O O . HIS D 1 190 ? 129.357 -5.060 118.973 1.00 32.75 186 HIS D O 1
ATOM 7218 N N . PRO D 1 191 ? 127.887 -4.975 120.697 1.00 32.29 187 PRO D N 1
ATOM 7219 C CA . PRO D 1 191 ? 128.741 -5.719 121.628 1.00 33.18 187 PRO D CA 1
ATOM 7220 C C . PRO D 1 191 ? 129.034 -7.174 121.238 1.00 33.54 187 PRO D C 1
ATOM 7221 O O . PRO D 1 191 ? 130.072 -7.691 121.639 1.00 36.47 187 PRO D O 1
ATOM 7225 N N . GLU D 1 192 ? 128.144 -7.822 120.491 1.00 31.89 188 GLU D N 1
ATOM 7226 C CA . GLU D 1 192 ? 128.386 -9.182 119.980 1.00 31.84 188 GLU D CA 1
ATOM 7227 C C . GLU D 1 192 ? 129.001 -9.252 118.577 1.00 31.06 188 GLU D C 1
ATOM 7228 O O . GLU D 1 192 ? 129.844 -10.110 118.331 1.00 30.83 188 GLU D O 1
ATOM 7234 N N . THR D 1 193 ? 128.610 -8.362 117.662 1.00 29.60 189 THR D N 1
ATOM 7235 C CA . THR D 1 193 ? 129.140 -8.412 116.290 1.00 29.69 189 THR D CA 1
ATOM 7236 C C . THR D 1 193 ? 130.337 -7.496 116.047 1.00 29.52 189 THR D C 1
ATOM 7237 O O . THR D 1 193 ? 131.057 -7.675 115.066 1.00 28.39 189 THR D O 1
ATOM 7241 N N . GLY D 1 194 ? 130.504 -6.486 116.900 1.00 29.56 190 GLY D N 1
ATOM 7242 C CA . GLY D 1 194 ? 131.478 -5.434 116.652 1.00 30.45 190 GLY D CA 1
ATOM 7243 C C . GLY D 1 194 ? 131.094 -4.431 115.566 1.00 31.30 190 GLY D C 1
ATOM 7244 O O . GLY D 1 194 ? 131.829 -3.477 115.325 1.00 29.76 190 GLY D O 1
ATOM 7245 N N . GLU D 1 195 ? 129.946 -4.641 114.903 1.00 33.08 191 GLU D N 1
ATOM 7246 C CA . GLU D 1 195 ? 129.532 -3.788 113.790 1.00 34.53 191 GLU D CA 1
ATOM 7247 C C . GLU D 1 195 ? 128.993 -2.465 114.330 1.00 32.09 191 GLU D C 1
ATOM 7248 O O . GLU D 1 195 ? 128.364 -2.428 115.382 1.00 32.24 191 GLU D O 1
ATOM 7254 N N . ARG D 1 196 ? 129.251 -1.379 113.608 1.00 29.93 192 ARG D N 1
ATOM 7255 C CA . ARG D 1 196 ? 128.663 -0.096 113.959 1.00 28.57 192 ARG D CA 1
ATOM 7256 C C . ARG D 1 196 ? 127.235 -0.020 113.445 1.00 25.75 192 ARG D C 1
ATOM 7257 O O . ARG D 1 196 ? 126.940 -0.446 112.326 1.00 24.57 192 ARG D O 1
ATOM 7265 N N . VAL D 1 197 ? 126.350 0.490 114.287 1.00 23.51 193 VAL D N 1
ATOM 7266 C CA . VAL D 1 197 ? 124.938 0.553 113.964 1.00 22.32 193 VAL D CA 1
ATOM 7267 C C . VAL D 1 197 ? 124.372 1.883 114.400 1.00 21.95 193 VAL D C 1
ATOM 7268 O O . VAL D 1 197 ? 124.806 2.451 115.407 1.00 22.39 193 VAL D O 1
ATOM 7272 N N . LEU D 1 198 ? 123.374 2.362 113.672 1.00 20.80 194 LEU D N 1
ATOM 7273 C CA . LEU D 1 198 ? 122.697 3.590 114.051 1.00 20.18 194 LEU D CA 1
ATOM 7274 C C . LEU D 1 198 ? 121.736 3.346 115.205 1.00 19.75 194 LEU D C 1
ATOM 7275 O O . LEU D 1 198 ? 121.139 2.274 115.340 1.00 19.92 194 LEU D O 1
ATOM 7280 N N . LEU D 1 199 ? 121.589 4.352 116.046 1.00 19.97 195 LEU D N 1
ATOM 7281 C CA . LEU D 1 199 ? 120.636 4.310 117.162 1.00 20.15 195 LEU D CA 1
ATOM 7282 C C . LEU D 1 199 ? 119.819 5.597 117.139 1.00 19.77 195 LEU D C 1
ATOM 7283 O O . LEU D 1 199 ? 120.281 6.635 117.596 1.00 19.14 195 LEU D O 1
ATOM 7288 N N . LEU D 1 200 ? 118.630 5.515 116.548 1.00 19.88 196 LEU D N 1
ATOM 7289 C CA . LEU D 1 200 ? 117.726 6.662 116.417 1.00 19.99 196 LEU D CA 1
ATOM 7290 C C . LEU D 1 200 ? 116.291 6.234 116.746 1.00 19.89 196 LEU D C 1
ATOM 7291 O O . LEU D 1 200 ? 116.059 5.711 117.835 1.00 20.12 196 LEU D O 1
ATOM 7296 N N . GLY D 1 201 ? 115.338 6.461 115.843 1.00 20.01 197 GLY D N 1
ATOM 7297 C CA . GLY D 1 201 ? 113.945 6.085 116.099 1.00 20.37 197 GLY D CA 1
ATOM 7298 C C . GLY D 1 201 ? 113.176 7.161 116.849 1.00 21.00 197 GLY D C 1
ATOM 7299 O O . GLY D 1 201 ? 113.739 8.192 117.201 1.00 20.34 197 GLY D O 1
ATOM 7300 N N . HIS D 1 202 ? 111.898 6.900 117.119 1.00 21.84 198 HIS D N 1
ATOM 7301 C CA . HIS D 1 202 ? 110.990 7.968 117.502 1.00 23.00 198 HIS D CA 1
ATOM 7302 C C . HIS D 1 202 ? 111.074 8.445 118.931 1.00 22.20 198 HIS D C 1
ATOM 7303 O O . HIS D 1 202 ? 110.364 9.359 119.286 1.00 21.42 198 HIS D O 1
ATOM 7310 N N . PHE D 1 203 ? 111.937 7.858 119.751 1.00 22.41 199 PHE D N 1
ATOM 7311 C CA . PHE D 1 203 ? 112.146 8.399 121.104 1.00 22.76 199 PHE D CA 1
ATOM 7312 C C . PHE D 1 203 ? 113.170 9.543 121.137 1.00 22.49 199 PHE D C 1
ATOM 7313 O O . PHE D 1 203 ? 113.354 10.161 122.167 1.00 23.29 199 PHE D O 1
ATOM 7321 N N . VAL D 1 204 ? 113.797 9.831 120.005 1.00 21.67 200 VAL D N 1
ATOM 7322 C CA . VAL D 1 204 ? 114.749 10.925 119.892 1.00 22.14 200 VAL D CA 1
ATOM 7323 C C . VAL D 1 204 ? 114.024 12.260 119.938 1.00 22.99 200 VAL D C 1
ATOM 7324 O O . VAL D 1 204 ? 113.138 12.502 119.129 1.00 22.93 200 VAL D O 1
ATOM 7328 N N . LYS D 1 205 ? 114.386 13.107 120.898 1.00 24.31 201 LYS D N 1
ATOM 7329 C CA . LYS D 1 205 ? 113.833 14.464 120.996 1.00 26.03 201 LYS D CA 1
ATOM 7330 C C . LYS D 1 205 ? 114.725 15.472 120.253 1.00 27.14 201 LYS D C 1
ATOM 7331 O O . LYS D 1 205 ? 114.212 16.425 119.669 1.00 27.02 201 LYS D O 1
ATOM 7333 N N . SER D 1 206 ? 116.043 15.250 120.268 1.00 27.50 202 SER D N 1
ATOM 7334 C CA . SER D 1 206 ? 116.989 16.209 119.707 1.00 28.09 202 SER D CA 1
ATOM 7335 C C . SER D 1 206 ? 118.387 15.651 119.640 1.00 28.03 202 SER D C 1
ATOM 7336 O O . SER D 1 206 ? 118.684 14.608 120.226 1.00 28.18 202 SER D O 1
ATOM 7339 N N . PHE D 1 207 ? 119.249 16.350 118.915 1.00 28.65 203 PHE D N 1
ATOM 7340 C CA . PHE D 1 207 ? 120.660 16.003 118.892 1.00 30.24 203 PHE D CA 1
ATOM 7341 C C . PHE D 1 207 ? 121.425 17.013 119.740 1.00 31.36 203 PHE D C 1
ATOM 7342 O O . PHE D 1 207 ? 121.237 18.233 119.602 1.00 31.32 203 PHE D O 1
ATOM 7350 N N . VAL D 1 208 ? 122.296 16.497 120.603 1.00 31.96 204 VAL D N 1
ATOM 7351 C CA . VAL D 1 208 ? 123.005 17.314 121.581 1.00 32.84 204 VAL D CA 1
ATOM 7352 C C . VAL D 1 208 ? 123.812 18.418 120.894 1.00 32.92 204 VAL D C 1
ATOM 7353 O O . VAL D 1 208 ? 124.611 18.139 119.996 1.00 32.94 204 VAL D O 1
ATOM 7357 N N . GLY D 1 209 ? 123.594 19.661 121.321 1.00 31.80 205 GLY D N 1
ATOM 7358 C CA . GLY D 1 209 ? 124.373 20.801 120.842 1.00 30.98 205 GLY D CA 1
ATOM 7359 C C . GLY D 1 209 ? 123.873 21.478 119.579 1.00 29.65 205 GLY D C 1
ATOM 7360 O O . GLY D 1 209 ? 124.461 22.455 119.131 1.00 28.40 205 GLY D O 1
ATOM 7361 N N . LEU D 1 210 ? 122.786 20.964 119.012 1.00 28.93 206 LEU D N 1
ATOM 7362 C CA . LEU D 1 210 ? 122.265 21.450 117.724 1.00 28.22 206 LEU D CA 1
ATOM 7363 C C . LEU D 1 210 ? 120.947 22.196 117.882 1.00 27.81 206 LEU D C 1
ATOM 7364 O O . LEU D 1 210 ? 120.183 21.926 118.799 1.00 27.46 206 LEU D O 1
ATOM 7369 N N . LYS D 1 211 ? 120.696 23.148 116.996 1.00 28.36 207 LYS D N 1
ATOM 7370 C CA . LYS D 1 211 ? 119.409 23.839 116.952 1.00 29.74 207 LYS D CA 1
ATOM 7371 C C . LYS D 1 211 ? 118.301 22.842 116.530 1.00 30.30 207 LYS D C 1
ATOM 7372 O O . LYS D 1 211 ? 118.578 21.849 115.868 1.00 29.74 207 LYS D O 1
ATOM 7374 N N . ASP D 1 212 ? 117.066 23.067 116.976 1.00 32.29 208 ASP D N 1
ATOM 7375 C CA . ASP D 1 212 ? 115.991 22.086 116.764 1.00 33.05 208 ASP D CA 1
ATOM 7376 C C . ASP D 1 212 ? 115.700 21.832 115.288 1.00 32.19 208 ASP D C 1
ATOM 7377 O O . ASP D 1 212 ? 115.395 20.720 114.898 1.00 32.78 208 ASP D O 1
ATOM 7382 N N . THR D 1 213 ? 115.830 22.869 114.478 1.00 31.74 209 THR D N 1
ATOM 7383 C CA . THR D 1 213 ? 115.681 22.778 113.045 1.00 30.00 209 THR D CA 1
ATOM 7384 C C . THR D 1 213 ? 116.759 21.851 112.402 1.00 28.31 209 THR D C 1
ATOM 7385 O O . THR D 1 213 ? 116.477 21.062 111.492 1.00 28.77 209 THR D O 1
ATOM 7389 N N . GLU D 1 214 ? 117.969 21.892 112.946 1.00 26.03 210 GLU D N 1
ATOM 7390 C CA . GLU D 1 214 ? 119.052 21.031 112.517 1.00 24.42 210 GLU D CA 1
ATOM 7391 C C . GLU D 1 214 ? 118.849 19.585 112.989 1.00 23.41 210 GLU D C 1
ATOM 7392 O O . GLU D 1 214 ? 119.165 18.638 112.274 1.00 22.98 210 GLU D O 1
ATOM 7398 N N . SER D 1 215 ? 118.366 19.413 114.212 1.00 23.20 211 SER D N 1
ATOM 7399 C CA . SER D 1 215 ? 118.024 18.086 114.720 1.00 23.36 211 SER D CA 1
ATOM 7400 C C . SER D 1 215 ? 116.966 17.425 113.832 1.00 22.88 211 SER D C 1
ATOM 7401 O O . SER D 1 215 ? 117.089 16.262 113.481 1.00 22.24 211 SER D O 1
ATOM 7404 N N . ALA D 1 216 ? 115.943 18.185 113.462 1.00 22.72 212 ALA D N 1
ATOM 7405 C CA . ALA D 1 216 ? 114.879 17.674 112.591 1.00 23.27 212 ALA D CA 1
ATOM 7406 C C . ALA D 1 216 ? 115.398 17.230 111.211 1.00 22.61 212 ALA D C 1
ATOM 7407 O O . ALA D 1 216 ? 115.011 16.185 110.710 1.00 21.29 212 ALA D O 1
ATOM 7409 N N . ALA D 1 217 ? 116.267 18.045 110.623 1.00 22.44 213 ALA D N 1
ATOM 7410 C CA . ALA D 1 217 ? 116.765 17.779 109.293 1.00 22.00 213 ALA D CA 1
ATOM 7411 C C . ALA D 1 217 ? 117.714 16.576 109.293 1.00 21.82 213 ALA D C 1
ATOM 7412 O O . ALA D 1 217 ? 117.625 15.714 108.412 1.00 22.52 213 ALA D O 1
ATOM 7414 N N . LEU D 1 218 ? 118.595 16.499 110.279 1.00 21.11 214 LEU D N 1
ATOM 7415 C CA . LEU D 1 218 ? 119.515 15.369 110.376 1.00 21.40 214 LEU D CA 1
ATOM 7416 C C . LEU D 1 218 ? 118.809 14.061 110.752 1.00 20.45 214 LEU D C 1
ATOM 7417 O O . LEU D 1 218 ? 119.136 13.009 110.218 1.00 20.18 214 LEU D O 1
ATOM 7422 N N . PHE D 1 219 ? 117.856 14.139 111.676 1.00 19.85 215 PHE D N 1
ATOM 7423 C CA . PHE D 1 219 ? 117.051 12.991 112.068 1.00 19.47 215 PHE D CA 1
ATOM 7424 C C . PHE D 1 219 ? 116.344 12.394 110.839 1.00 19.37 215 PHE D C 1
ATOM 7425 O O . PHE D 1 219 ? 116.405 11.183 110.589 1.00 19.34 215 PHE D O 1
ATOM 7433 N N . ARG D 1 220 ? 115.706 13.254 110.059 1.00 19.00 216 ARG D N 1
ATOM 7434 C CA . ARG D 1 220 ? 115.048 12.839 108.840 1.00 19.54 216 ARG D CA 1
ATOM 7435 C C . ARG D 1 220 ? 116.029 12.240 107.800 1.00 18.54 216 ARG D C 1
ATOM 7436 O O . ARG D 1 220 ? 115.748 11.222 107.183 1.00 18.23 216 ARG D O 1
ATOM 7444 N N . LEU D 1 221 ? 117.185 12.870 107.639 1.00 18.14 217 LEU D N 1
ATOM 7445 C CA . LEU D 1 221 ? 118.237 12.376 106.761 1.00 17.66 217 LEU D CA 1
ATOM 7446 C C . LEU D 1 221 ? 118.681 10.947 107.118 1.00 17.24 217 LEU D C 1
ATOM 7447 O O . LEU D 1 221 ? 118.702 10.060 106.272 1.00 16.20 217 LEU D O 1
ATOM 7452 N N . PHE D 1 222 ? 119.015 10.728 108.385 1.00 17.48 218 PHE D N 1
ATOM 7453 C CA . PHE D 1 222 ? 119.399 9.390 108.823 1.00 17.49 218 PHE D CA 1
ATOM 7454 C C . PHE D 1 222 ? 118.221 8.413 108.775 1.00 16.98 218 PHE D C 1
ATOM 7455 O O . PHE D 1 222 ? 118.370 7.298 108.304 1.00 17.13 218 PHE D O 1
ATOM 7463 N N . GLN D 1 223 ? 117.045 8.834 109.232 1.00 16.82 219 GLN D N 1
ATOM 7464 C CA . GLN D 1 223 ? 115.869 7.948 109.190 1.00 16.58 219 GLN D CA 1
ATOM 7465 C C . GLN D 1 223 ? 115.524 7.550 107.775 1.00 16.17 219 GLN D C 1
ATOM 7466 O O . GLN D 1 223 ? 115.158 6.414 107.539 1.00 15.34 219 GLN D O 1
ATOM 7472 N N . ASP D 1 224 ? 115.636 8.492 106.838 1.00 17.03 220 ASP D N 1
ATOM 7473 C CA . ASP D 1 224 ? 115.396 8.207 105.422 1.00 17.55 220 ASP D CA 1
ATOM 7474 C C . ASP D 1 224 ? 116.272 7.067 104.935 1.00 18.38 220 ASP D C 1
ATOM 7475 O O . ASP D 1 224 ? 115.799 6.187 104.211 1.00 18.01 220 ASP D O 1
ATOM 7480 N N . ARG D 1 225 ? 117.541 7.093 105.335 1.00 18.86 221 ARG D N 1
ATOM 7481 C CA . ARG D 1 225 ? 118.458 6.022 104.993 1.00 19.80 221 ARG D CA 1
ATOM 7482 C C . ARG D 1 225 ? 118.166 4.711 105.710 1.00 19.14 221 ARG D C 1
ATOM 7483 O O . ARG D 1 225 ? 118.345 3.661 105.138 1.00 19.69 221 ARG D O 1
ATOM 7491 N N . ILE D 1 226 ? 117.697 4.767 106.941 1.00 18.76 222 ILE D N 1
ATOM 7492 C CA . ILE D 1 226 ? 117.353 3.554 107.668 1.00 18.62 222 ILE D CA 1
ATOM 7493 C C . ILE D 1 226 ? 116.106 2.850 107.107 1.00 18.65 222 ILE D C 1
ATOM 7494 O O . ILE D 1 226 ? 116.107 1.631 106.920 1.00 18.21 222 ILE D O 1
ATOM 7499 N N . THR D 1 227 ? 115.082 3.635 106.766 1.00 18.75 223 THR D N 1
ATOM 7500 C CA . THR D 1 227 ? 113.782 3.102 106.363 1.00 18.53 223 THR D CA 1
ATOM 7501 C C . THR D 1 227 ? 113.572 2.994 104.854 1.00 18.83 223 THR D C 1
ATOM 7502 O O . THR D 1 227 ? 112.513 2.581 104.410 1.00 19.06 223 THR D O 1
ATOM 7506 N N . ARG D 1 228 ? 114.583 3.339 104.078 1.00 19.78 224 ARG D N 1
ATOM 7507 C CA . ARG D 1 228 ? 114.640 3.004 102.661 1.00 21.04 224 ARG D CA 1
ATOM 7508 C C . ARG D 1 228 ? 114.165 1.573 102.501 1.00 19.83 224 ARG D C 1
ATOM 7509 O O . ARG D 1 228 ? 114.590 0.684 103.235 1.00 18.25 224 ARG D O 1
ATOM 7517 N N . LEU D 1 229 ? 113.256 1.333 101.565 1.00 19.56 225 LEU D N 1
ATOM 7518 C CA . LEU D 1 229 ? 112.625 0.013 101.456 1.00 18.79 225 LEU D CA 1
ATOM 7519 C C . LEU D 1 229 ? 113.647 -1.129 101.337 1.00 18.06 225 LEU D C 1
ATOM 7520 O O . LEU D 1 229 ? 113.441 -2.208 101.895 1.00 16.91 225 LEU D O 1
ATOM 7525 N N . GLU D 1 230 ? 114.741 -0.867 100.608 1.00 17.85 226 GLU D N 1
ATOM 7526 C CA . GLU D 1 230 ? 115.845 -1.819 100.441 1.00 17.52 226 GLU D CA 1
ATOM 7527 C C . GLU D 1 230 ? 116.444 -2.314 101.742 1.00 17.04 226 GLU D C 1
ATOM 7528 O O . GLU D 1 230 ? 116.955 -3.430 101.766 1.00 17.23 226 GLU D O 1
ATOM 7534 N N . ASN D 1 231 ? 116.416 -1.496 102.800 1.00 16.32 227 ASN D N 1
ATOM 7535 C CA . ASN D 1 231 ? 116.892 -1.928 104.120 1.00 16.16 227 ASN D CA 1
ATOM 7536 C C . ASN D 1 231 ? 115.806 -2.492 105.003 1.00 15.17 227 ASN D C 1
ATOM 7537 O O . ASN D 1 231 ? 116.026 -2.640 106.206 1.00 14.64 227 ASN D O 1
ATOM 7542 N N . THR D 1 232 ? 114.650 -2.834 104.423 1.00 14.64 228 THR D N 1
ATOM 7543 C CA . THR D 1 232 ? 113.536 -3.331 105.229 1.00 14.24 228 THR D CA 1
ATOM 7544 C C . THR D 1 232 ? 112.993 -4.664 104.747 1.00 14.46 228 THR D C 1
ATOM 7545 O O . THR D 1 232 ? 113.122 -5.038 103.580 1.00 14.61 228 THR D O 1
ATOM 7549 N N . VAL D 1 233 ? 112.420 -5.394 105.683 1.00 14.61 229 VAL D N 1
ATOM 7550 C CA . VAL D 1 233 ? 111.620 -6.557 105.367 1.00 15.32 229 VAL D CA 1
ATOM 7551 C C . VAL D 1 233 ? 110.256 -6.346 106.022 1.00 16.01 229 VAL D C 1
ATOM 7552 O O . VAL D 1 233 ? 110.165 -5.801 107.124 1.00 15.36 229 VAL D O 1
ATOM 7556 N N . ARG D 1 234 ? 109.210 -6.786 105.340 1.00 17.10 230 ARG D N 1
ATOM 7557 C CA . ARG D 1 234 ? 107.853 -6.629 105.839 1.00 18.10 230 ARG D CA 1
ATOM 7558 C C . ARG D 1 234 ? 107.186 -7.987 105.884 1.00 18.59 230 ARG D C 1
ATOM 7559 O O . ARG D 1 234 ? 107.065 -8.647 104.856 1.00 20.40 230 ARG D O 1
ATOM 7567 N N . TRP D 1 235 ? 106.735 -8.379 107.069 1.00 18.71 231 TRP D N 1
ATOM 7568 C CA . TRP D 1 235 ? 106.230 -9.727 107.318 1.00 18.22 231 TRP D CA 1
ATOM 7569 C C . TRP D 1 235 ? 104.708 -9.772 107.415 1.00 18.03 231 TRP D C 1
ATOM 7570 O O . TRP D 1 235 ? 104.099 -8.951 108.102 1.00 18.36 231 TRP D O 1
ATOM 7581 N N . SER D 1 236 ? 104.111 -10.718 106.697 1.00 17.82 232 SER D N 1
ATOM 7582 C CA . SER D 1 236 ? 102.684 -11.025 106.807 1.00 17.57 232 SER D CA 1
ATOM 7583 C C . SER D 1 236 ? 102.516 -12.145 107.805 1.00 17.13 232 SER D C 1
ATOM 7584 O O . SER D 1 236 ? 102.981 -13.260 107.562 1.00 17.43 232 SER D O 1
ATOM 7587 N N . TRP D 1 237 ? 101.853 -11.853 108.911 1.00 16.69 233 TRP D N 1
ATOM 7588 C CA . TRP D 1 237 ? 101.721 -12.823 109.963 1.00 17.06 233 TRP D CA 1
ATOM 7589 C C . TRP D 1 237 ? 100.728 -13.933 109.603 1.00 18.67 233 TRP D C 1
ATOM 7590 O O . TRP D 1 237 ? 99.697 -13.684 108.984 1.00 18.95 233 TRP D O 1
ATOM 7601 N N . LYS D 1 238 ? 101.079 -15.160 109.974 1.00 20.70 234 LYS D N 1
ATOM 7602 C CA . LYS D 1 238 ? 100.179 -16.308 109.889 1.00 22.61 234 LYS D CA 1
ATOM 7603 C C . LYS D 1 238 ? 100.175 -17.001 111.246 1.00 21.73 234 LYS D C 1
ATOM 7604 O O . LYS D 1 238 ? 101.139 -16.893 112.015 1.00 20.75 234 LYS D O 1
ATOM 7610 N N . PRO D 1 239 ? 99.095 -17.721 111.549 1.00 21.07 235 PRO D N 1
ATOM 7611 C CA . PRO D 1 239 ? 99.128 -18.468 112.810 1.00 20.84 235 PRO D CA 1
ATOM 7612 C C . PRO D 1 239 ? 100.335 -19.388 112.848 1.00 20.09 235 PRO D C 1
ATOM 7613 O O . PRO D 1 239 ? 100.737 -19.908 111.813 1.00 19.27 235 PRO D O 1
ATOM 7617 N N . GLY D 1 240 ? 100.941 -19.536 114.022 1.00 20.15 236 GLY D N 1
ATOM 7618 C CA . GLY D 1 240 ? 102.153 -20.335 114.164 1.00 20.02 236 GLY D CA 1
ATOM 7619 C C . GLY D 1 240 ? 103.455 -19.596 113.882 1.00 19.98 236 GLY D C 1
ATOM 7620 O O . GLY D 1 240 ? 104.531 -20.177 114.017 1.00 20.49 236 GLY D O 1
ATOM 7621 N N . ASP D 1 241 ? 103.376 -18.312 113.537 1.00 19.52 237 ASP D N 1
ATOM 7622 C CA . ASP D 1 241 ? 104.577 -17.517 113.300 1.00 19.30 237 ASP D CA 1
ATOM 7623 C C . ASP D 1 241 ? 105.195 -16.983 114.598 1.00 18.92 237 ASP D C 1
ATOM 7624 O O . ASP D 1 241 ? 104.488 -16.630 115.540 1.00 19.31 237 ASP D O 1
ATOM 7629 N N . LEU D 1 242 ? 106.519 -16.926 114.631 1.00 18.54 238 LEU D N 1
ATOM 7630 C CA . LEU D 1 242 ? 107.256 -16.289 115.712 1.00 18.58 238 LEU D CA 1
ATOM 7631 C C . LEU D 1 242 ? 108.403 -15.510 115.127 1.00 17.75 238 LEU D C 1
ATOM 7632 O O . LEU D 1 242 ? 109.194 -16.056 114.392 1.00 17.81 238 LEU D O 1
ATOM 7637 N N . ALA D 1 243 ? 108.514 -14.239 115.476 1.00 17.43 239 ALA D N 1
ATOM 7638 C CA . ALA D 1 243 ? 109.621 -13.408 115.021 1.00 16.81 239 ALA D CA 1
ATOM 7639 C C . ALA D 1 243 ? 110.547 -13.094 116.177 1.00 17.25 239 ALA D C 1
ATOM 7640 O O . ALA D 1 243 ? 110.081 -12.843 117.295 1.00 17.28 239 ALA D O 1
ATOM 7642 N N . ILE D 1 244 ? 111.847 -13.070 115.893 1.00 17.33 240 ILE D N 1
ATOM 7643 C CA . ILE D 1 244 ? 112.838 -12.605 116.848 1.00 17.64 240 ILE D CA 1
ATOM 7644 C C . ILE D 1 244 ? 113.691 -11.560 116.165 1.00 18.27 240 ILE D C 1
ATOM 7645 O O . ILE D 1 244 ? 114.219 -11.821 115.074 1.00 18.85 240 ILE D O 1
ATOM 7650 N N . TRP D 1 245 ? 113.866 -10.400 116.796 1.00 18.72 241 TRP D N 1
ATOM 7651 C CA . TRP D 1 245 ? 114.746 -9.372 116.231 1.00 19.29 241 TRP D CA 1
ATOM 7652 C C . TRP D 1 245 ? 115.798 -8.818 117.164 1.00 19.92 241 TRP D C 1
ATOM 7653 O O . TRP D 1 245 ? 115.618 -8.782 118.375 1.00 20.06 241 TRP D O 1
ATOM 7664 N N . ASP D 1 246 ? 116.915 -8.413 116.563 1.00 20.60 242 ASP D N 1
ATOM 7665 C CA . ASP D 1 246 ? 118.015 -7.789 117.283 1.00 21.01 242 ASP D CA 1
ATOM 7666 C C . ASP D 1 246 ? 117.701 -6.310 117.417 1.00 20.94 242 ASP D C 1
ATOM 7667 O O . ASP D 1 246 ? 117.848 -5.545 116.463 1.00 21.09 242 ASP D O 1
ATOM 7672 N N . ASN D 1 247 ? 117.277 -5.915 118.606 1.00 21.12 243 ASN D N 1
ATOM 7673 C CA . ASN D 1 247 ? 116.871 -4.538 118.864 1.00 21.49 243 ASN D CA 1
ATOM 7674 C C . ASN D 1 247 ? 118.062 -3.576 118.879 1.00 21.76 243 ASN D C 1
ATOM 7675 O O . ASN D 1 247 ? 117.885 -2.364 118.913 1.00 22.14 243 ASN D O 1
ATOM 7680 N N . ARG D 1 248 ? 119.275 -4.107 118.855 1.00 22.17 244 ARG D N 1
ATOM 7681 C CA . ARG D 1 248 ? 120.462 -3.268 118.779 1.00 22.46 244 ARG D CA 1
ATOM 7682 C C . ARG D 1 248 ? 120.801 -2.882 117.353 1.00 21.62 244 ARG D C 1
ATOM 7683 O O . ARG D 1 248 ? 121.601 -1.965 117.126 1.00 21.28 244 ARG D O 1
ATOM 7691 N N . ALA D 1 249 ? 120.231 -3.593 116.380 1.00 20.32 245 ALA D N 1
ATOM 7692 C CA . ALA D 1 249 ? 120.590 -3.355 114.975 1.00 19.37 245 ALA D CA 1
ATOM 7693 C C . ALA D 1 249 ? 119.366 -3.171 114.077 1.00 18.05 245 ALA D C 1
ATOM 7694 O O . ALA D 1 249 ? 119.447 -3.360 112.856 1.00 17.26 245 ALA D O 1
ATOM 7696 N N . THR D 1 250 ? 118.240 -2.804 114.686 1.00 17.12 246 THR D N 1
ATOM 7697 C CA . THR D 1 250 ? 117.013 -2.605 113.944 1.00 16.65 246 THR D CA 1
ATOM 7698 C C . THR D 1 250 ? 116.141 -1.524 114.506 1.00 16.37 246 THR D C 1
ATOM 7699 O O . THR D 1 250 ? 116.321 -1.054 115.624 1.00 15.96 246 THR D O 1
ATOM 7703 N N . GLN D 1 251 ? 115.190 -1.128 113.665 1.00 16.11 247 GLN D N 1
ATOM 7704 C CA . GLN D 1 251 ? 113.975 -0.469 114.095 1.00 15.87 247 GLN D CA 1
ATOM 7705 C C . GLN D 1 251 ? 112.844 -1.311 113.551 1.00 15.66 247 GLN D C 1
ATOM 7706 O O . GLN D 1 251 ? 113.047 -2.152 112.681 1.00 15.02 247 GLN D O 1
ATOM 7712 N N . HIS D 1 252 ? 111.644 -1.062 114.035 1.00 16.50 248 HIS D N 1
ATOM 7713 C CA . HIS D 1 252 ? 110.483 -1.688 113.438 1.00 17.21 248 HIS D CA 1
ATOM 7714 C C . HIS D 1 252 ? 109.267 -0.783 113.500 1.00 16.93 248 HIS D C 1
ATOM 7715 O O . HIS D 1 252 ? 109.277 0.273 114.131 1.00 16.50 248 HIS D O 1
ATOM 7722 N N . TYR D 1 253 ? 108.210 -1.240 112.841 1.00 17.03 249 TYR D N 1
ATOM 7723 C CA . TYR D 1 253 ? 107.022 -0.428 112.595 1.00 17.21 249 TYR D CA 1
ATOM 7724 C C . TYR D 1 253 ? 105.848 -1.378 112.518 1.00 16.90 249 TYR D C 1
ATOM 7725 O O . TYR D 1 253 ? 105.886 -2.345 111.755 1.00 16.74 249 TYR D O 1
ATOM 7734 N N . ALA D 1 254 ? 104.843 -1.150 113.362 1.00 16.95 250 ALA D N 1
ATOM 7735 C CA . ALA D 1 254 ? 103.642 -1.984 113.376 1.00 17.03 250 ALA D CA 1
ATOM 7736 C C . ALA D 1 254 ? 102.601 -1.304 112.512 1.00 16.72 250 ALA D C 1
ATOM 7737 O O . ALA D 1 254 ? 102.200 -0.193 112.802 1.00 17.01 250 ALA D O 1
ATOM 7739 N N . VAL D 1 255 ? 102.241 -1.936 111.399 1.00 16.48 251 VAL D N 1
ATOM 7740 C CA . VAL D 1 255 ? 101.402 -1.292 110.411 1.00 16.44 251 VAL D CA 1
ATOM 7741 C C . VAL D 1 255 ? 99.963 -1.432 110.866 1.00 17.06 251 VAL D C 1
ATOM 7742 O O . VAL D 1 255 ? 99.475 -2.545 111.107 1.00 16.98 251 VAL D O 1
ATOM 7746 N N . ALA D 1 256 ? 99.279 -0.294 110.964 1.00 17.76 252 ALA D N 1
ATOM 7747 C CA . ALA D 1 256 ? 97.879 -0.266 111.364 1.00 18.63 252 ALA D CA 1
ATOM 7748 C C . ALA D 1 256 ? 96.988 -0.229 110.125 1.00 18.87 252 ALA D C 1
ATOM 7749 O O . ALA D 1 256 ? 96.265 0.726 109.895 1.00 19.26 252 ALA D O 1
ATOM 7751 N N . ASP D 1 257 ? 97.004 -1.317 109.365 1.00 19.56 253 ASP D N 1
ATOM 7752 C CA . ASP D 1 257 ? 96.218 -1.442 108.127 1.00 20.86 253 ASP D CA 1
ATOM 7753 C C . ASP D 1 257 ? 95.165 -2.561 108.246 1.00 21.33 253 ASP D C 1
ATOM 7754 O O . ASP D 1 257 ? 94.783 -3.184 107.246 1.00 21.48 253 ASP D O 1
ATOM 7759 N N . TYR D 1 258 ? 94.632 -2.756 109.451 1.00 21.96 254 TYR D N 1
ATOM 7760 C CA . TYR D 1 258 ? 93.599 -3.753 109.653 1.00 22.77 254 TYR D CA 1
ATOM 7761 C C . TYR D 1 258 ? 92.317 -3.181 110.260 1.00 24.93 254 TYR D C 1
ATOM 7762 O O . TYR D 1 258 ? 91.495 -3.916 110.798 1.00 25.88 254 TYR D O 1
ATOM 7771 N N . ASP D 1 259 ? 92.109 -1.868 110.103 1.00 26.60 255 ASP D N 1
ATOM 7772 C CA . ASP D 1 259 ? 90.881 -1.188 110.567 1.00 27.54 255 ASP D CA 1
ATOM 7773 C C . ASP D 1 259 ? 90.432 -1.486 111.998 1.00 28.75 255 ASP D C 1
ATOM 7774 O O . ASP D 1 259 ? 89.244 -1.395 112.277 1.00 29.20 255 ASP D O 1
ATOM 7779 N N . ASP D 1 260 ? 91.340 -1.850 112.897 1.00 29.56 256 ASP D N 1
ATOM 7780 C CA . ASP D 1 260 ? 90.987 -2.101 114.284 1.00 31.24 256 ASP D CA 1
ATOM 7781 C C . ASP D 1 260 ? 90.222 -3.407 114.515 1.00 30.26 256 ASP D C 1
ATOM 7782 O O . ASP D 1 260 ? 89.619 -3.617 115.557 1.00 30.52 256 ASP D O 1
ATOM 7787 N N . GLN D 1 261 ? 90.234 -4.300 113.543 1.00 29.87 257 GLN D N 1
ATOM 7788 C CA . GLN D 1 261 ? 90.009 -5.716 113.842 1.00 30.44 257 GLN D CA 1
ATOM 7789 C C . GLN D 1 261 ? 90.885 -6.055 115.046 1.00 29.18 257 GLN D C 1
ATOM 7790 O O . GLN D 1 261 ? 91.875 -5.386 115.295 1.00 27.01 257 GLN D O 1
ATOM 7796 N N . TYR D 1 262 ? 90.467 -7.063 115.803 1.00 29.14 258 TYR D N 1
ATOM 7797 C CA . TYR D 1 262 ? 91.185 -7.519 116.978 1.00 29.24 258 TYR D CA 1
ATOM 7798 C C . TYR D 1 262 ? 92.457 -8.239 116.551 1.00 28.15 258 TYR D C 1
ATOM 7799 O O . TYR D 1 262 ? 92.457 -9.006 115.588 1.00 27.74 258 TYR D O 1
ATOM 7808 N N . ARG D 1 263 ? 93.547 -7.962 117.256 1.00 27.75 259 ARG D N 1
ATOM 7809 C CA . ARG D 1 263 ? 94.857 -8.503 116.911 1.00 27.34 259 ARG D CA 1
ATOM 7810 C C . ARG D 1 263 ? 95.659 -8.658 118.184 1.00 27.45 259 ARG D C 1
ATOM 7811 O O . ARG D 1 263 ? 95.842 -7.691 118.918 1.00 27.39 259 ARG D O 1
ATOM 7819 N N . ARG D 1 264 ? 96.169 -9.857 118.430 1.00 27.58 260 ARG D N 1
ATOM 7820 C CA . ARG D 1 264 ? 96.989 -10.078 119.617 1.00 28.53 260 ARG D CA 1
ATOM 7821 C C . ARG D 1 264 ? 98.242 -10.853 119.231 1.00 29.25 260 ARG D C 1
ATOM 7822 O O . ARG D 1 264 ? 98.166 -11.883 118.554 1.00 27.53 260 ARG D O 1
ATOM 7824 N N . LEU D 1 265 ? 99.395 -10.293 119.609 1.00 30.68 261 LEU D N 1
ATOM 7825 C CA . LEU D 1 265 ? 100.659 -11.008 119.614 1.00 31.29 261 LEU D CA 1
ATOM 7826 C C . LEU D 1 265 ? 101.266 -10.881 120.990 1.00 32.30 261 LEU D C 1
ATOM 7827 O O . LEU D 1 265 ? 100.997 -9.926 121.715 1.00 33.56 261 LEU D O 1
ATOM 7832 N N . ASN D 1 266 ? 102.078 -11.854 121.355 1.00 34.29 262 ASN D N 1
ATOM 7833 C CA . ASN D 1 266 ? 102.708 -11.863 122.660 1.00 36.51 262 ASN D CA 1
ATOM 7834 C C . ASN D 1 266 ? 104.190 -11.666 122.553 1.00 34.17 262 ASN D C 1
ATOM 7835 O O . ASN D 1 266 ? 104.836 -12.325 121.761 1.00 30.90 262 ASN D O 1
ATOM 7840 N N . ARG D 1 267 ? 104.703 -10.731 123.351 1.00 34.97 263 ARG D N 1
ATOM 7841 C CA . ARG D 1 267 ? 106.081 -10.302 123.278 1.00 35.36 263 ARG D CA 1
ATOM 7842 C C . ARG D 1 267 ? 106.829 -10.725 124.519 1.00 32.63 263 ARG D C 1
ATOM 7843 O O . ARG D 1 267 ? 106.343 -10.586 125.629 1.00 33.02 263 ARG D O 1
ATOM 7851 N N . VAL D 1 268 ? 108.022 -11.245 124.312 1.00 29.93 264 VAL D N 1
ATOM 7852 C CA . VAL D 1 268 ? 108.970 -11.404 125.377 1.00 29.06 264 VAL D CA 1
ATOM 7853 C C . VAL D 1 268 ? 110.202 -10.602 124.967 1.00 27.56 264 VAL D C 1
ATOM 7854 O O . VAL D 1 268 ? 110.660 -10.706 123.844 1.00 26.55 264 VAL D O 1
ATOM 7858 N N . THR D 1 269 ? 110.726 -9.813 125.890 1.00 27.06 265 THR D N 1
ATOM 7859 C CA . THR D 1 269 ? 111.861 -8.951 125.633 1.00 26.85 265 THR D CA 1
ATOM 7860 C C . THR D 1 269 ? 113.057 -9.411 126.452 1.00 28.56 265 THR D C 1
ATOM 7861 O O . THR D 1 269 ? 112.910 -9.830 127.605 1.00 29.55 265 THR D O 1
ATOM 7865 N N . LEU D 1 270 ? 114.245 -9.338 125.846 1.00 29.90 266 LEU D N 1
ATOM 7866 C CA . LEU D 1 270 ? 115.479 -9.808 126.465 1.00 31.12 266 LEU D CA 1
ATOM 7867 C C . LEU D 1 270 ? 116.372 -8.637 126.838 1.00 32.96 266 LEU D C 1
ATOM 7868 O O . LEU D 1 270 ? 116.567 -7.705 126.057 1.00 33.15 266 LEU D O 1
ATOM 7873 N N . ALA D 1 271 ? 116.927 -8.697 128.047 1.00 35.02 267 ALA D N 1
ATOM 7874 C CA . ALA D 1 271 ? 117.748 -7.610 128.581 1.00 34.62 267 ALA D CA 1
ATOM 7875 C C . ALA D 1 271 ? 118.952 -7.332 127.693 1.00 33.72 267 ALA D C 1
ATOM 7876 O O . ALA D 1 271 ? 119.575 -8.255 127.170 1.00 32.70 267 ALA D O 1
ATOM 7878 N N . GLY D 1 272 ? 119.292 -6.056 127.545 1.00 33.86 268 GLY D N 1
ATOM 7879 C CA . GLY D 1 272 ? 120.463 -5.666 126.767 1.00 34.18 268 GLY D CA 1
ATOM 7880 C C . GLY D 1 272 ? 121.487 -4.975 127.630 1.00 34.85 268 GLY D C 1
ATOM 7881 O O . GLY D 1 272 ? 121.377 -4.977 128.848 1.00 35.04 268 GLY D O 1
ATOM 7882 N N . ASP D 1 273 ? 122.470 -4.354 126.991 1.00 36.25 269 ASP D N 1
ATOM 7883 C CA . ASP D 1 273 ? 123.523 -3.632 127.702 1.00 39.03 269 ASP D CA 1
ATOM 7884 C C . ASP D 1 273 ? 123.463 -2.140 127.379 1.00 39.35 269 ASP D C 1
ATOM 7885 O O . ASP D 1 273 ? 122.548 -1.685 126.701 1.00 38.32 269 ASP D O 1
ATOM 7890 N N . ILE D 1 274 ? 124.421 -1.384 127.910 1.00 40.49 270 ILE D N 1
ATOM 7891 C CA . ILE D 1 274 ? 124.469 0.058 127.721 1.00 39.72 270 ILE D CA 1
ATOM 7892 C C . ILE D 1 274 ? 125.304 0.352 126.490 1.00 37.23 270 ILE D C 1
ATOM 7893 O O . ILE D 1 274 ? 126.420 -0.128 126.376 1.00 37.37 270 ILE D O 1
ATOM 7898 N N . PRO D 1 275 ? 124.752 1.134 125.556 1.00 35.45 271 PRO D N 1
ATOM 7899 C CA . PRO D 1 275 ? 125.459 1.452 124.332 1.00 33.94 271 PRO D CA 1
ATOM 7900 C C . PRO D 1 275 ? 126.797 2.103 124.590 1.00 33.94 271 PRO D C 1
ATOM 7901 O O . PRO D 1 275 ? 126.943 2.903 125.511 1.00 32.41 271 PRO D O 1
ATOM 7905 N N . VAL D 1 276 ? 127.772 1.741 123.776 1.00 35.08 272 VAL D N 1
ATOM 7906 C CA . VAL D 1 276 ? 129.044 2.416 123.788 1.00 37.42 272 VAL D CA 1
ATOM 7907 C C . VAL D 1 276 ? 129.244 3.034 122.423 1.00 37.54 272 VAL D C 1
ATOM 7908 O O . VAL D 1 276 ? 128.916 2.428 121.401 1.00 39.40 272 VAL D O 1
ATOM 7912 N N . ASP D 1 277 ? 129.779 4.246 122.395 1.00 37.75 273 ASP D N 1
ATOM 7913 C CA . ASP D 1 277 ? 130.010 4.923 121.127 1.00 36.85 273 ASP D CA 1
ATOM 7914 C C . ASP D 1 277 ? 131.328 4.424 120.528 1.00 37.02 273 ASP D C 1
ATOM 7915 O O . ASP D 1 277 ? 132.006 3.543 121.072 1.00 37.61 273 ASP D O 1
ATOM 7920 N N . VAL D 1 278 ? 131.703 5.035 119.421 1.00 36.15 274 VAL D N 1
ATOM 7921 C CA . VAL D 1 278 ? 132.846 4.607 118.632 1.00 36.58 274 VAL D CA 1
ATOM 7922 C C . VAL D 1 278 ? 134.207 4.885 119.330 1.00 37.72 274 VAL D C 1
ATOM 7923 O O . VAL D 1 278 ? 135.229 4.304 118.953 1.00 36.32 274 VAL D O 1
ATOM 7927 N N . TYR D 1 279 ? 134.203 5.757 120.342 1.00 38.68 275 TYR D N 1
ATOM 7928 C CA . TYR D 1 279 ? 135.410 6.106 121.101 1.00 41.54 275 TYR D CA 1
ATOM 7929 C C . TYR D 1 279 ? 135.434 5.491 122.504 1.00 42.62 275 TYR D C 1
ATOM 7930 O O . TYR D 1 279 ? 136.270 5.864 123.321 1.00 44.69 275 TYR D O 1
ATOM 7939 N N . GLY D 1 280 ? 134.522 4.566 122.789 1.00 42.30 276 GLY D N 1
ATOM 7940 C CA . GLY D 1 280 ? 134.439 3.941 124.118 1.00 41.60 276 GLY D CA 1
ATOM 7941 C C . GLY D 1 280 ? 133.570 4.654 125.151 1.00 40.77 276 GLY D C 1
ATOM 7942 O O . GLY D 1 280 ? 133.401 4.156 126.246 1.00 40.10 276 GLY D O 1
ATOM 7943 N N . GLU D 1 281 ? 132.976 5.794 124.805 1.00 41.62 277 GLU D N 1
ATOM 7944 C CA . GLU D 1 281 ? 132.100 6.493 125.736 1.00 42.83 277 GLU D CA 1
ATOM 7945 C C . GLU D 1 281 ? 130.725 5.821 125.829 1.00 43.23 277 GLU D C 1
ATOM 7946 O O . GLU D 1 281 ? 130.127 5.463 124.821 1.00 41.51 277 GLU D O 1
ATOM 7952 N N . ARG D 1 282 ? 130.202 5.723 127.046 1.00 46.02 278 ARG D N 1
ATOM 7953 C CA . ARG D 1 282 ? 128.897 5.106 127.311 1.00 46.69 278 ARG D CA 1
ATOM 7954 C C . ARG D 1 282 ? 127.786 6.143 127.364 1.00 44.86 278 ARG D C 1
ATOM 7955 O O . ARG D 1 282 ? 128.029 7.333 127.573 1.00 43.73 278 ARG D O 1
ATOM 7963 N N . SER D 1 283 ? 126.554 5.661 127.221 1.00 45.06 279 SER D N 1
ATOM 7964 C CA . SER D 1 283 ? 125.358 6.495 127.348 1.00 43.56 279 SER D CA 1
ATOM 7965 C C . SER D 1 283 ? 125.303 7.175 128.720 1.00 44.29 279 SER D C 1
ATOM 7966 O O . SER D 1 283 ? 125.751 6.614 129.726 1.00 42.85 279 SER D O 1
ATOM 7969 N N . ARG D 1 284 ? 124.725 8.373 128.747 1.00 42.84 280 ARG D N 1
ATOM 7970 C CA . ARG D 1 284 ? 124.644 9.177 129.958 1.00 41.61 280 ARG D CA 1
ATOM 7971 C C . ARG D 1 284 ? 123.177 9.301 130.357 1.00 39.92 280 ARG D C 1
ATOM 7972 O O . ARG D 1 284 ? 122.384 9.890 129.623 1.00 38.71 280 ARG D O 1
ATOM 7980 N N . VAL D 1 285 ? 122.810 8.733 131.502 1.00 39.54 281 VAL D N 1
ATOM 7981 C CA . VAL D 1 285 ? 121.443 8.842 131.982 1.00 40.43 281 VAL D CA 1
ATOM 7982 C C . VAL D 1 285 ? 121.225 10.238 132.550 1.00 42.52 281 VAL D C 1
ATOM 7983 O O . VAL D 1 285 ? 121.982 10.678 133.402 1.00 42.60 281 VAL D O 1
ATOM 7987 N N . ILE D 1 286 ? 120.192 10.927 132.074 1.00 43.26 282 ILE D N 1
ATOM 7988 C CA . ILE D 1 286 ? 119.836 12.243 132.610 1.00 43.32 282 ILE D CA 1
ATOM 7989 C C . ILE D 1 286 ? 118.743 12.119 133.661 1.00 44.22 282 ILE D C 1
ATOM 7990 O O . ILE D 1 286 ? 118.771 12.827 134.656 1.00 46.38 282 ILE D O 1
ATOM 7995 N N . ALA D 1 287 ? 117.771 11.236 133.424 1.00 44.54 283 ALA D N 1
ATOM 7996 C CA . ALA D 1 287 ? 116.653 11.020 134.349 1.00 44.83 283 ALA D CA 1
ATOM 7997 C C . ALA D 1 287 ? 116.076 9.618 134.206 1.00 44.17 283 ALA D C 1
ATOM 7998 O O . ALA D 1 287 ? 116.079 9.046 133.115 1.00 43.63 283 ALA D O 1
ATOM 8000 N N . GLY D 1 288 ? 115.575 9.089 135.321 1.00 46.13 284 GLY D N 1
ATOM 8001 C CA . GLY D 1 288 ? 114.951 7.767 135.389 1.00 46.87 284 GLY D CA 1
ATOM 8002 C C . GLY D 1 288 ? 115.900 6.745 135.986 1.00 48.18 284 GLY D C 1
ATOM 8003 O O . GLY D 1 288 ? 117.124 6.901 135.858 1.00 51.80 284 GLY D O 1
ATOM 8004 N N . VAL E 1 6 ? 166.095 56.689 180.464 1.00 47.81 2 VAL E N 1
ATOM 8005 C CA . VAL E 1 6 ? 165.663 56.052 179.179 1.00 47.40 2 VAL E CA 1
ATOM 8006 C C . VAL E 1 6 ? 164.574 54.999 179.436 1.00 47.12 2 VAL E C 1
ATOM 8007 O O . VAL E 1 6 ? 164.855 53.903 179.945 1.00 44.33 2 VAL E O 1
ATOM 8011 N N . GLN E 1 7 ? 163.334 55.353 179.080 1.00 45.91 3 GLN E N 1
ATOM 8012 C CA . GLN E 1 7 ? 162.184 54.464 179.265 1.00 46.41 3 GLN E CA 1
ATOM 8013 C C . GLN E 1 7 ? 161.977 53.676 177.967 1.00 44.28 3 GLN E C 1
ATOM 8014 O O . GLN E 1 7 ? 161.993 54.242 176.872 1.00 44.82 3 GLN E O 1
ATOM 8016 N N . VAL E 1 8 ? 161.848 52.362 178.103 1.00 43.05 4 VAL E N 1
ATOM 8017 C CA . VAL E 1 8 ? 161.634 51.468 176.971 1.00 40.73 4 VAL E CA 1
ATOM 8018 C C . VAL E 1 8 ? 160.171 51.043 176.997 1.00 39.18 4 VAL E C 1
ATOM 8019 O O . VAL E 1 8 ? 159.819 50.183 177.786 1.00 40.39 4 VAL E O 1
ATOM 8023 N N . THR E 1 9 ? 159.322 51.671 176.183 1.00 38.01 5 THR E N 1
ATOM 8024 C CA . THR E 1 9 ? 157.888 51.352 176.202 1.00 37.84 5 THR E CA 1
ATOM 8025 C C . THR E 1 9 ? 157.586 50.320 175.087 1.00 35.89 5 THR E C 1
ATOM 8026 O O . THR E 1 9 ? 158.038 50.432 173.938 1.00 33.46 5 THR E O 1
ATOM 8030 N N . VAL E 1 10 ? 156.846 49.287 175.469 1.00 35.02 6 VAL E N 1
ATOM 8031 C CA . VAL E 1 10 ? 156.542 48.151 174.605 1.00 32.87 6 VAL E CA 1
ATOM 8032 C C . VAL E 1 10 ? 155.046 48.168 174.330 1.00 30.61 6 VAL E C 1
ATOM 8033 O O . VAL E 1 10 ? 154.252 48.169 175.258 1.00 30.38 6 VAL E O 1
ATOM 8037 N N . THR E 1 11 ? 154.680 48.188 173.054 1.00 28.81 7 THR E N 1
ATOM 8038 C CA . THR E 1 11 ? 153.289 48.190 172.633 1.00 27.57 7 THR E CA 1
ATOM 8039 C C . THR E 1 11 ? 153.015 46.969 171.757 1.00 27.06 7 THR E C 1
ATOM 8040 O O . THR E 1 11 ? 153.521 46.870 170.637 1.00 26.56 7 THR E O 1
ATOM 8044 N N . LYS E 1 12 ? 152.222 46.044 172.291 1.00 27.84 8 LYS E N 1
ATOM 8045 C CA . LYS E 1 12 ? 151.772 44.847 171.577 1.00 27.87 8 LYS E CA 1
ATOM 8046 C C . LYS E 1 12 ? 151.095 45.153 170.265 1.00 26.90 8 LYS E C 1
ATOM 8047 O O . LYS E 1 12 ? 150.278 46.058 170.187 1.00 27.09 8 LYS E O 1
ATOM 8053 N N . LEU E 1 13 ? 151.418 44.370 169.243 1.00 25.93 9 LEU E N 1
ATOM 8054 C CA . LEU E 1 13 ? 150.787 44.494 167.930 1.00 25.15 9 LEU E CA 1
ATOM 8055 C C . LEU E 1 13 ? 149.728 43.417 167.681 1.00 23.37 9 LEU E C 1
ATOM 8056 O O . LEU E 1 13 ? 148.801 43.637 166.915 1.00 22.10 9 LEU E O 1
ATOM 8061 N N . GLY E 1 14 ? 149.874 42.267 168.320 1.00 22.49 10 GLY E N 1
ATOM 8062 C CA . GLY E 1 14 ? 148.908 41.184 168.178 1.00 21.93 10 GLY E CA 1
ATOM 8063 C C . GLY E 1 14 ? 149.003 40.207 169.317 1.00 21.24 10 GLY E C 1
ATOM 8064 O O . GLY E 1 14 ? 149.954 40.248 170.089 1.00 20.72 10 GLY E O 1
ATOM 8065 N N . ALA E 1 15 ? 148.002 39.342 169.431 1.00 20.91 11 ALA E N 1
ATOM 8066 C CA . ALA E 1 15 ? 147.878 38.471 170.596 1.00 21.26 11 ALA E CA 1
ATOM 8067 C C . ALA E 1 15 ? 149.093 37.553 170.830 1.00 20.72 11 ALA E C 1
ATOM 8068 O O . ALA E 1 15 ? 149.549 37.410 171.957 1.00 20.34 11 ALA E O 1
ATOM 8070 N N . HIS E 1 16 ? 149.615 36.976 169.760 1.00 20.05 12 HIS E N 1
ATOM 8071 C CA . HIS E 1 16 ? 150.629 35.949 169.859 1.00 20.26 12 HIS E CA 1
ATOM 8072 C C . HIS E 1 16 ? 152.039 36.363 169.422 1.00 19.73 12 HIS E C 1
ATOM 8073 O O . HIS E 1 16 ? 152.980 35.630 169.670 1.00 19.17 12 HIS E O 1
ATOM 8080 N N . ILE E 1 17 ? 152.170 37.520 168.782 1.00 20.11 13 ILE E N 1
ATOM 8081 C CA . ILE E 1 17 ? 153.453 37.944 168.222 1.00 20.91 13 ILE E CA 1
ATOM 8082 C C . ILE E 1 17 ? 153.449 39.430 167.821 1.00 20.76 13 ILE E C 1
ATOM 8083 O O . ILE E 1 17 ? 152.435 39.954 167.390 1.00 20.71 13 ILE E O 1
ATOM 8088 N N . GLY E 1 18 ? 154.584 40.099 168.017 1.00 21.04 14 GLY E N 1
ATOM 8089 C CA . GLY E 1 18 ? 154.780 41.462 167.535 1.00 21.30 14 GLY E CA 1
ATOM 8090 C C . GLY E 1 18 ? 154.627 42.544 168.595 1.00 22.50 14 GLY E C 1
ATOM 8091 O O . GLY E 1 18 ? 153.649 42.563 169.332 1.00 22.66 14 GLY E O 1
ATOM 8092 N N . ALA E 1 19 ? 155.620 43.438 168.693 1.00 23.37 15 ALA E N 1
ATOM 8093 C CA . ALA E 1 19 ? 155.486 44.642 169.508 1.00 23.18 15 ALA E CA 1
ATOM 8094 C C . ALA E 1 19 ? 156.287 45.775 168.905 1.00 23.44 15 ALA E C 1
ATOM 8095 O O . ALA E 1 19 ? 157.347 45.542 168.340 1.00 21.95 15 ALA E O 1
ATOM 8097 N N . ARG E 1 20 ? 155.776 47.002 169.017 1.00 24.94 16 ARG E N 1
ATOM 8098 C CA . ARG E 1 20 ? 156.588 48.195 168.729 1.00 26.47 16 ARG E CA 1
ATOM 8099 C C . ARG E 1 20 ? 157.376 48.580 169.984 1.00 27.42 16 ARG E C 1
ATOM 8100 O O . ARG E 1 20 ? 156.871 48.454 171.109 1.00 26.45 16 ARG E O 1
ATOM 8108 N N . ILE E 1 21 ? 158.619 49.016 169.789 1.00 28.65 17 ILE E N 1
ATOM 8109 C CA . ILE E 1 21 ? 159.414 49.621 170.858 1.00 29.16 17 ILE E CA 1
ATOM 8110 C C . ILE E 1 21 ? 159.517 51.114 170.587 1.00 31.66 17 ILE E C 1
ATOM 8111 O O . ILE E 1 21 ? 159.774 51.531 169.460 1.00 31.00 17 ILE E O 1
ATOM 8116 N N . ASP E 1 22 ? 159.331 51.908 171.633 1.00 35.04 18 ASP E N 1
ATOM 8117 C CA . ASP E 1 22 ? 159.475 53.358 171.566 1.00 36.48 18 ASP E CA 1
ATOM 8118 C C . ASP E 1 22 ? 160.367 53.857 172.692 1.00 36.25 18 ASP E C 1
ATOM 8119 O O . ASP E 1 22 ? 160.566 53.176 173.696 1.00 35.94 18 ASP E O 1
ATOM 8124 N N . GLY E 1 23 ? 160.915 55.053 172.507 1.00 38.08 19 GLY E N 1
ATOM 8125 C CA . GLY E 1 23 ? 161.682 55.735 173.558 1.00 38.46 19 GLY E CA 1
ATOM 8126 C C . GLY E 1 23 ? 163.179 55.449 173.610 1.00 37.75 19 GLY E C 1
ATOM 8127 O O . GLY E 1 23 ? 163.853 55.891 174.534 1.00 39.95 19 GLY E O 1
ATOM 8128 N N . VAL E 1 24 ? 163.709 54.770 172.595 1.00 36.07 20 VAL E N 1
ATOM 8129 C CA . VAL E 1 24 ? 165.114 54.419 172.542 1.00 36.09 20 VAL E CA 1
ATOM 8130 C C . VAL E 1 24 ? 165.761 54.946 171.265 1.00 36.20 20 VAL E C 1
ATOM 8131 O O . VAL E 1 24 ? 165.324 54.629 170.171 1.00 34.57 20 VAL E O 1
ATOM 8135 N N . ARG E 1 25 ? 166.819 55.739 171.418 1.00 38.22 21 ARG E N 1
ATOM 8136 C CA . ARG E 1 25 ? 167.712 56.062 170.305 1.00 38.11 21 ARG E CA 1
ATOM 8137 C C . ARG E 1 25 ? 168.695 54.905 170.240 1.00 36.43 21 ARG E C 1
ATOM 8138 O O . ARG E 1 25 ? 169.585 54.783 171.078 1.00 37.50 21 ARG E O 1
ATOM 8146 N N . VAL E 1 26 ? 168.520 54.051 169.248 1.00 34.59 22 VAL E N 1
ATOM 8147 C CA . VAL E 1 26 ? 169.251 52.791 169.175 1.00 33.80 22 VAL E CA 1
ATOM 8148 C C . VAL E 1 26 ? 170.716 53.024 168.817 1.00 34.17 22 VAL E C 1
ATOM 8149 O O . VAL E 1 26 ? 171.040 53.806 167.926 1.00 35.18 22 VAL E O 1
ATOM 8153 N N . GLY E 1 27 ? 171.599 52.350 169.528 1.00 34.95 23 GLY E N 1
ATOM 8154 C CA . GLY E 1 27 ? 173.031 52.475 169.272 1.00 37.22 23 GLY E CA 1
ATOM 8155 C C . GLY E 1 27 ? 173.845 51.629 170.234 1.00 38.51 23 GLY E C 1
ATOM 8156 O O . GLY E 1 27 ? 173.288 50.824 170.987 1.00 37.50 23 GLY E O 1
ATOM 8157 N N . GLY E 1 28 ? 175.161 51.818 170.206 1.00 40.53 24 GLY E N 1
ATOM 8158 C CA . GLY E 1 28 ? 176.082 51.036 171.036 1.00 43.33 24 GLY E CA 1
ATOM 8159 C C . GLY E 1 28 ? 176.293 51.534 172.460 1.00 45.86 24 GLY E C 1
ATOM 8160 O O . GLY E 1 28 ? 177.001 50.902 173.233 1.00 45.61 24 GLY E O 1
ATOM 8161 N N . ASP E 1 29 ? 175.659 52.646 172.819 1.00 49.21 25 ASP E N 1
ATOM 8162 C CA . ASP E 1 29 ? 175.885 53.268 174.135 1.00 53.46 25 ASP E CA 1
ATOM 8163 C C . ASP E 1 29 ? 174.649 53.209 175.044 1.00 50.87 25 ASP E C 1
ATOM 8164 O O . ASP E 1 29 ? 174.300 54.198 175.676 1.00 53.08 25 ASP E O 1
ATOM 8169 N N . LEU E 1 30 ? 173.980 52.065 175.090 1.00 47.64 26 LEU E N 1
ATOM 8170 C CA . LEU E 1 30 ? 172.774 51.919 175.910 1.00 45.96 26 LEU E CA 1
ATOM 8171 C C . LEU E 1 30 ? 173.100 51.250 177.221 1.00 44.57 26 LEU E C 1
ATOM 8172 O O . LEU E 1 30 ? 173.998 50.410 177.286 1.00 44.30 26 LEU E O 1
ATOM 8177 N N . SER E 1 31 ? 172.353 51.604 178.263 1.00 43.66 27 SER E N 1
ATOM 8178 C CA . SER E 1 31 ? 172.580 51.030 179.603 1.00 43.57 27 SER E CA 1
ATOM 8179 C C . SER E 1 31 ? 172.175 49.552 179.668 1.00 41.49 27 SER E C 1
ATOM 8180 O O . SER E 1 31 ? 171.317 49.109 178.908 1.00 39.77 27 SER E O 1
ATOM 8183 N N . PRO E 1 32 ? 172.781 48.789 180.589 1.00 42.35 28 PRO E N 1
ATOM 8184 C CA . PRO E 1 32 ? 172.367 47.388 180.759 1.00 41.48 28 PRO E CA 1
ATOM 8185 C C . PRO E 1 32 ? 170.864 47.221 181.027 1.00 40.40 28 PRO E C 1
ATOM 8186 O O . PRO E 1 32 ? 170.251 46.282 180.520 1.00 41.08 28 PRO E O 1
ATOM 8190 N N . ALA E 1 33 ? 170.283 48.135 181.800 1.00 40.64 29 ALA E N 1
ATOM 8191 C CA . ALA E 1 33 ? 168.844 48.129 182.072 1.00 40.17 29 ALA E CA 1
ATOM 8192 C C . ALA E 1 33 ? 168.021 48.232 180.773 1.00 37.25 29 ALA E C 1
ATOM 8193 O O . ALA E 1 33 ? 167.036 47.517 180.595 1.00 36.67 29 ALA E O 1
ATOM 8195 N N . THR E 1 34 ? 168.436 49.138 179.900 1.00 35.00 30 THR E N 1
ATOM 8196 C CA . THR E 1 34 ? 167.797 49.336 178.621 1.00 33.89 30 THR E CA 1
ATOM 8197 C C . THR E 1 34 ? 167.979 48.111 177.705 1.00 33.72 30 THR E C 1
ATOM 8198 O O . THR E 1 34 ? 167.031 47.662 177.042 1.00 33.06 30 THR E O 1
ATOM 8202 N N . VAL E 1 35 ? 169.191 47.579 177.670 1.00 33.75 31 VAL E N 1
ATOM 8203 C CA . VAL E 1 35 ? 169.489 46.413 176.860 1.00 32.74 31 VAL E CA 1
ATOM 8204 C C . VAL E 1 35 ? 168.646 45.227 177.304 1.00 33.09 31 VAL E C 1
ATOM 8205 O O . VAL E 1 35 ? 168.116 44.479 176.472 1.00 32.15 31 VAL E O 1
ATOM 8209 N N . SER E 1 36 ? 168.538 45.032 178.613 1.00 34.15 32 SER E N 1
ATOM 8210 C CA . SER E 1 36 ? 167.864 43.845 179.098 1.00 34.51 32 SER E CA 1
ATOM 8211 C C . SER E 1 36 ? 166.336 44.008 178.992 1.00 32.66 32 SER E C 1
ATOM 8212 O O . SER E 1 36 ? 165.607 43.013 178.887 1.00 32.63 32 SER E O 1
ATOM 8215 N N . ALA E 1 37 ? 165.852 45.246 179.016 1.00 30.90 33 ALA E N 1
ATOM 8216 C CA . ALA E 1 37 ? 164.437 45.488 178.757 1.00 29.73 33 ALA E CA 1
ATOM 8217 C C . ALA E 1 37 ? 164.106 45.206 177.282 1.00 28.47 33 ALA E C 1
ATOM 8218 O O . ALA E 1 37 ? 163.056 44.649 176.965 1.00 28.19 33 ALA E O 1
ATOM 8220 N N . ILE E 1 38 ? 165.007 45.593 176.388 1.00 28.26 34 ILE E N 1
ATOM 8221 C CA . ILE E 1 38 ? 164.879 45.257 174.968 1.00 27.61 34 ILE E CA 1
ATOM 8222 C C . ILE E 1 38 ? 164.900 43.751 174.774 1.00 27.30 34 ILE E C 1
ATOM 8223 O O . ILE E 1 38 ? 164.102 43.204 174.032 1.00 25.53 34 ILE E O 1
ATOM 8228 N N . ASN E 1 39 ? 165.839 43.094 175.442 1.00 28.93 35 ASN E N 1
ATOM 8229 C CA . ASN E 1 39 ? 165.968 41.653 175.350 1.00 29.26 35 ASN E CA 1
ATOM 8230 C C . ASN E 1 39 ? 164.714 40.955 175.876 1.00 28.00 35 ASN E C 1
ATOM 8231 O O . ASN E 1 39 ? 164.268 39.971 175.313 1.00 26.68 35 ASN E O 1
ATOM 8236 N N . ALA E 1 40 ? 164.161 41.467 176.970 1.00 28.53 36 ALA E N 1
ATOM 8237 C CA . ALA E 1 40 ? 162.951 40.888 177.570 1.00 28.48 36 ALA E CA 1
ATOM 8238 C C . ALA E 1 40 ? 161.766 41.000 176.614 1.00 28.12 36 ALA E C 1
ATOM 8239 O O . ALA E 1 40 ? 160.977 40.052 176.471 1.00 28.37 36 ALA E O 1
ATOM 8241 N N . ALA E 1 41 ? 161.660 42.144 175.939 1.00 26.52 37 ALA E N 1
ATOM 8242 C CA . ALA E 1 41 ? 160.588 42.362 174.977 1.00 25.87 37 ALA E CA 1
ATOM 8243 C C . ALA E 1 41 ? 160.731 41.418 173.789 1.00 25.15 37 ALA E C 1
ATOM 8244 O O . ALA E 1 41 ? 159.748 40.815 173.330 1.00 25.58 37 ALA E O 1
ATOM 8246 N N . LEU E 1 42 ? 161.958 41.268 173.310 1.00 24.84 38 LEU E N 1
ATOM 8247 C CA . LEU E 1 42 ? 162.230 40.368 172.217 1.00 24.48 38 LEU E CA 1
ATOM 8248 C C . LEU E 1 42 ? 161.751 38.957 172.533 1.00 24.79 38 LEU E C 1
ATOM 8249 O O . LEU E 1 42 ? 161.115 38.313 171.700 1.00 23.62 38 LEU E O 1
ATOM 8254 N N . LEU E 1 43 ? 162.023 38.485 173.740 1.00 25.79 39 LEU E N 1
ATOM 8255 C CA . LEU E 1 43 ? 161.692 37.106 174.091 1.00 27.36 39 LEU E CA 1
ATOM 8256 C C . LEU E 1 43 ? 160.197 36.892 174.241 1.00 27.37 39 LEU E C 1
ATOM 8257 O O . LEU E 1 43 ? 159.675 35.840 173.905 1.00 27.92 39 LEU E O 1
ATOM 8262 N N . GLU E 1 44 ? 159.523 37.895 174.761 1.00 28.19 40 GLU E N 1
ATOM 8263 C CA . GLU E 1 44 ? 158.098 37.826 175.007 1.00 28.94 40 GLU E CA 1
ATOM 8264 C C . GLU E 1 44 ? 157.339 37.974 173.696 1.00 26.89 40 GLU E C 1
ATOM 8265 O O . GLU E 1 44 ? 156.423 37.205 173.418 1.00 26.29 40 GLU E O 1
ATOM 8271 N N . HIS E 1 45 ? 157.749 38.933 172.863 1.00 25.39 41 HIS E N 1
ATOM 8272 C CA . HIS E 1 45 ? 156.973 39.303 171.672 1.00 23.77 41 HIS E CA 1
ATOM 8273 C C . HIS E 1 45 ? 157.494 38.721 170.347 1.00 23.31 41 HIS E C 1
ATOM 8274 O O . HIS E 1 45 ? 156.800 38.790 169.348 1.00 22.00 41 HIS E O 1
ATOM 8281 N N . LYS E 1 46 ? 158.704 38.157 170.359 1.00 23.10 42 LYS E N 1
ATOM 8282 C CA . LYS E 1 46 ? 159.269 37.382 169.244 1.00 21.97 42 LYS E CA 1
ATOM 8283 C C . LYS E 1 46 ? 159.841 38.195 168.101 1.00 20.81 42 LYS E C 1
ATOM 8284 O O . LYS E 1 46 ? 160.897 37.862 167.575 1.00 20.23 42 LYS E O 1
ATOM 8290 N N . VAL E 1 47 ? 159.137 39.242 167.697 1.00 20.04 43 VAL E N 1
ATOM 8291 C CA . VAL E 1 47 ? 159.721 40.240 166.814 1.00 19.25 43 VAL E CA 1
ATOM 8292 C C . VAL E 1 47 ? 159.309 41.602 167.339 1.00 19.28 43 VAL E C 1
ATOM 8293 O O . VAL E 1 47 ? 158.150 41.805 167.719 1.00 20.10 43 VAL E O 1
ATOM 8297 N N . ILE E 1 48 ? 160.272 42.513 167.400 1.00 18.76 44 ILE E N 1
ATOM 8298 C CA . ILE E 1 48 ? 160.027 43.850 167.875 1.00 19.10 44 ILE E CA 1
ATOM 8299 C C . ILE E 1 48 ? 160.514 44.866 166.847 1.00 19.02 44 ILE E C 1
ATOM 8300 O O . ILE E 1 48 ? 161.463 44.591 166.115 1.00 19.06 44 ILE E O 1
ATOM 8305 N N . PHE E 1 49 ? 159.872 46.029 166.822 1.00 19.10 45 PHE E N 1
ATOM 8306 C CA . PHE E 1 49 ? 160.109 47.021 165.797 1.00 19.93 45 PHE E CA 1
ATOM 8307 C C . PHE E 1 49 ? 160.437 48.380 166.402 1.00 21.34 45 PHE E C 1
ATOM 8308 O O . PHE E 1 49 ? 159.670 48.893 167.232 1.00 21.87 45 PHE E O 1
ATOM 8316 N N . PHE E 1 50 ? 161.578 48.954 166.009 1.00 22.63 46 PHE E N 1
ATOM 8317 C CA . PHE E 1 50 ? 161.896 50.325 166.372 1.00 24.03 46 PHE E CA 1
ATOM 8318 C C . PHE E 1 50 ? 161.656 51.190 165.169 1.00 25.02 46 PHE E C 1
ATOM 8319 O O . PHE E 1 50 ? 161.891 50.770 164.036 1.00 24.65 46 PHE E O 1
ATOM 8327 N N . SER E 1 51 ? 161.199 52.407 165.413 1.00 26.55 47 SER E N 1
ATOM 8328 C CA . SER E 1 51 ? 160.943 53.361 164.343 1.00 26.98 47 SER E CA 1
ATOM 8329 C C . SER E 1 51 ? 161.685 54.658 164.609 1.00 28.03 47 SER E C 1
ATOM 8330 O O . SER E 1 51 ? 162.140 54.917 165.732 1.00 27.70 47 SER E O 1
ATOM 8333 N N . GLY E 1 52 ? 161.800 55.471 163.564 1.00 28.63 48 GLY E N 1
ATOM 8334 C CA . GLY E 1 52 ? 162.393 56.791 163.673 1.00 29.36 48 GLY E CA 1
ATOM 8335 C C . GLY E 1 52 ? 163.872 56.765 163.993 1.00 30.62 48 GLY E C 1
ATOM 8336 O O . GLY E 1 52 ? 164.399 57.726 164.517 1.00 30.87 48 GLY E O 1
ATOM 8337 N N . GLN E 1 53 ? 164.558 55.690 163.620 1.00 30.96 49 GLN E N 1
ATOM 8338 C CA . GLN E 1 53 ? 165.988 55.561 163.896 1.00 30.60 49 GLN E CA 1
ATOM 8339 C C . GLN E 1 53 ? 166.814 56.160 162.756 1.00 31.20 49 GLN E C 1
ATOM 8340 O O . GLN E 1 53 ? 167.714 55.513 162.218 1.00 30.38 49 GLN E O 1
ATOM 8346 N N . ASP E 1 54 ? 166.503 57.410 162.411 1.00 33.07 50 ASP E N 1
ATOM 8347 C CA . ASP E 1 54 ? 167.118 58.119 161.266 1.00 34.23 50 ASP E CA 1
ATOM 8348 C C . ASP E 1 54 ? 168.633 58.236 161.362 1.00 34.52 50 ASP E C 1
ATOM 8349 O O . ASP E 1 54 ? 169.311 58.233 160.350 1.00 35.14 50 ASP E O 1
ATOM 8351 N N . HIS E 1 55 ? 169.133 58.332 162.585 1.00 33.99 51 HIS E N 1
ATOM 8352 C CA . HIS E 1 55 ? 170.562 58.422 162.872 1.00 33.92 51 HIS E CA 1
ATOM 8353 C C . HIS E 1 55 ? 171.349 57.137 162.647 1.00 34.13 51 HIS E C 1
ATOM 8354 O O . HIS E 1 55 ? 172.576 57.149 162.673 1.00 35.60 51 HIS E O 1
ATOM 8361 N N . LEU E 1 56 ? 170.659 56.015 162.493 1.00 33.73 52 LEU E N 1
ATOM 8362 C CA . LEU E 1 56 ? 171.320 54.728 162.568 1.00 33.73 52 LEU E CA 1
ATOM 8363 C C . LEU E 1 56 ? 171.972 54.350 161.242 1.00 34.93 52 LEU E C 1
ATOM 8364 O O . LEU E 1 56 ? 171.334 54.424 160.191 1.00 35.25 52 LEU E O 1
ATOM 8369 N N . ASP E 1 57 ? 173.242 53.955 161.293 1.00 35.76 53 ASP E N 1
ATOM 8370 C CA . ASP E 1 57 ? 173.949 53.455 160.107 1.00 35.98 53 ASP E CA 1
ATOM 8371 C C . ASP E 1 57 ? 174.470 52.033 160.362 1.00 35.55 53 ASP E C 1
ATOM 8372 O O . ASP E 1 57 ? 174.191 51.447 161.408 1.00 34.16 53 ASP E O 1
ATOM 8377 N N . ASP E 1 58 ? 175.238 51.497 159.417 1.00 35.55 54 ASP E N 1
ATOM 8378 C CA . ASP E 1 58 ? 175.742 50.130 159.537 1.00 35.69 54 ASP E CA 1
ATOM 8379 C C . ASP E 1 58 ? 176.594 49.921 160.775 1.00 35.58 54 ASP E C 1
ATOM 8380 O O . ASP E 1 58 ? 176.409 48.939 161.489 1.00 36.81 54 ASP E O 1
ATOM 8385 N N . ALA E 1 59 ? 177.503 50.849 161.039 1.00 34.89 55 ALA E N 1
ATOM 8386 C CA . ALA E 1 59 ? 178.349 50.760 162.222 1.00 34.37 55 ALA E CA 1
ATOM 8387 C C . ALA E 1 59 ? 177.517 50.799 163.510 1.00 32.60 55 ALA E C 1
ATOM 8388 O O . ALA E 1 59 ? 177.767 50.032 164.443 1.00 32.45 55 ALA E O 1
ATOM 8390 N N . GLY E 1 60 ? 176.543 51.701 163.556 1.00 30.55 56 GLY E N 1
ATOM 8391 C CA . GLY E 1 60 ? 175.671 51.837 164.711 1.00 30.13 56 GLY E CA 1
ATOM 8392 C C . GLY E 1 60 ? 174.831 50.591 164.940 1.00 29.71 56 GLY E C 1
ATOM 8393 O O . GLY E 1 60 ? 174.679 50.126 166.080 1.00 29.13 56 GLY E O 1
ATOM 8394 N N . GLN E 1 61 ? 174.264 50.059 163.853 1.00 28.56 57 GLN E N 1
ATOM 8395 C CA . GLN E 1 61 ? 173.484 48.828 163.911 1.00 27.02 57 GLN E CA 1
ATOM 8396 C C . GLN E 1 61 ? 174.356 47.724 164.500 1.00 27.39 57 GLN E C 1
ATOM 8397 O O . GLN E 1 61 ? 173.904 46.947 165.338 1.00 27.49 57 GLN E O 1
ATOM 8403 N N . LEU E 1 62 ? 175.605 47.664 164.060 1.00 27.78 58 LEU E N 1
ATOM 8404 C CA . LEU E 1 62 ? 176.521 46.627 164.501 1.00 28.81 58 LEU E CA 1
ATOM 8405 C C . LEU E 1 62 ? 176.939 46.815 165.965 1.00 29.39 58 LEU E C 1
ATOM 8406 O O . LEU E 1 62 ? 176.966 45.878 166.752 1.00 29.45 58 LEU E O 1
ATOM 8411 N N . GLU E 1 63 ? 177.211 48.047 166.339 1.00 30.79 59 GLU E N 1
ATOM 8412 C CA . GLU E 1 63 ? 177.495 48.365 167.729 1.00 31.93 59 GLU E CA 1
ATOM 8413 C C . GLU E 1 63 ? 176.333 47.957 168.625 1.00 30.85 59 GLU E C 1
ATOM 8414 O O . GLU E 1 63 ? 176.537 47.455 169.723 1.00 31.52 59 GLU E O 1
ATOM 8420 N N . PHE E 1 64 ? 175.118 48.224 168.165 1.00 29.93 60 PHE E N 1
ATOM 8421 C CA . PHE E 1 64 ? 173.917 47.896 168.915 1.00 29.70 60 PHE E CA 1
ATOM 8422 C C . PHE E 1 64 ? 173.761 46.389 169.004 1.00 30.67 60 PHE E C 1
ATOM 8423 O O . PHE E 1 64 ? 173.494 45.849 170.077 1.00 30.50 60 PHE E O 1
ATOM 8431 N N . ALA E 1 65 ? 173.961 45.713 167.879 1.00 31.81 61 ALA E N 1
ATOM 8432 C CA . ALA E 1 65 ? 173.913 44.258 167.848 1.00 33.09 61 ALA E CA 1
ATOM 8433 C C . ALA E 1 65 ? 174.878 43.655 168.873 1.00 35.84 61 ALA E C 1
ATOM 8434 O O . ALA E 1 65 ? 174.534 42.698 169.566 1.00 36.16 61 ALA E O 1
ATOM 8436 N N . GLU E 1 66 ? 176.081 44.225 168.974 1.00 38.49 62 GLU E N 1
ATOM 8437 C CA . GLU E 1 66 ? 177.089 43.754 169.929 1.00 39.61 62 GLU E CA 1
ATOM 8438 C C . GLU E 1 66 ? 176.603 43.677 171.373 1.00 37.81 62 GLU E C 1
ATOM 8439 O O . GLU E 1 66 ? 177.041 42.825 172.128 1.00 37.32 62 GLU E O 1
ATOM 8445 N N . LEU E 1 67 ? 175.703 44.571 171.754 1.00 36.92 63 LEU E N 1
ATOM 8446 C CA . LEU E 1 67 ? 175.146 44.560 173.098 1.00 37.06 63 LEU E CA 1
ATOM 8447 C C . LEU E 1 67 ? 174.156 43.423 173.342 1.00 36.92 63 LEU E C 1
ATOM 8448 O O . LEU E 1 67 ? 173.876 43.080 174.484 1.00 36.73 63 LEU E O 1
ATOM 8453 N N . LEU E 1 68 ? 173.588 42.858 172.278 1.00 36.60 64 LEU E N 1
ATOM 8454 C CA . LEU E 1 68 ? 172.551 41.832 172.427 1.00 35.33 64 LEU E CA 1
ATOM 8455 C C . LEU E 1 68 ? 173.070 40.430 172.207 1.00 33.96 64 LEU E C 1
ATOM 8456 O O . LEU E 1 68 ? 172.367 39.471 172.482 1.00 34.82 64 LEU E O 1
ATOM 8461 N N . GLY E 1 69 ? 174.281 40.309 171.690 1.00 33.30 65 GLY E N 1
ATOM 8462 C CA . GLY E 1 69 ? 174.878 39.010 171.447 1.00 33.36 65 GLY E CA 1
ATOM 8463 C C . GLY E 1 69 ? 176.165 39.139 170.651 1.00 33.63 65 GLY E C 1
ATOM 8464 O O . GLY E 1 69 ? 176.780 40.205 170.622 1.00 34.49 65 GLY E O 1
ATOM 8465 N N . THR E 1 70 ? 176.595 38.032 170.054 1.00 32.66 66 THR E N 1
ATOM 8466 C CA . THR E 1 70 ? 177.836 37.983 169.311 1.00 32.76 66 THR E CA 1
ATOM 8467 C C . THR E 1 70 ? 177.515 37.945 167.834 1.00 32.55 66 THR E C 1
ATOM 8468 O O . THR E 1 70 ? 177.003 36.949 167.348 1.00 31.81 66 THR E O 1
ATOM 8472 N N . PRO E 1 71 ? 177.812 39.033 167.120 1.00 33.88 67 PRO E N 1
ATOM 8473 C CA . PRO E 1 71 ? 177.527 39.042 165.707 1.00 34.41 67 PRO E CA 1
ATOM 8474 C C . PRO E 1 71 ? 178.234 37.917 164.986 1.00 35.61 67 PRO E C 1
ATOM 8475 O O . PRO E 1 71 ? 179.373 37.616 165.290 1.00 37.87 67 PRO E O 1
ATOM 8479 N N . THR E 1 72 ? 177.537 37.328 164.029 1.00 37.21 68 THR E N 1
ATOM 8480 C CA . THR E 1 72 ? 178.099 36.250 163.218 1.00 39.80 68 THR E CA 1
ATOM 8481 C C . THR E 1 72 ? 178.822 36.844 162.019 1.00 42.19 68 THR E C 1
ATOM 8482 O O . THR E 1 72 ? 178.638 38.018 161.697 1.00 43.08 68 THR E O 1
ATOM 8486 N N . VAL E 1 73 ? 179.615 36.025 161.336 1.00 46.31 69 VAL E N 1
ATOM 8487 C CA . VAL E 1 73 ? 180.316 36.471 160.124 1.00 49.53 69 VAL E CA 1
ATOM 8488 C C . VAL E 1 73 ? 179.268 36.614 159.012 1.00 51.79 69 VAL E C 1
ATOM 8489 O O . VAL E 1 73 ? 178.090 36.236 159.200 1.00 53.35 69 VAL E O 1
ATOM 8491 N N . ALA E 1 95 ? 163.454 35.664 149.255 1.00 39.17 91 ALA E N 1
ATOM 8492 C CA . ALA E 1 95 ? 163.103 34.649 150.236 1.00 39.12 91 ALA E CA 1
ATOM 8493 C C . ALA E 1 95 ? 161.578 34.691 150.446 1.00 38.09 91 ALA E C 1
ATOM 8494 O O . ALA E 1 95 ? 161.094 34.843 151.594 1.00 36.16 91 ALA E O 1
ATOM 8496 N N . ASN E 1 96 ? 160.840 34.577 149.323 1.00 36.07 92 ASN E N 1
ATOM 8497 C CA . ASN E 1 96 ? 159.361 34.540 149.291 1.00 33.42 92 ASN E CA 1
ATOM 8498 C C . ASN E 1 96 ? 158.811 33.200 149.833 1.00 30.97 92 ASN E C 1
ATOM 8499 O O . ASN E 1 96 ? 157.945 32.572 149.214 1.00 31.15 92 ASN E O 1
ATOM 8501 N N . SER E 1 97 ? 159.297 32.781 151.004 1.00 27.69 93 SER E N 1
ATOM 8502 C CA . SER E 1 97 ? 159.088 31.421 151.514 1.00 24.33 93 SER E CA 1
ATOM 8503 C C . SER E 1 97 ? 159.291 31.393 153.037 1.00 21.74 93 SER E C 1
ATOM 8504 O O . SER E 1 97 ? 160.221 32.002 153.551 1.00 21.21 93 SER E O 1
ATOM 8507 N N . TRP E 1 98 ? 158.439 30.662 153.753 1.00 19.88 94 TRP E N 1
ATOM 8508 C CA . TRP E 1 98 ? 158.517 30.609 155.213 1.00 18.23 94 TRP E CA 1
ATOM 8509 C C . TRP E 1 98 ? 159.751 29.858 155.686 1.00 18.82 94 TRP E C 1
ATOM 8510 O O . TRP E 1 98 ? 159.936 28.668 155.371 1.00 18.15 94 TRP E O 1
ATOM 8521 N N . HIS E 1 99 ? 160.575 30.531 156.482 1.00 19.43 95 HIS E N 1
ATOM 8522 C CA . HIS E 1 99 ? 161.760 29.885 157.018 1.00 20.66 95 HIS E CA 1
ATOM 8523 C C . HIS E 1 99 ? 162.280 30.492 158.303 1.00 20.11 95 HIS E C 1
ATOM 8524 O O . HIS E 1 99 ? 161.949 31.614 158.672 1.00 21.03 95 HIS E O 1
ATOM 8531 N N . THR E 1 100 ? 163.090 29.701 158.977 1.00 19.73 96 THR E N 1
ATOM 8532 C CA . THR E 1 100 ? 163.910 30.137 160.077 1.00 19.78 96 THR E CA 1
ATOM 8533 C C . THR E 1 100 ? 165.319 30.232 159.495 1.00 20.59 96 THR E C 1
ATOM 8534 O O . THR E 1 100 ? 165.717 29.405 158.659 1.00 21.15 96 THR E O 1
ATOM 8538 N N . ASP E 1 101 ? 166.075 31.239 159.898 1.00 22.16 97 ASP E N 1
ATOM 8539 C CA . ASP E 1 101 ? 167.385 31.478 159.277 1.00 24.10 97 ASP E CA 1
ATOM 8540 C C . ASP E 1 101 ? 168.407 30.396 159.617 1.00 24.46 97 ASP E C 1
ATOM 8541 O O . ASP E 1 101 ? 168.531 29.979 160.779 1.00 24.73 97 ASP E O 1
ATOM 8546 N N . VAL E 1 102 ? 169.094 29.930 158.583 1.00 24.27 98 VAL E N 1
ATOM 8547 C CA . VAL E 1 102 ? 170.266 29.081 158.721 1.00 24.81 98 VAL E CA 1
ATOM 8548 C C . VAL E 1 102 ? 170.049 27.909 159.677 1.00 24.46 98 VAL E C 1
ATOM 8549 O O . VAL E 1 102 ? 170.803 27.725 160.622 1.00 24.66 98 VAL E O 1
ATOM 8553 N N . THR E 1 103 ? 169.013 27.112 159.429 1.00 24.05 99 THR E N 1
ATOM 8554 C CA . THR E 1 103 ? 168.732 25.954 160.271 1.00 23.30 99 THR E CA 1
ATOM 8555 C C . THR E 1 103 ? 169.492 24.730 159.803 1.00 24.05 99 THR E C 1
ATOM 8556 O O . THR E 1 103 ? 169.381 23.675 160.403 1.00 23.52 99 THR E O 1
ATOM 8560 N N . PHE E 1 104 ? 170.259 24.867 158.727 1.00 25.48 100 PHE E N 1
ATOM 8561 C CA . PHE E 1 104 ? 171.065 23.749 158.221 1.00 26.44 100 PHE E CA 1
ATOM 8562 C C . PHE E 1 104 ? 172.415 23.616 158.931 1.00 27.36 100 PHE E C 1
ATOM 8563 O O . PHE E 1 104 ? 173.241 22.796 158.546 1.00 30.13 100 PHE E O 1
ATOM 8571 N N . VAL E 1 105 ? 172.644 24.416 159.966 1.00 26.95 101 VAL E N 1
ATOM 8572 C CA . VAL E 1 105 ? 173.807 24.247 160.823 1.00 27.56 101 VAL E CA 1
ATOM 8573 C C . VAL E 1 105 ? 173.328 23.850 162.205 1.00 27.63 101 VAL E C 1
ATOM 8574 O O . VAL E 1 105 ? 172.150 24.004 162.518 1.00 26.71 101 VAL E O 1
ATOM 8578 N N . ASP E 1 106 ? 174.251 23.364 163.032 1.00 27.79 102 ASP E N 1
ATOM 8579 C CA . ASP E 1 106 ? 173.927 23.062 164.415 1.00 27.77 102 ASP E CA 1
ATOM 8580 C C . ASP E 1 106 ? 173.596 24.323 165.205 1.00 27.70 102 ASP E C 1
ATOM 8581 O O . ASP E 1 106 ? 172.584 24.382 165.901 1.00 26.91 102 ASP E O 1
ATOM 8586 N N . ARG E 1 107 ? 174.444 25.340 165.062 1.00 28.34 103 ARG E N 1
ATOM 8587 C CA . ARG E 1 107 ? 174.344 26.550 165.863 1.00 29.04 103 ARG E CA 1
ATOM 8588 C C . ARG E 1 107 ? 173.425 27.555 165.176 1.00 26.87 103 ARG E C 1
ATOM 8589 O O . ARG E 1 107 ? 173.866 28.551 164.590 1.00 27.43 103 ARG E O 1
ATOM 8597 N N . ILE E 1 108 ? 172.130 27.291 165.268 1.00 25.12 104 ILE E N 1
ATOM 8598 C CA . ILE E 1 108 ? 171.133 28.139 164.625 1.00 23.85 104 ILE E CA 1
ATOM 8599 C C . ILE E 1 108 ? 171.227 29.505 165.269 1.00 23.19 104 ILE E C 1
ATOM 8600 O O . ILE E 1 108 ? 171.165 29.606 166.486 1.00 22.90 104 ILE E O 1
ATOM 8605 N N . PRO E 1 109 ? 171.383 30.561 164.454 1.00 22.81 105 PRO E N 1
ATOM 8606 C CA . PRO E 1 109 ? 171.538 31.911 165.027 1.00 22.98 105 PRO E CA 1
ATOM 8607 C C . PRO E 1 109 ? 170.330 32.285 165.877 1.00 22.29 105 PRO E C 1
ATOM 8608 O O . PRO E 1 109 ? 169.215 31.934 165.529 1.00 21.28 105 PRO E O 1
ATOM 8612 N N . LYS E 1 110 ? 170.559 32.968 166.988 1.00 22.36 106 LYS E N 1
ATOM 8613 C CA . LYS E 1 110 ? 169.481 33.228 167.936 1.00 22.71 106 LYS E CA 1
ATOM 8614 C C . LYS E 1 110 ? 168.563 34.365 167.526 1.00 22.21 106 LYS E C 1
ATOM 8615 O O . LYS E 1 110 ? 167.418 34.420 167.969 1.00 22.63 106 LYS E O 1
ATOM 8621 N N . ALA E 1 111 ? 169.073 35.279 166.713 1.00 21.88 107 ALA E N 1
ATOM 8622 C CA . ALA E 1 111 ? 168.344 36.484 166.403 1.00 21.77 107 ALA E CA 1
ATOM 8623 C C . ALA E 1 111 ? 168.956 37.213 165.232 1.00 21.85 107 ALA E C 1
ATOM 8624 O O . ALA E 1 111 ? 170.121 36.997 164.897 1.00 22.28 107 ALA E O 1
ATOM 8626 N N . SER E 1 112 ? 168.155 38.079 164.619 1.00 21.01 108 SER E N 1
ATOM 8627 C CA . SER E 1 112 ? 168.634 38.945 163.569 1.00 21.15 108 SER E CA 1
ATOM 8628 C C . SER E 1 112 ? 168.090 40.354 163.755 1.00 19.89 108 SER E C 1
ATOM 8629 O O . SER E 1 112 ? 167.030 40.541 164.334 1.00 18.58 108 SER E O 1
ATOM 8632 N N . LEU E 1 113 ? 168.873 41.329 163.291 1.00 19.51 109 LEU E N 1
ATOM 8633 C CA . LEU E 1 113 ? 168.495 42.726 163.278 1.00 19.13 109 LEU E CA 1
ATOM 8634 C C . LEU E 1 113 ? 168.460 43.149 161.843 1.00 18.90 109 LEU E C 1
ATOM 8635 O O . LEU E 1 113 ? 169.430 42.948 161.114 1.00 19.04 109 LEU E O 1
ATOM 8640 N N . LEU E 1 114 ? 167.360 43.759 161.435 1.00 18.45 110 LEU E N 1
ATOM 8641 C CA . LEU E 1 114 ? 167.190 44.139 160.054 1.00 18.35 110 LEU E CA 1
ATOM 8642 C C . LEU E 1 114 ? 166.762 45.603 159.988 1.00 19.04 110 LEU E C 1
ATOM 8643 O O . LEU E 1 114 ? 165.744 45.989 160.543 1.00 18.82 110 LEU E O 1
ATOM 8648 N N . ARG E 1 115 ? 167.538 46.398 159.266 1.00 20.10 111 ARG E N 1
ATOM 8649 C CA . ARG E 1 115 ? 167.334 47.826 159.171 1.00 20.66 111 ARG E CA 1
ATOM 8650 C C . ARG E 1 115 ? 166.973 48.209 157.746 1.00 20.38 111 ARG E C 1
ATOM 8651 O O . ARG E 1 115 ? 167.635 47.790 156.801 1.00 21.36 111 ARG E O 1
ATOM 8659 N N . ALA E 1 116 ? 165.965 49.058 157.597 1.00 20.20 112 ALA E N 1
ATOM 8660 C CA . ALA E 1 116 ? 165.580 49.570 156.286 1.00 20.16 112 ALA E CA 1
ATOM 8661 C C . ALA E 1 116 ? 166.615 50.569 155.771 1.00 21.03 112 ALA E C 1
ATOM 8662 O O . ALA E 1 116 ? 167.023 51.482 156.493 1.00 20.66 112 ALA E O 1
ATOM 8664 N N . VAL E 1 117 ? 167.011 50.405 154.514 1.00 21.65 113 VAL E N 1
ATOM 8665 C CA . VAL E 1 117 ? 167.922 51.336 153.850 1.00 22.61 113 VAL E CA 1
ATOM 8666 C C . VAL E 1 117 ? 167.206 51.996 152.668 1.00 22.76 113 VAL E C 1
ATOM 8667 O O . VAL E 1 117 ? 167.149 53.228 152.585 1.00 23.36 113 VAL E O 1
ATOM 8671 N N . THR E 1 118 ? 166.673 51.186 151.756 1.00 22.33 114 THR E N 1
ATOM 8672 C CA . THR E 1 118 ? 165.997 51.695 150.560 1.00 22.55 114 THR E CA 1
ATOM 8673 C C . THR E 1 118 ? 164.714 50.915 150.298 1.00 21.27 114 THR E C 1
ATOM 8674 O O . THR E 1 118 ? 164.756 49.694 150.112 1.00 20.46 114 THR E O 1
ATOM 8678 N N . LEU E 1 119 ? 163.581 51.624 150.263 1.00 20.14 115 LEU E N 1
ATOM 8679 C CA . LEU E 1 119 ? 162.278 50.958 150.192 1.00 19.52 115 LEU E CA 1
ATOM 8680 C C . LEU E 1 119 ? 161.487 51.270 148.934 1.00 19.43 115 LEU E C 1
ATOM 8681 O O . LEU E 1 119 ? 161.574 52.377 148.409 1.00 19.78 115 LEU E O 1
ATOM 8686 N N . PRO E 1 120 ? 160.718 50.280 148.449 1.00 19.00 116 PRO E N 1
ATOM 8687 C CA . PRO E 1 120 ? 159.851 50.507 147.320 1.00 19.26 116 PRO E CA 1
ATOM 8688 C C . PRO E 1 120 ? 158.674 51.350 147.743 1.00 19.28 116 PRO E C 1
ATOM 8689 O O . PRO E 1 120 ? 158.334 51.388 148.916 1.00 18.53 116 PRO E O 1
ATOM 8693 N N . SER E 1 121 ? 158.043 52.020 146.788 1.00 20.18 117 SER E N 1
ATOM 8694 C CA . SER E 1 121 ? 156.882 52.884 147.092 1.00 20.16 117 SER E CA 1
ATOM 8695 C C . SER E 1 121 ? 155.657 52.084 147.535 1.00 19.90 117 SER E C 1
ATOM 8696 O O . SER E 1 121 ? 154.796 52.609 148.206 1.00 20.43 117 SER E O 1
ATOM 8699 N N . TYR E 1 122 ? 155.568 50.823 147.126 1.00 19.78 118 TYR E N 1
ATOM 8700 C CA . TYR E 1 122 ? 154.515 49.936 147.605 1.00 19.26 118 TYR E CA 1
ATOM 8701 C C . TYR E 1 122 ? 155.057 48.533 147.875 1.00 19.22 118 TYR E C 1
ATOM 8702 O O . TYR E 1 122 ? 156.110 48.151 147.356 1.00 19.79 118 TYR E O 1
ATOM 8711 N N . GLY E 1 123 ? 154.332 47.787 148.701 1.00 18.71 119 GLY E N 1
ATOM 8712 C CA . GLY E 1 123 ? 154.677 46.420 149.003 1.00 18.16 119 GLY E CA 1
ATOM 8713 C C . GLY E 1 123 ? 155.981 46.317 149.787 1.00 18.09 119 GLY E C 1
ATOM 8714 O O . GLY E 1 123 ? 156.451 47.298 150.388 1.00 18.05 119 GLY E O 1
ATOM 8715 N N . GLY E 1 124 ? 156.562 45.116 149.767 1.00 17.50 120 GLY E N 1
ATOM 8716 C CA . GLY E 1 124 ? 157.812 44.831 150.442 1.00 16.89 120 GLY E CA 1
ATOM 8717 C C . GLY E 1 124 ? 157.651 44.590 151.934 1.00 16.01 120 GLY E C 1
ATOM 8718 O O . GLY E 1 124 ? 158.569 44.854 152.715 1.00 15.55 120 GLY E O 1
ATOM 8719 N N . THR E 1 125 ? 156.492 44.077 152.320 1.00 15.23 121 THR E N 1
ATOM 8720 C CA . THR E 1 125 ? 156.254 43.729 153.699 1.00 14.65 121 THR E CA 1
ATOM 8721 C C . THR E 1 125 ? 157.032 42.460 154.046 1.00 14.11 121 THR E C 1
ATOM 8722 O O . THR E 1 125 ? 157.370 41.678 153.178 1.00 14.06 121 THR E O 1
ATOM 8726 N N . THR E 1 126 ? 157.283 42.296 155.338 1.00 13.49 122 THR E N 1
ATOM 8727 C CA . THR E 1 126 ? 157.813 41.087 155.892 1.00 13.18 122 THR E CA 1
ATOM 8728 C C . THR E 1 126 ? 156.819 40.558 156.921 1.00 12.89 122 THR E C 1
ATOM 8729 O O . THR E 1 126 ? 156.223 41.342 157.663 1.00 12.56 122 THR E O 1
ATOM 8733 N N . ALA E 1 127 ? 156.666 39.233 156.969 1.00 12.71 123 ALA E N 1
ATOM 8734 C CA . ALA E 1 127 ? 155.839 38.594 157.968 1.00 12.70 123 ALA E CA 1
ATOM 8735 C C . ALA E 1 127 ? 156.666 37.688 158.875 1.00 12.85 123 ALA E C 1
ATOM 8736 O O . ALA E 1 127 ? 157.640 37.078 158.441 1.00 13.07 123 ALA E O 1
ATOM 8738 N N . TRP E 1 128 ? 156.254 37.609 160.135 1.00 12.99 124 TRP E N 1
ATOM 8739 C CA . TRP E 1 128 ? 156.840 36.708 161.104 1.00 13.10 124 TRP E CA 1
ATOM 8740 C C . TRP E 1 128 ? 155.758 35.830 161.704 1.00 13.66 124 TRP E C 1
ATOM 8741 O O . TRP E 1 128 ? 154.607 36.245 161.864 1.00 13.64 124 TRP E O 1
ATOM 8752 N N . ALA E 1 129 ? 156.124 34.594 162.013 1.00 14.24 125 ALA E N 1
ATOM 8753 C CA . ALA E 1 129 ? 155.204 33.661 162.675 1.00 14.66 125 ALA E CA 1
ATOM 8754 C C . ALA E 1 129 ? 155.834 33.189 163.987 1.00 14.95 125 ALA E C 1
ATOM 8755 O O . ALA E 1 129 ? 157.040 32.958 164.036 1.00 14.61 125 ALA E O 1
ATOM 8757 N N . SER E 1 130 ? 155.006 32.994 165.012 1.00 15.35 126 SER E N 1
ATOM 8758 C CA . SER E 1 130 ? 155.481 32.465 166.275 1.00 15.68 126 SER E CA 1
ATOM 8759 C C . SER E 1 130 ? 155.433 30.948 166.308 1.00 16.10 126 SER E C 1
ATOM 8760 O O . SER E 1 130 ? 154.347 30.360 166.375 1.00 15.85 126 SER E O 1
ATOM 8763 N N . THR E 1 131 ? 156.611 30.322 166.360 1.00 16.62 127 THR E N 1
ATOM 8764 C CA . THR E 1 131 ? 156.702 28.861 166.512 1.00 17.23 127 THR E CA 1
ATOM 8765 C C . THR E 1 131 ? 156.492 28.422 167.973 1.00 18.62 127 THR E C 1
ATOM 8766 O O . THR E 1 131 ? 156.383 27.228 168.258 1.00 18.99 127 THR E O 1
ATOM 8770 N N . GLU E 1 132 ? 156.415 29.386 168.882 1.00 19.48 128 GLU E N 1
ATOM 8771 C CA . GLU E 1 132 ? 156.026 29.105 170.246 1.00 21.02 128 GLU E CA 1
ATOM 8772 C C . GLU E 1 132 ? 154.518 28.954 170.345 1.00 20.69 128 GLU E C 1
ATOM 8773 O O . GLU E 1 132 ? 154.019 27.964 170.884 1.00 20.01 128 GLU E O 1
ATOM 8779 N N . ALA E 1 133 ? 153.798 29.962 169.868 1.00 20.53 129 ALA E N 1
ATOM 8780 C CA . ALA E 1 133 ? 152.343 29.956 169.950 1.00 21.12 129 ALA E CA 1
ATOM 8781 C C . ALA E 1 133 ? 151.780 28.758 169.192 1.00 21.67 129 ALA E C 1
ATOM 8782 O O . ALA E 1 133 ? 150.877 28.072 169.693 1.00 23.80 129 ALA E O 1
ATOM 8784 N N . ALA E 1 134 ? 152.354 28.464 168.027 1.00 20.34 130 ALA E N 1
ATOM 8785 C CA . ALA E 1 134 ? 151.931 27.299 167.251 1.00 20.22 130 ALA E CA 1
ATOM 8786 C C . ALA E 1 134 ? 152.040 26.000 168.041 1.00 20.26 130 ALA E C 1
ATOM 8787 O O . ALA E 1 134 ? 151.152 25.148 167.945 1.00 20.53 130 ALA E O 1
ATOM 8789 N N . TYR E 1 135 ? 153.111 25.842 168.815 1.00 19.89 131 TYR E N 1
ATOM 8790 C CA . TYR E 1 135 ? 153.259 24.665 169.652 1.00 20.61 131 TYR E CA 1
ATOM 8791 C C . TYR E 1 135 ? 152.196 24.621 170.743 1.00 21.90 131 TYR E C 1
ATOM 8792 O O . TYR E 1 135 ? 151.569 23.581 170.956 1.00 24.32 131 TYR E O 1
ATOM 8801 N N . GLN E 1 136 ? 151.982 25.729 171.438 1.00 22.40 132 GLN E N 1
ATOM 8802 C CA . GLN E 1 136 ? 150.999 25.743 172.517 1.00 23.28 132 GLN E CA 1
ATOM 8803 C C . GLN E 1 136 ? 149.629 25.386 171.995 1.00 23.70 132 GLN E C 1
ATOM 8804 O O . GLN E 1 136 ? 148.863 24.733 172.673 1.00 24.76 132 GLN E O 1
ATOM 8806 N N . GLN E 1 137 ? 149.331 25.815 170.777 1.00 23.80 133 GLN E N 1
ATOM 8807 C CA . GLN E 1 137 ? 148.031 25.583 170.165 1.00 23.80 133 GLN E CA 1
ATOM 8808 C C . GLN E 1 137 ? 147.820 24.141 169.697 1.00 22.50 133 GLN E C 1
ATOM 8809 O O . GLN E 1 137 ? 146.702 23.777 169.345 1.00 21.53 133 GLN E O 1
ATOM 8815 N N . LEU E 1 138 ? 148.872 23.327 169.693 1.00 20.93 134 LEU E N 1
ATOM 8816 C CA . LEU E 1 138 ? 148.714 21.952 169.245 1.00 20.94 134 LEU E CA 1
ATOM 8817 C C . LEU E 1 138 ? 147.897 21.121 170.230 1.00 21.32 134 LEU E C 1
ATOM 8818 O O . LEU E 1 138 ? 148.114 21.190 171.431 1.00 21.44 134 LEU E O 1
ATOM 8823 N N . PRO E 1 139 ? 146.926 20.353 169.720 1.00 21.44 135 PRO E N 1
ATOM 8824 C CA . PRO E 1 139 ? 146.295 19.377 170.582 1.00 21.75 135 PRO E CA 1
ATOM 8825 C C . PRO E 1 139 ? 147.304 18.313 171.012 1.00 21.38 135 PRO E C 1
ATOM 8826 O O . PRO E 1 139 ? 148.236 18.011 170.278 1.00 20.92 135 PRO E O 1
ATOM 8830 N N . ALA E 1 140 ? 147.079 17.747 172.187 1.00 22.11 136 ALA E N 1
ATOM 8831 C CA . ALA E 1 140 ? 148.037 16.870 172.853 1.00 22.40 136 ALA E CA 1
ATOM 8832 C C . ALA E 1 140 ? 148.691 15.783 171.973 1.00 21.79 136 ALA E C 1
ATOM 8833 O O . ALA E 1 140 ? 149.897 15.583 172.052 1.00 21.05 136 ALA E O 1
ATOM 8835 N N . PRO E 1 141 ? 147.892 15.059 171.162 1.00 21.89 137 PRO E N 1
ATOM 8836 C CA . PRO E 1 141 ? 148.500 14.024 170.329 1.00 21.52 137 PRO E CA 1
ATOM 8837 C C . PRO E 1 141 ? 149.518 14.579 169.338 1.00 21.25 137 PRO E C 1
ATOM 8838 O O . PRO E 1 141 ? 150.550 13.946 169.095 1.00 21.22 137 PRO E O 1
ATOM 8842 N N . LEU E 1 142 ? 149.240 15.753 168.779 1.00 21.76 138 LEU E N 1
ATOM 8843 C CA . LEU E 1 142 ? 150.165 16.404 167.842 1.00 21.68 138 LEU E CA 1
ATOM 8844 C C . LEU E 1 142 ? 151.365 17.021 168.529 1.00 21.52 138 LEU E C 1
ATOM 8845 O O . LEU E 1 142 ? 152.439 17.067 167.938 1.00 20.29 138 LEU E O 1
ATOM 8850 N N . ARG E 1 143 ? 151.184 17.510 169.757 1.00 22.97 139 ARG E N 1
ATOM 8851 C CA . ARG E 1 143 ? 152.314 17.973 170.569 1.00 24.69 139 ARG E CA 1
ATOM 8852 C C . ARG E 1 143 ? 153.310 16.853 170.752 1.00 25.03 139 ARG E C 1
ATOM 8853 O O . ARG E 1 143 ? 154.511 17.017 170.485 1.00 25.41 139 ARG E O 1
ATOM 8861 N N . THR E 1 144 ? 152.807 15.712 171.208 1.00 25.22 140 THR E N 1
ATOM 8862 C CA . THR E 1 144 ? 153.649 14.569 171.499 1.00 26.43 140 THR E CA 1
ATOM 8863 C C . THR E 1 144 ? 154.355 14.091 170.232 1.00 25.35 140 THR E C 1
ATOM 8864 O O . THR E 1 144 ? 155.522 13.688 170.289 1.00 25.23 140 THR E O 1
ATOM 8868 N N . LEU E 1 145 ? 153.645 14.129 169.105 1.00 24.20 141 LEU E N 1
ATOM 8869 C CA . LEU E 1 145 ? 154.242 13.777 167.826 1.00 23.47 141 LEU E CA 1
ATOM 8870 C C . LEU E 1 145 ? 155.405 14.696 167.528 1.00 22.54 141 LEU E C 1
ATOM 8871 O O . LEU E 1 145 ? 156.518 14.236 167.258 1.00 23.79 141 LEU E O 1
ATOM 8876 N N . ALA E 1 146 ? 155.151 15.995 167.609 1.00 21.26 142 ALA E N 1
ATOM 8877 C CA . ALA E 1 146 ? 156.184 16.977 167.390 1.00 20.28 142 ALA E CA 1
ATOM 8878 C C . ALA E 1 146 ? 157.353 16.765 168.357 1.00 20.35 142 ALA E C 1
ATOM 8879 O O . ALA E 1 146 ? 158.503 16.903 167.946 1.00 19.47 142 ALA E O 1
ATOM 8881 N N . ASP E 1 147 ? 157.045 16.445 169.626 1.00 20.67 143 ASP E N 1
ATOM 8882 C CA . ASP E 1 147 ? 158.059 16.232 170.658 1.00 20.76 143 ASP E CA 1
ATOM 8883 C C . ASP E 1 147 ? 159.001 15.097 170.264 1.00 20.51 143 ASP E C 1
ATOM 8884 O O . ASP E 1 147 ? 160.184 15.112 170.647 1.00 20.25 143 ASP E O 1
ATOM 8889 N N . ASN E 1 148 ? 158.494 14.121 169.499 1.00 19.55 144 ASN E N 1
ATOM 8890 C CA . ASN E 1 148 ? 159.268 12.917 169.158 1.00 19.27 144 ASN E CA 1
ATOM 8891 C C . ASN E 1 148 ? 159.797 12.866 167.728 1.00 19.13 144 ASN E C 1
ATOM 8892 O O . ASN E 1 148 ? 160.424 11.876 167.337 1.00 19.31 144 ASN E O 1
ATOM 8897 N N . LEU E 1 149 ? 159.575 13.925 166.955 1.00 18.80 145 LEU E N 1
ATOM 8898 C CA . LEU E 1 149 ? 160.029 13.975 165.567 1.00 18.47 145 LEU E CA 1
ATOM 8899 C C . LEU E 1 149 ? 161.346 14.713 165.423 1.00 18.55 145 LEU E C 1
ATOM 8900 O O . LEU E 1 149 ? 161.598 15.704 166.107 1.00 17.98 145 LEU E O 1
ATOM 8905 N N . TRP E 1 150 ? 162.157 14.233 164.491 1.00 19.03 146 TRP E N 1
ATOM 8906 C CA . TRP E 1 150 ? 163.398 14.892 164.102 1.00 19.25 146 TRP E CA 1
ATOM 8907 C C . TRP E 1 150 ? 163.368 15.147 162.610 1.00 19.05 146 TRP E C 1
ATOM 8908 O O . TRP E 1 150 ? 162.753 14.408 161.855 1.00 19.28 146 TRP E O 1
ATOM 8919 N N . ALA E 1 151 ? 164.028 16.210 162.187 1.00 19.41 147 ALA E N 1
ATOM 8920 C CA . ALA E 1 151 ? 164.020 16.618 160.794 1.00 19.51 147 ALA E CA 1
ATOM 8921 C C . ALA E 1 151 ? 165.414 16.817 160.267 1.00 19.91 147 ALA E C 1
ATOM 8922 O O . ALA E 1 151 ? 166.306 17.307 160.972 1.00 21.08 147 ALA E O 1
ATOM 8924 N N . VAL E 1 152 ? 165.613 16.420 159.023 1.00 20.14 148 VAL E N 1
ATOM 8925 C CA . VAL E 1 152 ? 166.871 16.649 158.332 1.00 20.65 148 VAL E CA 1
ATOM 8926 C C . VAL E 1 152 ? 166.737 18.015 157.693 1.00 21.13 148 VAL E C 1
ATOM 8927 O O . VAL E 1 152 ? 165.810 18.239 156.903 1.00 21.36 148 VAL E O 1
ATOM 8931 N N . HIS E 1 153 ? 167.647 18.922 158.038 1.00 21.16 149 HIS E N 1
ATOM 8932 C CA . HIS E 1 153 ? 167.745 20.219 157.396 1.00 21.04 149 HIS E CA 1
ATOM 8933 C C . HIS E 1 153 ? 169.008 20.251 156.549 1.00 23.07 149 HIS E C 1
ATOM 8934 O O . HIS E 1 153 ? 170.050 19.758 156.985 1.00 23.50 149 HIS E O 1
ATOM 8941 N N . THR E 1 154 ? 168.923 20.813 155.344 1.00 24.78 150 THR E N 1
ATOM 8942 C CA . THR E 1 154 ? 170.092 21.013 154.483 1.00 27.27 150 THR E CA 1
ATOM 8943 C C . THR E 1 154 ? 170.001 22.337 153.750 1.00 29.11 150 THR E C 1
ATOM 8944 O O . THR E 1 154 ? 168.941 22.968 153.716 1.00 28.38 150 THR E O 1
ATOM 8948 N N . ASN E 1 155 ? 171.122 22.754 153.173 1.00 32.95 151 ASN E N 1
ATOM 8949 C CA . ASN E 1 155 ? 171.165 23.960 152.347 1.00 35.50 151 ASN E CA 1
ATOM 8950 C C . ASN E 1 155 ? 171.014 23.670 150.859 1.00 38.84 151 ASN E C 1
ATOM 8951 O O . ASN E 1 155 ? 170.962 24.599 150.068 1.00 40.84 151 ASN E O 1
ATOM 8956 N N . ARG E 1 156 ? 170.925 22.397 150.478 1.00 42.62 152 ARG E N 1
ATOM 8957 C CA . ARG E 1 156 ? 170.779 22.022 149.061 1.00 45.41 152 ARG E CA 1
ATOM 8958 C C . ARG E 1 156 ? 169.340 21.594 148.770 1.00 45.44 152 ARG E C 1
ATOM 8959 O O . ARG E 1 156 ? 168.448 22.438 148.623 1.00 45.72 152 ARG E O 1
ATOM 8961 N N . ASP E 1 178 ? 179.903 24.141 149.383 1.00 43.16 174 ASP E N 1
ATOM 8962 C CA . ASP E 1 178 ? 179.708 23.994 150.825 1.00 43.39 174 ASP E CA 1
ATOM 8963 C C . ASP E 1 178 ? 178.357 23.307 151.139 1.00 42.90 174 ASP E C 1
ATOM 8964 O O . ASP E 1 178 ? 177.324 23.954 151.147 1.00 43.09 174 ASP E O 1
ATOM 8966 N N . TYR E 1 179 ? 178.370 21.991 151.369 1.00 43.47 175 TYR E N 1
ATOM 8967 C CA . TYR E 1 179 ? 177.151 21.230 151.720 1.00 41.66 175 TYR E CA 1
ATOM 8968 C C . TYR E 1 179 ? 176.972 21.113 153.231 1.00 40.28 175 TYR E C 1
ATOM 8969 O O . TYR E 1 179 ? 177.906 20.760 153.939 1.00 40.94 175 TYR E O 1
ATOM 8978 N N . TYR E 1 180 ? 175.766 21.403 153.706 1.00 38.71 176 TYR E N 1
ATOM 8979 C CA . TYR E 1 180 ? 175.432 21.298 155.120 1.00 37.93 176 TYR E CA 1
ATOM 8980 C C . TYR E 1 180 ? 174.234 20.393 155.312 1.00 36.25 176 TYR E C 1
ATOM 8981 O O . TYR E 1 180 ? 173.258 20.485 154.564 1.00 36.72 176 TYR E O 1
ATOM 8990 N N . GLU E 1 181 ? 174.320 19.508 156.300 1.00 33.99 177 GLU E N 1
ATOM 8991 C CA . GLU E 1 181 ? 173.209 18.644 156.653 1.00 31.91 177 GLU E CA 1
ATOM 8992 C C . GLU E 1 181 ? 173.229 18.417 158.140 1.00 30.72 177 GLU E C 1
ATOM 8993 O O . GLU E 1 181 ? 174.251 18.009 158.688 1.00 32.65 177 GLU E O 1
ATOM 8999 N N . VAL E 1 182 ? 172.095 18.662 158.789 1.00 28.97 178 VAL E N 1
ATOM 9000 C CA . VAL E 1 182 ? 171.971 18.485 160.229 1.00 27.84 178 VAL E CA 1
ATOM 9001 C C . VAL E 1 182 ? 170.585 17.932 160.585 1.00 26.62 178 VAL E C 1
ATOM 9002 O O . VAL E 1 182 ? 169.592 18.284 159.960 1.00 26.48 178 VAL E O 1
ATOM 9006 N N . GLU E 1 183 ? 170.538 17.058 161.592 1.00 25.64 179 GLU E N 1
ATOM 9007 C CA . GLU E 1 183 ? 169.284 16.559 162.136 1.00 24.02 179 GLU E CA 1
ATOM 9008 C C . GLU E 1 183 ? 168.941 17.337 163.398 1.00 22.87 179 GLU E C 1
ATOM 9009 O O . GLU E 1 183 ? 169.700 17.298 164.366 1.00 24.34 179 GLU E O 1
ATOM 9015 N N . HIS E 1 184 ? 167.832 18.075 163.347 1.00 20.89 180 HIS E N 1
ATOM 9016 C CA . HIS E 1 184 ? 167.344 18.895 164.452 1.00 19.68 180 HIS E CA 1
ATOM 9017 C C . HIS E 1 184 ? 166.044 18.325 164.974 1.00 19.04 180 HIS E C 1
ATOM 9018 O O . HIS E 1 184 ? 165.273 17.777 164.211 1.00 18.80 180 HIS E O 1
ATOM 9025 N N . PRO E 1 185 ? 165.776 18.483 166.280 1.00 18.44 181 PRO E N 1
ATOM 9026 C CA . PRO E 1 185 ? 164.462 18.099 166.739 1.00 17.63 181 PRO E CA 1
ATOM 9027 C C . PRO E 1 185 ? 163.428 19.051 166.173 1.00 16.64 181 PRO E C 1
ATOM 9028 O O . PRO E 1 185 ? 163.725 20.214 165.953 1.00 15.81 181 PRO E O 1
ATOM 9032 N N . VAL E 1 186 ? 162.225 18.533 165.930 1.00 16.40 182 VAL E N 1
ATOM 9033 C CA . VAL E 1 186 ? 161.093 19.345 165.486 1.00 15.80 182 VAL E CA 1
ATOM 9034 C C . VAL E 1 186 ? 160.611 20.268 166.604 1.00 15.87 182 VAL E C 1
ATOM 9035 O O . VAL E 1 186 ? 160.063 21.338 166.339 1.00 15.46 182 VAL E O 1
ATOM 9039 N N . VAL E 1 187 ? 160.834 19.863 167.846 1.00 16.40 183 VAL E N 1
ATOM 9040 C CA . VAL E 1 187 ? 160.558 20.717 168.999 1.00 17.20 183 VAL E CA 1
ATOM 9041 C C . VAL E 1 187 ? 161.829 20.908 169.797 1.00 17.83 183 VAL E C 1
ATOM 9042 O O . VAL E 1 187 ? 162.482 19.944 170.163 1.00 17.97 183 VAL E O 1
ATOM 9046 N N . ARG E 1 188 ? 162.193 22.160 170.027 1.00 19.02 184 ARG E N 1
ATOM 9047 C CA . ARG E 1 188 ? 163.358 22.496 170.835 1.00 20.36 184 ARG E CA 1
ATOM 9048 C C . ARG E 1 188 ? 162.890 23.282 172.040 1.00 20.50 184 ARG E C 1
ATOM 9049 O O . ARG E 1 188 ? 161.858 23.924 172.007 1.00 20.35 184 ARG E O 1
ATOM 9057 N N . VAL E 1 189 ? 163.649 23.188 173.120 1.00 21.10 185 VAL E N 1
ATOM 9058 C CA . VAL E 1 189 ? 163.356 23.901 174.341 1.00 20.96 185 VAL E CA 1
ATOM 9059 C C . VAL E 1 189 ? 164.199 25.161 174.280 1.00 21.19 185 VAL E C 1
ATOM 9060 O O . VAL E 1 189 ? 165.425 25.108 174.206 1.00 20.48 185 VAL E O 1
ATOM 9064 N N . HIS E 1 190 ? 163.514 26.288 174.323 1.00 21.86 186 HIS E N 1
ATOM 9065 C CA . HIS E 1 190 ? 164.152 27.576 174.201 1.00 23.15 186 HIS E CA 1
ATOM 9066 C C . HIS E 1 190 ? 165.073 27.799 175.419 1.00 24.04 186 HIS E C 1
ATOM 9067 O O . HIS E 1 190 ? 164.612 27.738 176.553 1.00 24.33 186 HIS E O 1
ATOM 9074 N N . PRO E 1 191 ? 166.364 28.066 175.171 1.00 24.96 187 PRO E N 1
ATOM 9075 C CA . PRO E 1 191 ? 167.359 28.114 176.245 1.00 26.78 187 PRO E CA 1
ATOM 9076 C C . PRO E 1 191 ? 167.204 29.282 177.217 1.00 28.40 187 PRO E C 1
ATOM 9077 O O . PRO E 1 191 ? 167.650 29.170 178.359 1.00 29.61 187 PRO E O 1
ATOM 9081 N N . GLU E 1 192 ? 166.634 30.399 176.763 1.00 28.92 188 GLU E N 1
ATOM 9082 C CA . GLU E 1 192 ? 166.355 31.556 177.642 1.00 29.25 188 GLU E CA 1
ATOM 9083 C C . GLU E 1 192 ? 164.955 31.563 178.269 1.00 29.32 188 GLU E C 1
ATOM 9084 O O . GLU E 1 192 ? 164.823 31.952 179.417 1.00 30.88 188 GLU E O 1
ATOM 9090 N N . THR E 1 193 ? 163.919 31.157 177.535 1.00 28.24 189 THR E N 1
ATOM 9091 C CA . THR E 1 193 ? 162.549 31.213 178.062 1.00 27.81 189 THR E CA 1
ATOM 9092 C C . THR E 1 193 ? 162.078 29.898 178.656 1.00 27.16 189 THR E C 1
ATOM 9093 O O . THR E 1 193 ? 161.109 29.873 179.418 1.00 26.98 189 THR E O 1
ATOM 9097 N N . GLY E 1 194 ? 162.729 28.802 178.281 1.00 26.46 190 GLY E N 1
ATOM 9098 C CA . GLY E 1 194 ? 162.255 27.476 178.655 1.00 26.69 190 GLY E CA 1
ATOM 9099 C C . GLY E 1 194 ? 161.027 26.994 177.883 1.00 26.16 190 GLY E C 1
ATOM 9100 O O . GLY E 1 194 ? 160.600 25.854 178.068 1.00 24.84 190 GLY E O 1
ATOM 9101 N N . GLU E 1 195 ? 160.482 27.830 177.001 1.00 26.46 191 GLU E N 1
ATOM 9102 C CA A GLU E 1 195 ? 159.276 27.475 176.259 0.50 27.09 191 GLU E CA 1
ATOM 9103 C CA B GLU E 1 195 ? 159.276 27.474 176.264 0.50 26.45 191 GLU E CA 1
ATOM 9104 C C . GLU E 1 195 ? 159.606 26.509 175.127 1.00 26.27 191 GLU E C 1
ATOM 9105 O O . GLU E 1 195 ? 160.676 26.588 174.527 1.00 25.20 191 GLU E O 1
ATOM 9116 N N . ARG E 1 196 ? 158.692 25.582 174.856 1.00 26.09 192 ARG E N 1
ATOM 9117 C CA . ARG E 1 196 ? 158.874 24.680 173.730 1.00 26.21 192 ARG E CA 1
ATOM 9118 C C . ARG E 1 196 ? 158.437 25.389 172.458 1.00 24.91 192 ARG E C 1
ATOM 9119 O O . ARG E 1 196 ? 157.415 26.082 172.435 1.00 25.01 192 ARG E O 1
ATOM 9127 N N . VAL E 1 197 ? 159.235 25.234 171.412 1.00 22.73 193 VAL E N 1
ATOM 9128 C CA . VAL E 1 197 ? 158.986 25.900 170.144 1.00 20.77 193 VAL E CA 1
ATOM 9129 C C . VAL E 1 197 ? 159.232 24.955 168.985 1.00 19.06 193 VAL E C 1
ATOM 9130 O O . VAL E 1 197 ? 160.084 24.065 169.067 1.00 19.54 193 VAL E O 1
ATOM 9134 N N . LEU E 1 198 ? 158.491 25.143 167.907 1.00 17.54 194 LEU E N 1
ATOM 9135 C CA . LEU E 1 198 ? 158.683 24.326 166.711 1.00 16.54 194 LEU E CA 1
ATOM 9136 C C . LEU E 1 198 ? 159.914 24.792 165.923 1.00 16.13 194 LEU E C 1
ATOM 9137 O O . LEU E 1 198 ? 160.260 25.971 165.936 1.00 15.44 194 LEU E O 1
ATOM 9142 N N . LEU E 1 199 ? 160.592 23.840 165.296 1.00 16.16 195 LEU E N 1
ATOM 9143 C CA . LEU E 1 199 ? 161.751 24.137 164.463 1.00 16.58 195 LEU E CA 1
ATOM 9144 C C . LEU E 1 199 ? 161.558 23.413 163.140 1.00 16.75 195 LEU E C 1
ATOM 9145 O O . LEU E 1 199 ? 161.798 22.220 163.042 1.00 17.37 195 LEU E O 1
ATOM 9150 N N . LEU E 1 200 ? 161.056 24.137 162.145 1.00 17.19 196 LEU E N 1
ATOM 9151 C CA . LEU E 1 200 ? 160.786 23.594 160.816 1.00 17.43 196 LEU E CA 1
ATOM 9152 C C . LEU E 1 200 ? 161.258 24.576 159.735 1.00 18.01 196 LEU E C 1
ATOM 9153 O O . LEU E 1 200 ? 162.422 24.972 159.757 1.00 17.51 196 LEU E O 1
ATOM 9158 N N . GLY E 1 201 ? 160.378 25.002 158.825 1.00 18.60 197 GLY E N 1
ATOM 9159 C CA . GLY E 1 201 ? 160.767 25.963 157.781 1.00 19.61 197 GLY E CA 1
ATOM 9160 C C . GLY E 1 201 ? 161.388 25.284 156.579 1.00 20.62 197 GLY E C 1
ATOM 9161 O O . GLY E 1 201 ? 161.511 24.057 156.560 1.00 21.40 197 GLY E O 1
ATOM 9162 N N . HIS E 1 202 ? 161.765 26.073 155.570 1.00 21.48 198 HIS E N 1
ATOM 9163 C CA . HIS E 1 202 ? 161.996 25.521 154.238 1.00 22.46 198 HIS E CA 1
ATOM 9164 C C . HIS E 1 202 ? 163.308 24.807 154.037 1.00 22.37 198 HIS E C 1
ATOM 9165 O O . HIS E 1 202 ? 163.533 24.299 152.962 1.00 22.97 198 HIS E O 1
ATOM 9172 N N . PHE E 1 203 ? 164.168 24.749 155.045 1.00 21.68 199 PHE E N 1
ATOM 9173 C CA . PHE E 1 203 ? 165.394 23.954 154.910 1.00 22.02 199 PHE E CA 1
ATOM 9174 C C . PHE E 1 203 ? 165.186 22.479 155.247 1.00 21.33 199 PHE E C 1
ATOM 9175 O O . PHE E 1 203 ? 166.092 21.677 155.107 1.00 20.56 199 PHE E O 1
ATOM 9183 N N . VAL E 1 204 ? 163.985 22.133 155.701 1.00 21.03 200 VAL E N 1
ATOM 9184 C CA . VAL E 1 204 ? 163.657 20.752 156.039 1.00 21.00 200 VAL E CA 1
ATOM 9185 C C . VAL E 1 204 ? 163.538 19.938 154.756 1.00 22.00 200 VAL E C 1
ATOM 9186 O O . VAL E 1 204 ? 162.719 20.259 153.909 1.00 22.19 200 VAL E O 1
ATOM 9190 N N . LYS E 1 205 ? 164.343 18.879 154.628 1.00 23.09 201 LYS E N 1
ATOM 9191 C CA . LYS E 1 205 ? 164.222 17.934 153.510 1.00 23.25 201 LYS E CA 1
ATOM 9192 C C . LYS E 1 205 ? 163.272 16.773 153.857 1.00 23.27 201 LYS E C 1
ATOM 9193 O O . LYS E 1 205 ? 162.571 16.267 152.981 1.00 23.56 201 LYS E O 1
ATOM 9195 N N . SER E 1 206 ? 163.259 16.349 155.122 1.00 23.14 202 SER E N 1
ATOM 9196 C CA . SER E 1 206 ? 162.508 15.160 155.530 1.00 23.11 202 SER E CA 1
ATOM 9197 C C . SER E 1 206 ? 162.449 15.000 157.041 1.00 22.55 202 SER E C 1
ATOM 9198 O O . SER E 1 206 ? 163.179 15.647 157.766 1.00 21.60 202 SER E O 1
ATOM 9201 N N . PHE E 1 207 ? 161.592 14.093 157.491 1.00 23.57 203 PHE E N 1
ATOM 9202 C CA . PHE E 1 207 ? 161.540 13.716 158.892 1.00 24.33 203 PHE E CA 1
ATOM 9203 C C . PHE E 1 207 ? 162.160 12.342 159.065 1.00 23.92 203 PHE E C 1
ATOM 9204 O O . PHE E 1 207 ? 161.861 11.411 158.327 1.00 24.27 203 PHE E O 1
ATOM 9212 N N . VAL E 1 208 ? 163.037 12.226 160.052 1.00 24.00 204 VAL E N 1
ATOM 9213 C CA . VAL E 1 208 ? 163.845 11.019 160.254 1.00 23.48 204 VAL E CA 1
ATOM 9214 C C . VAL E 1 208 ? 162.967 9.799 160.478 1.00 22.42 204 VAL E C 1
ATOM 9215 O O . VAL E 1 208 ? 162.082 9.822 161.332 1.00 20.83 204 VAL E O 1
ATOM 9219 N N . GLY E 1 209 ? 163.220 8.751 159.699 1.00 22.55 205 GLY E N 1
ATOM 9220 C CA . GLY E 1 209 ? 162.528 7.478 159.850 1.00 22.67 205 GLY E CA 1
ATOM 9221 C C . GLY E 1 209 ? 161.194 7.350 159.122 1.00 23.49 205 GLY E C 1
ATOM 9222 O O . GLY E 1 209 ? 160.546 6.301 159.212 1.00 23.77 205 GLY E O 1
ATOM 9223 N N . LEU E 1 210 ? 160.773 8.404 158.413 1.00 23.53 206 LEU E N 1
ATOM 9224 C CA . LEU E 1 210 ? 159.464 8.454 157.766 1.00 24.21 206 LEU E CA 1
ATOM 9225 C C . LEU E 1 210 ? 159.580 8.402 156.242 1.00 25.45 206 LEU E C 1
ATOM 9226 O O . LEU E 1 210 ? 160.562 8.857 155.675 1.00 25.65 206 LEU E O 1
ATOM 9231 N N . LYS E 1 211 ? 158.572 7.845 155.580 1.00 27.10 207 LYS E N 1
ATOM 9232 C CA . LYS E 1 211 ? 158.515 7.883 154.120 1.00 28.01 207 LYS E CA 1
ATOM 9233 C C . LYS E 1 211 ? 158.342 9.347 153.663 1.00 28.47 207 LYS E C 1
ATOM 9234 O O . LYS E 1 211 ? 157.784 10.178 154.380 1.00 27.67 207 LYS E O 1
ATOM 9236 N N . ASP E 1 212 ? 158.793 9.657 152.453 1.00 30.38 208 ASP E N 1
ATOM 9237 C CA . ASP E 1 212 ? 158.773 11.041 151.966 1.00 30.63 208 ASP E CA 1
ATOM 9238 C C . ASP E 1 212 ? 157.364 11.633 151.874 1.00 29.87 208 ASP E C 1
ATOM 9239 O O . ASP E 1 212 ? 157.174 12.822 152.142 1.00 30.24 208 ASP E O 1
ATOM 9244 N N . THR E 1 213 ? 156.380 10.807 151.527 1.00 29.10 209 THR E N 1
ATOM 9245 C CA . THR E 1 213 ? 154.984 11.247 151.515 1.00 28.78 209 THR E CA 1
ATOM 9246 C C . THR E 1 213 ? 154.487 11.650 152.891 1.00 26.64 209 THR E C 1
ATOM 9247 O O . THR E 1 213 ? 153.705 12.598 153.030 1.00 27.34 209 THR E O 1
ATOM 9251 N N . GLU E 1 214 ? 154.941 10.930 153.903 1.00 24.33 210 GLU E N 1
ATOM 9252 C CA . GLU E 1 214 ? 154.593 11.227 155.295 1.00 22.86 210 GLU E CA 1
ATOM 9253 C C . GLU E 1 214 ? 155.295 12.488 155.808 1.00 21.36 210 GLU E C 1
ATOM 9254 O O . GLU E 1 214 ? 154.700 13.288 156.520 1.00 20.59 210 GLU E O 1
ATOM 9260 N N . SER E 1 215 ? 156.549 12.664 155.424 1.00 20.88 211 SER E N 1
ATOM 9261 C CA . SER E 1 215 ? 157.267 13.892 155.715 1.00 20.74 211 SER E CA 1
ATOM 9262 C C . SER E 1 215 ? 156.561 15.114 155.122 1.00 20.65 211 SER E C 1
ATOM 9263 O O . SER E 1 215 ? 156.387 16.127 155.794 1.00 21.37 211 SER E O 1
ATOM 9266 N N . ALA E 1 216 ? 156.126 15.009 153.879 1.00 20.79 212 ALA E N 1
ATOM 9267 C CA . ALA E 1 216 ? 155.422 16.107 153.214 1.00 20.83 212 ALA E CA 1
ATOM 9268 C C . ALA E 1 216 ? 154.106 16.469 153.918 1.00 20.34 212 ALA E C 1
ATOM 9269 O O . ALA E 1 216 ? 153.779 17.640 154.077 1.00 20.50 212 ALA E O 1
ATOM 9271 N N . ALA E 1 217 ? 153.347 15.456 154.309 1.00 19.94 213 ALA E N 1
ATOM 9272 C CA . ALA E 1 217 ? 152.044 15.669 154.908 1.00 19.48 213 ALA E CA 1
ATOM 9273 C C . ALA E 1 217 ? 152.176 16.269 156.314 1.00 19.02 213 ALA E C 1
ATOM 9274 O O . ALA E 1 217 ? 151.436 17.193 156.667 1.00 19.01 213 ALA E O 1
ATOM 9276 N N . LEU E 1 218 ? 153.123 15.762 157.095 1.00 17.90 214 LEU E N 1
ATOM 9277 C CA . LEU E 1 218 ? 153.318 16.268 158.439 1.00 17.63 214 LEU E CA 1
ATOM 9278 C C . LEU E 1 218 ? 153.948 17.677 158.431 1.00 17.29 214 LEU E C 1
ATOM 9279 O O . LEU E 1 218 ? 153.566 18.523 159.227 1.00 16.24 214 LEU E O 1
ATOM 9284 N N . PHE E 1 219 ? 154.888 17.909 157.520 1.00 17.42 215 PHE E N 1
ATOM 9285 C CA . PHE E 1 219 ? 155.491 19.224 157.343 1.00 18.10 215 PHE E CA 1
ATOM 9286 C C . PHE E 1 219 ? 154.432 20.290 157.037 1.00 18.83 215 PHE E C 1
ATOM 9287 O O . PHE E 1 219 ? 154.374 21.342 157.684 1.00 18.50 215 PHE E O 1
ATOM 9295 N N . ARG E 1 220 ? 153.559 19.977 156.095 1.00 19.82 216 ARG E N 1
ATOM 9296 C CA . ARG E 1 220 ? 152.444 20.854 155.751 1.00 20.88 216 ARG E CA 1
ATOM 9297 C C . ARG E 1 220 ? 151.489 21.083 156.942 1.00 19.41 216 ARG E C 1
ATOM 9298 O O . ARG E 1 220 ? 151.055 22.203 157.197 1.00 18.56 216 ARG E O 1
ATOM 9306 N N . LEU E 1 221 ? 151.170 20.013 157.660 1.00 18.30 217 LEU E N 1
ATOM 9307 C CA . LEU E 1 221 ? 150.326 20.095 158.836 1.00 17.65 217 LEU E CA 1
ATOM 9308 C C . LEU E 1 221 ? 150.882 21.060 159.887 1.00 16.91 217 LEU E C 1
ATOM 9309 O O . LEU E 1 221 ? 150.181 21.954 160.371 1.00 16.90 217 LEU E O 1
ATOM 9314 N N . PHE E 1 222 ? 152.142 20.887 160.239 1.00 16.05 218 PHE E N 1
ATOM 9315 C CA . PHE E 1 222 ? 152.763 21.771 161.212 1.00 15.27 218 PHE E CA 1
ATOM 9316 C C . PHE E 1 222 ? 152.966 23.176 160.661 1.00 15.32 218 PHE E C 1
ATOM 9317 O O . PHE E 1 222 ? 152.651 24.150 161.337 1.00 15.51 218 PHE E O 1
ATOM 9325 N N . GLN E 1 223 ? 153.434 23.298 159.421 1.00 15.54 219 GLN E N 1
ATOM 9326 C CA . GLN E 1 223 ? 153.586 24.621 158.812 1.00 15.78 219 GLN E CA 1
ATOM 9327 C C . GLN E 1 223 ? 152.248 25.377 158.730 1.00 16.30 219 GLN E C 1
ATOM 9328 O O . GLN E 1 223 ? 152.211 26.578 158.966 1.00 16.30 219 GLN E O 1
ATOM 9334 N N . ASP E 1 224 ? 151.165 24.672 158.404 1.00 16.90 220 ASP E N 1
ATOM 9335 C CA . ASP E 1 224 ? 149.835 25.278 158.393 1.00 17.67 220 ASP E CA 1
ATOM 9336 C C . ASP E 1 224 ? 149.500 25.923 159.714 1.00 17.71 220 ASP E C 1
ATOM 9337 O O . ASP E 1 224 ? 148.940 27.028 159.748 1.00 18.24 220 ASP E O 1
ATOM 9342 N N . ARG E 1 225 ? 149.821 25.233 160.797 1.00 17.50 221 ARG E N 1
ATOM 9343 C CA . ARG E 1 225 ? 149.596 25.779 162.133 1.00 18.04 221 ARG E CA 1
ATOM 9344 C C . ARG E 1 225 ? 150.534 26.914 162.502 1.00 17.47 221 ARG E C 1
ATOM 9345 O O . ARG E 1 225 ? 150.127 27.841 163.177 1.00 17.61 221 ARG E O 1
ATOM 9353 N N . ILE E 1 226 ? 151.774 26.865 162.039 1.00 16.93 222 ILE E N 1
ATOM 9354 C CA . ILE E 1 226 ? 152.690 27.956 162.285 1.00 16.89 222 ILE E CA 1
ATOM 9355 C C . ILE E 1 226 ? 152.302 29.262 161.557 1.00 17.34 222 ILE E C 1
ATOM 9356 O O . ILE E 1 226 ? 152.344 30.353 162.141 1.00 16.63 222 ILE E O 1
ATOM 9361 N N . THR E 1 227 ? 151.896 29.141 160.293 1.00 18.48 223 THR E N 1
ATOM 9362 C CA . THR E 1 227 ? 151.675 30.304 159.424 1.00 19.25 223 THR E CA 1
ATOM 9363 C C . THR E 1 227 ? 150.222 30.773 159.360 1.00 20.03 223 THR E C 1
ATOM 9364 O O . THR E 1 227 ? 149.904 31.705 158.646 1.00 19.65 223 THR E O 1
ATOM 9368 N N . ARG E 1 228 ? 149.344 30.110 160.096 1.00 22.29 224 ARG E N 1
ATOM 9369 C CA . ARG E 1 228 ? 147.997 30.605 160.365 1.00 24.45 224 ARG E CA 1
ATOM 9370 C C . ARG E 1 228 ? 148.086 32.102 160.647 1.00 23.41 224 ARG E C 1
ATOM 9371 O O . ARG E 1 228 ? 148.952 32.534 161.414 1.00 22.96 224 ARG E O 1
ATOM 9379 N N . LEU E 1 229 ? 147.244 32.907 160.006 1.00 22.61 225 LEU E N 1
ATOM 9380 C CA . LEU E 1 229 ? 147.390 34.364 160.092 1.00 21.91 225 LEU E CA 1
ATOM 9381 C C . LEU E 1 229 ? 147.410 34.887 161.534 1.00 21.23 225 LEU E C 1
ATOM 9382 O O . LEU E 1 229 ? 148.175 35.814 161.855 1.00 19.60 225 LEU E O 1
ATOM 9387 N N . GLU E 1 230 ? 146.595 34.265 162.387 1.00 21.21 226 GLU E N 1
ATOM 9388 C CA . GLU E 1 230 ? 146.549 34.567 163.821 1.00 21.44 226 GLU E CA 1
ATOM 9389 C C . GLU E 1 230 ? 147.898 34.502 164.543 1.00 20.59 226 GLU E C 1
ATOM 9390 O O . GLU E 1 230 ? 148.082 35.213 165.524 1.00 20.24 226 GLU E O 1
ATOM 9396 N N . ASN E 1 231 ? 148.801 33.626 164.095 1.00 19.90 227 ASN E N 1
ATOM 9397 C CA . ASN E 1 231 ? 150.147 33.543 164.661 1.00 19.55 227 ASN E CA 1
ATOM 9398 C C . ASN E 1 231 ? 151.174 34.418 163.962 1.00 17.83 227 ASN E C 1
ATOM 9399 O O . ASN E 1 231 ? 152.374 34.218 164.167 1.00 17.51 227 ASN E O 1
ATOM 9404 N N . THR E 1 232 ? 150.724 35.367 163.143 1.00 16.32 228 THR E N 1
ATOM 9405 C CA . THR E 1 232 ? 151.651 36.172 162.376 1.00 15.30 228 THR E CA 1
ATOM 9406 C C . THR E 1 232 ? 151.435 37.655 162.547 1.00 14.98 228 THR E C 1
ATOM 9407 O O . THR E 1 232 ? 150.347 38.108 162.881 1.00 15.15 228 THR E O 1
ATOM 9411 N N . VAL E 1 233 ? 152.512 38.403 162.346 1.00 14.75 229 VAL E N 1
ATOM 9412 C CA . VAL E 1 233 ? 152.452 39.843 162.227 1.00 14.74 229 VAL E CA 1
ATOM 9413 C C . VAL E 1 233 ? 153.119 40.188 160.915 1.00 14.75 229 VAL E C 1
ATOM 9414 O O . VAL E 1 233 ? 154.092 39.553 160.520 1.00 14.51 229 VAL E O 1
ATOM 9418 N N . ARG E 1 234 ? 152.575 41.185 160.233 1.00 15.24 230 ARG E N 1
ATOM 9419 C CA . ARG E 1 234 ? 153.086 41.599 158.945 1.00 15.34 230 ARG E CA 1
ATOM 9420 C C . ARG E 1 234 ? 153.390 43.074 158.979 1.00 16.25 230 ARG E C 1
ATOM 9421 O O . ARG E 1 234 ? 152.514 43.891 159.266 1.00 16.65 230 ARG E O 1
ATOM 9429 N N . TRP E 1 235 ? 154.653 43.408 158.728 1.00 17.37 231 TRP E N 1
ATOM 9430 C CA . TRP E 1 235 ? 155.169 44.764 158.944 1.00 17.85 231 TRP E CA 1
ATOM 9431 C C . TRP E 1 235 ? 155.344 45.507 157.639 1.00 17.64 231 TRP E C 1
ATOM 9432 O O . TRP E 1 235 ? 155.892 44.973 156.687 1.00 17.35 231 TRP E O 1
ATOM 9443 N N . SER E 1 236 ? 154.855 46.739 157.618 1.00 18.44 232 SER E N 1
ATOM 9444 C CA . SER E 1 236 ? 155.074 47.675 156.522 1.00 18.75 232 SER E CA 1
ATOM 9445 C C . SER E 1 236 ? 156.279 48.540 156.861 1.00 18.36 232 SER E C 1
ATOM 9446 O O . SER E 1 236 ? 156.238 49.341 157.779 1.00 17.81 232 SER E O 1
ATOM 9449 N N . TRP E 1 237 ? 157.341 48.394 156.082 1.00 18.41 233 TRP E N 1
ATOM 9450 C CA . TRP E 1 237 ? 158.567 49.097 156.356 1.00 18.41 233 TRP E CA 1
ATOM 9451 C C . TRP E 1 237 ? 158.473 50.584 156.013 1.00 19.09 233 TRP E C 1
ATOM 9452 O O . TRP E 1 237 ? 157.881 50.966 155.011 1.00 18.51 233 TRP E O 1
ATOM 9463 N N . LYS E 1 238 ? 159.074 51.404 156.873 1.00 20.96 234 LYS E N 1
ATOM 9464 C CA . LYS E 1 238 ? 159.279 52.824 156.623 1.00 22.99 234 LYS E CA 1
ATOM 9465 C C . LYS E 1 238 ? 160.754 53.138 156.865 1.00 22.72 234 LYS E C 1
ATOM 9466 O O . LYS E 1 238 ? 161.419 52.470 157.645 1.00 22.63 234 LYS E O 1
ATOM 9472 N N . PRO E 1 239 ? 161.272 54.181 156.207 1.00 22.98 235 PRO E N 1
ATOM 9473 C CA . PRO E 1 239 ? 162.630 54.580 156.543 1.00 22.37 235 PRO E CA 1
ATOM 9474 C C . PRO E 1 239 ? 162.770 54.795 158.049 1.00 21.61 235 PRO E C 1
ATOM 9475 O O . PRO E 1 239 ? 161.849 55.298 158.690 1.00 20.67 235 PRO E O 1
ATOM 9479 N N . GLY E 1 240 ? 163.914 54.408 158.599 1.00 21.53 236 GLY E N 1
ATOM 9480 C CA . GLY E 1 240 ? 164.160 54.528 160.032 1.00 22.12 236 GLY E CA 1
ATOM 9481 C C . GLY E 1 240 ? 163.693 53.334 160.852 1.00 21.68 236 GLY E C 1
ATOM 9482 O O . GLY E 1 240 ? 163.841 53.333 162.063 1.00 22.20 236 GLY E O 1
ATOM 9483 N N . ASP E 1 241 ? 163.120 52.328 160.198 1.00 21.09 237 ASP E N 1
ATOM 9484 C CA . ASP E 1 241 ? 162.647 51.141 160.893 1.00 20.43 237 ASP E CA 1
ATOM 9485 C C . ASP E 1 241 ? 163.786 50.157 161.115 1.00 19.70 237 ASP E C 1
ATOM 9486 O O . ASP E 1 241 ? 164.662 50.009 160.283 1.00 19.01 237 ASP E O 1
ATOM 9491 N N . LEU E 1 242 ? 163.740 49.483 162.252 1.00 19.51 238 LEU E N 1
ATOM 9492 C CA . LEU E 1 242 ? 164.654 48.394 162.552 1.00 19.26 238 LEU E CA 1
ATOM 9493 C C . LEU E 1 242 ? 163.861 47.285 163.221 1.00 18.63 238 LEU E C 1
ATOM 9494 O O . LEU E 1 242 ? 163.195 47.526 164.217 1.00 18.90 238 LEU E O 1
ATOM 9499 N N . ALA E 1 243 ? 163.930 46.079 162.677 1.00 18.06 239 ALA E N 1
ATOM 9500 C CA . ALA E 1 243 ? 163.289 44.922 163.277 1.00 17.60 239 ALA E CA 1
ATOM 9501 C C . ALA E 1 243 ? 164.320 43.988 163.896 1.00 17.84 239 ALA E C 1
ATOM 9502 O O . ALA E 1 243 ? 165.395 43.813 163.346 1.00 17.23 239 ALA E O 1
ATOM 9504 N N . ILE E 1 244 ? 163.975 43.422 165.054 1.00 18.20 240 ILE E N 1
ATOM 9505 C CA . ILE E 1 244 ? 164.766 42.393 165.691 1.00 18.86 240 ILE E CA 1
ATOM 9506 C C . ILE E 1 244 ? 163.869 41.217 166.010 1.00 19.02 240 ILE E C 1
ATOM 9507 O O . ILE E 1 244 ? 162.806 41.406 166.606 1.00 18.74 240 ILE E O 1
ATOM 9512 N N . TRP E 1 245 ? 164.279 40.012 165.615 1.00 19.04 241 TRP E N 1
ATOM 9513 C CA . TRP E 1 245 ? 163.470 38.834 165.889 1.00 18.94 241 TRP E CA 1
ATOM 9514 C C . TRP E 1 245 ? 164.230 37.702 166.507 1.00 19.51 241 TRP E C 1
ATOM 9515 O O . TRP E 1 245 ? 165.434 37.534 166.279 1.00 20.61 241 TRP E O 1
ATOM 9526 N N . ASP E 1 246 ? 163.514 36.935 167.314 1.00 19.39 242 ASP E N 1
ATOM 9527 C CA . ASP E 1 246 ? 164.063 35.761 167.957 1.00 19.69 242 ASP E CA 1
ATOM 9528 C C . ASP E 1 246 ? 163.946 34.608 166.969 1.00 19.36 242 ASP E C 1
ATOM 9529 O O . ASP E 1 246 ? 162.865 34.053 166.762 1.00 18.83 242 ASP E O 1
ATOM 9534 N N . ASN E 1 247 ? 165.074 34.242 166.375 1.00 19.51 243 ASN E N 1
ATOM 9535 C CA . ASN E 1 247 ? 165.121 33.209 165.347 1.00 19.08 243 ASN E CA 1
ATOM 9536 C C . ASN E 1 247 ? 164.897 31.816 165.935 1.00 19.22 243 ASN E C 1
ATOM 9537 O O . ASN E 1 247 ? 164.735 30.851 165.198 1.00 19.81 243 ASN E O 1
ATOM 9542 N N . ARG E 1 248 ? 164.884 31.712 167.253 1.00 19.25 244 ARG E N 1
ATOM 9543 C CA . ARG E 1 248 ? 164.598 30.446 167.897 1.00 19.04 244 ARG E CA 1
ATOM 9544 C C . ARG E 1 248 ? 163.108 30.205 168.050 1.00 18.22 244 ARG E C 1
ATOM 9545 O O . ARG E 1 248 ? 162.696 29.083 168.331 1.00 18.45 244 ARG E O 1
ATOM 9553 N N . ALA E 1 249 ? 162.304 31.253 167.920 1.00 17.16 245 ALA E N 1
ATOM 9554 C CA . ALA E 1 249 ? 160.872 31.142 168.170 1.00 16.49 245 ALA E CA 1
ATOM 9555 C C . ALA E 1 249 ? 160.035 31.733 167.051 1.00 16.09 245 ALA E C 1
ATOM 9556 O O . ALA E 1 249 ? 158.857 32.049 167.249 1.00 15.39 245 ALA E O 1
ATOM 9558 N N . THR E 1 250 ? 160.635 31.855 165.861 1.00 16.14 246 THR E N 1
ATOM 9559 C CA . THR E 1 250 ? 159.931 32.376 164.706 1.00 15.81 246 THR E CA 1
ATOM 9560 C C . THR E 1 250 ? 160.354 31.757 163.408 1.00 15.68 246 THR E C 1
ATOM 9561 O O . THR E 1 250 ? 161.356 31.057 163.305 1.00 16.14 246 THR E O 1
ATOM 9565 N N . GLN E 1 251 ? 159.530 32.028 162.413 1.00 15.66 247 GLN E N 1
ATOM 9566 C CA . GLN E 1 251 ? 159.891 31.947 161.021 1.00 15.30 247 GLN E CA 1
ATOM 9567 C C . GLN E 1 251 ? 159.534 33.288 160.441 1.00 15.28 247 GLN E C 1
ATOM 9568 O O . GLN E 1 251 ? 158.806 34.071 161.067 1.00 14.42 247 GLN E O 1
ATOM 9574 N N . HIS E 1 252 ? 160.003 33.552 159.236 1.00 15.65 248 HIS E N 1
ATOM 9575 C CA . HIS E 1 252 ? 159.582 34.756 158.555 1.00 16.36 248 HIS E CA 1
ATOM 9576 C C . HIS E 1 252 ? 159.557 34.563 157.059 1.00 16.35 248 HIS E C 1
ATOM 9577 O O . HIS E 1 252 ? 160.011 33.535 156.527 1.00 17.08 248 HIS E O 1
ATOM 9584 N N . TYR E 1 253 ? 159.035 35.568 156.384 1.00 16.04 249 TYR E N 1
ATOM 9585 C CA . TYR E 1 253 ? 158.712 35.476 154.973 1.00 16.47 249 TYR E CA 1
ATOM 9586 C C . TYR E 1 253 ? 158.846 36.869 154.398 1.00 16.60 249 TYR E C 1
ATOM 9587 O O . TYR E 1 253 ? 158.239 37.809 154.915 1.00 17.01 249 TYR E O 1
ATOM 9596 N N . ALA E 1 254 ? 159.665 37.010 153.364 1.00 16.24 250 ALA E N 1
ATOM 9597 C CA . ALA E 1 254 ? 159.813 38.288 152.701 1.00 16.19 250 ALA E CA 1
ATOM 9598 C C . ALA E 1 254 ? 158.841 38.307 151.535 1.00 16.08 250 ALA E C 1
ATOM 9599 O O . ALA E 1 254 ? 158.990 37.518 150.594 1.00 16.40 250 ALA E O 1
ATOM 9601 N N . VAL E 1 255 ? 157.881 39.222 151.569 1.00 15.80 251 VAL E N 1
ATOM 9602 C CA . VAL E 1 255 ? 156.836 39.258 150.545 1.00 16.19 251 VAL E CA 1
ATOM 9603 C C . VAL E 1 255 ? 157.340 39.997 149.307 1.00 16.96 251 VAL E C 1
ATOM 9604 O O . VAL E 1 255 ? 157.798 41.117 149.398 1.00 16.99 251 VAL E O 1
ATOM 9608 N N . ALA E 1 256 ? 157.285 39.331 148.160 1.00 17.94 252 ALA E N 1
ATOM 9609 C CA . ALA E 1 256 ? 157.726 39.904 146.895 1.00 18.84 252 ALA E CA 1
ATOM 9610 C C . ALA E 1 256 ? 156.535 40.529 146.151 1.00 19.68 252 ALA E C 1
ATOM 9611 O O . ALA E 1 256 ? 156.159 40.085 145.070 1.00 20.11 252 ALA E O 1
ATOM 9613 N N . ASP E 1 257 ? 155.958 41.572 146.739 1.00 20.13 253 ASP E N 1
ATOM 9614 C CA . ASP E 1 257 ? 154.786 42.260 146.174 1.00 20.43 253 ASP E CA 1
ATOM 9615 C C . ASP E 1 257 ? 155.127 43.705 145.768 1.00 20.59 253 ASP E C 1
ATOM 9616 O O . ASP E 1 257 ? 154.280 44.610 145.843 1.00 20.65 253 ASP E O 1
ATOM 9621 N N . TYR E 1 258 ? 156.368 43.932 145.343 1.00 20.63 254 TYR E N 1
ATOM 9622 C CA . TYR E 1 258 ? 156.779 45.272 144.948 1.00 20.97 254 TYR E CA 1
ATOM 9623 C C . TYR E 1 258 ? 157.296 45.325 143.525 1.00 22.21 254 TYR E C 1
ATOM 9624 O O . TYR E 1 258 ? 158.009 46.254 143.145 1.00 22.49 254 TYR E O 1
ATOM 9633 N N . ASP E 1 259 ? 156.891 44.342 142.726 1.00 23.99 255 ASP E N 1
ATOM 9634 C CA . ASP E 1 259 ? 157.279 44.250 141.331 1.00 26.03 255 ASP E CA 1
ATOM 9635 C C . ASP E 1 259 ? 158.805 44.349 141.283 1.00 27.48 255 ASP E C 1
ATOM 9636 O O . ASP E 1 259 ? 159.505 43.794 142.139 1.00 27.00 255 ASP E O 1
ATOM 9641 N N . ASP E 1 260 ? 159.336 45.062 140.308 1.00 29.32 256 ASP E N 1
ATOM 9642 C CA . ASP E 1 260 ? 160.766 45.092 140.138 1.00 30.95 256 ASP E CA 1
ATOM 9643 C C . ASP E 1 260 ? 161.465 46.261 140.866 1.00 28.70 256 ASP E C 1
ATOM 9644 O O . ASP E 1 260 ? 162.631 46.535 140.586 1.00 28.35 256 ASP E O 1
ATOM 9649 N N . GLN E 1 261 ? 160.780 46.917 141.800 1.00 26.12 257 GLN E N 1
ATOM 9650 C CA . GLN E 1 261 ? 161.375 48.037 142.522 1.00 24.88 257 GLN E CA 1
ATOM 9651 C C . GLN E 1 261 ? 162.582 47.624 143.361 1.00 23.60 257 GLN E C 1
ATOM 9652 O O . GLN E 1 261 ? 162.653 46.514 143.888 1.00 22.94 257 GLN E O 1
ATOM 9658 N N . TYR E 1 262 ? 163.533 48.533 143.473 1.00 22.86 258 TYR E N 1
ATOM 9659 C CA . TYR E 1 262 ? 164.744 48.290 144.236 1.00 22.35 258 TYR E CA 1
ATOM 9660 C C . TYR E 1 262 ? 164.431 48.357 145.735 1.00 21.38 258 TYR E C 1
ATOM 9661 O O . TYR E 1 262 ? 163.653 49.207 146.164 1.00 20.99 258 TYR E O 1
ATOM 9670 N N . ARG E 1 263 ? 165.017 47.432 146.501 1.00 20.33 259 ARG E N 1
ATOM 9671 C CA . ARG E 1 263 ? 164.766 47.313 147.922 1.00 19.26 259 ARG E CA 1
ATOM 9672 C C . ARG E 1 263 ? 166.005 46.788 148.631 1.00 19.47 259 ARG E C 1
ATOM 9673 O O . ARG E 1 263 ? 166.554 45.762 148.240 1.00 19.79 259 ARG E O 1
ATOM 9681 N N . ARG E 1 264 ? 166.474 47.502 149.649 1.00 19.66 260 ARG E N 1
ATOM 9682 C CA . ARG E 1 264 ? 167.661 47.077 150.388 1.00 20.57 260 ARG E CA 1
ATOM 9683 C C . ARG E 1 264 ? 167.421 47.238 151.872 1.00 21.02 260 ARG E C 1
ATOM 9684 O O . ARG E 1 264 ? 166.994 48.293 152.328 1.00 21.03 260 ARG E O 1
ATOM 9686 N N . LEU E 1 265 ? 167.664 46.152 152.604 1.00 22.33 261 LEU E N 1
ATOM 9687 C CA . LEU E 1 265 ? 167.758 46.168 154.059 1.00 23.06 261 LEU E CA 1
ATOM 9688 C C . LEU E 1 265 ? 169.061 45.523 154.466 1.00 24.98 261 LEU E C 1
ATOM 9689 O O . LEU E 1 265 ? 169.598 44.689 153.740 1.00 25.07 261 LEU E O 1
ATOM 9694 N N . ASN E 1 266 ? 169.577 45.928 155.627 1.00 26.79 262 ASN E N 1
ATOM 9695 C CA . ASN E 1 266 ? 170.855 45.428 156.112 1.00 27.81 262 ASN E CA 1
ATOM 9696 C C . ASN E 1 266 ? 170.635 44.578 157.355 1.00 26.81 262 ASN E C 1
ATOM 9697 O O . ASN E 1 266 ? 169.942 44.984 158.277 1.00 24.11 262 ASN E O 1
ATOM 9702 N N . ARG E 1 267 ? 171.216 43.384 157.337 1.00 27.15 263 ARG E N 1
ATOM 9703 C CA . ARG E 1 267 ? 170.994 42.392 158.362 1.00 27.70 263 ARG E CA 1
ATOM 9704 C C . ARG E 1 267 ? 172.260 42.155 159.176 1.00 28.21 263 ARG E C 1
ATOM 9705 O O . ARG E 1 267 ? 173.354 42.071 158.631 1.00 27.71 263 ARG E O 1
ATOM 9713 N N . VAL E 1 268 ? 172.097 42.077 160.489 1.00 27.58 264 VAL E N 1
ATOM 9714 C CA . VAL E 1 268 ? 173.139 41.584 161.358 1.00 27.81 264 VAL E CA 1
ATOM 9715 C C . VAL E 1 268 ? 172.538 40.416 162.102 1.00 26.67 264 VAL E C 1
ATOM 9716 O O . VAL E 1 268 ? 171.417 40.495 162.586 1.00 25.61 264 VAL E O 1
ATOM 9720 N N . THR E 1 269 ? 173.289 39.333 162.175 1.00 27.01 265 THR E N 1
ATOM 9721 C CA . THR E 1 269 ? 172.818 38.102 162.781 1.00 26.79 265 THR E CA 1
ATOM 9722 C C . THR E 1 269 ? 173.644 37.795 164.025 1.00 26.57 265 THR E C 1
ATOM 9723 O O . THR E 1 269 ? 174.851 38.005 164.046 1.00 26.77 265 THR E O 1
ATOM 9727 N N . LEU E 1 270 ? 172.980 37.294 165.055 1.00 26.18 266 LEU E N 1
ATOM 9728 C CA . LEU E 1 270 ? 173.611 37.012 166.334 1.00 26.86 266 LEU E CA 1
ATOM 9729 C C . LEU E 1 270 ? 173.726 35.518 166.554 1.00 27.43 266 LEU E C 1
ATOM 9730 O O . LEU E 1 270 ? 172.767 34.774 166.334 1.00 27.80 266 LEU E O 1
ATOM 9735 N N . ALA E 1 271 ? 174.888 35.092 167.039 1.00 28.35 267 ALA E N 1
ATOM 9736 C CA . ALA E 1 271 ? 175.177 33.675 167.254 1.00 27.89 267 ALA E CA 1
ATOM 9737 C C . ALA E 1 271 ? 174.186 33.042 168.217 1.00 26.59 267 ALA E C 1
ATOM 9738 O O . ALA E 1 271 ? 173.799 33.642 169.212 1.00 25.87 267 ALA E O 1
ATOM 9740 N N . GLY E 1 272 ? 173.776 31.821 167.903 1.00 26.30 268 GLY E N 1
ATOM 9741 C CA . GLY E 1 272 ? 172.883 31.077 168.762 1.00 26.62 268 GLY E CA 1
ATOM 9742 C C . GLY E 1 272 ? 173.563 29.834 169.289 1.00 27.60 268 GLY E C 1
ATOM 9743 O O . GLY E 1 272 ? 174.779 29.685 169.182 1.00 29.64 268 GLY E O 1
ATOM 9744 N N . ASP E 1 273 ? 172.777 28.949 169.887 1.00 27.79 269 ASP E N 1
ATOM 9745 C CA . ASP E 1 273 ? 173.310 27.722 170.459 1.00 28.08 269 ASP E CA 1
ATOM 9746 C C . ASP E 1 273 ? 172.754 26.542 169.702 1.00 27.16 269 ASP E C 1
ATOM 9747 O O . ASP E 1 273 ? 172.045 26.704 168.716 1.00 26.73 269 ASP E O 1
ATOM 9752 N N . ILE E 1 274 ? 173.090 25.351 170.165 1.00 27.73 270 ILE E N 1
ATOM 9753 C CA . ILE E 1 274 ? 172.651 24.127 169.532 1.00 26.77 270 ILE E CA 1
ATOM 9754 C C . ILE E 1 274 ? 171.344 23.697 170.164 1.00 25.82 270 ILE E C 1
ATOM 9755 O O . ILE E 1 274 ? 171.244 23.593 171.380 1.00 26.32 270 ILE E O 1
ATOM 9760 N N . PRO E 1 275 ? 170.316 23.469 169.337 1.00 25.29 271 PRO E N 1
ATOM 9761 C CA . PRO E 1 275 ? 169.011 23.076 169.853 1.00 24.36 271 PRO E CA 1
ATOM 9762 C C . PRO E 1 275 ? 169.100 21.837 170.729 1.00 24.52 271 PRO E C 1
ATOM 9763 O O . PRO E 1 275 ? 169.860 20.920 170.417 1.00 24.02 271 PRO E O 1
ATOM 9767 N N . VAL E 1 276 ? 168.308 21.819 171.803 1.00 24.54 272 VAL E N 1
ATOM 9768 C CA . VAL E 1 276 ? 168.089 20.589 172.550 1.00 24.38 272 VAL E CA 1
ATOM 9769 C C . VAL E 1 276 ? 166.610 20.245 172.434 1.00 23.47 272 VAL E C 1
ATOM 9770 O O . VAL E 1 276 ? 165.738 21.103 172.489 1.00 21.84 272 VAL E O 1
ATOM 9774 N N . ASP E 1 277 ? 166.343 18.960 172.323 1.00 23.03 273 ASP E N 1
ATOM 9775 C CA . ASP E 1 277 ? 164.980 18.487 172.278 1.00 23.08 273 ASP E CA 1
ATOM 9776 C C . ASP E 1 277 ? 164.386 18.432 173.689 1.00 23.80 273 ASP E C 1
ATOM 9777 O O . ASP E 1 277 ? 165.031 18.769 174.678 1.00 25.62 273 ASP E O 1
ATOM 9782 N N . VAL E 1 278 ? 163.179 17.914 173.769 1.00 23.85 274 VAL E N 1
ATOM 9783 C CA . VAL E 1 278 ? 162.417 17.875 175.015 1.00 24.01 274 VAL E CA 1
ATOM 9784 C C . VAL E 1 278 ? 162.987 16.897 176.071 1.00 23.65 274 VAL E C 1
ATOM 9785 O O . VAL E 1 278 ? 162.656 16.972 177.246 1.00 22.26 274 VAL E O 1
ATOM 9789 N N . TYR E 1 279 ? 163.848 15.978 175.626 1.00 24.09 275 TYR E N 1
ATOM 9790 C CA . TYR E 1 279 ? 164.481 14.991 176.507 1.00 24.99 275 TYR E CA 1
ATOM 9791 C C . TYR E 1 279 ? 165.962 15.308 176.778 1.00 24.68 275 TYR E C 1
ATOM 9792 O O . TYR E 1 279 ? 166.666 14.462 177.322 1.00 25.60 275 TYR E O 1
ATOM 9801 N N . GLY E 1 280 ? 166.429 16.487 176.367 1.00 23.85 276 GLY E N 1
ATOM 9802 C CA . GLY E 1 280 ? 167.828 16.883 176.508 1.00 24.04 276 GLY E CA 1
ATOM 9803 C C . GLY E 1 280 ? 168.746 16.607 175.326 1.00 23.82 276 GLY E C 1
ATOM 9804 O O . GLY E 1 280 ? 169.937 16.920 175.393 1.00 24.73 276 GLY E O 1
ATOM 9805 N N . GLU E 1 281 ? 168.270 15.878 174.319 1.00 24.13 277 GLU E N 1
ATOM 9806 C CA . GLU E 1 281 ? 169.139 15.437 173.223 1.00 24.81 277 GLU E CA 1
ATOM 9807 C C . GLU E 1 281 ? 169.423 16.604 172.318 1.00 25.43 277 GLU E C 1
ATOM 9808 O O . GLU E 1 281 ? 168.529 17.345 171.983 1.00 24.93 277 GLU E O 1
ATOM 9814 N N . ARG E 1 282 ? 170.673 16.713 171.890 1.00 27.79 278 ARG E N 1
ATOM 9815 C CA . ARG E 1 282 ? 171.120 17.788 171.042 1.00 28.68 278 ARG E CA 1
ATOM 9816 C C . ARG E 1 282 ? 171.044 17.401 169.563 1.00 27.58 278 ARG E C 1
ATOM 9817 O O . ARG E 1 282 ? 171.064 16.217 169.205 1.00 27.13 278 ARG E O 1
ATOM 9825 N N . SER E 1 283 ? 171.078 18.422 168.710 1.00 27.27 279 SER E N 1
ATOM 9826 C CA . SER E 1 283 ? 171.148 18.252 167.259 1.00 27.23 279 SER E CA 1
ATOM 9827 C C . SER E 1 283 ? 172.386 17.462 166.845 1.00 29.18 279 SER E C 1
ATOM 9828 O O . SER E 1 283 ? 173.440 17.545 167.476 1.00 29.18 279 SER E O 1
ATOM 9831 N N . ARG E 1 284 ? 172.243 16.697 165.773 1.00 31.73 280 ARG E N 1
ATOM 9832 C CA . ARG E 1 284 ? 173.311 15.829 165.283 1.00 35.09 280 ARG E CA 1
ATOM 9833 C C . ARG E 1 284 ? 173.774 16.347 163.915 1.00 36.41 280 ARG E C 1
ATOM 9834 O O . ARG E 1 284 ? 172.999 16.342 162.958 1.00 35.36 280 ARG E O 1
ATOM 9842 N N . VAL E 1 285 ? 175.021 16.815 163.827 1.00 37.67 281 VAL E N 1
ATOM 9843 C CA . VAL E 1 285 ? 175.552 17.297 162.548 1.00 38.19 281 VAL E CA 1
ATOM 9844 C C . VAL E 1 285 ? 175.901 16.110 161.671 1.00 39.83 281 VAL E C 1
ATOM 9845 O O . VAL E 1 285 ? 176.615 15.210 162.108 1.00 40.48 281 VAL E O 1
ATOM 9849 N N . ILE E 1 286 ? 175.372 16.087 160.450 1.00 40.57 282 ILE E N 1
ATOM 9850 C CA . ILE E 1 286 ? 175.692 15.018 159.501 1.00 42.03 282 ILE E CA 1
ATOM 9851 C C . ILE E 1 286 ? 176.806 15.451 158.556 1.00 42.60 282 ILE E C 1
ATOM 9852 O O . ILE E 1 286 ? 177.665 14.652 158.219 1.00 43.66 282 ILE E O 1
ATOM 9857 N N . ALA E 1 287 ? 176.769 16.709 158.126 1.00 42.16 283 ALA E N 1
ATOM 9858 C CA . ALA E 1 287 ? 177.782 17.255 157.225 1.00 42.85 283 ALA E CA 1
ATOM 9859 C C . ALA E 1 287 ? 177.906 18.769 157.392 1.00 43.14 283 ALA E C 1
ATOM 9860 O O . ALA E 1 287 ? 176.918 19.456 157.703 1.00 42.03 283 ALA E O 1
ATOM 9862 N N . GLY E 1 288 ? 179.123 19.267 157.183 1.00 43.35 284 GLY E N 1
ATOM 9863 C CA . GLY E 1 288 ? 179.419 20.688 157.261 1.00 44.08 284 GLY E CA 1
ATOM 9864 C C . GLY E 1 288 ? 180.045 21.048 158.590 1.00 45.68 284 GLY E C 1
ATOM 9865 O O . GLY E 1 288 ? 179.926 20.300 159.561 1.00 44.43 284 GLY E O 1
ATOM 9866 N N . ASP E 1 289 ? 180.690 22.210 158.629 1.00 46.43 285 ASP E N 1
ATOM 9867 C CA . ASP E 1 289 ? 181.330 22.696 159.833 1.00 49.26 285 ASP E CA 1
ATOM 9868 C C . ASP E 1 289 ? 181.083 24.191 159.967 1.00 50.60 285 ASP E C 1
ATOM 9869 O O . ASP E 1 289 ? 181.517 24.985 159.129 1.00 50.00 285 ASP E O 1
ATOM 9874 N N . ALA E 1 290 ? 180.379 24.567 161.032 1.00 52.06 286 ALA E N 1
ATOM 9875 C CA . ALA E 1 290 ? 179.939 25.949 161.229 1.00 53.02 286 ALA E CA 1
ATOM 9876 C C . ALA E 1 290 ? 180.835 26.782 162.158 1.00 54.78 286 ALA E C 1
ATOM 9877 O O . ALA E 1 290 ? 180.475 27.911 162.482 1.00 54.78 286 ALA E O 1
ATOM 9879 N N . SER E 1 291 ? 181.979 26.230 162.577 1.00 58.86 287 SER E N 1
ATOM 9880 C CA . SER E 1 291 ? 182.948 26.926 163.461 1.00 60.44 287 SER E CA 1
ATOM 9881 C C . SER E 1 291 ? 183.330 28.298 162.890 1.00 61.49 287 SER E C 1
ATOM 9882 O O . SER E 1 291 ? 183.512 29.266 163.637 1.00 57.67 287 SER E O 1
ATOM 9884 N N . SER E 1 292 ? 183.468 28.346 161.563 1.00 64.52 288 SER E N 1
ATOM 9885 C CA . SER E 1 292 ? 183.880 29.556 160.839 1.00 67.37 288 SER E CA 1
ATOM 9886 C C . SER E 1 292 ? 182.746 30.574 160.777 1.00 69.73 288 SER E C 1
ATOM 9887 O O . SER E 1 292 ? 182.995 31.786 160.833 1.00 70.96 288 SER E O 1
ATOM 9889 N N . TYR E 1 293 ? 181.514 30.078 160.611 1.00 67.57 289 TYR E N 1
ATOM 9890 C CA . TYR E 1 293 ? 180.306 30.917 160.587 1.00 62.56 289 TYR E CA 1
ATOM 9891 C C . TYR E 1 293 ? 180.084 31.647 161.923 1.00 60.14 289 TYR E C 1
ATOM 9892 O O . TYR E 1 293 ? 179.873 32.873 161.951 1.00 60.36 289 TYR E O 1
ATOM 9901 N N . SER E 1 294 ? 180.162 30.902 163.025 1.00 54.81 290 SER E N 1
ATOM 9902 C CA . SER E 1 294 ? 179.973 31.487 164.343 1.00 51.85 290 SER E CA 1
ATOM 9903 C C . SER E 1 294 ? 180.398 30.547 165.475 1.00 51.70 290 SER E C 1
ATOM 9904 O O . SER E 1 294 ? 180.542 29.340 165.265 1.00 52.18 290 SER E O 1
ATOM 9907 N N . PRO E 1 295 ? 180.597 31.104 166.685 1.00 50.83 291 PRO E N 1
ATOM 9908 C CA . PRO E 1 295 ? 180.745 30.263 167.867 1.00 51.11 291 PRO E CA 1
ATOM 9909 C C . PRO E 1 295 ? 179.384 29.762 168.367 1.00 50.17 291 PRO E C 1
ATOM 9910 O O . PRO E 1 295 ? 178.337 30.165 167.850 1.00 49.03 291 PRO E O 1
ATOM 9914 N N . VAL E 1 296 ? 179.414 28.891 169.368 1.00 49.76 292 VAL E N 1
ATOM 9915 C CA . VAL E 1 296 ? 178.206 28.455 170.064 1.00 49.47 292 VAL E CA 1
ATOM 9916 C C . VAL E 1 296 ? 177.955 29.424 171.238 1.00 51.28 292 VAL E C 1
ATOM 9917 O O . VAL E 1 296 ? 178.821 29.615 172.085 1.00 50.30 292 VAL E O 1
ATOM 9921 N N . ASP E 1 297 ? 176.773 30.042 171.264 1.00 53.26 293 ASP E N 1
ATOM 9922 C CA . ASP E 1 297 ? 176.361 30.939 172.352 1.00 53.51 293 ASP E CA 1
ATOM 9923 C C . ASP E 1 297 ? 175.596 30.140 173.407 1.00 50.40 293 ASP E C 1
ATOM 9924 O O . ASP E 1 297 ? 176.112 29.839 174.470 1.00 48.63 293 ASP E O 1
ATOM 9929 N N . GLN F 1 7 ? 143.802 -33.687 161.394 1.00 46.17 3 GLN F N 1
ATOM 9930 C CA . GLN F 1 7 ? 145.105 -33.060 160.981 1.00 44.68 3 GLN F CA 1
ATOM 9931 C C . GLN F 1 7 ? 144.851 -31.728 160.222 1.00 41.68 3 GLN F C 1
ATOM 9932 O O . GLN F 1 7 ? 144.326 -31.702 159.098 1.00 41.17 3 GLN F O 1
ATOM 9934 N N . VAL F 1 8 ? 145.239 -30.625 160.851 1.00 37.95 4 VAL F N 1
ATOM 9935 C CA . VAL F 1 8 ? 144.995 -29.294 160.336 1.00 35.40 4 VAL F CA 1
ATOM 9936 C C . VAL F 1 8 ? 146.305 -28.719 159.843 1.00 33.43 4 VAL F C 1
ATOM 9937 O O . VAL F 1 8 ? 147.120 -28.249 160.635 1.00 37.22 4 VAL F O 1
ATOM 9941 N N . THR F 1 9 ? 146.516 -28.691 158.543 1.00 30.68 5 THR F N 1
ATOM 9942 C CA . THR F 1 9 ? 147.760 -28.116 158.048 1.00 29.65 5 THR F CA 1
ATOM 9943 C C . THR F 1 9 ? 147.556 -26.686 157.594 1.00 26.76 5 THR F C 1
ATOM 9944 O O . THR F 1 9 ? 146.609 -26.358 156.863 1.00 24.83 5 THR F O 1
ATOM 9948 N N . VAL F 1 10 ? 148.514 -25.856 157.980 1.00 26.06 6 VAL F N 1
ATOM 9949 C CA . VAL F 1 10 ? 148.484 -24.433 157.707 1.00 25.57 6 VAL F CA 1
ATOM 9950 C C . VAL F 1 10 ? 149.606 -24.090 156.728 1.00 25.31 6 VAL F C 1
ATOM 9951 O O . VAL F 1 10 ? 150.764 -24.393 156.988 1.00 27.28 6 VAL F O 1
ATOM 9955 N N . THR F 1 11 ? 149.255 -23.466 155.608 1.00 23.73 7 THR F N 1
ATOM 9956 C CA . THR F 1 11 ? 150.208 -23.043 154.610 1.00 23.18 7 THR F CA 1
ATOM 9957 C C . THR F 1 11 ? 150.131 -21.523 154.434 1.00 22.05 7 THR F C 1
ATOM 9958 O O . THR F 1 11 ? 149.156 -21.001 153.891 1.00 20.58 7 THR F O 1
ATOM 9962 N N . LYS F 1 12 ? 151.194 -20.842 154.861 1.00 22.08 8 LYS F N 1
ATOM 9963 C CA . LYS F 1 12 ? 151.360 -19.396 154.676 1.00 21.58 8 LYS F CA 1
ATOM 9964 C C . LYS F 1 12 ? 151.216 -18.951 153.223 1.00 20.83 8 LYS F C 1
ATOM 9965 O O . LYS F 1 12 ? 151.777 -19.571 152.326 1.00 20.76 8 LYS F O 1
ATOM 9971 N N . LEU F 1 13 ? 150.503 -17.853 153.016 1.00 19.68 9 LEU F N 1
ATOM 9972 C CA . LEU F 1 13 ? 150.362 -17.249 151.690 1.00 19.30 9 LEU F CA 1
ATOM 9973 C C . LEU F 1 13 ? 151.247 -16.026 151.496 1.00 18.79 9 LEU F C 1
ATOM 9974 O O . LEU F 1 13 ? 151.631 -15.723 150.374 1.00 18.40 9 LEU F O 1
ATOM 9979 N N . GLY F 1 14 ? 151.576 -15.333 152.584 1.00 18.13 10 GLY F N 1
ATOM 9980 C CA . GLY F 1 14 ? 152.467 -14.186 152.512 1.00 18.35 10 GLY F CA 1
ATOM 9981 C C . GLY F 1 14 ? 153.114 -13.890 153.851 1.00 18.63 10 GLY F C 1
ATOM 9982 O O . GLY F 1 14 ? 152.678 -14.421 154.868 1.00 19.53 10 GLY F O 1
ATOM 9983 N N . ALA F 1 15 ? 154.117 -13.023 153.858 1.00 18.25 11 ALA F N 1
ATOM 9984 C CA . ALA F 1 15 ? 154.907 -12.785 155.045 1.00 18.73 11 ALA F CA 1
ATOM 9985 C C . ALA F 1 15 ? 154.100 -12.292 156.252 1.00 18.70 11 ALA F C 1
ATOM 9986 O O . ALA F 1 15 ? 154.321 -12.741 157.366 1.00 18.65 11 ALA F O 1
ATOM 9988 N N . HIS F 1 16 ? 153.159 -11.384 156.019 1.00 18.68 12 HIS F N 1
ATOM 9989 C CA . HIS F 1 16 ? 152.482 -10.680 157.096 1.00 18.47 12 HIS F CA 1
ATOM 9990 C C . HIS F 1 16 ? 151.016 -11.063 157.286 1.00 17.69 12 HIS F C 1
ATOM 9991 O O . HIS F 1 16 ? 150.418 -10.677 158.288 1.00 17.67 12 HIS F O 1
ATOM 9998 N N . ILE F 1 17 ? 150.435 -11.783 156.337 1.00 17.06 13 ILE F N 1
ATOM 9999 C CA . ILE F 1 17 ? 149.003 -12.102 156.380 1.00 16.38 13 ILE F CA 1
ATOM 10000 C C . ILE F 1 17 ? 148.639 -13.224 155.384 1.00 16.21 13 ILE F C 1
ATOM 10001 O O . ILE F 1 17 ? 149.214 -13.311 154.304 1.00 16.44 13 ILE F O 1
ATOM 10006 N N . GLY F 1 18 ? 147.704 -14.079 155.770 1.00 16.07 14 GLY F N 1
ATOM 10007 C CA . GLY F 1 18 ? 147.121 -15.060 154.873 1.00 16.27 14 GLY F CA 1
ATOM 10008 C C . GLY F 1 18 ? 147.663 -16.463 155.062 1.00 17.15 14 GLY F C 1
ATOM 10009 O O . GLY F 1 18 ? 148.875 -16.669 155.067 1.00 17.20 14 GLY F O 1
ATOM 10010 N N . ALA F 1 19 ? 146.763 -17.439 155.205 1.00 17.91 15 ALA F N 1
ATOM 10011 C CA . ALA F 1 19 ? 147.156 -18.849 155.136 1.00 19.03 15 ALA F CA 1
ATOM 10012 C C . ALA F 1 19 ? 146.041 -19.695 154.558 1.00 19.97 15 ALA F C 1
ATOM 10013 O O . ALA F 1 19 ? 144.882 -19.393 154.775 1.00 20.15 15 ALA F O 1
ATOM 10015 N N . ARG F 1 20 ? 146.393 -20.741 153.813 1.00 22.10 16 ARG F N 1
ATOM 10016 C CA . ARG F 1 20 ? 145.425 -21.779 153.431 1.00 23.81 16 ARG F CA 1
ATOM 10017 C C . ARG F 1 20 ? 145.356 -22.812 154.548 1.00 23.50 16 ARG F C 1
ATOM 10018 O O . ARG F 1 20 ? 146.372 -23.136 155.162 1.00 23.42 16 ARG F O 1
ATOM 10026 N N . ILE F 1 21 ? 144.151 -23.303 154.816 1.00 23.43 17 ILE F N 1
ATOM 10027 C CA . ILE F 1 21 ? 143.960 -24.450 155.691 1.00 23.73 17 ILE F CA 1
ATOM 10028 C C . ILE F 1 21 ? 143.532 -25.646 154.851 1.00 23.69 17 ILE F C 1
ATOM 10029 O O . ILE F 1 21 ? 142.698 -25.519 153.956 1.00 23.25 17 ILE F O 1
ATOM 10034 N N . ASP F 1 22 ? 144.141 -26.800 155.132 1.00 24.53 18 ASP F N 1
ATOM 10035 C CA . ASP F 1 22 ? 143.836 -28.050 154.447 1.00 24.46 18 ASP F CA 1
ATOM 10036 C C . ASP F 1 22 ? 143.604 -29.154 155.459 1.00 25.07 18 ASP F C 1
ATOM 10037 O O . ASP F 1 22 ? 144.035 -29.055 156.605 1.00 25.36 18 ASP F O 1
ATOM 10042 N N . GLY F 1 23 ? 142.891 -30.193 155.032 1.00 25.45 19 GLY F N 1
ATOM 10043 C CA . GLY F 1 23 ? 142.713 -31.398 155.827 1.00 25.93 19 GLY F CA 1
ATOM 10044 C C . GLY F 1 23 ? 141.488 -31.436 156.720 1.00 26.47 19 GLY F C 1
ATOM 10045 O O . GLY F 1 23 ? 141.348 -32.353 157.528 1.00 27.58 19 GLY F O 1
ATOM 10046 N N . VAL F 1 24 ? 140.599 -30.460 156.578 1.00 26.59 20 VAL F N 1
ATOM 10047 C CA . VAL F 1 24 ? 139.424 -30.355 157.422 1.00 26.36 20 VAL F CA 1
ATOM 10048 C C . VAL F 1 24 ? 138.169 -30.325 156.572 1.00 25.57 20 VAL F C 1
ATOM 10049 O O . VAL F 1 24 ? 138.020 -29.457 155.705 1.00 25.53 20 VAL F O 1
ATOM 10053 N N . ARG F 1 25 ? 137.258 -31.258 156.835 1.00 25.95 21 ARG F N 1
ATOM 10054 C CA . ARG F 1 25 ? 135.899 -31.167 156.323 1.00 25.53 21 ARG F CA 1
ATOM 10055 C C . ARG F 1 25 ? 135.164 -30.283 157.316 1.00 25.35 21 ARG F C 1
ATOM 10056 O O . ARG F 1 25 ? 134.843 -30.704 158.418 1.00 26.24 21 ARG F O 1
ATOM 10064 N N . VAL F 1 26 ? 134.909 -29.050 156.918 1.00 24.80 22 VAL F N 1
ATOM 10065 C CA . VAL F 1 26 ? 134.399 -28.032 157.821 1.00 25.45 22 VAL F CA 1
ATOM 10066 C C . VAL F 1 26 ? 132.939 -28.295 158.182 1.00 26.31 22 VAL F C 1
ATOM 10067 O O . VAL F 1 26 ? 132.115 -28.612 157.328 1.00 27.76 22 VAL F O 1
ATOM 10071 N N . GLY F 1 27 ? 132.629 -28.170 159.462 1.00 27.23 23 GLY F N 1
ATOM 10072 C CA . GLY F 1 27 ? 131.270 -28.395 159.941 1.00 28.33 23 GLY F CA 1
ATOM 10073 C C . GLY F 1 27 ? 131.175 -28.241 161.447 1.00 28.82 23 GLY F C 1
ATOM 10074 O O . GLY F 1 27 ? 132.125 -27.807 162.097 1.00 27.71 23 GLY F O 1
ATOM 10075 N N . GLY F 1 28 ? 130.031 -28.628 161.998 1.00 29.82 24 GLY F N 1
ATOM 10076 C CA . GLY F 1 28 ? 129.768 -28.485 163.427 1.00 30.24 24 GLY F CA 1
ATOM 10077 C C . GLY F 1 28 ? 130.276 -29.611 164.303 1.00 31.59 24 GLY F C 1
ATOM 10078 O O . GLY F 1 28 ? 130.121 -29.557 165.531 1.00 31.69 24 GLY F O 1
ATOM 10079 N N . ASP F 1 29 ? 130.875 -30.627 163.695 1.00 32.36 25 ASP F N 1
ATOM 10080 C CA . ASP F 1 29 ? 131.261 -31.845 164.410 1.00 34.66 25 ASP F CA 1
ATOM 10081 C C . ASP F 1 29 ? 132.778 -32.008 164.517 1.00 33.66 25 ASP F C 1
ATOM 10082 O O . ASP F 1 29 ? 133.292 -33.099 164.358 1.00 35.50 25 ASP F O 1
ATOM 10087 N N . LEU F 1 30 ? 133.496 -30.927 164.780 1.00 32.46 26 LEU F N 1
ATOM 10088 C CA . LEU F 1 30 ? 134.961 -30.981 164.863 1.00 30.92 26 LEU F CA 1
ATOM 10089 C C . LEU F 1 30 ? 135.427 -31.053 166.308 1.00 29.60 26 LEU F C 1
ATOM 10090 O O . LEU F 1 30 ? 134.796 -30.500 167.200 1.00 27.87 26 LEU F O 1
ATOM 10095 N N . SER F 1 31 ? 136.561 -31.713 166.524 1.00 29.96 27 SER F N 1
ATOM 10096 C CA . SER F 1 31 ? 137.121 -31.870 167.878 1.00 29.87 27 SER F CA 1
ATOM 10097 C C . SER F 1 31 ? 137.668 -30.558 168.426 1.00 28.17 27 SER F C 1
ATOM 10098 O O . SER F 1 31 ? 138.054 -29.677 167.666 1.00 26.65 27 SER F O 1
ATOM 10101 N N . PRO F 1 32 ? 137.706 -30.428 169.754 1.00 28.27 28 PRO F N 1
ATOM 10102 C CA . PRO F 1 32 ? 138.299 -29.225 170.338 1.00 27.78 28 PRO F CA 1
ATOM 10103 C C . PRO F 1 32 ? 139.734 -28.957 169.863 1.00 26.98 28 PRO F C 1
ATOM 10104 O O . PRO F 1 32 ? 140.109 -27.785 169.662 1.00 27.09 28 PRO F O 1
ATOM 10108 N N . ALA F 1 33 ? 140.522 -30.016 169.685 1.00 26.05 29 ALA F N 1
ATOM 10109 C CA . ALA F 1 33 ? 141.893 -29.889 169.169 1.00 25.13 29 ALA F CA 1
ATOM 10110 C C . ALA F 1 33 ? 141.909 -29.231 167.790 1.00 23.63 29 ALA F C 1
ATOM 10111 O O . ALA F 1 33 ? 142.736 -28.361 167.514 1.00 23.22 29 ALA F O 1
ATOM 10113 N N . THR F 1 34 ? 141.011 -29.689 166.930 1.00 22.62 30 THR F N 1
ATOM 10114 C CA . THR F 1 34 ? 140.878 -29.159 165.583 1.00 22.04 30 THR F CA 1
ATOM 10115 C C . THR F 1 34 ? 140.391 -27.699 165.601 1.00 21.35 30 THR F C 1
ATOM 10116 O O . THR F 1 34 ? 140.904 -26.848 164.873 1.00 20.57 30 THR F O 1
ATOM 10120 N N . VAL F 1 35 ? 139.400 -27.416 166.447 1.00 21.37 31 VAL F N 1
ATOM 10121 C CA . VAL F 1 35 ? 138.870 -26.068 166.595 1.00 20.81 31 VAL F CA 1
ATOM 10122 C C . VAL F 1 35 ? 139.935 -25.092 167.072 1.00 20.72 31 VAL F C 1
ATOM 10123 O O . VAL F 1 35 ? 140.060 -23.986 166.538 1.00 20.63 31 VAL F O 1
ATOM 10127 N N . SER F 1 36 ? 140.717 -25.503 168.052 1.00 21.06 32 SER F N 1
ATOM 10128 C CA . SER F 1 36 ? 141.697 -24.590 168.625 1.00 21.05 32 SER F CA 1
ATOM 10129 C C . SER F 1 36 ? 142.925 -24.444 167.715 1.00 20.57 32 SER F C 1
ATOM 10130 O O . SER F 1 36 ? 143.594 -23.413 167.732 1.00 20.69 32 SER F O 1
ATOM 10133 N N . ALA F 1 37 ? 143.204 -25.452 166.895 1.00 20.29 33 ALA F N 1
ATOM 10134 C CA . ALA F 1 37 ? 144.237 -25.314 165.873 1.00 19.98 33 ALA F CA 1
ATOM 10135 C C . ALA F 1 37 ? 143.784 -24.337 164.762 1.00 19.32 33 ALA F C 1
ATOM 10136 O O . ALA F 1 37 ? 144.578 -23.530 164.283 1.00 18.86 33 ALA F O 1
ATOM 10138 N N . ILE F 1 38 ? 142.515 -24.420 164.370 1.00 18.97 34 ILE F N 1
ATOM 10139 C CA . ILE F 1 38 ? 141.935 -23.446 163.463 1.00 18.45 34 ILE F CA 1
ATOM 10140 C C . ILE F 1 38 ? 141.993 -22.051 164.064 1.00 18.10 34 ILE F C 1
ATOM 10141 O O . ILE F 1 38 ? 142.342 -21.084 163.389 1.00 17.55 34 ILE F O 1
ATOM 10146 N N . ASN F 1 39 ? 141.630 -21.946 165.335 1.00 18.60 35 ASN F N 1
ATOM 10147 C CA . ASN F 1 39 ? 141.639 -20.659 166.023 1.00 18.44 35 ASN F CA 1
ATOM 10148 C C . ASN F 1 39 ? 143.039 -20.068 166.116 1.00 17.87 35 ASN F C 1
ATOM 10149 O O . ASN F 1 39 ? 143.234 -18.875 165.949 1.00 17.06 35 ASN F O 1
ATOM 10154 N N . ALA F 1 40 ? 144.014 -20.921 166.404 1.00 18.08 36 ALA F N 1
ATOM 10155 C CA . ALA F 1 40 ? 145.401 -20.491 166.499 1.00 17.89 36 ALA F CA 1
ATOM 10156 C C . ALA F 1 40 ? 145.887 -19.945 165.145 1.00 17.53 36 ALA F C 1
ATOM 10157 O O . ALA F 1 40 ? 146.600 -18.946 165.095 1.00 17.20 36 ALA F O 1
ATOM 10159 N N . ALA F 1 41 ? 145.517 -20.626 164.057 1.00 17.30 37 ALA F N 1
ATOM 10160 C CA . ALA F 1 41 ? 145.904 -20.205 162.712 1.00 17.18 37 ALA F CA 1
ATOM 10161 C C . ALA F 1 41 ? 145.283 -18.854 162.371 1.00 17.01 37 ALA F C 1
ATOM 10162 O O . ALA F 1 41 ? 145.947 -17.962 161.845 1.00 16.84 37 ALA F O 1
ATOM 10164 N N . LEU F 1 42 ? 144.013 -18.699 162.729 1.00 17.05 38 LEU F N 1
ATOM 10165 C CA . LEU F 1 42 ? 143.317 -17.459 162.508 1.00 16.62 38 LEU F CA 1
ATOM 10166 C C . LEU F 1 42 ? 144.023 -16.288 163.177 1.00 16.66 38 LEU F C 1
ATOM 10167 O O . LEU F 1 42 ? 144.236 -15.249 162.556 1.00 16.25 38 LEU F O 1
ATOM 10172 N N . LEU F 1 43 ? 144.454 -16.476 164.414 1.00 17.63 39 LEU F N 1
ATOM 10173 C CA . LEU F 1 43 ? 145.108 -15.388 165.156 1.00 18.44 39 LEU F CA 1
ATOM 10174 C C . LEU F 1 43 ? 146.479 -15.027 164.598 1.00 18.97 39 LEU F C 1
ATOM 10175 O O . LEU F 1 43 ? 146.871 -13.870 164.601 1.00 18.29 39 LEU F O 1
ATOM 10180 N N . GLU F 1 44 ? 147.201 -16.043 164.148 1.00 20.40 40 GLU F N 1
ATOM 10181 C CA . GLU F 1 44 ? 148.545 -15.870 163.660 1.00 22.37 40 GLU F CA 1
ATOM 10182 C C . GLU F 1 44 ? 148.493 -15.256 162.271 1.00 20.63 40 GLU F C 1
ATOM 10183 O O . GLU F 1 44 ? 149.234 -14.317 161.980 1.00 20.07 40 GLU F O 1
ATOM 10189 N N . HIS F 1 45 ? 147.606 -15.774 161.421 1.00 19.27 41 HIS F N 1
ATOM 10190 C CA . HIS F 1 45 ? 147.609 -15.431 160.001 1.00 18.32 41 HIS F CA 1
ATOM 10191 C C . HIS F 1 45 ? 146.567 -14.410 159.577 1.00 17.34 41 HIS F C 1
ATOM 10192 O O . HIS F 1 45 ? 146.642 -13.891 158.465 1.00 16.94 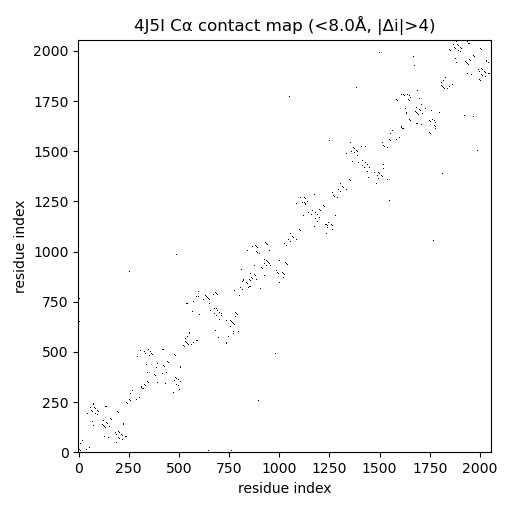41 HIS F O 1
ATOM 10199 N N . LYS F 1 46 ? 145.613 -14.127 160.453 1.00 16.93 42 LYS F N 1
ATOM 10200 C CA . LYS F 1 46 ? 144.654 -13.020 160.298 1.00 16.75 42 LYS F CA 1
ATOM 10201 C C . LYS F 1 46 ? 143.492 -13.283 159.368 1.00 16.19 42 LYS F C 1
ATOM 10202 O O . LYS F 1 46 ? 142.364 -12.924 159.677 1.00 16.09 42 LYS F O 1
ATOM 10208 N N . VAL F 1 47 ? 143.763 -13.884 158.218 1.00 16.28 43 VAL F N 1
ATOM 10209 C CA . VAL F 1 47 ? 142.696 -14.447 157.407 1.00 16.37 43 VAL F CA 1
ATOM 10210 C C . VAL F 1 47 ? 143.157 -15.812 156.929 1.00 16.70 43 VAL F C 1
ATOM 10211 O O . VAL F 1 47 ? 144.312 -15.983 156.522 1.00 17.85 43 VAL F O 1
ATOM 10215 N N . ILE F 1 48 ? 142.259 -16.790 157.005 1.00 16.41 44 ILE F N 1
ATOM 10216 C CA . ILE F 1 48 ? 142.566 -18.155 156.591 1.00 15.90 44 ILE F CA 1
ATOM 10217 C C . ILE F 1 48 ? 141.500 -18.635 155.620 1.00 15.62 44 ILE F C 1
ATOM 10218 O O . ILE F 1 48 ? 140.355 -18.193 155.680 1.00 15.22 44 ILE F O 1
ATOM 10223 N N . PHE F 1 49 ? 141.898 -19.531 154.723 1.00 15.45 45 PHE F N 1
ATOM 10224 C CA . PHE F 1 49 ? 141.071 -19.949 153.626 1.00 15.42 45 PHE F CA 1
ATOM 10225 C C . PHE F 1 49 ? 140.942 -21.472 153.603 1.00 16.07 45 PHE F C 1
ATOM 10226 O O . PHE F 1 49 ? 141.960 -22.172 153.554 1.00 16.14 45 PHE F O 1
ATOM 10234 N N . PHE F 1 50 ? 139.700 -21.973 153.589 1.00 16.06 46 PHE F N 1
ATOM 10235 C CA . PHE F 1 50 ? 139.452 -23.373 153.341 1.00 16.63 46 PHE F CA 1
ATOM 10236 C C . PHE F 1 50 ? 138.937 -23.515 151.912 1.00 16.81 46 PHE F C 1
ATOM 10237 O O . PHE F 1 50 ? 138.220 -22.663 151.407 1.00 16.96 46 PHE F O 1
ATOM 10245 N N . SER F 1 51 ? 139.288 -24.616 151.280 1.00 17.25 47 SER F N 1
ATOM 10246 C CA . SER F 1 51 ? 138.857 -24.896 149.924 1.00 17.73 47 SER F CA 1
ATOM 10247 C C . SER F 1 51 ? 138.223 -26.268 149.843 1.00 18.29 47 SER F C 1
ATOM 10248 O O . SER F 1 51 ? 138.390 -27.095 150.744 1.00 17.86 47 SER F O 1
ATOM 10251 N N . GLY F 1 52 ? 137.503 -26.494 148.745 1.00 19.09 48 GLY F N 1
ATOM 10252 C CA . GLY F 1 52 ? 136.886 -27.787 148.468 1.00 20.30 48 GLY F CA 1
ATOM 10253 C C . GLY F 1 52 ? 135.782 -28.153 149.426 1.00 20.93 48 GLY F C 1
ATOM 10254 O O . GLY F 1 52 ? 135.517 -29.328 149.635 1.00 21.39 48 GLY F O 1
ATOM 10255 N N . GLN F 1 53 ? 135.151 -27.155 150.034 1.00 21.30 49 GLN F N 1
ATOM 10256 C CA . GLN F 1 53 ? 134.113 -27.411 151.027 1.00 22.50 49 GLN F CA 1
ATOM 10257 C C . GLN F 1 53 ? 132.746 -27.516 150.346 1.00 24.10 49 GLN F C 1
ATOM 10258 O O . GLN F 1 53 ? 131.787 -26.866 150.743 1.00 23.40 49 GLN F O 1
ATOM 10264 N N . ASP F 1 54 ? 132.678 -28.368 149.324 1.00 27.01 50 ASP F N 1
ATOM 10265 C CA . ASP F 1 54 ? 131.496 -28.524 148.463 1.00 27.80 50 ASP F CA 1
ATOM 10266 C C . ASP F 1 54 ? 130.237 -28.919 149.260 1.00 26.94 50 ASP F C 1
ATOM 10267 O O . ASP F 1 54 ? 129.120 -28.558 148.901 1.00 26.23 50 ASP F O 1
ATOM 10272 N N . HIS F 1 55 ? 130.441 -29.662 150.345 1.00 27.02 51 HIS F N 1
ATOM 10273 C CA . HIS F 1 55 ? 129.363 -30.148 151.223 1.00 27.32 51 HIS F CA 1
ATOM 10274 C C . HIS F 1 55 ? 128.727 -29.066 152.083 1.00 27.47 51 HIS F C 1
ATOM 10275 O O . HIS F 1 55 ? 127.704 -29.303 152.724 1.00 27.84 51 HIS F O 1
ATOM 10282 N N . LEU F 1 56 ? 129.368 -27.913 152.162 1.00 27.66 52 LEU F N 1
ATOM 10283 C CA . LEU F 1 56 ? 129.007 -26.948 153.173 1.00 28.53 52 LEU F CA 1
ATOM 10284 C C . LEU F 1 56 ? 127.818 -26.109 152.729 1.00 29.28 52 LEU F C 1
ATOM 10285 O O . LEU F 1 56 ? 127.803 -25.581 151.623 1.00 28.61 52 LEU F O 1
ATOM 10290 N N . ASP F 1 57 ? 126.819 -26.001 153.602 1.00 30.96 53 ASP F N 1
ATOM 10291 C CA . ASP F 1 57 ? 125.656 -25.136 153.350 1.00 31.57 53 ASP F CA 1
ATOM 10292 C C . ASP F 1 57 ? 125.503 -24.118 154.480 1.00 30.99 53 ASP F C 1
ATOM 10293 O O . ASP F 1 57 ? 126.351 -24.037 155.366 1.00 31.33 53 ASP F O 1
ATOM 10298 N N . ASP F 1 58 ? 124.439 -23.329 154.431 1.00 30.88 54 ASP F N 1
ATOM 10299 C CA . ASP F 1 58 ? 124.239 -22.271 155.419 1.00 30.66 54 ASP F CA 1
ATOM 10300 C C . ASP F 1 58 ? 124.185 -22.814 156.845 1.00 29.93 54 ASP F C 1
ATOM 10301 O O . ASP F 1 58 ? 124.801 -22.260 157.745 1.00 30.48 54 ASP F O 1
ATOM 10306 N N . ALA F 1 59 ? 123.439 -23.889 157.045 1.00 29.12 55 ALA F N 1
ATOM 10307 C CA . ALA F 1 59 ? 123.330 -24.498 158.360 1.00 28.80 55 ALA F CA 1
ATOM 10308 C C . ALA F 1 59 ? 124.702 -24.991 158.848 1.00 27.77 55 ALA F C 1
ATOM 10309 O O . ALA F 1 59 ? 125.047 -24.822 160.022 1.00 27.10 55 ALA F O 1
ATOM 10311 N N . GLY F 1 60 ? 125.450 -25.629 157.952 1.00 26.63 56 GLY F N 1
ATOM 10312 C CA . GLY F 1 60 ? 126.770 -26.148 158.285 1.00 26.27 56 GLY F CA 1
ATOM 10313 C C . GLY F 1 60 ? 127.739 -25.043 158.635 1.00 25.68 56 GLY F C 1
ATOM 10314 O O . GLY F 1 60 ? 128.499 -25.147 159.601 1.00 25.50 56 GLY F O 1
ATOM 10315 N N . GLN F 1 61 ? 127.714 -23.985 157.832 1.00 25.69 57 GLN F N 1
ATOM 10316 C CA . GLN F 1 61 ? 128.542 -22.812 158.074 1.00 25.30 57 GLN F CA 1
ATOM 10317 C C . GLN F 1 61 ? 128.233 -22.263 159.463 1.00 26.06 57 GLN F C 1
ATOM 10318 O O . GLN F 1 61 ? 129.133 -21.913 160.222 1.00 26.84 57 GLN F O 1
ATOM 10324 N N . LEU F 1 62 ? 126.957 -22.226 159.806 1.00 26.34 58 LEU F N 1
ATOM 10325 C CA . LEU F 1 62 ? 126.532 -21.685 161.092 1.00 26.83 58 LEU F CA 1
ATOM 10326 C C . LEU F 1 62 ? 126.924 -22.615 162.251 1.00 26.28 58 LEU F C 1
ATOM 10327 O O . LEU F 1 62 ? 127.394 -22.170 163.289 1.00 25.40 58 LEU F O 1
ATOM 10332 N N . GLU F 1 63 ? 126.732 -23.907 162.057 1.00 26.87 59 GLU F N 1
ATOM 10333 C CA . GLU F 1 63 ? 127.168 -24.890 163.043 1.00 27.85 59 GLU F CA 1
ATOM 10334 C C . GLU F 1 63 ? 128.657 -24.778 163.309 1.00 26.09 59 GLU F C 1
ATOM 10335 O O . GLU F 1 63 ? 129.097 -24.852 164.449 1.00 25.56 59 GLU F O 1
ATOM 10341 N N . PHE F 1 64 ? 129.419 -24.584 162.239 1.00 24.76 60 PHE F N 1
ATOM 10342 C CA . PHE F 1 64 ? 130.854 -24.418 162.336 1.00 23.57 60 PHE F CA 1
ATOM 10343 C C . PHE F 1 64 ? 131.197 -23.130 163.047 1.00 22.88 60 PHE F C 1
ATOM 10344 O O . PHE F 1 64 ? 132.047 -23.107 163.950 1.00 24.48 60 PHE F O 1
ATOM 10352 N N . ALA F 1 65 ? 130.528 -22.050 162.669 1.00 21.45 61 ALA F N 1
ATOM 10353 C CA . ALA F 1 65 ? 130.730 -20.761 163.341 1.00 20.40 61 ALA F CA 1
ATOM 10354 C C . ALA F 1 65 ? 130.523 -20.872 164.846 1.00 20.21 61 ALA F C 1
ATOM 10355 O O . ALA F 1 65 ? 131.267 -20.303 165.639 1.00 19.99 61 ALA F O 1
ATOM 10357 N N . GLU F 1 66 ? 129.488 -21.593 165.237 1.00 20.62 62 GLU F N 1
ATOM 10358 C CA . GLU F 1 66 ? 129.178 -21.761 166.649 1.00 20.99 62 GLU F CA 1
ATOM 10359 C C . GLU F 1 66 ? 130.327 -22.338 167.481 1.00 21.18 62 GLU F C 1
ATOM 10360 O O . GLU F 1 66 ? 130.447 -22.026 168.673 1.00 21.85 62 GLU F O 1
ATOM 10366 N N . LEU F 1 67 ? 131.195 -23.124 166.858 1.00 20.77 63 LEU F N 1
ATOM 10367 C CA . LEU F 1 67 ? 132.347 -23.654 167.560 1.00 21.12 63 LEU F CA 1
ATOM 10368 C C . LEU F 1 67 ? 133.432 -22.617 167.796 1.00 21.16 63 LEU F C 1
ATOM 10369 O O . LEU F 1 67 ? 134.304 -22.817 168.646 1.00 21.40 63 LEU F O 1
ATOM 10374 N N . LEU F 1 68 ? 133.419 -21.526 167.035 1.00 21.14 64 LEU F N 1
ATOM 10375 C CA . LEU F 1 68 ? 134.506 -20.546 167.110 1.00 21.33 64 LEU F CA 1
ATOM 10376 C C . LEU F 1 68 ? 134.127 -19.328 167.905 1.00 21.42 64 LEU F C 1
ATOM 10377 O O . LEU F 1 68 ? 134.985 -18.474 168.183 1.00 23.22 64 LEU F O 1
ATOM 10382 N N . GLY F 1 69 ? 132.858 -19.204 168.237 1.00 21.28 65 GLY F N 1
ATOM 10383 C CA . GLY F 1 69 ? 132.385 -18.036 168.975 1.00 21.18 65 GLY F CA 1
ATOM 10384 C C . GLY F 1 69 ? 130.872 -17.998 169.010 1.00 21.04 65 GLY F C 1
ATOM 10385 O O . GLY F 1 69 ? 130.212 -19.005 168.747 1.00 21.50 65 GLY F O 1
ATOM 10386 N N . THR F 1 70 ? 130.332 -16.821 169.293 1.00 20.39 66 THR F N 1
ATOM 10387 C CA . THR F 1 70 ? 128.909 -16.631 169.386 1.00 20.63 66 THR F CA 1
ATOM 10388 C C . THR F 1 70 ? 128.435 -15.875 168.170 1.00 20.39 66 THR F C 1
ATOM 10389 O O . THR F 1 70 ? 128.704 -14.678 168.056 1.00 20.49 66 THR F O 1
ATOM 10393 N N . PRO F 1 71 ? 127.729 -16.557 167.260 1.00 20.98 67 PRO F N 1
ATOM 10394 C CA . PRO F 1 71 ? 127.170 -15.858 166.123 1.00 22.00 67 PRO F CA 1
ATOM 10395 C C . PRO F 1 71 ? 126.289 -14.697 166.495 1.00 24.26 67 PRO F C 1
ATOM 10396 O O . PRO F 1 71 ? 125.549 -14.715 167.453 1.00 25.69 67 PRO F O 1
ATOM 10400 N N . THR F 1 72 ? 126.425 -13.654 165.726 1.00 26.90 68 THR F N 1
ATOM 10401 C CA . THR F 1 72 ? 125.658 -12.464 165.875 1.00 29.07 68 THR F CA 1
ATOM 10402 C C . THR F 1 72 ? 124.266 -12.665 165.328 1.00 30.11 68 THR F C 1
ATOM 10403 O O . THR F 1 72 ? 124.130 -13.379 164.342 1.00 31.41 68 THR F O 1
ATOM 10407 N N . ALA F 1 95 ? 130.991 -2.954 148.795 1.00 38.47 91 ALA F N 1
ATOM 10408 C CA . ALA F 1 95 ? 131.921 -2.473 149.794 1.00 35.92 91 ALA F CA 1
ATOM 10409 C C . ALA F 1 95 ? 133.322 -2.365 149.144 1.00 35.11 91 ALA F C 1
ATOM 10410 O O . ALA F 1 95 ? 134.314 -2.939 149.669 1.00 33.88 91 ALA F O 1
ATOM 10412 N N . ASN F 1 96 ? 133.390 -1.619 148.021 1.00 30.73 92 ASN F N 1
ATOM 10413 C CA . ASN F 1 96 ? 134.631 -1.320 147.295 1.00 28.57 92 ASN F CA 1
ATOM 10414 C C . ASN F 1 96 ? 135.525 -0.305 148.049 1.00 26.75 92 ASN F C 1
ATOM 10415 O O . ASN F 1 96 ? 136.037 0.665 147.458 1.00 27.94 92 ASN F O 1
ATOM 10417 N N . SER F 1 97 ? 135.778 -0.572 149.329 1.00 23.84 93 SER F N 1
ATOM 10418 C CA . SER F 1 97 ? 136.376 0.392 150.227 1.00 21.93 93 SER F CA 1
ATOM 10419 C C . SER F 1 97 ? 136.992 -0.314 151.439 1.00 19.95 93 SER F C 1
ATOM 10420 O O . SER F 1 97 ? 136.392 -1.233 151.996 1.00 18.78 93 SER F O 1
ATOM 10423 N N . TRP F 1 98 ? 138.168 0.146 151.874 1.00 18.35 94 TRP F N 1
ATOM 10424 C CA . TRP F 1 98 ? 138.866 -0.502 153.001 1.00 17.36 94 TRP F CA 1
ATOM 10425 C C . TRP F 1 98 ? 138.164 -0.279 154.339 1.00 17.06 94 TRP F C 1
ATOM 10426 O O . TRP F 1 98 ? 137.953 0.872 154.754 1.00 16.71 94 TRP F O 1
ATOM 10437 N N . HIS F 1 99 ? 137.785 -1.371 155.005 1.00 16.79 95 HIS F N 1
ATOM 10438 C CA . HIS F 1 99 ? 137.118 -1.248 156.293 1.00 16.56 95 HIS F CA 1
ATOM 10439 C C . HIS F 1 99 ? 137.263 -2.448 157.178 1.00 15.76 95 HIS F C 1
ATOM 10440 O O . HIS F 1 99 ? 137.603 -3.541 156.744 1.00 15.64 95 HIS F O 1
ATOM 10447 N N . THR F 1 100 ? 137.011 -2.200 158.450 1.00 15.39 96 THR F N 1
ATOM 10448 C CA . THR F 1 100 ? 136.844 -3.220 159.447 1.00 15.04 96 THR F CA 1
ATOM 10449 C C . THR F 1 100 ? 135.335 -3.268 159.686 1.00 16.00 96 THR F C 1
ATOM 10450 O O . THR F 1 100 ? 134.655 -2.222 159.685 1.00 15.68 96 THR F O 1
ATOM 10454 N N . ASP F 1 101 ? 134.786 -4.467 159.885 1.00 16.59 97 ASP F N 1
ATOM 10455 C CA . ASP F 1 101 ? 133.335 -4.590 160.004 1.00 17.61 97 ASP F CA 1
ATOM 10456 C C . ASP F 1 101 ? 132.781 -3.945 161.283 1.00 17.59 97 ASP F C 1
ATOM 10457 O O . ASP F 1 101 ? 133.302 -4.158 162.374 1.00 17.35 97 ASP F O 1
ATOM 10462 N N . VAL F 1 102 ? 131.714 -3.179 161.107 1.00 17.53 98 VAL F N 1
ATOM 10463 C CA . VAL F 1 102 ? 130.875 -2.704 162.195 1.00 17.88 98 VAL F CA 1
ATOM 10464 C C . VAL F 1 102 ? 131.704 -2.091 163.335 1.00 17.86 98 VAL F C 1
ATOM 10465 O O . VAL F 1 102 ? 131.556 -2.487 164.480 1.00 17.98 98 VAL F O 1
ATOM 10469 N N . THR F 1 103 ? 132.547 -1.120 163.012 1.00 17.21 99 THR F N 1
ATOM 10470 C CA . THR F 1 103 ? 133.341 -0.444 164.013 1.00 16.99 99 THR F CA 1
ATOM 10471 C C . THR F 1 103 ? 132.597 0.725 164.616 1.00 17.28 99 THR F C 1
ATOM 10472 O O . THR F 1 103 ? 133.112 1.386 165.503 1.00 17.98 99 THR F O 1
ATOM 10476 N N . PHE F 1 104 ? 131.381 0.977 164.161 1.00 17.32 100 PHE F N 1
ATOM 10477 C CA . PHE F 1 104 ? 130.552 2.040 164.738 1.00 17.98 100 PHE F CA 1
ATOM 10478 C C . PHE F 1 104 ? 129.798 1.609 166.008 1.00 19.18 100 PHE F C 1
ATOM 10479 O O . PHE F 1 104 ? 128.972 2.373 166.532 1.00 20.00 100 PHE F O 1
ATOM 10487 N N . VAL F 1 105 ? 130.052 0.396 166.495 1.00 19.35 101 VAL F N 1
ATOM 10488 C CA . VAL F 1 105 ? 129.513 -0.042 167.778 1.00 20.23 101 VAL F CA 1
ATOM 10489 C C . VAL F 1 105 ? 130.680 -0.271 168.718 1.00 20.53 101 VAL F C 1
ATOM 10490 O O . VAL F 1 105 ? 131.822 -0.317 168.280 1.00 20.55 101 VAL F O 1
ATOM 10494 N N . ASP F 1 106 ? 130.390 -0.371 170.009 1.00 20.83 102 ASP F N 1
ATOM 10495 C CA . ASP F 1 106 ? 131.413 -0.656 170.982 1.00 20.84 102 ASP F CA 1
ATOM 10496 C C . ASP F 1 106 ? 131.954 -2.062 170.771 1.00 20.81 102 ASP F C 1
ATOM 10497 O O . ASP F 1 106 ? 133.169 -2.266 170.769 1.00 20.59 102 ASP F O 1
ATOM 10502 N N . ARG F 1 107 ? 131.051 -3.017 170.616 1.00 20.64 103 ARG F N 1
ATOM 10503 C CA . ARG F 1 107 ? 131.419 -4.427 170.602 1.00 20.86 103 ARG F CA 1
ATOM 10504 C C . ARG F 1 107 ? 131.726 -4.844 169.175 1.00 20.07 103 ARG F C 1
ATOM 10505 O O . ARG F 1 107 ? 130.925 -5.528 168.504 1.00 20.65 103 ARG F O 1
ATOM 10513 N N . ILE F 1 108 ? 132.897 -4.437 168.707 1.00 19.06 104 ILE F N 1
ATOM 10514 C CA . ILE F 1 108 ? 133.292 -4.740 167.346 1.00 18.38 104 ILE F CA 1
ATOM 10515 C C . ILE F 1 108 ? 133.362 -6.250 167.229 1.00 18.06 104 ILE F C 1
ATOM 10516 O O . ILE F 1 108 ? 134.063 -6.886 168.004 1.00 17.81 104 ILE F O 1
ATOM 10521 N N . PRO F 1 109 ? 132.659 -6.828 166.245 1.00 17.75 105 PRO F N 1
ATOM 10522 C CA . PRO F 1 109 ? 132.717 -8.282 166.056 1.00 17.82 105 PRO F CA 1
ATOM 10523 C C . PRO F 1 109 ? 134.142 -8.811 165.875 1.00 17.69 105 PRO F C 1
ATOM 10524 O O . PRO F 1 109 ? 134.947 -8.162 165.221 1.00 17.80 105 PRO F O 1
ATOM 10528 N N . LYS F 1 110 ? 134.446 -9.967 166.447 1.00 17.77 106 LYS F N 1
ATOM 10529 C CA . LYS F 1 110 ? 135.829 -10.439 166.463 1.00 17.95 106 LYS F CA 1
ATOM 10530 C C . LYS F 1 110 ? 136.251 -11.086 165.165 1.00 17.81 106 LYS F C 1
ATOM 10531 O O . LYS F 1 110 ? 137.442 -11.158 164.884 1.00 17.76 106 LYS F O 1
ATOM 10537 N N . ALA F 1 111 ? 135.282 -11.589 164.397 1.00 17.85 107 ALA F N 1
ATOM 10538 C CA . ALA F 1 111 ? 135.591 -12.371 163.225 1.00 17.91 107 ALA F CA 1
ATOM 10539 C C . ALA F 1 111 ? 134.395 -12.556 162.349 1.00 18.58 107 ALA F C 1
ATOM 10540 O O . ALA F 1 111 ? 133.252 -12.436 162.798 1.00 18.57 107 ALA F O 1
ATOM 10542 N N . SER F 1 112 ? 134.659 -12.887 161.088 1.00 19.00 108 SER F N 1
ATOM 10543 C CA . SER F 1 112 ? 133.603 -13.261 160.155 1.00 19.50 108 SER F CA 1
ATOM 10544 C C . SER F 1 112 ? 133.999 -14.494 159.338 1.00 18.81 108 SER F C 1
ATOM 10545 O O . SER F 1 112 ? 135.174 -14.749 159.126 1.00 18.24 108 SER F O 1
ATOM 10548 N N . LEU F 1 113 ? 132.989 -15.270 158.943 1.00 18.76 109 LEU F N 1
ATOM 10549 C CA . LEU F 1 113 ? 133.143 -16.412 158.064 1.00 18.50 109 LEU F CA 1
ATOM 10550 C C . LEU F 1 113 ? 132.381 -16.108 156.793 1.00 18.68 109 LEU F C 1
ATOM 10551 O O . LEU F 1 113 ? 131.209 -15.743 156.851 1.00 18.93 109 LEU F O 1
ATOM 10556 N N . LEU F 1 114 ? 133.038 -16.255 155.655 1.00 18.96 110 LEU F N 1
ATOM 10557 C CA . LEU F 1 114 ? 132.431 -15.912 154.385 1.00 19.87 110 LEU F CA 1
ATOM 10558 C C . LEU F 1 114 ? 132.584 -17.069 153.415 1.00 19.95 110 LEU F C 1
ATOM 10559 O O . LEU F 1 114 ? 133.692 -17.509 153.124 1.00 19.87 110 LEU F O 1
ATOM 10564 N N . ARG F 1 115 ? 131.459 -17.555 152.923 1.00 20.54 111 ARG F N 1
ATOM 10565 C CA . ARG F 1 115 ? 131.415 -18.729 152.059 1.00 21.90 111 ARG F CA 1
ATOM 10566 C C . ARG F 1 115 ? 130.923 -18.359 150.648 1.00 21.35 111 ARG F C 1
ATOM 10567 O O . ARG F 1 115 ? 129.942 -17.633 150.508 1.00 21.01 111 ARG F O 1
ATOM 10575 N N . ALA F 1 116 ? 131.610 -18.858 149.623 1.00 20.77 112 ALA F N 1
ATOM 10576 C CA . ALA F 1 116 ? 131.215 -18.615 148.224 1.00 20.23 112 ALA F CA 1
ATOM 10577 C C . ALA F 1 116 ? 129.968 -19.414 147.876 1.00 20.55 112 ALA F C 1
ATOM 10578 O O . ALA F 1 116 ? 129.883 -20.593 148.200 1.00 19.69 112 ALA F O 1
ATOM 10580 N N . VAL F 1 117 ? 129.001 -18.740 147.253 1.00 21.09 113 VAL F N 1
ATOM 10581 C CA . VAL F 1 117 ? 127.783 -19.366 146.783 1.00 21.83 113 VAL F CA 1
ATOM 10582 C C . VAL F 1 117 ? 127.705 -19.256 145.261 1.00 22.71 113 VAL F C 1
ATOM 10583 O O . VAL F 1 117 ? 127.575 -20.265 144.581 1.00 23.07 113 VAL F O 1
ATOM 10587 N N . THR F 1 118 ? 127.763 -18.032 144.736 1.00 23.51 114 THR F N 1
ATOM 10588 C CA . THR F 1 118 ? 127.654 -17.793 143.292 1.00 24.60 114 THR F CA 1
ATOM 10589 C C . THR F 1 118 ? 128.698 -16.780 142.848 1.00 24.21 114 THR F C 1
ATOM 10590 O O . THR F 1 118 ? 128.713 -15.639 143.319 1.00 23.71 114 THR F O 1
ATOM 10594 N N . LEU F 1 119 ? 129.557 -17.190 141.921 1.00 24.83 115 LEU F N 1
ATOM 10595 C CA . LEU F 1 119 ? 130.706 -16.363 141.528 1.00 24.60 115 LEU F CA 1
ATOM 10596 C C . LEU F 1 119 ? 130.655 -15.908 140.075 1.00 25.49 115 LEU F C 1
ATOM 10597 O O . LEU F 1 119 ? 130.206 -16.653 139.204 1.00 26.25 115 LEU F O 1
ATOM 10602 N N . PRO F 1 120 ? 131.111 -14.671 139.814 1.00 25.79 116 PRO F N 1
ATOM 10603 C CA . PRO F 1 120 ? 131.250 -14.194 138.450 1.00 26.30 116 PRO F CA 1
ATOM 10604 C C . PRO F 1 120 ? 132.371 -14.937 137.721 1.00 26.66 116 PRO F C 1
ATOM 10605 O O . PRO F 1 120 ? 133.267 -15.486 138.368 1.00 25.97 116 PRO F O 1
ATOM 10609 N N . SER F 1 121 ? 132.295 -14.974 136.391 1.00 27.17 117 SER F N 1
ATOM 10610 C CA . SER F 1 121 ? 133.277 -15.684 135.586 1.00 27.43 117 SER F CA 1
ATOM 10611 C C . SER F 1 121 ? 134.656 -15.020 135.638 1.00 26.42 117 SER F C 1
ATOM 10612 O O . SER F 1 121 ? 135.660 -15.674 135.417 1.00 26.79 117 SER F O 1
ATOM 10615 N N . TYR F 1 122 ? 134.700 -13.726 135.922 1.00 25.46 118 TYR F N 1
ATOM 10616 C CA . TYR F 1 122 ? 135.972 -13.040 136.179 1.00 24.67 118 TYR F CA 1
ATOM 10617 C C . TYR F 1 122 ? 135.858 -12.039 137.323 1.00 23.73 118 TYR F C 1
ATOM 10618 O O . TYR F 1 122 ? 134.757 -11.623 137.697 1.00 23.80 118 TYR F O 1
ATOM 10627 N N . GLY F 1 123 ? 137.000 -11.700 137.909 1.00 22.95 119 GLY F N 1
ATOM 10628 C CA . GLY F 1 123 ? 137.057 -10.710 138.998 1.00 22.02 119 GLY F CA 1
ATOM 10629 C C . GLY F 1 123 ? 136.396 -11.182 140.280 1.00 20.81 119 GLY F C 1
ATOM 10630 O O . GLY F 1 123 ? 136.156 -12.381 140.464 1.00 20.32 119 GLY F O 1
ATOM 10631 N N . GLY F 1 124 ? 136.079 -10.217 141.150 1.00 19.91 120 GLY F N 1
ATOM 10632 C CA . GLY F 1 124 ? 135.372 -10.479 142.407 1.00 18.94 120 GLY F CA 1
ATOM 10633 C C . GLY F 1 124 ? 136.299 -10.948 143.509 1.00 17.91 120 GLY F C 1
ATOM 10634 O O . GLY F 1 124 ? 135.889 -11.701 144.398 1.00 17.71 120 GLY F O 1
ATOM 10635 N N . THR F 1 125 ? 137.543 -10.508 143.447 1.00 17.23 121 THR F N 1
ATOM 10636 C CA . THR F 1 125 ? 138.490 -10.822 144.480 1.00 16.44 121 THR F CA 1
ATOM 10637 C C . THR F 1 125 ? 138.172 -10.017 145.722 1.00 15.92 121 THR F C 1
ATOM 10638 O O . THR F 1 125 ? 137.519 -8.976 145.651 1.00 15.67 121 THR F O 1
ATOM 10642 N N . THR F 1 126 ? 138.650 -10.515 146.863 1.00 15.60 122 THR F N 1
ATOM 10643 C CA . THR F 1 126 ? 138.608 -9.808 148.119 1.00 15.44 122 THR F CA 1
ATOM 10644 C C . THR F 1 126 ? 140.023 -9.672 148.627 1.00 15.48 122 THR F C 1
ATOM 10645 O O . THR F 1 126 ? 140.838 -10.595 148.488 1.00 15.87 122 THR F O 1
ATOM 10649 N N . ALA F 1 127 ? 140.321 -8.527 149.237 1.00 15.31 123 ALA F N 1
ATOM 10650 C CA . ALA F 1 127 ? 141.636 -8.307 149.848 1.00 14.82 123 ALA F CA 1
ATOM 10651 C C . ALA F 1 127 ? 141.505 -8.068 151.344 1.00 14.27 123 ALA F C 1
ATOM 10652 O O . ALA F 1 127 ? 140.523 -7.492 151.806 1.00 14.55 123 ALA F O 1
ATOM 10654 N N . TRP F 1 128 ? 142.515 -8.496 152.077 1.00 13.93 124 TRP F N 1
ATOM 10655 C CA . TRP F 1 128 ? 142.616 -8.255 153.497 1.00 13.74 124 TRP F CA 1
ATOM 10656 C C . TRP F 1 128 ? 143.948 -7.592 153.808 1.00 13.89 124 TRP F C 1
ATOM 10657 O O . TRP F 1 128 ? 144.955 -7.868 153.157 1.00 13.72 124 TRP F O 1
ATOM 10668 N N . ALA F 1 129 ? 143.946 -6.733 154.821 1.00 13.88 125 ALA F N 1
ATOM 10669 C CA . ALA F 1 129 ? 145.161 -6.095 155.282 1.00 14.22 125 ALA F CA 1
ATOM 10670 C C . ALA F 1 129 ? 145.355 -6.370 156.768 1.00 14.43 125 ALA F C 1
ATOM 10671 O O . ALA F 1 129 ? 144.386 -6.392 157.513 1.00 13.81 125 ALA F O 1
ATOM 10673 N N . SER F 1 130 ? 146.620 -6.520 157.197 1.00 15.02 126 SER F N 1
ATOM 10674 C CA . SER F 1 130 ? 146.936 -6.744 158.612 1.00 14.96 126 SER F CA 1
ATOM 10675 C C . SER F 1 130 ? 147.183 -5.444 159.342 1.00 15.13 126 SER F C 1
ATOM 10676 O O . SER F 1 130 ? 148.183 -4.779 159.103 1.00 16.24 126 SER F O 1
ATOM 10679 N N . THR F 1 131 ? 146.287 -5.095 160.245 1.00 15.17 127 THR F N 1
ATOM 10680 C CA . THR F 1 131 ? 146.450 -3.908 161.074 1.00 15.47 127 THR F CA 1
ATOM 10681 C C . THR F 1 131 ? 147.401 -4.161 162.242 1.00 15.97 127 THR F C 1
ATOM 10682 O O . THR F 1 131 ? 147.778 -3.221 162.959 1.00 16.01 127 THR F O 1
ATOM 10686 N N . GLU F 1 132 ? 147.809 -5.413 162.420 1.00 16.09 128 GLU F N 1
ATOM 10687 C CA . GLU F 1 132 ? 148.891 -5.738 163.355 1.00 16.87 128 GLU F CA 1
ATOM 10688 C C . GLU F 1 132 ? 150.251 -5.425 162.750 1.00 16.82 128 GLU F C 1
ATOM 10689 O O . GLU F 1 132 ? 151.054 -4.694 163.324 1.00 16.70 128 GLU F O 1
ATOM 10695 N N . ALA F 1 133 ? 150.495 -5.966 161.563 1.00 16.88 129 ALA F N 1
ATOM 10696 C CA . ALA F 1 133 ? 151.763 -5.738 160.884 1.00 17.15 129 ALA F CA 1
ATOM 10697 C C . ALA F 1 133 ? 151.978 -4.243 160.646 1.00 17.62 129 ALA F C 1
ATOM 10698 O O . ALA F 1 133 ? 153.100 -3.741 160.820 1.00 17.81 129 ALA F O 1
ATOM 10700 N N . ALA F 1 134 ? 150.919 -3.547 160.226 1.00 16.99 130 ALA F N 1
ATOM 10701 C CA . ALA F 1 134 ? 151.037 -2.135 159.953 1.00 17.41 130 ALA F CA 1
ATOM 10702 C C . ALA F 1 134 ? 151.523 -1.374 161.195 1.00 17.79 130 ALA F C 1
ATOM 10703 O O . ALA F 1 134 ? 152.301 -0.428 161.063 1.00 17.47 130 ALA F O 1
ATOM 10705 N N . TYR F 1 135 ? 151.024 -1.752 162.374 1.00 17.85 131 TYR F N 1
ATOM 10706 C CA . TYR F 1 135 ? 151.456 -1.117 163.611 1.00 18.51 131 TYR F CA 1
ATOM 10707 C C . TYR F 1 135 ? 152.927 -1.406 163.883 1.00 19.54 131 TYR F C 1
ATOM 10708 O O . TYR F 1 135 ? 153.673 -0.491 164.197 1.00 19.62 131 TYR F O 1
ATOM 10717 N N . GLN F 1 136 ? 153.337 -2.665 163.750 1.00 20.93 132 GLN F N 1
ATOM 10718 C CA . GLN F 1 136 ? 154.722 -3.056 164.018 1.00 23.32 132 GLN F CA 1
ATOM 10719 C C . GLN F 1 136 ? 155.678 -2.285 163.115 1.00 22.89 132 GLN F C 1
ATOM 10720 O O . GLN F 1 136 ? 156.729 -1.852 163.542 1.00 23.13 132 GLN F O 1
ATOM 10726 N N . GLN F 1 137 ? 155.250 -2.033 161.890 1.00 22.67 133 GLN F N 1
ATOM 10727 C CA . GLN F 1 137 ? 156.062 -1.340 160.903 1.00 22.60 133 GLN F CA 1
ATOM 10728 C C . GLN F 1 137 ? 156.152 0.166 161.122 1.00 22.31 133 GLN F C 1
ATOM 10729 O O . GLN F 1 137 ? 156.944 0.834 160.471 1.00 22.95 133 GLN F O 1
ATOM 10735 N N . LEU F 1 138 ? 155.340 0.718 162.013 1.00 22.04 134 LEU F N 1
ATOM 10736 C CA . LEU F 1 138 ? 155.392 2.153 162.258 1.00 22.06 134 LEU F CA 1
ATOM 10737 C C . LEU F 1 138 ? 156.692 2.553 162.939 1.00 22.61 134 LEU F C 1
ATOM 10738 O O . LEU F 1 138 ? 157.109 1.930 163.906 1.00 22.98 134 LEU F O 1
ATOM 10743 N N . PRO F 1 139 ? 157.343 3.607 162.433 1.00 22.98 135 PRO F N 1
ATOM 10744 C CA . PRO F 1 139 ? 158.418 4.179 163.208 1.00 23.48 135 PRO F CA 1
ATOM 10745 C C . PRO F 1 139 ? 157.903 4.762 164.525 1.00 23.78 135 PRO F C 1
ATOM 10746 O O . PRO F 1 139 ? 156.773 5.227 164.608 1.00 22.77 135 PRO F O 1
ATOM 10750 N N . ALA F 1 140 ? 158.778 4.779 165.527 1.00 25.34 136 ALA F N 1
ATOM 10751 C CA . ALA F 1 140 ? 158.412 5.113 166.908 1.00 25.76 136 ALA F CA 1
ATOM 10752 C C . ALA F 1 140 ? 157.523 6.358 167.093 1.00 25.19 136 ALA F C 1
ATOM 10753 O O . ALA F 1 140 ? 156.552 6.308 167.862 1.00 25.22 136 ALA F O 1
ATOM 10755 N N . PRO F 1 141 ? 157.860 7.476 166.433 1.00 24.89 137 PRO F N 1
ATOM 10756 C CA . PRO F 1 141 ? 157.032 8.667 166.610 1.00 24.91 137 PRO F CA 1
ATOM 10757 C C . PRO F 1 141 ? 155.587 8.472 166.149 1.00 24.32 137 PRO F C 1
ATOM 10758 O O . PRO F 1 141 ? 154.662 8.979 166.802 1.00 24.25 137 PRO F O 1
ATOM 10762 N N . LEU F 1 142 ? 155.404 7.728 165.059 1.00 23.69 138 LEU F N 1
ATOM 10763 C CA . LEU F 1 142 ? 154.068 7.441 164.540 1.00 23.47 138 LEU F CA 1
ATOM 10764 C C . LEU F 1 142 ? 153.324 6.389 165.356 1.00 23.18 138 LEU F C 1
ATOM 10765 O O . LEU F 1 142 ? 152.107 6.457 165.468 1.00 22.11 138 LEU F O 1
ATOM 10770 N N . ARG F 1 143 ? 154.051 5.439 165.934 1.00 24.53 139 ARG F N 1
ATOM 10771 C CA . ARG F 1 143 ? 153.461 4.500 166.901 1.00 25.52 139 ARG F CA 1
ATOM 10772 C C . ARG F 1 143 ? 152.828 5.259 168.071 1.00 24.67 139 ARG F C 1
ATOM 10773 O O . ARG F 1 143 ? 151.670 5.039 168.402 1.00 24.64 139 ARG F O 1
ATOM 10781 N N . THR F 1 144 ? 153.614 6.134 168.683 1.00 24.25 140 THR F N 1
ATOM 10782 C CA . THR F 1 144 ? 153.186 6.859 169.857 1.00 24.38 140 THR F CA 1
ATOM 10783 C C . THR F 1 144 ? 151.997 7.735 169.508 1.00 23.22 140 THR F C 1
ATOM 10784 O O . THR F 1 144 ? 151.087 7.889 170.312 1.00 22.65 140 THR F O 1
ATOM 10788 N N . LEU F 1 145 ? 152.023 8.324 168.315 1.00 22.37 141 LEU F N 1
ATOM 10789 C CA . LEU F 1 145 ? 150.894 9.112 167.839 1.00 21.84 141 LEU F CA 1
ATOM 10790 C C . LEU F 1 145 ? 149.645 8.251 167.792 1.00 20.89 141 LEU F C 1
ATOM 10791 O O . LEU F 1 145 ? 148.610 8.614 168.351 1.00 19.96 141 LEU F O 1
ATOM 10796 N N . ALA F 1 146 ? 149.759 7.111 167.117 1.00 20.58 142 ALA F N 1
ATOM 10797 C CA . ALA F 1 146 ? 148.652 6.176 167.006 1.00 20.26 142 ALA F CA 1
ATOM 10798 C C . ALA F 1 146 ? 148.191 5.718 168.376 1.00 20.78 142 ALA F C 1
ATOM 10799 O O . ALA F 1 146 ? 146.985 5.651 168.612 1.00 20.15 142 ALA F O 1
ATOM 10801 N N . ASP F 1 147 ? 149.148 5.478 169.294 1.00 21.49 143 ASP F N 1
ATOM 10802 C CA . ASP F 1 147 ? 148.842 5.077 170.681 1.00 21.83 143 ASP F CA 1
ATOM 10803 C C . ASP F 1 147 ? 147.947 6.108 171.399 1.00 22.85 143 ASP F C 1
ATOM 10804 O O . ASP F 1 147 ? 147.142 5.745 172.257 1.00 22.75 143 ASP F O 1
ATOM 10809 N N . ASN F 1 148 ? 148.078 7.380 171.034 1.00 23.97 144 ASN F N 1
ATOM 10810 C CA . ASN F 1 148 ? 147.382 8.476 171.735 1.00 25.72 144 ASN F CA 1
ATOM 10811 C C . ASN F 1 148 ? 146.192 9.081 170.994 1.00 25.40 144 ASN F C 1
ATOM 10812 O O . ASN F 1 148 ? 145.606 10.055 171.469 1.00 26.08 144 ASN F O 1
ATOM 10817 N N . LEU F 1 149 ? 145.869 8.544 169.823 1.00 24.84 145 LEU F N 1
ATOM 10818 C CA . LEU F 1 149 ? 144.776 9.066 169.014 1.00 24.32 145 LEU F CA 1
ATOM 10819 C C . LEU F 1 149 ? 143.521 8.279 169.242 1.00 23.75 145 LEU F C 1
ATOM 10820 O O . LEU F 1 149 ? 143.552 7.052 169.408 1.00 24.31 145 LEU F O 1
ATOM 10825 N N . TRP F 1 150 ? 142.409 8.993 169.202 1.00 23.07 146 TRP F N 1
ATOM 10826 C CA . TRP F 1 150 ? 141.088 8.393 169.250 1.00 23.24 146 TRP F CA 1
ATOM 10827 C C . TRP F 1 150 ? 140.289 8.851 168.032 1.00 22.80 146 TRP F C 1
ATOM 10828 O O . TRP F 1 150 ? 140.514 9.939 167.499 1.00 23.27 146 TRP F O 1
ATOM 10839 N N . ALA F 1 151 ? 139.391 7.994 167.571 1.00 22.09 147 ALA F N 1
ATOM 10840 C CA . ALA F 1 151 ? 138.645 8.269 166.370 1.00 21.73 147 ALA F CA 1
ATOM 10841 C C . ALA F 1 151 ? 137.168 8.125 166.626 1.00 21.77 147 ALA F C 1
ATOM 10842 O O . ALA F 1 151 ? 136.729 7.213 167.324 1.00 21.87 147 ALA F O 1
ATOM 10844 N N . VAL F 1 152 ? 136.400 9.020 166.021 1.00 21.60 148 VAL F N 1
ATOM 10845 C CA . VAL F 1 152 ? 134.949 8.921 166.019 1.00 21.58 148 VAL F CA 1
ATOM 10846 C C . VAL F 1 152 ? 134.568 8.030 164.841 1.00 20.94 148 VAL F C 1
ATOM 10847 O O . VAL F 1 152 ? 134.935 8.321 163.696 1.00 20.89 148 VAL F O 1
ATOM 10851 N N . HIS F 1 153 ? 133.876 6.930 165.133 1.00 20.69 149 HIS F N 1
ATOM 10852 C CA . HIS F 1 153 ? 133.317 6.051 164.110 1.00 20.25 149 HIS F CA 1
ATOM 10853 C C . HIS F 1 153 ? 131.809 6.204 164.128 1.00 21.18 149 HIS F C 1
ATOM 10854 O O . HIS F 1 153 ? 131.209 6.263 165.202 1.00 20.60 149 HIS F O 1
ATOM 10861 N N . THR F 1 154 ? 131.196 6.273 162.948 1.00 22.14 150 THR F N 1
ATOM 10862 C CA . THR F 1 154 ? 129.735 6.297 162.831 1.00 23.95 150 THR F CA 1
ATOM 10863 C C . THR F 1 154 ? 129.282 5.470 161.639 1.00 25.04 150 THR F C 1
ATOM 10864 O O . THR F 1 154 ? 130.086 5.117 160.778 1.00 24.69 150 THR F O 1
ATOM 10868 N N . ASN F 1 155 ? 127.989 5.174 161.600 1.00 27.14 151 ASN F N 1
ATOM 10869 C CA . ASN F 1 155 ? 127.387 4.515 160.445 1.00 29.05 151 ASN F CA 1
ATOM 10870 C C . ASN F 1 155 ? 126.790 5.485 159.411 1.00 30.49 151 ASN F C 1
ATOM 10871 O O . ASN F 1 155 ? 126.308 5.039 158.392 1.00 31.00 151 ASN F O 1
ATOM 10876 N N . ARG F 1 156 ? 126.808 6.790 159.688 1.00 32.44 152 ARG F N 1
ATOM 10877 C CA . ARG F 1 156 ? 126.230 7.805 158.781 1.00 34.19 152 ARG F CA 1
ATOM 10878 C C . ARG F 1 156 ? 127.327 8.561 158.041 1.00 35.60 152 ARG F C 1
ATOM 10879 O O . ARG F 1 156 ? 127.969 8.005 157.134 1.00 38.01 152 ARG F O 1
ATOM 10881 N N . ASP F 1 178 ? 118.432 4.207 162.624 1.00 34.99 174 ASP F N 1
ATOM 10882 C CA . ASP F 1 178 ? 119.345 3.756 163.684 1.00 35.44 174 ASP F CA 1
ATOM 10883 C C . ASP F 1 178 ? 120.730 4.441 163.553 1.00 34.45 174 ASP F C 1
ATOM 10884 O O . ASP F 1 178 ? 121.532 4.051 162.716 1.00 35.19 174 ASP F O 1
ATOM 10886 N N . TYR F 1 179 ? 120.987 5.488 164.345 1.00 32.91 175 TYR F N 1
ATOM 10887 C CA . TYR F 1 179 ? 122.282 6.186 164.327 1.00 30.87 175 TYR F CA 1
ATOM 10888 C C . TYR F 1 179 ? 123.230 5.631 165.375 1.00 28.93 175 TYR F C 1
ATOM 10889 O O . TYR F 1 179 ? 122.864 5.490 166.531 1.00 28.06 175 TYR F O 1
ATOM 10898 N N . TYR F 1 180 ? 124.464 5.361 164.959 1.00 28.22 176 TYR F N 1
ATOM 10899 C CA . TYR F 1 180 ? 125.505 4.888 165.861 1.00 27.59 176 TYR F CA 1
ATOM 10900 C C . TYR F 1 180 ? 126.711 5.791 165.818 1.00 26.43 176 TYR F C 1
ATOM 10901 O O . TYR F 1 180 ? 127.147 6.206 164.740 1.00 26.81 176 TYR F O 1
ATOM 10910 N N . GLU F 1 181 ? 127.260 6.095 166.989 1.00 26.15 177 GLU F N 1
ATOM 10911 C CA . GLU F 1 181 ? 128.491 6.885 167.079 1.00 25.14 177 GLU F CA 1
ATOM 10912 C C . GLU F 1 181 ? 129.286 6.422 168.286 1.00 24.20 177 GLU F C 1
ATOM 10913 O O . GLU F 1 181 ? 128.745 6.350 169.385 1.00 25.07 177 GLU F O 1
ATOM 10919 N N . VAL F 1 182 ? 130.559 6.111 168.070 1.00 22.55 178 VAL F N 1
ATOM 10920 C CA . VAL F 1 182 ? 131.428 5.608 169.118 1.00 22.01 178 VAL F CA 1
ATOM 10921 C C . VAL F 1 182 ? 132.845 6.132 168.923 1.00 21.48 178 VAL F C 1
ATOM 10922 O O . VAL F 1 182 ? 133.313 6.277 167.804 1.00 20.65 178 VAL F O 1
ATOM 10926 N N . GLU F 1 183 ? 133.498 6.454 170.032 1.00 21.52 179 GLU F N 1
ATOM 10927 C CA . GLU F 1 183 ? 134.881 6.853 170.009 1.00 21.24 179 GLU F CA 1
ATOM 10928 C C . GLU F 1 183 ? 135.716 5.641 170.391 1.00 20.93 179 GLU F C 1
ATOM 10929 O O . GLU F 1 183 ? 135.612 5.134 171.510 1.00 20.84 179 GLU F O 1
ATOM 10935 N N . HIS F 1 184 ? 136.549 5.200 169.457 1.00 20.48 180 HIS F N 1
ATOM 10936 C CA . HIS F 1 184 ? 137.465 4.074 169.654 1.00 20.27 180 HIS F CA 1
ATOM 10937 C C . HIS F 1 184 ? 138.890 4.572 169.667 1.00 19.41 180 HIS F C 1
ATOM 10938 O O . HIS F 1 184 ? 139.222 5.505 168.949 1.00 18.21 180 HIS F O 1
ATOM 10945 N N . PRO F 1 185 ? 139.764 3.882 170.404 1.00 19.23 181 PRO F N 1
ATOM 10946 C CA . PRO F 1 185 ? 141.174 4.196 170.222 1.00 18.81 181 PRO F CA 1
ATOM 10947 C C . PRO F 1 185 ? 141.655 3.780 168.836 1.00 17.51 181 PRO F C 1
ATOM 10948 O O . PRO F 1 185 ? 141.162 2.814 168.286 1.00 16.90 181 PRO F O 1
ATOM 10952 N N . VAL F 1 186 ? 142.596 4.534 168.287 1.00 17.34 182 VAL F N 1
ATOM 10953 C CA . VAL F 1 186 ? 143.224 4.192 167.019 1.00 17.02 182 VAL F CA 1
ATOM 10954 C C . VAL F 1 186 ? 144.113 2.951 167.151 1.00 16.87 182 VAL F C 1
ATOM 10955 O O . VAL F 1 186 ? 144.336 2.234 166.179 1.00 16.29 182 VAL F O 1
ATOM 10959 N N . VAL F 1 187 ? 144.625 2.716 168.361 1.00 16.94 183 VAL F N 1
ATOM 10960 C CA . VAL F 1 187 ? 145.361 1.505 168.658 1.00 16.73 183 VAL F CA 1
ATOM 10961 C C . VAL F 1 187 ? 144.654 0.769 169.791 1.00 16.99 183 VAL F C 1
ATOM 10962 O O . VAL F 1 187 ? 144.413 1.340 170.847 1.00 16.93 183 VAL F O 1
ATOM 10966 N N . ARG F 1 188 ? 144.343 -0.506 169.560 1.00 16.87 184 ARG F N 1
ATOM 10967 C CA . ARG F 1 188 ? 143.743 -1.350 170.570 1.00 17.62 184 ARG F CA 1
ATOM 10968 C C . ARG F 1 188 ? 144.671 -2.502 170.851 1.00 18.58 184 ARG F C 1
ATOM 10969 O O . ARG F 1 188 ? 145.449 -2.897 170.000 1.00 18.58 184 ARG F O 1
ATOM 10977 N N . VAL F 1 189 ? 144.582 -3.038 172.062 1.00 20.14 185 VAL F N 1
ATOM 10978 C CA . VAL F 1 189 ? 145.376 -4.180 172.461 1.00 20.83 185 VAL F CA 1
ATOM 10979 C C . VAL F 1 189 ? 144.495 -5.398 172.243 1.00 21.92 185 VAL F C 1
ATOM 10980 O O . VAL F 1 189 ? 143.423 -5.524 172.823 1.00 21.95 185 VAL F O 1
ATOM 10984 N N . HIS F 1 190 ? 144.967 -6.298 171.389 1.00 23.55 186 HIS F N 1
ATOM 10985 C CA . HIS F 1 190 ? 144.215 -7.487 171.003 1.00 24.00 186 HIS F CA 1
ATOM 10986 C C . HIS F 1 190 ? 144.034 -8.388 172.230 1.00 25.00 186 HIS F C 1
ATOM 10987 O O . HIS F 1 190 ? 145.024 -8.774 172.861 1.00 26.50 186 HIS F O 1
ATOM 10994 N N . PRO F 1 191 ? 142.776 -8.719 172.580 1.00 24.55 187 PRO F N 1
ATOM 10995 C CA . PRO F 1 191 ? 142.482 -9.417 173.840 1.00 24.94 187 PRO F CA 1
ATOM 10996 C C . PRO F 1 191 ? 142.963 -10.861 173.912 1.00 25.50 187 PRO F C 1
ATOM 10997 O O . PRO F 1 191 ? 143.201 -11.362 175.001 1.00 26.11 187 PRO F O 1
ATOM 11001 N N . GLU F 1 192 ? 143.106 -11.530 172.766 1.00 26.30 188 GLU F N 1
ATOM 11002 C CA . GLU F 1 192 ? 143.668 -12.902 172.706 1.00 26.31 188 GLU F CA 1
ATOM 11003 C C . GLU F 1 192 ? 145.176 -12.958 172.461 1.00 25.75 188 GLU F C 1
ATOM 11004 O O . GLU F 1 192 ? 145.836 -13.818 173.023 1.00 26.63 188 GLU F O 1
ATOM 11010 N N . THR F 1 193 ? 145.721 -12.083 171.620 1.00 24.68 189 THR F N 1
ATOM 11011 C CA . THR F 1 193 ? 147.149 -12.160 171.285 1.00 24.49 189 THR F CA 1
ATOM 11012 C C . THR F 1 193 ? 148.008 -11.229 172.128 1.00 23.96 189 THR F C 1
ATOM 11013 O O . THR F 1 193 ? 149.222 -11.386 172.179 1.00 23.57 189 THR F O 1
ATOM 11017 N N . GLY F 1 194 ? 147.392 -10.209 172.708 1.00 23.58 190 GLY F N 1
ATOM 11018 C CA . GLY F 1 194 ? 148.138 -9.116 173.346 1.00 23.30 190 GLY F CA 1
ATOM 11019 C C . GLY F 1 194 ? 148.827 -8.138 172.397 1.00 22.47 190 GLY F C 1
ATOM 11020 O O . GLY F 1 194 ? 149.421 -7.163 172.850 1.00 21.85 190 GLY F O 1
ATOM 11021 N N . GLU F 1 195 ? 148.736 -8.376 171.086 1.00 22.53 191 GLU F N 1
ATOM 11022 C CA . GLU F 1 195 ? 149.427 -7.538 170.108 1.00 23.28 191 GLU F CA 1
ATOM 11023 C C . GLU F 1 195 ? 148.676 -6.224 169.906 1.00 22.06 191 GLU F C 1
ATOM 11024 O O . GLU F 1 195 ? 147.448 -6.192 169.976 1.00 21.90 191 GLU F O 1
ATOM 11030 N N . ARG F 1 196 ? 149.416 -5.141 169.686 1.00 20.87 192 ARG F N 1
ATOM 11031 C CA . ARG F 1 196 ? 148.787 -3.877 169.370 1.00 19.74 192 ARG F CA 1
ATOM 11032 C C . ARG F 1 196 ? 148.416 -3.859 167.915 1.00 18.14 192 ARG F C 1
ATOM 11033 O O . ARG F 1 196 ? 149.194 -4.284 167.052 1.00 17.79 192 ARG F O 1
ATOM 11041 N N . VAL F 1 197 ? 147.219 -3.360 167.639 1.00 16.96 193 VAL F N 1
ATOM 11042 C CA . VAL F 1 197 ? 146.705 -3.320 166.277 1.00 16.37 193 VAL F CA 1
ATOM 11043 C C . VAL F 1 197 ? 146.025 -1.982 166.014 1.00 16.05 193 VAL F C 1
ATOM 11044 O O . VAL F 1 197 ? 145.424 -1.397 166.903 1.00 15.91 193 VAL F O 1
ATOM 11048 N N . LEU F 1 198 ? 146.074 -1.542 164.769 1.00 15.62 194 LEU F N 1
ATOM 11049 C CA . LEU F 1 198 ? 145.369 -0.342 164.385 1.00 15.44 194 LEU F CA 1
ATOM 11050 C C . LEU F 1 198 ? 143.869 -0.605 164.225 1.00 14.83 194 LEU F C 1
ATOM 11051 O O . LEU F 1 198 ? 143.445 -1.679 163.825 1.00 14.21 194 LEU F O 1
ATOM 11056 N N . LEU F 1 199 ? 143.079 0.414 164.536 1.00 14.91 195 LEU F N 1
ATOM 11057 C CA . LEU F 1 199 ? 141.643 0.365 164.366 1.00 15.01 195 LEU F CA 1
ATOM 11058 C C . LEU F 1 199 ? 141.207 1.630 163.635 1.00 15.19 195 LEU F C 1
ATOM 11059 O O . LEU F 1 199 ? 141.062 2.682 164.251 1.00 15.27 195 LEU F O 1
ATOM 11064 N N . LEU F 1 200 ? 141.031 1.519 162.317 1.00 15.46 196 LEU F N 1
ATOM 11065 C CA . LEU F 1 200 ? 140.631 2.641 161.468 1.00 15.94 196 LEU F CA 1
ATOM 11066 C C . LEU F 1 200 ? 139.574 2.200 160.482 1.00 16.18 196 LEU F C 1
ATOM 11067 O O . LEU F 1 200 ? 138.533 1.671 160.905 1.00 16.81 196 LEU F O 1
ATOM 11072 N N . GLY F 1 201 ? 139.791 2.398 159.184 1.00 16.17 197 GLY F N 1
ATOM 11073 C CA . GLY F 1 201 ? 138.803 1.988 158.180 1.00 16.43 197 GLY F CA 1
ATOM 11074 C C . GLY F 1 201 ? 137.732 3.038 157.935 1.00 16.81 197 GLY F C 1
ATOM 11075 O O . GLY F 1 201 ? 137.747 4.077 158.556 1.00 16.28 197 GLY F O 1
ATOM 11076 N N . HIS F 1 202 ? 136.793 2.745 157.036 1.00 17.61 198 HIS F N 1
ATOM 11077 C CA . HIS F 1 202 ? 135.960 3.798 156.471 1.00 18.64 198 HIS F CA 1
ATOM 11078 C C . HIS F 1 202 ? 134.820 4.285 157.317 1.00 17.84 198 HIS F C 1
ATOM 11079 O O . HIS F 1 202 ? 134.116 5.180 156.892 1.00 17.79 198 HIS F O 1
ATOM 11086 N N . PHE F 1 203 ? 134.628 3.728 158.501 1.00 17.49 199 PHE F N 1
ATOM 11087 C CA . PHE F 1 203 ? 133.609 4.274 159.401 1.00 17.82 199 PHE F CA 1
ATOM 11088 C C . PHE F 1 203 ? 134.131 5.447 160.240 1.00 16.84 199 PHE F C 1
ATOM 11089 O O . PHE F 1 203 ? 133.372 6.072 160.946 1.00 16.69 199 PHE F O 1
ATOM 11097 N N . VAL F 1 204 ? 135.418 5.748 160.113 1.00 16.25 200 VAL F N 1
ATOM 11098 C CA . VAL F 1 204 ? 136.033 6.858 160.805 1.00 16.24 200 VAL F CA 1
ATOM 11099 C C . VAL F 1 204 ? 135.569 8.177 160.200 1.00 16.44 200 VAL F C 1
ATOM 11100 O O . VAL F 1 204 ? 135.755 8.396 159.015 1.00 16.16 200 VAL F O 1
ATOM 11104 N N . LYS F 1 205 ? 134.949 9.032 161.016 1.00 16.78 201 LYS F N 1
ATOM 11105 C CA . LYS F 1 205 ? 134.540 10.386 160.581 1.00 17.35 201 LYS F CA 1
ATOM 11106 C C . LYS F 1 205 ? 135.629 11.427 160.889 1.00 17.65 201 LYS F C 1
ATOM 11107 O O . LYS F 1 205 ? 135.818 12.363 160.122 1.00 17.14 201 LYS F O 1
ATOM 11109 N N . SER F 1 206 ? 136.367 11.226 161.990 1.00 17.90 202 SER F N 1
ATOM 11110 C CA . SER F 1 206 ? 137.370 12.194 162.432 1.00 17.85 202 SER F CA 1
ATOM 11111 C C . SER F 1 206 ? 138.228 11.641 163.555 1.00 18.20 202 SER F C 1
ATOM 11112 O O . SER F 1 206 ? 137.906 10.631 164.172 1.00 18.03 202 SER F O 1
ATOM 11115 N N . PHE F 1 207 ? 139.287 12.362 163.862 1.00 19.27 203 PHE F N 1
ATOM 11116 C CA . PHE F 1 207 ? 140.080 12.065 165.035 1.00 20.33 203 PHE F CA 1
ATOM 11117 C C . PHE F 1 207 ? 139.772 13.103 166.101 1.00 20.48 203 PHE F C 1
ATOM 11118 O O . PHE F 1 207 ? 139.801 14.315 165.841 1.00 20.12 203 PHE F O 1
ATOM 11126 N N . VAL F 1 208 ? 139.551 12.617 167.317 1.00 20.81 204 VAL F N 1
ATOM 11127 C CA . VAL F 1 208 ? 139.144 13.464 168.435 1.00 21.43 204 VAL F CA 1
ATOM 11128 C C . VAL F 1 208 ? 140.158 14.587 168.676 1.00 21.81 204 VAL F C 1
ATOM 11129 O O . VAL F 1 208 ? 141.352 14.324 168.863 1.00 21.54 204 VAL F O 1
ATOM 11133 N N . GLY F 1 209 ? 139.666 15.824 168.699 1.00 22.15 205 GLY F N 1
ATOM 11134 C CA . GLY F 1 209 ? 140.480 16.987 169.057 1.00 22.99 205 GLY F CA 1
ATOM 11135 C C . GLY F 1 209 ? 141.239 17.642 167.916 1.00 23.49 205 GLY F C 1
ATOM 11136 O O . GLY F 1 209 ? 141.932 18.625 168.134 1.00 24.10 205 GLY F O 1
ATOM 11137 N N . LEU F 1 210 ? 141.109 17.100 166.707 1.00 23.70 206 LEU F N 1
ATOM 11138 C CA . LEU F 1 210 ? 141.884 17.558 165.561 1.00 24.01 206 LEU F CA 1
ATOM 11139 C C . LEU F 1 210 ? 141.012 18.261 164.533 1.00 25.39 206 LEU F C 1
ATOM 11140 O O . LEU F 1 210 ? 139.828 17.968 164.413 1.00 25.95 206 LEU F O 1
ATOM 11145 N N . LYS F 1 211 ? 141.602 19.188 163.782 1.00 26.38 207 LYS F N 1
ATOM 11146 C CA . LYS F 1 211 ? 140.917 19.842 162.668 1.00 27.26 207 LYS F CA 1
ATOM 11147 C C . LYS F 1 211 ? 140.638 18.808 161.556 1.00 28.46 207 LYS F C 1
ATOM 11148 O O . LYS F 1 211 ? 141.363 17.819 161.436 1.00 29.47 207 LYS F O 1
ATOM 11150 N N . ASP F 1 212 ? 139.584 19.009 160.767 1.00 30.02 208 ASP F N 1
ATOM 11151 C CA . ASP F 1 212 ? 139.176 18.003 159.781 1.00 30.83 208 ASP F CA 1
ATOM 11152 C C . ASP F 1 212 ? 140.238 17.730 158.716 1.00 30.04 208 ASP F C 1
ATOM 11153 O O . ASP F 1 212 ? 140.411 16.583 158.290 1.00 29.23 208 ASP F O 1
ATOM 11158 N N . THR F 1 213 ? 140.974 18.767 158.324 1.00 29.23 209 THR F N 1
ATOM 11159 C CA . THR F 1 213 ? 142.110 18.594 157.406 1.00 27.30 209 THR F CA 1
ATOM 11160 C C . THR F 1 213 ? 143.200 17.692 157.997 1.00 25.40 209 THR F C 1
ATOM 11161 O O . THR F 1 213 ? 143.836 16.923 157.276 1.00 26.22 209 THR F O 1
ATOM 11165 N N . GLU F 1 214 ? 143.432 17.813 159.299 1.00 23.24 210 GLU F N 1
ATOM 11166 C CA . GLU F 1 214 ? 144.416 16.995 159.989 1.00 22.06 210 GLU F CA 1
ATOM 11167 C C . GLU F 1 214 ? 143.941 15.539 160.132 1.00 20.51 210 GLU F C 1
ATOM 11168 O O . GLU F 1 214 ? 144.728 14.605 160.014 1.00 20.00 210 GLU F O 1
ATOM 11174 N N . SER F 1 215 ? 142.656 15.360 160.409 1.00 19.46 211 SER F N 1
ATOM 11175 C CA . SER F 1 215 ? 142.059 14.036 160.439 1.00 18.69 211 SER F CA 1
ATOM 11176 C C . SER F 1 215 ? 142.217 13.335 159.091 1.00 18.36 211 SER F C 1
ATOM 11177 O O . SER F 1 215 ? 142.605 12.174 159.034 1.00 17.94 211 SER F O 1
ATOM 11180 N N . ALA F 1 216 ? 141.943 14.050 158.014 1.00 18.67 212 ALA F N 1
ATOM 11181 C CA . ALA F 1 216 ? 142.083 13.502 156.662 1.00 18.63 212 ALA F CA 1
ATOM 11182 C C . ALA F 1 216 ? 143.525 13.086 156.340 1.00 19.15 212 ALA F C 1
ATOM 11183 O O . ALA F 1 216 ? 143.754 12.016 155.770 1.00 19.42 212 ALA F O 1
ATOM 11185 N N . ALA F 1 217 ? 144.490 13.923 156.705 1.00 19.09 213 ALA F N 1
ATOM 11186 C CA . ALA F 1 217 ? 145.870 13.652 156.390 1.00 19.17 213 ALA F CA 1
ATOM 11187 C C . ALA F 1 217 ? 146.416 12.473 157.205 1.00 19.41 213 ALA F C 1
ATOM 11188 O O . ALA F 1 217 ? 147.126 11.613 156.673 1.00 19.46 213 ALA F O 1
ATOM 11190 N N . LEU F 1 218 ? 146.085 12.428 158.492 1.00 19.55 214 LEU F N 1
ATOM 11191 C CA . LEU F 1 218 ? 146.551 11.348 159.340 1.00 19.77 214 LEU F CA 1
ATOM 11192 C C . LEU F 1 218 ? 145.866 10.022 158.990 1.00 19.39 214 LEU F C 1
ATOM 11193 O O . LEU F 1 218 ? 146.498 8.970 159.015 1.00 19.49 214 LEU F O 1
ATOM 11198 N N . PHE F 1 219 ? 144.569 10.077 158.702 1.00 19.00 215 PHE F N 1
ATOM 11199 C CA . PHE F 1 219 ? 143.816 8.894 158.293 1.00 18.41 215 PHE F CA 1
ATOM 11200 C C . PHE F 1 219 ? 144.451 8.267 157.049 1.00 18.67 215 PHE F C 1
ATOM 11201 O O . PHE F 1 219 ? 144.701 7.068 156.995 1.00 18.74 215 PHE F O 1
ATOM 11209 N N . ARG F 1 220 ? 144.731 9.100 156.068 1.00 18.96 216 ARG F N 1
ATOM 11210 C CA . ARG F 1 220 ? 145.371 8.655 154.849 1.00 19.85 216 ARG F CA 1
ATOM 11211 C C . ARG F 1 220 ? 146.788 8.084 155.109 1.00 19.26 216 ARG F C 1
ATOM 11212 O O . ARG F 1 220 ? 147.166 7.062 154.551 1.00 18.93 216 ARG F O 1
ATOM 11220 N N . LEU F 1 221 ? 147.554 8.744 155.975 1.00 18.58 217 LEU F N 1
ATOM 11221 C CA . LEU F 1 221 ? 148.873 8.268 156.351 1.00 17.80 217 LEU F CA 1
ATOM 11222 C C . LEU F 1 221 ? 148.816 6.861 156.932 1.00 17.26 217 LEU F C 1
ATOM 11223 O O . LEU F 1 221 ? 149.573 5.973 156.536 1.00 16.28 217 LEU F O 1
ATOM 11228 N N . PHE F 1 222 ? 147.952 6.671 157.923 1.00 16.94 218 PHE F N 1
ATOM 11229 C CA . PHE F 1 222 ? 147.819 5.360 158.543 1.00 17.04 218 PHE F CA 1
ATOM 11230 C C . PHE F 1 222 ? 147.226 4.337 157.562 1.00 16.72 218 PHE F C 1
ATOM 11231 O O . PHE F 1 222 ? 147.727 3.221 157.471 1.00 15.74 218 PHE F O 1
ATOM 11239 N N . GLN F 1 223 ? 146.189 4.731 156.833 1.00 17.10 219 GLN F N 1
ATOM 11240 C CA . GLN F 1 223 ? 145.580 3.826 155.869 1.00 17.87 219 GLN F CA 1
ATOM 11241 C C . GLN F 1 223 ? 146.578 3.417 154.780 1.00 18.63 219 GLN F C 1
ATOM 11242 O O . GLN F 1 223 ? 146.607 2.247 154.395 1.00 18.80 219 GLN F O 1
ATOM 11248 N N . ASP F 1 224 ? 147.420 4.348 154.334 1.00 18.95 220 ASP F N 1
ATOM 11249 C CA . ASP F 1 224 ? 148.481 4.023 153.378 1.00 19.55 220 ASP F CA 1
ATOM 11250 C C . ASP F 1 224 ? 149.371 2.894 153.869 1.00 19.48 220 ASP F C 1
ATOM 11251 O O . ASP F 1 224 ? 149.740 2.010 153.108 1.00 19.28 220 ASP F O 1
ATOM 11256 N N . ARG F 1 225 ? 149.733 2.954 155.143 1.00 19.57 221 ARG F N 1
ATOM 11257 C CA . ARG F 1 225 ? 150.552 1.910 155.747 1.00 19.79 221 ARG F CA 1
ATOM 11258 C C . ARG F 1 225 ? 149.817 0.605 155.962 1.00 18.79 221 ARG F C 1
ATOM 11259 O O . ARG F 1 225 ? 150.407 -0.449 155.822 1.00 19.05 221 ARG F O 1
ATOM 11267 N N . ILE F 1 226 ? 148.522 0.666 156.264 1.00 17.35 222 ILE F N 1
ATOM 11268 C CA . ILE F 1 226 ? 147.731 -0.547 156.405 1.00 16.06 222 ILE F CA 1
ATOM 11269 C C . ILE F 1 226 ? 147.546 -1.291 155.069 1.00 15.98 222 ILE F C 1
ATOM 11270 O O . ILE F 1 226 ? 147.702 -2.516 155.003 1.00 15.87 222 ILE F O 1
ATOM 11275 N N . THR F 1 227 ? 147.282 -0.545 154.001 1.00 16.11 223 THR F N 1
ATOM 11276 C CA . THR F 1 227 ? 146.891 -1.125 152.706 1.00 15.99 223 THR F CA 1
ATOM 11277 C C . THR F 1 227 ? 148.035 -1.269 151.713 1.00 16.37 223 THR F C 1
ATOM 11278 O O . THR F 1 227 ? 147.832 -1.701 150.598 1.00 16.51 223 THR F O 1
ATOM 11282 N N . ARG F 1 228 ? 149.236 -0.888 152.118 1.00 17.38 224 ARG F N 1
ATOM 11283 C CA . ARG F 1 228 ? 150.464 -1.236 151.404 1.00 18.88 224 ARG F CA 1
ATOM 11284 C C . ARG F 1 228 ? 150.375 -2.697 150.961 1.00 18.01 224 ARG F C 1
ATOM 11285 O O . ARG F 1 228 ? 149.970 -3.552 151.743 1.00 17.16 224 ARG F O 1
ATOM 11293 N N . LEU F 1 229 ? 150.683 -2.979 149.699 1.00 17.64 225 LEU F N 1
ATOM 11294 C CA . LEU F 1 229 ? 150.422 -4.317 149.140 1.00 17.38 225 LEU F CA 1
ATOM 11295 C C . LEU F 1 229 ? 151.076 -5.440 149.921 1.00 17.02 225 LEU F C 1
ATOM 11296 O O . LEU F 1 229 ? 150.475 -6.497 150.113 1.00 16.32 225 LEU F O 1
ATOM 11301 N N . GLU F 1 230 ? 152.269 -5.159 150.436 1.00 17.50 226 GLU F N 1
ATOM 11302 C CA . GLU F 1 230 ? 153.011 -6.068 151.317 1.00 17.58 226 GLU F CA 1
ATOM 11303 C C . GLU F 1 230 ? 152.247 -6.533 152.544 1.00 16.81 226 GLU F C 1
ATOM 11304 O O . GLU F 1 230 ? 152.506 -7.633 153.020 1.00 17.04 226 GLU F O 1
ATOM 11310 N N . ASN F 1 231 ? 151.336 -5.712 153.066 1.00 16.20 227 ASN F N 1
ATOM 11311 C CA . ASN F 1 231 ? 150.491 -6.105 154.212 1.00 15.82 227 ASN F CA 1
ATOM 11312 C C . ASN F 1 231 ? 149.167 -6.682 153.813 1.00 15.05 227 ASN F C 1
ATOM 11313 O O . ASN F 1 231 ? 148.276 -6.812 154.663 1.00 14.67 227 ASN F O 1
ATOM 11318 N N . THR F 1 232 ? 149.021 -7.059 152.545 1.00 14.89 228 THR F N 1
ATOM 11319 C CA . THR F 1 232 ? 147.739 -7.569 152.070 1.00 14.51 228 THR F CA 1
ATOM 11320 C C . THR F 1 232 ? 147.837 -8.911 151.389 1.00 14.46 228 THR F C 1
ATOM 11321 O O . THR F 1 232 ? 148.880 -9.297 150.863 1.00 14.93 228 THR F O 1
ATOM 11325 N N . VAL F 1 233 ? 146.725 -9.621 151.418 1.00 14.16 229 VAL F N 1
ATOM 11326 C CA . VAL F 1 233 ? 146.557 -10.804 150.613 1.00 14.36 229 VAL F CA 1
ATOM 11327 C C . VAL F 1 233 ? 145.284 -10.588 149.827 1.00 14.41 229 VAL F C 1
ATOM 11328 O O . VAL F 1 233 ? 144.318 -10.043 150.348 1.00 14.10 229 VAL F O 1
ATOM 11332 N N . ARG F 1 234 ? 145.292 -11.054 148.582 1.00 14.82 230 ARG F N 1
ATOM 11333 C CA . ARG F 1 234 ? 144.163 -10.918 147.722 1.00 15.01 230 ARG F CA 1
ATOM 11334 C C . ARG F 1 234 ? 143.753 -12.285 147.216 1.00 15.17 230 ARG F C 1
ATOM 11335 O O . ARG F 1 234 ? 144.527 -12.964 146.575 1.00 15.19 230 ARG F O 1
ATOM 11343 N N . TRP F 1 235 ? 142.506 -12.661 147.506 1.00 15.39 231 TRP F N 1
ATOM 11344 C CA . TRP F 1 235 ? 141.995 -13.995 147.255 1.00 15.58 231 TRP F CA 1
ATOM 11345 C C . TRP F 1 235 ? 141.090 -14.051 146.022 1.00 16.12 231 TRP F C 1
ATOM 11346 O O . TRP F 1 235 ? 140.189 -13.231 145.875 1.00 15.82 231 TRP F O 1
ATOM 11357 N N . SER F 1 236 ? 141.355 -15.031 145.139 1.00 16.73 232 SER F N 1
ATOM 11358 C CA . SER F 1 236 ? 140.476 -15.364 144.013 1.00 16.96 232 SER F CA 1
ATOM 11359 C C . SER F 1 236 ? 139.522 -16.463 144.435 1.00 16.84 232 SER F C 1
ATOM 11360 O O . SER F 1 236 ? 139.950 -17.573 144.744 1.00 16.95 232 SER F O 1
ATOM 11363 N N . TRP F 1 237 ? 138.236 -16.143 144.495 1.00 16.83 233 TRP F N 1
ATOM 11364 C CA . TRP F 1 237 ? 137.260 -17.072 145.012 1.00 17.15 233 TRP F CA 1
ATOM 11365 C C . TRP F 1 237 ? 136.975 -18.187 144.010 1.00 18.98 233 TRP F C 1
ATOM 11366 O O . TRP F 1 237 ? 136.939 -17.961 142.794 1.00 19.83 233 TRP F O 1
ATOM 11377 N N . LYS F 1 238 ? 136.820 -19.402 144.534 1.00 20.18 234 LYS F N 1
ATOM 11378 C CA . LYS F 1 238 ? 136.369 -20.549 143.761 1.00 21.66 234 LYS F CA 1
ATOM 11379 C C . LYS F 1 238 ? 135.202 -21.164 144.507 1.00 21.65 234 LYS F C 1
ATOM 11380 O O . LYS F 1 238 ? 135.111 -21.059 145.735 1.00 22.02 234 LYS F O 1
ATOM 11386 N N . PRO F 1 239 ? 134.317 -21.859 143.792 1.00 21.96 235 PRO F N 1
ATOM 11387 C CA . PRO F 1 239 ? 133.291 -22.599 144.538 1.00 21.52 235 PRO F CA 1
ATOM 11388 C C . PRO F 1 239 ? 133.915 -23.501 145.586 1.00 20.85 235 PRO F C 1
ATOM 11389 O O . PRO F 1 239 ? 134.983 -24.077 145.357 1.00 21.00 235 PRO F O 1
ATOM 11393 N N . GLY F 1 240 ? 133.274 -23.610 146.736 1.00 20.58 236 GLY F N 1
ATOM 11394 C CA . GLY F 1 240 ? 133.787 -24.419 147.838 1.00 20.44 236 GLY F CA 1
ATOM 11395 C C . GLY F 1 240 ? 134.743 -23.689 148.761 1.00 20.11 236 GLY F C 1
ATOM 11396 O O . GLY F 1 240 ? 135.238 -24.279 149.726 1.00 20.93 236 GLY F O 1
ATOM 11397 N N . ASP F 1 241 ? 135.015 -22.419 148.483 1.00 19.72 237 ASP F N 1
ATOM 11398 C CA . ASP F 1 241 ? 135.912 -21.640 149.335 1.00 19.41 237 ASP F CA 1
ATOM 11399 C C . ASP F 1 241 ? 135.169 -21.100 150.543 1.00 18.66 237 ASP F C 1
ATOM 11400 O O . ASP F 1 241 ? 134.010 -20.698 150.454 1.00 18.53 237 ASP F O 1
ATOM 11405 N N . LEU F 1 242 ? 135.864 -21.063 151.665 1.00 18.42 238 LEU F N 1
ATOM 11406 C CA . LEU F 1 242 ? 135.382 -20.382 152.865 1.00 18.07 238 LEU F CA 1
ATOM 11407 C C . LEU F 1 242 ? 136.525 -19.588 153.481 1.00 17.34 238 LEU F C 1
ATOM 11408 O O . LEU F 1 242 ? 137.574 -20.145 153.752 1.00 17.69 238 LEU F O 1
ATOM 11413 N N . ALA F 1 243 ? 136.322 -18.296 153.708 1.00 16.56 239 ALA F N 1
ATOM 11414 C CA . ALA F 1 243 ? 137.322 -17.470 154.380 1.00 15.97 239 ALA F CA 1
ATOM 11415 C C . ALA F 1 243 ? 136.869 -17.127 155.793 1.00 15.77 239 ALA F C 1
ATOM 11416 O O . ALA F 1 243 ? 135.685 -16.873 156.020 1.00 15.72 239 ALA F O 1
ATOM 11418 N N . ILE F 1 244 ? 137.815 -17.119 156.723 1.00 15.60 240 ILE F N 1
ATOM 11419 C CA . ILE F 1 244 ? 137.584 -16.634 158.071 1.00 15.47 240 ILE F CA 1
ATOM 11420 C C . ILE F 1 244 ? 138.641 -15.602 158.408 1.00 15.40 240 ILE F C 1
ATOM 11421 O O . ILE F 1 244 ? 139.834 -15.870 158.237 1.00 14.83 240 ILE F O 1
ATOM 11426 N N . TRP F 1 245 ? 138.218 -14.436 158.903 1.00 15.54 241 TRP F N 1
ATOM 11427 C CA . TRP F 1 245 ? 139.180 -13.408 159.290 1.00 15.82 241 TRP F CA 1
ATOM 11428 C C . TRP F 1 245 ? 138.989 -12.832 160.663 1.00 15.76 241 TRP F C 1
ATOM 11429 O O . TRP F 1 245 ? 137.882 -12.774 161.177 1.00 16.57 241 TRP F O 1
ATOM 11440 N N . ASP F 1 246 ? 140.101 -12.420 161.255 1.00 15.81 242 ASP F N 1
ATOM 11441 C CA . ASP F 1 246 ? 140.122 -11.781 162.560 1.00 15.65 242 ASP F CA 1
ATOM 11442 C C . ASP F 1 246 ? 139.853 -10.309 162.345 1.00 15.68 242 ASP F C 1
ATOM 11443 O O . ASP F 1 246 ? 140.715 -9.546 161.902 1.00 16.15 242 ASP F O 1
ATOM 11448 N N . ASN F 1 247 ? 138.630 -9.909 162.644 1.00 16.11 243 ASN F N 1
ATOM 11449 C CA . ASN F 1 247 ? 138.180 -8.526 162.407 1.00 15.84 243 ASN F CA 1
ATOM 11450 C C . ASN F 1 247 ? 138.819 -7.542 163.388 1.00 15.75 243 ASN F C 1
ATOM 11451 O O . ASN F 1 247 ? 138.695 -6.337 163.228 1.00 15.78 243 ASN F O 1
ATOM 11456 N N . ARG F 1 248 ? 139.508 -8.062 164.402 1.00 16.07 244 ARG F N 1
ATOM 11457 C CA . ARG F 1 248 ? 140.251 -7.217 165.337 1.00 16.16 244 ARG F CA 1
ATOM 11458 C C . ARG F 1 248 ? 141.638 -6.844 164.820 1.00 15.70 244 ARG F C 1
ATOM 11459 O O . ARG F 1 248 ? 142.248 -5.887 165.317 1.00 15.97 244 ARG F O 1
ATOM 11467 N N . ALA F 1 249 ? 142.125 -7.559 163.811 1.00 14.88 245 ALA F N 1
ATOM 11468 C CA . ALA F 1 249 ? 143.478 -7.326 163.313 1.00 14.58 245 ALA F CA 1
ATOM 11469 C C . ALA F 1 249 ? 143.543 -7.182 161.784 1.00 14.02 245 ALA F C 1
ATOM 11470 O O . ALA F 1 249 ? 144.604 -7.370 161.185 1.00 13.38 245 ALA F O 1
ATOM 11472 N N . THR F 1 250 ? 142.412 -6.840 161.172 1.00 13.75 246 THR F N 1
ATOM 11473 C CA . THR F 1 250 ? 142.351 -6.661 159.745 1.00 13.86 246 THR F CA 1
ATOM 11474 C C . THR F 1 250 ? 141.396 -5.591 159.293 1.00 13.89 246 THR F C 1
ATOM 11475 O O . THR F 1 250 ? 140.566 -5.091 160.060 1.00 13.96 246 THR F O 1
ATOM 11479 N N . GLN F 1 251 ? 141.556 -5.238 158.024 1.00 13.90 247 GLN F N 1
ATOM 11480 C CA . GLN F 1 251 ? 140.540 -4.584 157.238 1.00 14.08 247 GLN F CA 1
ATOM 11481 C C . GLN F 1 251 ? 140.393 -5.427 156.002 1.00 14.32 247 GLN F C 1
ATOM 11482 O O . GLN F 1 251 ? 141.225 -6.284 155.726 1.00 14.30 247 GLN F O 1
ATOM 11488 N N . HIS F 1 252 ? 139.349 -5.171 155.235 1.00 14.97 248 HIS F N 1
ATOM 11489 C CA . HIS F 1 252 ? 139.202 -5.829 153.962 1.00 15.62 248 HIS F CA 1
ATOM 11490 C C . HIS F 1 252 ? 138.464 -4.964 152.964 1.00 15.62 248 HIS F C 1
ATOM 11491 O O . HIS F 1 252 ? 137.927 -3.910 153.306 1.00 16.48 248 HIS F O 1
ATOM 11498 N N . TYR F 1 253 ? 138.428 -5.446 151.733 1.00 15.48 249 TYR F N 1
ATOM 11499 C CA . TYR F 1 253 ? 137.993 -4.665 150.601 1.00 15.81 249 TYR F CA 1
ATOM 11500 C C . TYR F 1 253 ? 137.441 -5.633 149.589 1.00 15.57 249 TYR F C 1
ATOM 11501 O O . TYR F 1 253 ? 138.111 -6.586 149.215 1.00 15.22 249 TYR F O 1
ATOM 11510 N N . ALA F 1 254 ? 136.206 -5.401 149.172 1.00 15.69 250 ALA F N 1
ATOM 11511 C CA . ALA F 1 254 ? 135.575 -6.228 148.146 1.00 15.90 250 ALA F CA 1
ATOM 11512 C C . ALA F 1 254 ? 135.791 -5.530 146.820 1.00 16.18 250 ALA F C 1
ATOM 11513 O O . ALA F 1 254 ? 135.288 -4.435 146.614 1.00 16.75 250 ALA F O 1
ATOM 11515 N N . VAL F 1 255 ? 136.540 -6.161 145.928 1.00 16.52 251 VAL F N 1
ATOM 11516 C CA . VAL F 1 255 ? 136.902 -5.540 144.675 1.00 17.44 251 VAL F CA 1
ATOM 11517 C C . VAL F 1 255 ? 135.756 -5.674 143.681 1.00 18.50 251 VAL F C 1
ATOM 11518 O O . VAL F 1 255 ? 135.283 -6.772 143.420 1.00 18.59 251 VAL F O 1
ATOM 11522 N N . ALA F 1 256 ? 135.307 -4.549 143.146 1.00 19.82 252 ALA F N 1
ATOM 11523 C CA . ALA F 1 256 ? 134.220 -4.519 142.161 1.00 21.24 252 ALA F CA 1
ATOM 11524 C C . ALA F 1 256 ? 134.798 -4.520 140.741 1.00 22.91 252 ALA F C 1
ATOM 11525 O O . ALA F 1 256 ? 134.637 -3.560 139.993 1.00 22.99 252 ALA F O 1
ATOM 11527 N N . ASP F 1 257 ? 135.456 -5.616 140.373 1.00 24.35 253 ASP F N 1
ATOM 11528 C CA . ASP F 1 257 ? 136.079 -5.762 139.051 1.00 26.04 253 ASP F CA 1
ATOM 11529 C C . ASP F 1 257 ? 135.387 -6.868 138.223 1.00 27.86 253 ASP F C 1
ATOM 11530 O O . ASP F 1 257 ? 136.029 -7.563 137.416 1.00 28.54 253 ASP F O 1
ATOM 11535 N N . TYR F 1 258 ? 134.082 -7.046 138.431 1.00 28.54 254 TYR F N 1
ATOM 11536 C CA . TYR F 1 258 ? 133.354 -8.086 137.714 1.00 29.67 254 TYR F CA 1
ATOM 11537 C C . TYR F 1 258 ? 132.188 -7.522 136.911 1.00 31.82 254 TYR F C 1
ATOM 11538 O O . TYR F 1 258 ? 131.245 -8.247 136.580 1.00 31.60 254 TYR F O 1
ATOM 11547 N N . ASP F 1 259 ? 132.262 -6.224 136.613 1.00 34.04 255 ASP F N 1
ATOM 11548 C CA . ASP F 1 259 ? 131.215 -5.533 135.862 1.00 36.18 255 ASP F CA 1
ATOM 11549 C C . ASP F 1 259 ? 129.877 -5.811 136.553 1.00 37.33 255 ASP F C 1
ATOM 11550 O O . ASP F 1 259 ? 129.792 -5.842 137.788 1.00 36.48 255 ASP F O 1
ATOM 11555 N N . ASP F 1 260 ? 128.841 -6.048 135.783 1.00 40.05 256 ASP F N 1
ATOM 11556 C CA . ASP F 1 260 ? 127.529 -6.199 136.370 1.00 43.89 256 ASP F CA 1
ATOM 11557 C C . ASP F 1 260 ? 127.161 -7.651 136.719 1.00 43.67 256 ASP F C 1
ATOM 11558 O O . ASP F 1 260 ? 125.990 -7.935 136.968 1.00 45.48 256 ASP F O 1
ATOM 11563 N N . GLN F 1 261 ? 128.134 -8.568 136.747 1.00 40.96 257 GLN F N 1
ATOM 11564 C CA . GLN F 1 261 ? 127.827 -9.978 137.016 1.00 38.62 257 GLN F CA 1
ATOM 11565 C C . GLN F 1 261 ? 127.279 -10.199 138.427 1.00 36.83 257 GLN F C 1
ATOM 11566 O O . GLN F 1 261 ? 127.647 -9.524 139.371 1.00 34.88 257 GLN F O 1
ATOM 11572 N N . TYR F 1 262 ? 126.402 -11.182 138.555 1.00 36.72 258 TYR F N 1
ATOM 11573 C CA . TYR F 1 262 ? 125.817 -11.548 139.833 1.00 35.96 258 TYR F CA 1
ATOM 11574 C C . TYR F 1 262 ? 126.869 -12.277 140.704 1.00 35.07 258 TYR F C 1
ATOM 11575 O O . TYR F 1 262 ? 127.638 -13.110 140.200 1.00 34.86 258 TYR F O 1
ATOM 11584 N N . ARG F 1 263 ? 126.872 -11.975 141.998 1.00 32.35 259 ARG F N 1
ATOM 11585 C CA . ARG F 1 263 ? 127.839 -12.534 142.933 1.00 31.18 259 ARG F CA 1
ATOM 11586 C C . ARG F 1 263 ? 127.215 -12.630 144.316 1.00 29.30 259 ARG F C 1
ATOM 11587 O O . ARG F 1 263 ? 126.711 -11.646 144.835 1.00 27.99 259 ARG F O 1
ATOM 11595 N N . ARG F 1 264 ? 127.235 -13.810 144.912 1.00 28.88 260 ARG F N 1
ATOM 11596 C CA . ARG F 1 264 ? 126.663 -13.983 146.256 1.00 28.52 260 ARG F CA 1
ATOM 11597 C C . ARG F 1 264 ? 127.645 -14.792 147.123 1.00 28.82 260 ARG F C 1
ATOM 11598 O O . ARG F 1 264 ? 128.135 -15.858 146.716 1.00 28.64 260 ARG F O 1
ATOM 11600 N N . LEU F 1 265 ? 127.959 -14.233 148.292 1.00 28.32 261 LEU F N 1
ATOM 11601 C CA . LEU F 1 265 ? 128.617 -14.956 149.372 1.00 28.51 261 LEU F CA 1
ATOM 11602 C C . LEU F 1 265 ? 127.795 -14.820 150.646 1.00 28.62 261 LEU F C 1
ATOM 11603 O O . LEU F 1 265 ? 127.063 -13.850 150.803 1.00 29.96 261 LEU F O 1
ATOM 11608 N N . ASN F 1 266 ? 127.905 -15.796 151.533 1.00 28.80 262 ASN F N 1
ATOM 11609 C CA . ASN F 1 266 ? 127.169 -15.777 152.768 1.00 30.21 262 ASN F CA 1
ATOM 11610 C C . ASN F 1 266 ? 128.070 -15.581 153.950 1.00 29.64 262 ASN F C 1
ATOM 11611 O O . ASN F 1 266 ? 129.074 -16.270 154.089 1.00 28.59 262 ASN F O 1
ATOM 11616 N N . ARG F 1 267 ? 127.693 -14.633 154.802 1.00 30.30 263 ARG F N 1
ATOM 11617 C CA . ARG F 1 267 ? 128.511 -14.226 155.921 1.00 31.16 263 ARG F CA 1
ATOM 11618 C C . ARG F 1 267 ? 127.882 -14.631 157.254 1.00 29.77 263 ARG F C 1
ATOM 11619 O O . ARG F 1 267 ? 126.691 -14.489 157.451 1.00 29.30 263 ARG F O 1
ATOM 11627 N N . VAL F 1 268 ? 128.704 -15.156 158.155 1.00 28.55 264 VAL F N 1
ATOM 11628 C CA . VAL F 1 268 ? 128.332 -15.300 159.548 1.00 27.18 264 VAL F CA 1
ATOM 11629 C C . VAL F 1 268 ? 129.356 -14.527 160.350 1.00 26.56 264 VAL F C 1
ATOM 11630 O O . VAL F 1 268 ? 130.552 -14.627 160.090 1.00 26.16 264 VAL F O 1
ATOM 11634 N N . THR F 1 269 ? 128.883 -13.753 161.321 1.00 25.77 265 THR F N 1
ATOM 11635 C CA . THR F 1 269 ? 129.732 -12.879 162.111 1.00 25.32 265 THR F CA 1
ATOM 11636 C C . THR F 1 269 ? 129.727 -13.310 163.571 1.00 23.62 265 THR F C 1
ATOM 11637 O O . THR F 1 269 ? 128.696 -13.709 164.092 1.00 23.88 265 THR F O 1
ATOM 11641 N N . LEU F 1 270 ? 130.884 -13.219 164.217 1.00 22.37 266 LEU F N 1
ATOM 11642 C CA . LEU F 1 270 ? 131.053 -13.691 165.597 1.00 21.83 266 LEU F CA 1
ATOM 11643 C C . LEU F 1 270 ? 131.249 -12.520 166.539 1.00 21.73 266 LEU F C 1
ATOM 11644 O O . LEU F 1 270 ? 132.024 -11.600 166.237 1.00 21.37 266 LEU F O 1
ATOM 11649 N N . ALA F 1 271 ? 130.558 -12.566 167.679 1.00 21.39 267 ALA F N 1
ATOM 11650 C CA . ALA F 1 271 ? 130.584 -11.477 168.646 1.00 21.33 267 ALA F CA 1
ATOM 11651 C C . ALA F 1 271 ? 131.999 -11.188 169.156 1.00 20.91 267 ALA F C 1
ATOM 11652 O O . ALA F 1 271 ? 132.782 -12.106 169.374 1.00 21.09 267 ALA F O 1
ATOM 11654 N N . GLY F 1 272 ? 132.323 -9.912 169.316 1.00 20.51 268 GLY F N 1
ATOM 11655 C CA . GLY F 1 272 ? 133.625 -9.512 169.823 1.00 20.69 268 GLY F CA 1
ATOM 11656 C C . GLY F 1 272 ? 133.472 -8.779 171.140 1.00 21.52 268 GLY F C 1
ATOM 11657 O O . GLY F 1 272 ? 132.407 -8.790 171.744 1.00 22.24 268 GLY F O 1
ATOM 11658 N N . ASP F 1 273 ? 134.543 -8.136 171.580 1.00 21.81 269 ASP F N 1
ATOM 11659 C CA . ASP F 1 273 ? 134.539 -7.396 172.836 1.00 22.49 269 ASP F CA 1
ATOM 11660 C C . ASP F 1 273 ? 134.763 -5.915 172.568 1.00 22.00 269 ASP F C 1
ATOM 11661 O O . ASP F 1 273 ? 134.817 -5.494 171.426 1.00 20.67 269 ASP F O 1
ATOM 11666 N N . ILE F 1 274 ? 134.868 -5.134 173.644 1.00 22.83 270 ILE F N 1
ATOM 11667 C CA . ILE F 1 274 ? 135.034 -3.697 173.547 1.00 22.32 270 ILE F CA 1
ATOM 11668 C C . ILE F 1 274 ? 136.506 -3.384 173.551 1.00 22.11 270 ILE F C 1
ATOM 11669 O O . ILE F 1 274 ? 137.233 -3.842 174.423 1.00 22.84 270 ILE F O 1
ATOM 11674 N N . PRO F 1 275 ? 136.966 -2.646 172.543 1.00 21.70 271 PRO F N 1
ATOM 11675 C CA . PRO F 1 275 ? 138.368 -2.319 172.448 1.00 21.82 271 PRO F CA 1
ATOM 11676 C C . PRO F 1 275 ? 138.899 -1.638 173.691 1.00 22.54 271 PRO F C 1
ATOM 11677 O O . PRO F 1 275 ? 138.215 -0.809 174.292 1.00 24.24 271 PRO F O 1
ATOM 11681 N N . VAL F 1 276 ? 140.121 -1.969 174.057 1.00 22.64 272 VAL F N 1
ATOM 11682 C CA . VAL F 1 276 ? 140.813 -1.248 175.088 1.00 23.47 272 VAL F CA 1
ATOM 11683 C C . VAL F 1 276 ? 142.058 -0.626 174.472 1.00 23.36 272 VAL F C 1
ATOM 11684 O O . VAL F 1 276 ? 142.732 -1.255 173.652 1.00 22.68 272 VAL F O 1
ATOM 11688 N N . ASP F 1 277 ? 142.370 0.600 174.872 1.00 23.58 273 ASP F N 1
ATOM 11689 C CA . ASP F 1 277 ? 143.544 1.264 174.357 1.00 24.22 273 ASP F CA 1
ATOM 11690 C C . ASP F 1 277 ? 144.775 0.807 175.145 1.00 24.94 273 ASP F C 1
ATOM 11691 O O . ASP F 1 277 ? 144.715 -0.064 176.009 1.00 25.43 273 ASP F O 1
ATOM 11696 N N . VAL F 1 278 ? 145.894 1.415 174.828 1.00 25.82 274 VAL F N 1
ATOM 11697 C CA . VAL F 1 278 ? 147.190 0.994 175.332 1.00 27.28 274 VAL F CA 1
ATOM 11698 C C . VAL F 1 278 ? 147.364 1.305 176.834 1.00 29.37 274 VAL F C 1
ATOM 11699 O O . VAL F 1 278 ? 148.262 0.769 177.485 1.00 29.87 274 VAL F O 1
ATOM 11703 N N . TYR F 1 279 ? 146.515 2.184 177.372 1.00 31.00 275 TYR F N 1
ATOM 11704 C CA . TYR F 1 279 ? 146.566 2.583 178.789 1.00 33.06 275 TYR F CA 1
ATOM 11705 C C . TYR F 1 279 ? 145.425 1.984 179.605 1.00 32.83 275 TYR F C 1
ATOM 11706 O O . TYR F 1 279 ? 145.214 2.385 180.740 1.00 33.47 275 TYR F O 1
ATOM 11715 N N . GLY F 1 280 ? 144.672 1.053 179.020 1.00 31.93 276 GLY F N 1
ATOM 11716 C CA . GLY F 1 280 ? 143.534 0.431 179.701 1.00 31.35 276 GLY F CA 1
ATOM 11717 C C . GLY F 1 280 ? 142.187 1.121 179.515 1.00 31.49 276 GLY F C 1
ATOM 11718 O O . GLY F 1 280 ? 141.185 0.634 180.026 1.00 31.60 276 GLY F O 1
ATOM 11719 N N . GLU F 1 281 ? 142.135 2.237 178.787 1.00 31.70 277 GLU F N 1
ATOM 11720 C CA . GLU F 1 281 ? 140.866 2.929 178.566 1.00 32.28 277 GLU F CA 1
ATOM 11721 C C . GLU F 1 281 ? 140.023 2.241 177.494 1.00 32.00 277 GLU F C 1
ATOM 11722 O O . GLU F 1 281 ? 140.533 1.836 176.475 1.00 31.08 277 GLU F O 1
ATOM 11728 N N . ARG F 1 282 ? 138.721 2.149 177.742 1.00 34.81 278 ARG F N 1
ATOM 11729 C CA . ARG F 1 282 ? 137.780 1.482 176.848 1.00 36.15 278 ARG F CA 1
ATOM 11730 C C . ARG F 1 282 ? 137.103 2.480 175.937 1.00 34.73 278 ARG F C 1
ATOM 11731 O O . ARG F 1 282 ? 137.069 3.672 176.223 1.00 33.69 278 ARG F O 1
ATOM 11739 N N . SER F 1 283 ? 136.535 1.960 174.848 1.00 33.15 279 SER F N 1
ATOM 11740 C CA . SER F 1 283 ? 135.765 2.754 173.902 1.00 31.05 279 SER F CA 1
ATOM 11741 C C . SER F 1 283 ? 134.600 3.439 174.595 1.00 31.36 279 SER F C 1
ATOM 11742 O O . SER F 1 283 ? 134.025 2.905 175.546 1.00 32.05 279 SER F O 1
ATOM 11745 N N . ARG F 1 284 ? 134.250 4.623 174.100 1.00 31.21 280 ARG F N 1
ATOM 11746 C CA . ARG F 1 284 ? 133.197 5.438 174.690 1.00 30.77 280 ARG F CA 1
ATOM 11747 C C . ARG F 1 284 ? 132.051 5.520 173.692 1.00 30.28 280 ARG F C 1
ATOM 11748 O O . ARG F 1 284 ? 132.209 6.085 172.605 1.00 29.58 280 ARG F O 1
ATOM 11756 N N . VAL F 1 285 ? 130.897 4.959 174.048 1.00 29.98 281 VAL F N 1
ATOM 11757 C CA . VAL F 1 285 ? 129.736 5.037 173.179 1.00 29.89 281 VAL F CA 1
ATOM 11758 C C . VAL F 1 285 ? 129.136 6.427 173.270 1.00 29.69 281 VAL F C 1
ATOM 11759 O O . VAL F 1 285 ? 128.851 6.893 174.366 1.00 30.63 281 VAL F O 1
ATOM 11763 N N . ILE F 1 286 ? 128.948 7.079 172.130 1.00 28.78 282 ILE F N 1
ATOM 11764 C CA . ILE F 1 286 ? 128.294 8.383 172.097 1.00 30.14 282 ILE F CA 1
ATOM 11765 C C . ILE F 1 286 ? 126.814 8.246 171.785 1.00 30.41 282 ILE F C 1
ATOM 11766 O O . ILE F 1 286 ? 125.997 8.963 172.346 1.00 30.54 282 ILE F O 1
ATOM 11771 N N . ALA F 1 287 ? 126.482 7.333 170.871 1.00 30.15 283 ALA F N 1
ATOM 11772 C CA . ALA F 1 287 ? 125.094 7.093 170.485 1.00 29.83 283 ALA F CA 1
ATOM 11773 C C . ALA F 1 287 ? 124.920 5.664 169.982 1.00 29.97 283 ALA F C 1
ATOM 11774 O O . ALA F 1 287 ? 125.823 5.094 169.356 1.00 27.41 283 ALA F O 1
ATOM 11776 N N . GLY F 1 288 ? 123.725 5.125 170.219 1.00 31.13 284 GLY F N 1
ATOM 11777 C CA . GLY F 1 288 ? 123.352 3.806 169.750 1.00 32.96 284 GLY F CA 1
ATOM 11778 C C . GLY F 1 288 ? 123.493 2.773 170.842 1.00 34.70 284 GLY F C 1
ATOM 11779 O O . GLY F 1 288 ? 124.167 3.001 171.831 1.00 34.42 284 GLY F O 1
ATOM 11780 N N . ASP F 1 289 ? 122.823 1.641 170.657 1.00 37.18 285 ASP F N 1
ATOM 11781 C CA . ASP F 1 289 ? 122.826 0.568 171.643 1.00 38.88 285 ASP F CA 1
ATOM 11782 C C . ASP F 1 289 ? 122.941 -0.770 170.913 1.00 38.07 285 ASP F C 1
ATOM 11783 O O . ASP F 1 289 ? 122.040 -1.152 170.152 1.00 39.42 285 ASP F O 1
ATOM 11788 N N . ALA F 1 290 ? 124.049 -1.463 171.146 1.00 36.28 286 ALA F N 1
ATOM 11789 C CA . ALA F 1 290 ? 124.358 -2.694 170.419 1.00 36.91 286 ALA F CA 1
ATOM 11790 C C . ALA F 1 290 ? 123.993 -3.987 171.163 1.00 37.21 286 ALA F C 1
ATOM 11791 O O . ALA F 1 290 ? 124.320 -5.068 170.671 1.00 34.41 286 ALA F O 1
ATOM 11793 N N . SER F 1 291 ? 123.311 -3.877 172.317 1.00 38.86 287 SER F N 1
ATOM 11794 C CA . SER F 1 291 ? 122.879 -5.056 173.115 1.00 39.10 287 SER F CA 1
ATOM 11795 C C . SER F 1 291 ? 122.083 -6.043 172.279 1.00 39.57 287 SER F C 1
ATOM 11796 O O . SER F 1 291 ? 122.194 -7.254 172.440 1.00 38.38 287 SER F O 1
ATOM 11799 N N . SER F 1 292 ? 121.270 -5.493 171.381 1.00 42.40 288 SER F N 1
ATOM 11800 C CA . SER F 1 292 ? 120.396 -6.271 170.513 1.00 43.69 288 SER F CA 1
ATOM 11801 C C . SER F 1 292 ? 121.171 -6.959 169.375 1.00 41.80 288 SER F C 1
ATOM 11802 O O . SER F 1 292 ? 120.842 -8.082 168.979 1.00 42.62 288 SER F O 1
ATOM 11805 N N . TYR F 1 293 ? 122.185 -6.269 168.859 1.00 40.28 289 TYR F N 1
ATOM 11806 C CA . TYR F 1 293 ? 123.086 -6.809 167.834 1.00 38.94 289 TYR F CA 1
ATOM 11807 C C . TYR F 1 293 ? 123.867 -8.020 168.334 1.00 38.60 289 TYR F C 1
ATOM 11808 O O . TYR F 1 293 ? 123.927 -9.066 167.658 1.00 40.99 289 TYR F O 1
ATOM 11817 N N . SER F 1 294 ? 124.480 -7.888 169.504 1.00 37.73 290 SER F N 1
ATOM 11818 C CA . SER F 1 294 ? 125.274 -8.977 170.060 1.00 38.21 290 SER F CA 1
ATOM 11819 C C . SER F 1 294 ? 125.624 -8.748 171.531 1.00 39.03 290 SER F C 1
ATOM 11820 O O . SER F 1 294 ? 125.546 -7.621 172.022 1.00 37.43 290 SER F O 1
ATOM 11823 N N . PRO F 1 295 ? 126.034 -9.827 172.230 1.00 39.89 291 PRO F N 1
ATOM 11824 C CA . PRO F 1 295 ? 126.635 -9.667 173.548 1.00 40.15 291 PRO F CA 1
ATOM 11825 C C . PRO F 1 295 ? 128.099 -9.237 173.449 1.00 39.46 291 PRO F C 1
ATOM 11826 O O . PRO F 1 295 ? 128.660 -9.175 172.347 1.00 37.83 291 PRO F O 1
ATOM 11830 N N . VAL F 1 296 ? 128.698 -8.935 174.600 1.00 40.74 292 VAL F N 1
ATOM 11831 C CA . VAL F 1 296 ? 130.132 -8.668 174.701 1.00 41.36 292 VAL F CA 1
ATOM 11832 C C . VAL F 1 296 ? 130.832 -10.011 174.960 1.00 44.89 292 VAL F C 1
ATOM 11833 O O . VAL F 1 296 ? 130.528 -10.697 175.930 1.00 46.29 292 VAL F O 1
ATOM 11837 N N . ASP F 1 297 ? 131.758 -10.383 174.079 1.00 48.36 293 ASP F N 1
ATOM 11838 C CA . ASP F 1 297 ? 132.525 -11.618 174.232 1.00 52.26 293 ASP F CA 1
ATOM 11839 C C . ASP F 1 297 ? 133.847 -11.383 174.922 1.00 52.33 293 ASP F C 1
ATOM 11840 O O . ASP F 1 297 ? 134.700 -10.750 174.343 1.00 55.15 293 ASP F O 1
ATOM 11845 N N . SER F 1 298 ? 134.065 -11.910 176.116 1.00 53.77 294 SER F N 1
ATOM 11846 C CA . SER F 1 298 ? 135.399 -11.775 176.723 1.00 57.51 294 SER F CA 1
ATOM 11847 C C . SER F 1 298 ? 136.167 -13.104 176.787 1.00 61.63 294 SER F C 1
ATOM 11848 O O . SER F 1 298 ? 135.751 -14.022 177.495 1.00 64.74 294 SER F O 1
ATOM 11851 N N . PRO F 1 299 ? 137.286 -13.212 176.034 1.00 63.11 295 PRO F N 1
ATOM 11852 C CA . PRO F 1 299 ? 138.085 -14.443 176.030 1.00 63.38 295 PRO F CA 1
ATOM 11853 C C . PRO F 1 299 ? 139.191 -14.451 177.094 1.00 62.55 295 PRO F C 1
ATOM 11854 O O . PRO F 1 299 ? 139.274 -13.523 177.904 1.00 61.33 295 PRO F O 1
ATOM 11858 N N . GLN G 1 7 ? 138.875 65.698 144.214 1.00 51.65 3 GLN G N 1
ATOM 11859 C CA . GLN G 1 7 ? 140.194 65.080 143.843 1.00 49.53 3 GLN G CA 1
ATOM 11860 C C . GLN G 1 7 ? 140.391 63.741 144.616 1.00 47.15 3 GLN G C 1
ATOM 11861 O O . GLN G 1 7 ? 140.529 63.708 145.848 1.00 45.61 3 GLN G O 1
ATOM 11863 N N . VAL G 1 8 ? 140.374 62.639 143.872 1.00 43.51 4 VAL G N 1
ATOM 11864 C CA . VAL G 1 8 ? 140.430 61.300 144.438 1.00 40.44 4 VAL G CA 1
ATOM 11865 C C . VAL G 1 8 ? 141.793 60.709 144.144 1.00 38.30 4 VAL G C 1
ATOM 11866 O O . VAL G 1 8 ? 142.053 60.262 143.028 1.00 40.16 4 VAL G O 1
ATOM 11870 N N . THR G 1 9 ? 142.679 60.688 145.125 1.00 33.84 5 THR G N 1
ATOM 11871 C CA . THR G 1 9 ? 143.988 60.128 144.860 1.00 32.05 5 THR G CA 1
ATOM 11872 C C . THR G 1 9 ? 144.083 58.698 145.339 1.00 30.08 5 THR G C 1
ATOM 11873 O O . THR G 1 9 ? 143.667 58.366 146.456 1.00 29.74 5 THR G O 1
ATOM 11877 N N . VAL G 1 10 ? 144.690 57.874 144.493 1.00 28.30 6 VAL G N 1
ATOM 11878 C CA . VAL G 1 10 ? 144.794 56.449 144.711 1.00 26.92 6 VAL G CA 1
ATOM 11879 C C . VAL G 1 10 ? 146.263 56.103 144.905 1.00 26.19 6 VAL G C 1
ATOM 11880 O O . VAL G 1 10 ? 147.092 56.416 144.061 1.00 26.88 6 VAL G O 1
ATOM 11884 N N . THR G 1 11 ? 146.581 55.482 146.039 1.00 25.29 7 THR G N 1
ATOM 11885 C CA . THR G 1 11 ? 147.938 55.076 146.369 1.00 24.03 7 THR G CA 1
ATOM 11886 C C . THR G 1 11 ? 147.983 53.553 146.561 1.00 23.89 7 THR G C 1
ATOM 11887 O O . THR G 1 11 ? 147.432 53.023 147.535 1.00 23.18 7 THR G O 1
ATOM 11891 N N . LYS G 1 12 ? 148.633 52.868 145.615 1.00 23.26 8 LYS G N 1
ATOM 11892 C CA . LYS G 1 12 ? 148.867 51.427 145.668 1.00 22.44 8 LYS G CA 1
ATOM 11893 C C . LYS G 1 12 ? 149.535 50.982 146.962 1.00 21.46 8 LYS G C 1
ATOM 11894 O O . LYS G 1 12 ? 150.480 51.601 147.411 1.00 21.03 8 LYS G O 1
ATOM 11900 N N . LEU G 1 13 ? 149.054 49.874 147.520 1.00 21.03 9 LEU G N 1
ATOM 11901 C CA . LEU G 1 13 ? 149.646 49.258 148.714 1.00 20.33 9 LEU G CA 1
ATOM 11902 C C . LEU G 1 13 ? 150.490 48.034 148.388 1.00 20.01 9 LEU G C 1
ATOM 11903 O O . LEU G 1 13 ? 151.420 47.725 149.121 1.00 20.30 9 LEU G O 1
ATOM 11908 N N . GLY G 1 14 ? 150.188 47.353 147.288 1.00 19.62 10 GLY G N 1
ATOM 11909 C CA . GLY G 1 14 ? 150.966 46.193 146.857 1.00 19.54 10 GLY G CA 1
ATOM 11910 C C . GLY G 1 14 ? 150.757 45.890 145.392 1.00 19.86 10 GLY G C 1
ATOM 11911 O O . GLY G 1 14 ? 149.870 46.451 144.764 1.00 20.31 10 GLY G O 1
ATOM 11912 N N . ALA G 1 15 ? 151.609 45.047 144.834 1.00 20.20 11 ALA G N 1
ATOM 11913 C CA . ALA G 1 15 ? 151.633 44.829 143.394 1.00 20.96 11 ALA G CA 1
ATOM 11914 C C . ALA G 1 15 ? 150.300 44.353 142.829 1.00 21.61 11 ALA G C 1
ATOM 11915 O O . ALA G 1 15 ? 149.888 44.796 141.766 1.00 22.04 11 ALA G O 1
ATOM 11917 N N . HIS G 1 16 ? 149.641 43.442 143.531 1.00 22.27 12 HIS G N 1
ATOM 11918 C CA . HIS G 1 16 ? 148.501 42.725 142.983 1.00 22.80 12 HIS G CA 1
ATOM 11919 C C . HIS G 1 16 ? 147.179 43.098 143.619 1.00 21.81 12 HIS G C 1
ATOM 11920 O O . HIS G 1 16 ? 146.129 42.715 143.094 1.00 22.11 12 HIS G O 1
ATOM 11927 N N . ILE G 1 17 ? 147.213 43.813 144.738 1.00 20.95 13 ILE G N 1
ATOM 11928 C CA . ILE G 1 17 ? 145.989 44.126 145.481 1.00 20.76 13 ILE G CA 1
ATOM 11929 C C . ILE G 1 17 ? 146.213 45.234 146.521 1.00 20.86 13 ILE G C 1
ATOM 11930 O O . ILE G 1 17 ? 147.275 45.333 147.110 1.00 21.13 13 ILE G O 1
ATOM 11935 N N . GLY G 1 18 ? 145.214 46.090 146.701 1.00 21.50 14 GLY G N 1
ATOM 11936 C CA . GLY G 1 18 ? 145.206 47.074 147.780 1.00 22.21 14 GLY G CA 1
ATOM 11937 C C . GLY G 1 18 ? 145.562 48.486 147.358 1.00 23.08 14 GLY G C 1
ATOM 11938 O O . GLY G 1 18 ? 146.573 48.692 146.668 1.00 23.82 14 GLY G O 1
ATOM 11939 N N . ALA G 1 19 ? 144.730 49.455 147.741 1.00 22.40 15 ALA G N 1
ATOM 11940 C CA . ALA G 1 19 ? 145.092 50.860 147.576 1.00 23.53 15 ALA G CA 1
ATOM 11941 C C . ALA G 1 19 ? 144.456 51.710 148.662 1.00 24.07 15 ALA G C 1
ATOM 11942 O O . ALA G 1 19 ? 143.360 51.403 149.096 1.00 24.07 15 ALA G O 1
ATOM 11944 N N . ARG G 1 20 ? 145.151 52.756 149.099 1.00 24.91 16 ARG G N 1
ATOM 11945 C CA . ARG G 1 20 ? 144.540 53.766 149.942 1.00 26.48 16 ARG G CA 1
ATOM 11946 C C . ARG G 1 20 ? 143.879 54.803 149.049 1.00 26.16 16 ARG G C 1
ATOM 11947 O O . ARG G 1 20 ? 144.401 55.144 147.982 1.00 24.94 16 ARG G O 1
ATOM 11955 N N . ILE G 1 21 ? 142.715 55.287 149.482 1.00 26.20 17 ILE G N 1
ATOM 11956 C CA . ILE G 1 21 ? 142.075 56.445 148.860 1.00 26.81 17 ILE G CA 1
ATOM 11957 C C . ILE G 1 21 ? 142.192 57.636 149.804 1.00 26.01 17 ILE G C 1
ATOM 11958 O O . ILE G 1 21 ? 141.959 57.508 151.010 1.00 25.13 17 ILE G O 1
ATOM 11963 N N . ASP G 1 22 ? 142.555 58.785 149.245 1.00 26.32 18 ASP G N 1
ATOM 11964 C CA . ASP G 1 22 ? 142.645 60.032 149.996 1.00 26.91 18 ASP G CA 1
ATOM 11965 C C . ASP G 1 22 ? 141.876 61.137 149.284 1.00 27.88 18 ASP G C 1
ATOM 11966 O O . ASP G 1 22 ? 141.629 61.052 148.084 1.00 27.57 18 ASP G O 1
ATOM 11971 N N . GLY G 1 23 ? 141.510 62.171 150.038 1.00 29.24 19 GLY G N 1
ATOM 11972 C CA . GLY G 1 23 ? 140.934 63.387 149.476 1.00 30.50 19 GLY G CA 1
ATOM 11973 C C . GLY G 1 23 ? 139.419 63.428 149.386 1.00 31.37 19 GLY G C 1
ATOM 11974 O O . GLY G 1 23 ? 138.864 64.342 148.782 1.00 31.39 19 GLY G O 1
ATOM 11975 N N . VAL G 1 24 ? 138.753 62.444 149.976 1.00 32.10 20 VAL G N 1
ATOM 11976 C CA . VAL G 1 24 ? 137.300 62.331 149.903 1.00 32.93 20 VAL G CA 1
ATOM 11977 C C . VAL G 1 24 ? 136.698 62.294 151.295 1.00 32.35 20 VAL G C 1
ATOM 11978 O O . VAL G 1 24 ? 137.043 61.425 152.093 1.00 34.93 20 VAL G O 1
ATOM 11982 N N . ARG G 1 25 ? 135.793 63.218 151.575 1.00 33.13 21 ARG G N 1
ATOM 11983 C CA . ARG G 1 25 ? 134.931 63.118 152.742 1.00 34.00 21 ARG G CA 1
ATOM 11984 C C . ARG G 1 25 ? 133.786 62.230 152.292 1.00 34.62 21 ARG G C 1
ATOM 11985 O O . ARG G 1 25 ? 132.913 62.654 151.537 1.00 35.74 21 ARG G O 1
ATOM 11993 N N . VAL G 1 26 ? 133.788 60.993 152.760 1.00 34.23 22 VAL G N 1
ATOM 11994 C CA . VAL G 1 26 ? 132.864 59.983 152.264 1.00 34.81 22 VAL G CA 1
ATOM 11995 C C . VAL G 1 26 ? 131.427 60.250 152.752 1.00 34.55 22 VAL G C 1
ATOM 11996 O O . VAL G 1 26 ? 131.196 60.555 153.921 1.00 34.05 22 VAL G O 1
ATOM 12000 N N . GLY G 1 27 ? 130.475 60.144 151.835 1.00 33.55 23 GLY G N 1
ATOM 12001 C CA . GLY G 1 27 ? 129.085 60.372 152.170 1.00 34.44 23 GLY G CA 1
ATOM 12002 C C . GLY G 1 27 ? 128.201 60.245 150.953 1.00 35.05 23 GLY G C 1
ATOM 12003 O O . GLY G 1 27 ? 128.642 59.783 149.896 1.00 33.31 23 GLY G O 1
ATOM 12004 N N . GLY G 1 28 ? 126.933 60.624 151.115 1.00 36.96 24 GLY G N 1
ATOM 12005 C CA . GLY G 1 28 ? 125.930 60.467 150.050 1.00 38.16 24 GLY G CA 1
ATOM 12006 C C . GLY G 1 28 ? 125.890 61.594 149.040 1.00 38.43 24 GLY G C 1
ATOM 12007 O O . GLY G 1 28 ? 125.112 61.538 148.098 1.00 39.13 24 GLY G O 1
ATOM 12008 N N . ASP G 1 29 ? 126.725 62.607 149.232 1.00 38.80 25 ASP G N 1
ATOM 12009 C CA . ASP G 1 29 ? 126.674 63.827 148.425 1.00 41.62 25 ASP G CA 1
ATOM 12010 C C . ASP G 1 29 ? 127.911 63.996 147.541 1.00 40.36 25 ASP G C 1
ATOM 12011 O O . ASP G 1 29 ? 128.419 65.091 147.395 1.00 40.50 25 ASP G O 1
ATOM 12016 N N . LEU G 1 30 ? 128.381 62.916 146.932 1.00 39.84 26 LEU G N 1
ATOM 12017 C CA . LEU G 1 30 ? 129.564 62.979 146.061 1.00 37.96 26 LEU G CA 1
ATOM 12018 C C . LEU G 1 30 ? 129.173 63.072 144.591 1.00 38.40 26 LEU G C 1
ATOM 12019 O O . LEU G 1 30 ? 128.150 62.517 144.171 1.00 37.83 26 LEU G O 1
ATOM 12024 N N . SER G 1 31 ? 130.006 63.748 143.806 1.00 39.48 27 SER G N 1
ATOM 12025 C CA . SER G 1 31 ? 129.751 63.917 142.370 1.00 41.77 27 SER G CA 1
ATOM 12026 C C . SER G 1 31 ? 129.916 62.599 141.592 1.00 42.66 27 SER G C 1
ATOM 12027 O O . SER G 1 31 ? 130.640 61.704 142.021 1.00 42.56 27 SER G O 1
ATOM 12030 N N . PRO G 1 32 ? 129.226 62.469 140.445 1.00 44.54 28 PRO G N 1
ATOM 12031 C CA . PRO G 1 32 ? 129.403 61.255 139.629 1.00 43.40 28 PRO G CA 1
ATOM 12032 C C . PRO G 1 32 ? 130.868 60.988 139.266 1.00 41.53 28 PRO G C 1
ATOM 12033 O O . PRO G 1 32 ? 131.286 59.833 139.222 1.00 41.50 28 PRO G O 1
ATOM 12037 N N . ALA G 1 33 ? 131.633 62.053 139.004 1.00 40.53 29 ALA G N 1
ATOM 12038 C CA . ALA G 1 33 ? 133.061 61.935 138.684 1.00 38.44 29 ALA G CA 1
ATOM 12039 C C . ALA G 1 33 ? 133.831 61.285 139.826 1.00 36.53 29 ALA G C 1
ATOM 12040 O O . ALA G 1 33 ? 134.666 60.405 139.608 1.00 34.78 29 ALA G O 1
ATOM 12042 N N . THR G 1 34 ? 133.533 61.729 141.040 1.00 35.15 30 THR G N 1
ATOM 12043 C CA . THR G 1 34 ? 134.140 61.179 142.240 1.00 33.62 30 THR G CA 1
ATOM 12044 C C . THR G 1 34 ? 133.713 59.711 142.478 1.00 33.05 30 THR G C 1
ATOM 12045 O O . THR G 1 34 ? 134.536 58.861 142.810 1.00 31.22 30 THR G O 1
ATOM 12049 N N . VAL G 1 35 ? 132.423 59.434 142.317 1.00 34.07 31 VAL G N 1
ATOM 12050 C CA . VAL G 1 35 ? 131.894 58.087 142.479 1.00 34.21 31 VAL G CA 1
ATOM 12051 C C . VAL G 1 35 ? 132.524 57.119 141.490 1.00 34.11 31 VAL G C 1
ATOM 12052 O O . VAL G 1 35 ? 132.919 56.006 141.853 1.00 33.66 31 VAL G O 1
ATOM 12056 N N . SER G 1 36 ? 132.658 57.544 140.244 1.00 35.12 32 SER G N 1
ATOM 12057 C CA . SER G 1 36 ? 133.170 56.642 139.221 1.00 36.00 32 SER G CA 1
ATOM 12058 C C . SER G 1 36 ? 134.698 56.488 139.314 1.00 34.71 32 SER G C 1
ATOM 12059 O O . SER G 1 36 ? 135.245 55.451 138.932 1.00 35.83 32 SER G O 1
ATOM 12062 N N . ALA G 1 37 ? 135.381 57.490 139.857 1.00 33.67 33 ALA G N 1
ATOM 12063 C CA . ALA G 1 37 ? 136.805 57.345 140.156 1.00 33.31 33 ALA G CA 1
ATOM 12064 C C . ALA G 1 37 ? 137.017 56.359 141.325 1.00 33.47 33 ALA G C 1
ATOM 12065 O O . ALA G 1 37 ? 137.944 55.552 141.295 1.00 31.50 33 ALA G O 1
ATOM 12067 N N . ILE G 1 38 ? 136.151 56.433 142.341 1.00 33.63 34 ILE G N 1
ATOM 12068 C CA . ILE G 1 38 ? 136.151 55.453 143.421 1.00 33.68 34 ILE G CA 1
ATOM 12069 C C . ILE G 1 38 ? 135.862 54.047 142.885 1.00 33.43 34 ILE G C 1
ATOM 12070 O O . ILE G 1 38 ? 136.548 53.093 143.243 1.00 32.05 34 ILE G O 1
ATOM 12075 N N . ASN G 1 39 ? 134.861 53.937 142.019 1.00 33.82 35 ASN G N 1
ATOM 12076 C CA . ASN G 1 39 ? 134.498 52.645 141.415 1.00 33.42 35 ASN G CA 1
ATOM 12077 C C . ASN G 1 39 ? 135.635 52.091 140.547 1.00 31.36 35 ASN G C 1
ATOM 12078 O O . ASN G 1 39 ? 135.923 50.903 140.589 1.00 29.78 35 ASN G O 1
ATOM 12083 N N . ALA G 1 40 ? 136.302 52.964 139.792 1.00 30.05 36 ALA G N 1
ATOM 12084 C CA . ALA G 1 40 ? 137.429 52.543 138.969 1.00 29.00 36 ALA G CA 1
ATOM 12085 C C . ALA G 1 40 ? 138.574 51.991 139.840 1.00 27.31 36 ALA G C 1
ATOM 12086 O O . ALA G 1 40 ? 139.207 50.985 139.491 1.00 27.13 36 ALA G O 1
ATOM 12088 N N . ALA G 1 41 ? 138.842 52.656 140.960 1.00 25.30 37 ALA G N 1
ATOM 12089 C CA . ALA G 1 41 ? 139.909 52.233 141.854 1.00 23.96 37 ALA G CA 1
ATOM 12090 C C . ALA G 1 41 ? 139.569 50.864 142.443 1.00 23.06 37 ALA G C 1
ATOM 12091 O O . ALA G 1 41 ? 140.430 49.988 142.565 1.00 21.25 37 ALA G O 1
ATOM 12093 N N . LEU G 1 42 ? 138.315 50.706 142.834 1.00 23.22 38 LEU G N 1
ATOM 12094 C CA . LEU G 1 42 ? 137.869 49.471 143.422 1.00 23.55 38 LEU G CA 1
ATOM 12095 C C . LEU G 1 42 ? 138.128 48.314 142.467 1.00 23.96 38 LEU G C 1
ATOM 12096 O O . LEU G 1 42 ? 138.620 47.269 142.879 1.00 23.41 38 LEU G O 1
ATOM 12101 N N . LEU G 1 43 ? 137.829 48.506 141.193 1.00 25.07 39 LEU G N 1
ATOM 12102 C CA . LEU G 1 43 ? 137.948 47.418 140.226 1.00 25.81 39 LEU G CA 1
ATOM 12103 C C . LEU G 1 43 ? 139.390 47.066 139.936 1.00 25.51 39 LEU G C 1
ATOM 12104 O O . LEU G 1 43 ? 139.725 45.909 139.721 1.00 25.40 39 LEU G O 1
ATOM 12109 N N . GLU G 1 44 ? 140.234 48.080 139.918 1.00 26.34 40 GLU G N 1
ATOM 12110 C CA . GLU G 1 44 ? 141.637 47.917 139.611 1.00 27.68 40 GLU G CA 1
ATOM 12111 C C . GLU G 1 44 ? 142.361 47.288 140.813 1.00 27.34 40 GLU G C 1
ATOM 12112 O O . GLU G 1 44 ? 143.133 46.356 140.646 1.00 27.13 40 GLU G O 1
ATOM 12118 N N . HIS G 1 45 ? 142.084 47.792 142.018 1.00 26.37 41 HIS G N 1
ATOM 12119 C CA . HIS G 1 45 ? 142.867 47.451 143.204 1.00 24.60 41 HIS G CA 1
ATOM 12120 C C . HIS G 1 45 ? 142.214 46.433 144.126 1.00 23.75 41 HIS G C 1
ATOM 12121 O O . HIS G 1 45 ? 142.863 45.914 145.006 1.00 23.09 41 HIS G O 1
ATOM 12128 N N . LYS G 1 46 ? 140.931 46.149 143.910 1.00 24.96 42 LYS G N 1
ATOM 12129 C CA . LYS G 1 46 ? 140.202 45.039 144.546 1.00 24.35 42 LYS G CA 1
ATOM 12130 C C . LYS G 1 46 ? 139.717 45.298 145.963 1.00 22.92 42 LYS G C 1
ATOM 12131 O O . LYS G 1 46 ? 138.604 44.927 146.310 1.00 21.96 42 LYS G O 1
ATOM 12137 N N . VAL G 1 47 ? 140.560 45.905 146.782 1.00 21.86 43 VAL G N 1
ATOM 12138 C CA . VAL G 1 47 ? 140.117 46.454 148.057 1.00 20.80 43 VAL G CA 1
ATOM 12139 C C . VAL G 1 47 ? 140.770 47.816 148.225 1.00 20.49 43 VAL G C 1
ATOM 12140 O O . VAL G 1 47 ? 141.954 47.986 147.923 1.00 19.88 43 VAL G O 1
ATOM 12144 N N . ILE G 1 48 ? 139.969 48.792 148.645 1.00 20.55 44 ILE G N 1
ATOM 12145 C CA . ILE G 1 48 ? 140.443 50.143 148.830 1.00 20.75 44 ILE G CA 1
ATOM 12146 C C . ILE G 1 48 ? 140.070 50.615 150.215 1.00 20.81 44 ILE G C 1
ATOM 12147 O O . ILE G 1 48 ? 139.068 50.177 150.782 1.00 20.78 44 ILE G O 1
ATOM 12152 N N . PHE G 1 49 ? 140.882 51.515 150.751 1.00 20.98 45 PHE G N 1
ATOM 12153 C CA . PHE G 1 49 ? 140.768 51.937 152.149 1.00 21.25 45 PHE G CA 1
ATOM 12154 C C . PHE G 1 49 ? 140.684 53.456 152.257 1.00 21.38 45 PHE G C 1
ATOM 12155 O O . PHE G 1 49 ? 141.555 54.159 151.736 1.00 21.66 45 PHE G O 1
ATOM 12163 N N . PHE G 1 50 ? 139.639 53.951 152.923 1.00 21.12 46 PHE G N 1
ATOM 12164 C CA . PHE G 1 50 ? 139.556 55.353 153.274 1.00 21.37 46 PHE G CA 1
ATOM 12165 C C . PHE G 1 50 ? 139.888 55.491 154.747 1.00 21.86 46 PHE G C 1
ATOM 12166 O O . PHE G 1 50 ? 139.557 54.630 155.550 1.00 21.08 46 PHE G O 1
ATOM 12174 N N . SER G 1 51 ? 140.546 56.591 155.089 1.00 23.12 47 SER G N 1
ATOM 12175 C CA . SER G 1 51 ? 140.914 56.881 156.463 1.00 23.57 47 SER G CA 1
ATOM 12176 C C . SER G 1 51 ? 140.429 58.254 156.870 1.00 23.95 47 SER G C 1
ATOM 12177 O O . SER G 1 51 ? 140.049 59.071 156.025 1.00 24.22 47 SER G O 1
ATOM 12180 N N . GLY G 1 52 ? 140.403 58.481 158.178 1.00 24.04 48 GLY G N 1
ATOM 12181 C CA . GLY G 1 52 ? 140.020 59.763 158.731 1.00 24.70 48 GLY G CA 1
ATOM 12182 C C . GLY G 1 52 ? 138.562 60.112 158.497 1.00 25.56 48 GLY G C 1
ATOM 12183 O O . GLY G 1 52 ? 138.209 61.282 158.517 1.00 25.18 48 GLY G O 1
ATOM 12184 N N . GLN G 1 53 ? 137.704 59.109 158.332 1.00 26.13 49 GLN G N 1
ATOM 12185 C CA . GLN G 1 53 ? 136.285 59.347 158.099 1.00 27.85 49 GLN G CA 1
ATOM 12186 C C . GLN G 1 53 ? 135.509 59.442 159.428 1.00 29.68 49 GLN G C 1
ATOM 12187 O O . GLN G 1 53 ? 134.493 58.789 159.618 1.00 28.60 49 GLN G O 1
ATOM 12193 N N . ASP G 1 54 ? 136.005 60.291 160.327 1.00 31.42 50 ASP G N 1
ATOM 12194 C CA . ASP G 1 54 ? 135.481 60.437 161.688 1.00 32.68 50 ASP G CA 1
ATOM 12195 C C . ASP G 1 54 ? 133.988 60.838 161.712 1.00 32.43 50 ASP G C 1
ATOM 12196 O O . ASP G 1 54 ? 133.249 60.471 162.618 1.00 31.69 50 ASP G O 1
ATOM 12201 N N . HIS G 1 55 ? 133.571 61.599 160.704 1.00 32.28 51 HIS G N 1
ATOM 12202 C CA . HIS G 1 55 ? 132.199 62.066 160.547 1.00 33.21 51 HIS G CA 1
ATOM 12203 C C . HIS G 1 55 ? 131.188 60.972 160.170 1.00 33.95 51 HIS G C 1
ATOM 12204 O O . HIS G 1 55 ? 129.979 61.208 160.188 1.00 34.39 51 HIS G O 1
ATOM 12211 N N . LEU G 1 56 ? 131.680 59.819 159.751 1.00 34.12 52 LEU G N 1
ATOM 12212 C CA . LEU G 1 56 ? 130.828 58.851 159.087 1.00 35.23 52 LEU G CA 1
ATOM 12213 C C . LEU G 1 56 ? 130.077 57.989 160.088 1.00 36.02 52 LEU G C 1
ATOM 12214 O O . LEU G 1 56 ? 130.666 57.478 161.031 1.00 35.27 52 LEU G O 1
ATOM 12219 N N . ASP G 1 57 ? 128.764 57.879 159.904 1.00 38.12 53 ASP G N 1
ATOM 12220 C CA . ASP G 1 57 ? 127.927 57.016 160.743 1.00 39.03 53 ASP G CA 1
ATOM 12221 C C . ASP G 1 57 ? 127.181 56.009 159.866 1.00 38.48 53 ASP G C 1
ATOM 12222 O O . ASP G 1 57 ? 127.419 55.941 158.660 1.00 37.16 53 ASP G O 1
ATOM 12227 N N . ASP G 1 58 ? 126.296 55.226 160.475 1.00 39.13 54 ASP G N 1
ATOM 12228 C CA . ASP G 1 58 ? 125.598 54.167 159.751 1.00 39.92 54 ASP G CA 1
ATOM 12229 C C . ASP G 1 58 ? 124.768 54.704 158.596 1.00 40.26 54 ASP G C 1
ATOM 12230 O O . ASP G 1 58 ? 124.830 54.168 157.487 1.00 41.48 54 ASP G O 1
ATOM 12235 N N . ALA G 1 59 ? 124.027 55.779 158.837 1.00 39.96 55 ALA G N 1
ATOM 12236 C CA . ALA G 1 59 ? 123.239 56.412 157.778 1.00 40.39 55 ALA G CA 1
ATOM 12237 C C . ALA G 1 59 ? 124.122 56.932 156.625 1.00 38.47 55 ALA G C 1
ATOM 12238 O O . ALA G 1 59 ? 123.798 56.743 155.451 1.00 37.22 55 ALA G O 1
ATOM 12240 N N . GLY G 1 60 ? 125.238 57.570 156.978 1.00 37.16 56 GLY G N 1
ATOM 12241 C CA . GLY G 1 60 ? 126.196 58.090 155.994 1.00 36.34 56 GLY G CA 1
ATOM 12242 C C . GLY G 1 60 ? 126.850 56.993 155.173 1.00 35.20 56 GLY G C 1
ATOM 12243 O O . GLY G 1 60 ? 126.938 57.086 153.943 1.00 33.96 56 GLY G O 1
ATOM 12244 N N . GLN G 1 61 ? 127.259 55.927 155.853 1.00 34.09 57 GLN G N 1
ATOM 12245 C CA . GLN G 1 61 ? 127.818 54.754 155.186 1.00 33.58 57 GLN G CA 1
ATOM 12246 C C . GLN G 1 61 ? 126.806 54.205 154.176 1.00 34.61 57 GLN G C 1
ATOM 12247 O O . GLN G 1 61 ? 127.153 53.855 153.056 1.00 32.45 57 GLN G O 1
ATOM 12253 N N . LEU G 1 62 ? 125.546 54.150 154.585 1.00 36.85 58 LEU G N 1
ATOM 12254 C CA . LEU G 1 62 ? 124.488 53.610 153.732 1.00 39.29 58 LEU G CA 1
ATOM 12255 C C . LEU G 1 62 ? 124.177 54.544 152.555 1.00 39.74 58 LEU G C 1
ATOM 12256 O O . LEU G 1 62 ? 124.024 54.103 151.418 1.00 39.67 58 LEU G O 1
ATOM 12261 N N . GLU G 1 63 ? 124.116 55.839 152.829 1.00 40.51 59 GLU G N 1
ATOM 12262 C CA . GLU G 1 63 ? 123.951 56.824 151.766 1.00 41.51 59 GLU G CA 1
ATOM 12263 C C . GLU G 1 63 ? 125.072 56.717 150.737 1.00 38.57 59 GLU G C 1
ATOM 12264 O O . GLU G 1 63 ? 124.835 56.804 149.537 1.00 37.45 59 GLU G O 1
ATOM 12270 N N . PHE G 1 64 ? 126.290 56.526 151.225 1.00 36.65 60 PHE G N 1
ATOM 12271 C CA . PHE G 1 64 ? 127.450 56.380 150.366 1.00 35.50 60 PHE G CA 1
ATOM 12272 C C . PHE G 1 64 ? 127.346 55.094 149.567 1.00 35.29 60 PHE G C 1
ATOM 12273 O O . PHE G 1 64 ? 127.589 55.076 148.353 1.00 35.46 60 PHE G O 1
ATOM 12281 N N . ALA G 1 65 ? 126.979 54.013 150.243 1.00 35.02 61 ALA G N 1
ATOM 12282 C CA . ALA G 1 65 ? 126.800 52.722 149.571 1.00 35.33 61 ALA G CA 1
ATOM 12283 C C . ALA G 1 65 ? 125.805 52.830 148.417 1.00 35.61 61 ALA G C 1
ATOM 12284 O O . ALA G 1 65 ? 126.029 52.269 147.344 1.00 34.91 61 ALA G O 1
ATOM 12286 N N . GLU G 1 66 ? 124.719 53.560 148.645 1.00 37.05 62 GLU G N 1
ATOM 12287 C CA . GLU G 1 66 ? 123.688 53.779 147.623 1.00 39.50 62 GLU G CA 1
ATOM 12288 C C . GLU G 1 66 ? 124.222 54.323 146.299 1.00 39.32 62 GLU G C 1
ATOM 12289 O O . GLU G 1 66 ? 123.690 54.000 145.244 1.00 39.45 62 GLU G O 1
ATOM 12295 N N . LEU G 1 67 ? 125.281 55.124 146.356 1.00 39.37 63 LEU G N 1
ATOM 12296 C CA . LEU G 1 67 ? 125.897 55.653 145.150 1.00 39.52 63 LEU G CA 1
ATOM 12297 C C . LEU G 1 67 ? 126.702 54.618 144.365 1.00 40.04 63 LEU G C 1
ATOM 12298 O O . LEU G 1 67 ? 126.950 54.811 143.184 1.00 42.64 63 LEU G O 1
ATOM 12303 N N . LEU G 1 68 ? 127.119 53.530 145.005 1.00 39.82 64 LEU G N 1
ATOM 12304 C CA . LEU G 1 68 ? 127.974 52.539 144.352 1.00 39.02 64 LEU G CA 1
ATOM 12305 C C . LEU G 1 68 ? 127.231 51.300 143.894 1.00 38.73 64 LEU G C 1
ATOM 12306 O O . LEU G 1 68 ? 127.793 50.468 143.177 1.00 37.66 64 LEU G O 1
ATOM 12311 N N . GLY G 1 69 ? 125.985 51.157 144.324 1.00 38.31 65 GLY G N 1
ATOM 12312 C CA . GLY G 1 69 ? 125.178 50.006 143.943 1.00 38.45 65 GLY G CA 1
ATOM 12313 C C . GLY G 1 69 ? 123.889 49.955 144.731 1.00 38.84 65 GLY G C 1
ATOM 12314 O O . GLY G 1 69 ? 123.465 50.967 145.304 1.00 39.83 65 GLY G O 1
ATOM 12315 N N . THR G 1 70 ? 123.265 48.780 144.755 1.00 38.13 66 THR G N 1
ATOM 12316 C CA . THR G 1 70 ? 122.004 48.589 145.439 1.00 38.74 66 THR G CA 1
ATOM 12317 C C . THR G 1 70 ? 122.261 47.823 146.713 1.00 38.12 66 THR G C 1
ATOM 12318 O O . THR G 1 70 ? 122.579 46.639 146.666 1.00 38.27 66 THR G O 1
ATOM 12322 N N . PRO G 1 71 ? 122.146 48.500 147.863 1.00 38.83 67 PRO G N 1
ATOM 12323 C CA . PRO G 1 71 ? 122.336 47.788 149.109 1.00 39.25 67 PRO G CA 1
ATOM 12324 C C . PRO G 1 71 ? 121.430 46.587 149.240 1.00 41.76 67 PRO G C 1
ATOM 12325 O O . PRO G 1 71 ? 120.264 46.640 148.863 1.00 44.09 67 PRO G O 1
ATOM 12329 N N . THR G 1 72 ? 121.981 45.517 149.795 1.00 43.86 68 THR G N 1
ATOM 12330 C CA . THR G 1 72 ? 121.216 44.290 150.014 1.00 45.98 68 THR G CA 1
ATOM 12331 C C . THR G 1 72 ? 120.579 44.350 151.384 1.00 49.02 68 THR G C 1
ATOM 12332 O O . THR G 1 72 ? 120.889 45.213 152.211 1.00 51.09 68 THR G O 1
ATOM 12336 N N . VAL G 1 73 ? 119.710 43.397 151.648 1.00 55.00 69 VAL G N 1
ATOM 12337 C CA . VAL G 1 73 ? 119.387 43.092 153.025 1.00 61.12 69 VAL G CA 1
ATOM 12338 C C . VAL G 1 73 ? 120.744 42.719 153.630 1.00 61.17 69 VAL G C 1
ATOM 12339 O O . VAL G 1 73 ? 121.625 42.259 152.915 1.00 57.77 69 VAL G O 1
ATOM 12343 N N . ALA G 1 74 ? 120.930 42.937 154.926 1.00 62.67 70 ALA G N 1
ATOM 12344 C CA . ALA G 1 74 ? 122.221 42.661 155.564 1.00 62.43 70 ALA G CA 1
ATOM 12345 C C . ALA G 1 74 ? 122.814 41.289 155.163 1.00 63.57 70 ALA G C 1
ATOM 12346 O O . ALA G 1 74 ? 123.994 41.199 154.789 1.00 64.32 70 ALA G O 1
ATOM 12348 N N . HIS G 1 75 ? 121.988 40.239 155.222 1.00 64.47 71 HIS G N 1
ATOM 12349 C CA . HIS G 1 75 ? 122.441 38.856 154.992 1.00 66.34 71 HIS G CA 1
ATOM 12350 C C . HIS G 1 75 ? 121.225 37.939 154.689 1.00 67.93 71 HIS G C 1
ATOM 12351 O O . HIS G 1 75 ? 120.142 38.188 155.219 1.00 67.05 71 HIS G O 1
ATOM 12358 N N . PRO G 1 76 ? 121.398 36.880 153.847 1.00 68.08 72 PRO G N 1
ATOM 12359 C CA . PRO G 1 76 ? 120.299 35.959 153.495 1.00 68.87 72 PRO G CA 1
ATOM 12360 C C . PRO G 1 76 ? 119.523 35.386 154.689 1.00 69.41 72 PRO G C 1
ATOM 12361 O O . PRO G 1 76 ? 118.290 35.332 154.642 1.00 69.88 72 PRO G O 1
ATOM 12365 N N . THR G 1 77 ? 120.264 34.981 155.724 1.00 68.84 73 THR G N 1
ATOM 12366 C CA . THR G 1 77 ? 119.758 34.339 156.955 1.00 69.14 73 THR G CA 1
ATOM 12367 C C . THR G 1 77 ? 120.015 35.123 158.270 1.00 70.74 73 THR G C 1
ATOM 12368 O O . THR G 1 77 ? 119.240 35.010 159.217 1.00 71.14 73 THR G O 1
ATOM 12370 N N . LEU G 1 78 ? 121.094 35.910 158.333 1.00 74.41 74 LEU G N 1
ATOM 12371 C CA . LEU G 1 78 ? 121.511 36.585 159.583 1.00 75.13 74 LEU G CA 1
ATOM 12372 C C . LEU G 1 78 ? 120.753 37.883 159.855 1.00 74.82 74 LEU G C 1
ATOM 12373 O O . LEU G 1 78 ? 120.789 38.386 160.974 1.00 73.92 74 LEU G O 1
ATOM 12378 N N . ALA G 1 79 ? 120.062 38.421 158.855 1.00 76.66 75 ALA G N 1
ATOM 12379 C CA . ALA G 1 79 ? 119.306 39.668 159.041 1.00 81.44 75 ALA G CA 1
ATOM 12380 C C . ALA G 1 79 ? 118.073 39.461 159.945 1.00 78.58 75 ALA G C 1
ATOM 12381 O O . ALA G 1 79 ? 117.401 38.431 159.838 1.00 72.78 75 ALA G O 1
ATOM 12383 N N . GLU G 1 80 ? 117.833 40.427 160.846 1.00 76.55 76 GLU G N 1
ATOM 12384 C CA . GLU G 1 80 ? 116.664 40.471 161.745 1.00 78.69 76 GLU G CA 1
ATOM 12385 C C . GLU G 1 80 ? 115.480 41.232 161.121 1.00 78.34 76 GLU G C 1
ATOM 12386 O O . GLU G 1 80 ? 114.912 42.128 161.752 1.00 78.93 76 GLU G O 1
ATOM 12388 N N . GLY G 1 81 ? 115.088 40.831 159.909 1.00 77.56 77 GLY G N 1
ATOM 12389 C CA . GLY G 1 81 ? 114.201 41.624 159.039 1.00 77.56 77 GLY G CA 1
ATOM 12390 C C . GLY G 1 81 ? 114.803 42.097 157.715 1.00 76.44 77 GLY G C 1
ATOM 12391 O O . GLY G 1 81 ? 115.441 41.311 157.012 1.00 76.81 77 GLY G O 1
ATOM 12392 N N . ALA G 1 82 ? 114.598 43.375 157.375 1.00 77.07 78 ALA G N 1
ATOM 12393 C CA . ALA G 1 82 ? 114.972 43.937 156.054 1.00 78.21 78 ALA G CA 1
ATOM 12394 C C . ALA G 1 82 ? 116.096 45.002 156.124 1.00 77.71 78 ALA G C 1
ATOM 12395 O O . ALA G 1 82 ? 116.414 45.659 155.123 1.00 72.52 78 ALA G O 1
ATOM 12397 N N . GLU G 1 83 ? 116.701 45.149 157.301 1.00 77.62 79 GLU G N 1
ATOM 12398 C CA . GLU G 1 83 ? 117.779 46.111 157.503 1.00 75.67 79 GLU G CA 1
ATOM 12399 C C . GLU G 1 83 ? 118.981 45.826 156.581 1.00 74.97 79 GLU G C 1
ATOM 12400 O O . GLU G 1 83 ? 119.295 44.658 156.268 1.00 78.01 79 GLU G O 1
ATOM 12406 N N . GLN G 1 84 ? 119.656 46.899 156.171 1.00 71.97 80 GLN G N 1
ATOM 12407 C CA . GLN G 1 84 ? 120.771 46.824 155.211 1.00 68.72 80 GLN G CA 1
ATOM 12408 C C . GLN G 1 84 ? 122.186 46.739 155.855 1.00 68.04 80 GLN G C 1
ATOM 12409 O O . GLN G 1 84 ? 123.165 46.382 155.175 1.00 64.05 80 GLN G O 1
ATOM 12415 N N . LEU G 1 85 ? 122.290 47.058 157.150 1.00 69.39 81 LEU G N 1
ATOM 12416 C CA . LEU G 1 85 ? 123.562 46.957 157.889 1.00 71.06 81 LEU G CA 1
ATOM 12417 C C . LEU G 1 85 ? 123.705 45.610 158.600 1.00 69.27 81 LEU G C 1
ATOM 12418 O O . LEU G 1 85 ? 122.759 45.134 159.241 1.00 68.74 81 LEU G O 1
ATOM 12423 N N . LEU G 1 86 ? 124.886 45.002 158.454 1.00 67.04 82 LEU G N 1
ATOM 12424 C CA . LEU G 1 86 ? 125.239 43.765 159.139 1.00 66.06 82 LEU G CA 1
ATOM 12425 C C . LEU G 1 86 ? 126.302 44.042 160.216 1.00 62.67 82 LEU G C 1
ATOM 12426 O O . LEU G 1 86 ? 127.356 44.594 159.925 1.00 58.57 82 LEU G O 1
ATOM 12431 N N . PRO G 1 87 ? 126.023 43.655 161.473 1.00 64.57 83 PRO G N 1
ATOM 12432 C CA . PRO G 1 87 ? 127.064 43.811 162.487 1.00 63.14 83 PRO G CA 1
ATOM 12433 C C . PRO G 1 87 ? 128.149 42.737 162.341 1.00 61.46 83 PRO G C 1
ATOM 12434 O O . PRO G 1 87 ? 127.834 41.550 162.255 1.00 62.06 83 PRO G O 1
ATOM 12438 N N . ILE G 1 88 ? 129.409 43.158 162.282 1.00 59.20 84 ILE G N 1
ATOM 12439 C CA . ILE G 1 88 ? 130.539 42.230 162.335 1.00 58.35 84 ILE G CA 1
ATOM 12440 C C . ILE G 1 88 ? 131.155 42.225 163.724 1.00 57.65 84 ILE G C 1
ATOM 12441 O O . ILE G 1 88 ? 131.849 43.196 164.145 1.00 53.50 84 ILE G O 1
ATOM 12446 N N . ASP G 1 89 ? 130.944 41.062 164.357 1.00 58.19 85 ASP G N 1
ATOM 12447 C CA . ASP G 1 89 ? 131.103 40.832 165.784 1.00 60.60 85 ASP G CA 1
ATOM 12448 C C . ASP G 1 89 ? 131.806 39.463 166.003 1.00 58.30 85 ASP G C 1
ATOM 12449 O O . ASP G 1 89 ? 132.121 39.041 167.132 1.00 58.70 85 ASP G O 1
ATOM 12454 N N . ALA G 1 95 ? 134.852 35.639 160.395 1.00 52.87 91 ALA G N 1
ATOM 12455 C CA . ALA G 1 95 ? 135.365 34.282 160.336 1.00 53.80 91 ALA G CA 1
ATOM 12456 C C . ALA G 1 95 ? 136.843 34.254 160.079 1.00 53.12 91 ALA G C 1
ATOM 12457 O O . ALA G 1 95 ? 137.313 34.874 159.108 1.00 50.71 91 ALA G O 1
ATOM 12459 N N . ASN G 1 96 ? 137.532 33.528 160.971 1.00 48.97 92 ASN G N 1
ATOM 12460 C CA . ASN G 1 96 ? 138.965 33.263 160.901 1.00 45.95 92 ASN G CA 1
ATOM 12461 C C . ASN G 1 96 ? 139.292 32.264 159.775 1.00 42.52 92 ASN G C 1
ATOM 12462 O O . ASN G 1 96 ? 140.024 31.289 159.987 1.00 42.57 92 ASN G O 1
ATOM 12464 N N . SER G 1 97 ? 138.791 32.541 158.565 1.00 37.49 93 SER G N 1
ATOM 12465 C CA . SER G 1 97 ? 138.780 31.566 157.468 1.00 32.72 93 SER G CA 1
ATOM 12466 C C . SER G 1 97 ? 138.613 32.265 156.111 1.00 27.74 93 SER G C 1
ATOM 12467 O O . SER G 1 97 ? 137.827 33.204 155.995 1.00 26.60 93 SER G O 1
ATOM 12470 N N . TRP G 1 98 ? 139.358 31.819 155.103 1.00 24.08 94 TRP G N 1
ATOM 12471 C CA . TRP G 1 98 ? 139.347 32.477 153.792 1.00 22.80 94 TRP G CA 1
ATOM 12472 C C . TRP G 1 98 ? 138.040 32.255 153.048 1.00 23.12 94 TRP G C 1
ATOM 12473 O O . TRP G 1 98 ? 137.643 31.111 152.822 1.00 23.24 94 TRP G O 1
ATOM 12484 N N . HIS G 1 99 ? 137.366 33.345 152.683 1.00 22.77 95 HIS G N 1
ATOM 12485 C CA . HIS G 1 99 ? 136.119 33.232 151.978 1.00 23.38 95 HIS G CA 1
ATOM 12486 C C . HIS G 1 99 ? 135.765 34.436 151.146 1.00 22.27 95 HIS G C 1
ATOM 12487 O O . HIS G 1 99 ? 136.247 35.527 151.345 1.00 21.14 95 HIS G O 1
ATOM 12494 N N . THR G 1 100 ? 134.856 34.192 150.225 1.00 23.35 96 THR G N 1
ATOM 12495 C CA . THR G 1 100 ? 134.145 35.221 149.491 1.00 24.51 96 THR G CA 1
ATOM 12496 C C . THR G 1 100 ? 132.742 35.265 150.106 1.00 26.04 96 THR G C 1
ATOM 12497 O O . THR G 1 100 ? 132.183 34.217 150.482 1.00 27.20 96 THR G O 1
ATOM 12501 N N . ASP G 1 101 ? 132.163 36.454 150.220 1.00 27.73 97 ASP G N 1
ATOM 12502 C CA . ASP G 1 101 ? 130.887 36.580 150.923 1.00 30.27 97 ASP G CA 1
ATOM 12503 C C . ASP G 1 101 ? 129.732 35.953 150.176 1.00 31.37 97 ASP G C 1
ATOM 12504 O O . ASP G 1 101 ? 129.574 36.150 148.965 1.00 31.88 97 ASP G O 1
ATOM 12509 N N . VAL G 1 102 ? 128.942 35.175 150.917 1.00 32.16 98 VAL G N 1
ATOM 12510 C CA . VAL G 1 102 ? 127.639 34.687 150.456 1.00 32.70 98 VAL G CA 1
ATOM 12511 C C . VAL G 1 102 ? 127.706 34.073 149.060 1.00 32.47 98 VAL G C 1
ATOM 12512 O O . VAL G 1 102 ? 126.969 34.475 148.165 1.00 34.90 98 VAL G O 1
ATOM 12516 N N . THR G 1 103 ? 128.592 33.101 148.875 1.00 31.26 99 THR G N 1
ATOM 12517 C CA . THR G 1 103 ? 128.721 32.435 147.584 1.00 31.05 99 THR G CA 1
ATOM 12518 C C . THR G 1 103 ? 127.756 31.277 147.480 1.00 31.87 99 THR G C 1
ATOM 12519 O O . THR G 1 103 ? 127.714 30.611 146.456 1.00 31.84 99 THR G O 1
ATOM 12523 N N . PHE G 1 104 ? 126.990 31.021 148.540 1.00 32.91 100 PHE G N 1
ATOM 12524 C CA . PHE G 1 104 ? 125.990 29.953 148.518 1.00 33.91 100 PHE G CA 1
ATOM 12525 C C . PHE G 1 104 ? 124.654 30.386 147.888 1.00 34.31 100 PHE G C 1
ATOM 12526 O O . PHE G 1 104 ? 123.694 29.612 147.875 1.00 36.56 100 PHE G O 1
ATOM 12534 N N . VAL G 1 105 ? 124.596 31.590 147.335 1.00 32.54 101 VAL G N 1
ATOM 12535 C CA . VAL G 1 105 ? 123.455 32.010 146.531 1.00 32.97 101 VAL G CA 1
ATOM 12536 C C . VAL G 1 105 ? 123.908 32.228 145.105 1.00 33.10 101 VAL G C 1
ATOM 12537 O O . VAL G 1 105 ? 125.110 32.307 144.837 1.00 32.74 101 VAL G O 1
ATOM 12541 N N . ASP G 1 106 ? 122.952 32.330 144.190 1.00 34.21 102 ASP G N 1
ATOM 12542 C CA . ASP G 1 106 ? 123.271 32.634 142.800 1.00 35.17 102 ASP G CA 1
ATOM 12543 C C . ASP G 1 106 ? 123.826 34.050 142.645 1.00 34.57 102 ASP G C 1
ATOM 12544 O O . ASP G 1 106 ? 124.865 34.253 142.014 1.00 32.96 102 ASP G O 1
ATOM 12549 N N . ARG G 1 107 ? 123.147 35.009 143.263 1.00 35.65 103 ARG G N 1
ATOM 12550 C CA . ARG G 1 107 ? 123.480 36.418 143.104 1.00 36.67 103 ARG G CA 1
ATOM 12551 C C . ARG G 1 107 ? 124.519 36.839 144.141 1.00 33.99 103 ARG G C 1
ATOM 12552 O O . ARG G 1 107 ? 124.223 37.508 145.137 1.00 33.81 103 ARG G O 1
ATOM 12560 N N . ILE G 1 108 ? 125.756 36.434 143.892 1.00 32.65 104 ILE G N 1
ATOM 12561 C CA . ILE G 1 108 ? 126.853 36.729 144.809 1.00 31.32 104 ILE G CA 1
ATOM 12562 C C . ILE G 1 108 ? 127.006 38.247 144.870 1.00 29.84 104 ILE G C 1
ATOM 12563 O O . ILE G 1 108 ? 127.126 38.876 143.832 1.00 29.33 104 ILE G O 1
ATOM 12568 N N . PRO G 1 109 ? 126.988 38.823 146.078 1.00 28.35 105 PRO G N 1
ATOM 12569 C CA . PRO G 1 109 ? 127.073 40.270 146.203 1.00 28.96 105 PRO G CA 1
ATOM 12570 C C . PRO G 1 109 ? 128.350 40.801 145.585 1.00 29.38 105 PRO G C 1
ATOM 12571 O O . PRO G 1 109 ? 129.383 40.153 145.683 1.00 29.73 105 PRO G O 1
ATOM 12575 N N . LYS G 1 110 ? 128.279 41.954 144.922 1.00 31.36 106 LYS G N 1
ATOM 12576 C CA . LYS G 1 110 ? 129.426 42.443 144.146 1.00 31.57 106 LYS G CA 1
ATOM 12577 C C . LYS G 1 110 ? 130.488 43.097 145.002 1.00 30.13 106 LYS G C 1
ATOM 12578 O O . LYS G 1 110 ? 131.646 43.156 144.600 1.00 29.85 106 LYS G O 1
ATOM 12584 N N . ALA G 1 111 ? 130.093 43.588 146.173 1.00 30.14 107 ALA G N 1
ATOM 12585 C CA . ALA G 1 111 ? 130.993 44.367 146.989 1.00 30.09 107 ALA G CA 1
ATOM 12586 C C . ALA G 1 111 ? 130.459 44.548 148.383 1.00 31.29 107 ALA G C 1
ATOM 12587 O O . ALA G 1 111 ? 129.266 44.411 148.621 1.00 32.58 107 ALA G O 1
ATOM 12589 N N . SER G 1 112 ? 131.357 44.891 149.296 1.00 31.92 108 SER G N 1
ATOM 12590 C CA . SER G 1 112 ? 130.981 45.238 150.650 1.00 32.86 108 SER G CA 1
ATOM 12591 C C . SER G 1 112 ? 131.746 46.465 151.127 1.00 30.59 108 SER G C 1
ATOM 12592 O O . SER G 1 112 ? 132.859 46.720 150.674 1.00 30.51 108 SER G O 1
ATOM 12595 N N . LEU G 1 113 ? 131.113 47.220 152.022 1.00 29.23 109 LEU G N 1
ATOM 12596 C CA . LEU G 1 113 ? 131.708 48.362 152.679 1.00 28.33 109 LEU G CA 1
ATOM 12597 C C . LEU G 1 113 ? 131.752 48.045 154.150 1.00 27.98 109 LEU G C 1
ATOM 12598 O O . LEU G 1 113 ? 130.741 47.682 154.733 1.00 28.03 109 LEU G O 1
ATOM 12603 N N . LEU G 1 114 ? 132.921 48.198 154.759 1.00 27.26 110 LEU G N 1
ATOM 12604 C CA . LEU G 1 114 ? 133.098 47.853 156.147 1.00 26.92 110 LEU G CA 1
ATOM 12605 C C . LEU G 1 114 ? 133.750 49.020 156.881 1.00 26.86 110 LEU G C 1
ATOM 12606 O O . LEU G 1 114 ? 134.843 49.454 156.531 1.00 26.17 110 LEU G O 1
ATOM 12611 N N . ARG G 1 115 ? 133.082 49.490 157.929 1.00 27.24 111 ARG G N 1
ATOM 12612 C CA . ARG G 1 115 ? 133.508 50.652 158.678 1.00 28.49 111 ARG G CA 1
ATOM 12613 C C . ARG G 1 115 ? 133.852 50.272 160.106 1.00 27.80 111 ARG G C 1
ATOM 12614 O O . ARG G 1 115 ? 133.102 49.552 160.759 1.00 27.63 111 ARG G O 1
ATOM 12622 N N . ALA G 1 116 ? 134.976 50.778 160.598 1.00 27.62 112 ALA G N 1
ATOM 12623 C CA . ALA G 1 116 ? 135.397 50.543 161.981 1.00 27.83 112 ALA G CA 1
ATOM 12624 C C . ALA G 1 116 ? 134.528 51.330 162.953 1.00 29.55 112 ALA G C 1
ATOM 12625 O O . ALA G 1 116 ? 134.288 52.516 162.752 1.00 30.12 112 ALA G O 1
ATOM 12627 N N . VAL G 1 117 ? 134.046 50.653 163.999 1.00 31.00 113 VAL G N 1
ATOM 12628 C CA . VAL G 1 117 ? 133.267 51.279 165.065 1.00 31.75 113 VAL G CA 1
ATOM 12629 C C . VAL G 1 117 ? 134.003 51.165 166.406 1.00 32.12 113 VAL G C 1
ATOM 12630 O O . VAL G 1 117 ? 134.262 52.170 167.059 1.00 32.53 113 VAL G O 1
ATOM 12634 N N . THR G 1 118 ? 134.348 49.941 166.803 1.00 31.86 114 THR G N 1
ATOM 12635 C CA . THR G 1 118 ? 135.052 49.702 168.069 1.00 32.25 114 THR G CA 1
ATOM 12636 C C . THR G 1 118 ? 136.195 48.700 167.867 1.00 30.88 114 THR G C 1
ATOM 12637 O O . THR G 1 118 ? 135.970 47.562 167.455 1.00 30.09 114 THR G O 1
ATOM 12641 N N . LEU G 1 119 ? 137.415 49.123 168.185 1.00 29.79 115 LEU G N 1
ATOM 12642 C CA . LEU G 1 119 ? 138.595 48.317 167.884 1.00 28.28 115 LEU G CA 1
ATOM 12643 C C . LEU G 1 119 ? 139.340 47.871 169.140 1.00 28.63 115 LEU G C 1
ATOM 12644 O O . LEU G 1 119 ? 139.434 48.619 170.116 1.00 27.87 115 LEU G O 1
ATOM 12649 N N . PRO G 1 120 ? 139.874 46.639 169.106 1.00 28.80 116 PRO G N 1
ATOM 12650 C CA . PRO G 1 120 ? 140.747 46.180 170.175 1.00 29.82 116 PRO G CA 1
ATOM 12651 C C . PRO G 1 120 ? 142.064 46.952 170.198 1.00 30.46 116 PRO G C 1
ATOM 12652 O O . PRO G 1 120 ? 142.476 47.509 169.167 1.00 30.37 116 PRO G O 1
ATOM 12656 N N . SER G 1 121 ? 142.725 46.972 171.351 1.00 30.68 117 SER G N 1
ATOM 12657 C CA . SER G 1 121 ? 143.990 47.705 171.494 1.00 31.19 117 SER G CA 1
ATOM 12658 C C . SER G 1 121 ? 145.125 47.079 170.686 1.00 29.79 117 SER G C 1
ATOM 12659 O O . SER G 1 121 ? 146.086 47.750 170.357 1.00 30.44 117 SER G O 1
ATOM 12662 N N . TYR G 1 122 ? 145.027 45.789 170.403 1.00 28.87 118 TYR G N 1
ATOM 12663 C CA . TYR G 1 122 ? 145.963 45.138 169.488 1.00 28.36 118 TYR G CA 1
ATOM 12664 C C . TYR G 1 122 ? 145.247 44.150 168.572 1.00 27.33 118 TYR G C 1
ATOM 12665 O O . TYR G 1 122 ? 144.151 43.681 168.880 1.00 28.43 118 TYR G O 1
ATOM 12674 N N . GLY G 1 123 ? 145.886 43.820 167.456 1.00 26.66 119 GLY G N 1
ATOM 12675 C CA . GLY G 1 123 ? 145.369 42.793 166.531 1.00 25.39 119 GLY G CA 1
ATOM 12676 C C . GLY G 1 123 ? 144.094 43.247 165.840 1.00 24.16 119 GLY G C 1
ATOM 12677 O O . GLY G 1 123 ? 143.795 44.435 165.788 1.00 23.53 119 GLY G O 1
ATOM 12678 N N . GLY G 1 124 ? 143.363 42.280 165.302 1.00 23.04 120 GLY G N 1
ATOM 12679 C CA . GLY G 1 124 ? 142.113 42.528 164.612 1.00 22.06 120 GLY G CA 1
ATOM 12680 C C . GLY G 1 124 ? 142.299 42.989 163.180 1.00 20.88 120 GLY G C 1
ATOM 12681 O O . GLY G 1 124 ? 141.452 43.701 162.643 1.00 20.92 120 GLY G O 1
ATOM 12682 N N . THR G 1 125 ? 143.372 42.537 162.545 1.00 19.87 121 THR G N 1
ATOM 12683 C CA . THR G 1 125 ? 143.609 42.825 161.153 1.00 19.07 121 THR G CA 1
ATOM 12684 C C . THR G 1 125 ? 142.691 41.998 160.276 1.00 18.48 121 THR G C 1
ATOM 12685 O O . THR G 1 125 ? 142.173 40.973 160.700 1.00 18.16 121 THR G O 1
ATOM 12689 N N . THR G 1 126 ? 142.462 42.496 159.067 1.00 17.86 122 THR G N 1
ATOM 12690 C CA . THR G 1 126 ? 141.735 41.777 158.049 1.00 17.35 122 THR G CA 1
ATOM 12691 C C . THR G 1 126 ? 142.658 41.660 156.855 1.00 17.05 122 THR G C 1
ATOM 12692 O O . THR G 1 126 ? 143.408 42.598 156.533 1.00 17.19 122 THR G O 1
ATOM 12696 N N . ALA G 1 127 ? 142.594 40.520 156.177 1.00 16.48 123 ALA G N 1
ATOM 12697 C CA . ALA G 1 127 ? 143.356 40.316 154.961 1.00 15.92 123 ALA G CA 1
ATOM 12698 C C . ALA G 1 127 ? 142.435 40.090 153.789 1.00 15.91 123 ALA G C 1
ATOM 12699 O O . ALA G 1 127 ? 141.361 39.475 153.917 1.00 16.18 123 ALA G O 1
ATOM 12701 N N . TRP G 1 128 ? 142.885 40.533 152.621 1.00 15.93 124 TRP G N 1
ATOM 12702 C CA . TRP G 1 128 ? 142.208 40.263 151.361 1.00 15.88 124 TRP G CA 1
ATOM 12703 C C . TRP G 1 128 ? 143.163 39.582 150.373 1.00 15.48 124 TRP G C 1
ATOM 12704 O O . TRP G 1 128 ? 144.346 39.874 150.366 1.00 15.15 124 TRP G O 1
ATOM 12715 N N . ALA G 1 129 ? 142.618 38.721 149.523 1.00 15.57 125 ALA G N 1
ATOM 12716 C CA . ALA G 1 129 ? 143.373 38.094 148.462 1.00 16.26 125 ALA G CA 1
ATOM 12717 C C . ALA G 1 129 ? 142.717 38.353 147.106 1.00 17.22 125 ALA G C 1
ATOM 12718 O O . ALA G 1 129 ? 141.498 38.397 147.013 1.00 16.74 125 ALA G O 1
ATOM 12720 N N . SER G 1 130 ? 143.532 38.523 146.064 1.00 18.09 126 SER G N 1
ATOM 12721 C CA . SER G 1 130 ? 143.025 38.754 144.716 1.00 18.69 126 SER G CA 1
ATOM 12722 C C . SER G 1 130 ? 142.846 37.463 143.964 1.00 19.34 126 SER G C 1
ATOM 12723 O O . SER G 1 130 ? 143.819 36.808 143.610 1.00 18.93 126 SER G O 1
ATOM 12726 N N . THR G 1 131 ? 141.594 37.118 143.682 1.00 20.78 127 THR G N 1
ATOM 12727 C CA . THR G 1 131 ? 141.280 35.935 142.893 1.00 22.15 127 THR G CA 1
ATOM 12728 C C . THR G 1 131 ? 141.451 36.185 141.401 1.00 24.34 127 THR G C 1
ATOM 12729 O O . THR G 1 131 ? 141.380 35.253 140.590 1.00 26.48 127 THR G O 1
ATOM 12733 N N . GLU G 1 132 ? 141.695 37.436 141.031 1.00 25.78 128 GLU G N 1
ATOM 12734 C CA . GLU G 1 132 ? 142.085 37.761 139.669 1.00 26.94 128 GLU G CA 1
ATOM 12735 C C . GLU G 1 132 ? 143.558 37.444 139.442 1.00 25.90 128 GLU G C 1
ATOM 12736 O O . GLU G 1 132 ? 143.915 36.733 138.501 1.00 26.08 128 GLU G O 1
ATOM 12742 N N . ALA G 1 133 ? 144.418 37.996 140.302 1.00 24.38 129 ALA G N 1
ATOM 12743 C CA . ALA G 1 133 ? 145.852 37.787 140.174 1.00 22.90 129 ALA G CA 1
ATOM 12744 C C . ALA G 1 133 ? 146.182 36.301 140.261 1.00 21.97 129 ALA G C 1
ATOM 12745 O O . ALA G 1 133 ? 146.997 35.797 139.476 1.00 21.93 129 ALA G O 1
ATOM 12747 N N . ALA G 1 134 ? 145.533 35.602 141.187 1.00 20.93 130 ALA G N 1
ATOM 12748 C CA . ALA G 1 134 ? 145.743 34.163 141.338 1.00 21.19 130 ALA G CA 1
ATOM 12749 C C . ALA G 1 134 ? 145.456 33.393 140.048 1.00 21.60 130 ALA G C 1
ATOM 12750 O O . ALA G 1 134 ? 146.205 32.479 139.706 1.00 22.06 130 ALA G O 1
ATOM 12752 N N . TYR G 1 135 ? 144.399 33.773 139.328 1.00 21.81 131 TYR G N 1
ATOM 12753 C CA . TYR G 1 135 ? 144.105 33.154 138.048 1.00 22.38 131 TYR G CA 1
ATOM 12754 C C . TYR G 1 135 ? 145.199 33.451 137.029 1.00 24.19 131 TYR G C 1
ATOM 12755 O O . TYR G 1 135 ? 145.660 32.547 136.335 1.00 25.03 131 TYR G O 1
ATOM 12764 N N . GLN G 1 136 ? 145.605 34.711 136.908 1.00 25.37 132 GLN G N 1
ATOM 12765 C CA . GLN G 1 136 ? 146.619 35.071 135.917 1.00 27.13 132 GLN G CA 1
ATOM 12766 C C . GLN G 1 136 ? 147.904 34.313 136.156 1.00 27.63 132 GLN G C 1
ATOM 12767 O O . GLN G 1 136 ? 148.571 33.925 135.211 1.00 29.34 132 GLN G O 1
ATOM 12769 N N . GLN G 1 137 ? 148.225 34.083 137.420 1.00 27.26 133 GLN G N 1
ATOM 12770 C CA . GLN G 1 137 ? 149.456 33.405 137.800 1.00 27.01 133 GLN G CA 1
ATOM 12771 C C . GLN G 1 137 ? 149.414 31.903 137.571 1.00 26.93 133 GLN G C 1
ATOM 12772 O O . GLN G 1 137 ? 150.439 31.241 137.658 1.00 26.43 133 GLN G O 1
ATOM 12778 N N . LEU G 1 138 ? 148.243 31.346 137.271 1.00 27.06 134 LEU G N 1
ATOM 12779 C CA . LEU G 1 138 ? 148.162 29.914 137.023 1.00 27.42 134 LEU G CA 1
ATOM 12780 C C . LEU G 1 138 ? 148.880 29.516 135.740 1.00 28.44 134 LEU G C 1
ATOM 12781 O O . LEU G 1 138 ? 148.701 30.146 134.690 1.00 28.96 134 LEU G O 1
ATOM 12786 N N . PRO G 1 139 ? 149.693 28.452 135.810 1.00 28.98 135 PRO G N 1
ATOM 12787 C CA . PRO G 1 139 ? 150.189 27.884 134.557 1.00 29.76 135 PRO G CA 1
ATOM 12788 C C . PRO G 1 139 ? 149.050 27.291 133.727 1.00 29.44 135 PRO G C 1
ATOM 12789 O O . PRO G 1 139 ? 148.044 26.848 134.277 1.00 28.91 135 PRO G O 1
ATOM 12793 N N . ALA G 1 140 ? 149.229 27.290 132.412 1.00 30.01 136 ALA G N 1
ATOM 12794 C CA . ALA G 1 140 ? 148.160 26.984 131.453 1.00 30.11 136 ALA G CA 1
ATOM 12795 C C . ALA G 1 140 ? 147.312 25.733 131.779 1.00 29.97 136 ALA G C 1
ATOM 12796 O O . ALA G 1 140 ? 146.082 25.778 131.663 1.00 28.65 136 ALA G O 1
ATOM 12798 N N . PRO G 1 141 ? 147.965 24.614 132.172 1.00 30.04 137 PRO G N 1
ATOM 12799 C CA . PRO G 1 141 ? 147.176 23.419 132.432 1.00 30.15 137 PRO G CA 1
ATOM 12800 C C . PRO G 1 141 ? 146.211 23.612 133.604 1.00 30.35 137 PRO G C 1
ATOM 12801 O O . PRO G 1 141 ? 145.080 23.093 133.563 1.00 30.24 137 PRO G O 1
ATOM 12805 N N . LEU G 1 142 ? 146.653 24.352 134.626 1.00 29.33 138 LEU G N 1
ATOM 12806 C CA . LEU G 1 142 ? 145.818 24.626 135.788 1.00 29.06 138 LEU G CA 1
ATOM 12807 C C . LEU G 1 142 ? 144.741 25.668 135.513 1.00 29.36 138 LEU G C 1
ATOM 12808 O O . LEU G 1 142 ? 143.661 25.595 136.090 1.00 27.51 138 LEU G O 1
ATOM 12813 N N . ARG G 1 143 ? 145.034 26.632 134.639 1.00 31.84 139 ARG G N 1
ATOM 12814 C CA . ARG G 1 143 ? 144.004 27.574 134.160 1.00 32.57 139 ARG G CA 1
ATOM 12815 C C . ARG G 1 143 ? 142.852 26.820 133.528 1.00 31.39 139 ARG G C 1
ATOM 12816 O O . ARG G 1 143 ? 141.696 27.022 133.881 1.00 31.32 139 ARG G O 1
ATOM 12824 N N . THR G 1 144 ? 143.184 25.958 132.577 1.00 31.22 140 THR G N 1
ATOM 12825 C CA . THR G 1 144 ? 142.177 25.217 131.824 1.00 31.28 140 THR G CA 1
ATOM 12826 C C . THR G 1 144 ? 141.377 24.324 132.756 1.00 29.62 140 THR G C 1
ATOM 12827 O O . THR G 1 144 ? 140.172 24.173 132.583 1.00 30.75 140 THR G O 1
ATOM 12831 N N . LEU G 1 145 ? 142.047 23.739 133.745 1.00 28.16 141 LEU G N 1
ATOM 12832 C CA . LEU G 1 145 ? 141.362 22.940 134.762 1.00 26.95 141 LEU G CA 1
ATOM 12833 C C . LEU G 1 145 ? 140.344 23.786 135.483 1.00 26.33 141 LEU G C 1
ATOM 12834 O O . LEU G 1 145 ? 139.166 23.429 135.569 1.00 25.99 141 LEU G O 1
ATOM 12839 N N . ALA G 1 146 ? 140.803 24.926 135.994 1.00 26.09 142 ALA G N 1
ATOM 12840 C CA . ALA G 1 146 ? 139.923 25.854 136.684 1.00 25.24 142 ALA G CA 1
ATOM 12841 C C . ALA G 1 146 ? 138.780 26.294 135.784 1.00 25.93 142 ALA G C 1
ATOM 12842 O O . ALA G 1 146 ? 137.650 26.386 136.245 1.00 25.79 142 ALA G O 1
ATOM 12844 N N . ASP G 1 147 ? 139.081 26.560 134.502 1.00 27.09 143 ASP G N 1
ATOM 12845 C CA . ASP G 1 147 ? 138.071 26.973 133.506 1.00 27.63 143 ASP G CA 1
ATOM 12846 C C . ASP G 1 147 ? 136.940 25.939 133.388 1.00 27.75 143 ASP G C 1
ATOM 12847 O O . ASP G 1 147 ? 135.801 26.298 133.103 1.00 27.98 143 ASP G O 1
ATOM 12852 N N . ASN G 1 148 ? 137.263 24.661 133.598 1.00 27.15 144 ASN G N 1
ATOM 12853 C CA . ASN G 1 148 ? 136.309 23.567 133.392 1.00 26.96 144 ASN G CA 1
ATOM 12854 C C . ASN G 1 148 ? 135.720 22.950 134.664 1.00 25.83 144 ASN G C 1
ATOM 12855 O O . ASN G 1 148 ? 134.943 21.996 134.587 1.00 25.66 144 ASN G O 1
ATOM 12860 N N . LEU G 1 149 ? 136.084 23.488 135.823 1.00 25.42 145 LEU G N 1
ATOM 12861 C CA . LEU G 1 149 ? 135.595 22.971 137.097 1.00 25.27 145 LEU G CA 1
ATOM 12862 C C . LEU G 1 149 ? 134.408 23.760 137.601 1.00 26.27 145 LEU G C 1
ATOM 12863 O O . LEU G 1 149 ? 134.339 24.982 137.449 1.00 26.71 145 LEU G O 1
ATOM 12868 N N . TRP G 1 150 ? 133.491 23.046 138.240 1.00 26.81 146 TRP G N 1
ATOM 12869 C CA . TRP G 1 150 ? 132.358 23.648 138.928 1.00 27.13 146 TRP G CA 1
ATOM 12870 C C . TRP G 1 150 ? 132.369 23.188 140.381 1.00 26.76 146 TRP G C 1
ATOM 12871 O O . TRP G 1 150 ? 132.836 22.085 140.702 1.00 27.27 146 TRP G O 1
ATOM 12882 N N . ALA G 1 151 ? 131.869 24.035 141.263 1.00 26.54 147 ALA G N 1
ATOM 12883 C CA . ALA G 1 151 ? 131.893 23.746 142.686 1.00 26.25 147 ALA G CA 1
ATOM 12884 C C . ALA G 1 151 ? 130.516 23.894 143.296 1.00 27.59 147 ALA G C 1
ATOM 12885 O O . ALA G 1 151 ? 129.754 24.798 142.941 1.00 27.41 147 ALA G O 1
ATOM 12887 N N . VAL G 1 152 ? 130.212 23.004 144.229 1.00 28.59 148 VAL G N 1
ATOM 12888 C CA . VAL G 1 152 ? 128.994 23.098 145.016 1.00 29.66 148 VAL G CA 1
ATOM 12889 C C . VAL G 1 152 ? 129.315 23.985 146.199 1.00 28.69 148 VAL G C 1
ATOM 12890 O O . VAL G 1 152 ? 130.240 23.682 146.958 1.00 28.48 148 VAL G O 1
ATOM 12894 N N . HIS G 1 153 ? 128.567 25.072 146.338 1.00 29.23 149 HIS G N 1
ATOM 12895 C CA . HIS G 1 153 ? 128.659 25.949 147.503 1.00 29.63 149 HIS G CA 1
ATOM 12896 C C . HIS G 1 153 ? 127.383 25.784 148.323 1.00 32.09 149 HIS G C 1
ATOM 12897 O O . HIS G 1 153 ? 126.298 25.728 147.755 1.00 32.49 149 HIS G O 1
ATOM 12904 N N . THR G 1 154 ? 127.515 25.715 149.646 1.00 33.69 150 THR G N 1
ATOM 12905 C CA . THR G 1 154 ? 126.368 25.696 150.544 1.00 36.62 150 THR G CA 1
ATOM 12906 C C . THR G 1 154 ? 126.649 26.517 151.789 1.00 38.77 150 THR G C 1
ATOM 12907 O O . THR G 1 154 ? 127.791 26.873 152.070 1.00 39.10 150 THR G O 1
ATOM 12911 N N . ASN G 1 155 ? 125.594 26.798 152.544 1.00 41.82 151 ASN G N 1
ATOM 12912 C CA . ASN G 1 155 ? 125.724 27.469 153.836 1.00 43.40 151 ASN G CA 1
ATOM 12913 C C . ASN G 1 155 ? 125.809 26.515 155.024 1.00 42.92 151 ASN G C 1
ATOM 12914 O O . ASN G 1 155 ? 125.959 26.958 156.140 1.00 40.18 151 ASN G O 1
ATOM 12919 N N . ARG G 1 156 ? 125.676 25.211 154.783 1.00 48.45 152 ARG G N 1
ATOM 12920 C CA . ARG G 1 156 ? 125.686 24.192 155.868 1.00 50.91 152 ARG G CA 1
ATOM 12921 C C . ARG G 1 156 ? 127.016 23.422 155.925 1.00 49.64 152 ARG G C 1
ATOM 12922 O O . ARG G 1 156 ? 128.029 23.981 156.347 1.00 45.96 152 ARG G O 1
ATOM 12924 N N . ASP G 1 178 ? 117.032 27.733 156.925 1.00 51.25 174 ASP G N 1
ATOM 12925 C CA . ASP G 1 178 ? 117.219 28.182 155.532 1.00 50.77 174 ASP G CA 1
ATOM 12926 C C . ASP G 1 178 ? 118.469 27.522 154.887 1.00 48.31 174 ASP G C 1
ATOM 12927 O O . ASP G 1 178 ? 119.587 27.925 155.147 1.00 46.87 174 ASP G O 1
ATOM 12929 N N . TYR G 1 179 ? 118.265 26.470 154.093 1.00 47.52 175 TYR G N 1
ATOM 12930 C CA . TYR G 1 179 ? 119.356 25.765 153.402 1.00 44.39 175 TYR G CA 1
ATOM 12931 C C . TYR G 1 179 ? 119.560 26.319 152.002 1.00 44.20 175 TYR G C 1
ATOM 12932 O O . TYR G 1 179 ? 118.605 26.480 151.243 1.00 44.82 175 TYR G O 1
ATOM 12941 N N . TYR G 1 180 ? 120.816 26.598 151.660 1.00 43.05 176 TYR G N 1
ATOM 12942 C CA . TYR G 1 180 ? 121.175 27.091 150.340 1.00 41.00 176 TYR G CA 1
ATOM 12943 C C . TYR G 1 180 ? 122.211 26.178 149.714 1.00 38.55 176 TYR G C 1
ATOM 12944 O O . TYR G 1 180 ? 123.164 25.771 150.378 1.00 36.85 176 TYR G O 1
ATOM 12953 N N . GLU G 1 181 ? 122.022 25.869 148.434 1.00 36.98 177 GLU G N 1
ATOM 12954 C CA . GLU G 1 181 ? 122.995 25.091 147.675 1.00 35.33 177 GLU G CA 1
ATOM 12955 C C . GLU G 1 181 ? 122.994 25.568 146.246 1.00 35.20 177 GLU G C 1
ATOM 12956 O O . GLU G 1 181 ? 121.943 25.640 145.619 1.00 35.99 177 GLU G O 1
ATOM 12962 N N . VAL G 1 182 ? 124.179 25.896 145.733 1.00 34.71 178 VAL G N 1
ATOM 12963 C CA . VAL G 1 182 ? 124.331 26.395 144.364 1.00 34.56 178 VAL G CA 1
ATOM 12964 C C . VAL G 1 182 ? 125.622 25.860 143.739 1.00 33.68 178 VAL G C 1
ATOM 12965 O O . VAL G 1 182 ? 126.633 25.719 144.421 1.00 31.53 178 VAL G O 1
ATOM 12969 N N . GLU G 1 183 ? 125.556 25.544 142.447 1.00 33.44 179 GLU G N 1
ATOM 12970 C CA . GLU G 1 183 ? 126.730 25.150 141.695 1.00 32.29 179 GLU G CA 1
ATOM 12971 C C . GLU G 1 183 ? 127.232 26.355 140.921 1.00 31.64 179 GLU G C 1
ATOM 12972 O O . GLU G 1 183 ? 126.523 26.871 140.057 1.00 32.94 179 GLU G O 1
ATOM 12978 N N . HIS G 1 184 ? 128.448 26.801 141.256 1.00 29.03 180 HIS G N 1
ATOM 12979 C CA . HIS G 1 184 ? 129.105 27.936 140.603 1.00 27.75 180 HIS G CA 1
ATOM 12980 C C . HIS G 1 184 ? 130.307 27.457 139.815 1.00 27.50 180 HIS G C 1
ATOM 12981 O O . HIS G 1 184 ? 130.962 26.513 140.220 1.00 27.56 180 HIS G O 1
ATOM 12988 N N . PRO G 1 185 ? 130.646 28.143 138.717 1.00 28.11 181 PRO G N 1
ATOM 12989 C CA . PRO G 1 185 ? 131.911 27.812 138.077 1.00 27.34 181 PRO G CA 1
ATOM 12990 C C . PRO G 1 185 ? 133.063 28.235 138.973 1.00 26.63 181 PRO G C 1
ATOM 12991 O O . PRO G 1 185 ? 132.940 29.206 139.714 1.00 25.89 181 PRO G O 1
ATOM 12995 N N . VAL G 1 186 ? 134.154 27.486 138.920 1.00 26.14 182 VAL G N 1
ATOM 12996 C CA . VAL G 1 186 ? 135.368 27.826 139.643 1.00 25.30 182 VAL G CA 1
ATOM 12997 C C . VAL G 1 186 ? 136.037 29.068 139.045 1.00 25.02 182 VAL G C 1
ATOM 12998 O O . VAL G 1 186 ? 136.745 29.792 139.742 1.00 24.98 182 VAL G O 1
ATOM 13002 N N . VAL G 1 187 ? 135.804 29.309 137.768 1.00 25.38 183 VAL G N 1
ATOM 13003 C CA . VAL G 1 187 ? 136.251 30.535 137.124 1.00 26.14 183 VAL G CA 1
ATOM 13004 C C . VAL G 1 187 ? 135.039 31.265 136.562 1.00 27.27 183 VAL G C 1
ATOM 13005 O O . VAL G 1 187 ? 134.263 30.700 135.799 1.00 28.80 183 VAL G O 1
ATOM 13009 N N . ARG G 1 188 ? 134.892 32.523 136.938 1.00 28.59 184 ARG G N 1
ATOM 13010 C CA . ARG G 1 188 ? 133.829 33.371 136.405 1.00 30.58 184 ARG G CA 1
ATOM 13011 C C . ARG G 1 188 ? 134.459 34.545 135.664 1.00 30.90 184 ARG G C 1
ATOM 13012 O O . ARG G 1 188 ? 135.585 34.932 135.948 1.00 28.57 184 ARG G O 1
ATOM 13020 N N . VAL G 1 189 ? 133.721 35.081 134.693 1.00 32.89 185 VAL G N 1
ATOM 13021 C CA . VAL G 1 189 ? 134.176 36.223 133.910 1.00 32.75 185 VAL G CA 1
ATOM 13022 C C . VAL G 1 189 ? 133.560 37.448 134.548 1.00 32.97 185 VAL G C 1
ATOM 13023 O O . VAL G 1 189 ? 132.343 37.550 134.680 1.00 32.56 185 VAL G O 1
ATOM 13027 N N . HIS G 1 190 ? 134.426 38.339 135.012 1.00 33.42 186 HIS G N 1
ATOM 13028 C CA . HIS G 1 190 ? 134.004 39.502 135.764 1.00 33.90 186 HIS G CA 1
ATOM 13029 C C . HIS G 1 190 ? 133.169 40.375 134.819 1.00 35.06 186 HIS G C 1
ATOM 13030 O O . HIS G 1 190 ? 133.668 40.801 133.780 1.00 34.28 186 HIS G O 1
ATOM 13037 N N . PRO G 1 191 ? 131.917 40.673 135.208 1.00 36.00 187 PRO G N 1
ATOM 13038 C CA . PRO G 1 191 ? 130.998 41.428 134.338 1.00 37.86 187 PRO G CA 1
ATOM 13039 C C . PRO G 1 191 ? 131.388 42.887 134.019 1.00 37.62 187 PRO G C 1
ATOM 13040 O O . PRO G 1 191 ? 130.984 43.388 132.975 1.00 38.07 187 PRO G O 1
ATOM 13044 N N . GLU G 1 192 ? 132.118 43.560 134.912 1.00 36.36 188 GLU G N 1
ATOM 13045 C CA . GLU G 1 192 ? 132.607 44.926 134.663 1.00 37.05 188 GLU G CA 1
ATOM 13046 C C . GLU G 1 192 ? 134.007 44.993 134.047 1.00 35.52 188 GLU G C 1
ATOM 13047 O O . GLU G 1 192 ? 134.256 45.855 133.214 1.00 36.14 188 GLU G O 1
ATOM 13053 N N . THR G 1 193 ? 134.922 44.119 134.453 1.00 33.39 189 THR G N 1
ATOM 13054 C CA . THR G 1 193 ? 136.306 44.196 133.960 1.00 32.95 189 THR G CA 1
ATOM 13055 C C . THR G 1 193 ? 136.580 43.255 132.799 1.00 33.20 189 THR G C 1
ATOM 13056 O O . THR G 1 193 ? 137.563 43.432 132.087 1.00 33.45 189 THR G O 1
ATOM 13060 N N . GLY G 1 194 ? 135.756 42.227 132.649 1.00 33.31 190 GLY G N 1
ATOM 13061 C CA . GLY G 1 194 ? 136.026 41.161 131.689 1.00 34.15 190 GLY G CA 1
ATOM 13062 C C . GLY G 1 194 ? 137.119 40.186 132.107 1.00 34.53 190 GLY G C 1
ATOM 13063 O O . GLY G 1 194 ? 137.363 39.202 131.405 1.00 35.96 190 GLY G O 1
ATOM 13064 N N . GLU G 1 195 ? 137.760 40.422 133.253 1.00 34.61 191 GLU G N 1
ATOM 13065 C CA . GLU G 1 195 ? 138.867 39.580 133.700 1.00 34.40 191 GLU G CA 1
ATOM 13066 C C . GLU G 1 195 ? 138.339 38.272 134.273 1.00 31.34 191 GLU G C 1
ATOM 13067 O O . GLU G 1 195 ? 137.273 38.234 134.885 1.00 30.17 191 GLU G O 1
ATOM 13073 N N . ARG G 1 196 ? 139.081 37.188 134.052 1.00 29.12 192 ARG G N 1
ATOM 13074 C CA . ARG G 1 196 ? 138.724 35.914 134.654 1.00 27.29 192 ARG G CA 1
ATOM 13075 C C . ARG G 1 196 ? 139.216 35.884 136.089 1.00 25.17 192 ARG G C 1
ATOM 13076 O O . ARG G 1 196 ? 140.330 36.323 136.387 1.00 24.41 192 ARG G O 1
ATOM 13084 N N . VAL G 1 197 ? 138.365 35.392 136.978 1.00 23.86 193 VAL G N 1
ATOM 13085 C CA . VAL G 1 197 ? 138.668 35.361 138.397 1.00 22.71 193 VAL G CA 1
ATOM 13086 C C . VAL G 1 197 ? 138.220 34.041 139.007 1.00 22.30 193 VAL G C 1
ATOM 13087 O O . VAL G 1 197 ? 137.253 33.432 138.557 1.00 22.14 193 VAL G O 1
ATOM 13091 N N . LEU G 1 198 ? 138.940 33.591 140.025 1.00 21.60 194 LEU G N 1
ATOM 13092 C CA . LEU G 1 198 ? 138.581 32.363 140.713 1.00 21.18 194 LEU G CA 1
ATOM 13093 C C . LEU G 1 198 ? 137.421 32.609 141.667 1.00 21.22 194 LEU G C 1
ATOM 13094 O O . LEU G 1 198 ? 137.278 33.698 142.221 1.00 21.23 194 LEU G O 1
ATOM 13099 N N . LEU G 1 199 ? 136.578 31.593 141.822 1.00 21.43 195 LEU G N 1
ATOM 13100 C CA . LEU G 1 199 ? 135.466 31.642 142.750 1.00 22.00 195 LEU G CA 1
ATOM 13101 C C . LEU G 1 199 ? 135.486 30.378 143.595 1.00 21.70 195 LEU G C 1
ATOM 13102 O O . LEU G 1 199 ? 135.056 29.330 143.148 1.00 21.69 195 LEU G O 1
ATOM 13107 N N . LEU G 1 200 ? 136.060 30.489 144.793 1.00 21.25 196 LEU G N 1
ATOM 13108 C CA . LEU G 1 200 ? 136.200 29.377 145.713 1.00 21.18 196 LEU G CA 1
ATOM 13109 C C . LEU G 1 200 ? 135.867 29.835 147.131 1.00 21.49 196 LEU G C 1
ATOM 13110 O O . LEU G 1 200 ? 134.766 30.336 147.342 1.00 21.80 196 LEU G O 1
ATOM 13115 N N . GLY G 1 201 ? 136.764 29.628 148.101 1.00 21.54 197 GLY G N 1
ATOM 13116 C CA . GLY G 1 201 ? 136.495 30.019 149.483 1.00 22.12 197 GLY G CA 1
ATOM 13117 C C . GLY G 1 201 ? 135.766 28.955 150.271 1.00 23.25 197 GLY G C 1
ATOM 13118 O O . GLY G 1 201 ? 135.406 27.916 149.729 1.00 23.23 197 GLY G O 1
ATOM 13119 N N . HIS G 1 202 ? 135.480 29.236 151.541 1.00 24.88 198 HIS G N 1
ATOM 13120 C CA . HIS G 1 202 ? 135.079 28.176 152.461 1.00 26.88 198 HIS G CA 1
ATOM 13121 C C . HIS G 1 202 ? 133.651 27.677 152.350 1.00 27.15 198 HIS G C 1
ATOM 13122 O O . HIS G 1 202 ? 133.285 26.782 153.100 1.00 27.77 198 HIS G O 1
ATOM 13129 N N . PHE G 1 203 ? 132.830 28.251 151.477 1.00 25.69 199 PHE G N 1
ATOM 13130 C CA . PHE G 1 203 ? 131.488 27.712 151.301 1.00 26.09 199 PHE G CA 1
ATOM 13131 C C . PHE G 1 203 ? 131.470 26.548 150.316 1.00 26.12 199 PHE G C 1
ATOM 13132 O O . PHE G 1 203 ? 130.437 25.915 150.128 1.00 25.72 199 PHE G O 1
ATOM 13140 N N . VAL G 1 204 ? 132.614 26.263 149.700 1.00 25.94 200 VAL G N 1
ATOM 13141 C CA . VAL G 1 204 ? 132.738 25.138 148.773 1.00 25.97 200 VAL G CA 1
ATOM 13142 C C . VAL G 1 204 ? 132.684 23.826 149.525 1.00 25.41 200 VAL G C 1
ATOM 13143 O O . VAL G 1 204 ? 133.493 23.600 150.416 1.00 24.74 200 VAL G O 1
ATOM 13147 N N . LYS G 1 205 ? 131.717 22.973 149.181 1.00 26.46 201 LYS G N 1
ATOM 13148 C CA . LYS G 1 205 ? 131.615 21.611 149.765 1.00 26.53 201 LYS G CA 1
ATOM 13149 C C . LYS G 1 205 ? 132.350 20.578 148.904 1.00 25.92 201 LYS G C 1
ATOM 13150 O O . LYS G 1 205 ? 132.935 19.640 149.446 1.00 27.24 201 LYS G O 1
ATOM 13152 N N . SER G 1 206 ? 132.376 20.784 147.588 1.00 24.98 202 SER G N 1
ATOM 13153 C CA . SER G 1 206 ? 132.961 19.821 146.676 1.00 24.52 202 SER G CA 1
ATOM 13154 C C . SER G 1 206 ? 133.053 20.352 145.257 1.00 25.27 202 SER G C 1
ATOM 13155 O O . SER G 1 206 ? 132.456 21.378 144.920 1.00 25.20 202 SER G O 1
ATOM 13158 N N . PHE G 1 207 ? 133.793 19.636 144.417 1.00 25.59 203 PHE G N 1
ATOM 13159 C CA . PHE G 1 207 ? 133.827 19.941 143.002 1.00 26.66 203 PHE G CA 1
ATOM 13160 C C . PHE G 1 207 ? 132.986 18.906 142.254 1.00 27.59 203 PHE G C 1
ATOM 13161 O O . PHE G 1 207 ? 133.136 17.706 142.466 1.00 26.47 203 PHE G O 1
ATOM 13169 N N . VAL G 1 208 ? 132.124 19.393 141.361 1.00 28.17 204 VAL G N 1
ATOM 13170 C CA . VAL G 1 208 ? 131.164 18.555 140.663 1.00 29.48 204 VAL G CA 1
ATOM 13171 C C . VAL G 1 208 ? 131.869 17.455 139.873 1.00 29.96 204 VAL G C 1
ATOM 13172 O O . VAL G 1 208 ? 132.780 17.720 139.088 1.00 30.34 204 VAL G O 1
ATOM 13176 N N . GLY G 1 209 ? 131.444 16.220 140.097 1.00 30.69 205 GLY G N 1
ATOM 13177 C CA . GLY G 1 209 ? 131.949 15.071 139.352 1.00 30.55 205 GLY G CA 1
ATOM 13178 C C . GLY G 1 209 ? 133.212 14.422 139.891 1.00 30.48 205 GLY G C 1
ATOM 13179 O O . GLY G 1 209 ? 133.669 13.417 139.336 1.00 31.76 205 GLY G O 1
ATOM 13180 N N . LEU G 1 210 ? 133.763 14.957 140.985 1.00 29.92 206 LEU G N 1
ATOM 13181 C CA . LEU G 1 210 ? 135.032 14.494 141.541 1.00 28.03 206 LEU G CA 1
ATOM 13182 C C . LEU G 1 210 ? 134.856 13.772 142.878 1.00 28.52 206 LEU G C 1
ATOM 13183 O O . LEU G 1 210 ? 133.938 14.056 143.630 1.00 26.33 206 LEU G O 1
ATOM 13188 N N . LYS G 1 211 ? 135.755 12.835 143.167 1.00 30.83 207 LYS G N 1
ATOM 13189 C CA . LYS G 1 211 ? 135.815 12.201 144.494 1.00 33.93 207 LYS G CA 1
ATOM 13190 C C . LYS G 1 211 ? 136.156 13.246 145.568 1.00 32.89 207 LYS G C 1
ATOM 13191 O O . LYS G 1 211 ? 136.855 14.201 145.277 1.00 30.67 207 LYS G O 1
ATOM 13197 N N . ASP G 1 212 ? 135.692 13.044 146.806 1.00 33.29 208 ASP G N 1
ATOM 13198 C CA . ASP G 1 212 ? 135.925 14.026 147.870 1.00 32.46 208 ASP G CA 1
ATOM 13199 C C . ASP G 1 212 ? 137.412 14.282 148.147 1.00 29.66 208 ASP G C 1
ATOM 13200 O O . ASP G 1 212 ? 137.795 15.420 148.430 1.00 29.16 208 ASP G O 1
ATOM 13205 N N . THR G 1 213 ? 138.241 13.240 148.066 1.00 27.40 209 THR G N 1
ATOM 13206 C CA . THR G 1 213 ? 139.684 13.406 148.209 1.00 26.52 209 THR G CA 1
ATOM 13207 C C . THR G 1 213 ? 140.273 14.326 147.127 1.00 25.22 209 THR G C 1
ATOM 13208 O O . THR G 1 213 ? 141.206 15.078 147.389 1.00 25.71 209 THR G O 1
ATOM 13212 N N . GLU G 1 214 ? 139.745 14.226 145.917 1.00 23.95 210 GLU G N 1
ATOM 13213 C CA . GLU G 1 214 ? 140.193 15.043 144.802 1.00 23.29 210 GLU G CA 1
ATOM 13214 C C . GLU G 1 214 ? 139.714 16.483 144.943 1.00 22.54 210 GLU G C 1
ATOM 13215 O O . GLU G 1 214 ? 140.439 17.415 144.640 1.00 21.88 210 GLU G O 1
ATOM 13221 N N . SER G 1 215 ? 138.485 16.654 145.418 1.00 22.80 211 SER G N 1
ATOM 13222 C CA . SER G 1 215 ? 137.966 17.978 145.744 1.00 22.75 211 SER G CA 1
ATOM 13223 C C . SER G 1 215 ? 138.845 18.671 146.795 1.00 22.57 211 SER G C 1
ATOM 13224 O O . SER G 1 215 ? 139.200 19.838 146.641 1.00 24.48 211 SER G O 1
ATOM 13227 N N . ALA G 1 216 ? 139.220 17.948 147.829 1.00 21.46 212 ALA G N 1
ATOM 13228 C CA . ALA G 1 216 ? 140.072 18.502 148.879 1.00 20.97 212 ALA G CA 1
ATOM 13229 C C . ALA G 1 216 ? 141.438 18.937 148.362 1.00 20.25 212 ALA G C 1
ATOM 13230 O O . ALA G 1 216 ? 141.956 19.985 148.742 1.00 19.75 212 ALA G O 1
ATOM 13232 N N . ALA G 1 217 ? 142.045 18.100 147.533 1.00 20.03 213 ALA G N 1
ATOM 13233 C CA . ALA G 1 217 ? 143.394 18.368 147.044 1.00 19.33 213 ALA G CA 1
ATOM 13234 C C . ALA G 1 217 ? 143.403 19.544 146.079 1.00 18.98 213 ALA G C 1
ATOM 13235 O O . ALA G 1 217 ? 144.280 20.408 146.142 1.00 18.79 213 ALA G O 1
ATOM 13237 N N . LEU G 1 218 ? 142.422 19.590 145.187 1.00 19.00 214 LEU G N 1
ATOM 13238 C CA . LEU G 1 218 ? 142.343 20.678 144.219 1.00 19.27 214 LEU G CA 1
ATOM 13239 C C . LEU G 1 218 ? 141.952 21.995 144.890 1.00 18.86 214 LEU G C 1
ATOM 13240 O O . LEU G 1 218 ? 142.476 23.053 144.537 1.00 18.64 214 LEU G O 1
ATOM 13245 N N . PHE G 1 219 ? 141.029 21.928 145.850 1.00 18.35 215 PHE G N 1
ATOM 13246 C CA . PHE G 1 219 ? 140.626 23.111 146.616 1.00 18.24 215 PHE G CA 1
ATOM 13247 C C . PHE G 1 219 ? 141.837 23.739 147.300 1.00 18.18 215 PHE G C 1
ATOM 13248 O O . PHE G 1 219 ? 142.072 24.941 147.212 1.00 17.81 215 PHE G O 1
ATOM 13256 N N . ARG G 1 220 ? 142.613 22.905 147.964 1.00 18.86 216 ARG G N 1
ATOM 13257 C CA . ARG G 1 220 ? 143.816 23.343 148.636 1.00 19.97 216 ARG G CA 1
ATOM 13258 C C . ARG G 1 220 ? 144.853 23.919 147.650 1.00 19.45 216 ARG G C 1
ATOM 13259 O O . ARG G 1 220 ? 145.474 24.947 147.912 1.00 19.06 216 ARG G O 1
ATOM 13267 N N . LEU G 1 221 ? 145.009 23.271 146.508 1.00 19.44 217 LEU G N 1
ATOM 13268 C CA . LEU G 1 221 ? 145.917 23.758 145.472 1.00 19.55 217 LEU G CA 1
ATOM 13269 C C . LEU G 1 221 ? 145.557 25.166 145.005 1.00 19.21 217 LEU G C 1
ATOM 13270 O O . LEU G 1 221 ? 146.404 26.053 144.944 1.00 19.00 217 LEU G O 1
ATOM 13275 N N . PHE G 1 222 ? 144.291 25.367 144.653 1.00 19.02 218 PHE G N 1
ATOM 13276 C CA . PHE G 1 222 ? 143.839 26.683 144.219 1.00 18.63 218 PHE G CA 1
ATOM 13277 C C . PHE G 1 222 ? 143.854 27.696 145.362 1.00 17.48 218 PHE G C 1
ATOM 13278 O O . PHE G 1 222 ? 144.341 28.805 145.187 1.00 17.02 218 PHE G O 1
ATOM 13286 N N . GLN G 1 223 ? 143.370 27.301 146.526 1.00 16.63 219 GLN G N 1
ATOM 13287 C CA . GLN G 1 223 ? 143.403 28.198 147.668 1.00 16.31 219 GLN G CA 1
ATOM 13288 C C . GLN G 1 223 ? 144.842 28.610 148.011 1.00 16.42 219 GLN G C 1
ATOM 13289 O O . GLN G 1 223 ? 145.076 29.765 148.372 1.00 16.44 219 GLN G O 1
ATOM 13295 N N . ASP G 1 224 ? 145.786 27.677 147.933 1.00 16.81 220 ASP G N 1
ATOM 13296 C CA . ASP G 1 224 ? 147.191 27.994 148.192 1.00 17.66 220 ASP G CA 1
ATOM 13297 C C . ASP G 1 224 ? 147.656 29.135 147.309 1.00 18.22 220 ASP G C 1
ATOM 13298 O O . ASP G 1 224 ? 148.398 30.014 147.754 1.00 18.62 220 ASP G O 1
ATOM 13303 N N . ARG G 1 225 ? 147.274 29.081 146.044 1.00 18.71 221 ARG G N 1
ATOM 13304 C CA . ARG G 1 225 ? 147.636 30.129 145.100 1.00 19.33 221 ARG G CA 1
ATOM 13305 C C . ARG G 1 225 ? 146.922 31.433 145.343 1.00 18.92 221 ARG G C 1
ATOM 13306 O O . ARG G 1 225 ? 147.476 32.487 145.131 1.00 19.17 221 ARG G O 1
ATOM 13314 N N . ILE G 1 226 ? 145.687 31.368 145.792 1.00 18.64 222 ILE G N 1
ATOM 13315 C CA . ILE G 1 226 ? 144.952 32.587 146.101 1.00 17.95 222 ILE G CA 1
ATOM 13316 C C . ILE G 1 226 ? 145.543 33.319 147.316 1.00 16.87 222 ILE G C 1
ATOM 13317 O O . ILE G 1 226 ? 145.661 34.536 147.302 1.00 16.51 222 ILE G O 1
ATOM 13322 N N . THR G 1 227 ? 145.897 32.567 148.355 1.00 15.98 223 THR G N 1
ATOM 13323 C CA . THR G 1 227 ? 146.243 33.142 149.653 1.00 15.42 223 THR G CA 1
ATOM 13324 C C . THR G 1 227 ? 147.746 33.284 149.874 1.00 15.25 223 THR G C 1
ATOM 13325 O O . THR G 1 227 ? 148.160 33.705 150.937 1.00 14.62 223 THR G O 1
ATOM 13329 N N . ARG G 1 228 ? 148.540 32.910 148.869 1.00 15.59 224 ARG G N 1
ATOM 13330 C CA . ARG G 1 228 ? 149.977 33.239 148.799 1.00 15.84 224 ARG G CA 1
ATOM 13331 C C . ARG G 1 228 ? 150.099 34.705 149.245 1.00 15.81 224 ARG G C 1
ATOM 13332 O O . ARG G 1 228 ? 149.330 35.561 148.819 1.00 15.31 224 ARG G O 1
ATOM 13334 N N . LEU G 1 229 ? 151.024 34.982 150.152 1.00 16.57 225 LEU G N 1
ATOM 13335 C CA . LEU G 1 229 ? 151.099 36.312 150.757 1.00 16.94 225 LEU G CA 1
ATOM 13336 C C . LEU G 1 229 ? 151.207 37.420 149.714 1.00 17.32 225 LEU G C 1
ATOM 13337 O O . LEU G 1 229 ? 150.631 38.501 149.901 1.00 18.09 225 LEU G O 1
ATOM 13342 N N . GLU G 1 230 ? 151.930 37.141 148.634 1.00 17.52 226 GLU G N 1
ATOM 13343 C CA . GLU G 1 230 ? 152.093 38.066 147.513 1.00 18.15 226 GLU G CA 1
ATOM 13344 C C . GLU G 1 230 ? 150.793 38.561 146.906 1.00 17.80 226 GLU G C 1
ATOM 13345 O O . GLU G 1 230 ? 150.760 39.653 146.363 1.00 18.10 226 GLU G O 1
ATOM 13351 N N . ASN G 1 231 ? 149.743 37.740 146.949 1.00 18.00 227 ASN G N 1
ATOM 13352 C CA . ASN G 1 231 ? 148.415 38.131 146.452 1.00 17.70 227 ASN G CA 1
ATOM 13353 C C . ASN G 1 231 ? 147.526 38.690 147.529 1.00 16.46 227 ASN G C 1
ATOM 13354 O O . ASN G 1 231 ? 146.306 38.830 147.290 1.00 15.91 227 ASN G O 1
ATOM 13359 N N . THR G 1 232 ? 148.096 39.052 148.682 1.00 15.37 228 THR G N 1
ATOM 13360 C CA . THR G 1 232 ? 147.269 39.561 149.768 1.00 14.77 228 THR G CA 1
ATOM 13361 C C . THR G 1 232 ? 147.725 40.907 150.291 1.00 14.98 228 THR G C 1
ATOM 13362 O O . THR G 1 232 ? 148.890 41.309 150.145 1.00 14.97 228 THR G O 1
ATOM 13366 N N . VAL G 1 233 ? 146.765 41.626 150.861 1.00 14.75 229 VAL G N 1
ATOM 13367 C CA . VAL G 1 233 ? 147.047 42.815 151.624 1.00 14.80 229 VAL G CA 1
ATOM 13368 C C . VAL G 1 233 ? 146.397 42.619 152.982 1.00 15.25 229 VAL G C 1
ATOM 13369 O O . VAL G 1 233 ? 145.321 42.047 153.079 1.00 14.68 229 VAL G O 1
ATOM 13373 N N . ARG G 1 234 ? 147.077 43.090 154.023 1.00 15.93 230 ARG G N 1
ATOM 13374 C CA . ARG G 1 234 ? 146.596 42.943 155.368 1.00 16.41 230 ARG G CA 1
ATOM 13375 C C . ARG G 1 234 ? 146.517 44.297 156.022 1.00 17.00 230 ARG G C 1
ATOM 13376 O O . ARG G 1 234 ? 147.538 44.997 156.130 1.00 17.91 230 ARG G O 1
ATOM 13384 N N . TRP G 1 235 ? 145.321 44.658 156.468 1.00 17.04 231 TRP G N 1
ATOM 13385 C CA . TRP G 1 235 ? 145.038 46.014 156.940 1.00 17.71 231 TRP G CA 1
ATOM 13386 C C . TRP G 1 235 ? 144.950 46.076 158.459 1.00 18.62 231 TRP G C 1
ATOM 13387 O O . TRP G 1 235 ? 144.268 45.245 159.077 1.00 19.46 231 TRP G O 1
ATOM 13398 N N . SER G 1 236 ? 145.634 47.060 159.047 1.00 18.75 232 SER G N 1
ATOM 13399 C CA . SER G 1 236 ? 145.496 47.383 160.463 1.00 19.14 232 SER G CA 1
ATOM 13400 C C . SER G 1 236 ? 144.447 48.464 160.609 1.00 19.23 232 SER G C 1
ATOM 13401 O O . SER G 1 236 ? 144.640 49.576 160.162 1.00 19.39 232 SER G O 1
ATOM 13404 N N . TRP G 1 237 ? 143.346 48.139 161.271 1.00 19.69 233 TRP G N 1
ATOM 13405 C CA . TRP G 1 237 ? 142.235 49.063 161.408 1.00 19.78 233 TRP G CA 1
ATOM 13406 C C . TRP G 1 237 ? 142.529 50.164 162.420 1.00 20.91 233 TRP G C 1
ATOM 13407 O O . TRP G 1 237 ? 143.164 49.936 163.456 1.00 20.56 233 TRP G O 1
ATOM 13418 N N . LYS G 1 238 ? 142.091 51.369 162.073 1.00 22.35 234 LYS G N 1
ATOM 13419 C CA . LYS G 1 238 ? 142.141 52.516 162.965 1.00 24.32 234 LYS G CA 1
ATOM 13420 C C . LYS G 1 238 ? 140.761 53.143 162.959 1.00 23.86 234 LYS G C 1
ATOM 13421 O O . LYS G 1 238 ? 140.022 53.028 161.983 1.00 22.69 234 LYS G O 1
ATOM 13427 N N . PRO G 1 239 ? 140.404 53.831 164.052 1.00 24.72 235 PRO G N 1
ATOM 13428 C CA . PRO G 1 239 ? 139.129 54.556 163.997 1.00 24.85 235 PRO G CA 1
ATOM 13429 C C . PRO G 1 239 ? 139.085 55.460 162.770 1.00 24.30 235 PRO G C 1
ATOM 13430 O O . PRO G 1 239 ? 140.110 56.039 162.395 1.00 24.04 235 PRO G O 1
ATOM 13434 N N . GLY G 1 240 ? 137.920 55.560 162.147 1.00 23.95 236 GLY G N 1
ATOM 13435 C CA . GLY G 1 240 ? 137.760 56.367 160.952 1.00 23.81 236 GLY G CA 1
ATOM 13436 C C . GLY G 1 240 ? 138.069 55.648 159.653 1.00 23.55 236 GLY G C 1
ATOM 13437 O O . GLY G 1 240 ? 137.954 56.233 158.580 1.00 23.23 236 GLY G O 1
ATOM 13438 N N . ASP G 1 241 ? 138.449 54.380 159.735 1.00 23.70 237 ASP G N 1
ATOM 13439 C CA . ASP G 1 241 ? 138.734 53.603 158.534 1.00 22.91 237 ASP G CA 1
ATOM 13440 C C . ASP G 1 241 ? 137.461 53.040 157.924 1.00 22.77 237 ASP G C 1
ATOM 13441 O O . ASP G 1 241 ? 136.537 52.649 158.620 1.00 22.44 237 ASP G O 1
ATOM 13446 N N . LEU G 1 242 ? 137.447 52.984 156.598 1.00 23.01 238 LEU G N 1
ATOM 13447 C CA . LEU G 1 242 ? 136.399 52.311 155.853 1.00 23.17 238 LEU G CA 1
ATOM 13448 C C . LEU G 1 242 ? 137.040 51.536 154.712 1.00 22.63 238 LEU G C 1
ATOM 13449 O O . LEU G 1 242 ? 137.759 52.109 153.919 1.00 23.66 238 LEU G O 1
ATOM 13454 N N . ALA G 1 243 ? 136.753 50.249 154.617 1.00 22.05 239 ALA G N 1
ATOM 13455 C CA . ALA G 1 243 ? 137.222 49.437 153.520 1.00 21.38 239 ALA G CA 1
ATOM 13456 C C . ALA G 1 243 ? 136.088 49.074 152.587 1.00 21.57 239 ALA G C 1
ATOM 13457 O O . ALA G 1 243 ? 134.962 48.832 153.021 1.00 21.39 239 ALA G O 1
ATOM 13459 N N . ILE G 1 244 ? 136.387 49.061 151.292 1.00 21.90 240 ILE G N 1
ATOM 13460 C CA . ILE G 1 244 ? 135.446 48.580 150.279 1.00 22.47 240 ILE G CA 1
ATOM 13461 C C . ILE G 1 244 ? 136.171 47.561 149.430 1.00 21.89 240 ILE G C 1
ATOM 13462 O O . ILE G 1 244 ? 137.251 47.854 148.909 1.00 21.32 240 ILE G O 1
ATOM 13467 N N . TRP G 1 245 ? 135.557 46.399 149.239 1.00 21.62 241 TRP G N 1
ATOM 13468 C CA . TRP G 1 245 ? 136.152 45.395 148.386 1.00 21.07 241 TRP G CA 1
ATOM 13469 C C . TRP G 1 245 ? 135.238 44.844 147.315 1.00 21.53 241 TRP G C 1
ATOM 13470 O O . TRP G 1 245 ? 134.031 44.766 147.482 1.00 21.89 241 TRP G O 1
ATOM 13481 N N . ASP G 1 246 ? 135.853 44.439 146.205 1.00 22.36 242 ASP G N 1
ATOM 13482 C CA . ASP G 1 246 ? 135.153 43.778 145.089 1.00 22.49 242 ASP G CA 1
ATOM 13483 C C . ASP G 1 246 ? 135.045 42.300 145.407 1.00 23.12 242 ASP G C 1
ATOM 13484 O O . ASP G 1 246 ? 136.028 41.548 145.320 1.00 22.82 242 ASP G O 1
ATOM 13489 N N . ASN G 1 247 ? 133.854 41.891 145.826 1.00 24.07 243 ASN G N 1
ATOM 13490 C CA . ASN G 1 247 ? 133.615 40.526 146.278 1.00 24.09 243 ASN G CA 1
ATOM 13491 C C . ASN G 1 247 ? 133.636 39.548 145.106 1.00 24.87 243 ASN G C 1
ATOM 13492 O O . ASN G 1 247 ? 133.621 38.335 145.307 1.00 25.15 243 ASN G O 1
ATOM 13497 N N . ARG G 1 248 ? 133.660 40.065 143.885 1.00 25.29 244 ARG G N 1
ATOM 13498 C CA . ARG G 1 248 ? 133.770 39.210 142.705 1.00 26.14 244 ARG G CA 1
ATOM 13499 C C . ARG G 1 248 ? 135.216 38.845 142.378 1.00 24.48 244 ARG G C 1
ATOM 13500 O O . ARG G 1 248 ? 135.456 37.903 141.628 1.00 23.80 244 ARG G O 1
ATOM 13508 N N . ALA G 1 249 ? 136.172 39.574 142.950 1.00 23.18 245 ALA G N 1
ATOM 13509 C CA . ALA G 1 249 ? 137.569 39.349 142.642 1.00 22.46 245 ALA G CA 1
ATOM 13510 C C . ALA G 1 249 ? 138.450 39.213 143.891 1.00 21.62 245 ALA G C 1
ATOM 13511 O O . ALA G 1 249 ? 139.676 39.390 143.811 1.00 21.54 245 ALA G O 1
ATOM 13513 N N . THR G 1 250 ? 137.844 38.859 145.022 1.00 20.67 246 THR G N 1
ATOM 13514 C CA . THR G 1 250 ? 138.583 38.674 146.245 1.00 20.01 246 THR G CA 1
ATOM 13515 C C . THR G 1 250 ? 138.026 37.592 147.145 1.00 20.34 246 THR G C 1
ATOM 13516 O O . THR G 1 250 ? 136.912 37.106 146.962 1.00 20.48 246 THR G O 1
ATOM 13520 N N . GLN G 1 251 ? 138.858 37.217 148.114 1.00 19.85 247 GLN G N 1
ATOM 13521 C CA . GLN G 1 251 ? 138.426 36.575 149.331 1.00 19.29 247 GLN G CA 1
ATOM 13522 C C . GLN G 1 251 ? 138.964 37.422 150.451 1.00 18.84 247 GLN G C 1
ATOM 13523 O O . GLN G 1 251 ? 139.828 38.277 150.237 1.00 17.65 247 GLN G O 1
ATOM 13529 N N . HIS G 1 252 ? 138.494 37.162 151.659 1.00 19.48 248 HIS G N 1
ATOM 13530 C CA . HIS G 1 252 ? 139.067 37.825 152.820 1.00 20.68 248 HIS G CA 1
ATOM 13531 C C . HIS G 1 252 ? 139.004 36.949 154.059 1.00 20.91 248 HIS G C 1
ATOM 13532 O O . HIS G 1 252 ? 138.384 35.887 154.059 1.00 21.81 248 HIS G O 1
ATOM 13539 N N . TYR G 1 253 ? 139.661 37.420 155.105 1.00 20.60 249 TYR G N 1
ATOM 13540 C CA . TYR G 1 253 ? 139.906 36.634 156.286 1.00 20.52 249 TYR G CA 1
ATOM 13541 C C . TYR G 1 253 ? 139.978 37.610 157.438 1.00 20.08 249 TYR G C 1
ATOM 13542 O O . TYR G 1 253 ? 140.748 38.561 157.396 1.00 18.97 249 TYR G O 1
ATOM 13551 N N . ALA G 1 254 ? 139.166 37.371 158.459 1.00 20.76 250 ALA G N 1
ATOM 13552 C CA . ALA G 1 254 ? 139.190 38.191 159.657 1.00 21.59 250 ALA G CA 1
ATOM 13553 C C . ALA G 1 254 ? 140.108 37.513 160.653 1.00 21.71 250 ALA G C 1
ATOM 13554 O O . ALA G 1 254 ? 139.823 36.404 161.107 1.00 23.25 250 ALA G O 1
ATOM 13556 N N . VAL G 1 255 ? 141.204 38.174 161.002 1.00 21.72 251 VAL G N 1
ATOM 13557 C CA . VAL G 1 255 ? 142.209 37.561 161.864 1.00 22.33 251 VAL G CA 1
ATOM 13558 C C . VAL G 1 255 ? 141.778 37.694 163.321 1.00 22.71 251 VAL G C 1
ATOM 13559 O O . VAL G 1 255 ? 141.535 38.780 163.789 1.00 22.40 251 VAL G O 1
ATOM 13563 N N . ALA G 1 256 ? 141.722 36.564 164.015 1.00 23.91 252 ALA G N 1
ATOM 13564 C CA . ALA G 1 256 ? 141.379 36.525 165.428 1.00 25.80 252 ALA G CA 1
ATOM 13565 C C . ALA G 1 256 ? 142.647 36.551 166.298 1.00 26.46 252 ALA G C 1
ATOM 13566 O O . ALA G 1 256 ? 142.934 35.597 167.006 1.00 27.33 252 ALA G O 1
ATOM 13568 N N . ASP G 1 257 ? 143.374 37.656 166.243 1.00 27.15 253 ASP G N 1
ATOM 13569 C CA . ASP G 1 257 ? 144.601 37.839 167.004 1.00 28.63 253 ASP G CA 1
ATOM 13570 C C . ASP G 1 257 ? 144.458 38.966 168.043 1.00 28.62 253 ASP G C 1
ATOM 13571 O O . ASP G 1 257 ? 145.432 39.643 168.407 1.00 28.73 253 ASP G O 1
ATOM 13576 N N . TYR G 1 258 ? 143.263 39.112 168.584 1.00 28.88 254 TYR G N 1
ATOM 13577 C CA . TYR G 1 258 ? 143.030 40.123 169.612 1.00 29.42 254 TYR G CA 1
ATOM 13578 C C . TYR G 1 258 ? 142.495 39.541 170.923 1.00 30.57 254 TYR G C 1
ATOM 13579 O O . TYR G 1 258 ? 141.864 40.240 171.712 1.00 30.43 254 TYR G O 1
ATOM 13588 N N . ASP G 1 259 ? 142.738 38.247 171.126 1.00 32.77 255 ASP G N 1
ATOM 13589 C CA . ASP G 1 259 ? 142.279 37.530 172.303 1.00 35.20 255 ASP G CA 1
ATOM 13590 C C . ASP G 1 259 ? 140.774 37.775 172.443 1.00 38.26 255 ASP G C 1
ATOM 13591 O O . ASP G 1 259 ? 140.033 37.796 171.450 1.00 39.87 255 ASP G O 1
ATOM 13596 N N . ASP G 1 260 ? 140.300 37.993 173.648 1.00 42.22 256 ASP G N 1
ATOM 13597 C CA . ASP G 1 260 ? 138.868 38.141 173.842 1.00 44.92 256 ASP G CA 1
ATOM 13598 C C . ASP G 1 260 ? 138.360 39.589 173.794 1.00 42.76 256 ASP G C 1
ATOM 13599 O O . ASP G 1 260 ? 137.239 39.846 174.206 1.00 44.03 256 ASP G O 1
ATOM 13604 N N . GLN G 1 261 ? 139.157 40.519 173.271 1.00 39.63 257 GLN G N 1
ATOM 13605 C CA . GLN G 1 261 ? 138.740 41.921 173.216 1.00 38.42 257 GLN G CA 1
ATOM 13606 C C . GLN G 1 261 ? 137.517 42.154 172.314 1.00 37.62 257 GLN G C 1
ATOM 13607 O O . GLN G 1 261 ? 137.311 41.466 171.325 1.00 36.44 257 GLN G O 1
ATOM 13613 N N . TYR G 1 262 ? 136.708 43.138 172.683 1.00 38.08 258 TYR G N 1
ATOM 13614 C CA . TYR G 1 262 ? 135.521 43.476 171.938 1.00 37.67 258 TYR G CA 1
ATOM 13615 C C . TYR G 1 262 ? 135.913 44.194 170.648 1.00 36.37 258 TYR G C 1
ATOM 13616 O O . TYR G 1 262 ? 136.802 45.044 170.656 1.00 37.72 258 TYR G O 1
ATOM 13625 N N . ARG G 1 263 ? 135.229 43.864 169.556 1.00 34.86 259 ARG G N 1
ATOM 13626 C CA . ARG G 1 263 ? 135.513 44.435 168.247 1.00 33.35 259 ARG G CA 1
ATOM 13627 C C . ARG G 1 263 ? 134.242 44.510 167.404 1.00 34.52 259 ARG G C 1
ATOM 13628 O O . ARG G 1 263 ? 133.520 43.533 167.269 1.00 33.53 259 ARG G O 1
ATOM 13636 N N . ARG G 1 264 ? 133.951 45.684 166.863 1.00 36.16 260 ARG G N 1
ATOM 13637 C CA . ARG G 1 264 ? 132.753 45.866 166.073 1.00 38.42 260 ARG G CA 1
ATOM 13638 C C . ARG G 1 264 ? 133.058 46.675 164.832 1.00 36.51 260 ARG G C 1
ATOM 13639 O O . ARG G 1 264 ? 133.638 47.767 164.918 1.00 35.04 260 ARG G O 1
ATOM 13647 N N . LEU G 1 265 ? 132.654 46.128 163.691 1.00 34.94 261 LEU G N 1
ATOM 13648 C CA . LEU G 1 265 ? 132.609 46.862 162.436 1.00 35.66 261 LEU G CA 1
ATOM 13649 C C . LEU G 1 265 ? 131.228 46.719 161.817 1.00 37.68 261 LEU G C 1
ATOM 13650 O O . LEU G 1 265 ? 130.535 45.735 162.054 1.00 39.86 261 LEU G O 1
ATOM 13655 N N . ASN G 1 266 ? 130.843 47.692 161.004 1.00 38.10 262 ASN G N 1
ATOM 13656 C CA . ASN G 1 266 ? 129.554 47.659 160.351 1.00 39.92 262 ASN G CA 1
ATOM 13657 C C . ASN G 1 266 ? 129.687 47.466 158.870 1.00 37.06 262 ASN G C 1
ATOM 13658 O O . ASN G 1 266 ? 130.440 48.184 158.214 1.00 36.11 262 ASN G O 1
ATOM 13663 N N . ARG G 1 267 ? 128.911 46.531 158.350 1.00 37.13 263 ARG G N 1
ATOM 13664 C CA . ARG G 1 267 ? 128.996 46.141 156.960 1.00 38.92 263 ARG G CA 1
ATOM 13665 C C . ARG G 1 267 ? 127.746 46.510 156.170 1.00 39.40 263 ARG G C 1
ATOM 13666 O O . ARG G 1 267 ? 126.623 46.384 156.649 1.00 41.03 263 ARG G O 1
ATOM 13674 N N . VAL G 1 268 ? 127.952 47.025 154.970 1.00 39.08 264 VAL G N 1
ATOM 13675 C CA . VAL G 1 268 ? 126.877 47.189 154.012 1.00 38.03 264 VAL G CA 1
ATOM 13676 C C . VAL G 1 268 ? 127.318 46.422 152.798 1.00 36.16 264 VAL G C 1
ATOM 13677 O O . VAL G 1 268 ? 128.446 46.567 152.356 1.00 36.68 264 VAL G O 1
ATOM 13681 N N . THR G 1 269 ? 126.406 45.647 152.247 1.00 36.31 265 THR G N 1
ATOM 13682 C CA . THR G 1 269 ? 126.690 44.813 151.120 1.00 36.72 265 THR G CA 1
ATOM 13683 C C . THR G 1 269 ? 125.886 45.266 149.896 1.00 37.60 265 THR G C 1
ATOM 13684 O O . THR G 1 269 ? 124.720 45.656 150.011 1.00 40.58 265 THR G O 1
ATOM 13688 N N . LEU G 1 270 ? 126.511 45.206 148.722 1.00 36.69 266 LEU G N 1
ATOM 13689 C CA . LEU G 1 270 ? 125.895 45.663 147.470 1.00 37.85 266 LEU G CA 1
ATOM 13690 C C . LEU G 1 270 ? 125.553 44.490 146.572 1.00 38.42 266 LEU G C 1
ATOM 13691 O O . LEU G 1 270 ? 126.363 43.577 146.408 1.00 38.26 266 LEU G O 1
ATOM 13696 N N . ALA G 1 271 ? 124.359 44.535 145.982 1.00 39.61 267 ALA G N 1
ATOM 13697 C CA . ALA G 1 271 ? 123.845 43.439 145.154 1.00 39.25 267 ALA G CA 1
ATOM 13698 C C . ALA G 1 271 ? 124.741 43.171 143.964 1.00 37.62 267 ALA G C 1
ATOM 13699 O O . ALA G 1 271 ? 125.290 44.092 143.364 1.00 34.75 267 ALA G O 1
ATOM 13701 N N . GLY G 1 272 ? 124.927 41.894 143.664 1.00 37.51 268 GLY G N 1
ATOM 13702 C CA . GLY G 1 272 ? 125.748 41.495 142.531 1.00 38.02 268 GLY G CA 1
ATOM 13703 C C . GLY G 1 272 ? 124.908 40.772 141.506 1.00 38.53 268 GLY G C 1
ATOM 13704 O O . GLY G 1 272 ? 123.687 40.768 141.598 1.00 39.52 268 GLY G O 1
ATOM 13705 N N . ASP G 1 273 ? 125.571 40.139 140.550 1.00 37.90 269 ASP G N 1
ATOM 13706 C CA . ASP G 1 273 ? 124.888 39.396 139.515 1.00 39.88 269 ASP G CA 1
ATOM 13707 C C . ASP G 1 273 ? 125.209 37.908 139.628 1.00 40.08 269 ASP G C 1
ATOM 13708 O O . ASP G 1 273 ? 125.889 37.484 140.555 1.00 39.96 269 ASP G O 1
ATOM 13713 N N . ILE G 1 274 ? 124.695 37.124 138.690 1.00 41.88 270 ILE G N 1
ATOM 13714 C CA . ILE G 1 274 ? 124.906 35.699 138.675 1.00 42.06 270 ILE G CA 1
ATOM 13715 C C . ILE G 1 274 ? 126.152 35.393 137.860 1.00 40.04 270 ILE G C 1
ATOM 13716 O O . ILE G 1 274 ? 126.276 35.841 136.729 1.00 38.68 270 ILE G O 1
ATOM 13721 N N . PRO G 1 275 ? 127.095 34.642 138.453 1.00 38.41 271 PRO G N 1
ATOM 13722 C CA . PRO G 1 275 ? 128.333 34.323 137.769 1.00 37.61 271 PRO G CA 1
ATOM 13723 C C . PRO G 1 275 ? 128.092 33.641 136.436 1.00 38.98 271 PRO G C 1
ATOM 13724 O O . PRO G 1 275 ? 127.177 32.816 136.303 1.00 38.43 271 PRO G O 1
ATOM 13728 N N . VAL G 1 276 ? 128.915 33.985 135.459 1.00 38.92 272 VAL G N 1
ATOM 13729 C CA . VAL G 1 276 ? 128.925 33.266 134.210 1.00 40.04 272 VAL G CA 1
ATOM 13730 C C . VAL G 1 276 ? 130.304 32.651 134.047 1.00 38.66 272 VAL G C 1
ATOM 13731 O O . VAL G 1 276 ? 131.314 33.282 134.364 1.00 37.25 272 VAL G O 1
ATOM 13735 N N . ASP G 1 277 ? 130.345 31.423 133.548 1.00 38.66 273 ASP G N 1
ATOM 13736 C CA . ASP G 1 277 ? 131.614 30.759 133.327 1.00 38.20 273 ASP G CA 1
ATOM 13737 C C . ASP G 1 277 ? 132.219 31.221 132.000 1.00 38.73 273 ASP G C 1
ATOM 13738 O O . ASP G 1 277 ? 131.690 32.094 131.311 1.00 38.17 273 ASP G O 1
ATOM 13743 N N . VAL G 1 278 ? 133.343 30.617 131.661 1.00 39.44 274 VAL G N 1
ATOM 13744 C CA . VAL G 1 278 ? 134.152 31.034 130.529 1.00 40.88 274 VAL G CA 1
ATOM 13745 C C . VAL G 1 278 ? 133.491 30.709 129.168 1.00 43.10 274 VAL G C 1
ATOM 13746 O O . VAL G 1 278 ? 133.861 31.279 128.139 1.00 41.34 274 VAL G O 1
ATOM 13750 N N . TYR G 1 279 ? 132.490 29.820 129.181 1.00 45.23 275 TYR G N 1
ATOM 13751 C CA . TYR G 1 279 ? 131.734 29.440 127.977 1.00 47.03 275 TYR G CA 1
ATOM 13752 C C . TYR G 1 279 ? 130.319 30.040 127.924 1.00 46.64 275 TYR G C 1
ATOM 13753 O O . TYR G 1 279 ? 129.517 29.641 127.087 1.00 45.49 275 TYR G O 1
ATOM 13762 N N . GLY G 1 280 ? 130.014 30.984 128.811 1.00 45.76 276 GLY G N 1
ATOM 13763 C CA . GLY G 1 280 ? 128.684 31.594 128.860 1.00 45.89 276 GLY G CA 1
ATOM 13764 C C . GLY G 1 280 ? 127.653 30.898 129.745 1.00 45.33 276 GLY G C 1
ATOM 13765 O O . GLY G 1 280 ? 126.539 31.388 129.878 1.00 45.47 276 GLY G O 1
ATOM 13766 N N . GLU G 1 281 ? 128.004 29.778 130.373 1.00 44.98 277 GLU G N 1
ATOM 13767 C CA . GLU G 1 281 ? 127.056 29.089 131.250 1.00 45.84 277 GLU G CA 1
ATOM 13768 C C . GLU G 1 281 ? 126.934 29.792 132.612 1.00 45.91 277 GLU G C 1
ATOM 13769 O O . GLU G 1 281 ? 127.935 30.181 133.205 1.00 43.46 277 GLU G O 1
ATOM 13775 N N . ARG G 1 282 ? 125.708 29.888 133.117 1.00 47.12 278 ARG G N 1
ATOM 13776 C CA . ARG G 1 282 ? 125.424 30.537 134.389 1.00 48.15 278 ARG G CA 1
ATOM 13777 C C . ARG G 1 282 ? 125.366 29.529 135.533 1.00 46.75 278 ARG G C 1
ATOM 13778 O O . ARG G 1 282 ? 125.174 28.332 135.314 1.00 47.03 278 ARG G O 1
ATOM 13786 N N . SER G 1 283 ? 125.479 30.047 136.756 1.00 44.20 279 SER G N 1
ATOM 13787 C CA . SER G 1 283 ? 125.349 29.248 137.970 1.00 42.62 279 SER G CA 1
ATOM 13788 C C . SER G 1 283 ? 123.991 28.561 138.033 1.00 42.73 279 SER G C 1
ATOM 13789 O O . SER G 1 283 ? 122.988 29.093 137.549 1.00 45.81 279 SER G O 1
ATOM 13792 N N . ARG G 1 284 ? 123.966 27.382 138.643 1.00 41.42 280 ARG G N 1
ATOM 13793 C CA . ARG G 1 284 ? 122.763 26.563 138.731 1.00 41.67 280 ARG G CA 1
ATOM 13794 C C . ARG G 1 284 ? 122.347 26.462 140.197 1.00 40.43 280 ARG G C 1
ATOM 13795 O O . ARG G 1 284 ? 123.072 25.910 141.011 1.00 39.41 280 ARG G O 1
ATOM 13803 N N . VAL G 1 285 ? 121.191 27.022 140.540 1.00 41.44 281 VAL G N 1
ATOM 13804 C CA . VAL G 1 285 ? 120.690 26.949 141.912 1.00 40.80 281 VAL G CA 1
ATOM 13805 C C . VAL G 1 285 ? 120.129 25.572 142.166 1.00 41.24 281 VAL G C 1
ATOM 13806 O O . VAL G 1 285 ? 119.300 25.096 141.401 1.00 42.61 281 VAL G O 1
ATOM 13810 N N . ILE G 1 286 ? 120.594 24.926 143.227 1.00 41.79 282 ILE G N 1
ATOM 13811 C CA . ILE G 1 286 ? 120.079 23.605 143.610 1.00 43.04 282 ILE G CA 1
ATOM 13812 C C . ILE G 1 286 ? 119.023 23.729 144.694 1.00 43.41 282 ILE G C 1
ATOM 13813 O O . ILE G 1 286 ? 118.031 23.014 144.657 1.00 46.15 282 ILE G O 1
ATOM 13818 N N . ALA G 1 287 ? 119.242 24.632 145.642 1.00 42.99 283 ALA G N 1
ATOM 13819 C CA . ALA G 1 287 ? 118.296 24.867 146.724 1.00 44.59 283 ALA G CA 1
ATOM 13820 C C . ALA G 1 287 ? 118.414 26.287 147.251 1.00 46.64 283 ALA G C 1
ATOM 13821 O O . ALA G 1 287 ? 119.508 26.880 147.254 1.00 48.40 283 ALA G O 1
ATOM 13823 N N . GLY G 1 288 ? 117.285 26.823 147.714 1.00 49.39 284 GLY G N 1
ATOM 13824 C CA . GLY G 1 288 ? 117.220 28.156 148.305 1.00 50.59 284 GLY G CA 1
ATOM 13825 C C . GLY G 1 288 ? 116.704 29.172 147.307 1.00 54.12 284 GLY G C 1
ATOM 13826 O O . GLY G 1 288 ? 116.738 28.939 146.098 1.00 54.14 284 GLY G O 1
ATOM 13827 N N . ASP G 1 289 ? 116.255 30.313 147.822 1.00 56.12 285 ASP G N 1
ATOM 13828 C CA . ASP G 1 289 ? 115.764 31.405 146.997 1.00 57.61 285 ASP G CA 1
ATOM 13829 C C . ASP G 1 289 ? 116.276 32.728 147.547 1.00 55.99 285 ASP G C 1
ATOM 13830 O O . ASP G 1 289 ? 115.917 33.122 148.661 1.00 57.26 285 ASP G O 1
ATOM 13835 N N . ALA G 1 290 ? 117.073 33.423 146.744 1.00 54.58 286 ALA G N 1
ATOM 13836 C CA . ALA G 1 290 ? 117.713 34.666 147.171 1.00 54.46 286 ALA G CA 1
ATOM 13837 C C . ALA G 1 290 ? 116.987 35.952 146.737 1.00 55.13 286 ALA G C 1
ATOM 13838 O O . ALA G 1 290 ? 117.518 37.043 146.950 1.00 52.09 286 ALA G O 1
ATOM 13840 N N . SER G 1 291 ? 115.787 35.829 146.146 1.00 58.45 287 SER G N 1
ATOM 13841 C CA . SER G 1 291 ? 114.980 36.991 145.694 1.00 59.81 287 SER G CA 1
ATOM 13842 C C . SER G 1 291 ? 114.756 37.999 146.834 1.00 61.77 287 SER G C 1
ATOM 13843 O O . SER G 1 291 ? 114.766 39.217 146.619 1.00 59.21 287 SER G O 1
ATOM 13846 N N . SER G 1 292 ? 114.568 37.469 148.044 1.00 65.46 288 SER G N 1
ATOM 13847 C CA . SER G 1 292 ? 114.306 38.276 149.244 1.00 67.09 288 SER G CA 1
ATOM 13848 C C . SER G 1 292 ? 115.581 38.969 149.757 1.00 66.82 288 SER G C 1
ATOM 13849 O O . SER G 1 292 ? 115.531 40.108 150.239 1.00 65.22 288 SER G O 1
ATOM 13852 N N . TYR G 1 293 ? 116.716 38.275 149.637 1.00 64.79 289 TYR G N 1
ATOM 13853 C CA . TYR G 1 293 ? 118.029 38.828 149.994 1.00 61.40 289 TYR G CA 1
ATOM 13854 C C . TYR G 1 293 ? 118.404 40.040 149.129 1.00 59.24 289 TYR G C 1
ATOM 13855 O O . TYR G 1 293 ? 118.827 41.083 149.642 1.00 56.28 289 TYR G O 1
ATOM 13864 N N . SER G 1 294 ? 118.282 39.887 147.814 1.00 58.71 290 SER G N 1
ATOM 13865 C CA . SER G 1 294 ? 118.636 40.966 146.895 1.00 58.89 290 SER G CA 1
ATOM 13866 C C . SER G 1 294 ? 118.115 40.727 145.479 1.00 59.45 290 SER G C 1
ATOM 13867 O O . SER G 1 294 ? 117.785 39.590 145.122 1.00 58.34 290 SER G O 1
ATOM 13870 N N . PRO G 1 295 ? 118.064 41.799 144.666 1.00 60.21 291 PRO G N 1
ATOM 13871 C CA . PRO G 1 295 ? 117.851 41.630 143.236 1.00 62.23 291 PRO G CA 1
ATOM 13872 C C . PRO G 1 295 ? 119.139 41.200 142.522 1.00 64.57 291 PRO G C 1
ATOM 13873 O O . PRO G 1 295 ? 120.211 41.137 143.137 1.00 65.65 291 PRO G O 1
ATOM 13877 N N . VAL G 1 296 ? 119.022 40.905 141.231 1.00 66.45 292 VAL G N 1
ATOM 13878 C CA . VAL G 1 296 ? 120.182 40.630 140.374 1.00 65.09 292 VAL G CA 1
ATOM 13879 C C . VAL G 1 296 ? 120.692 41.935 139.752 1.00 64.05 292 VAL G C 1
ATOM 13880 O O . VAL G 1 296 ? 119.898 42.680 139.175 1.00 67.10 292 VAL G O 1
ATOM 13884 N N . VAL H 1 6 ? 146.935 -24.821 116.258 1.00 46.92 2 VAL H N 1
ATOM 13885 C CA . VAL H 1 6 ? 147.274 -24.160 117.566 1.00 45.61 2 VAL H CA 1
ATOM 13886 C C . VAL H 1 6 ? 146.236 -23.079 117.904 1.00 43.63 2 VAL H C 1
ATOM 13887 O O . VAL H 1 6 ? 146.235 -21.991 117.312 1.00 42.51 2 VAL H O 1
ATOM 13891 N N . GLN H 1 7 ? 145.362 -23.405 118.858 1.00 41.52 3 GLN H N 1
ATOM 13892 C CA . GLN H 1 7 ? 144.321 -22.500 119.321 1.00 40.92 3 GLN H CA 1
ATOM 13893 C C . GLN H 1 7 ? 144.872 -21.711 120.513 1.00 39.33 3 GLN H C 1
ATOM 13894 O O . GLN H 1 7 ? 145.457 -22.283 121.436 1.00 37.75 3 GLN H O 1
ATOM 13896 N N . VAL H 1 8 ? 144.710 -20.393 120.455 1.00 38.73 4 VAL H N 1
ATOM 13897 C CA . VAL H 1 8 ? 145.140 -19.504 121.510 1.00 37.85 4 VAL H CA 1
ATOM 13898 C C . VAL H 1 8 ? 143.900 -19.051 122.261 1.00 36.05 4 VAL H C 1
ATOM 13899 O O . VAL H 1 8 ? 143.180 -18.195 121.788 1.00 35.76 4 VAL H O 1
ATOM 13903 N N . THR H 1 9 ? 143.630 -19.635 123.420 1.00 34.32 5 THR H N 1
ATOM 13904 C CA . THR H 1 9 ? 142.432 -19.245 124.166 1.00 33.06 5 THR H CA 1
ATOM 13905 C C . THR H 1 9 ? 142.767 -18.260 125.276 1.00 31.21 5 THR H C 1
ATOM 13906 O O . THR H 1 9 ? 143.741 -18.416 126.007 1.00 28.85 5 THR H O 1
ATOM 13910 N N . VAL H 1 10 ? 141.942 -17.226 125.344 1.00 30.35 6 VAL H N 1
ATOM 13911 C CA . VAL H 1 10 ? 142.149 -16.102 126.220 1.00 28.79 6 VAL H CA 1
ATOM 13912 C C . VAL H 1 10 ? 141.023 -16.105 127.252 1.00 27.99 6 VAL H C 1
ATOM 13913 O O . VAL H 1 10 ? 139.861 -16.102 126.888 1.00 27.66 6 VAL H O 1
ATOM 13917 N N . THR H 1 11 ? 141.392 -16.116 128.526 1.00 27.23 7 THR H N 1
ATOM 13918 C CA . THR H 1 11 ? 140.451 -16.104 129.622 1.00 26.88 7 THR H CA 1
ATOM 13919 C C . THR H 1 11 ? 140.698 -14.879 130.501 1.00 26.97 7 THR H C 1
ATOM 13920 O O . THR H 1 11 ? 141.729 -14.787 131.169 1.00 26.63 7 THR H O 1
ATOM 13924 N N . LYS H 1 12 ? 139.749 -13.939 130.463 1.00 27.18 8 LYS H N 1
ATOM 13925 C CA . LYS H 1 12 ? 139.769 -12.732 131.283 1.00 26.14 8 LYS H CA 1
ATOM 13926 C C . LYS H 1 12 ? 139.896 -13.025 132.765 1.00 26.73 8 LYS H C 1
ATOM 13927 O O . LYS H 1 12 ? 139.235 -13.920 133.278 1.00 27.25 8 LYS H O 1
ATOM 13933 N N . LEU H 1 13 ? 140.731 -12.251 133.455 1.00 27.03 9 LEU H N 1
ATOM 13934 C CA . LEU H 1 13 ? 140.890 -12.371 134.901 1.00 26.34 9 LEU H CA 1
ATOM 13935 C C . LEU H 1 13 ? 140.132 -11.287 135.654 1.00 26.60 9 LEU H C 1
ATOM 13936 O O . LEU H 1 13 ? 139.769 -11.488 136.804 1.00 26.95 9 LEU H O 1
ATOM 13941 N N . GLY H 1 14 ? 139.913 -10.139 135.021 1.00 26.51 10 GLY H N 1
ATOM 13942 C CA . GLY H 1 14 ? 139.203 -9.042 135.656 1.00 26.82 10 GLY H CA 1
ATOM 13943 C C . GLY H 1 14 ? 138.672 -8.071 134.639 1.00 27.58 10 GLY H C 1
ATOM 13944 O O . GLY H 1 14 ? 139.081 -8.116 133.478 1.00 30.03 10 GLY H O 1
ATOM 13945 N N . ALA H 1 15 ? 137.779 -7.184 135.067 1.00 27.12 11 ALA H N 1
ATOM 13946 C CA . ALA H 1 15 ? 137.079 -6.303 134.137 1.00 28.07 11 ALA H CA 1
ATOM 13947 C C . ALA H 1 15 ? 137.997 -5.411 133.284 1.00 28.09 11 ALA H C 1
ATOM 13948 O O . ALA H 1 15 ? 137.769 -5.269 132.081 1.00 28.51 11 ALA H O 1
ATOM 13950 N N . HIS H 1 16 ? 139.042 -4.852 133.893 1.00 26.65 12 HIS H N 1
ATOM 13951 C CA . HIS H 1 16 ? 139.849 -3.827 133.247 1.00 25.31 12 HIS H CA 1
ATOM 13952 C C . HIS H 1 16 ? 141.245 -4.267 132.872 1.00 23.28 12 HIS H C 1
ATOM 13953 O O . HIS H 1 16 ? 141.930 -3.556 132.138 1.00 22.94 12 HIS H O 1
ATOM 13960 N N . ILE H 1 17 ? 141.680 -5.415 133.366 1.00 22.35 13 ILE H N 1
ATOM 13961 C CA . ILE H 1 17 ? 143.055 -5.870 133.146 1.00 22.08 13 ILE H CA 1
ATOM 13962 C C . ILE H 1 17 ? 143.225 -7.365 133.478 1.00 21.66 13 ILE H C 1
ATOM 13963 O O . ILE H 1 17 ? 142.628 -7.868 134.417 1.00 21.01 13 ILE H O 1
ATOM 13968 N N . GLY H 1 18 ? 144.080 -8.046 132.722 1.00 22.02 14 GLY H N 1
ATOM 13969 C CA . GLY H 1 18 ? 144.522 -9.408 133.060 1.00 22.39 14 GLY H CA 1
ATOM 13970 C C . GLY H 1 18 ? 143.823 -10.492 132.258 1.00 23.25 14 GLY H C 1
ATOM 13971 O O . GLY H 1 18 ? 142.590 -10.490 132.162 1.00 24.59 14 GLY H O 1
ATOM 13972 N N . ALA H 1 19 ? 144.600 -11.393 131.661 1.00 23.10 15 ALA H N 1
ATOM 13973 C CA . ALA H 1 19 ? 144.040 -12.592 131.045 1.00 24.25 15 ALA H CA 1
ATOM 13974 C C . ALA H 1 19 ? 145.014 -13.751 131.111 1.00 24.46 15 ALA H C 1
ATOM 13975 O O . ALA H 1 19 ? 146.209 -13.529 131.054 1.00 23.33 15 ALA H O 1
ATOM 13977 N N . ARG H 1 20 ? 144.499 -14.968 131.297 1.00 25.77 16 ARG H N 1
ATOM 13978 C CA . ARG H 1 20 ? 145.317 -16.167 131.142 1.00 27.36 16 ARG H CA 1
ATOM 13979 C C . ARG H 1 20 ? 145.302 -16.575 129.670 1.00 27.62 16 ARG H C 1
ATOM 13980 O O . ARG H 1 20 ? 144.287 -16.426 128.996 1.00 27.01 16 ARG H O 1
ATOM 13988 N N . ILE H 1 21 ? 146.453 -17.028 129.175 1.00 28.00 17 ILE H N 1
ATOM 13989 C CA . ILE H 1 21 ? 146.547 -17.635 127.861 1.00 29.28 17 ILE H CA 1
ATOM 13990 C C . ILE H 1 21 ? 146.766 -19.131 128.042 1.00 30.41 17 ILE H C 1
ATOM 13991 O O . ILE H 1 21 ? 147.577 -19.550 128.870 1.00 28.06 17 ILE H O 1
ATOM 13996 N N . ASP H 1 22 ? 146.050 -19.924 127.245 1.00 32.37 18 ASP H N 1
ATOM 13997 C CA . ASP H 1 22 ? 146.185 -21.382 127.247 1.00 33.04 18 ASP H CA 1
ATOM 13998 C C . ASP H 1 22 ? 146.340 -21.887 125.829 1.00 32.96 18 ASP H C 1
ATOM 13999 O O . ASP H 1 22 ? 145.965 -21.205 124.874 1.00 33.21 18 ASP H O 1
ATOM 14004 N N . GLY H 1 23 ? 146.894 -23.087 125.699 1.00 33.56 19 GLY H N 1
ATOM 14005 C CA . GLY H 1 23 ? 146.953 -23.780 124.414 1.00 34.86 19 GLY H CA 1
ATOM 14006 C C . GLY H 1 23 ? 148.193 -23.523 123.567 1.00 36.15 19 GLY H C 1
ATOM 14007 O O . GLY H 1 23 ? 148.259 -23.979 122.430 1.00 37.73 19 GLY H O 1
ATOM 14008 N N . VAL H 1 24 ? 149.186 -22.841 124.130 1.00 35.91 20 VAL H N 1
ATOM 14009 C CA . VAL H 1 24 ? 150.405 -22.508 123.421 1.00 36.33 20 VAL H CA 1
ATOM 14010 C C . VAL H 1 24 ? 151.636 -23.033 124.154 1.00 36.88 20 VAL H C 1
ATOM 14011 O O . VAL H 1 24 ? 151.842 -22.732 125.334 1.00 36.10 20 VAL H O 1
ATOM 14015 N N . ARG H 1 25 ? 152.432 -23.850 123.467 1.00 38.05 21 ARG H N 1
ATOM 14016 C CA . ARG H 1 25 ? 153.755 -24.219 123.953 1.00 38.76 21 ARG H CA 1
ATOM 14017 C C . ARG H 1 25 ? 154.641 -23.084 123.486 1.00 38.27 21 ARG H C 1
ATOM 14018 O O . ARG H 1 25 ? 154.954 -22.971 122.302 1.00 38.33 21 ARG H O 1
ATOM 14026 N N . VAL H 1 26 ? 155.026 -22.228 124.416 1.00 37.47 22 VAL H N 1
ATOM 14027 C CA . VAL H 1 26 ? 155.701 -20.979 124.077 1.00 36.76 22 VAL H CA 1
ATOM 14028 C C . VAL H 1 26 ? 157.136 -21.239 123.598 1.00 35.61 22 VAL H C 1
ATOM 14029 O O . VAL H 1 26 ? 157.873 -22.030 124.189 1.00 34.75 22 VAL H O 1
ATOM 14033 N N . GLY H 1 27 ? 157.517 -20.570 122.520 1.00 34.86 23 GLY H N 1
ATOM 14034 C CA . GLY H 1 27 ? 158.859 -20.724 121.979 1.00 36.09 23 GLY H CA 1
ATOM 14035 C C . GLY H 1 27 ? 159.057 -19.888 120.736 1.00 36.51 23 GLY H C 1
ATOM 14036 O O . GLY H 1 27 ? 158.191 -19.077 120.381 1.00 34.21 23 GLY H O 1
ATOM 14037 N N . GLY H 1 28 ? 160.189 -20.109 120.060 1.00 37.03 24 GLY H N 1
ATOM 14038 C CA . GLY H 1 28 ? 160.536 -19.345 118.850 1.00 38.02 24 GLY H CA 1
ATOM 14039 C C . GLY H 1 28 ? 159.947 -19.853 117.533 1.00 38.84 24 GLY H C 1
ATOM 14040 O O . GLY H 1 28 ? 160.137 -19.230 116.499 1.00 37.64 24 GLY H O 1
ATOM 14041 N N . ASP H 1 29 ? 159.195 -20.956 117.578 1.00 39.98 25 ASP H N 1
ATOM 14042 C CA . ASP H 1 29 ? 158.672 -21.594 116.357 1.00 41.28 25 ASP H CA 1
ATOM 14043 C C . ASP H 1 29 ? 157.137 -21.504 116.254 1.00 40.14 25 ASP H C 1
ATOM 14044 O O . ASP H 1 29 ? 156.485 -22.475 115.909 1.00 41.36 25 ASP H O 1
ATOM 14046 N N . LEU H 1 30 ? 156.566 -20.349 116.564 1.00 38.47 26 LEU H N 1
ATOM 14047 C CA . LEU H 1 30 ? 155.115 -20.173 116.496 1.00 38.52 26 LEU H CA 1
ATOM 14048 C C . LEU H 1 30 ? 154.708 -19.504 115.197 1.00 38.20 26 LEU H C 1
ATOM 14049 O O . LEU H 1 30 ? 155.445 -18.676 114.661 1.00 36.50 26 LEU H O 1
ATOM 14054 N N . SER H 1 31 ? 153.512 -19.834 114.717 1.00 38.57 27 SER H N 1
ATOM 14055 C CA . SER H 1 31 ? 153.005 -19.262 113.460 1.00 39.94 27 SER H CA 1
ATOM 14056 C C . SER H 1 31 ? 152.655 -17.781 113.606 1.00 39.52 27 SER H C 1
ATOM 14057 O O . SER H 1 31 ? 152.336 -17.316 114.706 1.00 38.89 27 SER H O 1
ATOM 14060 N N . PRO H 1 32 ? 152.695 -17.030 112.498 1.00 40.19 28 PRO H N 1
ATOM 14061 C CA . PRO H 1 32 ? 152.279 -15.623 112.569 1.00 39.98 28 PRO H CA 1
ATOM 14062 C C . PRO H 1 32 ? 150.863 -15.429 113.153 1.00 38.87 28 PRO H C 1
ATOM 14063 O O . PRO H 1 32 ? 150.625 -14.460 113.883 1.00 39.86 28 PRO H O 1
ATOM 14067 N N . ALA H 1 33 ? 149.939 -16.335 112.824 1.00 37.66 29 ALA H N 1
ATOM 14068 C CA . ALA H 1 33 ? 148.571 -16.284 113.342 1.00 36.10 29 ALA H CA 1
ATOM 14069 C C . ALA H 1 33 ? 148.560 -16.370 114.873 1.00 34.65 29 ALA H C 1
ATOM 14070 O O . ALA H 1 33 ? 147.838 -15.633 115.540 1.00 33.75 29 ALA H O 1
ATOM 14072 N N . THR H 1 34 ? 149.361 -17.287 115.404 1.00 33.12 30 THR H N 1
ATOM 14073 C CA . THR H 1 34 ? 149.500 -17.474 116.839 1.00 31.48 30 THR H CA 1
ATOM 14074 C C . THR H 1 34 ? 150.159 -16.252 117.500 1.00 30.52 30 THR H C 1
ATOM 14075 O O . THR H 1 34 ? 149.721 -15.788 118.554 1.00 28.86 30 THR H O 1
ATOM 14079 N N . VAL H 1 35 ? 151.214 -15.744 116.877 1.00 30.61 31 VAL H N 1
ATOM 14080 C CA . VAL H 1 35 ? 151.926 -14.574 117.388 1.00 30.17 31 VAL H CA 1
ATOM 14081 C C . VAL H 1 35 ? 151.015 -13.350 117.437 1.00 30.53 31 VAL H C 1
ATOM 14082 O O . VAL H 1 35 ? 150.995 -12.625 118.430 1.00 29.21 31 VAL H O 1
ATOM 14086 N N . SER H 1 36 ? 150.240 -13.144 116.384 1.00 31.28 32 SER H N 1
ATOM 14087 C CA . SER H 1 36 ? 149.412 -11.965 116.332 1.00 32.44 32 SER H CA 1
ATOM 14088 C C . SER H 1 36 ? 148.166 -12.110 117.241 1.00 31.58 32 SER H C 1
ATOM 14089 O O . SER H 1 36 ? 147.610 -11.110 117.707 1.00 32.39 32 SER H O 1
ATOM 14092 N N . ALA H 1 37 ? 147.723 -13.338 117.497 1.00 30.33 33 ALA H N 1
ATOM 14093 C CA . ALA H 1 37 ? 146.654 -13.563 118.476 1.00 29.48 33 ALA H CA 1
ATOM 14094 C C . ALA H 1 37 ? 147.159 -13.292 119.897 1.00 28.68 33 ALA H C 1
ATOM 14095 O O . ALA H 1 37 ? 146.443 -12.714 120.711 1.00 28.19 33 ALA H O 1
ATOM 14097 N N . ILE H 1 38 ? 148.402 -13.695 120.179 1.00 28.08 34 ILE H N 1
ATOM 14098 C CA . ILE H 1 38 ? 149.059 -13.363 121.441 1.00 26.57 34 ILE H CA 1
ATOM 14099 C C . ILE H 1 38 ? 149.203 -11.864 121.574 1.00 26.92 34 ILE H C 1
ATOM 14100 O O . ILE H 1 38 ? 148.917 -11.292 122.622 1.00 26.58 34 ILE H O 1
ATOM 14105 N N . ASN H 1 39 ? 149.631 -11.225 120.502 1.00 28.65 35 ASN H N 1
ATOM 14106 C CA . ASN H 1 39 ? 149.806 -9.781 120.498 1.00 29.92 35 ASN H CA 1
ATOM 14107 C C . ASN H 1 39 ? 148.482 -9.055 120.713 1.00 28.37 35 ASN H C 1
ATOM 14108 O O . ASN H 1 39 ? 148.425 -8.058 121.424 1.00 27.47 35 ASN H O 1
ATOM 14113 N N . ALA H 1 40 ? 147.426 -9.542 120.074 1.00 27.68 36 ALA H N 1
ATOM 14114 C CA . ALA H 1 40 ? 146.100 -8.940 120.215 1.00 26.88 36 ALA H CA 1
ATOM 14115 C C . ALA H 1 40 ? 145.620 -9.034 121.665 1.00 25.63 36 ALA H C 1
ATOM 14116 O O . ALA H 1 40 ? 145.031 -8.087 122.196 1.00 24.96 36 ALA H O 1
ATOM 14118 N N . ALA H 1 41 ? 145.870 -10.179 122.297 1.00 24.94 37 ALA H N 1
ATOM 14119 C CA . ALA H 1 41 ? 145.462 -10.390 123.690 1.00 25.09 37 ALA H CA 1
ATOM 14120 C C . ALA H 1 41 ? 146.225 -9.448 124.621 1.00 25.35 37 ALA H C 1
ATOM 14121 O O . ALA H 1 41 ? 145.647 -8.832 125.515 1.00 25.32 37 ALA H O 1
ATOM 14123 N N . LEU H 1 42 ? 147.523 -9.321 124.374 1.00 25.81 38 LEU H N 1
ATOM 14124 C CA . LEU H 1 42 ? 148.340 -8.432 125.137 1.00 25.46 38 LEU H CA 1
ATOM 14125 C C . LEU H 1 42 ? 147.781 -7.013 125.100 1.00 25.64 38 LEU H C 1
ATOM 14126 O O . LEU H 1 42 ? 147.709 -6.351 126.131 1.00 26.54 38 LEU H O 1
ATOM 14131 N N . LEU H 1 43 ? 147.387 -6.540 123.928 1.00 25.98 39 LEU H N 1
ATOM 14132 C CA . LEU H 1 43 ? 146.951 -5.162 123.791 1.00 26.91 39 LEU H CA 1
ATOM 14133 C C . LEU H 1 43 ? 145.605 -4.926 124.461 1.00 27.33 39 LEU H C 1
ATOM 14134 O O . LEU H 1 43 ? 145.352 -3.854 125.012 1.00 27.42 39 LEU H O 1
ATOM 14139 N N . GLU H 1 44 ? 144.739 -5.916 124.384 1.00 28.04 40 GLU H N 1
ATOM 14140 C CA . GLU H 1 44 ? 143.399 -5.822 124.935 1.00 28.87 40 GLU H CA 1
ATOM 14141 C C . GLU H 1 44 ? 143.456 -5.956 126.468 1.00 27.36 40 GLU H C 1
ATOM 14142 O O . GLU H 1 44 ? 142.838 -5.169 127.180 1.00 27.44 40 GLU H O 1
ATOM 14148 N N . HIS H 1 45 ? 144.230 -6.912 126.960 1.00 25.14 41 HIS H N 1
ATOM 14149 C CA . HIS H 1 45 ? 144.203 -7.258 128.372 1.00 24.63 41 HIS H CA 1
ATOM 14150 C C . HIS H 1 45 ? 145.347 -6.679 129.207 1.00 23.66 41 HIS H C 1
ATOM 14151 O O . HIS H 1 45 ? 145.297 -6.757 130.423 1.00 22.35 41 HIS H O 1
ATOM 14158 N N . LYS H 1 46 ? 146.378 -6.143 128.545 1.00 23.34 42 LYS H N 1
ATOM 14159 C CA . LYS H 1 46 ? 147.464 -5.394 129.175 1.00 22.85 42 LYS H CA 1
ATOM 14160 C C . LYS H 1 46 ? 148.554 -6.221 129.845 1.00 22.26 42 LYS H C 1
ATOM 14161 O O . LYS H 1 46 ? 149.727 -5.901 129.732 1.00 21.73 42 LYS H O 1
ATOM 14167 N N . VAL H 1 47 ? 148.164 -7.254 130.580 1.00 22.02 43 VAL H N 1
ATOM 14168 C CA . VAL H 1 47 ? 149.100 -8.255 131.023 1.00 20.83 43 VAL H CA 1
ATOM 14169 C C . VAL H 1 47 ? 148.442 -9.614 130.819 1.00 20.29 43 VAL H C 1
ATOM 14170 O O . VAL H 1 47 ? 147.268 -9.800 131.117 1.00 19.35 43 VAL H O 1
ATOM 14174 N N . ILE H 1 48 ? 149.218 -10.550 130.277 1.00 20.05 44 ILE H N 1
ATOM 14175 C CA . ILE H 1 48 ? 148.736 -11.889 130.007 1.00 19.46 44 ILE H CA 1
ATOM 14176 C C . ILE H 1 48 ? 149.683 -12.895 130.630 1.00 19.40 44 ILE H C 1
ATOM 14177 O O . ILE H 1 48 ? 150.885 -12.638 130.740 1.00 20.16 44 ILE H O 1
ATOM 14182 N N . PHE H 1 49 ? 149.141 -14.046 131.005 1.00 19.38 45 PHE H N 1
ATOM 14183 C CA . PHE H 1 49 ? 149.870 -15.045 131.745 1.00 19.38 45 PHE H CA 1
ATOM 14184 C C . PHE H 1 49 ? 149.810 -16.400 131.066 1.00 19.62 45 PHE H C 1
ATOM 14185 O O . PHE H 1 49 ? 148.718 -16.904 130.778 1.00 20.68 45 PHE H O 1
ATOM 14193 N N . PHE H 1 50 ? 150.969 -17.003 130.818 1.00 19.58 46 PHE H N 1
ATOM 14194 C CA . PHE H 1 50 ? 151.020 -18.383 130.338 1.00 19.80 46 PHE H CA 1
ATOM 14195 C C . PHE H 1 50 ? 151.454 -19.251 131.508 1.00 20.23 46 PHE H C 1
ATOM 14196 O O . PHE H 1 50 ? 152.264 -18.838 132.333 1.00 20.57 46 PHE H O 1
ATOM 14204 N N . SER H 1 51 ? 150.928 -20.465 131.554 1.00 20.73 47 SER H N 1
ATOM 14205 C CA . SER H 1 51 ? 151.267 -21.420 132.595 1.00 20.71 47 SER H CA 1
ATOM 14206 C C . SER H 1 51 ? 151.719 -22.744 131.991 1.00 21.16 47 SER H C 1
ATOM 14207 O O . SER H 1 51 ? 151.507 -22.999 130.804 1.00 21.35 47 SER H O 1
ATOM 14210 N N . GLY H 1 52 ? 152.361 -23.561 132.822 1.00 21.03 48 GLY H N 1
ATOM 14211 C CA . GLY H 1 52 ? 152.793 -24.887 132.441 1.00 20.87 48 GLY H CA 1
ATOM 14212 C C . GLY H 1 52 ? 153.889 -24.887 131.400 1.00 21.45 48 GLY H C 1
ATOM 14213 O O . GLY H 1 52 ? 154.032 -25.847 130.669 1.00 21.34 48 GLY H O 1
ATOM 14214 N N . GLN H 1 53 ? 154.665 -23.810 131.322 1.00 22.07 49 GLN H N 1
ATOM 14215 C CA . GLN H 1 53 ? 155.720 -23.697 130.324 1.00 22.44 49 GLN H CA 1
ATOM 14216 C C . GLN H 1 53 ? 157.018 -24.319 130.857 1.00 23.70 49 GLN H C 1
ATOM 14217 O O . GLN H 1 53 ? 158.078 -23.693 130.820 1.00 23.26 49 GLN H O 1
ATOM 14223 N N . ASP H 1 54 ? 156.919 -25.565 131.315 1.00 25.21 50 ASP H N 1
ATOM 14224 C CA . ASP H 1 54 ? 158.033 -26.285 131.949 1.00 28.38 50 ASP H CA 1
ATOM 14225 C C . ASP H 1 54 ? 159.263 -26.432 131.066 1.00 30.22 50 ASP H C 1
ATOM 14226 O O . ASP H 1 54 ? 160.373 -26.461 131.560 1.00 30.64 50 ASP H O 1
ATOM 14228 N N . HIS H 1 55 ? 159.035 -26.554 129.766 1.00 31.70 51 HIS H N 1
ATOM 14229 C CA . HIS H 1 55 ? 160.090 -26.659 128.758 1.00 32.64 51 HIS H CA 1
ATOM 14230 C C . HIS H 1 55 ? 160.896 -25.376 128.522 1.00 32.44 51 HIS H C 1
ATOM 14231 O O . HIS H 1 55 ? 161.923 -25.415 127.856 1.00 34.27 51 HIS H O 1
ATOM 14238 N N . LEU H 1 56 ? 160.409 -24.236 129.007 1.00 31.03 52 LEU H N 1
ATOM 14239 C CA . LEU H 1 56 ? 160.943 -22.950 128.600 1.00 30.11 52 LEU H CA 1
ATOM 14240 C C . LEU H 1 56 ? 162.199 -22.588 129.370 1.00 30.59 52 LEU H C 1
ATOM 14241 O O . LEU H 1 56 ? 162.230 -22.670 130.590 1.00 30.18 52 LEU H O 1
ATOM 14246 N N . ASP H 1 57 ? 163.251 -22.207 128.644 1.00 31.80 53 ASP H N 1
ATOM 14247 C CA . ASP H 1 57 ? 164.489 -21.721 129.265 1.00 31.98 53 ASP H CA 1
ATOM 14248 C C . ASP H 1 57 ? 164.805 -20.304 128.778 1.00 32.64 53 ASP H C 1
ATOM 14249 O O . ASP H 1 57 ? 164.044 -19.725 128.012 1.00 32.90 53 ASP H O 1
ATOM 14254 N N . ASP H 1 58 ? 165.963 -19.784 129.163 1.00 33.41 54 ASP H N 1
ATOM 14255 C CA . ASP H 1 58 ? 166.353 -18.441 128.768 1.00 33.67 54 ASP H CA 1
ATOM 14256 C C . ASP H 1 58 ? 166.414 -18.254 127.258 1.00 33.14 54 ASP H C 1
ATOM 14257 O O . ASP H 1 58 ? 165.914 -17.256 126.741 1.00 32.58 54 ASP H O 1
ATOM 14262 N N . ALA H 1 59 ? 167.041 -19.197 126.558 1.00 32.44 55 ALA H N 1
ATOM 14263 C CA . ALA H 1 59 ? 167.150 -19.119 125.101 1.00 31.78 55 ALA H CA 1
ATOM 14264 C C . ALA H 1 59 ? 165.762 -19.146 124.453 1.00 30.51 55 ALA H C 1
ATOM 14265 O O . ALA H 1 59 ? 165.481 -18.373 123.524 1.00 29.24 55 ALA H O 1
ATOM 14267 N N . GLY H 1 60 ? 164.895 -20.027 124.956 1.00 29.28 56 GLY H N 1
ATOM 14268 C CA . GLY H 1 60 ? 163.525 -20.137 124.450 1.00 29.10 56 GLY H CA 1
ATOM 14269 C C . GLY H 1 60 ? 162.712 -18.881 124.681 1.00 28.41 56 GLY H C 1
ATOM 14270 O O . GLY H 1 60 ? 161.992 -18.412 123.792 1.00 28.61 56 GLY H O 1
ATOM 14271 N N . GLN H 1 61 ? 162.832 -18.337 125.886 1.00 28.21 57 GLN H N 1
ATOM 14272 C CA . GLN H 1 61 ? 162.150 -17.096 126.240 1.00 27.50 57 GLN H CA 1
ATOM 14273 C C . GLN H 1 61 ? 162.587 -15.996 125.281 1.00 27.47 57 GLN H C 1
ATOM 14274 O O . GLN H 1 61 ? 161.780 -15.216 124.793 1.00 27.22 57 GLN H O 1
ATOM 14280 N N . LEU H 1 62 ? 163.879 -15.950 125.003 1.00 28.79 58 LEU H N 1
ATOM 14281 C CA . LEU H 1 62 ? 164.436 -14.929 124.118 1.00 30.23 58 LEU H CA 1
ATOM 14282 C C . LEU H 1 62 ? 163.996 -15.140 122.653 1.00 30.23 58 LEU H C 1
ATOM 14283 O O . LEU H 1 62 ? 163.633 -14.203 121.960 1.00 28.43 58 LEU H O 1
ATOM 14288 N N . GLU H 1 63 ? 164.021 -16.390 122.199 1.00 31.75 59 GLU H N 1
ATOM 14289 C CA . GLU H 1 63 ? 163.523 -16.724 120.871 1.00 34.17 59 GLU H CA 1
ATOM 14290 C C . GLU H 1 63 ? 162.068 -16.309 120.717 1.00 33.05 59 GLU H C 1
ATOM 14291 O O . GLU H 1 63 ? 161.665 -15.781 119.684 1.00 33.06 59 GLU H O 1
ATOM 14297 N N . PHE H 1 64 ? 161.285 -16.549 121.755 1.00 32.42 60 PHE H N 1
ATOM 14298 C CA . PHE H 1 64 ? 159.881 -16.177 121.761 1.00 32.83 60 PHE H CA 1
ATOM 14299 C C . PHE H 1 64 ? 159.744 -14.658 121.737 1.00 31.91 60 PHE H C 1
ATOM 14300 O O . PHE H 1 64 ? 158.929 -14.114 120.990 1.00 31.34 60 PHE H O 1
ATOM 14308 N N . ALA H 1 65 ? 160.532 -13.984 122.568 1.00 31.49 61 ALA H N 1
ATOM 14309 C CA . ALA H 1 65 ? 160.510 -12.526 122.624 1.00 32.16 61 ALA H CA 1
ATOM 14310 C C . ALA H 1 65 ? 160.785 -11.932 121.248 1.00 33.02 61 ALA H C 1
ATOM 14311 O O . ALA H 1 65 ? 160.130 -10.979 120.833 1.00 32.53 61 ALA H O 1
ATOM 14313 N N . GLU H 1 66 ? 161.742 -12.521 120.538 1.00 34.38 62 GLU H N 1
ATOM 14314 C CA . GLU H 1 66 ? 162.088 -12.085 119.181 1.00 35.54 62 GLU H CA 1
ATOM 14315 C C . GLU H 1 66 ? 160.895 -11.998 118.218 1.00 34.94 62 GLU H C 1
ATOM 14316 O O . GLU H 1 66 ? 160.879 -11.152 117.334 1.00 35.52 62 GLU H O 1
ATOM 14322 N N . LEU H 1 67 ? 159.918 -12.875 118.385 1.00 34.20 63 LEU H N 1
ATOM 14323 C CA . LEU H 1 67 ? 158.730 -12.848 117.545 1.00 34.67 63 LEU H CA 1
ATOM 14324 C C . LEU H 1 67 ? 157.783 -11.689 117.861 1.00 34.31 63 LEU H C 1
ATOM 14325 O O . LEU H 1 67 ? 156.950 -11.340 117.037 1.00 35.22 63 LEU H O 1
ATOM 14330 N N . LEU H 1 68 ? 157.881 -11.117 119.056 1.00 33.82 64 LEU H N 1
ATOM 14331 C CA . LEU H 1 68 ? 156.949 -10.073 119.471 1.00 33.33 64 LEU H CA 1
ATOM 14332 C C . LEU H 1 68 ? 157.525 -8.676 119.369 1.00 32.46 64 LEU H C 1
ATOM 14333 O O . LEU H 1 68 ? 156.797 -7.705 119.504 1.00 31.81 64 LEU H O 1
ATOM 14338 N N . GLY H 1 69 ? 158.826 -8.577 119.137 1.00 32.39 65 GLY H N 1
ATOM 14339 C CA . GLY H 1 69 ? 159.482 -7.283 119.003 1.00 32.44 65 GLY H CA 1
ATOM 14340 C C . GLY H 1 69 ? 160.984 -7.436 118.986 1.00 32.55 65 GLY H C 1
ATOM 14341 O O . GLY H 1 69 ? 161.506 -8.525 118.729 1.00 33.84 65 GLY H O 1
ATOM 14342 N N . THR H 1 70 ? 161.682 -6.346 119.256 1.00 32.04 66 THR H N 1
ATOM 14343 C CA . THR H 1 70 ? 163.135 -6.331 119.241 1.00 33.08 66 THR H CA 1
ATOM 14344 C C . THR H 1 70 ? 163.647 -6.292 120.657 1.00 32.69 66 THR H C 1
ATOM 14345 O O . THR H 1 70 ? 163.491 -5.280 121.336 1.00 31.78 66 THR H O 1
ATOM 14349 N N . PRO H 1 71 ? 164.258 -7.394 121.111 1.00 33.72 67 PRO H N 1
ATOM 14350 C CA . PRO H 1 71 ? 164.784 -7.398 122.463 1.00 34.10 67 PRO H CA 1
ATOM 14351 C C . PRO H 1 71 ? 165.809 -6.324 122.701 1.00 35.23 67 PRO H C 1
ATOM 14352 O O . PRO H 1 71 ? 166.600 -5.987 121.840 1.00 38.80 67 PRO H O 1
ATOM 14356 N N . THR H 1 72 ? 165.760 -5.776 123.884 1.00 34.94 68 THR H N 1
ATOM 14357 C CA . THR H 1 72 ? 166.692 -4.821 124.338 1.00 35.78 68 THR H CA 1
ATOM 14358 C C . THR H 1 72 ? 167.917 -5.587 124.792 1.00 36.28 68 THR H C 1
ATOM 14359 O O . THR H 1 72 ? 169.006 -5.023 124.851 1.00 38.09 68 THR H O 1
ATOM 14363 N N . ALA H 1 95 ? 161.701 -3.710 143.823 1.00 42.10 91 ALA H N 1
ATOM 14364 C CA . ALA H 1 95 ? 160.867 -2.706 143.194 1.00 41.01 91 ALA H CA 1
ATOM 14365 C C . ALA H 1 95 ? 159.460 -2.748 143.833 1.00 39.32 91 ALA H C 1
ATOM 14366 O O . ALA H 1 95 ? 158.435 -2.883 143.121 1.00 37.03 91 ALA H O 1
ATOM 14368 N N . ASN H 1 96 ? 159.429 -2.615 145.174 1.00 37.74 92 ASN H N 1
ATOM 14369 C CA . ASN H 1 96 ? 158.185 -2.550 145.987 1.00 34.80 92 ASN H CA 1
ATOM 14370 C C . ASN H 1 96 ? 157.445 -1.205 145.818 1.00 32.75 92 ASN H C 1
ATOM 14371 O O . ASN H 1 96 ? 157.057 -0.573 146.798 1.00 35.02 92 ASN H O 1
ATOM 14373 N N . SER H 1 97 ? 157.219 -0.795 144.570 1.00 29.93 93 SER H N 1
ATOM 14374 C CA . SER H 1 97 ? 156.797 0.565 144.240 1.00 27.10 93 SER H CA 1
ATOM 14375 C C . SER H 1 97 ? 156.183 0.606 142.834 1.00 25.02 93 SER H C 1
ATOM 14376 O O . SER H 1 97 ? 156.682 -0.030 141.910 1.00 24.04 93 SER H O 1
ATOM 14379 N N . TRP H 1 98 ? 155.091 1.349 142.674 1.00 22.95 94 TRP H N 1
ATOM 14380 C CA . TRP H 1 98 ? 154.376 1.395 141.400 1.00 21.70 94 TRP H CA 1
ATOM 14381 C C . TRP H 1 98 ? 155.161 2.120 140.330 1.00 21.59 94 TRP H C 1
ATOM 14382 O O . TRP H 1 98 ? 155.500 3.305 140.489 1.00 21.25 94 TRP H O 1
ATOM 14393 N N . HIS H 1 99 ? 155.424 1.431 139.224 1.00 21.37 95 HIS H N 1
ATOM 14394 C CA . HIS H 1 99 ? 156.159 2.058 138.136 1.00 21.93 95 HIS H CA 1
ATOM 14395 C C . HIS H 1 99 ? 155.910 1.438 136.781 1.00 20.84 95 HIS H C 1
ATOM 14396 O O . HIS H 1 99 ? 155.421 0.329 136.649 1.00 19.72 95 HIS H O 1
ATOM 14403 N N . THR H 1 100 ? 156.257 2.220 135.773 1.00 20.83 96 THR H N 1
ATOM 14404 C CA . THR H 1 100 ? 156.353 1.770 134.395 1.00 20.57 96 THR H CA 1
ATOM 14405 C C . THR H 1 100 ? 157.853 1.661 134.130 1.00 21.00 96 THR H C 1
ATOM 14406 O O . THR H 1 100 ? 158.646 2.474 134.637 1.00 20.84 96 THR H O 1
ATOM 14410 N N . ASP H 1 101 ? 158.259 0.648 133.376 1.00 21.98 97 ASP H N 1
ATOM 14411 C CA . ASP H 1 101 ? 159.694 0.382 133.222 1.00 23.20 97 ASP H CA 1
ATOM 14412 C C . ASP H 1 101 ? 160.393 1.439 132.401 1.00 22.93 97 ASP H C 1
ATOM 14413 O O . ASP H 1 101 ? 159.899 1.854 131.348 1.00 23.16 97 ASP H O 1
ATOM 14418 N N . VAL H 1 102 ? 161.540 1.879 132.911 1.00 22.86 98 VAL H N 1
ATOM 14419 C CA . VAL H 1 102 ? 162.476 2.716 132.167 1.00 22.90 98 VAL H CA 1
ATOM 14420 C C . VAL H 1 102 ? 161.782 3.885 131.454 1.00 22.23 98 VAL H C 1
ATOM 14421 O O . VAL H 1 102 ? 161.945 4.068 130.256 1.00 22.16 98 VAL H O 1
ATOM 14425 N N . THR H 1 103 ? 161.039 4.695 132.205 1.00 21.05 99 THR H N 1
ATOM 14426 C CA . THR H 1 103 ? 160.387 5.870 131.648 1.00 20.57 99 THR H CA 1
ATOM 14427 C C . THR H 1 103 ? 161.302 7.084 131.649 1.00 20.80 99 THR H C 1
ATOM 14428 O O . THR H 1 103 ? 160.914 8.137 131.175 1.00 19.78 99 THR H O 1
ATOM 14432 N N . PHE H 1 104 ? 162.519 6.930 132.164 1.00 22.02 100 PHE H N 1
ATOM 14433 C CA . PHE H 1 104 ? 163.499 8.023 132.147 1.00 23.96 100 PHE H CA 1
ATOM 14434 C C . PHE H 1 104 ? 164.278 8.143 130.810 1.00 25.03 100 PHE H C 1
ATOM 14435 O O . PHE H 1 104 ? 165.194 8.937 130.700 1.00 25.42 100 PHE H O 1
ATOM 14443 N N . VAL H 1 105 ? 163.913 7.341 129.815 1.00 25.82 101 VAL H N 1
ATOM 14444 C CA . VAL H 1 105 ? 164.438 7.489 128.479 1.00 27.36 101 VAL H CA 1
ATOM 14445 C C . VAL H 1 105 ? 163.304 7.889 127.556 1.00 27.59 101 VAL H C 1
ATOM 14446 O O . VAL H 1 105 ? 162.141 7.766 127.913 1.00 26.91 101 VAL H O 1
ATOM 14450 N N . ASP H 1 106 ? 163.653 8.354 126.362 1.00 29.33 102 ASP H N 1
ATOM 14451 C CA . ASP H 1 106 ? 162.651 8.669 125.354 1.00 30.52 102 ASP H CA 1
ATOM 14452 C C . ASP H 1 106 ? 161.937 7.420 124.863 1.00 31.03 102 ASP H C 1
ATOM 14453 O O . ASP H 1 106 ? 160.708 7.386 124.808 1.00 31.59 102 ASP H O 1
ATOM 14458 N N . ARG H 1 107 ? 162.714 6.392 124.539 1.00 31.61 103 ARG H N 1
ATOM 14459 C CA . ARG H 1 107 ? 162.185 5.187 123.918 1.00 31.80 103 ARG H CA 1
ATOM 14460 C C . ARG H 1 107 ? 161.759 4.194 125.004 1.00 31.08 103 ARG H C 1
ATOM 14461 O O . ARG H 1 107 ? 162.430 3.191 125.275 1.00 29.86 103 ARG H O 1
ATOM 14469 N N . ILE H 1 108 ? 160.614 4.485 125.623 1.00 30.41 104 ILE H N 1
ATOM 14470 C CA . ILE H 1 108 ? 160.099 3.645 126.690 1.00 28.52 104 ILE H CA 1
ATOM 14471 C C . ILE H 1 108 ? 159.830 2.284 126.090 1.00 28.27 104 ILE H C 1
ATOM 14472 O O . ILE H 1 108 ? 159.117 2.184 125.108 1.00 28.25 104 ILE H O 1
ATOM 14477 N N . PRO H 1 109 ? 160.403 1.230 126.675 1.00 28.81 105 PRO H N 1
ATOM 14478 C CA . PRO H 1 109 ? 160.179 -0.111 126.148 1.00 28.95 105 PRO H CA 1
ATOM 14479 C C . PRO H 1 109 ? 158.699 -0.456 126.079 1.00 28.39 105 PRO H C 1
ATOM 14480 O O . PRO H 1 109 ? 157.941 -0.111 126.975 1.00 28.06 105 PRO H O 1
ATOM 14484 N N . LYS H 1 110 ? 158.291 -1.159 125.037 1.00 28.67 106 LYS H N 1
ATOM 14485 C CA . LYS H 1 110 ? 156.866 -1.389 124.817 1.00 28.94 106 LYS H CA 1
ATOM 14486 C C . LYS H 1 110 ? 156.297 -2.501 125.686 1.00 28.01 106 LYS H C 1
ATOM 14487 O O . LYS H 1 110 ? 155.084 -2.561 125.892 1.00 27.86 106 LYS H O 1
ATOM 14493 N N . ALA H 1 111 ? 157.154 -3.429 126.105 1.00 26.86 107 ALA H N 1
ATOM 14494 C CA . ALA H 1 111 ? 156.687 -4.641 126.758 1.00 26.29 107 ALA H CA 1
ATOM 14495 C C . ALA H 1 111 ? 157.820 -5.381 127.432 1.00 26.17 107 ALA H C 1
ATOM 14496 O O . ALA H 1 111 ? 158.977 -5.192 127.085 1.00 26.21 107 ALA H O 1
ATOM 14498 N N . SER H 1 112 ? 157.459 -6.224 128.395 1.00 24.81 108 SER H N 1
ATOM 14499 C CA . SER H 1 112 ? 158.402 -7.107 129.026 1.00 23.79 108 SER H CA 1
ATOM 14500 C C . SER H 1 112 ? 157.810 -8.521 129.159 1.00 23.14 108 SER H C 1
ATOM 14501 O O . SER H 1 112 ? 156.603 -8.688 129.241 1.00 22.06 108 SER H O 1
ATOM 14504 N N . LEU H 1 113 ? 158.696 -9.517 129.115 1.00 22.51 109 LEU H N 1
ATOM 14505 C CA . LEU H 1 113 ? 158.371 -10.899 129.357 1.00 21.83 109 LEU H CA 1
ATOM 14506 C C . LEU H 1 113 ? 159.109 -11.323 130.613 1.00 21.64 109 LEU H C 1
ATOM 14507 O O . LEU H 1 113 ? 160.314 -11.137 130.708 1.00 21.04 109 LEU H O 1
ATOM 14512 N N . LEU H 1 114 ? 158.388 -11.916 131.557 1.00 21.35 110 LEU H N 1
ATOM 14513 C CA . LEU H 1 114 ? 158.966 -12.298 132.813 1.00 21.35 110 LEU H CA 1
ATOM 14514 C C . LEU H 1 114 ? 158.616 -13.746 133.122 1.00 21.72 110 LEU H C 1
ATOM 14515 O O . LEU H 1 114 ? 157.457 -14.114 133.183 1.00 21.03 110 LEU H O 1
ATOM 14520 N N . ARG H 1 115 ? 159.648 -14.558 133.324 1.00 22.77 111 ARG H N 1
ATOM 14521 C CA . ARG H 1 115 ? 159.501 -15.991 133.513 1.00 23.41 111 ARG H CA 1
ATOM 14522 C C . ARG H 1 115 ? 159.964 -16.383 134.892 1.00 23.85 111 ARG H C 1
ATOM 14523 O O . ARG H 1 115 ? 161.041 -15.959 135.343 1.00 25.08 111 ARG H O 1
ATOM 14531 N N . ALA H 1 116 ? 159.178 -17.214 135.562 1.00 23.71 112 ALA H N 1
ATOM 14532 C CA . ALA H 1 116 ? 159.556 -17.715 136.882 1.00 23.23 112 ALA H CA 1
ATOM 14533 C C . ALA H 1 116 ? 160.691 -18.727 136.779 1.00 23.39 112 ALA H C 1
ATOM 14534 O O . ALA H 1 116 ? 160.634 -19.640 135.964 1.00 23.52 112 ALA H O 1
ATOM 14536 N N . VAL H 1 117 ? 161.702 -18.575 137.633 1.00 23.64 113 VAL H N 1
ATOM 14537 C CA . VAL H 1 117 ? 162.813 -19.519 137.725 1.00 23.78 113 VAL H CA 1
ATOM 14538 C C . VAL H 1 117 ? 162.845 -20.154 139.116 1.00 23.29 113 VAL H C 1
ATOM 14539 O O . VAL H 1 117 ? 162.829 -21.378 139.236 1.00 24.04 113 VAL H O 1
ATOM 14543 N N . THR H 1 118 ? 162.927 -19.328 140.163 1.00 21.97 114 THR H N 1
ATOM 14544 C CA . THR H 1 118 ? 162.998 -19.818 141.541 1.00 20.98 114 THR H CA 1
ATOM 14545 C C . THR H 1 118 ? 162.072 -19.003 142.440 1.00 19.82 114 THR H C 1
ATOM 14546 O O . THR H 1 118 ? 162.201 -17.792 142.543 1.00 18.74 114 THR H O 1
ATOM 14550 N N . LEU H 1 119 ? 161.137 -19.684 143.089 1.00 19.33 115 LEU H N 1
ATOM 14551 C CA . LEU H 1 119 ? 160.077 -18.999 143.814 1.00 19.12 115 LEU H CA 1
ATOM 14552 C C . LEU H 1 119 ? 160.097 -19.297 145.291 1.00 19.73 115 LEU H C 1
ATOM 14553 O O . LEU H 1 119 ? 160.412 -20.425 145.700 1.00 20.88 115 LEU H O 1
ATOM 14558 N N . PRO H 1 120 ? 159.742 -18.291 146.109 1.00 19.54 116 PRO H N 1
ATOM 14559 C CA . PRO H 1 120 ? 159.607 -18.509 147.541 1.00 19.62 116 PRO H CA 1
ATOM 14560 C C . PRO H 1 120 ? 158.378 -19.340 147.841 1.00 19.05 116 PRO H C 1
ATOM 14561 O O . PRO H 1 120 ? 157.460 -19.401 147.029 1.00 18.64 116 PRO H O 1
ATOM 14565 N N . SER H 1 121 ? 158.369 -19.995 148.993 1.00 19.25 117 SER H N 1
ATOM 14566 C CA . SER H 1 121 ? 157.260 -20.868 149.362 1.00 18.79 117 SER H CA 1
ATOM 14567 C C . SER H 1 121 ? 155.992 -20.066 149.633 1.00 18.45 117 SER H C 1
ATOM 14568 O O . SER H 1 121 ? 154.896 -20.612 149.557 1.00 18.82 117 SER H O 1
ATOM 14571 N N . TYR H 1 122 ? 156.135 -18.805 150.009 1.00 17.96 118 TYR H N 1
ATOM 14572 C CA . TYR H 1 122 ? 154.989 -17.933 150.136 1.00 17.69 118 TYR H CA 1
ATOM 14573 C C . TYR H 1 122 ? 155.288 -16.537 149.580 1.00 17.29 118 TYR H C 1
ATOM 14574 O O . TYR H 1 122 ? 156.438 -16.142 149.474 1.00 17.41 118 TYR H O 1
ATOM 14583 N N . GLY H 1 123 ? 154.232 -15.791 149.281 1.00 16.76 119 GLY H N 1
ATOM 14584 C CA . GLY H 1 123 ? 154.355 -14.416 148.837 1.00 16.39 119 GLY H CA 1
ATOM 14585 C C . GLY H 1 123 ? 155.011 -14.313 147.465 1.00 16.26 119 GLY H C 1
ATOM 14586 O O . GLY H 1 123 ? 155.076 -15.296 146.714 1.00 15.82 119 GLY H O 1
ATOM 14587 N N . GLY H 1 124 ? 155.515 -13.113 147.164 1.00 15.94 120 GLY H N 1
ATOM 14588 C CA . GLY H 1 124 ? 156.213 -12.848 145.915 1.00 15.85 120 GLY H CA 1
ATOM 14589 C C . GLY H 1 124 ? 155.279 -12.582 144.740 1.00 15.47 120 GLY H C 1
ATOM 14590 O O . GLY H 1 124 ? 155.629 -12.864 143.599 1.00 15.31 120 GLY H O 1
ATOM 14591 N N . THR H 1 125 ? 154.092 -12.041 145.031 1.00 15.17 121 THR H N 1
ATOM 14592 C CA . THR H 1 125 ? 153.148 -11.702 143.996 1.00 14.79 121 THR H CA 1
ATOM 14593 C C . THR H 1 125 ? 153.627 -10.461 143.280 1.00 14.51 121 THR H C 1
ATOM 14594 O O . THR H 1 125 ? 154.393 -9.674 143.824 1.00 14.26 121 THR H O 1
ATOM 14598 N N . THR H 1 126 ? 153.151 -10.306 142.050 1.00 14.38 122 THR H N 1
ATOM 14599 C CA . THR H 1 126 ? 153.324 -9.090 141.285 1.00 14.42 122 THR H CA 1
ATOM 14600 C C . THR H 1 126 ? 151.937 -8.548 140.940 1.00 14.51 122 THR H C 1
ATOM 14601 O O . THR H 1 126 ? 151.019 -9.318 140.645 1.00 14.27 122 THR H O 1
ATOM 14605 N N . ALA H 1 127 ? 151.795 -7.227 140.971 1.00 14.68 123 ALA H N 1
ATOM 14606 C CA . ALA H 1 127 ? 150.556 -6.578 140.557 1.00 15.00 123 ALA H CA 1
ATOM 14607 C C . ALA H 1 127 ? 150.774 -5.678 139.344 1.00 15.30 123 ALA H C 1
ATOM 14608 O O . ALA H 1 127 ? 151.844 -5.070 139.184 1.00 15.19 123 ALA H O 1
ATOM 14610 N N . TRP H 1 128 ? 149.739 -5.572 138.523 1.00 15.66 124 TRP H N 1
ATOM 14611 C CA . TRP H 1 128 ? 149.744 -4.680 137.375 1.00 16.43 124 TRP H CA 1
ATOM 14612 C C . TRP H 1 128 ? 148.516 -3.773 137.427 1.00 17.12 124 TRP H C 1
ATOM 14613 O O . TRP H 1 128 ? 147.457 -4.192 137.902 1.00 17.48 124 TRP H O 1
ATOM 14624 N N . ALA H 1 129 ? 148.664 -2.543 136.941 1.00 17.04 125 ALA H N 1
ATOM 14625 C CA . ALA H 1 129 ? 147.549 -1.609 136.860 1.00 17.44 125 ALA H CA 1
ATOM 14626 C C . ALA H 1 129 ? 147.391 -1.132 135.425 1.00 17.94 125 ALA H C 1
ATOM 14627 O O . ALA H 1 129 ? 148.396 -0.935 134.734 1.00 18.40 125 ALA H O 1
ATOM 14629 N N . SER H 1 130 ? 146.151 -0.915 134.998 1.00 18.03 126 SER H N 1
ATOM 14630 C CA . SER H 1 130 ? 145.890 -0.408 133.655 1.00 18.82 126 SER H CA 1
ATOM 14631 C C . SER H 1 130 ? 145.836 1.110 133.601 1.00 19.16 126 SER H C 1
ATOM 14632 O O . SER H 1 130 ? 144.907 1.707 134.135 1.00 18.70 126 SER H O 1
ATOM 14635 N N . THR H 1 131 ? 146.823 1.718 132.939 1.00 19.75 127 THR H N 1
ATOM 14636 C CA . THR H 1 131 ? 146.847 3.164 132.767 1.00 20.59 127 THR H CA 1
ATOM 14637 C C . THR H 1 131 ? 145.906 3.614 131.638 1.00 22.18 127 THR H C 1
ATOM 14638 O O . THR H 1 131 ? 145.686 4.809 131.437 1.00 23.02 127 THR H O 1
ATOM 14642 N N . GLU H 1 132 ? 145.354 2.659 130.910 1.00 23.16 128 GLU H N 1
ATOM 14643 C CA . GLU H 1 132 ? 144.313 2.945 129.949 1.00 24.89 128 GLU H CA 1
ATOM 14644 C C . GLU H 1 132 ? 142.971 3.101 130.645 1.00 24.30 128 GLU H C 1
ATOM 14645 O O . GLU H 1 132 ? 142.285 4.113 130.467 1.00 24.68 128 GLU H O 1
ATOM 14651 N N . ALA H 1 133 ? 142.593 2.095 131.431 1.00 22.99 129 ALA H N 1
ATOM 14652 C CA . ALA H 1 133 ? 141.327 2.137 132.151 1.00 22.48 129 ALA H CA 1
ATOM 14653 C C . ALA H 1 133 ? 141.271 3.364 133.070 1.00 22.16 129 ALA H C 1
ATOM 14654 O O . ALA H 1 133 ? 140.241 4.049 133.136 1.00 23.04 129 ALA H O 1
ATOM 14656 N N . ALA H 1 134 ? 142.377 3.649 133.757 1.00 20.88 130 ALA H N 1
ATOM 14657 C CA . ALA H 1 134 ? 142.444 4.803 134.647 1.00 20.55 130 ALA H CA 1
ATOM 14658 C C . ALA H 1 134 ? 142.134 6.111 133.918 1.00 20.88 130 ALA H C 1
ATOM 14659 O O . ALA H 1 134 ? 141.448 6.962 134.455 1.00 20.36 130 ALA H O 1
ATOM 14661 N N . TYR H 1 135 ? 142.631 6.255 132.689 1.00 21.94 131 TYR H N 1
ATOM 14662 C CA . TYR H 1 135 ? 142.327 7.432 131.884 1.00 22.97 131 TYR H CA 1
ATOM 14663 C C . TYR H 1 135 ? 140.851 7.492 131.520 1.00 25.24 131 TYR H C 1
ATOM 14664 O O . TYR H 1 135 ? 140.221 8.529 131.671 1.00 26.01 131 TYR H O 1
ATOM 14673 N N . GLN H 1 136 ? 140.298 6.388 131.033 1.00 27.24 132 GLN H N 1
ATOM 14674 C CA . GLN H 1 136 ? 138.903 6.371 130.597 1.00 29.89 132 GLN H CA 1
ATOM 14675 C C . GLN H 1 136 ? 137.988 6.731 131.800 1.00 29.65 132 GLN H C 1
ATOM 14676 O O . GLN H 1 136 ? 136.995 7.434 131.645 1.00 29.27 132 GLN H O 1
ATOM 14682 N N . GLN H 1 137 ? 138.385 6.323 133.006 1.00 29.23 133 GLN H N 1
ATOM 14683 C CA . GLN H 1 137 ? 137.607 6.567 134.215 1.00 29.03 133 GLN H CA 1
ATOM 14684 C C . GLN H 1 137 ? 137.692 8.007 134.718 1.00 27.58 133 GLN H C 1
ATOM 14685 O O . GLN H 1 137 ? 136.941 8.399 135.606 1.00 25.38 133 GLN H O 1
ATOM 14691 N N . LEU H 1 138 ? 138.602 8.796 134.164 1.00 27.28 134 LEU H N 1
ATOM 14692 C CA . LEU H 1 138 ? 138.730 10.182 134.618 1.00 27.91 134 LEU H CA 1
ATOM 14693 C C . LEU H 1 138 ? 137.515 11.011 134.221 1.00 28.00 134 LEU H C 1
ATOM 14694 O O . LEU H 1 138 ? 137.084 10.967 133.073 1.00 28.89 134 LEU H O 1
ATOM 14699 N N . PRO H 1 139 ? 136.962 11.782 135.170 1.00 27.45 135 PRO H N 1
ATOM 14700 C CA . PRO H 1 139 ? 136.002 12.798 134.758 1.00 27.80 135 PRO H CA 1
ATOM 14701 C C . PRO H 1 139 ? 136.638 13.865 133.859 1.00 27.07 135 PRO H C 1
ATOM 14702 O O . PRO H 1 139 ? 137.838 14.141 133.971 1.00 26.07 135 PRO H O 1
ATOM 14706 N N . ALA H 1 140 ? 135.825 14.439 132.976 1.00 27.62 136 ALA H N 1
ATOM 14707 C CA . ALA H 1 140 ? 136.303 15.304 131.880 1.00 28.39 136 ALA H CA 1
ATOM 14708 C C . ALA H 1 140 ? 137.335 16.389 132.263 1.00 28.33 136 ALA H C 1
ATOM 14709 O O . ALA H 1 140 ? 138.347 16.552 131.571 1.00 27.57 136 ALA H O 1
ATOM 14711 N N . PRO H 1 141 ? 137.090 17.131 133.361 1.00 28.61 137 PRO H N 1
ATOM 14712 C CA . PRO H 1 141 ? 138.083 18.127 133.758 1.00 28.67 137 PRO H CA 1
ATOM 14713 C C . PRO H 1 141 ? 139.471 17.545 134.058 1.00 27.90 137 PRO H C 1
ATOM 14714 O O . PRO H 1 141 ? 140.485 18.175 133.726 1.00 28.08 137 PRO H O 1
ATOM 14718 N N . LEU H 1 142 ? 139.510 16.369 134.686 1.00 27.69 138 LEU H N 1
ATOM 14719 C CA . LEU H 1 142 ? 140.776 15.708 135.010 1.00 27.40 138 LEU H CA 1
ATOM 14720 C C . LEU H 1 142 ? 141.432 15.071 133.790 1.00 27.24 138 LEU H C 1
ATOM 14721 O O . LEU H 1 142 ? 142.659 15.021 133.721 1.00 26.37 138 LEU H O 1
ATOM 14726 N N . ARG H 1 143 ? 140.629 14.594 132.837 1.00 27.72 139 ARG H N 1
ATOM 14727 C CA . ARG H 1 143 ? 141.159 14.130 131.555 1.00 27.74 139 ARG H CA 1
ATOM 14728 C C . ARG H 1 143 ? 141.928 15.241 130.877 1.00 26.81 139 ARG H C 1
ATOM 14729 O O . ARG H 1 143 ? 143.075 15.061 130.468 1.00 26.32 139 ARG H O 1
ATOM 14737 N N . THR H 1 144 ? 141.272 16.390 130.745 1.00 26.66 140 THR H N 1
ATOM 14738 C CA . THR H 1 144 ? 141.850 17.528 130.038 1.00 26.64 140 THR H CA 1
ATOM 14739 C C . THR H 1 144 ? 143.113 18.004 130.738 1.00 25.46 140 THR H C 1
ATOM 14740 O O . THR H 1 144 ? 144.082 18.377 130.085 1.00 25.43 140 THR H O 1
ATOM 14744 N N . LEU H 1 145 ? 143.100 17.976 132.064 1.00 24.71 141 LEU H N 1
ATOM 14745 C CA . LEU H 1 145 ? 144.297 18.299 132.837 1.00 24.42 141 LEU H CA 1
ATOM 14746 C C . LEU H 1 145 ? 145.434 17.358 132.463 1.00 23.57 141 LEU H C 1
ATOM 14747 O O . LEU H 1 145 ? 146.528 17.796 132.126 1.00 22.53 141 LEU H O 1
ATOM 14752 N N . ALA H 1 146 ? 145.151 16.062 132.516 1.00 22.95 142 ALA H N 1
ATOM 14753 C CA . ALA H 1 146 ? 146.138 15.054 132.183 1.00 22.46 142 ALA H CA 1
ATOM 14754 C C . ALA H 1 146 ? 146.615 15.235 130.773 1.00 22.84 142 ALA H C 1
ATOM 14755 O O . ALA H 1 146 ? 147.808 15.106 130.512 1.00 22.19 142 ALA H O 1
ATOM 14757 N N . ASP H 1 147 ? 145.685 15.556 129.862 1.00 24.22 143 ASP H N 1
ATOM 14758 C CA . ASP H 1 147 ? 146.011 15.798 128.443 1.00 25.03 143 ASP H CA 1
ATOM 14759 C C . ASP H 1 147 ? 147.042 16.933 128.271 1.00 25.25 143 ASP H C 1
ATOM 14760 O O . ASP H 1 147 ? 147.843 16.900 127.331 1.00 25.34 143 ASP H O 1
ATOM 14765 N N . ASN H 1 148 ? 147.026 17.910 129.180 1.00 24.40 144 ASN H N 1
ATOM 14766 C CA . ASN H 1 148 ? 147.874 19.091 129.060 1.00 24.64 144 ASN H CA 1
ATOM 14767 C C . ASN H 1 148 ? 149.098 19.113 129.966 1.00 24.20 144 ASN H C 1
ATOM 14768 O O . ASN H 1 148 ? 149.840 20.095 129.978 1.00 24.43 144 ASN H O 1
ATOM 14773 N N . LEU H 1 149 ? 149.302 18.055 130.741 1.00 24.39 145 LEU H N 1
ATOM 14774 C CA . LEU H 1 149 ? 150.421 17.999 131.687 1.00 23.98 145 LEU H CA 1
ATOM 14775 C C . LEU H 1 149 ? 151.600 17.233 131.115 1.00 23.93 145 LEU H C 1
ATOM 14776 O O . LEU H 1 149 ? 151.427 16.248 130.415 1.00 22.74 145 LEU H O 1
ATOM 14781 N N . TRP H 1 150 ? 152.791 17.703 131.459 1.00 24.24 146 TRP H N 1
ATOM 14782 C CA . TRP H 1 150 ? 154.024 17.030 131.140 1.00 24.52 146 TRP H CA 1
ATOM 14783 C C . TRP H 1 150 ? 154.793 16.766 132.431 1.00 24.30 146 TRP H C 1
ATOM 14784 O O . TRP H 1 150 ? 154.678 17.515 133.406 1.00 23.82 146 TRP H O 1
ATOM 14795 N N . ALA H 1 151 ? 155.559 15.687 132.439 1.00 24.46 147 ALA H N 1
ATOM 14796 C CA . ALA H 1 151 ? 156.275 15.281 133.632 1.00 25.48 147 ALA H CA 1
ATOM 14797 C C . ALA H 1 151 ? 157.747 15.072 133.331 1.00 26.88 147 ALA H C 1
ATOM 14798 O O . ALA H 1 151 ? 158.113 14.553 132.284 1.00 27.06 147 ALA H O 1
ATOM 14800 N N . VAL H 1 152 ? 158.586 15.482 134.277 1.00 28.30 148 VAL H N 1
ATOM 14801 C CA . VAL H 1 152 ? 160.012 15.212 134.223 1.00 29.05 148 VAL H CA 1
ATOM 14802 C C . VAL H 1 152 ? 160.220 13.844 134.846 1.00 28.65 148 VAL H C 1
ATOM 14803 O O . VAL H 1 152 ? 159.829 13.625 136.004 1.00 28.74 148 VAL H O 1
ATOM 14807 N N . HIS H 1 153 ? 160.797 12.920 134.074 1.00 28.02 149 HIS H N 1
ATOM 14808 C CA . HIS H 1 153 ? 161.193 11.609 134.574 1.00 27.34 149 HIS H CA 1
ATOM 14809 C C . HIS H 1 153 ? 162.700 11.563 134.626 1.00 27.76 149 HIS H C 1
ATOM 14810 O O . HIS H 1 153 ? 163.360 12.026 133.702 1.00 29.27 149 HIS H O 1
ATOM 14817 N N . THR H 1 154 ? 163.253 11.004 135.699 1.00 28.27 150 THR H N 1
ATOM 14818 C CA . THR H 1 154 ? 164.695 10.768 135.805 1.00 28.85 150 THR H CA 1
ATOM 14819 C C . THR H 1 154 ? 164.980 9.436 136.469 1.00 29.58 150 THR H C 1
ATOM 14820 O O . THR H 1 154 ? 164.096 8.829 137.073 1.00 29.57 150 THR H O 1
ATOM 14824 N N . ASN H 1 155 ? 166.228 8.994 136.373 1.00 32.07 151 ASN H N 1
ATOM 14825 C CA . ASN H 1 155 ? 166.675 7.792 137.072 1.00 34.57 151 ASN H CA 1
ATOM 14826 C C . ASN H 1 155 ? 167.308 8.087 138.438 1.00 38.21 151 ASN H C 1
ATOM 14827 O O . ASN H 1 155 ? 167.679 7.158 139.134 1.00 40.10 151 ASN H O 1
ATOM 14832 N N . ARG H 1 156 ? 167.467 9.364 138.804 1.00 42.23 152 ARG H N 1
ATOM 14833 C CA . ARG H 1 156 ? 168.129 9.752 140.071 1.00 45.55 152 ARG H CA 1
ATOM 14834 C C . ARG H 1 156 ? 167.122 10.219 141.121 1.00 47.53 152 ARG H C 1
ATOM 14835 O O . ARG H 1 156 ? 166.381 9.397 141.680 1.00 52.58 152 ARG H O 1
ATOM 14837 N N . ASP H 1 178 ? 175.720 7.695 134.858 1.00 48.53 174 ASP H N 1
ATOM 14838 C CA . ASP H 1 178 ? 174.734 7.677 133.782 1.00 49.26 174 ASP H CA 1
ATOM 14839 C C . ASP H 1 178 ? 173.431 8.338 134.242 1.00 47.34 174 ASP H C 1
ATOM 14840 O O . ASP H 1 178 ? 172.557 7.679 134.809 1.00 46.04 174 ASP H O 1
ATOM 14842 N N . TYR H 1 179 ? 173.331 9.652 134.044 1.00 45.44 175 TYR H N 1
ATOM 14843 C CA . TYR H 1 179 ? 172.133 10.416 134.415 1.00 42.50 175 TYR H CA 1
ATOM 14844 C C . TYR H 1 179 ? 171.189 10.538 133.234 1.00 41.20 175 TYR H C 1
ATOM 14845 O O . TYR H 1 179 ? 171.612 10.871 132.130 1.00 40.74 175 TYR H O 1
ATOM 14854 N N . TYR H 1 180 ? 169.913 10.271 133.476 1.00 39.63 176 TYR H N 1
ATOM 14855 C CA . TYR H 1 180 ? 168.889 10.381 132.447 1.00 39.36 176 TYR H CA 1
ATOM 14856 C C . TYR H 1 180 ? 167.785 11.309 132.909 1.00 37.78 176 TYR H C 1
ATOM 14857 O O . TYR H 1 180 ? 167.355 11.235 134.064 1.00 38.39 176 TYR H O 1
ATOM 14866 N N . GLU H 1 181 ? 167.337 12.187 132.017 1.00 35.83 177 GLU H N 1
ATOM 14867 C CA . GLU H 1 181 ? 166.221 13.085 132.313 1.00 34.71 177 GLU H CA 1
ATOM 14868 C C . GLU H 1 181 ? 165.453 13.331 131.046 1.00 34.66 177 GLU H C 1
ATOM 14869 O O . GLU H 1 181 ? 166.048 13.705 130.022 1.00 37.21 177 GLU H O 1
ATOM 14875 N N . VAL H 1 182 ? 164.143 13.111 131.102 1.00 32.07 178 VAL H N 1
ATOM 14876 C CA . VAL H 1 182 ? 163.288 13.279 129.938 1.00 31.61 178 VAL H CA 1
ATOM 14877 C C . VAL H 1 182 ? 161.952 13.856 130.357 1.00 30.35 178 VAL H C 1
ATOM 14878 O O . VAL H 1 182 ? 161.428 13.520 131.414 1.00 30.76 178 VAL H O 1
ATOM 14882 N N . GLU H 1 183 ? 161.400 14.723 129.515 1.00 30.32 179 GLU H N 1
ATOM 14883 C CA . GLU H 1 183 ? 160.054 15.245 129.726 1.00 29.47 179 GLU H CA 1
ATOM 14884 C C . GLU H 1 183 ? 159.089 14.482 128.848 1.00 28.20 179 GLU H C 1
ATOM 14885 O O . GLU H 1 183 ? 159.207 14.521 127.611 1.00 28.89 179 GLU H O 1
ATOM 14891 N N . HIS H 1 184 ? 158.157 13.777 129.486 1.00 26.37 180 HIS H N 1
ATOM 14892 C CA . HIS H 1 184 ? 157.128 12.975 128.791 1.00 25.99 180 HIS H CA 1
ATOM 14893 C C . HIS H 1 184 ? 155.771 13.586 129.016 1.00 25.06 180 HIS H C 1
ATOM 14894 O O . HIS H 1 184 ? 155.520 14.122 130.081 1.00 24.73 180 HIS H O 1
ATOM 14901 N N . PRO H 1 185 ? 154.861 13.456 128.043 1.00 25.00 181 PRO H N 1
ATOM 14902 C CA . PRO H 1 185 ? 153.495 13.837 128.356 1.00 24.29 181 PRO H CA 1
ATOM 14903 C C . PRO H 1 185 ? 152.888 12.883 129.387 1.00 23.42 181 PRO H C 1
ATOM 14904 O O . PRO H 1 185 ? 153.239 11.710 129.429 1.00 22.82 181 PRO H O 1
ATOM 14908 N N . VAL H 1 186 ? 152.014 13.408 130.234 1.00 23.19 182 VAL H N 1
ATOM 14909 C CA . VAL H 1 186 ? 151.282 12.605 131.209 1.00 22.66 182 VAL H CA 1
ATOM 14910 C C . VAL H 1 186 ? 150.268 11.694 130.518 1.00 22.98 182 VAL H C 1
ATOM 14911 O O . VAL H 1 186 ? 149.914 10.639 131.057 1.00 22.54 182 VAL H O 1
ATOM 14915 N N . VAL H 1 187 ? 149.801 12.113 129.346 1.00 23.27 183 VAL H N 1
ATOM 14916 C CA . VAL H 1 187 ? 148.941 11.279 128.529 1.00 24.08 183 VAL H CA 1
ATOM 14917 C C . VAL H 1 187 ? 149.591 11.069 127.177 1.00 25.16 183 VAL H C 1
ATOM 14918 O O . VAL H 1 187 ? 149.968 12.026 126.505 1.00 26.61 183 VAL H O 1
ATOM 14922 N N . ARG H 1 188 ? 149.766 9.809 126.800 1.00 25.99 184 ARG H N 1
ATOM 14923 C CA . ARG H 1 188 ? 150.319 9.459 125.496 1.00 27.10 184 ARG H CA 1
ATOM 14924 C C . ARG H 1 188 ? 149.271 8.700 124.721 1.00 27.66 184 ARG H C 1
ATOM 14925 O O . ARG H 1 188 ? 148.401 8.056 125.309 1.00 28.36 184 ARG H O 1
ATOM 14933 N N . VAL H 1 189 ? 149.348 8.793 123.403 1.00 28.75 185 VAL H N 1
ATOM 14934 C CA . VAL H 1 189 ? 148.436 8.073 122.528 1.00 29.56 185 VAL H CA 1
ATOM 14935 C C . VAL H 1 189 ? 149.141 6.785 122.130 1.00 29.40 185 VAL H C 1
ATOM 14936 O O . VAL H 1 189 ? 150.230 6.809 121.563 1.00 28.64 185 VAL H O 1
ATOM 14940 N N . HIS H 1 190 ? 148.519 5.665 122.476 1.00 29.56 186 HIS H N 1
ATOM 14941 C CA . HIS H 1 190 ? 149.112 4.359 122.269 1.00 30.03 186 HIS H CA 1
ATOM 14942 C C . HIS H 1 190 ? 149.241 4.114 120.763 1.00 30.64 186 HIS H C 1
ATOM 14943 O O . HIS H 1 190 ? 148.248 4.185 120.045 1.00 30.46 186 HIS H O 1
ATOM 14950 N N . PRO H 1 191 ? 150.473 3.846 120.285 1.00 31.36 187 PRO H N 1
ATOM 14951 C CA . PRO H 1 191 ? 150.745 3.760 118.840 1.00 31.92 187 PRO H CA 1
ATOM 14952 C C . PRO H 1 191 ? 150.075 2.584 118.117 1.00 32.57 187 PRO H C 1
ATOM 14953 O O . PRO H 1 191 ? 149.840 2.686 116.921 1.00 34.97 187 PRO H O 1
ATOM 14957 N N . GLU H 1 192 ? 149.805 1.482 118.817 1.00 31.80 188 GLU H N 1
ATOM 14958 C CA . GLU H 1 192 ? 149.088 0.341 118.241 1.00 32.05 188 GLU H CA 1
ATOM 14959 C C . GLU H 1 192 ? 147.577 0.376 118.443 1.00 32.39 188 GLU H C 1
ATOM 14960 O O . GLU H 1 192 ? 146.841 -0.037 117.556 1.00 33.11 188 GLU H O 1
ATOM 14966 N N . THR H 1 193 ? 147.101 0.807 119.610 1.00 32.72 189 THR H N 1
ATOM 14967 C CA . THR H 1 193 ? 145.651 0.767 119.902 1.00 32.64 189 THR H CA 1
ATOM 14968 C C . THR H 1 193 ? 144.958 2.081 119.634 1.00 32.42 189 THR H C 1
ATOM 14969 O O . THR H 1 193 ? 143.734 2.114 119.505 1.00 32.44 189 THR H O 1
ATOM 14973 N N . GLY H 1 194 ? 145.726 3.169 119.590 1.00 32.57 190 GLY H N 1
ATOM 14974 C CA . GLY H 1 194 ? 145.151 4.509 119.507 1.00 33.05 190 GLY H CA 1
ATOM 14975 C C . GLY H 1 194 ? 144.546 5.015 120.812 1.00 33.63 190 GLY H C 1
ATOM 14976 O O . GLY H 1 194 ? 144.087 6.156 120.870 1.00 35.14 190 GLY H O 1
ATOM 14977 N N . GLU H 1 195 ? 144.529 4.183 121.855 1.00 32.80 191 GLU H N 1
ATOM 14978 C CA . GLU H 1 195 ? 143.895 4.549 123.118 1.00 33.01 191 GLU H CA 1
ATOM 14979 C C . GLU H 1 195 ? 144.789 5.514 123.889 1.00 32.25 191 GLU H C 1
ATOM 14980 O O . GLU H 1 195 ? 146.014 5.418 123.830 1.00 32.95 191 GLU H O 1
ATOM 14986 N N . ARG H 1 196 ? 144.176 6.458 124.593 1.00 31.54 192 ARG H N 1
ATOM 14987 C CA . ARG H 1 196 ? 144.940 7.347 125.458 1.00 31.27 192 ARG H CA 1
ATOM 14988 C C . ARG H 1 196 ? 145.232 6.633 126.770 1.00 29.23 192 ARG H C 1
ATOM 14989 O O . ARG H 1 196 ? 144.371 5.960 127.333 1.00 28.64 192 ARG H O 1
ATOM 14997 N N . VAL H 1 197 ? 146.463 6.772 127.231 1.00 27.26 193 VAL H N 1
ATOM 14998 C CA . VAL H 1 197 ? 146.919 6.098 128.439 1.00 25.32 193 VAL H CA 1
ATOM 14999 C C . VAL H 1 197 ? 147.770 7.036 129.279 1.00 23.92 193 VAL H C 1
ATOM 15000 O O . VAL H 1 197 ? 148.447 7.927 128.748 1.00 22.55 193 VAL H O 1
ATOM 15004 N N . LEU H 1 198 ? 147.703 6.861 130.596 1.00 22.37 194 LEU H N 1
ATOM 15005 C CA . LEU H 1 198 ? 148.501 7.684 131.499 1.00 20.96 194 LEU H CA 1
ATOM 15006 C C . LEU H 1 198 ? 149.944 7.196 131.500 1.00 20.58 194 LEU H C 1
ATOM 15007 O O . LEU H 1 198 ? 150.214 6.005 131.331 1.00 21.93 194 LEU H O 1
ATOM 15012 N N . LEU H 1 199 ? 150.869 8.126 131.651 1.00 19.83 195 LEU H N 1
ATOM 15013 C CA . LEU H 1 199 ? 152.282 7.804 131.752 1.00 19.44 195 LEU H CA 1
ATOM 15014 C C . LEU H 1 199 ? 152.849 8.519 132.988 1.00 19.47 195 LEU H C 1
ATOM 15015 O O . LEU H 1 199 ? 153.114 9.721 132.946 1.00 18.81 195 LEU H O 1
ATOM 15020 N N . LEU H 1 200 ? 152.948 7.785 134.096 1.00 19.87 196 LEU H N 1
ATOM 15021 C CA . LEU H 1 200 ? 153.421 8.333 135.369 1.00 20.65 196 LEU H CA 1
ATOM 15022 C C . LEU H 1 200 ? 154.369 7.339 136.040 1.00 20.41 196 LEU H C 1
ATOM 15023 O O . LEU H 1 200 ? 155.341 6.956 135.421 1.00 20.68 196 LEU H O 1
ATOM 15028 N N . GLY H 1 201 ? 154.103 6.929 137.284 1.00 20.28 197 GLY H N 1
ATOM 15029 C CA . GLY H 1 201 ? 154.969 5.984 137.987 1.00 20.28 197 GLY H CA 1
ATOM 15030 C C . GLY H 1 201 ? 156.122 6.666 138.689 1.00 20.88 197 GLY H C 1
ATOM 15031 O O . GLY H 1 201 ? 156.279 7.881 138.609 1.00 21.01 197 GLY H O 1
ATOM 15032 N N . HIS H 1 202 ? 156.947 5.877 139.360 1.00 22.19 198 HIS H N 1
ATOM 15033 C CA . HIS H 1 202 ? 157.876 6.429 140.333 1.00 23.62 198 HIS H CA 1
ATOM 15034 C C . HIS H 1 202 ? 159.118 7.121 139.792 1.00 22.87 198 HIS H C 1
ATOM 15035 O O . HIS H 1 202 ? 159.899 7.614 140.581 1.00 22.36 198 HIS H O 1
ATOM 15042 N N . PHE H 1 203 ? 159.316 7.154 138.478 1.00 22.68 199 PHE H N 1
ATOM 15043 C CA . PHE H 1 203 ? 160.444 7.913 137.929 1.00 22.64 199 PHE H CA 1
ATOM 15044 C C . PHE H 1 203 ? 160.113 9.391 137.741 1.00 21.63 199 PHE H C 1
ATOM 15045 O O . PHE H 1 203 ? 160.970 10.174 137.389 1.00 21.25 199 PHE H O 1
ATOM 15053 N N . VAL H 1 204 ? 158.861 9.762 137.992 1.00 21.21 200 VAL H N 1
ATOM 15054 C CA . VAL H 1 204 ? 158.415 11.148 137.888 1.00 20.77 200 VAL H CA 1
ATOM 15055 C C . VAL H 1 204 ? 158.998 11.958 139.034 1.00 20.87 200 VAL H C 1
ATOM 15056 O O . VAL H 1 204 ? 158.767 11.634 140.185 1.00 20.62 200 VAL H O 1
ATOM 15060 N N . LYS H 1 205 ? 159.753 13.006 138.704 1.00 21.64 201 LYS H N 1
ATOM 15061 C CA . LYS H 1 205 ? 160.266 13.925 139.698 1.00 22.48 201 LYS H CA 1
ATOM 15062 C C . LYS H 1 205 ? 159.314 15.099 139.919 1.00 22.75 201 LYS H C 1
ATOM 15063 O O . LYS H 1 205 ? 159.216 15.626 141.037 1.00 23.24 201 LYS H O 1
ATOM 15065 N N . SER H 1 206 ? 158.633 15.530 138.862 1.00 23.24 202 SER H N 1
ATOM 15066 C CA . SER H 1 206 ? 157.799 16.734 138.916 1.00 24.05 202 SER H CA 1
ATOM 15067 C C . SER H 1 206 ? 156.960 16.917 137.665 1.00 24.44 202 SER H C 1
ATOM 15068 O O . SER H 1 206 ? 157.181 16.257 136.657 1.00 24.68 202 SER H O 1
ATOM 15071 N N . PHE H 1 207 ? 156.007 17.837 137.737 1.00 25.29 203 PHE H N 1
ATOM 15072 C CA . PHE H 1 207 ? 155.223 18.211 136.563 1.00 25.59 203 PHE H CA 1
ATOM 15073 C C . PHE H 1 207 ? 155.689 19.576 136.088 1.00 24.98 203 PHE H C 1
ATOM 15074 O O . PHE H 1 207 ? 155.816 20.510 136.873 1.00 23.30 203 PHE H O 1
ATOM 15082 N N . VAL H 1 208 ? 155.937 19.672 134.785 1.00 26.11 204 VAL H N 1
ATOM 15083 C CA . VAL H 1 208 ? 156.510 20.869 134.173 1.00 26.89 204 VAL H CA 1
ATOM 15084 C C . VAL H 1 208 ? 155.645 22.104 134.437 1.00 26.84 204 VAL H C 1
ATOM 15085 O O . VAL H 1 208 ? 154.442 22.095 134.191 1.00 27.20 204 VAL H O 1
ATOM 15089 N N . GLY H 1 209 ? 156.270 23.149 134.965 1.00 27.27 205 GLY H N 1
ATOM 15090 C CA . GLY H 1 209 ? 155.598 24.427 135.194 1.00 27.49 205 GLY H CA 1
ATOM 15091 C C . GLY H 1 209 ? 154.851 24.572 136.507 1.00 27.57 205 GLY H C 1
ATOM 15092 O O . GLY H 1 209 ? 154.302 25.641 136.784 1.00 28.15 205 GLY H O 1
ATOM 15093 N N . LEU H 1 210 ? 154.867 23.527 137.341 1.00 27.57 206 LEU H N 1
ATOM 15094 C CA . LEU H 1 210 ? 154.114 23.503 138.595 1.00 27.75 206 LEU H CA 1
ATOM 15095 C C . LEU H 1 210 ? 155.010 23.553 139.825 1.00 27.96 206 LEU H C 1
ATOM 15096 O O . LEU H 1 210 ? 156.141 23.089 139.799 1.00 26.40 206 LEU H O 1
ATOM 15101 N N . LYS H 1 211 ? 154.494 24.106 140.917 1.00 29.11 207 LYS H N 1
ATOM 15102 C CA . LYS H 1 211 ? 155.212 24.074 142.192 1.00 30.05 207 LYS H CA 1
ATOM 15103 C C . LYS H 1 211 ? 155.303 22.624 142.690 1.00 30.77 207 LYS H C 1
ATOM 15104 O O . LYS H 1 211 ? 154.437 21.795 142.379 1.00 31.76 207 LYS H O 1
ATOM 15106 N N . ASP H 1 212 ? 156.329 22.308 143.476 1.00 31.57 208 ASP H N 1
ATOM 15107 C CA . ASP H 1 212 ? 156.537 20.921 143.918 1.00 31.32 208 ASP H CA 1
ATOM 15108 C C . ASP H 1 212 ? 155.351 20.350 144.723 1.00 29.39 208 ASP H C 1
ATOM 15109 O O . ASP H 1 212 ? 155.052 19.154 144.617 1.00 29.56 208 ASP H O 1
ATOM 15114 N N . THR H 1 213 ? 154.700 21.188 145.534 1.00 27.17 209 THR H N 1
ATOM 15115 C CA . THR H 1 213 ? 153.520 20.752 146.303 1.00 24.88 209 THR H CA 1
ATOM 15116 C C . THR H 1 213 ? 152.380 20.352 145.388 1.00 24.06 209 THR H C 1
ATOM 15117 O O . THR H 1 213 ? 151.643 19.423 145.686 1.00 23.07 209 THR H O 1
ATOM 15121 N N . GLU H 1 214 ? 152.249 21.070 144.277 1.00 23.28 210 GLU H N 1
ATOM 15122 C CA . GLU H 1 214 ? 151.225 20.803 143.291 1.00 22.81 210 GLU H CA 1
ATOM 15123 C C . GLU H 1 214 ? 151.546 19.534 142.492 1.00 22.69 210 GLU H C 1
ATOM 15124 O O . GLU H 1 214 ? 150.660 18.739 142.197 1.00 23.32 210 GLU H O 1
ATOM 15130 N N . SER H 1 215 ? 152.813 19.336 142.173 1.00 22.43 211 SER H N 1
ATOM 15131 C CA . SER H 1 215 ? 153.253 18.091 141.549 1.00 22.88 211 SER H CA 1
ATOM 15132 C C . SER H 1 215 ? 152.940 16.878 142.430 1.00 22.70 211 SER H C 1
ATOM 15133 O O . SER H 1 215 ? 152.433 15.874 141.951 1.00 22.47 211 SER H O 1
ATOM 15136 N N . ALA H 1 216 ? 153.239 16.986 143.713 1.00 22.93 212 ALA H N 1
ATOM 15137 C CA . ALA H 1 216 ? 152.962 15.904 144.655 1.00 23.05 212 ALA H CA 1
ATOM 15138 C C . ALA H 1 216 ? 151.470 15.569 144.735 1.00 22.53 212 ALA H C 1
ATOM 15139 O O . ALA H 1 216 ? 151.095 14.397 144.786 1.00 23.25 212 ALA H O 1
ATOM 15141 N N . ALA H 1 217 ? 150.631 16.594 144.783 1.00 22.40 213 ALA H N 1
ATOM 15142 C CA . ALA H 1 217 ? 149.210 16.393 144.976 1.00 22.39 213 ALA H CA 1
ATOM 15143 C C . ALA H 1 217 ? 148.569 15.803 143.723 1.00 23.23 213 ALA H C 1
ATOM 15144 O O . ALA H 1 217 ? 147.757 14.880 143.812 1.00 23.53 213 ALA H O 1
ATOM 15146 N N . LEU H 1 218 ? 148.964 16.309 142.558 1.00 22.86 214 LEU H N 1
ATOM 15147 C CA . LEU H 1 218 ? 148.440 15.795 141.299 1.00 22.33 214 LEU H CA 1
ATOM 15148 C C . LEU H 1 218 ? 148.957 14.386 140.984 1.00 22.01 214 LEU H C 1
ATOM 15149 O O . LEU H 1 218 ? 148.198 13.537 140.519 1.00 22.50 214 LEU H O 1
ATOM 15154 N N . PHE H 1 219 ? 150.225 14.129 141.277 1.00 21.04 215 PHE H N 1
ATOM 15155 C CA . PHE H 1 219 ? 150.807 12.803 141.112 1.00 20.23 215 PHE H CA 1
ATOM 15156 C C . PHE H 1 219 ? 150.021 11.778 141.925 1.00 21.09 215 PHE H C 1
ATOM 15157 O O . PHE H 1 219 ? 149.652 10.709 141.424 1.00 21.58 215 PHE H O 1
ATOM 15165 N N . ARG H 1 220 ? 149.783 12.097 143.188 1.00 22.11 216 ARG H N 1
ATOM 15166 C CA . ARG H 1 220 ? 149.038 11.224 144.079 1.00 23.22 216 ARG H CA 1
ATOM 15167 C C . ARG H 1 220 ? 147.599 11.009 143.579 1.00 21.55 216 ARG H C 1
ATOM 15168 O O . ARG H 1 220 ? 147.080 9.891 143.605 1.00 21.07 216 ARG H O 1
ATOM 15176 N N . LEU H 1 221 ? 146.971 12.081 143.117 1.00 19.74 217 LEU H N 1
ATOM 15177 C CA . LEU H 1 221 ? 145.626 12.007 142.578 1.00 18.83 217 LEU H CA 1
ATOM 15178 C C . LEU H 1 221 ? 145.522 11.042 141.401 1.00 18.16 217 LEU H C 1
ATOM 15179 O O . LEU H 1 221 ? 144.667 10.156 141.374 1.00 18.71 217 LEU H O 1
ATOM 15184 N N . PHE H 1 222 ? 146.400 11.206 140.429 1.00 17.12 218 PHE H N 1
ATOM 15185 C CA . PHE H 1 222 ? 146.415 10.307 139.295 1.00 16.73 218 PHE H CA 1
ATOM 15186 C C . PHE H 1 222 ? 146.847 8.900 139.674 1.00 16.37 218 PHE H C 1
ATOM 15187 O O . PHE H 1 222 ? 146.223 7.929 139.263 1.00 16.57 218 PHE H O 1
ATOM 15195 N N . GLN H 1 223 ? 147.898 8.776 140.470 1.00 16.46 219 GLN H N 1
ATOM 15196 C CA . GLN H 1 223 ? 148.333 7.446 140.915 1.00 16.68 219 GLN H CA 1
ATOM 15197 C C . GLN H 1 223 ? 147.229 6.707 141.690 1.00 16.51 219 GLN H C 1
ATOM 15198 O O . GLN H 1 223 ? 147.071 5.509 141.523 1.00 16.11 219 GLN H O 1
ATOM 15204 N N . ASP H 1 224 ? 146.489 7.424 142.534 1.00 16.95 220 ASP H N 1
ATOM 15205 C CA . ASP H 1 224 ? 145.361 6.837 143.266 1.00 17.48 220 ASP H CA 1
ATOM 15206 C C . ASP H 1 224 ? 144.354 6.201 142.337 1.00 18.50 220 ASP H C 1
ATOM 15207 O O . ASP H 1 224 ? 143.870 5.100 142.594 1.00 18.29 220 ASP H O 1
ATOM 15212 N N . ARG H 1 225 ? 144.059 6.890 141.239 1.00 19.58 221 ARG H N 1
ATOM 15213 C CA . ARG H 1 225 ? 143.180 6.339 140.225 1.00 20.58 221 ARG H CA 1
ATOM 15214 C C . ARG H 1 225 ? 143.776 5.181 139.441 1.00 20.10 221 ARG H C 1
ATOM 15215 O O . ARG H 1 225 ? 143.064 4.272 139.068 1.00 20.60 221 ARG H O 1
ATOM 15223 N N . ILE H 1 226 ? 145.068 5.208 139.193 1.00 19.43 222 ILE H N 1
ATOM 15224 C CA . ILE H 1 226 ? 145.699 4.109 138.489 1.00 19.62 222 ILE H CA 1
ATOM 15225 C C . ILE H 1 226 ? 145.728 2.813 139.328 1.00 20.17 222 ILE H C 1
ATOM 15226 O O . ILE H 1 226 ? 145.457 1.729 138.811 1.00 20.82 222 ILE H O 1
ATOM 15231 N N . THR H 1 227 ? 146.061 2.941 140.605 1.00 20.27 223 THR H N 1
ATOM 15232 C CA . THR H 1 227 ? 146.323 1.791 141.462 1.00 20.89 223 THR H CA 1
ATOM 15233 C C . THR H 1 227 ? 145.124 1.344 142.292 1.00 22.28 223 THR H C 1
ATOM 15234 O O . THR H 1 227 ? 145.239 0.417 143.080 1.00 21.23 223 THR H O 1
ATOM 15238 N N . ARG H 1 228 ? 143.988 2.014 142.116 1.00 24.23 224 ARG H N 1
ATOM 15239 C CA . ARG H 1 228 ? 142.711 1.541 142.605 1.00 26.95 224 ARG H CA 1
ATOM 15240 C C . ARG H 1 228 ? 142.627 0.046 142.344 1.00 25.98 224 ARG H C 1
ATOM 15241 O O . ARG H 1 228 ? 142.945 -0.407 141.249 1.00 26.23 224 ARG H O 1
ATOM 15249 N N . LEU H 1 229 ? 142.248 -0.742 143.345 1.00 25.28 225 LEU H N 1
ATOM 15250 C CA . LEU H 1 229 ? 142.308 -2.216 143.210 1.00 24.49 225 LEU H CA 1
ATOM 15251 C C . LEU H 1 229 ? 141.535 -2.753 141.992 1.00 24.44 225 LEU H C 1
ATOM 15252 O O . LEU H 1 229 ? 142.007 -3.675 141.316 1.00 26.01 225 LEU H O 1
ATOM 15257 N N . GLU H 1 230 ? 140.405 -2.122 141.695 1.00 23.57 226 GLU H N 1
ATOM 15258 C CA . GLU H 1 230 ? 139.601 -2.412 140.506 1.00 23.43 226 GLU H CA 1
ATOM 15259 C C . GLU H 1 230 ? 140.369 -2.361 139.189 1.00 23.35 226 GLU H C 1
ATOM 15260 O O . GLU H 1 230 ? 139.984 -3.052 138.256 1.00 23.22 226 GLU H O 1
ATOM 15266 N N . ASN H 1 231 ? 141.397 -1.508 139.090 1.00 22.88 227 ASN H N 1
ATOM 15267 C CA . ASN H 1 231 ? 142.225 -1.432 137.877 1.00 22.65 227 ASN H CA 1
ATOM 15268 C C . ASN H 1 231 ? 143.453 -2.309 137.935 1.00 20.50 227 ASN H C 1
ATOM 15269 O O . ASN H 1 231 ? 144.365 -2.128 137.114 1.00 20.05 227 ASN H O 1
ATOM 15274 N N . THR H 1 232 ? 143.502 -3.234 138.888 1.00 18.38 228 THR H N 1
ATOM 15275 C CA . THR H 1 232 ? 144.684 -4.065 139.034 1.00 17.42 228 THR H CA 1
ATOM 15276 C C . THR H 1 232 ? 144.400 -5.555 139.013 1.00 17.06 228 THR H C 1
ATOM 15277 O O . THR H 1 232 ? 143.282 -6.000 139.320 1.00 16.84 228 THR H O 1
ATOM 15281 N N . VAL H 1 233 ? 145.427 -6.310 138.636 1.00 16.24 229 VAL H N 1
ATOM 15282 C CA . VAL H 1 233 ? 145.422 -7.745 138.783 1.00 16.18 229 VAL H CA 1
ATOM 15283 C C . VAL H 1 233 ? 146.674 -8.115 139.532 1.00 16.15 229 VAL H C 1
ATOM 15284 O O . VAL H 1 233 ? 147.713 -7.499 139.342 1.00 16.24 229 VAL H O 1
ATOM 15288 N N . ARG H 1 234 ? 146.557 -9.108 140.408 1.00 16.23 230 ARG H N 1
ATOM 15289 C CA . ARG H 1 234 ? 147.662 -9.539 141.218 1.00 16.12 230 ARG H CA 1
ATOM 15290 C C . ARG H 1 234 ? 147.879 -11.014 141.022 1.00 16.45 230 ARG H C 1
ATOM 15291 O O . ARG H 1 234 ? 146.990 -11.814 141.275 1.00 17.18 230 ARG H O 1
ATOM 15299 N N . TRP H 1 235 ? 149.081 -11.363 140.598 1.00 16.75 231 TRP H N 1
ATOM 15300 C CA . TRP H 1 235 ? 149.391 -12.714 140.168 1.00 17.31 231 TRP H CA 1
ATOM 15301 C C . TRP H 1 235 ? 150.218 -13.457 141.210 1.00 17.35 231 TRP H C 1
ATOM 15302 O O . TRP H 1 235 ? 151.222 -12.943 141.686 1.00 17.01 231 TRP H O 1
ATOM 15313 N N . SER H 1 236 ? 149.801 -14.684 141.495 1.00 17.79 232 SER H N 1
ATOM 15314 C CA . SER H 1 236 ? 150.581 -15.622 142.290 1.00 18.32 232 SER H CA 1
ATOM 15315 C C . SER H 1 236 ? 151.415 -16.495 141.368 1.00 17.30 232 SER H C 1
ATOM 15316 O O . SER H 1 236 ? 150.874 -17.294 140.631 1.00 16.86 232 SER H O 1
ATOM 15319 N N . TRP H 1 237 ? 152.731 -16.370 141.463 1.00 17.03 233 TRP H N 1
ATOM 15320 C CA . TRP H 1 237 ? 153.620 -17.092 140.571 1.00 17.17 233 TRP H CA 1
ATOM 15321 C C . TRP H 1 237 ? 153.724 -18.587 140.927 1.00 17.60 233 TRP H C 1
ATOM 15322 O O . TRP H 1 237 ? 153.729 -18.961 142.110 1.00 17.75 233 TRP H O 1
ATOM 15333 N N . LYS H 1 238 ? 153.746 -19.421 139.889 1.00 17.49 234 LYS H N 1
ATOM 15334 C CA . LYS H 1 238 ? 153.985 -20.860 139.996 1.00 17.95 234 LYS H CA 1
ATOM 15335 C C . LYS H 1 238 ? 155.087 -21.211 139.019 1.00 18.33 234 LYS H C 1
ATOM 15336 O O . LYS H 1 238 ? 155.271 -20.537 138.004 1.00 18.13 234 LYS H O 1
ATOM 15338 N N . PRO H 1 239 ? 155.855 -22.258 139.322 1.00 19.44 235 PRO H N 1
ATOM 15339 C CA . PRO H 1 239 ? 156.835 -22.688 138.308 1.00 19.81 235 PRO H CA 1
ATOM 15340 C C . PRO H 1 239 ? 156.162 -22.928 136.965 1.00 19.95 235 PRO H C 1
ATOM 15341 O O . PRO H 1 239 ? 155.020 -23.386 136.917 1.00 20.08 235 PRO H O 1
ATOM 15345 N N . GLY H 1 240 ? 156.838 -22.559 135.889 1.00 20.65 236 GLY H N 1
ATOM 15346 C CA . GLY H 1 240 ? 156.266 -22.662 134.548 1.00 20.89 236 GLY H CA 1
ATOM 15347 C C . GLY H 1 240 ? 155.462 -21.453 134.101 1.00 20.84 236 GLY H C 1
ATOM 15348 O O . GLY H 1 240 ? 154.932 -21.443 132.988 1.00 22.39 236 GLY H O 1
ATOM 15349 N N . ASP H 1 241 ? 155.351 -20.435 134.945 1.00 20.30 237 ASP H N 1
ATOM 15350 C CA . ASP H 1 241 ? 154.586 -19.238 134.590 1.00 20.00 237 ASP H CA 1
ATOM 15351 C C . ASP H 1 241 ? 155.440 -18.271 133.777 1.00 19.94 237 ASP H C 1
ATOM 15352 O O . ASP H 1 241 ? 156.628 -18.131 134.016 1.00 20.49 237 ASP H O 1
ATOM 15357 N N . LEU H 1 242 ? 154.802 -17.587 132.838 1.00 19.56 238 LEU H N 1
ATOM 15358 C CA . LEU H 1 242 ? 155.424 -16.509 132.095 1.00 19.54 238 LEU H CA 1
ATOM 15359 C C . LEU H 1 242 ? 154.415 -15.379 131.931 1.00 19.05 238 LEU H C 1
ATOM 15360 O O . LEU H 1 242 ? 153.312 -15.615 131.456 1.00 19.00 238 LEU H O 1
ATOM 15365 N N . ALA H 1 243 ? 154.794 -14.165 132.310 1.00 18.38 239 ALA H N 1
ATOM 15366 C CA . ALA H 1 243 ? 153.933 -13.004 132.142 1.00 17.99 239 ALA H CA 1
ATOM 15367 C C . ALA H 1 243 ? 154.478 -12.108 131.079 1.00 18.18 239 ALA H C 1
ATOM 15368 O O . ALA H 1 243 ? 155.696 -11.933 130.978 1.00 18.03 239 ALA H O 1
ATOM 15370 N N . ILE H 1 244 ? 153.576 -11.546 130.284 1.00 18.30 240 ILE H N 1
ATOM 15371 C CA . ILE H 1 244 ? 153.931 -10.515 129.323 1.00 18.97 240 ILE H CA 1
ATOM 15372 C C . ILE H 1 244 ? 153.034 -9.322 129.535 1.00 18.47 240 ILE H C 1
ATOM 15373 O O . ILE H 1 244 ? 151.810 -9.477 129.576 1.00 17.78 240 ILE H O 1
ATOM 15378 N N . TRP H 1 245 ? 153.623 -8.132 129.640 1.00 18.65 241 TRP H N 1
ATOM 15379 C CA . TRP H 1 245 ? 152.807 -6.925 129.803 1.00 19.02 241 TRP H CA 1
ATOM 15380 C C . TRP H 1 245 ? 153.133 -5.807 128.835 1.00 20.08 241 TRP H C 1
ATOM 15381 O O . TRP H 1 245 ? 154.267 -5.651 128.408 1.00 20.62 241 TRP H O 1
ATOM 15392 N N . ASP H 1 246 ? 152.107 -5.027 128.523 1.00 20.70 242 ASP H N 1
ATOM 15393 C CA . ASP H 1 246 ? 152.240 -3.861 127.708 1.00 21.19 242 ASP H CA 1
ATOM 15394 C C . ASP H 1 246 ? 152.686 -2.723 128.604 1.00 21.48 242 ASP H C 1
ATOM 15395 O O . ASP H 1 246 ? 151.874 -2.120 129.328 1.00 21.69 242 ASP H O 1
ATOM 15400 N N . ASN H 1 247 ? 153.967 -2.377 128.503 1.00 22.12 243 ASN H N 1
ATOM 15401 C CA . ASN H 1 247 ? 154.557 -1.329 129.321 1.00 22.55 243 ASN H CA 1
ATOM 15402 C C . ASN H 1 247 ? 154.093 0.082 128.918 1.00 22.57 243 ASN H C 1
ATOM 15403 O O . ASN H 1 247 ? 154.333 1.043 129.633 1.00 22.72 243 ASN H O 1
ATOM 15408 N N . ARG H 1 248 ? 153.395 0.202 127.796 1.00 23.22 244 ARG H N 1
ATOM 15409 C CA . ARG H 1 248 ? 152.804 1.471 127.394 1.00 23.16 244 ARG H CA 1
ATOM 15410 C C . ARG H 1 248 ? 151.457 1.731 128.040 1.00 23.14 244 ARG H C 1
ATOM 15411 O O . ARG H 1 248 ? 150.980 2.862 128.043 1.00 23.57 244 ARG H O 1
ATOM 15419 N N . ALA H 1 249 ? 150.827 0.693 128.588 1.00 23.40 245 ALA H N 1
ATOM 15420 C CA . ALA H 1 249 ? 149.483 0.835 129.152 1.00 23.37 245 ALA H CA 1
ATOM 15421 C C . ALA H 1 249 ? 149.355 0.269 130.575 1.00 23.08 245 ALA H C 1
ATOM 15422 O O . ALA H 1 249 ? 148.248 -0.051 131.029 1.00 22.84 245 ALA H O 1
ATOM 15424 N N . THR H 1 250 ? 150.483 0.140 131.264 1.00 22.60 246 THR H N 1
ATOM 15425 C CA . THR H 1 250 ? 150.482 -0.378 132.614 1.00 22.15 246 THR H CA 1
ATOM 15426 C C . THR H 1 250 ? 151.522 0.250 133.496 1.00 21.56 246 THR H C 1
ATOM 15427 O O . THR H 1 250 ? 152.464 0.903 133.032 1.00 21.67 246 THR H O 1
ATOM 15431 N N . GLN H 1 251 ? 151.337 0.002 134.785 1.00 20.81 247 GLN H N 1
ATOM 15432 C CA . GLN H 1 251 ? 152.405 0.058 135.772 1.00 20.39 247 GLN H CA 1
ATOM 15433 C C . GLN H 1 251 ? 152.406 -1.291 136.473 1.00 19.74 247 GLN H C 1
ATOM 15434 O O . GLN H 1 251 ? 151.458 -2.078 136.317 1.00 20.26 247 GLN H O 1
ATOM 15440 N N . HIS H 1 252 ? 153.456 -1.575 137.227 1.00 18.28 248 HIS H N 1
ATOM 15441 C CA . HIS H 1 252 ? 153.459 -2.773 138.032 1.00 18.25 248 HIS H CA 1
ATOM 15442 C C . HIS H 1 252 ? 154.236 -2.576 139.322 1.00 17.65 248 HIS H C 1
ATOM 15443 O O . HIS H 1 252 ? 154.906 -1.559 139.517 1.00 17.23 248 HIS H O 1
ATOM 15450 N N . TYR H 1 253 ? 154.136 -3.578 140.179 1.00 16.95 249 TYR H N 1
ATOM 15451 C CA . TYR H 1 253 ? 154.621 -3.488 141.524 1.00 16.83 249 TYR H CA 1
ATOM 15452 C C . TYR H 1 253 ? 155.025 -4.891 141.932 1.00 16.67 249 TYR H C 1
ATOM 15453 O O . TYR H 1 253 ? 154.227 -5.811 141.848 1.00 16.12 249 TYR H O 1
ATOM 15462 N N . ALA H 1 254 ? 156.263 -5.037 142.396 1.00 17.01 250 ALA H N 1
ATOM 15463 C CA . ALA H 1 254 ? 156.746 -6.319 142.897 1.00 17.00 250 ALA H CA 1
ATOM 15464 C C . ALA H 1 254 ? 156.567 -6.330 144.391 1.00 16.75 250 ALA H C 1
ATOM 15465 O O . ALA H 1 254 ? 157.187 -5.543 145.095 1.00 17.72 250 ALA H O 1
ATOM 15467 N N . VAL H 1 255 ? 155.714 -7.221 144.885 1.00 16.55 251 VAL H N 1
ATOM 15468 C CA . VAL H 1 255 ? 155.379 -7.241 146.310 1.00 16.56 251 VAL H CA 1
ATOM 15469 C C . VAL H 1 255 ? 156.460 -7.989 147.084 1.00 17.03 251 VAL H C 1
ATOM 15470 O O . VAL H 1 255 ? 156.792 -9.125 146.766 1.00 17.09 251 VAL H O 1
ATOM 15474 N N . ALA H 1 256 ? 157.024 -7.327 148.084 1.00 17.51 252 ALA H N 1
ATOM 15475 C CA . ALA H 1 256 ? 158.084 -7.906 148.929 1.00 18.06 252 ALA H CA 1
ATOM 15476 C C . ALA H 1 256 ? 157.495 -8.531 150.187 1.00 18.39 252 ALA H C 1
ATOM 15477 O O . ALA H 1 256 ? 157.738 -8.065 151.291 1.00 18.83 252 ALA H O 1
ATOM 15479 N N . ASP H 1 257 ? 156.678 -9.563 150.006 1.00 18.68 253 ASP H N 1
ATOM 15480 C CA . ASP H 1 257 ? 155.972 -10.232 151.111 1.00 19.26 253 ASP H CA 1
ATOM 15481 C C . ASP H 1 257 ? 156.459 -11.673 151.272 1.00 19.77 253 ASP H C 1
ATOM 15482 O O . ASP H 1 257 ? 155.710 -12.569 151.693 1.00 20.12 253 ASP H O 1
ATOM 15487 N N . TYR H 1 258 ? 157.726 -11.905 150.964 1.00 20.03 254 TYR H N 1
ATOM 15488 C CA . TYR H 1 258 ? 158.293 -13.248 151.104 1.00 20.55 254 TYR H CA 1
ATOM 15489 C C . TYR H 1 258 ? 159.490 -13.288 152.048 1.00 22.06 254 TYR H C 1
ATOM 15490 O O . TYR H 1 258 ? 160.315 -14.213 151.988 1.00 22.36 254 TYR H O 1
ATOM 15499 N N . ASP H 1 259 ? 159.569 -12.291 152.931 1.00 23.55 255 ASP H N 1
ATOM 15500 C CA . ASP H 1 259 ? 160.661 -12.185 153.885 1.00 25.72 255 ASP H CA 1
ATOM 15501 C C . ASP H 1 259 ? 161.990 -12.286 153.088 1.00 26.91 255 ASP H C 1
ATOM 15502 O O . ASP H 1 259 ? 162.105 -11.744 151.990 1.00 25.56 255 ASP H O 1
ATOM 15507 N N . ASP H 1 260 ? 162.978 -12.980 153.626 1.00 29.09 256 ASP H N 1
ATOM 15508 C CA . ASP H 1 260 ? 164.284 -13.008 152.984 1.00 30.89 256 ASP H CA 1
ATOM 15509 C C . ASP H 1 260 ? 164.465 -14.206 152.031 1.00 30.35 256 ASP H C 1
ATOM 15510 O O . ASP H 1 260 ? 165.586 -14.519 151.659 1.00 29.84 256 ASP H O 1
ATOM 15515 N N . GLN H 1 261 ? 163.371 -14.855 151.621 1.00 29.15 257 GLN H N 1
ATOM 15516 C CA . GLN H 1 261 ? 163.486 -16.001 150.722 1.00 28.50 257 GLN H CA 1
ATOM 15517 C C . GLN H 1 261 ? 164.067 -15.602 149.370 1.00 27.35 257 GLN H C 1
ATOM 15518 O O . GLN H 1 261 ? 163.828 -14.515 148.868 1.00 26.58 257 GLN H O 1
ATOM 15524 N N . TYR H 1 262 ? 164.812 -16.524 148.787 1.00 27.14 258 TYR H N 1
ATOM 15525 C CA . TYR H 1 262 ? 165.407 -16.323 147.492 1.00 27.04 258 TYR H CA 1
ATOM 15526 C C . TYR H 1 262 ? 164.329 -16.391 146.403 1.00 25.33 258 TYR H C 1
ATOM 15527 O O . TYR H 1 262 ? 163.433 -17.242 146.452 1.00 25.19 258 TYR H O 1
ATOM 15536 N N . ARG H 1 263 ? 164.418 -15.488 145.435 1.00 24.21 259 ARG H N 1
ATOM 15537 C CA . ARG H 1 263 ? 163.429 -15.390 144.370 1.00 23.61 259 ARG H CA 1
ATOM 15538 C C . ARG H 1 263 ? 164.100 -14.893 143.096 1.00 24.17 259 ARG H C 1
ATOM 15539 O O . ARG H 1 263 ? 164.766 -13.869 143.095 1.00 23.73 259 ARG H O 1
ATOM 15547 N N . ARG H 1 264 ? 163.911 -15.618 142.011 1.00 25.15 260 ARG H N 1
ATOM 15548 C CA . ARG H 1 264 ? 164.486 -15.223 140.778 1.00 27.48 260 ARG H CA 1
ATOM 15549 C C . ARG H 1 264 ? 163.492 -15.377 139.636 1.00 26.75 260 ARG H C 1
ATOM 15550 O O . ARG H 1 264 ? 162.900 -16.437 139.459 1.00 27.71 260 ARG H O 1
ATOM 15558 N N . LEU H 1 265 ? 163.318 -14.305 138.877 1.00 27.05 261 LEU H N 1
ATOM 15559 C CA . LEU H 1 265 ? 162.638 -14.345 137.592 1.00 27.89 261 LEU H CA 1
ATOM 15560 C C . LEU H 1 265 ? 163.528 -13.718 136.532 1.00 28.60 261 LEU H C 1
ATOM 15561 O O . LEU H 1 265 ? 164.395 -12.914 136.839 1.00 27.30 261 LEU H O 1
ATOM 15566 N N . ASN H 1 266 ? 163.324 -14.120 135.283 1.00 30.96 262 ASN H N 1
ATOM 15567 C CA . ASN H 1 266 ? 164.115 -13.614 134.176 1.00 33.79 262 ASN H CA 1
ATOM 15568 C C . ASN H 1 266 ? 163.299 -12.770 133.255 1.00 32.20 262 ASN H C 1
ATOM 15569 O O . ASN H 1 266 ? 162.230 -13.182 132.843 1.00 30.38 262 ASN H O 1
ATOM 15574 N N . ARG H 1 267 ? 163.833 -11.589 132.947 1.00 31.98 263 ARG H N 1
ATOM 15575 C CA . ARG H 1 267 ? 163.121 -10.600 132.192 1.00 32.66 263 ARG H CA 1
ATOM 15576 C C . ARG H 1 267 ? 163.753 -10.392 130.837 1.00 31.99 263 ARG H C 1
ATOM 15577 O O . ARG H 1 267 ? 164.970 -10.327 130.705 1.00 32.15 263 ARG H O 1
ATOM 15585 N N . VAL H 1 268 ? 162.910 -10.301 129.821 1.00 30.58 264 VAL H N 1
ATOM 15586 C CA . VAL H 1 268 ? 163.339 -9.830 128.526 1.00 29.92 264 VAL H CA 1
ATOM 15587 C C . VAL H 1 268 ? 162.465 -8.640 128.233 1.00 28.92 264 VAL H C 1
ATOM 15588 O O . VAL H 1 268 ? 161.251 -8.717 128.380 1.00 28.99 264 VAL H O 1
ATOM 15592 N N . THR H 1 269 ? 163.079 -7.568 127.767 1.00 28.78 265 THR H N 1
ATOM 15593 C CA . THR H 1 269 ? 162.374 -6.329 127.470 1.00 28.38 265 THR H CA 1
ATOM 15594 C C . THR H 1 269 ? 162.421 -6.015 125.962 1.00 28.73 265 THR H C 1
ATOM 15595 O O . THR H 1 269 ? 163.422 -6.282 125.292 1.00 28.48 265 THR H O 1
ATOM 15599 N N . LEU H 1 270 ? 161.313 -5.505 125.434 1.00 27.48 266 LEU H N 1
ATOM 15600 C CA . LEU H 1 270 ? 161.165 -5.262 124.005 1.00 27.54 266 LEU H CA 1
ATOM 15601 C C . LEU H 1 270 ? 161.164 -3.775 123.738 1.00 27.83 266 LEU H C 1
ATOM 15602 O O . LEU H 1 270 ? 160.482 -3.017 124.434 1.00 27.85 266 LEU H O 1
ATOM 15607 N N . ALA H 1 271 ? 161.891 -3.367 122.695 1.00 27.89 267 ALA H N 1
ATOM 15608 C CA . ALA H 1 271 ? 162.049 -1.960 122.354 1.00 27.41 267 ALA H CA 1
ATOM 15609 C C . ALA H 1 271 ? 160.713 -1.302 122.059 1.00 26.72 267 ALA H C 1
ATOM 15610 O O . ALA H 1 271 ? 159.840 -1.900 121.439 1.00 25.81 267 ALA H O 1
ATOM 15612 N N . GLY H 1 272 ? 160.557 -0.068 122.519 1.00 26.47 268 GLY H N 1
ATOM 15613 C CA . GLY H 1 272 ? 159.338 0.684 122.257 1.00 27.07 268 GLY H CA 1
ATOM 15614 C C . GLY H 1 272 ? 159.642 1.902 121.425 1.00 28.29 268 GLY H C 1
ATOM 15615 O O . GLY H 1 272 ? 160.745 2.048 120.905 1.00 29.13 268 GLY H O 1
ATOM 15616 N N . ASP H 1 273 ? 158.676 2.798 121.332 1.00 28.70 269 ASP H N 1
ATOM 15617 C CA . ASP H 1 273 ? 158.845 4.019 120.578 1.00 30.40 269 ASP H CA 1
ATOM 15618 C C . ASP H 1 273 ? 158.794 5.224 121.509 1.00 30.91 269 ASP H C 1
ATOM 15619 O O . ASP H 1 273 ? 158.715 5.081 122.732 1.00 30.61 269 ASP H O 1
ATOM 15624 N N . ILE H 1 274 ? 158.862 6.414 120.922 1.00 31.57 270 ILE H N 1
ATOM 15625 C CA . ILE H 1 274 ? 158.844 7.644 121.680 1.00 31.57 270 ILE H CA 1
ATOM 15626 C C . ILE H 1 274 ? 157.396 8.089 121.842 1.00 30.63 270 ILE H C 1
ATOM 15627 O O . ILE H 1 274 ? 156.675 8.217 120.867 1.00 28.93 270 ILE H O 1
ATOM 15632 N N . PRO H 1 275 ? 156.969 8.320 123.095 1.00 30.24 271 PRO H N 1
ATOM 15633 C CA . PRO H 1 275 ? 155.611 8.770 123.342 1.00 30.00 271 PRO H CA 1
ATOM 15634 C C . PRO H 1 275 ? 155.240 10.010 122.540 1.00 29.58 271 PRO H C 1
ATOM 15635 O O . PRO H 1 275 ? 156.056 10.938 122.404 1.00 28.22 271 PRO H O 1
ATOM 15639 N N . VAL H 1 276 ? 154.005 10.038 122.065 1.00 28.61 272 VAL H N 1
ATOM 15640 C CA . VAL H 1 276 ? 153.461 11.246 121.504 1.00 29.66 272 VAL H CA 1
ATOM 15641 C C . VAL H 1 276 ? 152.270 11.673 122.346 1.00 29.49 272 VAL H C 1
ATOM 15642 O O . VAL H 1 276 ? 151.480 10.832 122.800 1.00 29.35 272 VAL H O 1
ATOM 15646 N N . ASP H 1 277 ? 152.137 12.973 122.574 1.00 29.43 273 ASP H N 1
ATOM 15647 C CA . ASP H 1 277 ? 151.020 13.470 123.367 1.00 29.74 273 ASP H CA 1
ATOM 15648 C C . ASP H 1 277 ? 149.771 13.564 122.477 1.00 30.86 273 ASP H C 1
ATOM 15649 O O . ASP H 1 277 ? 149.783 13.224 121.295 1.00 31.78 273 ASP H O 1
ATOM 15654 N N . VAL H 1 278 ? 148.706 14.086 123.057 1.00 31.58 274 VAL H N 1
ATOM 15655 C CA . VAL H 1 278 ? 147.406 14.151 122.427 1.00 31.67 274 VAL H CA 1
ATOM 15656 C C . VAL H 1 278 ? 147.355 15.158 121.239 1.00 33.47 274 VAL H C 1
ATOM 15657 O O . VAL H 1 278 ? 146.442 15.100 120.411 1.00 32.89 274 VAL H O 1
ATOM 15661 N N . TYR H 1 279 ? 148.333 16.069 121.164 1.00 34.63 275 TYR H N 1
ATOM 15662 C CA . TYR H 1 279 ? 148.414 17.074 120.098 1.00 36.80 275 TYR H CA 1
ATOM 15663 C C . TYR H 1 279 ? 149.529 16.782 119.087 1.00 37.06 275 TYR H C 1
ATOM 15664 O O . TYR H 1 279 ? 149.846 17.633 118.262 1.00 36.87 275 TYR H O 1
ATOM 15673 N N . GLY H 1 280 ? 150.124 15.598 119.157 1.00 36.63 276 GLY H N 1
ATOM 15674 C CA . GLY H 1 280 ? 151.213 15.221 118.247 1.00 37.19 276 GLY H CA 1
ATOM 15675 C C . GLY H 1 280 ? 152.623 15.555 118.720 1.00 36.91 276 GLY H C 1
ATOM 15676 O O . GLY H 1 280 ? 153.579 15.242 118.029 1.00 38.02 276 GLY H O 1
ATOM 15677 N N . GLU H 1 281 ? 152.773 16.185 119.885 1.00 35.49 277 GLU H N 1
ATOM 15678 C CA . GLU H 1 281 ? 154.100 16.537 120.373 1.00 35.30 277 GLU H CA 1
ATOM 15679 C C . GLU H 1 281 ? 154.791 15.321 120.979 1.00 34.67 277 GLU H C 1
ATOM 15680 O O . GLU H 1 281 ? 154.185 14.568 121.726 1.00 33.38 277 GLU H O 1
ATOM 15686 N N . ARG H 1 282 ? 156.079 15.183 120.701 1.00 35.77 278 ARG H N 1
ATOM 15687 C CA . ARG H 1 282 ? 156.885 14.073 121.199 1.00 36.81 278 ARG H CA 1
ATOM 15688 C C . ARG H 1 282 ? 157.630 14.440 122.482 1.00 35.14 278 ARG H C 1
ATOM 15689 O O . ARG H 1 282 ? 157.828 15.612 122.777 1.00 33.69 278 ARG H O 1
ATOM 15697 N N . SER H 1 283 ? 158.079 13.407 123.197 1.00 34.44 279 SER H N 1
ATOM 15698 C CA . SER H 1 283 ? 158.895 13.556 124.391 1.00 33.69 279 SER H CA 1
ATOM 15699 C C . SER H 1 283 ? 160.182 14.328 124.082 1.00 34.21 279 SER H C 1
ATOM 15700 O O . SER H 1 283 ? 160.726 14.229 122.989 1.00 35.77 279 SER H O 1
ATOM 15703 N N . ARG H 1 284 ? 160.649 15.088 125.065 1.00 34.07 280 ARG H N 1
ATOM 15704 C CA . ARG H 1 284 ? 161.825 15.936 124.919 1.00 34.64 280 ARG H CA 1
ATOM 15705 C C . ARG H 1 284 ? 162.919 15.409 125.841 1.00 33.18 280 ARG H C 1
ATOM 15706 O O . ARG H 1 284 ? 162.758 15.415 127.058 1.00 30.53 280 ARG H O 1
ATOM 15714 N N . VAL H 1 285 ? 164.008 14.916 125.261 1.00 33.67 281 VAL H N 1
ATOM 15715 C CA . VAL H 1 285 ? 165.114 14.414 126.060 1.00 34.48 281 VAL H CA 1
ATOM 15716 C C . VAL H 1 285 ? 165.893 15.592 126.609 1.00 35.71 281 VAL H C 1
ATOM 15717 O O . VAL H 1 285 ? 166.292 16.475 125.857 1.00 37.98 281 VAL H O 1
ATOM 15721 N N . ILE H 1 286 ? 166.097 15.618 127.919 1.00 37.10 282 ILE H N 1
ATOM 15722 C CA . ILE H 1 286 ? 166.894 16.675 128.555 1.00 39.00 282 ILE H CA 1
ATOM 15723 C C . ILE H 1 286 ? 168.326 16.215 128.775 1.00 40.35 282 ILE H C 1
ATOM 15724 O O . ILE H 1 286 ? 169.254 16.995 128.589 1.00 42.15 282 ILE H O 1
ATOM 15729 N N . ALA H 1 287 ? 168.496 14.955 129.174 1.00 41.24 283 ALA H N 1
ATOM 15730 C CA . ALA H 1 287 ? 169.819 14.382 129.397 1.00 42.27 283 ALA H CA 1
ATOM 15731 C C . ALA H 1 287 ? 169.811 12.879 129.188 1.00 42.91 283 ALA H C 1
ATOM 15732 O O . ALA H 1 287 ? 168.805 12.210 129.452 1.00 42.70 283 ALA H O 1
ATOM 15734 N N . GLY H 1 288 ? 170.948 12.363 128.721 1.00 44.39 284 GLY H N 1
ATOM 15735 C CA . GLY H 1 288 ? 171.137 10.938 128.508 1.00 45.58 284 GLY H CA 1
ATOM 15736 C C . GLY H 1 288 ? 170.944 10.571 127.061 1.00 46.18 284 GLY H C 1
ATOM 15737 O O . GLY H 1 288 ? 170.358 11.330 126.292 1.00 46.05 284 GLY H O 1
ATOM 15738 N N . ASP H 1 289 ? 171.454 9.405 126.689 1.00 47.30 285 ASP H N 1
ATOM 15739 C CA . ASP H 1 289 ? 171.361 8.922 125.316 1.00 49.40 285 ASP H CA 1
ATOM 15740 C C . ASP H 1 289 ? 171.051 7.430 125.332 1.00 48.02 285 ASP H C 1
ATOM 15741 O O . ASP H 1 289 ? 171.857 6.628 125.815 1.00 45.67 285 ASP H O 1
ATOM 15746 N N . ALA H 1 290 ? 169.883 7.074 124.796 1.00 47.73 286 ALA H N 1
ATOM 15747 C CA . ALA H 1 290 ? 169.387 5.704 124.865 1.00 48.49 286 ALA H CA 1
ATOM 15748 C C . ALA H 1 290 ? 169.641 4.872 123.609 1.00 49.63 286 ALA H C 1
ATOM 15749 O O . ALA H 1 290 ? 169.161 3.737 123.537 1.00 48.16 286 ALA H O 1
ATOM 15751 N N . SER H 1 291 ? 170.402 5.410 122.642 1.00 51.35 287 SER H N 1
ATOM 15752 C CA . SER H 1 291 ? 170.734 4.687 121.378 1.00 51.62 287 SER H CA 1
ATOM 15753 C C . SER H 1 291 ? 171.356 3.331 121.651 1.00 52.79 287 SER H C 1
ATOM 15754 O O . SER H 1 291 ? 171.101 2.364 120.932 1.00 52.76 287 SER H O 1
ATOM 15757 N N . SER H 1 292 ? 172.183 3.282 122.694 1.00 54.85 288 SER H N 1
ATOM 15758 C CA . SER H 1 292 ? 172.905 2.068 123.075 1.00 57.50 288 SER H CA 1
ATOM 15759 C C . SER H 1 292 ? 171.981 1.047 123.768 1.00 57.81 288 SER H C 1
ATOM 15760 O O . SER H 1 292 ? 172.131 -0.165 123.579 1.00 58.53 288 SER H O 1
ATOM 15762 N N . TYR H 1 293 ? 171.033 1.549 124.561 1.00 56.80 289 TYR H N 1
ATOM 15763 C CA . TYR H 1 293 ? 170.020 0.717 125.227 1.00 54.15 289 TYR H CA 1
ATOM 15764 C C . TYR H 1 293 ? 169.115 -0.011 124.226 1.00 50.95 289 TYR H C 1
ATOM 15765 O O . TYR H 1 293 ? 168.890 -1.216 124.333 1.00 47.85 289 TYR H O 1
ATOM 15774 N N . SER H 1 294 ? 168.589 0.733 123.256 1.00 50.63 290 SER H N 1
ATOM 15775 C CA . SER H 1 294 ? 167.705 0.147 122.251 1.00 50.17 290 SER H CA 1
ATOM 15776 C C . SER H 1 294 ? 167.471 1.083 121.064 1.00 49.49 290 SER H C 1
ATOM 15777 O O . SER H 1 294 ? 167.717 2.296 121.157 1.00 48.94 290 SER H O 1
ATOM 15780 N N . PRO H 1 295 ? 166.967 0.522 119.947 1.00 47.32 291 PRO H N 1
ATOM 15781 C CA . PRO H 1 295 ? 166.472 1.366 118.868 1.00 47.33 291 PRO H CA 1
ATOM 15782 C C . PRO H 1 295 ? 165.070 1.904 119.171 1.00 46.18 291 PRO H C 1
ATOM 15783 O O . PRO H 1 295 ? 164.459 1.510 120.159 1.00 44.41 291 PRO H O 1
ATOM 15787 N N . VAL H 1 296 ? 164.577 2.785 118.303 1.00 48.12 292 VAL H N 1
ATOM 15788 C CA . VAL H 1 296 ? 163.191 3.237 118.342 1.00 48.80 292 VAL H CA 1
ATOM 15789 C C . VAL H 1 296 ? 162.339 2.274 117.484 1.00 51.72 292 VAL H C 1
ATOM 15790 O O . VAL H 1 296 ? 162.623 2.065 116.304 1.00 52.47 292 VAL H O 1
ATOM 15794 N N . ASP H 1 297 ? 161.312 1.681 118.091 1.00 52.89 293 ASP H N 1
ATOM 15795 C CA . ASP H 1 297 ? 160.373 0.793 117.394 1.00 56.36 293 ASP H CA 1
ATOM 15796 C C . ASP H 1 297 ? 159.165 1.591 116.903 1.00 55.12 293 ASP H C 1
ATOM 15797 O O . ASP H 1 297 ? 159.055 1.904 115.722 1.00 56.16 293 ASP H O 1
#

B-factor: mean 26.95, std 10.36, range [2.0, 83.78]

Foldseek 3Di:
DWDWADDADAAEIEIDDDQQFLPDDPVVQVVVVVNQVRHFKYKYFPNQVDDPNRQVSRVVSNFAWWVAQWKAQPPPLDQFRFFKKKKAFDDDFPDDFKKKKFFQLVLLVPDDPVLNVVQLPKWFWFWPVCTGIKIFRQWFQDPVPRGIGGHAIDRTPAIPPDDNVVRVVNNCVSVCSRVVVNRMDMDDDDHRMMMMGGSVTMIMGTRPPRVPDDTDMDMITHIGHGTAGPVRHTMGIPDHDCVNRDDD/DDWDWADDADAAEIETDDDLQFLPDDPVNQVVVVVNQVRHFKYKYFPNQVDDPNRLVSRVVSNFAWWQCAQQQHPARHQKDKPWVVADFQQWKAQPPPLDQFRFFKKKKAWDDDFPDAFKKKKFFQLVLLVPDDPVLNVVLLPKKFKFKQQPDPSHVSSVCRSVVDIGIKIFRQWFQDPVPRGIGGHAIDRTQAIPPDDNVVRVVSNCVSVCSRVVVNRMDMDDDDHRMMMMGGSVTMIMGTNPPRPSDITIMMMITHTEAGTAGPVGHTMGIPDDDCVNRDDHD/DDWDWADDADAAEIETDDDLQFLPDDPVNQVVVVVNQVRHFKYKYFPNQVDDPNRLVSRVVSNFAWWQCAQPPHPPRHQKDKPKVVVDFQQWKAQPPPLDQFRFFKKKKAWDDDFPDAFKKKKFFQLVLLVPDDPVLNVVQLPKWFWFWPVCTGIKIFRQWFQDPVPRGIGGHAIDRTPAIPPDDNVVRVVNNCVSVCSRVVVNRMDMDDDDHRMMMMGGSVTMIMGTNPPRPSDITIMMMITHTEAGTAGPVGHTMGTPDHDCVSRHDHD/DWDWADPADAAEIEIDDDQQFLPDDPVVQVVVVVNQVRHFKYKYFPNQVDDPNRQVSRVVSNFAWDAQWKAQPPPLDQFRFFKKKKAFDDDFPDDFKKKKFFQLVLLVPDDPVLNVVQLPKWFWFWPVLTGIKIFRQWFQDPVPRGIGGHAIDRTPAIPPDDNVVRVVSNCVSVCSRVVVNRMDMDDDDHRMMMMGGSVTMIMGTRPPRVPDDTDMDMITHIGHGTAGPVRHTMGTPHD/DDWDWADDADAAEIETDDDQQFLPDDPVNQVVVVVNQVRHFKYKYFPNQVDDPNRQVSRVVSNFAWWPAQWKAQPPPLDQFRFFKKKKAWDDDFPDAFKKKKFFQLVLLVPDDPVLNVVQLPKWFWFWPVCTGIKIFRQWFQDPVPRGIGGHAIDRTQAIPPDDNVVRVVNNCVSVCSRVVVNRMDMDDDDHRMMMMGGSVTMIMGTRPPRPPDDTDMDMITHTEAGTAGPVRHTMGTPDHDCVNRDDHD/DWDWADPADAAEIEIDDDQQFLPDDPVNQVVVVVNQVRHFKYKYFPNQVDDPNRQVSRVVSNFAWFAQWKAQPPPLDQFRFFKKKKAFDDDFPDAFKKKKFFQLVLLVPDDPVLNVVQLPKWFWFWPVCTGIKIFRQWFQDQVPRGIGGHAIDRTPAIPPDDNVVRVVNNCVSVCSRVVVNRMDMDDDDHRMMMMGGSVTMIMGTRPPRPPDDTDMDMITHTEAGTAGPVRHTMGTPDHDCVNSDDHDHD/DWDWADPADAAEIEIDDDQQFLPDDPVNQVVVVVNQVRHFKYKYFPNQVDDPNRQVSRVVSNFAWWQCAQPQHPPRHQKDKDQFQWKAQPPPLDQFRFFKKKKAWDDDFPDAFKKKKFFQLVLLVPDDPVLNVVQLPKWFWFWPVCTGIKIFRQWFQDPVPRGIGGHAIDRTPAIPPDDNVVRVVNNCVSVCSRVVVNRMDMDDDDHRMMMMGGSNTMIMGTRPPRPPDGTIMMMITHTGHGTAGPVRHTMGTPDHDCVNRDDD/DDWDWADDADAAEIETDDDLQFLPDDPVNQVVVVVNQVRHFKYKYFPNQVDDPNRQVSRVVSNFAWFAQWKAQPPPLDQFRFFKKKKAWDDDFPDAFKKKKFFQLVLLVPDDPVLNVVQLPKWFWFWPVCTGIKIFRQWFQDPVPRGIGGHAIDRTPAIPPDDNVVRVVNNCVSVCSRVVVNRMDMDDDDHRMMMMGGSVTMIMGTRPPRPPDDTDMDMITHTEAGTAGPVRHTMGIPDHDCVNSDDHD

Radius of gyration: 43.99 Å; Cα contacts (8 Å, |Δi|>4): 5065; chains: 8; bounding box: 103×103×114 Å

InterPro domains:
  IPR003819 TauD/TfdA-like domain [PF02668] (5-264)
  IPR042098 Glutarate 2-hydroxylase superfamily [G3DSA:3.60.130.10] (1-299)
  IPR051323 Alpha-ketoglutarate-dependent sulfate ester dioxygenase-like [PTHR30468] (3-278)

Nearest PDB structures (foldseek):
  4j5i-assembly1_A  TM=1.003E+00  e=4.501E-54  Mycolicibacterium smegmatis MC2 155
  4j5i-assembly1_C  TM=1.004E+00  e=1.951E-53  Mycolicibacterium smegmatis MC2 155
  4j5i-assembly1_D  TM=1.002E+00  e=1.590E-51  Mycolicibacterium smegmatis MC2 155
  3r1j-assembly1_A-2  TM=9.997E-01  e=1.299E-41  Mycobacterium avium 104
  3swt-assembly2_B  TM=9.955E-01  e=4.139E-40  Mycobacterium marinum M